Protein 8C54 (pdb70)

Structure (mmCIF, N/CA/C/O backbone):
data_8C54
#
_entry.id   8C54
#
_cell.length_a   1.00
_cell.length_b   1.00
_cell.length_c   1.00
_cell.angle_alpha   90.00
_cell.angle_beta   90.00
_cell.angle_gamma   90.00
#
_symmetry.space_group_name_H-M   'P 1'
#
loop_
_entity.id
_entity.type
_entity.pdbx_description
1 polymer 'Succinate semialdehyde dehydrogenase'
2 non-polymer '1,4-DIHYDRONICOTINAMIDE ADENINE DINUCLEOTIDE'
3 water water
#
loop_
_atom_site.group_PDB
_atom_site.id
_atom_site.type_symbol
_atom_site.label_atom_id
_atom_site.label_alt_id
_atom_site.label_comp_id
_atom_site.label_asym_id
_atom_site.label_entity_id
_atom_site.label_seq_id
_atom_site.pdbx_PDB_ins_code
_atom_site.Cartn_x
_atom_site.Cartn_y
_atom_site.Cartn_z
_atom_site.occupancy
_atom_site.B_iso_or_equiv
_atom_site.auth_seq_id
_atom_site.auth_comp_id
_atom_site.auth_asym_id
_atom_site.auth_atom_id
_atom_site.pdbx_PDB_model_num
ATOM 1 N N . ALA A 1 8 ? 170.87934 139.26693 107.00731 1.000 40.97789 8 ALA A N 1
ATOM 2 C CA . ALA A 1 8 ? 171.27346 139.62551 108.36440 1.000 42.56820 8 ALA A CA 1
ATOM 3 C C . ALA A 1 8 ? 170.36936 138.94374 109.38403 1.000 42.84882 8 ALA A C 1
ATOM 4 O O . ALA A 1 8 ? 169.73746 139.60415 110.20704 1.000 41.43496 8 ALA A O 1
ATOM 6 N N . LEU A 1 9 ? 170.31842 137.61647 109.32480 1.000 39.55549 9 LEU A N 1
ATOM 7 C CA . LEU A 1 9 ? 169.42096 136.81794 110.14726 1.000 38.71974 9 LEU A CA 1
ATOM 8 C C . LEU A 1 9 ? 170.21707 136.07139 111.20677 1.000 39.85294 9 LEU A C 1
ATOM 9 O O . LEU A 1 9 ? 171.22189 135.42523 110.89225 1.000 41.06828 9 LEU A O 1
ATOM 14 N N . LYS A 1 10 ? 169.76053 136.15492 112.45830 1.000 41.46890 10 LYS A N 1
ATOM 15 C CA . LYS A 1 10 ? 170.38047 135.37044 113.52026 1.000 42.49518 10 LYS A CA 1
ATOM 16 C C . LYS A 1 10 ? 170.24519 133.87912 113.24420 1.000 43.69096 10 LYS A C 1
ATOM 17 O O . LYS A 1 10 ? 171.17068 133.10410 113.50848 1.000 43.56140 10 LYS A O 1
ATOM 19 N N . ASP A 1 11 ? 169.09757 133.45995 112.71733 1.000 47.57176 11 ASP A N 1
ATOM 20 C CA . ASP A 1 11 ? 168.87427 132.07637 112.29856 1.000 46.85000 11 ASP A CA 1
ATOM 21 C C . ASP A 1 11 ? 168.61543 132.04778 110.80011 1.000 45.18942 11 ASP A C 1
ATOM 22 O O . ASP A 1 11 ? 167.49217 132.34375 110.35640 1.000 45.86012 11 ASP A O 1
ATOM 27 N N . PRO A 1 12 ? 169.61172 131.70384 109.97995 1.000 41.86430 12 PRO A N 1
ATOM 28 C CA . PRO A 1 12 ? 169.39270 131.69781 108.52547 1.000 39.61698 12 PRO A CA 1
ATOM 29 C C . PRO A 1 12 ? 168.46456 130.59379 108.05385 1.000 38.70612 12 PRO A C 1
ATOM 30 O O . PRO A 1 12 ? 167.98221 130.66059 106.91741 1.000 38.99000 12 PRO A O 1
ATOM 34 N N . ALA A 1 13 ? 168.19923 129.58047 108.87997 1.000 31.87320 13 ALA A N 1
ATOM 35 C CA . ALA A 1 13 ? 167.26870 128.53053 108.48605 1.000 30.04468 13 ALA A CA 1
ATOM 36 C C . ALA A 1 13 ? 165.83002 129.02571 108.42212 1.000 28.97500 13 ALA A C 1
ATOM 37 O O . ALA A 1 13 ? 164.97579 128.33131 107.86368 1.000 32.37482 13 ALA A O 1
ATOM 39 N N . LEU A 1 14 ? 165.54226 130.20636 108.97340 1.000 26.82319 14 LEU A N 1
ATOM 40 C CA . LEU A 1 14 ? 164.19605 130.75565 108.88272 1.000 25.56195 14 LEU A CA 1
ATOM 41 C C . LEU A 1 14 ? 163.88373 131.28623 107.49242 1.000 29.43018 14 LEU A C 1
ATOM 42 O O . LEU A 1 14 ? 162.70957 131.48745 107.16931 1.000 31.72340 14 LEU A O 1
ATOM 47 N N . LEU A 1 15 ? 164.90008 131.52572 106.67138 1.000 35.86258 15 LEU A N 1
ATOM 48 C CA . LEU A 1 15 ? 164.71460 131.85681 105.26683 1.000 35.00652 15 LEU A CA 1
ATOM 49 C C . LEU A 1 15 ? 164.93612 130.58949 104.45484 1.000 36.63956 15 LEU A C 1
ATOM 50 O O . LEU A 1 15 ? 166.03779 130.03107 104.45925 1.000 36.67428 15 LEU A O 1
ATOM 55 N N . THR A 1 16 ? 163.89383 130.13195 103.77117 1.000 40.80192 16 THR A N 1
ATOM 56 C CA . THR A 1 16 ? 163.95697 128.88852 103.02415 1.000 42.47445 16 THR A CA 1
ATOM 57 C C . THR A 1 16 ? 163.36097 129.09573 101.63945 1.000 42.65293 16 THR A C 1
ATOM 58 O O . THR A 1 16 ? 162.55861 130.00314 101.40969 1.000 42.83859 16 THR A O 1
ATOM 62 N N . ASP A 1 17 ? 163.78975 128.24636 100.70784 1.000 46.03522 17 ASP A N 1
ATOM 63 C CA . ASP A 1 17 ? 163.39441 128.34334 99.30879 1.000 46.74621 17 ASP A CA 1
ATOM 64 C C . ASP A 1 17 ? 162.55727 127.14933 98.87194 1.000 46.27463 17 ASP A C 1
ATOM 65 O O . ASP A 1 17 ? 162.42019 126.89694 97.67126 1.000 47.30339 17 ASP A O 1
ATOM 70 N N . LYS A 1 18 ? 162.00128 126.40557 99.82135 1.000 29.00196 18 LYS A N 1
ATOM 71 C CA . LYS A 1 18 ? 161.28589 125.17663 99.52877 1.000 27.70451 18 LYS A CA 1
ATOM 72 C C . LYS A 1 18 ? 159.92150 125.20065 100.19950 1.000 26.25140 18 LYS A C 1
ATOM 73 O O . LYS A 1 18 ? 159.71550 125.88711 101.20290 1.000 29.03308 18 LYS A O 1
ATOM 77 N N . ALA A 1 19 ? 158.99052 124.44809 99.62821 1.000 18.36135 19 ALA A N 1
ATOM 78 C CA . ALA A 1 19 ? 157.66453 124.29072 100.19985 1.000 14.79071 19 ALA A CA 1
ATOM 79 C C . ALA A 1 19 ? 157.64902 123.14716 101.20990 1.000 14.02702 19 ALA A C 1
ATOM 80 O O . ALA A 1 19 ? 158.49507 122.25002 101.19008 1.000 15.40835 19 ALA A O 1
ATOM 82 N N . PHE A 1 20 ? 156.66179 123.19129 102.09931 1.000 9.60666 20 PHE A N 1
ATOM 83 C CA . PHE A 1 20 ? 156.52233 122.22437 103.18181 1.000 12.20121 20 PHE A CA 1
ATOM 84 C C . PHE A 1 20 ? 155.36035 121.29022 102.85925 1.000 12.90642 20 PHE A C 1
ATOM 85 O O . PHE A 1 20 ? 154.19422 121.67850 102.97148 1.000 17.57116 20 PHE A O 1
ATOM 93 N N . VAL A 1 21 ? 155.67615 120.06231 102.45920 1.000 12.36049 21 VAL A N 1
ATOM 94 C CA . VAL A 1 21 ? 154.67748 119.08799 102.03586 1.000 15.02406 21 VAL A CA 1
ATOM 95 C C . VAL A 1 21 ? 154.96161 117.76741 102.73390 1.000 17.57047 21 VAL A C 1
ATOM 96 O O . VAL A 1 21 ? 156.09713 117.28144 102.70673 1.000 20.79435 21 VAL A O 1
ATOM 100 N N . ALA A 1 22 ? 153.93083 117.19331 103.36045 1.000 17.61771 22 ALA A N 1
ATOM 101 C CA . ALA A 1 22 ? 154.04228 115.93706 104.10519 1.000 17.12807 22 ALA A CA 1
ATOM 102 C C . ALA A 1 22 ? 155.12672 116.00701 105.17508 1.000 20.07662 22 ALA A C 1
ATOM 103 O O . ALA A 1 22 ? 155.78724 115.01026 105.47246 1.000 20.38177 22 ALA A O 1
ATOM 105 N N . GLY A 1 23 ? 155.32176 117.18637 105.75807 1.000 26.09312 23 GLY A N 1
ATOM 106 C CA . GLY A 1 23 ? 156.34410 117.35192 106.76706 1.000 28.58018 23 GLY A CA 1
ATOM 107 C C . GLY A 1 23 ? 157.75990 117.39198 106.24573 1.000 31.26712 23 GLY A C 1
ATOM 108 O O . GLY A 1 23 ? 158.69801 117.33310 107.04484 1.000 34.82546 23 GLY A O 1
ATOM 109 N N . ALA A 1 24 ? 157.94880 117.49568 104.93340 1.000 22.55683 24 ALA A N 1
ATOM 110 C CA . ALA A 1 24 ? 159.27231 117.52744 104.33359 1.000 19.60715 24 ALA A CA 1
ATOM 111 C C . ALA A 1 24 ? 159.40754 118.76755 103.46349 1.000 17.83894 24 ALA A C 1
ATOM 112 O O . ALA A 1 24 ? 158.42042 119.35692 103.02279 1.000 21.92902 24 ALA A O 1
ATOM 114 N N . TRP A 1 25 ? 160.64947 119.16539 103.22470 1.000 17.50417 25 TRP A N 1
ATOM 115 C CA . TRP A 1 25 ? 160.93520 120.32374 102.39224 1.000 16.45802 25 TRP A CA 1
ATOM 116 C C . TRP A 1 25 ? 161.19008 119.85869 100.96702 1.000 16.45615 25 TRP A C 1
ATOM 117 O O . TRP A 1 25 ? 162.13342 119.10390 100.71035 1.000 20.84451 25 TRP A O 1
ATOM 128 N N . ILE A 1 26 ? 160.33935 120.30390 100.04623 1.000 15.51020 26 ILE A N 1
ATOM 129 C CA . ILE A 1 26 ? 160.38052 119.86043 98.66278 1.000 16.08708 26 ILE A CA 1
ATOM 130 C C . ILE A 1 26 ? 160.38910 121.07650 97.75034 1.000 21.71985 26 ILE A C 1
ATOM 131 O O . ILE A 1 26 ? 159.96905 122.17305 98.12525 1.000 21.13804 26 ILE A O 1
ATOM 136 N N . GLY A 1 27 ? 160.88806 120.86355 96.53383 1.000 30.40966 27 GLY A N 1
ATOM 137 C CA . GLY A 1 27 ? 160.75989 121.81453 95.45698 1.000 32.14653 27 GLY A CA 1
ATOM 138 C C . GLY A 1 27 ? 159.82437 121.28824 94.38040 1.000 36.22261 27 GLY A C 1
ATOM 139 O O . GLY A 1 27 ? 159.34746 120.15742 94.42286 1.000 35.78659 27 GLY A O 1
ATOM 140 N N . ALA A 1 28 ? 159.56990 122.14390 93.40299 1.000 44.78068 28 ALA A N 1
ATOM 141 C CA . ALA A 1 28 ? 158.73226 121.74699 92.28017 1.000 43.84040 28 ALA A CA 1
ATOM 142 C C . ALA A 1 28 ? 159.44199 120.66990 91.46757 1.000 44.72934 28 ALA A C 1
ATOM 143 O O . ALA A 1 28 ? 160.62592 120.82289 91.14838 1.000 44.46303 28 ALA A O 1
ATOM 145 N N . PRO A 1 29 ? 158.76658 119.57056 91.12333 1.000 52.54886 29 PRO A N 1
ATOM 146 C CA . PRO A 1 29 ? 159.41340 118.50761 90.34440 1.000 52.90172 29 PRO A CA 1
ATOM 147 C C . PRO A 1 29 ? 159.67792 118.87173 88.89286 1.000 54.17215 29 PRO A C 1
ATOM 148 O O . PRO A 1 29 ? 160.33930 118.09869 88.19207 1.000 55.60610 29 PRO A O 1
ATOM 152 N N . ASP A 1 30 ? 159.17590 120.01154 88.42218 1.000 57.72965 30 ASP A N 1
ATOM 153 C CA . ASP A 1 30 ? 159.46118 120.49808 87.08224 1.000 57.87268 30 ASP A CA 1
ATOM 154 C C . ASP A 1 30 ? 160.43214 121.66858 87.08139 1.000 57.69117 30 ASP A C 1
ATOM 155 O O . ASP A 1 30 ? 160.65996 122.26647 86.02316 1.000 57.99081 30 ASP A O 1
ATOM 157 N N . GLY A 1 31 ? 160.99478 122.02322 88.23405 1.000 44.05585 31 GLY A N 1
ATOM 158 C CA . GLY A 1 31 ? 161.92949 123.12059 88.33019 1.000 42.01635 31 GLY A CA 1
ATOM 159 C C . GLY A 1 31 ? 161.31109 124.49757 88.26777 1.000 43.09887 31 GLY A C 1
ATOM 160 O O . GLY A 1 31 ? 162.03968 125.48903 88.39600 1.000 42.51924 31 GLY A O 1
ATOM 161 N N . LYS A 1 32 ? 159.99955 124.59598 88.07295 1.000 38.76532 32 LYS A N 1
ATOM 162 C CA . LYS A 1 32 ? 159.34679 125.89419 88.02598 1.000 38.03330 32 LYS A CA 1
ATOM 163 C C . LYS A 1 32 ? 159.39529 126.55724 89.39514 1.000 36.00941 32 LYS A C 1
ATOM 164 O O . LYS A 1 32 ? 159.42996 125.89152 90.43211 1.000 38.48757 32 LYS A O 1
ATOM 166 N N . SER A 1 33 ? 159.40573 127.88562 89.39296 1.000 37.20246 33 SER A N 1
ATOM 167 C CA . SER A 1 33 ? 159.50771 128.62512 90.63807 1.000 38.79583 33 SER A CA 1
ATOM 168 C C . SER A 1 33 ? 158.89471 130.00472 90.46545 1.000 38.76451 33 SER A C 1
ATOM 169 O O . SER A 1 33 ? 158.64953 130.46879 89.35031 1.000 41.07685 33 SER A O 1
ATOM 172 N N . ILE A 1 34 ? 158.64379 130.64559 91.60034 1.000 39.79095 34 ILE A N 1
ATOM 173 C CA . ILE A 1 34 ? 158.12219 132.00144 91.67273 1.000 40.83466 34 ILE A CA 1
ATOM 174 C C . ILE A 1 34 ? 159.12952 132.84035 92.44134 1.000 41.99447 34 ILE A C 1
ATOM 175 O O . ILE A 1 34 ? 159.54398 132.46345 93.54325 1.000 43.07937 34 ILE A O 1
ATOM 180 N N . ALA A 1 35 ? 159.53248 133.96150 91.85760 1.000 37.54909 35 ALA A N 1
ATOM 181 C CA . ALA A 1 35 ? 160.46831 134.85380 92.51793 1.000 35.13513 35 ALA A CA 1
ATOM 182 C C . ALA A 1 35 ? 159.75252 135.70315 93.55905 1.000 35.27553 35 ALA A C 1
ATOM 183 O O . ALA A 1 35 ? 158.57388 136.03544 93.41837 1.000 37.01213 35 ALA A O 1
ATOM 185 N N . VAL A 1 36 ? 160.47972 136.05179 94.61614 1.000 37.07875 36 VAL A N 1
ATOM 186 C CA . VAL A 1 36 ? 160.00177 136.97528 95.63572 1.000 37.06888 36 VAL A CA 1
ATOM 187 C C . VAL A 1 36 ? 160.91274 138.19167 95.61755 1.000 37.05075 36 VAL A C 1
ATOM 188 O O . VAL A 1 36 ? 162.13870 138.05325 95.68399 1.000 38.73842 36 VAL A O 1
ATOM 192 N N . THR A 1 37 ? 160.31844 139.37626 95.52545 1.000 36.58419 37 THR A N 1
ATOM 193 C CA . THR A 1 37 ? 161.06861 140.61083 95.37621 1.000 38.51536 37 THR A CA 1
ATOM 194 C C . THR A 1 37 ? 160.73378 141.57913 96.50288 1.000 38.33331 37 THR A C 1
ATOM 195 O O . THR A 1 37 ? 159.62558 141.57001 97.04693 1.000 37.55469 37 THR A O 1
ATOM 199 N N . ASP A 1 38 ? 161.70932 142.41296 96.84833 1.000 34.77586 38 ASP A N 1
ATOM 200 C CA . ASP A 1 38 ? 161.52023 143.41858 97.88408 1.000 35.49583 38 ASP A CA 1
ATOM 201 C C . ASP A 1 38 ? 160.75176 144.60402 97.31423 1.000 36.87805 38 ASP A C 1
ATOM 202 O O . ASP A 1 38 ? 161.19825 145.20016 96.32920 1.000 39.57749 38 ASP A O 1
ATOM 207 N N . PRO A 1 39 ? 159.61310 144.98309 97.89521 1.000 34.90696 39 PRO A N 1
ATOM 208 C CA . PRO A 1 39 ? 158.83245 146.09020 97.32141 1.000 35.58903 39 PRO A CA 1
ATOM 209 C C . PRO A 1 39 ? 159.54899 147.42869 97.33837 1.000 35.82923 39 PRO A C 1
ATOM 210 O O . PRO A 1 39 ? 159.17373 148.31779 96.56545 1.000 36.98934 39 PRO A O 1
ATOM 214 N N . PHE A 1 40 ? 160.55708 147.60996 98.19377 1.000 48.16554 40 PHE A N 1
ATOM 215 C CA . PHE A 1 40 ? 161.22153 148.90629 98.28253 1.000 49.11294 40 PHE A CA 1
ATOM 216 C C . PHE A 1 40 ? 161.98244 149.22965 97.00184 1.000 51.44828 40 PHE A C 1
ATOM 217 O O . PHE A 1 40 ? 161.87862 150.34167 96.47241 1.000 51.91304 40 PHE A O 1
ATOM 225 N N . ASP A 1 41 ? 162.75085 148.26943 96.48335 1.000 52.95518 41 ASP A N 1
ATOM 226 C CA . ASP A 1 41 ? 163.54282 148.52067 95.28616 1.000 52.76685 41 ASP A CA 1
ATOM 227 C C . ASP A 1 41 ? 163.51484 147.36912 94.28802 1.000 53.17345 41 ASP A C 1
ATOM 228 O O . ASP A 1 41 ? 164.35408 147.34353 93.37908 1.000 53.51121 41 ASP A O 1
ATOM 233 N N . GLY A 1 42 ? 162.59416 146.41674 94.42291 1.000 41.43193 42 GLY A N 1
ATOM 234 C CA . GLY A 1 42 ? 162.51857 145.31925 93.47962 1.000 38.27635 42 GLY A CA 1
ATOM 235 C C . GLY A 1 42 ? 163.60440 144.27772 93.60981 1.000 39.67708 42 GLY A C 1
ATOM 236 O O . GLY A 1 42 ? 163.73344 143.42742 92.72531 1.000 39.39605 42 GLY A O 1
ATOM 237 N N . ALA A 1 43 ? 164.38895 144.31322 94.68242 1.000 45.69294 43 ALA A N 1
ATOM 238 C CA . ALA A 1 43 ? 165.48731 143.37146 94.83821 1.000 45.79418 43 ALA A CA 1
ATOM 239 C C . ALA A 1 43 ? 164.96285 141.95454 95.03422 1.000 45.03907 43 ALA A C 1
ATOM 240 O O . ALA A 1 43 ? 163.99424 141.72798 95.76262 1.000 45.71959 43 ALA A O 1
ATOM 242 N N . LEU A 1 44 ? 165.61541 140.99679 94.38293 1.000 37.30864 44 LEU A N 1
ATOM 243 C CA . LEU A 1 44 ? 165.19812 139.60528 94.46207 1.000 36.40137 44 LEU A CA 1
ATOM 244 C C . LEU A 1 44 ? 165.63329 138.99229 95.78642 1.000 37.18974 44 LEU A C 1
ATOM 245 O O . LEU A 1 44 ? 166.74573 139.23382 96.26263 1.000 36.46830 44 LEU A O 1
ATOM 250 N N . ILE A 1 45 ? 164.74731 138.19308 96.38044 1.000 34.38501 45 ILE A N 1
ATOM 251 C CA . ILE A 1 45 ? 165.00216 137.54084 97.66281 1.000 31.10238 45 ILE A CA 1
ATOM 252 C C . ILE A 1 45 ? 165.25470 136.04492 97.48492 1.000 30.23748 45 ILE A C 1
ATOM 253 O O . ILE A 1 45 ? 166.32648 135.54462 97.82769 1.000 33.25166 45 ILE A O 1
ATOM 258 N N . ALA A 1 46 ? 164.27896 135.31435 96.95086 1.000 32.84940 46 ALA A N 1
ATOM 259 C CA . ALA A 1 46 ? 164.43503 133.87826 96.75837 1.000 33.32490 46 ALA A CA 1
ATOM 260 C C . ALA A 1 46 ? 163.38181 133.38033 95.77950 1.000 35.18533 46 ALA A C 1
ATOM 261 O O . ALA A 1 46 ? 162.39541 134.06062 95.49125 1.000 36.46932 46 ALA A O 1
ATOM 263 N N . ASN A 1 47 ? 163.59637 132.16425 95.28758 1.000 45.75801 47 ASN A N 1
ATOM 264 C CA . ASN A 1 47 ? 162.67940 131.50339 94.36442 1.000 46.59088 47 ASN A CA 1
ATOM 265 C C . ASN A 1 47 ? 161.98635 130.35956 95.09565 1.000 45.79046 47 ASN A C 1
ATOM 266 O O . ASN A 1 47 ? 162.61216 129.33558 95.38897 1.000 46.62630 47 ASN A O 1
ATOM 271 N N . VAL A 1 48 ? 160.69869 130.52781 95.38012 1.000 34.71141 48 VAL A N 1
ATOM 272 C CA . VAL A 1 48 ? 159.91761 129.48393 96.04314 1.000 36.41244 48 VAL A CA 1
ATOM 273 C C . VAL A 1 48 ? 159.35252 128.53961 94.98652 1.000 34.37339 48 VAL A C 1
ATOM 274 O O . VAL A 1 48 ? 159.20114 128.93702 93.82601 1.000 33.88715 48 VAL A O 1
ATOM 278 N N . PRO A 1 49 ? 159.05273 127.28695 95.32331 1.000 29.78641 49 PRO A N 1
ATOM 279 C CA . PRO A 1 49 ? 158.51007 126.36619 94.31849 1.000 30.30387 49 PRO A CA 1
ATOM 280 C C . PRO A 1 49 ? 157.14086 126.79663 93.81419 1.000 31.88802 49 PRO A C 1
ATOM 281 O O . PRO A 1 49 ? 156.34825 127.41289 94.52996 1.000 31.49832 49 PRO A O 1
ATOM 285 N N . ASP A 1 50 ? 156.87730 126.46827 92.55438 1.000 39.25603 50 ASP A N 1
ATOM 286 C CA . ASP A 1 50 ? 155.56794 126.63866 91.92928 1.000 39.44314 50 ASP A CA 1
ATOM 287 C C . ASP A 1 50 ? 154.97294 125.24207 91.78219 1.000 39.51446 50 ASP A C 1
ATOM 288 O O . ASP A 1 50 ? 155.32964 124.49962 90.86426 1.000 42.19313 50 ASP A O 1
ATOM 293 N N . LEU A 1 51 ? 154.06823 124.88804 92.68682 1.000 30.73005 51 LEU A N 1
ATOM 294 C CA . LEU A 1 51 ? 153.57293 123.52505 92.80169 1.000 31.97439 51 LEU A CA 1
ATOM 295 C C . LEU A 1 51 ? 152.28463 123.35057 92.01064 1.000 31.36863 51 LEU A C 1
ATOM 296 O O . LEU A 1 51 ? 151.39737 124.20690 92.04621 1.000 30.03447 51 LEU A O 1
ATOM 301 N N . GLY A 1 52 ? 152.19327 122.23481 91.29422 1.000 30.35272 52 GLY A N 1
ATOM 302 C CA . GLY A 1 52 ? 151.02638 121.92458 90.50120 1.000 30.30475 52 GLY A CA 1
ATOM 303 C C . GLY A 1 52 ? 149.93289 121.28500 91.33129 1.000 32.86430 52 GLY A C 1
ATOM 304 O O . GLY A 1 52 ? 149.99343 121.21320 92.55849 1.000 34.47992 52 GLY A O 1
ATOM 305 N N . GLN A 1 53 ? 148.90752 120.80254 90.63059 1.000 28.26296 53 GLN A N 1
ATOM 306 C CA A GLN A 1 53 ? 147.76380 120.20343 91.30714 0.539 28.65176 53 GLN A CA 1
ATOM 307 C CA B GLN A 1 53 ? 147.76655 120.20488 91.31268 0.461 28.66818 53 GLN A CA 1
ATOM 308 C C . GLN A 1 53 ? 148.06267 118.80066 91.82474 1.000 29.37079 53 GLN A C 1
ATOM 309 O O . GLN A 1 53 ? 147.45181 118.36817 92.80630 1.000 30.21814 53 GLN A O 1
ATOM 320 N N . ALA A 1 54 ? 148.99299 118.07971 91.19400 1.000 33.17033 54 ALA A N 1
ATOM 321 C CA . ALA A 1 54 ? 149.29330 116.71995 91.63845 1.000 35.52952 54 ALA A CA 1
ATOM 322 C C . ALA A 1 54 ? 150.05671 116.71872 92.95813 1.000 35.28120 54 ALA A C 1
ATOM 323 O O . ALA A 1 54 ? 149.76628 115.91407 93.85449 1.000 36.33975 54 ALA A O 1
ATOM 325 N N . VAL A 1 55 ? 151.03780 117.61158 93.09435 1.000 32.56810 55 VAL A N 1
ATOM 326 C CA . VAL A 1 55 ? 151.77182 117.72334 94.34944 1.000 31.60162 55 VAL A CA 1
ATOM 327 C C . VAL A 1 55 ? 150.84271 118.18496 95.46297 1.000 30.10473 55 VAL A C 1
ATOM 328 O O . VAL A 1 55 ? 150.92551 117.70551 96.59889 1.000 32.41329 55 VAL A O 1
ATOM 332 N N . VAL A 1 56 ? 149.93126 119.10779 95.15337 1.000 24.97035 56 VAL A N 1
ATOM 333 C CA . VAL A 1 56 ? 148.96161 119.54709 96.14982 1.000 22.67414 56 VAL A CA 1
ATOM 334 C C . VAL A 1 56 ? 148.03246 118.40148 96.53555 1.000 23.31826 56 VAL A C 1
ATOM 335 O O . VAL A 1 56 ? 147.64633 118.26934 97.70015 1.000 27.30939 56 VAL A O 1
ATOM 339 N N . ALA A 1 57 ? 147.66154 117.55303 95.57410 1.000 25.71772 57 ALA A N 1
ATOM 340 C CA . ALA A 1 57 ? 146.82938 116.39598 95.89418 1.000 23.44897 57 ALA A CA 1
ATOM 341 C C . ALA A 1 57 ? 147.55109 115.44033 96.83617 1.000 24.44463 57 ALA A C 1
ATOM 342 O O . ALA A 1 57 ? 146.95706 114.92610 97.79535 1.000 26.34086 57 ALA A O 1
ATOM 344 N N . GLN A 1 58 ? 148.83493 115.18747 96.57591 1.000 24.09332 58 GLN A N 1
ATOM 345 C CA . GLN A 1 58 ? 149.61268 114.34727 97.48309 1.000 26.77204 58 GLN A CA 1
ATOM 346 C C . GLN A 1 58 ? 149.72842 114.98853 98.86266 1.000 24.55111 58 GLN A C 1
ATOM 347 O O . GLN A 1 58 ? 149.67071 114.29786 99.88830 1.000 26.02583 58 GLN A O 1
ATOM 353 N N . ALA A 1 59 ? 149.89214 116.31082 98.90503 1.000 19.13728 59 ALA A N 1
ATOM 354 C CA . ALA A 1 59 ? 149.94132 117.01449 100.18150 1.000 16.28965 59 ALA A CA 1
ATOM 355 C C . ALA A 1 59 ? 148.63064 116.86885 100.94068 1.000 15.88009 59 ALA A C 1
ATOM 356 O O . ALA A 1 59 ? 148.62968 116.70911 102.16422 1.000 18.22854 59 ALA A O 1
ATOM 358 N N . ILE A 1 60 ? 147.50393 116.92634 100.22989 1.000 15.01880 60 ILE A N 1
ATOM 359 C CA . ILE A 1 60 ? 146.20327 116.78164 100.87429 1.000 14.31000 60 ILE A CA 1
ATOM 360 C C . ILE A 1 60 ? 146.03345 115.37002 101.42345 1.000 16.31698 60 ILE A C 1
ATOM 361 O O . ILE A 1 60 ? 145.49525 115.17794 102.51877 1.000 19.05314 60 ILE A O 1
ATOM 366 N N . ASP A 1 61 ? 146.49561 114.36222 100.68052 1.000 15.49145 61 ASP A N 1
ATOM 367 C CA . ASP A 1 61 ? 146.43461 112.99182 101.18689 1.000 18.34666 61 ASP A CA 1
ATOM 368 C C . ASP A 1 61 ? 147.27562 112.82682 102.44984 1.000 18.40874 61 ASP A C 1
ATOM 369 O O . ASP A 1 61 ? 146.84246 112.19151 103.42771 1.000 21.06647 61 ASP A O 1
ATOM 374 N N . ALA A 1 62 ? 148.48277 113.39791 102.44701 1.000 15.06188 62 ALA A N 1
ATOM 375 C CA . ALA A 1 62 ? 149.32560 113.34318 103.63534 1.000 13.20947 62 ALA A CA 1
ATOM 376 C C . ALA A 1 62 ? 148.66589 114.05712 104.80608 1.000 14.56014 62 ALA A C 1
ATOM 377 O O . ALA A 1 62 ? 148.71239 113.57379 105.94181 1.000 15.13507 62 ALA A O 1
ATOM 379 N N . ALA A 1 63 ? 148.04357 115.20826 104.54492 1.000 13.72982 63 ALA A N 1
ATOM 380 C CA . ALA A 1 63 ? 147.34612 115.93853 105.59620 1.000 8.70334 63 ALA A CA 1
ATOM 381 C C . ALA A 1 63 ? 146.17991 115.13207 106.14717 1.000 10.35139 63 ALA A C 1
ATOM 382 O O . ALA A 1 63 ? 145.88471 115.19909 107.34153 1.000 10.94504 63 ALA A O 1
ATOM 384 N N . ALA A 1 64 ? 145.50570 114.36214 105.29199 1.000 12.33614 64 ALA A N 1
ATOM 385 C CA . ALA A 1 64 ? 144.40627 113.52157 105.75733 1.000 10.01340 64 ALA A CA 1
ATOM 386 C C . ALA A 1 64 ? 144.90269 112.43682 106.70470 1.000 13.25327 64 ALA A C 1
ATOM 387 O O . ALA A 1 64 ? 144.33053 112.22486 107.78295 1.000 11.35351 64 ALA A O 1
ATOM 389 N N . GLU A 1 65 ? 145.97768 111.74132 106.32241 1.000 17.33288 65 GLU A N 1
ATOM 390 C CA . GLU A 1 65 ? 146.53155 110.72319 107.21696 1.000 13.32708 65 GLU A CA 1
ATOM 391 C C . GLU A 1 65 ? 147.02362 111.34274 108.52329 1.000 15.11704 65 GLU A C 1
ATOM 392 O O . GLU A 1 65 ? 146.78844 110.80103 109.61556 1.000 16.61791 65 GLU A O 1
ATOM 398 N N . ALA A 1 66 ? 147.69863 112.48839 108.43044 1.000 11.81293 66 ALA A N 1
ATOM 399 C CA . ALA A 1 66 ? 148.19471 113.15545 109.62540 1.000 8.57578 66 ALA A CA 1
ATOM 400 C C . ALA A 1 66 ? 147.05297 113.59067 110.53123 1.000 10.32808 66 ALA A C 1
ATOM 401 O O . ALA A 1 66 ? 147.16527 113.50847 111.75462 1.000 10.22364 66 ALA A O 1
ATOM 403 N N . GLN A 1 67 ? 145.95695 114.08313 109.95197 1.000 13.67357 67 GLN A N 1
ATOM 404 C CA . GLN A 1 67 ? 144.79935 114.45736 110.75314 1.000 9.12884 67 GLN A CA 1
ATOM 405 C C . GLN A 1 67 ? 144.20999 113.24128 111.44839 1.000 8.88076 67 GLN A C 1
ATOM 406 O O . GLN A 1 67 ? 143.78706 113.32321 112.60638 1.000 10.38756 67 GLN A O 1
ATOM 412 N N . LYS A 1 68 ? 144.16852 112.10328 110.75473 1.000 12.42665 68 LYS A N 1
ATOM 413 C CA . LYS A 1 68 ? 143.69114 110.88254 111.39476 1.000 12.61114 68 LYS A CA 1
ATOM 414 C C . LYS A 1 68 ? 144.54549 110.53121 112.60615 1.000 14.96273 68 LYS A C 1
ATOM 415 O O . LYS A 1 68 ? 144.02363 110.09651 113.63868 1.000 18.89411 68 LYS A O 1
ATOM 421 N N . LEU A 1 69 ? 145.86284 110.70999 112.49864 1.000 13.47971 69 LEU A N 1
ATOM 422 C CA . LEU A 1 69 ? 146.73592 110.42788 113.63751 1.000 13.82232 69 LEU A CA 1
ATOM 423 C C . LEU A 1 69 ? 146.72138 111.52170 114.70432 1.000 11.64641 69 LEU A C 1
ATOM 424 O O . LEU A 1 69 ? 147.04316 111.24321 115.86243 1.000 14.94992 69 LEU A O 1
ATOM 429 N N . TRP A 1 70 ? 146.34794 112.74562 114.34616 1.000 14.10219 70 TRP A N 1
ATOM 430 C CA . TRP A 1 70 ? 146.50241 113.92258 115.19269 1.000 12.16744 70 TRP A CA 1
ATOM 431 C C . TRP A 1 70 ? 145.28250 114.19634 116.05989 1.000 14.82054 70 TRP A C 1
ATOM 432 O O . TRP A 1 70 ? 145.41402 114.80745 117.12599 1.000 15.34961 70 TRP A O 1
ATOM 443 N N . GLU A 1 71 ? 144.09810 113.76644 115.62540 1.000 12.01958 71 GLU A N 1
ATOM 444 C CA . GLU A 1 71 ? 142.90474 113.89472 116.44830 1.000 11.08024 71 GLU A CA 1
ATOM 445 C C . GLU A 1 71 ? 142.87048 112.87687 117.57818 1.000 13.21415 71 GLU A C 1
ATOM 446 O O . GLU A 1 71 ? 142.10694 113.05494 118.53112 1.000 17.30789 71 GLU A O 1
ATOM 448 N N . ARG A 1 72 ? 143.67840 111.82002 117.49360 1.000 15.87015 72 ARG A N 1
ATOM 449 C CA . ARG A 1 72 ? 143.73167 110.81629 118.54631 1.000 14.08616 72 ARG A CA 1
ATOM 450 C C . ARG A 1 72 ? 144.63246 111.22105 119.70390 1.000 17.93793 72 ARG A C 1
ATOM 451 O O . ARG A 1 72 ? 144.56227 110.60132 120.76839 1.000 23.08470 72 ARG A O 1
ATOM 455 N N . ARG A 1 73 ? 145.47575 112.23010 119.52481 1.000 14.28994 73 ARG A N 1
ATOM 456 C CA . ARG A 1 73 ? 146.28022 112.72802 120.62732 1.000 12.98652 73 ARG A CA 1
ATOM 457 C C . ARG A 1 73 ? 145.40305 113.47488 121.62478 1.000 15.69901 73 ARG A C 1
ATOM 458 O O . ARG A 1 73 ? 144.34760 114.01175 121.27855 1.000 17.88443 73 ARG A O 1
ATOM 466 N N . THR A 1 74 ? 145.84521 113.49925 122.87744 1.000 13.12928 74 THR A N 1
ATOM 467 C CA . THR A 1 74 ? 145.09994 114.20385 123.90545 1.000 12.21072 74 THR A CA 1
ATOM 468 C C . THR A 1 74 ? 145.15425 115.70717 123.65892 1.000 11.07501 74 THR A C 1
ATOM 469 O O . THR A 1 74 ? 146.03647 116.21915 122.96753 1.000 11.31530 74 THR A O 1
ATOM 473 N N . ALA A 1 75 ? 144.18269 116.41783 124.23354 1.000 9.90770 75 ALA A N 1
ATOM 474 C CA . ALA A 1 75 ? 144.16485 117.87081 124.11123 1.000 13.09910 75 ALA A CA 1
ATOM 475 C C . ALA A 1 75 ? 145.38284 118.50143 124.77199 1.000 15.67389 75 ALA A C 1
ATOM 476 O O . ALA A 1 75 ? 145.84766 119.55999 124.33595 1.000 13.33839 75 ALA A O 1
ATOM 478 N N . LYS A 1 76 ? 145.91177 117.86533 125.81980 1.000 16.82963 76 LYS A N 1
ATOM 479 C CA . LYS A 1 76 ? 147.11353 118.37181 126.47315 1.000 12.89355 76 LYS A CA 1
ATOM 480 C C . LYS A 1 76 ? 148.31662 118.33006 125.54075 1.000 14.27983 76 LYS A C 1
ATOM 481 O O . LYS A 1 76 ? 149.10276 119.27952 125.49568 1.000 16.84048 76 LYS A O 1
ATOM 487 N N . GLU A 1 77 ? 148.47733 117.23772 124.78834 1.000 15.23134 77 GLU A N 1
ATOM 488 C CA . GLU A 1 77 ? 149.60926 117.12260 123.87189 1.000 15.98643 77 GLU A CA 1
ATOM 489 C C . GLU A 1 77 ? 149.53169 118.15542 122.75310 1.000 16.74361 77 GLU A C 1
ATOM 490 O O . GLU A 1 77 ? 150.53496 118.80100 122.42272 1.000 20.05055 77 GLU A O 1
ATOM 496 N N . ARG A 1 78 ? 148.34999 118.32742 122.16111 1.000 16.91231 78 ARG A N 1
ATOM 497 C CA . ARG A 1 78 ? 148.19126 119.31455 121.10001 1.000 17.08394 78 ARG A CA 1
ATOM 498 C C . ARG A 1 78 ? 148.39379 120.72790 121.62780 1.000 14.29397 78 ARG A C 1
ATOM 499 O O . ARG A 1 78 ? 149.00778 121.56560 120.95604 1.000 18.08452 78 ARG A O 1
ATOM 507 N N . ALA A 1 79 ? 147.89341 121.01045 122.83319 1.000 10.77752 79 ALA A N 1
ATOM 508 C CA . ALA A 1 79 ? 148.12311 122.31794 123.43782 1.000 9.58910 79 ALA A CA 1
ATOM 509 C C . ALA A 1 79 ? 149.60171 122.54634 123.71659 1.000 10.34201 79 ALA A C 1
ATOM 510 O O . ALA A 1 79 ? 150.10254 123.66113 123.55360 1.000 8.50045 79 ALA A O 1
ATOM 512 N N . GLN A 1 80 ? 150.31300 121.50678 124.15869 1.000 10.63620 80 GLN A N 1
ATOM 513 C CA . GLN A 1 80 ? 151.74346 121.64065 124.41000 1.000 7.24652 80 GLN A CA 1
ATOM 514 C C . GLN A 1 80 ? 152.50371 121.91829 123.12140 1.000 11.78401 80 GLN A C 1
ATOM 515 O O . GLN A 1 80 ? 153.42985 122.73675 123.10260 1.000 12.69999 80 GLN A O 1
ATOM 517 N N . VAL A 1 81 ? 152.12234 121.24903 122.03179 1.000 9.26693 81 VAL A N 1
ATOM 518 C CA . VAL A 1 81 ? 152.75294 121.51484 120.74064 1.000 8.96034 81 VAL A CA 1
ATOM 519 C C . VAL A 1 81 ? 152.49058 122.95145 120.30413 1.000 8.11080 81 VAL A C 1
ATOM 520 O O . VAL A 1 81 ? 153.39849 123.65083 119.83656 1.000 8.44781 81 VAL A O 1
ATOM 524 N N . LEU A 1 82 ? 151.24676 123.41490 120.44928 1.000 6.35890 82 LEU A N 1
ATOM 525 C CA . LEU A 1 82 ? 150.91511 124.77753 120.04328 1.000 6.44914 82 LEU A CA 1
ATOM 526 C C . LEU A 1 82 ? 151.64137 125.80896 120.90012 1.000 10.73664 82 LEU A C 1
ATOM 527 O O . LEU A 1 82 ? 152.07152 126.85297 120.39772 1.000 13.28287 82 LEU A O 1
ATOM 532 N N . LYS A 1 83 ? 151.77392 125.54135 122.19884 1.000 12.67910 83 LYS A N 1
ATOM 533 C CA . LYS A 1 83 ? 152.49991 126.44721 123.08100 1.000 9.96616 83 LYS A CA 1
ATOM 534 C C . LYS A 1 83 ? 153.98697 126.47643 122.74372 1.000 10.96203 83 LYS A C 1
ATOM 535 O O . LYS A 1 83 ? 154.61613 127.53874 122.79021 1.000 12.22407 83 LYS A O 1
ATOM 541 N N . ARG A 1 84 ? 154.56757 125.32109 122.40575 1.000 10.03322 84 ARG A N 1
ATOM 542 C CA . ARG A 1 84 ? 155.94992 125.29846 121.93641 1.000 12.08116 84 ARG A CA 1
ATOM 543 C C . ARG A 1 84 ? 156.10917 126.12162 120.66427 1.000 13.64653 84 ARG A C 1
ATOM 544 O O . ARG A 1 84 ? 157.08737 126.86307 120.51128 1.000 14.16967 84 ARG A O 1
ATOM 552 N N . TRP A 1 85 ? 155.15562 125.99833 119.73857 1.000 10.44425 85 TRP A N 1
ATOM 553 C CA . TRP A 1 85 ? 155.19468 126.79539 118.51686 1.000 8.35120 85 TRP A CA 1
ATOM 554 C C . TRP A 1 85 ? 155.13212 128.28531 118.82991 1.000 8.89133 85 TRP A C 1
ATOM 555 O O . TRP A 1 85 ? 155.88225 129.07995 118.25377 1.000 9.72081 85 TRP A O 1
ATOM 566 N N . TYR A 1 86 ? 154.25684 128.67766 119.75781 1.000 9.25232 86 TYR A N 1
ATOM 567 C CA . TYR A 1 86 ? 154.16906 130.08010 120.15882 1.000 12.84391 86 TYR A CA 1
ATOM 568 C C . TYR A 1 86 ? 155.47463 130.56763 120.77798 1.000 12.22104 86 TYR A C 1
ATOM 569 O O . TYR A 1 86 ? 155.92983 131.68248 120.49428 1.000 10.34016 86 TYR A O 1
ATOM 578 N N . ASP A 1 87 ? 156.07882 129.75001 121.64186 1.000 13.51756 87 ASP A N 1
ATOM 579 C CA . ASP A 1 87 ? 157.33186 130.13114 122.28400 1.000 11.05601 87 ASP A CA 1
ATOM 580 C C . ASP A 1 87 ? 158.44137 130.31233 121.25893 1.000 12.03830 87 ASP A C 1
ATOM 581 O O . ASP A 1 87 ? 159.22150 131.26769 121.33818 1.000 13.73741 87 ASP A O 1
ATOM 586 N N . LEU A 1 88 ? 158.52391 129.40325 120.28694 1.000 9.96098 88 LEU A N 1
ATOM 587 C CA . LEU A 1 88 ? 159.52564 129.52911 119.23474 1.000 9.41274 88 LEU A CA 1
ATOM 588 C C . LEU A 1 88 ? 159.27584 130.75772 118.37186 1.000 8.67889 88 LEU A C 1
ATOM 589 O O . LEU A 1 88 ? 160.22497 131.41382 117.93263 1.000 12.49660 88 LEU A O 1
ATOM 594 N N . ILE A 1 89 ? 158.00954 131.07786 118.10285 1.000 8.49054 89 ILE A N 1
ATOM 595 C CA . ILE A 1 89 ? 157.70729 132.25993 117.30259 1.000 8.92354 89 ILE A CA 1
ATOM 596 C C . ILE A 1 89 ? 158.12771 133.52710 118.03452 1.000 10.34253 89 ILE A C 1
ATOM 597 O O . ILE A 1 89 ? 158.71112 134.43760 117.43694 1.000 13.75819 89 ILE A O 1
ATOM 602 N N . VAL A 1 90 ? 157.83612 133.61322 119.33390 1.000 11.00314 90 VAL A N 1
ATOM 603 C CA . VAL A 1 90 ? 158.21237 134.80691 120.08803 1.000 8.54630 90 VAL A CA 1
ATOM 604 C C . VAL A 1 90 ? 159.72918 134.89861 120.23151 1.000 14.22050 90 VAL A C 1
ATOM 605 O O . VAL A 1 90 ? 160.30427 135.99205 120.18292 1.000 11.73575 90 VAL A O 1
ATOM 609 N N . GLU A 1 91 ? 160.40199 133.75593 120.40141 1.000 16.95770 91 GLU A N 1
ATOM 610 C CA . GLU A 1 91 ? 161.85559 133.76354 120.54202 1.000 13.72362 91 GLU A CA 1
ATOM 611 C C . GLU A 1 91 ? 162.54157 134.28047 119.28199 1.000 16.84852 91 GLU A C 1
ATOM 612 O O . GLU A 1 91 ? 163.53734 135.00723 119.36621 1.000 21.40397 91 GLU A O 1
ATOM 614 N N . ASN A 1 92 ? 162.03617 133.90956 118.10662 1.000 14.21199 92 ASN A N 1
ATOM 615 C CA . ASN A 1 92 ? 162.61744 134.32909 116.83165 1.000 15.10348 92 ASN A CA 1
ATOM 616 C C . ASN A 1 92 ? 161.85525 135.49013 116.21079 1.000 15.23569 92 ASN A C 1
ATOM 617 O O . ASN A 1 92 ? 161.74221 135.57463 114.98932 1.000 20.87709 92 ASN A O 1
ATOM 622 N N . ALA A 1 93 ? 161.32880 136.40656 117.02276 1.000 18.64722 93 ALA A N 1
ATOM 623 C CA . ALA A 1 93 ? 160.48613 137.46606 116.47948 1.000 19.37649 93 ALA A CA 1
ATOM 624 C C . ALA A 1 93 ? 161.27584 138.45601 115.63165 1.000 25.10648 93 ALA A C 1
ATOM 625 O O . ALA A 1 93 ? 160.72003 139.04128 114.69885 1.000 25.69522 93 ALA A O 1
ATOM 627 N N . ASP A 1 94 ? 162.56070 138.66116 115.93062 1.000 38.80412 94 ASP A N 1
ATOM 628 C CA . ASP A 1 94 ? 163.34034 139.63837 115.17413 1.000 39.02358 94 ASP A CA 1
ATOM 629 C C . ASP A 1 94 ? 163.64932 139.14322 113.76550 1.000 37.25860 94 ASP A C 1
ATOM 630 O O . ASP A 1 94 ? 163.52430 139.89892 112.79615 1.000 37.42015 94 ASP A O 1
ATOM 635 N N . ASP A 1 95 ? 164.04646 137.87791 113.62830 1.000 33.23681 95 ASP A N 1
ATOM 636 C CA . ASP A 1 95 ? 164.28303 137.32365 112.29959 1.000 33.81959 95 ASP A CA 1
ATOM 637 C C . ASP A 1 95 ? 162.99459 137.27339 111.48655 1.000 32.66064 95 ASP A C 1
ATOM 638 O O . ASP A 1 95 ? 162.99226 137.58096 110.28732 1.000 35.02754 95 ASP A O 1
ATOM 640 N N . LEU A 1 96 ? 161.88770 136.88562 112.12453 1.000 21.98693 96 LEU A N 1
ATOM 641 C CA . LEU A 1 96 ? 160.60286 136.86263 111.43603 1.000 21.38682 96 LEU A CA 1
ATOM 642 C C . LEU A 1 96 ? 160.19118 138.26072 110.99850 1.000 21.64762 96 LEU A C 1
ATOM 643 O O . LEU A 1 96 ? 159.67908 138.44704 109.88990 1.000 22.57999 96 LEU A O 1
ATOM 648 N N . ALA A 1 97 ? 160.41252 139.25799 111.85574 1.000 25.97481 97 ALA A N 1
ATOM 649 C CA . ALA A 1 97 ? 160.08769 140.63234 111.49693 1.000 26.37190 97 ALA A CA 1
ATOM 650 C C . ALA A 1 97 ? 160.94869 141.11728 110.34037 1.000 26.44356 97 ALA A C 1
ATOM 651 O O . ALA A 1 97 ? 160.46585 141.83453 109.45893 1.000 28.87575 97 ALA A O 1
ATOM 653 N N . LEU A 1 98 ? 162.23078 140.74684 110.33013 1.000 22.88261 98 LEU A N 1
ATOM 654 C CA . LEU A 1 98 ? 163.09651 141.14337 109.22400 1.000 23.09349 98 LEU A CA 1
ATOM 655 C C . LEU A 1 98 ? 162.64038 140.51373 107.91459 1.000 24.18394 98 LEU A C 1
ATOM 656 O O . LEU A 1 98 ? 162.58704 141.18839 106.87922 1.000 23.83238 98 LEU A O 1
ATOM 661 N N . ILE A 1 99 ? 162.29243 139.22436 107.94398 1.000 22.99359 99 ILE A N 1
ATOM 662 C CA . ILE A 1 99 ? 161.78257 138.56482 106.74284 1.000 21.90493 99 ILE A CA 1
ATOM 663 C C . ILE A 1 99 ? 160.49631 139.23274 106.27436 1.000 22.92368 99 ILE A C 1
ATOM 664 O O . ILE A 1 99 ? 160.29781 139.46856 105.07454 1.000 24.40284 99 ILE A O 1
ATOM 669 N N . LEU A 1 100 ? 159.60273 139.54549 107.21382 1.000 22.76590 100 LEU A N 1
ATOM 670 C CA . LEU A 1 100 ? 158.32890 140.15603 106.85948 1.000 24.86790 100 LEU A CA 1
ATOM 671 C C . LEU A 1 100 ? 158.52593 141.53421 106.24190 1.000 25.90276 100 LEU A C 1
ATOM 672 O O . LEU A 1 100 ? 157.86981 141.87605 105.25451 1.000 27.17137 100 LEU A O 1
ATOM 677 N N . THR A 1 101 ? 159.41472 142.34462 106.81824 1.000 25.31489 101 THR A N 1
ATOM 678 C CA . THR A 1 101 ? 159.68269 143.66887 106.26695 1.000 23.40368 101 THR A CA 1
ATOM 679 C C . THR A 1 101 ? 160.33574 143.57182 104.89354 1.000 24.17578 101 THR A C 1
ATOM 680 O O . THR A 1 101 ? 160.00930 144.34706 103.98827 1.000 26.92917 101 THR A O 1
ATOM 684 N N . THR A 1 102 ? 161.24278 142.61012 104.71236 1.000 26.40429 102 THR A N 1
ATOM 685 C CA . THR A 1 102 ? 161.87255 142.42179 103.41101 1.000 25.83314 102 THR A CA 1
ATOM 686 C C . THR A 1 102 ? 160.85248 142.03779 102.34461 1.000 29.26851 102 THR A C 1
ATOM 687 O O . THR A 1 102 ? 160.88734 142.56397 101.22713 1.000 29.01548 102 THR A O 1
ATOM 691 N N . GLU A 1 103 ? 159.92854 141.13039 102.66990 1.000 28.74263 103 GLU A N 1
ATOM 692 C CA . GLU A 1 103 ? 159.01186 140.63005 101.64810 1.000 24.10464 103 GLU A CA 1
ATOM 693 C C . GLU A 1 103 ? 157.84050 141.57690 101.40457 1.000 26.65494 103 GLU A C 1
ATOM 694 O O . GLU A 1 103 ? 157.42478 141.76520 100.25644 1.000 29.86191 103 GLU A O 1
ATOM 696 N N . GLN A 1 104 ? 157.29816 142.18301 102.45893 1.000 23.22276 104 GLN A N 1
ATOM 697 C CA . GLN A 1 104 ? 156.07795 142.97583 102.36788 1.000 22.34773 104 GLN A CA 1
ATOM 698 C C . GLN A 1 104 ? 156.33348 144.47634 102.33551 1.000 23.20740 104 GLN A C 1
ATOM 699 O O . GLN A 1 104 ? 155.61800 145.20198 101.64050 1.000 24.30464 104 GLN A O 1
ATOM 705 N N . GLY A 1 105 ? 157.32988 144.96387 103.07124 1.000 23.71517 105 GLY A N 1
ATOM 706 C CA . GLY A 1 105 ? 157.71247 146.35862 103.01982 1.000 22.30963 105 GLY A CA 1
ATOM 707 C C . GLY A 1 105 ? 157.30088 147.20791 104.20024 1.000 24.40738 105 GLY A C 1
ATOM 708 O O . GLY A 1 105 ? 157.69414 148.37838 104.25809 1.000 28.00945 105 GLY A O 1
ATOM 709 N N . LYS A 1 106 ? 156.53332 146.66692 105.14197 1.000 28.66287 106 LYS A N 1
ATOM 710 C CA . LYS A 1 106 ? 156.09561 147.45084 106.28395 1.000 29.55632 106 LYS A CA 1
ATOM 711 C C . LYS A 1 106 ? 157.27255 147.74654 107.21334 1.000 31.02906 106 LYS A C 1
ATOM 712 O O . LYS A 1 106 ? 158.26941 147.02111 107.21798 1.000 29.21090 106 LYS A O 1
ATOM 718 N N . PRO A 1 107 ? 157.18347 148.82253 107.99861 1.000 36.46614 107 PRO A N 1
ATOM 719 C CA . PRO A 1 107 ? 158.28081 149.16491 108.91128 1.000 34.70472 107 PRO A CA 1
ATOM 720 C C . PRO A 1 107 ? 158.56954 148.04089 109.89425 1.000 36.55098 107 PRO A C 1
ATOM 721 O O . PRO A 1 107 ? 157.67139 147.31514 110.32322 1.000 40.16038 107 PRO A O 1
ATOM 725 N N . LEU A 1 108 ? 159.85090 147.90991 110.24935 1.000 33.62045 108 LEU A N 1
ATOM 726 C CA . LEU A 1 108 ? 160.30302 146.77020 111.04388 1.000 30.26306 108 LEU A CA 1
ATOM 727 C C . LEU A 1 108 ? 159.59595 146.70597 112.39245 1.000 33.42026 108 LEU A C 1
ATOM 728 O O . LEU A 1 108 ? 159.31215 145.61441 112.90178 1.000 34.75566 108 LEU A O 1
ATOM 733 N N . ALA A 1 109 ? 159.30529 147.86404 112.98789 1.000 35.73865 109 ALA A N 1
ATOM 734 C CA . ALA A 1 109 ? 158.55415 147.88110 114.23815 1.000 35.71865 109 ALA A CA 1
ATOM 735 C C . ALA A 1 109 ? 157.15900 147.30102 114.04752 1.000 37.88391 109 ALA A C 1
ATOM 736 O O . ALA A 1 109 ? 156.67974 146.52554 114.88406 1.000 40.00974 109 ALA A O 1
ATOM 738 N N . GLU A 1 110 ? 156.49592 147.65908 112.94547 1.000 40.53197 110 GLU A N 1
ATOM 739 C CA . GLU A 1 110 ? 155.18448 147.09332 112.64945 1.000 38.94932 110 GLU A CA 1
ATOM 740 C C . GLU A 1 110 ? 155.27279 145.59491 112.40236 1.000 38.32543 110 GLU A C 1
ATOM 741 O O . GLU A 1 110 ? 154.38812 144.84027 112.81574 1.000 40.37344 110 GLU A O 1
ATOM 747 N N . ALA A 1 111 ? 156.32945 145.14401 111.72296 1.000 33.35452 111 ALA A N 1
ATOM 748 C CA . ALA A 1 111 ? 156.49446 143.71420 111.48329 1.000 34.23587 111 ALA A CA 1
ATOM 749 C C . ALA A 1 111 ? 156.66406 142.94769 112.79154 1.000 34.34307 111 ALA A C 1
ATOM 750 O O . ALA A 1 111 ? 156.06501 141.87938 112.97895 1.000 34.61828 111 ALA A O 1
ATOM 752 N N . ARG A 1 112 ? 157.46757 143.48021 113.71573 1.000 33.84610 112 ARG A N 1
ATOM 753 C CA . ARG A 1 112 ? 157.63729 142.81003 115.00209 1.000 33.84544 112 ARG A CA 1
ATOM 754 C C . ARG A 1 112 ? 156.34395 142.81766 115.80687 1.000 35.78169 112 ARG A C 1
ATOM 755 O O . ARG A 1 112 ? 155.98082 141.80397 116.42189 1.000 34.55496 112 ARG A O 1
ATOM 763 N N . GLY A 1 113 ? 155.64436 143.95512 115.82606 1.000 35.29238 113 GLY A N 1
ATOM 764 C CA . GLY A 1 113 ? 154.35699 144.00396 116.49439 1.000 32.80374 113 GLY A CA 1
ATOM 765 C C . GLY A 1 113 ? 153.38335 142.98863 115.93204 1.000 33.42048 113 GLY A C 1
ATOM 766 O O . GLY A 1 113 ? 152.65879 142.32958 116.67946 1.000 36.43352 113 GLY A O 1
ATOM 767 N N . GLU A 1 114 ? 153.36849 142.83616 114.60769 1.000 30.29400 114 GLU A N 1
ATOM 768 C CA . GLU A 1 114 ? 152.52147 141.83054 113.98114 1.000 30.48096 114 GLU A CA 1
ATOM 769 C C . GLU A 1 114 ? 152.89441 140.43401 114.45465 1.000 30.85154 114 GLU A C 1
ATOM 770 O O . GLU A 1 114 ? 152.02343 139.64424 114.83986 1.000 33.80805 114 GLU A O 1
ATOM 776 N N . VAL A 1 115 ? 154.19305 140.12304 114.46292 1.000 22.49742 115 VAL A N 1
ATOM 777 C CA . VAL A 1 115 ? 154.62485 138.77436 114.82321 1.000 21.52331 115 VAL A CA 1
ATOM 778 C C . VAL A 1 115 ? 154.19683 138.43900 116.24894 1.000 22.63835 115 VAL A C 1
ATOM 779 O O . VAL A 1 115 ? 153.61987 137.37588 116.50551 1.000 23.01341 115 VAL A O 1
ATOM 783 N N . VAL A 1 116 ? 154.42650 139.35854 117.18944 1.000 21.65167 116 VAL A N 1
ATOM 784 C CA . VAL A 1 116 ? 154.06871 139.08513 118.58411 1.000 20.44927 116 VAL A CA 1
ATOM 785 C C . VAL A 1 116 ? 152.55121 139.02489 118.76241 1.000 21.14521 116 VAL A C 1
ATOM 786 O O . VAL A 1 116 ? 152.00258 138.04518 119.30080 1.000 22.28923 116 VAL A O 1
ATOM 790 N N . SER A 1 117 ? 151.84893 140.07331 118.32521 1.000 20.31955 117 SER A N 1
ATOM 791 C CA . SER A 1 117 ? 150.41744 140.16735 118.55661 1.000 19.24855 117 SER A CA 1
ATOM 792 C C . SER A 1 117 ? 149.62914 139.12092 117.79043 1.000 20.42281 117 SER A C 1
ATOM 793 O O . SER A 1 117 ? 148.43776 138.95205 118.06691 1.000 24.74997 117 SER A O 1
ATOM 796 N N . ASN A 1 118 ? 150.24876 138.41356 116.84427 1.000 18.25302 118 ASN A N 1
ATOM 797 C CA . ASN A 1 118 ? 149.56448 137.31563 116.18921 1.000 15.01057 118 ASN A CA 1
ATOM 798 C C . ASN A 1 118 ? 150.05466 135.93984 116.61487 1.000 17.15888 118 ASN A C 1
ATOM 799 O O . ASN A 1 118 ? 149.33143 134.96229 116.40951 1.000 21.62668 118 ASN A O 1
ATOM 804 N N . ALA A 1 119 ? 151.23997 135.83045 117.22121 1.000 13.77991 119 ALA A N 1
ATOM 805 C CA . ALA A 1 119 ? 151.54682 134.61498 117.96585 1.000 12.59553 119 ALA A CA 1
ATOM 806 C C . ALA A 1 119 ? 150.65283 134.48505 119.18876 1.000 15.13144 119 ALA A C 1
ATOM 807 O O . ALA A 1 119 ? 150.42482 133.36545 119.67978 1.000 16.33051 119 ALA A O 1
ATOM 809 N N . ALA A 1 120 ? 150.14012 135.61665 119.67961 1.000 11.75024 120 ALA A N 1
ATOM 810 C CA . ALA A 1 120 ? 149.13166 135.56759 120.73269 1.000 9.74642 120 ALA A CA 1
ATOM 811 C C . ALA A 1 120 ? 147.95096 134.67417 120.35409 1.000 11.79429 120 ALA A C 1
ATOM 812 O O . ALA A 1 120 ? 147.36145 134.02807 121.22582 1.000 16.49426 120 ALA A O 1
ATOM 814 N N . TYR A 1 121 ? 147.59347 134.61936 119.06640 1.000 13.22216 121 TYR A N 1
ATOM 815 C CA . TYR A 1 121 ? 146.51140 133.73727 118.63024 1.000 11.55967 121 TYR A CA 1
ATOM 816 C C . TYR A 1 121 ? 146.85926 132.27542 118.86283 1.000 10.91453 121 TYR A C 1
ATOM 817 O O . TYR A 1 121 ? 146.01737 131.49079 119.31896 1.000 14.09410 121 TYR A O 1
ATOM 826 N N . LEU A 1 122 ? 148.09448 131.89063 118.54029 1.000 12.59972 122 LEU A N 1
ATOM 827 C CA . LEU A 1 122 ? 148.54091 130.52485 118.78329 1.000 8.84974 122 LEU A CA 1
ATOM 828 C C . LEU A 1 122 ? 148.47909 130.19018 120.26393 1.000 12.53185 122 LEU A C 1
ATOM 829 O O . LEU A 1 122 ? 148.04073 129.09992 120.64635 1.000 13.39769 122 LEU A O 1
ATOM 834 N N . GLU A 1 123 ? 148.90453 131.12646 121.11233 1.000 16.05709 123 GLU A N 1
ATOM 835 C CA . GLU A 1 123 ? 148.82486 130.90224 122.55590 1.000 10.77829 123 GLU A CA 1
ATOM 836 C C . GLU A 1 123 ? 147.37628 130.71315 123.01068 1.000 14.74245 123 GLU A C 1
ATOM 837 O O . GLU A 1 123 ? 147.05131 129.76961 123.75204 1.000 13.47055 123 GLU A O 1
ATOM 843 N N . TRP A 1 124 ? 146.48575 131.59539 122.54909 1.000 15.49040 124 TRP A N 1
ATOM 844 C CA . TRP A 1 124 ? 145.08684 131.53268 122.95315 1.000 13.08737 124 TRP A CA 1
ATOM 845 C C . TRP A 1 124 ? 144.44630 130.21864 122.53763 1.000 13.88146 124 TRP A C 1
ATOM 846 O O . TRP A 1 124 ? 143.69162 129.61322 123.30569 1.000 15.72056 124 TRP A O 1
ATOM 857 N N . PHE A 1 125 ? 144.72303 129.76058 121.32248 1.000 14.43204 125 PHE A N 1
ATOM 858 C CA . PHE A 1 125 ? 144.09448 128.52790 120.88037 1.000 14.47768 125 PHE A CA 1
ATOM 859 C C . PHE A 1 125 ? 144.76584 127.28999 121.45248 1.000 12.78735 125 PHE A C 1
ATOM 860 O O . PHE A 1 125 ? 144.11182 126.25027 121.56322 1.000 16.02976 125 PHE A O 1
ATOM 868 N N . ALA A 1 126 ? 146.03018 127.38441 121.86753 1.000 13.27716 126 ALA A N 1
ATOM 869 C CA . ALA A 1 126 ? 146.59543 126.32542 122.69426 1.000 11.15113 126 ALA A CA 1
ATOM 870 C C . ALA A 1 126 ? 145.81498 126.18920 123.99251 1.000 16.64352 126 ALA A C 1
ATOM 871 O O . ALA A 1 126 ? 145.55335 125.07470 124.45756 1.000 14.38417 126 ALA A O 1
ATOM 873 N N . GLU A 1 127 ? 145.43739 127.31776 124.59593 1.000 17.22230 127 GLU A N 1
ATOM 874 C CA . GLU A 1 127 ? 144.57973 127.24588 125.77845 1.000 9.09752 127 GLU A CA 1
ATOM 875 C C . GLU A 1 127 ? 143.19780 126.68805 125.43901 1.000 11.04750 127 GLU A C 1
ATOM 876 O O . GLU A 1 127 ? 142.63897 125.88809 126.19753 1.000 16.59151 127 GLU A O 1
ATOM 882 N N . GLU A 1 128 ? 142.63251 127.09856 124.30243 1.000 10.98237 128 GLU A N 1
ATOM 883 C CA . GLU A 1 128 ? 141.30724 126.63280 123.89762 1.000 9.81160 128 GLU A CA 1
ATOM 884 C C . GLU A 1 128 ? 141.27409 125.14640 123.55350 1.000 11.36547 128 GLU A C 1
ATOM 885 O O . GLU A 1 128 ? 140.19858 124.54332 123.59233 1.000 7.89845 128 GLU A O 1
ATOM 891 N N . ALA A 1 129 ? 142.41461 124.55307 123.19483 1.000 11.12251 129 ALA A N 1
ATOM 892 C CA . ALA A 1 129 ? 142.43557 123.14158 122.81793 1.000 8.62590 129 ALA A CA 1
ATOM 893 C C . ALA A 1 129 ? 141.95910 122.23982 123.94665 1.000 13.19142 129 ALA A C 1
ATOM 894 O O . ALA A 1 129 ? 141.39397 121.17140 123.69089 1.000 14.25882 129 ALA A O 1
ATOM 896 N N . LYS A 1 130 ? 142.18393 122.64163 125.19157 1.000 15.91533 130 LYS A N 1
ATOM 897 C CA A LYS A 1 130 ? 141.80322 121.85041 126.35183 0.158 12.96897 130 LYS A CA 1
ATOM 898 C CA B LYS A 1 130 ? 141.80184 121.84707 126.34875 0.842 12.12954 130 LYS A CA 1
ATOM 899 C C . LYS A 1 130 ? 140.40876 122.17747 126.86296 1.000 12.54625 130 LYS A C 1
ATOM 900 O O . LYS A 1 130 ? 139.98540 121.60512 127.87040 1.000 16.16656 130 LYS A O 1
ATOM 911 N N . ARG A 1 131 ? 139.68853 123.07614 126.19634 1.000 11.64336 131 ARG A N 1
ATOM 912 C CA . ARG A 1 131 ? 138.36327 123.49446 126.63027 1.000 10.50971 131 ARG A CA 1
ATOM 913 C C . ARG A 1 131 ? 137.28109 123.13673 125.61740 1.000 11.01503 131 ARG A C 1
ATOM 914 O O . ARG A 1 131 ? 136.20854 123.74472 125.62574 1.000 12.31083 131 ARG A O 1
ATOM 922 N N . ILE A 1 132 ? 137.53670 122.16533 124.74314 1.000 10.41258 132 ILE A N 1
ATOM 923 C CA . ILE A 1 132 ? 136.52838 121.69305 123.79518 1.000 10.17630 132 ILE A CA 1
ATOM 924 C C . ILE A 1 132 ? 135.62933 120.72030 124.55237 1.000 13.32755 132 ILE A C 1
ATOM 925 O O . ILE A 1 132 ? 135.90570 119.52258 124.62380 1.000 13.18055 132 ILE A O 1
ATOM 930 N N . ASP A 1 133 ? 134.54451 121.23519 125.11574 1.000 14.55600 133 ASP A N 1
ATOM 931 C CA . ASP A 1 133 ? 133.69346 120.47758 126.01734 1.000 13.71272 133 ASP A CA 1
ATOM 932 C C . ASP A 1 133 ? 132.40975 120.05696 125.31783 1.000 14.49596 133 ASP A C 1
ATOM 933 O O . ASP A 1 133 ? 131.79909 120.84406 124.58909 1.000 16.41822 133 ASP A O 1
ATOM 938 N N . GLY A 1 134 ? 132.01051 118.80997 125.53918 1.000 10.45383 134 GLY A N 1
ATOM 939 C CA . GLY A 1 134 ? 130.71315 118.33893 125.11441 1.000 5.84334 134 GLY A CA 1
ATOM 940 C C . GLY A 1 134 ? 129.63604 118.73719 126.10347 1.000 9.66077 134 GLY A C 1
ATOM 941 O O . GLY A 1 134 ? 129.86143 119.48295 127.05731 1.000 9.82212 134 GLY A O 1
ATOM 942 N N . ASP A 1 135 ? 128.43420 118.22760 125.86126 1.000 5.75512 135 ASP A N 1
ATOM 943 C CA . ASP A 1 135 ? 127.29571 118.52330 126.71486 1.000 7.31225 135 ASP A CA 1
ATOM 944 C C . ASP A 1 135 ? 126.58941 117.23452 127.09499 1.000 6.72154 135 ASP A C 1
ATOM 945 O O . ASP A 1 135 ? 126.60663 116.25742 126.34749 1.000 11.77981 135 ASP A O 1
ATOM 950 N N . ILE A 1 136 ? 125.96701 117.24270 128.26375 1.000 4.14590 136 ILE A N 1
ATOM 951 C CA . ILE A 1 136 ? 125.10167 116.15724 128.69919 1.000 5.92138 136 ILE A CA 1
ATOM 952 C C . ILE A 1 136 ? 123.71331 116.76435 128.84928 1.000 9.22923 136 ILE A C 1
ATOM 953 O O . ILE A 1 136 ? 123.42982 117.46539 129.82573 1.000 15.06633 136 ILE A O 1
ATOM 958 N N . ILE A 1 137 ? 122.85127 116.51648 127.87041 1.000 6.23045 137 ILE A N 1
ATOM 959 C CA . ILE A 1 137 ? 121.52571 117.12755 127.81849 1.000 6.00384 137 ILE A CA 1
ATOM 960 C C . ILE A 1 137 ? 120.54807 116.22924 128.56757 1.000 8.26823 137 ILE A C 1
ATOM 961 O O . ILE A 1 137 ? 120.68534 114.99852 128.51801 1.000 9.05595 137 ILE A O 1
ATOM 966 N N . PRO A 1 138 ? 119.57391 116.78482 129.28821 1.000 11.99600 138 PRO A N 1
ATOM 967 C CA . PRO A 1 138 ? 118.54886 115.93642 129.90759 1.000 12.51245 138 PRO A CA 1
ATOM 968 C C . PRO A 1 138 ? 117.81765 115.10894 128.86035 1.000 10.05101 138 PRO A C 1
ATOM 969 O O . PRO A 1 138 ? 117.52642 115.57934 127.76006 1.000 13.62740 138 PRO A O 1
ATOM 973 N N . GLY A 1 139 ? 117.52781 113.86947 129.21132 1.000 12.43132 139 GLY A N 1
ATOM 974 C CA . GLY A 1 139 ? 116.93026 112.94471 128.28004 1.000 11.42654 139 GLY A CA 1
ATOM 975 C C . GLY A 1 139 ? 115.44708 113.17314 128.11768 1.000 10.48367 139 GLY A C 1
ATOM 976 O O . GLY A 1 139 ? 114.79578 113.88872 128.88982 1.000 12.78959 139 GLY A O 1
ATOM 977 N N . PRO A 1 140 ? 114.88128 112.55490 127.07729 1.000 12.93913 140 PRO A N 1
ATOM 978 C CA . PRO A 1 140 ? 113.42458 112.61193 126.89801 1.000 12.10191 140 PRO A CA 1
ATOM 979 C C . PRO A 1 140 ? 112.66583 111.63908 127.78529 1.000 12.12790 140 PRO A C 1
ATOM 980 O O . PRO A 1 140 ? 111.46454 111.83703 128.00433 1.000 13.61628 140 PRO A O 1
ATOM 984 N N . ASN A 1 141 ? 113.32418 110.60710 128.30101 1.000 9.75681 141 ASN A N 1
ATOM 985 C CA . ASN A 1 141 ? 112.70441 109.66063 129.21673 1.000 11.21471 141 ASN A CA 1
ATOM 986 C C . ASN A 1 141 ? 113.81107 108.99988 130.02243 1.000 10.98443 141 ASN A C 1
ATOM 987 O O . ASN A 1 141 ? 114.99884 109.20435 129.76501 1.000 15.35676 141 ASN A O 1
ATOM 992 N N . ALA A 1 142 ? 113.40203 108.20068 131.00755 1.000 9.98572 142 ALA A N 1
ATOM 993 C CA . ALA A 1 142 ? 114.35695 107.58914 131.92307 1.000 11.87160 142 ALA A CA 1
ATOM 994 C C . ALA A 1 142 ? 115.28810 106.60543 131.23171 1.000 12.33286 142 ALA A C 1
ATOM 995 O O . ALA A 1 142 ? 116.38574 106.35090 131.73777 1.000 16.02629 142 ALA A O 1
ATOM 997 N N . GLY A 1 143 ? 114.88874 106.05636 130.09257 1.000 9.89126 143 GLY A N 1
ATOM 998 C CA . GLY A 1 143 ? 115.68226 105.06032 129.40945 1.000 8.95307 143 GLY A CA 1
ATOM 999 C C . GLY A 1 143 ? 116.72154 105.58880 128.44560 1.000 9.88929 143 GLY A C 1
ATOM 1000 O O . GLY A 1 143 ? 117.34410 104.79009 127.73963 1.000 10.01367 143 GLY A O 1
ATOM 1001 N N . GLN A 1 144 ? 116.94106 106.90040 128.39033 1.000 7.24560 144 GLN A N 1
ATOM 1002 C CA . GLN A 1 144 ? 117.83091 107.48149 127.39647 1.000 6.84708 144 GLN A CA 1
ATOM 1003 C C . GLN A 1 144 ? 118.58692 108.66812 127.97414 1.000 8.98268 144 GLN A C 1
ATOM 1004 O O . GLN A 1 144 ? 118.03888 109.44167 128.76209 1.000 13.42563 144 GLN A O 1
ATOM 1010 N N . ARG A 1 145 ? 119.84621 108.80761 127.56999 1.000 8.39817 145 ARG A N 1
ATOM 1011 C CA . ARG A 1 145 ? 120.64791 109.98774 127.85245 1.000 6.55952 145 ARG A CA 1
ATOM 1012 C C . ARG A 1 145 ? 121.09888 110.60774 126.53769 1.000 5.86656 145 ARG A C 1
ATOM 1013 O O . ARG A 1 145 ? 121.02553 109.98265 125.48026 1.000 15.49931 145 ARG A O 1
ATOM 1021 N N . ILE A 1 146 ? 121.56250 111.85089 126.60213 1.000 5.41750 146 ILE A N 1
ATOM 1022 C CA . ILE A 1 146 ? 121.96803 112.58991 125.41154 1.000 9.11277 146 ILE A CA 1
ATOM 1023 C C . ILE A 1 146 ? 123.34430 113.19107 125.64708 1.000 8.42829 146 ILE A C 1
ATOM 1024 O O . ILE A 1 146 ? 123.52527 113.99782 126.56706 1.000 10.86432 146 ILE A O 1
ATOM 1029 N N . MET A 1 147 ? 124.29964 112.82648 124.80111 1.000 6.80371 147 MET A N 1
ATOM 1030 C CA . MET A 1 147 ? 125.60802 113.45720 124.77101 1.000 7.16451 147 MET A CA 1
ATOM 1031 C C . MET A 1 147 ? 125.74004 114.28462 123.50210 1.000 5.60404 147 MET A C 1
ATOM 1032 O O . MET A 1 147 ? 125.20330 113.92087 122.45540 1.000 10.64506 147 MET A O 1
ATOM 1037 N N . VAL A 1 148 ? 126.43222 115.40980 123.60107 1.000 6.50348 148 VAL A N 1
ATOM 1038 C CA . VAL A 1 148 ? 126.79876 116.20434 122.43820 1.000 5.80762 148 VAL A CA 1
ATOM 1039 C C . VAL A 1 148 ? 128.31370 116.29996 122.43367 1.000 6.63681 148 VAL A C 1
ATOM 1040 O O . VAL A 1 148 ? 128.90164 117.00588 123.26113 1.000 11.69615 148 VAL A O 1
ATOM 1044 N N . LEU A 1 149 ? 128.94507 115.58277 121.51540 1.000 5.84282 149 LEU A N 1
ATOM 1045 C CA . LEU A 1 149 ? 130.38902 115.60327 121.36311 1.000 6.77705 149 LEU A CA 1
ATOM 1046 C C . LEU A 1 149 ? 130.78635 116.61600 120.29925 1.000 6.65137 149 LEU A C 1
ATOM 1047 O O . LEU A 1 149 ? 130.03300 116.88787 119.36603 1.000 7.18835 149 LEU A O 1
ATOM 1052 N N . LYS A 1 150 ? 131.96882 117.19462 120.46122 1.000 5.80643 150 LYS A N 1
ATOM 1053 C CA . LYS A 1 150 ? 132.54668 118.08933 119.46747 1.000 4.38360 150 LYS A CA 1
ATOM 1054 C C . LYS A 1 150 ? 133.77244 117.40839 118.87821 1.000 4.53154 150 LYS A C 1
ATOM 1055 O O . LYS A 1 150 ? 134.67607 117.00733 119.61789 1.000 11.12269 150 LYS A O 1
ATOM 1061 N N . GLN A 1 151 ? 133.80175 117.26812 117.55801 1.000 5.40178 151 GLN A N 1
ATOM 1062 C CA . GLN A 1 151 ? 134.87531 116.52243 116.92379 1.000 4.67866 151 GLN A CA 1
ATOM 1063 C C . GLN A 1 151 ? 135.49979 117.34178 115.80607 1.000 5.62194 151 GLN A C 1
ATOM 1064 O O . GLN A 1 151 ? 134.84235 118.20512 115.22483 1.000 8.06289 151 GLN A O 1
ATOM 1070 N N . PRO A 1 152 ? 136.77536 117.10937 115.50104 1.000 9.54864 152 PRO A N 1
ATOM 1071 C CA . PRO A 1 152 ? 137.42301 117.87864 114.43215 1.000 5.16681 152 PRO A CA 1
ATOM 1072 C C . PRO A 1 152 ? 136.76229 117.63094 113.08378 1.000 7.97227 152 PRO A C 1
ATOM 1073 O O . PRO A 1 152 ? 136.41427 116.50054 112.73773 1.000 10.43120 152 PRO A O 1
ATOM 1077 N N . VAL A 1 153 ? 136.61163 118.70603 112.31002 1.000 4.51377 153 VAL A N 1
ATOM 1078 C CA . VAL A 1 153 ? 135.91041 118.60072 111.03498 1.000 5.28868 153 VAL A CA 1
ATOM 1079 C C . VAL A 1 153 ? 136.72053 117.77795 110.03617 1.000 7.82232 153 VAL A C 1
ATOM 1080 O O . VAL A 1 153 ? 136.15802 117.00500 109.25333 1.000 9.55820 153 VAL A O 1
ATOM 1084 N N . GLY A 1 154 ? 138.04452 117.91071 110.05588 1.000 6.37475 154 GLY A N 1
ATOM 1085 C CA . GLY A 1 154 ? 138.89138 117.12498 109.18018 1.000 6.51914 154 GLY A CA 1
ATOM 1086 C C . GLY A 1 154 ? 140.11726 117.87028 108.69995 1.000 9.35826 154 GLY A C 1
ATOM 1087 O O . GLY A 1 154 ? 140.81035 118.50780 109.49415 1.000 12.59946 154 GLY A O 1
ATOM 1088 N N . VAL A 1 155 ? 140.39850 117.80330 107.40690 1.000 8.48647 155 VAL A N 1
ATOM 1089 C CA . VAL A 1 155 ? 141.50443 118.54690 106.81707 1.000 9.53436 155 VAL A CA 1
ATOM 1090 C C . VAL A 1 155 ? 141.00332 119.91537 106.38498 1.000 9.57708 155 VAL A C 1
ATOM 1091 O O . VAL A 1 155 ? 140.02382 120.02349 105.64163 1.000 9.29871 155 VAL A O 1
ATOM 1095 N N . CYS A 1 156 ? 141.68304 120.96047 106.83736 1.000 6.82147 156 CYS A N 1
ATOM 1096 C CA . CYS A 1 156 ? 141.32933 122.33010 106.50909 1.000 5.77882 156 CYS A CA 1
ATOM 1097 C C . CYS A 1 156 ? 142.36016 122.91130 105.55338 1.000 6.05806 156 CYS A C 1
ATOM 1098 O O . CYS A 1 156 ? 143.54845 122.59341 105.63712 1.000 10.86566 156 CYS A O 1
ATOM 1101 N N . ALA A 1 157 ? 141.89653 123.75012 104.63646 1.000 7.27270 157 ALA A N 1
ATOM 1102 C CA . ALA A 1 157 ? 142.75996 124.44690 103.69732 1.000 6.12736 157 ALA A CA 1
ATOM 1103 C C . ALA A 1 157 ? 142.65546 125.93997 103.95588 1.000 5.99851 157 ALA A C 1
ATOM 1104 O O . ALA A 1 157 ? 141.55086 126.48397 104.02492 1.000 14.31224 157 ALA A O 1
ATOM 1106 N N . ALA A 1 158 ? 143.79863 126.59485 104.11117 1.000 6.47548 158 ALA A N 1
ATOM 1107 C CA . ALA A 1 158 ? 143.84909 128.02239 104.37917 1.000 5.51158 158 ALA A CA 1
ATOM 1108 C C . ALA A 1 158 ? 144.46640 128.75452 103.19935 1.000 8.96918 158 ALA A C 1
ATOM 1109 O O . ALA A 1 158 ? 145.43715 128.28507 102.60023 1.000 15.02169 158 ALA A O 1
ATOM 1111 N N . ILE A 1 159 ? 143.88692 129.89987 102.86281 1.000 5.80467 159 ILE A N 1
ATOM 1112 C CA . ILE A 1 159 ? 144.41455 130.78798 101.83705 1.000 7.50246 159 ILE A CA 1
ATOM 1113 C C . ILE A 1 159 ? 144.58972 132.15810 102.47225 1.000 14.20785 159 ILE A C 1
ATOM 1114 O O . ILE A 1 159 ? 143.62153 132.74220 102.97339 1.000 12.29206 159 ILE A O 1
ATOM 1119 N N . THR A 1 160 ? 145.81771 132.66719 102.45900 1.000 14.66631 160 THR A N 1
ATOM 1120 C CA . THR A 1 160 ? 146.11349 133.92294 103.12633 1.000 12.50147 160 THR A CA 1
ATOM 1121 C C . THR A 1 160 ? 146.56907 134.97138 102.12069 1.000 16.00197 160 THR A C 1
ATOM 1122 O O . THR A 1 160 ? 147.09464 134.63135 101.05889 1.000 22.14230 160 THR A O 1
ATOM 1126 N N . PRO A 1 161 ? 146.36391 136.25257 102.41895 1.000 21.81736 161 PRO A N 1
ATOM 1127 C CA . PRO A 1 161 ? 146.79399 137.30225 101.49093 1.000 21.79659 161 PRO A CA 1
ATOM 1128 C C . PRO A 1 161 ? 148.19795 137.80994 101.77489 1.000 20.74837 161 PRO A C 1
ATOM 1129 O O . PRO A 1 161 ? 148.85118 137.36870 102.72411 1.000 23.02828 161 PRO A O 1
ATOM 1133 N N . TRP A 1 162 ? 148.66539 138.74057 100.94360 1.000 26.43079 162 TRP A N 1
ATOM 1134 C CA . TRP A 1 162 ? 149.90370 139.46708 101.18752 1.000 27.92087 162 TRP A CA 1
ATOM 1135 C C . TRP A 1 162 ? 149.75436 140.51987 102.27125 1.000 26.68045 162 TRP A C 1
ATOM 1136 O O . TRP A 1 162 ? 150.76394 141.05857 102.73293 1.000 26.31293 162 TRP A O 1
ATOM 1147 N N . ASN A 1 163 ? 148.52041 140.82658 102.66838 1.000 34.04983 163 ASN A N 1
ATOM 1148 C CA . ASN A 1 163 ? 148.27313 141.92856 103.58895 1.000 35.59076 163 ASN A CA 1
ATOM 1149 C C . ASN A 1 163 ? 149.01490 141.72890 104.90266 1.000 38.75609 163 ASN A C 1
ATOM 1150 O O . ASN A 1 163 ? 149.66981 142.64711 105.40956 1.000 39.05941 163 ASN A O 1
ATOM 1155 N N . PHE A 1 164 ? 148.92002 140.53111 105.46985 1.000 40.77578 164 PHE A N 1
ATOM 1156 C CA . PHE A 1 164 ? 149.61728 140.17858 106.70152 1.000 38.45455 164 PHE A CA 1
ATOM 1157 C C . PHE A 1 164 ? 150.30303 138.84850 106.43294 1.000 39.78849 164 PHE A C 1
ATOM 1158 O O . PHE A 1 164 ? 149.70151 137.78088 106.60731 1.000 40.18710 164 PHE A O 1
ATOM 1166 N N . PRO A 1 165 ? 151.55475 138.87617 105.97100 1.000 36.63904 165 PRO A N 1
ATOM 1167 C CA . PRO A 1 165 ? 152.23237 137.62168 105.61072 1.000 35.49902 165 PRO A CA 1
ATOM 1168 C C . PRO A 1 165 ? 152.33921 136.63384 106.75632 1.000 35.57753 165 PRO A C 1
ATOM 1169 O O . PRO A 1 165 ? 152.41644 135.42557 106.51132 1.000 35.59437 165 PRO A O 1
ATOM 1173 N N . ASN A 1 166 ? 152.35829 137.10696 107.99937 1.000 30.12626 166 ASN A N 1
ATOM 1174 C CA . ASN A 1 166 ? 152.42335 136.23497 109.16287 1.000 29.14082 166 ASN A CA 1
ATOM 1175 C C . ASN A 1 166 ? 151.16284 136.29270 110.01061 1.000 29.85022 166 ASN A C 1
ATOM 1176 O O . ASN A 1 166 ? 150.76670 135.27077 110.57346 1.000 28.52794 166 ASN A O 1
ATOM 1181 N N . GLY A 1 167 ? 150.50660 137.45264 110.07642 1.000 29.13375 167 GLY A N 1
ATOM 1182 C CA . GLY A 1 167 ? 149.41457 137.62904 111.01903 1.000 27.32998 167 GLY A CA 1
ATOM 1183 C C . GLY A 1 167 ? 148.23364 136.71112 110.76706 1.000 27.67977 167 GLY A C 1
ATOM 1184 O O . GLY A 1 167 ? 147.66314 136.15121 111.70428 1.000 26.95427 167 GLY A O 1
ATOM 1185 N N . MET A 1 168 ? 147.84254 136.55223 109.50463 1.000 29.70402 168 MET A N 1
ATOM 1186 C CA . MET A 1 168 ? 146.67216 135.75052 109.17448 1.000 26.32025 168 MET A CA 1
ATOM 1187 C C . MET A 1 168 ? 146.92060 134.25386 109.28564 1.000 24.68220 168 MET A C 1
ATOM 1188 O O . MET A 1 168 ? 145.95568 133.49108 109.38473 1.000 26.24231 168 MET A O 1
ATOM 1193 N N . ILE A 1 169 ? 148.17842 133.81819 109.27302 1.000 19.56678 169 ILE A N 1
ATOM 1194 C CA . ILE A 1 169 ? 148.47659 132.39093 109.29059 1.000 15.59326 169 ILE A CA 1
ATOM 1195 C C . ILE A 1 169 ? 148.25106 131.79929 110.67317 1.000 17.22487 169 ILE A C 1
ATOM 1196 O O . ILE A 1 169 ? 147.72162 130.69179 110.80396 1.000 17.18315 169 ILE A O 1
ATOM 1201 N N . THR A 1 170 ? 148.66580 132.51166 111.72079 1.000 18.57036 170 THR A N 1
ATOM 1202 C CA . THR A 1 170 ? 148.52414 131.98396 113.07308 1.000 15.13196 170 THR A CA 1
ATOM 1203 C C . THR A 1 170 ? 147.06025 131.86315 113.47216 1.000 15.85642 170 THR A C 1
ATOM 1204 O O . THR A 1 170 ? 146.65698 130.85791 114.06563 1.000 16.56181 170 THR A O 1
ATOM 1208 N N . ARG A 1 171 ? 146.24491 132.86457 113.13661 1.000 13.21866 171 ARG A N 1
ATOM 1209 C CA . ARG A 1 171 ? 144.83723 132.83482 113.50846 1.000 12.69320 171 ARG A CA 1
ATOM 1210 C C . ARG A 1 171 ? 144.03388 131.81469 112.71239 1.000 13.32791 171 ARG A C 1
ATOM 1211 O O . ARG A 1 171 ? 142.86491 131.58968 113.03713 1.000 16.02349 171 ARG A O 1
ATOM 1219 N N . LYS A 1 172 ? 144.61901 131.20301 111.68481 1.000 10.52506 172 LYS A N 1
ATOM 1220 C CA . LYS A 1 172 ? 143.99864 130.08166 110.99162 1.000 10.60017 172 LYS A CA 1
ATOM 1221 C C . LYS A 1 172 ? 144.56019 128.73864 111.43180 1.000 9.45195 172 LYS A C 1
ATOM 1222 O O . LYS A 1 172 ? 143.80971 127.76785 111.54641 1.000 12.31195 172 LYS A O 1
ATOM 1228 N N . ALA A 1 173 ? 145.86846 128.66279 111.67374 1.000 7.89330 173 ALA A N 1
ATOM 1229 C CA . ALA A 1 173 ? 146.50073 127.40786 112.05687 1.000 8.65123 173 ALA A CA 1
ATOM 1230 C C . ALA A 1 173 ? 146.23500 127.04248 113.50970 1.000 8.66077 173 ALA A C 1
ATOM 1231 O O . ALA A 1 173 ? 146.10395 125.85586 113.82572 1.000 12.27891 173 ALA A O 1
ATOM 1233 N N . GLY A 1 174 ? 146.15409 128.02939 114.39906 1.000 7.76012 174 GLY A N 1
ATOM 1234 C CA . GLY A 1 174 ? 145.90410 127.78964 115.79697 1.000 6.90914 174 GLY A CA 1
ATOM 1235 C C . GLY A 1 174 ? 144.60989 127.05639 116.07439 1.000 9.30231 174 GLY A C 1
ATOM 1236 O O . GLY A 1 174 ? 144.61629 125.97263 116.65844 1.000 9.14541 174 GLY A O 1
ATOM 1237 N N . PRO A 1 175 ? 143.46849 127.64315 115.69423 1.000 6.59196 175 PRO A N 1
ATOM 1238 C CA . PRO A 1 175 ? 142.19349 126.94931 115.94182 1.000 7.12655 175 PRO A CA 1
ATOM 1239 C C . PRO A 1 175 ? 142.09219 125.61089 115.23443 1.000 6.62126 175 PRO A C 1
ATOM 1240 O O . PRO A 1 175 ? 141.56054 124.65162 115.80529 1.000 9.01672 175 PRO A O 1
ATOM 1244 N N . ALA A 1 176 ? 142.62086 125.51122 114.01412 1.000 6.76218 176 ALA A N 1
ATOM 1245 C CA . ALA A 1 176 ? 142.56239 124.25134 113.28312 1.000 7.40352 176 ALA A CA 1
ATOM 1246 C C . ALA A 1 176 ? 143.33980 123.15935 114.00644 1.000 5.61019 176 ALA A C 1
ATOM 1247 O O . ALA A 1 176 ? 142.85105 122.03744 114.17009 1.000 12.50493 176 ALA A O 1
ATOM 1249 N N . LEU A 1 177 ? 144.54792 123.47583 114.46802 1.000 5.82048 177 LEU A N 1
ATOM 1250 C CA . LEU A 1 177 ? 145.35503 122.46986 115.14794 1.000 5.81695 177 LEU A CA 1
ATOM 1251 C C . LEU A 1 177 ? 144.79692 122.15769 116.52951 1.000 7.92691 177 LEU A C 1
ATOM 1252 O O . LEU A 1 177 ? 144.80014 120.99996 116.95890 1.000 10.34990 177 LEU A O 1
ATOM 1257 N N . ALA A 1 178 ? 144.31324 123.18051 117.23624 1.000 6.91580 178 ALA A N 1
ATOM 1258 C CA . ALA A 1 178 ? 143.73754 122.97838 118.55951 1.000 5.51345 178 ALA A CA 1
ATOM 1259 C C . ALA A 1 178 ? 142.52004 122.06849 118.50108 1.000 8.05421 178 ALA A C 1
ATOM 1260 O O . ALA A 1 178 ? 142.36923 121.16694 119.33340 1.000 11.54269 178 ALA A O 1
ATOM 1262 N N . ALA A 1 179 ? 141.64322 122.28419 117.51866 1.000 6.16586 179 ALA A N 1
ATOM 1263 C CA . ALA A 1 179 ? 140.48247 121.42072 117.35053 1.000 5.01587 179 ALA A CA 1
ATOM 1264 C C . ALA A 1 179 ? 140.86689 119.99071 117.00676 1.000 6.89523 179 ALA A C 1
ATOM 1265 O O . ALA A 1 179 ? 140.04814 119.08402 117.17976 1.000 15.06838 179 ALA A O 1
ATOM 1267 N N . GLY A 1 180 ? 142.08810 119.76556 116.53898 1.000 6.13398 180 GLY A N 1
ATOM 1268 C CA . GLY A 1 180 ? 142.49529 118.47207 116.04302 1.000 5.86598 180 GLY A CA 1
ATOM 1269 C C . GLY A 1 180 ? 142.46643 118.33651 114.54028 1.000 10.60682 180 GLY A C 1
ATOM 1270 O O . GLY A 1 180 ? 142.63887 117.22401 114.03416 1.000 11.56177 180 GLY A O 1
ATOM 1271 N N . CYS A 1 181 ? 142.24576 119.42782 113.81606 1.000 7.13997 181 CYS A N 1
ATOM 1272 C CA . CYS A 1 181 ? 142.24987 119.42868 112.36354 1.000 5.43712 181 CYS A CA 1
ATOM 1273 C C . CYS A 1 181 ? 143.65815 119.65561 111.83188 1.000 9.70109 181 CYS A C 1
ATOM 1274 O O . CYS A 1 181 ? 144.51268 120.23862 112.50393 1.000 13.00141 181 CYS A O 1
ATOM 1277 N N . SER A 1 182 ? 143.89404 119.18324 110.61465 1.000 11.59300 182 SER A N 1
ATOM 1278 C CA A SER A 1 182 ? 145.12974 119.45839 109.89819 0.766 13.97465 182 SER A CA 1
ATOM 1279 C CA B SER A 1 182 ? 145.13603 119.47637 109.92150 0.234 1.31745 182 SER A CA 1
ATOM 1280 C C . SER A 1 182 ? 144.93159 120.64028 108.96081 1.000 7.95526 182 SER A C 1
ATOM 1281 O O . SER A 1 182 ? 143.82495 120.89311 108.48088 1.000 10.22594 182 SER A O 1
ATOM 1286 N N . MET A 1 183 ? 146.01415 121.36190 108.70215 1.000 8.33147 183 MET A N 1
ATOM 1287 C CA . MET A 1 183 ? 145.98136 122.54355 107.85750 1.000 6.94331 183 MET A CA 1
ATOM 1288 C C . MET A 1 183 ? 146.95352 122.38839 106.69902 1.000 9.60380 183 MET A C 1
ATOM 1289 O O . MET A 1 183 ? 148.07690 121.91038 106.87673 1.000 15.93531 183 MET A O 1
ATOM 1294 N N . ILE A 1 184 ? 146.50535 122.77467 105.50999 1.000 5.36703 184 ILE A N 1
ATOM 1295 C CA . ILE A 1 184 ? 147.37294 122.96280 104.35633 1.000 6.85840 184 ILE A CA 1
ATOM 1296 C C . ILE A 1 184 ? 147.15391 124.38494 103.86933 1.000 7.17818 184 ILE A C 1
ATOM 1297 O O . ILE A 1 184 ? 146.04213 124.74819 103.46959 1.000 8.16948 184 ILE A O 1
ATOM 1302 N N . LEU A 1 185 ? 148.20381 125.19116 103.91890 1.000 6.78069 185 LEU A N 1
ATOM 1303 C CA . LEU A 1 185 ? 148.10300 126.61966 103.68078 1.000 6.58151 185 LEU A CA 1
ATOM 1304 C C . LEU A 1 185 ? 148.74832 126.98508 102.35306 1.000 6.16165 185 LEU A C 1
ATOM 1305 O O . LEU A 1 185 ? 149.83573 126.50361 102.02723 1.000 6.87262 185 LEU A O 1
ATOM 1310 N N . LYS A 1 186 ? 148.06298 127.82823 101.58528 1.000 7.68258 186 LYS A N 1
ATOM 1311 C CA . LYS A 1 186 ? 148.62789 128.42524 100.38136 1.000 7.85538 186 LYS A CA 1
ATOM 1312 C C . LYS A 1 186 ? 148.78249 129.91933 100.61192 1.000 10.19902 186 LYS A C 1
ATOM 1313 O O . LYS A 1 186 ? 147.80503 130.67046 100.48473 1.000 15.39229 186 LYS A O 1
ATOM 1319 N N . PRO A 1 187 ? 149.97114 130.40012 100.95950 1.000 13.72495 187 PRO A N 1
ATOM 1320 C CA . PRO A 1 187 ? 150.15388 131.83587 101.17954 1.000 11.17265 187 PRO A CA 1
ATOM 1321 C C . PRO A 1 187 ? 150.19223 132.59399 99.86193 1.000 14.99835 187 PRO A C 1
ATOM 1322 O O . PRO A 1 187 ? 150.32921 132.02387 98.77954 1.000 16.65521 187 PRO A O 1
ATOM 1326 N N . ALA A 1 188 ? 150.05975 133.91260 99.97117 1.000 21.51064 188 ALA A N 1
ATOM 1327 C CA . ALA A 1 188 ? 150.12039 134.76306 98.79204 1.000 24.00889 188 ALA A CA 1
ATOM 1328 C C . ALA A 1 188 ? 151.48705 134.65352 98.12982 1.000 24.63056 188 ALA A C 1
ATOM 1329 O O . ALA A 1 188 ? 152.51451 134.53619 98.80189 1.000 24.70564 188 ALA A O 1
ATOM 1331 N N . SER A 1 189 ? 151.49354 134.67827 96.79605 1.000 28.74624 189 SER A N 1
ATOM 1332 C CA . SER A 1 189 ? 152.74857 134.53460 96.06621 1.000 27.69776 189 SER A CA 1
ATOM 1333 C C . SER A 1 189 ? 153.66537 135.73012 96.27925 1.000 29.54514 189 SER A C 1
ATOM 1334 O O . SER A 1 189 ? 154.88855 135.59542 96.17711 1.000 32.49032 189 SER A O 1
ATOM 1337 N N . GLN A 1 190 ? 153.09920 136.90155 96.56646 1.000 32.89893 190 GLN A N 1
ATOM 1338 C CA . GLN A 1 190 ? 153.92450 138.07870 96.80725 1.000 33.35564 190 GLN A CA 1
ATOM 1339 C C . GLN A 1 190 ? 154.78060 137.91393 98.05676 1.000 33.76043 190 GLN A C 1
ATOM 1340 O O . GLN A 1 190 ? 155.95149 138.30910 98.06730 1.000 35.70888 190 GLN A O 1
ATOM 1346 N N . THR A 1 191 ? 154.21759 137.34272 99.12083 1.000 30.26920 191 THR A N 1
ATOM 1347 C CA . THR A 1 191 ? 154.89238 137.23051 100.41525 1.000 29.46179 191 THR A CA 1
ATOM 1348 C C . THR A 1 191 ? 154.75242 135.81818 100.97433 1.000 28.96351 191 THR A C 1
ATOM 1349 O O . THR A 1 191 ? 154.04100 135.59607 101.95934 1.000 29.44296 191 THR A O 1
ATOM 1353 N N . PRO A 1 192 ? 155.43595 134.83963 100.38194 1.000 25.44388 192 PRO A N 1
ATOM 1354 C CA . PRO A 1 192 ? 155.35604 133.45910 100.87736 1.000 22.40175 192 PRO A CA 1
ATOM 1355 C C . PRO A 1 192 ? 156.38230 133.08409 101.93701 1.000 23.54543 192 PRO A C 1
ATOM 1356 O O . PRO A 1 192 ? 156.31507 131.96631 102.45891 1.000 23.13050 192 PRO A O 1
ATOM 1360 N N . LEU A 1 193 ? 157.32231 133.97241 102.26624 1.000 20.12471 193 LEU A N 1
ATOM 1361 C CA . LEU A 1 193 ? 158.44934 133.59238 103.11057 1.000 18.03863 193 LEU A CA 1
ATOM 1362 C C . LEU A 1 193 ? 158.07757 133.49754 104.58536 1.000 17.19291 193 LEU A C 1
ATOM 1363 O O . LEU A 1 193 ? 158.63795 132.66281 105.30559 1.000 18.57156 193 LEU A O 1
ATOM 1368 N N . SER A 1 194 ? 157.15265 134.33918 105.05105 1.000 14.48059 194 SER A N 1
ATOM 1369 C CA . SER A 1 194 ? 156.71597 134.26622 106.44089 1.000 13.05328 194 SER A CA 1
ATOM 1370 C C . SER A 1 194 ? 156.05173 132.92954 106.73789 1.000 14.92503 194 SER A C 1
ATOM 1371 O O . SER A 1 194 ? 156.26878 132.34074 107.80417 1.000 14.03714 194 SER A O 1
ATOM 1374 N N . ALA A 1 195 ? 155.24009 132.43491 105.80124 1.000 13.45046 195 ALA A N 1
ATOM 1375 C CA . ALA A 1 195 ? 154.60861 131.13354 105.97299 1.000 10.75419 195 ALA A CA 1
ATOM 1376 C C . ALA A 1 195 ? 155.64551 130.02675 106.08301 1.000 11.24822 195 ALA A C 1
ATOM 1377 O O . ALA A 1 195 ? 155.52737 129.13558 106.92995 1.000 11.72232 195 ALA A O 1
ATOM 1379 N N . LEU A 1 196 ? 156.67350 130.06798 105.23727 1.000 11.48214 196 LEU A N 1
ATOM 1380 C CA . LEU A 1 196 ? 157.69387 129.02835 105.27110 1.000 8.20103 196 LEU A CA 1
ATOM 1381 C C . LEU A 1 196 ? 158.52457 129.10740 106.54656 1.000 10.36533 196 LEU A C 1
ATOM 1382 O O . LEU A 1 196 ? 158.92207 128.07546 107.09951 1.000 15.11887 196 LEU A O 1
ATOM 1387 N N . ALA A 1 197 ? 158.78469 130.32002 107.03871 1.000 8.79104 197 ALA A N 1
ATOM 1388 C CA . ALA A 1 197 ? 159.48877 130.46044 108.30930 1.000 9.23386 197 ALA A CA 1
ATOM 1389 C C . ALA A 1 197 ? 158.66492 129.89648 109.46319 1.000 12.10533 197 ALA A C 1
ATOM 1390 O O . ALA A 1 197 ? 159.19340 129.19186 110.33781 1.000 12.72839 197 ALA A O 1
ATOM 1392 N N . LEU A 1 198 ? 157.36388 130.19323 109.47968 1.000 8.62439 198 LEU A N 1
ATOM 1393 C CA . LEU A 1 198 ? 156.49412 129.60297 110.48769 1.000 8.08585 198 LEU A CA 1
ATOM 1394 C C . LEU A 1 198 ? 156.44577 128.08955 110.35525 1.000 10.30624 198 LEU A C 1
ATOM 1395 O O . LEU A 1 198 ? 156.31051 127.39089 111.35879 1.000 10.74834 198 LEU A O 1
ATOM 1400 N N . ALA A 1 199 ? 156.56139 127.56583 109.13239 1.000 7.33205 199 ALA A N 1
ATOM 1401 C CA . ALA A 1 199 ? 156.61536 126.11772 108.94733 1.000 8.95647 199 ALA A CA 1
ATOM 1402 C C . ALA A 1 199 ? 157.89537 125.52891 109.52533 1.000 10.57317 199 ALA A C 1
ATOM 1403 O O . ALA A 1 199 ? 157.87380 124.44120 110.11451 1.000 12.92581 199 ALA A O 1
ATOM 1405 N N . VAL A 1 200 ? 159.02110 126.22554 109.35233 1.000 10.29453 200 VAL A N 1
ATOM 1406 C CA . VAL A 1 200 ? 160.27178 125.78877 109.97264 1.000 11.06993 200 VAL A CA 1
ATOM 1407 C C . VAL A 1 200 ? 160.10431 125.72203 111.48430 1.000 13.22138 200 VAL A C 1
ATOM 1408 O O . VAL A 1 200 ? 160.49005 124.74136 112.13442 1.000 10.37569 200 VAL A O 1
ATOM 1412 N N . LEU A 1 201 ? 159.51850 126.77215 112.06299 1.000 13.45502 201 LEU A N 1
ATOM 1413 C CA . LEU A 1 201 ? 159.31090 126.79704 113.50817 1.000 10.17051 201 LEU A CA 1
ATOM 1414 C C . LEU A 1 201 ? 158.34063 125.70667 113.95541 1.000 8.07076 201 LEU A C 1
ATOM 1415 O O . LEU A 1 201 ? 158.53024 125.09447 115.01111 1.000 11.53063 201 LEU A O 1
ATOM 1420 N N . ALA A 1 202 ? 157.29421 125.45279 113.16666 1.000 9.69096 202 ALA A N 1
ATOM 1421 C CA . ALA A 1 202 ? 156.32308 124.41867 113.50856 1.000 9.97782 202 ALA A CA 1
ATOM 1422 C C . ALA A 1 202 ? 156.96014 123.03896 113.50738 1.000 11.40118 202 ALA A C 1
ATOM 1423 O O . ALA A 1 202 ? 156.70088 122.22585 114.40104 1.000 14.90723 202 ALA A O 1
ATOM 1425 N N . GLU A 1 203 ? 157.78975 122.75190 112.50416 1.000 11.31056 203 GLU A N 1
ATOM 1426 C CA . GLU A 1 203 ? 158.54117 121.50295 112.50885 1.000 12.33553 203 GLU A CA 1
ATOM 1427 C C . GLU A 1 203 ? 159.46858 121.43274 113.71340 1.000 16.40024 203 GLU A C 1
ATOM 1428 O O . GLU A 1 203 ? 159.60827 120.37684 114.34095 1.000 17.50184 203 GLU A O 1
ATOM 1434 N N . ARG A 1 204 ? 160.10980 122.55207 114.05345 1.000 13.65748 204 ARG A N 1
ATOM 1435 C CA . ARG A 1 204 ? 160.96466 122.58233 115.23383 1.000 11.09173 204 ARG A CA 1
ATOM 1436 C C . ARG A 1 204 ? 160.16355 122.42268 116.52062 1.000 12.16405 204 ARG A C 1
ATOM 1437 O O . ARG A 1 204 ? 160.69617 121.93607 117.52360 1.000 15.72530 204 ARG A O 1
ATOM 1445 N N . ALA A 1 205 ? 158.89262 122.81746 116.51216 1.000 10.86682 205 ALA A N 1
ATOM 1446 C CA . ALA A 1 205 ? 158.04846 122.76550 117.69741 1.000 8.58577 205 ALA A CA 1
ATOM 1447 C C . ALA A 1 205 ? 157.44343 121.39302 117.94324 1.000 8.35393 205 ALA A C 1
ATOM 1448 O O . ALA A 1 205 ? 156.77297 121.20405 118.96208 1.000 8.77806 205 ALA A O 1
ATOM 1450 N N . GLY A 1 206 ? 157.64682 120.44039 117.04438 1.000 8.54024 206 GLY A N 1
ATOM 1451 C CA . GLY A 1 206 ? 157.07082 119.12880 117.20740 1.000 7.01161 206 GLY A CA 1
ATOM 1452 C C . GLY A 1 206 ? 155.73106 118.91755 116.54438 1.000 6.21789 206 GLY A C 1
ATOM 1453 O O . GLY A 1 206 ? 155.04724 117.94280 116.87689 1.000 7.80707 206 GLY A O 1
ATOM 1454 N N . VAL A 1 207 ? 155.32383 119.79785 115.63611 1.000 5.07244 207 VAL A N 1
ATOM 1455 C CA . VAL A 1 207 ? 154.11642 119.51661 114.85352 1.000 6.88003 207 VAL A CA 1
ATOM 1456 C C . VAL A 1 207 ? 154.36135 118.27451 114.00648 1.000 7.11296 207 VAL A C 1
ATOM 1457 O O . VAL A 1 207 ? 155.36182 118.21823 113.26694 1.000 9.08407 207 VAL A O 1
ATOM 1461 N N . PRO A 1 208 ? 153.50928 117.25700 114.07681 1.000 8.91654 208 PRO A N 1
ATOM 1462 C CA . PRO A 1 208 ? 153.77313 116.01872 113.33919 1.000 7.47993 208 PRO A CA 1
ATOM 1463 C C . PRO A 1 208 ? 153.70140 116.22542 111.83572 1.000 9.37168 208 PRO A C 1
ATOM 1464 O O . PRO A 1 208 ? 153.07646 117.15936 111.33306 1.000 12.03445 208 PRO A O 1
ATOM 1468 N N . LYS A 1 209 ? 154.37176 115.32596 111.12070 1.000 18.92099 209 LYS A N 1
ATOM 1469 C CA . LYS A 1 209 ? 154.44573 115.40093 109.66776 1.000 17.91868 209 LYS A CA 1
ATOM 1470 C C . LYS A 1 209 ? 153.05437 115.35552 109.05341 1.000 17.00433 209 LYS A C 1
ATOM 1471 O O . LYS A 1 209 ? 152.28516 114.42541 109.30710 1.000 20.85046 209 LYS A O 1
ATOM 1477 N N . GLY A 1 210 ? 152.73824 116.36040 108.24074 1.000 12.67601 210 GLY A N 1
ATOM 1478 C CA . GLY A 1 210 ? 151.48120 116.44100 107.54011 1.000 10.63634 210 GLY A CA 1
ATOM 1479 C C . GLY A 1 210 ? 150.42955 117.29868 108.21366 1.000 10.94908 210 GLY A C 1
ATOM 1480 O O . GLY A 1 210 ? 149.49521 117.74400 107.54060 1.000 10.43171 210 GLY A O 1
ATOM 1481 N N . VAL A 1 211 ? 150.55747 117.54604 109.51814 1.000 8.90184 211 VAL A N 1
ATOM 1482 C CA . VAL A 1 211 ? 149.54785 118.32805 110.22443 1.000 6.89868 211 VAL A CA 1
ATOM 1483 C C . VAL A 1 211 ? 149.57821 119.77912 109.76394 1.000 7.63596 211 VAL A C 1
ATOM 1484 O O . VAL A 1 211 ? 148.53420 120.42807 109.63942 1.000 6.66461 211 VAL A O 1
ATOM 1488 N N . PHE A 1 212 ? 150.76559 120.30947 109.50079 1.000 7.47267 212 PHE A N 1
ATOM 1489 C CA . PHE A 1 212 ? 150.92626 121.64598 108.95350 1.000 5.96775 212 PHE A CA 1
ATOM 1490 C C . PHE A 1 212 ? 151.66442 121.54462 107.62861 1.000 8.37204 212 PHE A C 1
ATOM 1491 O O . PHE A 1 212 ? 152.69358 120.86842 107.53688 1.000 12.81835 212 PHE A O 1
ATOM 1499 N N . SER A 1 213 ? 151.12791 122.20059 106.60530 1.000 8.07878 213 SER A N 1
ATOM 1500 C CA . SER A 1 213 ? 151.70441 122.17649 105.27118 1.000 6.86334 213 SER A CA 1
ATOM 1501 C C . SER A 1 213 ? 151.58211 123.55531 104.64632 1.000 8.63347 213 SER A C 1
ATOM 1502 O O . SER A 1 213 ? 150.55594 124.22177 104.79380 1.000 11.01854 213 SER A O 1
ATOM 1505 N N . VAL A 1 214 ? 152.63542 123.98162 103.95881 1.000 7.02616 214 VAL A N 1
ATOM 1506 C CA . VAL A 1 214 ? 152.64893 125.24117 103.22689 1.000 5.39397 214 VAL A CA 1
ATOM 1507 C C . VAL A 1 214 ? 152.96456 124.91928 101.77555 1.000 8.59275 214 VAL A C 1
ATOM 1508 O O . VAL A 1 214 ? 153.99865 124.30853 101.48154 1.000 13.54883 214 VAL A O 1
ATOM 1512 N N . VAL A 1 215 ? 152.07566 125.31773 100.87185 1.000 7.66086 215 VAL A N 1
ATOM 1513 C CA . VAL A 1 215 ? 152.22850 125.05313 99.44711 1.000 10.17109 215 VAL A CA 1
ATOM 1514 C C . VAL A 1 215 ? 152.19482 126.38017 98.70614 1.000 12.28442 215 VAL A C 1
ATOM 1515 O O . VAL A 1 215 ? 151.35450 127.23897 98.99387 1.000 13.65022 215 VAL A O 1
ATOM 1519 N N . THR A 1 216 ? 153.11971 126.55319 97.77167 1.000 15.59526 216 THR A N 1
ATOM 1520 C CA . THR A 1 216 ? 153.19451 127.74933 96.95064 1.000 17.03871 216 THR A CA 1
ATOM 1521 C C . THR A 1 216 ? 152.96626 127.37486 95.49493 1.000 21.47325 216 THR A C 1
ATOM 1522 O O . THR A 1 216 ? 153.21304 126.23762 95.08588 1.000 25.21386 216 THR A O 1
ATOM 1526 N N . GLY A 1 217 ? 152.48589 128.32936 94.72144 1.000 19.47661 217 GLY A N 1
ATOM 1527 C CA . GLY A 1 217 ? 152.25035 128.10886 93.31276 1.000 21.59526 217 GLY A CA 1
ATOM 1528 C C . GLY A 1 217 ? 151.15771 129.02433 92.80406 1.000 21.29209 217 GLY A C 1
ATOM 1529 O O . GLY A 1 217 ? 150.73073 129.95025 93.48582 1.000 18.91646 217 GLY A O 1
ATOM 1530 N N . GLU A 1 218 ? 150.71881 128.73932 91.57930 1.000 23.94757 218 GLU A N 1
ATOM 1531 C CA . GLU A 1 218 ? 149.64617 129.51053 90.96688 1.000 24.73065 218 GLU A CA 1
ATOM 1532 C C . GLU A 1 218 ? 148.37590 129.39403 91.79917 1.000 23.26361 218 GLU A C 1
ATOM 1533 O O . GLU A 1 218 ? 147.97673 128.29574 92.19639 1.000 24.97056 218 GLU A O 1
ATOM 1535 N N . ALA A 1 219 ? 147.74034 130.53857 92.05749 1.000 22.02077 219 ALA A N 1
ATOM 1536 C CA . ALA A 1 219 ? 146.64522 130.58511 93.02030 1.000 21.63757 219 ALA A CA 1
ATOM 1537 C C . ALA A 1 219 ? 145.42815 129.80671 92.53385 1.000 23.20798 219 ALA A C 1
ATOM 1538 O O . ALA A 1 219 ? 144.84428 129.02252 93.28874 1.000 25.41452 219 ALA A O 1
ATOM 1540 N N . LYS A 1 220 ? 145.02761 130.01181 91.27961 1.000 23.99437 220 LYS A N 1
ATOM 1541 C CA . LYS A 1 220 ? 143.79236 129.40392 90.78540 1.000 22.52838 220 LYS A CA 1
ATOM 1542 C C . LYS A 1 220 ? 143.82550 127.87970 90.77161 1.000 19.06508 220 LYS A C 1
ATOM 1543 O O . LYS A 1 220 ? 142.84655 127.26606 91.22916 1.000 18.22480 220 LYS A O 1
ATOM 1545 N N . PRO A 1 221 ? 144.85982 127.20715 90.24548 1.000 19.30828 221 PRO A N 1
ATOM 1546 C CA . PRO A 1 221 ? 144.85560 125.73317 90.30481 1.000 19.94743 221 PRO A CA 1
ATOM 1547 C C . PRO A 1 221 ? 144.84011 125.17277 91.71717 1.000 19.81164 221 PRO A C 1
ATOM 1548 O O . PRO A 1 221 ? 144.16446 124.16857 91.97316 1.000 22.09798 221 PRO A O 1
ATOM 1552 N N . ILE A 1 222 ? 145.56086 125.79608 92.64957 1.000 16.81724 222 ILE A N 1
ATOM 1553 C CA . ILE A 1 222 ? 145.56195 125.30892 94.02557 1.000 17.95191 222 ILE A CA 1
ATOM 1554 C C . ILE A 1 222 ? 144.20197 125.53747 94.67598 1.000 20.51296 222 ILE A C 1
ATOM 1555 O O . ILE A 1 222 ? 143.70949 124.68969 95.42734 1.000 23.41554 222 ILE A O 1
ATOM 1560 N N . GLY A 1 223 ? 143.57500 126.68228 94.40249 1.000 19.98561 223 GLY A N 1
ATOM 1561 C CA . GLY A 1 223 ? 142.23048 126.91389 94.90343 1.000 18.94703 223 GLY A CA 1
ATOM 1562 C C . GLY A 1 223 ? 141.22725 125.92544 94.34374 1.000 21.38258 223 GLY A C 1
ATOM 1563 O O . GLY A 1 223 ? 140.33733 125.45602 95.05705 1.000 23.04516 223 GLY A O 1
ATOM 1564 N N . LEU A 1 224 ? 141.36566 125.58540 93.06056 1.000 22.08162 224 LEU A N 1
ATOM 1565 C CA . LEU A 1 224 ? 140.50846 124.56562 92.46727 1.000 21.32340 224 LEU A CA 1
ATOM 1566 C C . LEU A 1 224 ? 140.72241 123.21368 93.13246 1.000 21.78017 224 LEU A C 1
ATOM 1567 O O . LEU A 1 224 ? 139.75953 122.49011 93.40881 1.000 27.78643 224 LEU A O 1
ATOM 1572 N N . GLU A 1 225 ? 141.98060 122.85469 93.39145 1.000 23.39322 225 GLU A N 1
ATOM 1573 C CA . GLU A 1 225 ? 142.26790 121.59529 94.06924 1.000 25.27027 225 GLU A CA 1
ATOM 1574 C C . GLU A 1 225 ? 141.68551 121.58341 95.47674 1.000 24.39336 225 GLU A C 1
ATOM 1575 O O . GLU A 1 225 ? 141.17678 120.55682 95.93876 1.000 24.88871 225 GLU A O 1
ATOM 1581 N N . PHE A 1 226 ? 141.76318 122.71606 96.17560 1.000 17.68980 226 PHE A N 1
ATOM 1582 C CA . PHE A 1 226 ? 141.17210 122.81909 97.50389 1.000 15.99289 226 PHE A CA 1
ATOM 1583 C C . PHE A 1 226 ? 139.66142 122.64731 97.44585 1.000 18.13029 226 PHE A C 1
ATOM 1584 O O . PHE A 1 226 ? 139.07292 121.96267 98.28954 1.000 20.27977 226 PHE A O 1
ATOM 1592 N N . CYS A 1 227 ? 139.01782 123.26469 96.45445 1.000 18.86901 227 CYS A N 1
ATOM 1593 C CA . CYS A 1 227 ? 137.56336 123.24363 96.36794 1.000 19.18705 227 CYS A CA 1
ATOM 1594 C C . CYS A 1 227 ? 137.01930 121.90649 95.88248 1.000 23.48166 227 CYS A C 1
ATOM 1595 O O . CYS A 1 227 ? 135.89114 121.54477 96.23091 1.000 24.62619 227 CYS A O 1
ATOM 1598 N N . HIS A 1 228 ? 137.78531 121.16369 95.08687 1.000 23.42887 228 HIS A N 1
ATOM 1599 C CA . HIS A 1 228 ? 137.28426 119.94916 94.45876 1.000 21.56329 228 HIS A CA 1
ATOM 1600 C C . HIS A 1 228 ? 137.79864 118.66958 95.09928 1.000 24.47242 228 HIS A C 1
ATOM 1601 O O . HIS A 1 228 ? 137.37405 117.58363 94.69435 1.000 28.81151 228 HIS A O 1
ATOM 1608 N N . ASN A 1 229 ? 138.69747 118.75486 96.06842 1.000 20.77415 229 ASN A N 1
ATOM 1609 C CA . ASN A 1 229 ? 139.18266 117.55108 96.73090 1.000 20.32576 229 ASN A CA 1
ATOM 1610 C C . ASN A 1 229 ? 138.19437 117.13361 97.81226 1.000 24.24968 229 ASN A C 1
ATOM 1611 O O . ASN A 1 229 ? 137.91531 117.92581 98.71836 1.000 27.01241 229 ASN A O 1
ATOM 1616 N N . PRO A 1 230 ? 137.63966 115.92118 97.75494 1.000 26.90491 230 PRO A N 1
ATOM 1617 C CA . PRO A 1 230 ? 136.68406 115.50210 98.79257 1.000 27.07862 230 PRO A CA 1
ATOM 1618 C C . PRO A 1 230 ? 137.28736 115.41568 100.18260 1.000 26.51346 230 PRO A C 1
ATOM 1619 O O . PRO A 1 230 ? 136.54011 115.46179 101.16643 1.000 30.74844 230 PRO A O 1
ATOM 1623 N N . ARG A 1 231 ? 138.60868 115.29311 100.29905 1.000 23.27665 231 ARG A N 1
ATOM 1624 C CA . ARG A 1 231 ? 139.26430 115.18208 101.59514 1.000 22.03061 231 ARG A CA 1
ATOM 1625 C C . ARG A 1 231 ? 139.51187 116.53087 102.25545 1.000 17.22152 231 ARG A C 1
ATOM 1626 O O . ARG A 1 231 ? 140.04830 116.56616 103.36517 1.000 19.26157 231 ARG A O 1
ATOM 1634 N N . ILE A 1 232 ? 139.13923 117.63191 101.60960 1.000 14.47553 232 ILE A N 1
ATOM 1635 C CA . ILE A 1 232 ? 139.21056 118.95692 102.21417 1.000 13.93380 232 ILE A CA 1
ATOM 1636 C C . ILE A 1 232 ? 137.83750 119.24230 102.81495 1.000 12.72946 232 ILE A C 1
ATOM 1637 O O . ILE A 1 232 ? 136.87975 119.53538 102.10163 1.000 19.10184 232 ILE A O 1
ATOM 1642 N N . ALA A 1 233 ? 137.73524 119.12878 104.13799 1.000 10.83413 233 ALA A N 1
ATOM 1643 C CA . ALA A 1 233 ? 136.45838 119.34426 104.80429 1.000 9.34894 233 ALA A CA 1
ATOM 1644 C C . ALA A 1 233 ? 136.09878 120.82243 104.87691 1.000 8.07778 233 ALA A C 1
ATOM 1645 O O . ALA A 1 233 ? 134.94512 121.19612 104.64656 1.000 16.25698 233 ALA A O 1
ATOM 1647 N N . LYS A 1 234 ? 137.06728 121.67156 105.19114 1.000 7.32304 234 LYS A N 1
ATOM 1648 C CA . LYS A 1 234 ? 136.82193 123.07648 105.46232 1.000 7.98532 234 LYS A CA 1
ATOM 1649 C C . LYS A 1 234 ? 137.85735 123.91850 104.73157 1.000 8.99838 234 LYS A C 1
ATOM 1650 O O . LYS A 1 234 ? 138.99268 123.48763 104.52698 1.000 11.21582 234 LYS A O 1
ATOM 1656 N N . ILE A 1 235 ? 137.44860 125.11230 104.31082 1.000 9.28012 235 ILE A N 1
ATOM 1657 C CA . ILE A 1 235 ? 138.33677 126.06870 103.66153 1.000 5.51754 235 ILE A CA 1
ATOM 1658 C C . ILE A 1 235 ? 138.19143 127.40784 104.37064 1.000 6.98344 235 ILE A C 1
ATOM 1659 O O . ILE A 1 235 ? 137.08224 127.94234 104.46806 1.000 13.75311 235 ILE A O 1
ATOM 1664 N N . THR A 1 236 ? 139.30180 127.94210 104.86945 1.000 8.50942 236 THR A N 1
ATOM 1665 C CA . THR A 1 236 ? 139.35201 129.28026 105.44484 1.000 8.17065 236 THR A CA 1
ATOM 1666 C C . THR A 1 236 ? 140.05932 130.20308 104.46802 1.000 9.18029 236 THR A C 1
ATOM 1667 O O . THR A 1 236 ? 141.15991 129.89383 104.00523 1.000 13.70894 236 THR A O 1
ATOM 1671 N N . PHE A 1 237 ? 139.43234 131.32798 104.15637 1.000 12.28928 237 PHE A N 1
ATOM 1672 C CA . PHE A 1 237 ? 139.96704 132.24936 103.17050 1.000 10.01638 237 PHE A CA 1
ATOM 1673 C C . PHE A 1 237 ? 139.96307 133.66851 103.71270 1.000 13.58094 237 PHE A C 1
ATOM 1674 O O . PHE A 1 237 ? 138.99634 134.10565 104.34164 1.000 17.90347 237 PHE A O 1
ATOM 1682 N N . THR A 1 238 ? 141.05726 134.37685 103.46327 1.000 11.33824 238 THR A N 1
ATOM 1683 C CA . THR A 1 238 ? 141.17299 135.80224 103.72342 1.000 9.83736 238 THR A CA 1
ATOM 1684 C C . THR A 1 238 ? 141.68520 136.47043 102.45896 1.000 13.02469 238 THR A C 1
ATOM 1685 O O . THR A 1 238 ? 142.68252 136.02734 101.88359 1.000 18.47800 238 THR A O 1
ATOM 1689 N N . GLY A 1 239 ? 141.00060 137.51428 102.02117 1.000 13.70125 239 GLY A N 1
ATOM 1690 C CA . GLY A 1 239 ? 141.37616 138.16437 100.77807 1.000 17.67403 239 GLY A CA 1
ATOM 1691 C C . GLY A 1 239 ? 140.25932 139.06716 100.28521 1.000 22.85659 239 GLY A C 1
ATOM 1692 O O . GLY A 1 239 ? 139.44319 139.54928 101.06966 1.000 21.54987 239 GLY A O 1
ATOM 1693 N N . SER A 1 240 ? 140.25224 139.28151 98.97393 1.000 30.55985 240 SER A N 1
ATOM 1694 C CA . SER A 1 240 ? 139.28999 140.17178 98.34695 1.000 32.16185 240 SER A CA 1
ATOM 1695 C C . SER A 1 240 ? 137.92204 139.50544 98.22727 1.000 33.66983 240 SER A C 1
ATOM 1696 O O . SER A 1 240 ? 137.77952 138.28404 98.33219 1.000 33.55053 240 SER A O 1
ATOM 1699 N N . THR A 1 241 ? 136.90529 140.34010 98.00262 1.000 33.63101 241 THR A N 1
ATOM 1700 C CA . THR A 1 241 ? 135.54017 139.84311 97.86321 1.000 35.30418 241 THR A CA 1
ATOM 1701 C C . THR A 1 241 ? 135.38118 138.97123 96.62311 1.000 33.94589 241 THR A C 1
ATOM 1702 O O . THR A 1 241 ? 134.67323 137.95911 96.65918 1.000 36.34822 241 THR A O 1
ATOM 1706 N N . GLY A 1 242 ? 136.01777 139.35337 95.51539 1.000 26.12238 242 GLY A N 1
ATOM 1707 C CA . GLY A 1 242 ? 135.85136 138.60104 94.28254 1.000 22.92194 242 GLY A CA 1
ATOM 1708 C C . GLY A 1 242 ? 136.39053 137.18711 94.37173 1.000 22.68091 242 GLY A C 1
ATOM 1709 O O . GLY A 1 242 ? 135.73977 136.23544 93.93198 1.000 24.87242 242 GLY A O 1
ATOM 1710 N N . VAL A 1 243 ? 137.58874 137.02816 94.93687 1.000 24.79515 243 VAL A N 1
ATOM 1711 C CA . VAL A 1 243 ? 138.15133 135.69186 95.09264 1.000 23.86282 243 VAL A CA 1
ATOM 1712 C C . VAL A 1 243 ? 137.32460 134.87780 96.07896 1.000 25.92483 243 VAL A C 1
ATOM 1713 O O . VAL A 1 243 ? 137.16954 133.66382 95.91371 1.000 26.74273 243 VAL A O 1
ATOM 1717 N N . GLY A 1 244 ? 136.77327 135.52167 97.10902 1.000 24.46147 244 GLY A N 1
ATOM 1718 C CA . GLY A 1 244 ? 135.88524 134.81353 98.01585 1.000 23.20735 244 GLY A CA 1
ATOM 1719 C C . GLY A 1 244 ? 134.63458 134.30405 97.32630 1.000 26.93630 244 GLY A C 1
ATOM 1720 O O . GLY A 1 244 ? 134.20718 133.16969 97.55259 1.000 28.53364 244 GLY A O 1
ATOM 1721 N N . ARG A 1 245 ? 134.03477 135.13445 96.46945 1.000 27.21301 245 ARG A N 1
ATOM 1722 C CA . ARG A 1 245 ? 132.87187 134.69874 95.70288 1.000 25.34226 245 ARG A CA 1
ATOM 1723 C C . ARG A 1 245 ? 133.22920 133.55622 94.76233 1.000 24.70943 245 ARG A C 1
ATOM 1724 O O . ARG A 1 245 ? 132.46911 132.59022 94.62856 1.000 26.02675 245 ARG A O 1
ATOM 1732 N N . TRP A 1 246 ? 134.38703 133.64629 94.10716 1.000 25.29892 246 TRP A N 1
ATOM 1733 C CA . TRP A 1 246 ? 134.82705 132.56197 93.23639 1.000 24.41605 246 TRP A CA 1
ATOM 1734 C C . TRP A 1 246 ? 135.00727 131.26771 94.01678 1.000 28.05213 246 TRP A C 1
ATOM 1735 O O . TRP A 1 246 ? 134.60307 130.19302 93.55653 1.000 29.39377 246 TRP A O 1
ATOM 1746 N N . LEU A 1 247 ? 135.61815 131.34990 95.19922 1.000 26.44647 247 LEU A N 1
ATOM 1747 C CA . LEU A 1 247 ? 135.81524 130.15931 96.01728 1.000 28.70055 247 LEU A CA 1
ATOM 1748 C C . LEU A 1 247 ? 134.48692 129.56702 96.45357 1.000 30.18955 247 LEU A C 1
ATOM 1749 O O . LEU A 1 247 ? 134.30626 128.34473 96.43207 1.000 32.66064 247 LEU A O 1
ATOM 1754 N N . MET A 1 248 ? 133.54795 130.42005 96.86629 1.000 32.41906 248 MET A N 1
ATOM 1755 C CA . MET A 1 248 ? 132.26718 129.92215 97.35026 1.000 32.55298 248 MET A CA 1
ATOM 1756 C C . MET A 1 248 ? 131.46955 129.28834 96.21842 1.000 32.37679 248 MET A C 1
ATOM 1757 O O . MET A 1 248 ? 130.75039 128.30617 96.43199 1.000 33.81609 248 MET A O 1
ATOM 1762 N N . LYS A 1 249 ? 131.58924 129.83290 95.00567 1.000 29.73978 249 LYS A N 1
ATOM 1763 C CA . LYS A 1 249 ? 130.96138 129.20465 93.84861 1.000 29.87073 249 LYS A CA 1
ATOM 1764 C C . LYS A 1 249 ? 131.61553 127.86851 93.52129 1.000 30.12290 249 LYS A C 1
ATOM 1765 O O . LYS A 1 249 ? 130.92470 126.89942 93.19049 1.000 32.27222 249 LYS A O 1
ATOM 1769 N N . GLU A 1 250 ? 132.94539 127.79541 93.60807 1.000 32.54962 250 GLU A N 1
ATOM 1770 C CA . GLU A 1 250 ? 133.64935 126.56782 93.25290 1.000 31.55057 250 GLU A CA 1
ATOM 1771 C C . GLU A 1 250 ? 133.51570 125.48637 94.31621 1.000 30.03415 250 GLU A C 1
ATOM 1772 O O . GLU A 1 250 ? 133.59844 124.29756 93.99327 1.000 29.70572 250 GLU A O 1
ATOM 1778 N N . ALA A 1 251 ? 133.31748 125.86477 95.57398 1.000 28.78815 251 ALA A N 1
ATOM 1779 C CA . ALA A 1 251 ? 133.15471 124.89614 96.64874 1.000 27.71367 251 ALA A CA 1
ATOM 1780 C C . ALA A 1 251 ? 131.71967 124.40995 96.79714 1.000 30.19427 251 ALA A C 1
ATOM 1781 O O . ALA A 1 251 ? 131.45259 123.57132 97.66255 1.000 31.07089 251 ALA A O 1
ATOM 1783 N N . ALA A 1 252 ? 130.79679 124.91580 95.97655 1.000 35.48141 252 ALA A N 1
ATOM 1784 C CA . ALA A 1 252 ? 129.38831 124.56584 96.12326 1.000 34.20323 252 ALA A CA 1
ATOM 1785 C C . ALA A 1 252 ? 129.13890 123.09558 95.81656 1.000 33.85064 252 ALA A C 1
ATOM 1786 O O . ALA A 1 252 ? 128.34054 122.44347 96.49742 1.000 36.10656 252 ALA A O 1
ATOM 1788 N N . GLY A 1 253 ? 129.81526 122.55362 94.80440 1.000 30.39287 253 GLY A N 1
ATOM 1789 C CA . GLY A 1 253 ? 129.58047 121.17833 94.40835 1.000 33.01156 253 GLY A CA 1
ATOM 1790 C C . GLY A 1 253 ? 129.93776 120.15505 95.46491 1.000 34.55293 253 GLY A C 1
ATOM 1791 O O . GLY A 1 253 ? 129.50014 119.00423 95.37239 1.000 34.72467 253 GLY A O 1
ATOM 1792 N N . GLY A 1 254 ? 130.72481 120.54007 96.46405 1.000 33.49442 254 GLY A N 1
ATOM 1793 C CA . GLY A 1 254 ? 131.13857 119.60488 97.48995 1.000 31.62831 254 GLY A CA 1
ATOM 1794 C C . GLY A 1 254 ? 130.56977 119.90157 98.86050 1.000 32.01034 254 GLY A C 1
ATOM 1795 O O . GLY A 1 254 ? 130.85431 119.17521 99.81529 1.000 32.02678 254 GLY A O 1
ATOM 1796 N N . ILE A 1 255 ? 129.75636 120.95525 98.96365 1.000 26.70682 255 ILE A N 1
ATOM 1797 C CA . ILE A 1 255 ? 129.19353 121.41123 100.23191 1.000 26.54014 255 ILE A CA 1
ATOM 1798 C C . ILE A 1 255 ? 130.31036 121.49339 101.26398 1.000 27.82832 255 ILE A C 1
ATOM 1799 O O . ILE A 1 255 ? 130.33815 120.73027 102.23535 1.000 30.73850 255 ILE A O 1
ATOM 1804 N N . LYS A 1 256 ? 131.25452 122.39783 101.04106 1.000 26.15631 256 LYS A N 1
ATOM 1805 C CA . LYS A 1 256 ? 132.39763 122.56911 101.92104 1.000 22.60037 256 LYS A CA 1
ATOM 1806 C C . LYS A 1 256 ? 132.12887 123.71332 102.88384 1.000 22.20075 256 LYS A C 1
ATOM 1807 O O . LYS A 1 256 ? 131.56741 124.74115 102.49689 1.000 25.18395 256 LYS A O 1
ATOM 1813 N N . ARG A 1 257 ? 132.51676 123.52672 104.14095 1.000 21.90663 257 ARG A N 1
ATOM 1814 C CA . ARG A 1 257 ? 132.43906 124.61678 105.10108 1.000 21.05902 257 ARG A CA 1
ATOM 1815 C C . ARG A 1 257 ? 133.40203 125.72118 104.68998 1.000 19.91528 257 ARG A C 1
ATOM 1816 O O . ARG A 1 257 ? 134.58950 125.47304 104.46807 1.000 21.02688 257 ARG A O 1
ATOM 1824 N N . LEU A 1 258 ? 132.88734 126.94108 104.57644 1.000 16.64132 258 LEU A N 1
ATOM 1825 C CA . LEU A 1 258 ? 133.67063 128.07266 104.10176 1.000 17.01574 258 LEU A CA 1
ATOM 1826 C C . LEU A 1 258 ? 133.61683 129.18743 105.12931 1.000 19.94625 258 LEU A C 1
ATOM 1827 O O . LEU A 1 258 ? 132.53126 129.64893 105.49395 1.000 24.93602 258 LEU A O 1
ATOM 1832 N N . SER A 1 259 ? 134.78399 129.61543 105.58975 1.000 16.69384 259 SER A N 1
ATOM 1833 C CA . SER A 1 259 ? 134.92200 130.78889 106.43766 1.000 17.68406 259 SER A CA 1
ATOM 1834 C C . SER A 1 259 ? 135.66338 131.84681 105.63778 1.000 20.27548 259 SER A C 1
ATOM 1835 O O . SER A 1 259 ? 136.75930 131.58951 105.13308 1.000 23.33115 259 SER A O 1
ATOM 1838 N N . LEU A 1 260 ? 135.06541 133.02608 105.51742 1.000 18.83854 260 LEU A N 1
ATOM 1839 C CA . LEU A 1 260 ? 135.58247 134.07693 104.65587 1.000 16.95367 260 LEU A CA 1
ATOM 1840 C C . LEU A 1 260 ? 135.74360 135.36221 105.44898 1.000 17.58812 260 LEU A C 1
ATOM 1841 O O . LEU A 1 260 ? 134.83468 135.76132 106.18171 1.000 19.82791 260 LEU A O 1
ATOM 1846 N N . GLU A 1 261 ? 136.90238 135.99801 105.31177 1.000 15.79310 261 GLU A N 1
ATOM 1847 C CA . GLU A 1 261 ? 137.11230 137.36391 105.77532 1.000 15.04471 261 GLU A CA 1
ATOM 1848 C C . GLU A 1 261 ? 137.46422 138.18771 104.54605 1.000 16.27635 261 GLU A C 1
ATOM 1849 O O . GLU A 1 261 ? 138.55837 138.04708 103.99237 1.000 19.56130 261 GLU A O 1
ATOM 1855 N N . LEU A 1 262 ? 136.53534 139.02903 104.11549 1.000 19.57827 262 LEU A N 1
ATOM 1856 C CA . LEU A 1 262 ? 136.66470 139.81546 102.89996 1.000 20.50495 262 LEU A CA 1
ATOM 1857 C C . LEU A 1 262 ? 136.82652 141.28864 103.25496 1.000 22.88555 262 LEU A C 1
ATOM 1858 O O . LEU A 1 262 ? 136.92011 141.66520 104.42450 1.000 26.22891 262 LEU A O 1
ATOM 1863 N N . GLY A 1 263 ? 136.85896 142.12777 102.22651 1.000 23.82763 263 GLY A N 1
ATOM 1864 C CA . GLY A 1 263 ? 137.14945 143.52986 102.43312 1.000 25.96748 263 GLY A CA 1
ATOM 1865 C C . GLY A 1 263 ? 136.04212 144.26581 103.16226 1.000 26.78894 263 GLY A C 1
ATOM 1866 O O . GLY A 1 263 ? 134.89446 143.82936 103.23435 1.000 26.37384 263 GLY A O 1
ATOM 1867 N N . GLY A 1 264 ? 136.41130 145.42013 103.72173 1.000 24.06767 264 GLY A N 1
ATOM 1868 C CA . GLY A 1 264 ? 135.46801 146.26967 104.40954 1.000 18.16854 264 GLY A CA 1
ATOM 1869 C C . GLY A 1 264 ? 135.61670 147.71359 103.96536 1.000 19.69173 264 GLY A C 1
ATOM 1870 O O . GLY A 1 264 ? 136.58579 148.08756 103.30427 1.000 25.41910 264 GLY A O 1
ATOM 1871 N N . ASN A 1 265 ? 134.62825 148.52048 104.34223 1.000 20.82108 265 ASN A N 1
ATOM 1872 C CA . ASN A 1 265 ? 134.62538 149.95953 104.08004 1.000 20.93917 265 ASN A CA 1
ATOM 1873 C C . ASN A 1 265 ? 134.33069 150.63732 105.41528 1.000 21.08810 265 ASN A C 1
ATOM 1874 O O . ASN A 1 265 ? 133.18185 150.97938 105.70291 1.000 22.80911 265 ASN A O 1
ATOM 1879 N N . ALA A 1 266 ? 135.37328 150.85394 106.21115 1.000 14.46686 266 ALA A N 1
ATOM 1880 C CA . ALA A 1 266 ? 135.19568 151.19154 107.61995 1.000 13.84510 266 ALA A CA 1
ATOM 1881 C C . ALA A 1 266 ? 134.94658 152.68263 107.80429 1.000 14.34878 266 ALA A C 1
ATOM 1882 O O . ALA A 1 266 ? 135.80855 153.49131 107.44980 1.000 19.39189 266 ALA A O 1
ATOM 1884 N N . PRO A 1 267 ? 133.80689 153.08469 108.35603 1.000 9.90942 267 PRO A N 1
ATOM 1885 C CA . PRO A 1 267 ? 133.59660 154.49485 108.68840 1.000 10.18261 267 PRO A CA 1
ATOM 1886 C C . PRO A 1 267 ? 134.28236 154.88097 109.99310 1.000 11.07272 267 PRO A C 1
ATOM 1887 O O . PRO A 1 267 ? 134.56051 154.05021 110.85834 1.000 15.36151 267 PRO A O 1
ATOM 1891 N N . PHE A 1 268 ? 134.55511 156.17960 110.11429 1.000 11.59469 268 PHE A N 1
ATOM 1892 C CA . PHE A 1 268 ? 135.23007 156.75261 111.28017 1.000 7.05611 268 PHE A CA 1
ATOM 1893 C C . PHE A 1 268 ? 134.49142 158.04285 111.62559 1.000 12.88718 268 PHE A C 1
ATOM 1894 O O . PHE A 1 268 ? 134.66922 159.06382 110.95670 1.000 14.25738 268 PHE A O 1
ATOM 1902 N N . ILE A 1 269 ? 133.66581 157.99370 112.66641 1.000 10.12324 269 ILE A N 1
ATOM 1903 C CA . ILE A 1 269 ? 132.77655 159.09087 113.03364 1.000 7.73388 269 ILE A CA 1
ATOM 1904 C C . ILE A 1 269 ? 133.34272 159.83376 114.23457 1.000 11.05393 269 ILE A C 1
ATOM 1905 O O . ILE A 1 269 ? 133.79842 159.22043 115.20549 1.000 16.85225 269 ILE A O 1
ATOM 1910 N N . VAL A 1 270 ? 133.31522 161.16065 114.17001 1.000 8.81214 270 VAL A N 1
ATOM 1911 C CA . VAL A 1 270 ? 133.74844 162.01956 115.26417 1.000 9.00769 270 VAL A CA 1
ATOM 1912 C C . VAL A 1 270 ? 132.57656 162.92205 115.62170 1.000 13.47456 270 VAL A C 1
ATOM 1913 O O . VAL A 1 270 ? 132.21781 163.82008 114.84946 1.000 13.97465 270 VAL A O 1
ATOM 1917 N N . PHE A 1 271 ? 131.97830 162.68734 116.78475 1.000 13.87918 271 PHE A N 1
ATOM 1918 C CA . PHE A 1 271 ? 130.84851 163.47777 117.24794 1.000 15.62495 271 PHE A CA 1
ATOM 1919 C C . PHE A 1 271 ? 131.33281 164.72261 117.98769 1.000 18.50276 271 PHE A C 1
ATOM 1920 O O . PHE A 1 271 ? 132.49629 164.83622 118.37401 1.000 17.75493 271 PHE A O 1
ATOM 1928 N N . ASP A 1 272 ? 130.41418 165.66900 118.18885 1.000 24.36840 272 ASP A N 1
ATOM 1929 C CA . ASP A 1 272 ? 130.77272 166.91702 118.85129 1.000 28.13406 272 ASP A CA 1
ATOM 1930 C C . ASP A 1 272 ? 131.05004 166.74688 120.34112 1.000 29.23771 272 ASP A C 1
ATOM 1931 O O . ASP A 1 272 ? 131.58983 167.66967 120.95920 1.000 30.39222 272 ASP A O 1
ATOM 1936 N N . ASP A 1 273 ? 130.69815 165.60500 120.93186 1.000 29.63354 273 ASP A N 1
ATOM 1937 C CA . ASP A 1 273 ? 130.98108 165.33297 122.33451 1.000 29.89311 273 ASP A CA 1
ATOM 1938 C C . ASP A 1 273 ? 132.17437 164.39919 122.51242 1.000 29.52910 273 ASP A C 1
ATOM 1939 O O . ASP A 1 273 ? 132.28937 163.73346 123.54605 1.000 33.73686 273 ASP A O 1
ATOM 1944 N N . ALA A 1 274 ? 133.07283 164.35668 121.53640 1.000 24.13641 274 ALA A N 1
ATOM 1945 C CA . ALA A 1 274 ? 134.21259 163.45456 121.54457 1.000 25.30961 274 ALA A CA 1
ATOM 1946 C C . ALA A 1 274 ? 135.46673 164.15242 122.06096 1.000 31.05447 274 ALA A C 1
ATOM 1947 O O . ALA A 1 274 ? 135.54281 165.37880 122.15432 1.000 28.93352 274 ALA A O 1
ATOM 1949 N N . ASP A 1 275 ? 136.46357 163.33890 122.39654 1.000 46.00840 275 ASP A N 1
ATOM 1950 C CA . ASP A 1 275 ? 137.78859 163.82718 122.75685 1.000 47.11764 275 ASP A CA 1
ATOM 1951 C C . ASP A 1 275 ? 138.59628 163.99019 121.47379 1.000 47.65907 275 ASP A C 1
ATOM 1952 O O . ASP A 1 275 ? 139.01164 163.00008 120.86452 1.000 46.59387 275 ASP A O 1
ATOM 1957 N N . LEU A 1 276 ? 138.82020 165.24323 121.07003 1.000 39.28426 276 LEU A N 1
ATOM 1958 C CA . LEU A 1 276 ? 139.36947 165.52277 119.74591 1.000 37.71769 276 LEU A CA 1
ATOM 1959 C C . LEU A 1 276 ? 140.78490 164.98036 119.58430 1.000 35.95390 276 LEU A C 1
ATOM 1960 O O . LEU A 1 276 ? 141.12614 164.43259 118.53099 1.000 34.55029 276 LEU A O 1
ATOM 1965 N N . ASP A 1 277 ? 141.63152 165.14530 120.60240 1.000 33.57820 277 ASP A N 1
ATOM 1966 C CA . ASP A 1 277 ? 142.98408 164.60446 120.52149 1.000 32.77815 277 ASP A CA 1
ATOM 1967 C C . ASP A 1 277 ? 142.95807 163.08675 120.41890 1.000 30.17893 277 ASP A C 1
ATOM 1968 O O . ASP A 1 277 ? 143.70499 162.49320 119.62842 1.000 31.66218 277 ASP A O 1
ATOM 1970 N N . ALA A 1 278 ? 142.09439 162.44251 121.20593 1.000 24.63036 278 ALA A N 1
ATOM 1971 C CA . ALA A 1 278 ? 141.93798 160.99821 121.10256 1.000 23.76268 278 ALA A CA 1
ATOM 1972 C C . ALA A 1 278 ? 141.41898 160.60337 119.72867 1.000 21.09129 278 ALA A C 1
ATOM 1973 O O . ALA A 1 278 ? 141.85091 159.59498 119.16378 1.000 19.63756 278 ALA A O 1
ATOM 1975 N N . ALA A 1 279 ? 140.48838 161.38551 119.17703 1.000 18.82202 279 ALA A N 1
ATOM 1976 C CA . ALA A 1 279 ? 139.95585 161.08201 117.85286 1.000 17.19322 279 ALA A CA 1
ATOM 1977 C C . ALA A 1 279 ? 141.03870 161.17352 116.78527 1.000 21.65529 279 ALA A C 1
ATOM 1978 O O . ALA A 1 279 ? 141.10661 160.32784 115.88730 1.000 17.42177 279 ALA A O 1
ATOM 1980 N N . VAL A 1 280 ? 141.89959 162.18991 116.86932 1.000 22.09376 280 VAL A N 1
ATOM 1981 C CA . VAL A 1 280 ? 142.97041 162.33728 115.88844 1.000 21.68474 280 VAL A CA 1
ATOM 1982 C C . VAL A 1 280 ? 143.98840 161.21068 116.02390 1.000 21.94506 280 VAL A C 1
ATOM 1983 O O . VAL A 1 280 ? 144.45218 160.65661 115.02050 1.000 23.77438 280 VAL A O 1
ATOM 1987 N N . GLU A 1 281 ? 144.34820 160.84376 117.25744 1.000 23.28687 281 GLU A N 1
ATOM 1988 C CA . GLU A 1 281 ? 145.26353 159.71899 117.44325 1.000 22.71127 281 GLU A CA 1
ATOM 1989 C C . GLU A 1 281 ? 144.66012 158.42086 116.91587 1.000 24.23390 281 GLU A C 1
ATOM 1990 O O . GLU A 1 281 ? 145.35229 157.61443 116.27632 1.000 26.79038 281 GLU A O 1
ATOM 1992 N N . GLY A 1 282 ? 143.36800 158.20375 117.16944 1.000 21.18317 282 GLY A N 1
ATOM 1993 C CA . GLY A 1 282 ? 142.71206 157.01098 116.66540 1.000 20.60864 282 GLY A CA 1
ATOM 1994 C C . GLY A 1 282 ? 142.63891 156.97962 115.15314 1.000 22.62008 282 GLY A C 1
ATOM 1995 O O . GLY A 1 282 ? 142.81596 155.92714 114.54064 1.000 26.08901 282 GLY A O 1
ATOM 1996 N N . ALA A 1 283 ? 142.37462 158.12923 114.53048 1.000 24.19051 283 ALA A N 1
ATOM 1997 C CA . ALA A 1 283 ? 142.37250 158.19423 113.07374 1.000 21.76262 283 ALA A CA 1
ATOM 1998 C C . ALA A 1 283 ? 143.76146 157.92473 112.51482 1.000 25.89503 283 ALA A C 1
ATOM 1999 O O . ALA A 1 283 ? 143.90714 157.23916 111.49793 1.000 28.33530 283 ALA A O 1
ATOM 2001 N N . MET A 1 284 ? 144.79664 158.44718 113.17378 1.000 29.26959 284 MET A N 1
ATOM 2002 C CA . MET A 1 284 ? 146.15720 158.20566 112.71134 1.000 30.73320 284 MET A CA 1
ATOM 2003 C C . MET A 1 284 ? 146.51181 156.72550 112.77209 1.000 31.30607 284 MET A C 1
ATOM 2004 O O . MET A 1 284 ? 147.12207 156.19164 111.83960 1.000 32.13672 284 MET A O 1
ATOM 2009 N N . ILE A 1 285 ? 146.14471 156.04201 113.85797 1.000 32.11653 285 ILE A N 1
ATOM 2010 C CA . ILE A 1 285 ? 146.51137 154.62748 113.93336 1.000 33.63303 285 ILE A CA 1
ATOM 2011 C C . ILE A 1 285 ? 145.59903 153.76061 113.06261 1.000 34.50963 285 ILE A C 1
ATOM 2012 O O . ILE A 1 285 ? 146.04881 152.75421 112.50435 1.000 36.72332 285 ILE A O 1
ATOM 2017 N N . SER A 1 286 ? 144.32375 154.12423 112.91740 1.000 30.08597 286 SER A N 1
ATOM 2018 C CA A SER A 1 286 ? 143.38938 153.31025 112.14846 0.420 30.89807 286 SER A CA 1
ATOM 2019 C CA B SER A 1 286 ? 143.40137 153.29657 112.14899 0.580 30.87349 286 SER A CA 1
ATOM 2020 C C . SER A 1 286 ? 143.61294 153.45281 110.64847 1.000 33.40246 286 SER A C 1
ATOM 2021 O O . SER A 1 286 ? 143.53370 152.46800 109.90861 1.000 34.47687 286 SER A O 1
ATOM 2026 N N . LYS A 1 287 ? 143.88803 154.67001 110.18129 1.000 29.88638 287 LYS A N 1
ATOM 2027 C CA . LYS A 1 287 ? 144.00664 154.90042 108.74773 1.000 28.67782 287 LYS A CA 1
ATOM 2028 C C . LYS A 1 287 ? 145.39167 154.54347 108.22118 1.000 29.02469 287 LYS A C 1
ATOM 2029 O O . LYS A 1 287 ? 145.51710 153.78497 107.25553 1.000 30.90102 287 LYS A O 1
ATOM 2035 N N . PHE A 1 288 ? 146.44062 155.07285 108.83917 1.000 28.95653 288 PHE A N 1
ATOM 2036 C CA . PHE A 1 288 ? 147.76261 155.06434 108.22905 1.000 28.92851 288 PHE A CA 1
ATOM 2037 C C . PHE A 1 288 ? 148.62183 153.87378 108.63298 1.000 29.77505 288 PHE A C 1
ATOM 2038 O O . PHE A 1 288 ? 149.75444 153.76346 108.15645 1.000 31.92412 288 PHE A O 1
ATOM 2046 N N . ARG A 1 289 ? 148.12256 152.98084 109.47990 1.000 30.47320 289 ARG A N 1
ATOM 2047 C CA . ARG A 1 289 ? 148.85559 151.75674 109.76901 1.000 29.84103 289 ARG A CA 1
ATOM 2048 C C . ARG A 1 289 ? 148.95058 150.89242 108.51644 1.000 31.43714 289 ARG A C 1
ATOM 2049 O O . ARG A 1 289 ? 147.99053 150.77317 107.74835 1.000 29.97940 289 ARG A O 1
ATOM 2051 N N . ASN A 1 290 ? 150.12926 150.30305 108.30708 1.000 33.43434 290 ASN A N 1
ATOM 2052 C CA . ASN A 1 290 ? 150.42139 149.50133 107.11837 1.000 31.79736 290 ASN A CA 1
ATOM 2053 C C . ASN A 1 290 ? 150.23028 150.30800 105.83851 1.000 32.19549 290 ASN A C 1
ATOM 2054 O O . ASN A 1 290 ? 149.90570 149.75216 104.78697 1.000 32.54844 290 ASN A O 1
ATOM 2059 N N . ALA A 1 291 ? 150.43483 151.62326 105.92990 1.000 35.39613 291 ALA A N 1
ATOM 2060 C CA . ALA A 1 291 ? 150.20161 152.54695 104.82104 1.000 35.32586 291 ALA A CA 1
ATOM 2061 C C . ALA A 1 291 ? 148.77986 152.41435 104.28535 1.000 36.18302 291 ALA A C 1
ATOM 2062 O O . ALA A 1 291 ? 148.53596 152.49880 103.08110 1.000 38.10445 291 ALA A O 1
ATOM 2064 N N . GLY A 1 292 ? 147.82944 152.19614 105.19042 1.000 33.25431 292 GLY A N 1
ATOM 2065 C CA . GLY A 1 292 ? 146.44912 152.04253 104.78619 1.000 31.33319 292 GLY A CA 1
ATOM 2066 C C . GLY A 1 292 ? 146.09827 150.70209 104.18615 1.000 32.24834 292 GLY A C 1
ATOM 2067 O O . GLY A 1 292 ? 144.98035 150.53945 103.68750 1.000 34.10941 292 GLY A O 1
ATOM 2068 N N . GLN A 1 293 ? 147.01748 149.73871 104.20728 1.000 34.41197 293 GLN A N 1
ATOM 2069 C CA . GLN A 1 293 ? 146.77050 148.40604 103.66309 1.000 32.80960 293 GLN A CA 1
ATOM 2070 C C . GLN A 1 293 ? 146.43506 147.47573 104.82418 1.000 36.11523 293 GLN A C 1
ATOM 2071 O O . GLN A 1 293 ? 147.26521 146.71194 105.31139 1.000 38.06435 293 GLN A O 1
ATOM 2077 N N . THR A 1 294 ? 145.19382 147.57490 105.28884 1.000 43.70368 294 THR A N 1
ATOM 2078 C CA . THR A 1 294 ? 144.67577 146.71310 106.34061 1.000 43.20104 294 THR A CA 1
ATOM 2079 C C . THR A 1 294 ? 143.17988 146.57311 106.11657 1.000 44.20398 294 THR A C 1
ATOM 2080 O O . THR A 1 294 ? 142.51865 147.53358 105.71526 1.000 44.22260 294 THR A O 1
ATOM 2084 N N . CYS A 1 295 ? 142.65409 145.37124 106.35613 1.000 52.25179 295 CYS A N 1
ATOM 2085 C CA . CYS A 1 295 ? 141.22338 145.14814 106.18482 1.000 52.02360 295 CYS A CA 1
ATOM 2086 C C . CYS A 1 295 ? 140.39067 145.95186 107.17446 1.000 51.18869 295 CYS A C 1
ATOM 2087 O O . CYS A 1 295 ? 139.21739 146.22112 106.90118 1.000 50.74249 295 CYS A O 1
ATOM 2090 N N . VAL A 1 296 ? 140.97131 146.35017 108.30847 1.000 36.84769 296 VAL A N 1
ATOM 2091 C CA . VAL A 1 296 ? 140.26604 147.14632 109.30476 1.000 37.80084 296 VAL A CA 1
ATOM 2092 C C . VAL A 1 296 ? 140.58838 148.62549 109.20059 1.000 35.29029 296 VAL A C 1
ATOM 2093 O O . VAL A 1 296 ? 140.05567 149.42413 109.98387 1.000 32.67995 296 VAL A O 1
ATOM 2097 N N . CYS A 1 297 ? 141.44139 149.01562 108.25777 1.000 36.70553 297 CYS A N 1
ATOM 2098 C CA . CYS A 1 297 ? 141.80900 150.41570 108.11154 1.000 37.65250 297 CYS A CA 1
ATOM 2099 C C . CYS A 1 297 ? 140.57531 151.26810 107.85869 1.000 35.67262 297 CYS A C 1
ATOM 2100 O O . CYS A 1 297 ? 139.66144 150.86837 107.13380 1.000 36.43723 297 CYS A O 1
ATOM 2103 N N . ALA A 1 298 ? 140.54046 152.43829 108.48595 1.000 25.74058 298 ALA A N 1
ATOM 2104 C CA . ALA A 1 298 ? 139.47287 153.38437 108.20979 1.000 24.74477 298 ALA A CA 1
ATOM 2105 C C . ALA A 1 298 ? 139.51054 153.78156 106.74156 1.000 25.85456 298 ALA A C 1
ATOM 2106 O O . ALA A 1 298 ? 140.57970 153.89331 106.13923 1.000 29.03470 298 ALA A O 1
ATOM 2108 N N . ASN A 1 299 ? 138.33465 153.96739 106.15551 1.000 18.08248 299 ASN A N 1
ATOM 2109 C CA . ASN A 1 299 ? 138.23175 154.37634 104.76271 1.000 17.92280 299 ASN A CA 1
ATOM 2110 C C . ASN A 1 299 ? 137.42414 155.64339 104.55694 1.000 19.69491 299 ASN A C 1
ATOM 2111 O O . ASN A 1 299 ? 137.61654 156.31000 103.53550 1.000 25.53818 299 ASN A O 1
ATOM 2116 N N . ARG A 1 300 ? 136.52657 155.99269 105.47297 1.000 18.12645 300 ARG A N 1
ATOM 2117 C CA . ARG A 1 300 ? 135.76955 157.23537 105.42712 1.000 17.75708 300 ARG A CA 1
ATOM 2118 C C . ARG A 1 300 ? 135.79821 157.84738 106.81611 1.000 18.53601 300 ARG A C 1
ATOM 2119 O O . ARG A 1 300 ? 135.59157 157.13968 107.80486 1.000 24.16315 300 ARG A O 1
ATOM 2127 N N . ILE A 1 301 ? 136.05874 159.14627 106.89925 1.000 13.25185 301 ILE A N 1
ATOM 2128 C CA . ILE A 1 301 ? 136.15330 159.83333 108.18116 1.000 15.24146 301 ILE A CA 1
ATOM 2129 C C . ILE A 1 301 ? 135.03468 160.86268 108.24049 1.000 17.55783 301 ILE A C 1
ATOM 2130 O O . ILE A 1 301 ? 135.07539 161.87638 107.53684 1.000 21.19508 301 ILE A O 1
ATOM 2135 N N . TYR A 1 302 ? 134.03775 160.61217 109.08319 1.000 13.02719 302 TYR A N 1
ATOM 2136 C CA . TYR A 1 302 ? 132.904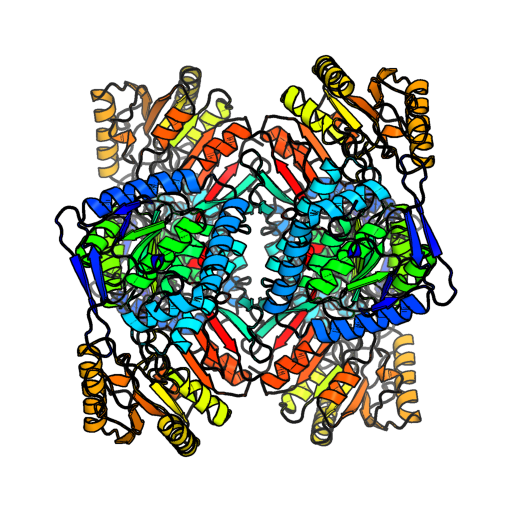77 161.51226 109.24783 1.000 11.58368 302 TYR A CA 1
ATOM 2137 C C . TYR A 1 302 ? 133.12003 162.37299 110.48185 1.000 14.38576 302 TYR A C 1
ATOM 2138 O O . TYR A 1 302 ? 133.50132 161.86511 111.53990 1.000 19.14949 302 TYR A O 1
ATOM 2147 N N . VAL A 1 303 ? 132.89381 163.67291 110.33864 1.000 13.39452 303 VAL A N 1
ATOM 2148 C CA . VAL A 1 303 ? 133.04574 164.61949 111.43495 1.000 16.18821 303 VAL A CA 1
ATOM 2149 C C . VAL A 1 303 ? 131.80483 165.49585 111.49953 1.000 19.21651 303 VAL A C 1
ATOM 2150 O O . VAL A 1 303 ? 131.28333 165.92770 110.46610 1.000 23.69751 303 VAL A O 1
ATOM 2154 N N . GLN A 1 304 ? 131.32024 165.74200 112.71294 1.000 23.20714 304 GLN A N 1
ATOM 2155 C CA . GLN A 1 304 ? 130.20051 166.65161 112.88459 1.000 28.44076 304 GLN A CA 1
ATOM 2156 C C . GLN A 1 304 ? 130.61554 168.06867 112.49543 1.000 30.53835 304 GLN A C 1
ATOM 2157 O O . GLN A 1 304 ? 131.79206 168.43551 112.54143 1.000 31.41415 304 GLN A O 1
ATOM 2163 N N . GLU A 1 305 ? 129.62130 168.86708 112.09887 1.000 35.64894 305 GLU A N 1
ATOM 2164 C CA . GLU A 1 305 ? 129.90068 170.16844 111.49954 1.000 34.92515 305 GLU A CA 1
ATOM 2165 C C . GLU A 1 305 ? 130.58529 171.11388 112.47974 1.000 37.24198 305 GLU A C 1
ATOM 2166 O O . GLU A 1 305 ? 131.36919 171.97837 112.07154 1.000 40.76274 305 GLU A O 1
ATOM 2168 N N . SER A 1 306 ? 130.30457 170.97236 113.77239 1.000 33.99933 306 SER A N 1
ATOM 2169 C CA . SER A 1 306 ? 130.81648 171.90731 114.76764 1.000 34.63416 306 SER A CA 1
ATOM 2170 C C . SER A 1 306 ? 132.22476 171.57507 115.24098 1.000 35.93848 306 SER A C 1
ATOM 2171 O O . SER A 1 306 ? 132.75793 172.29527 116.09020 1.000 35.53280 306 SER A O 1
ATOM 2174 N N . VAL A 1 307 ? 132.83725 170.51619 114.72001 1.000 36.05847 307 VAL A N 1
ATOM 2175 C CA . VAL A 1 307 ? 134.10722 170.02373 115.24059 1.000 34.56981 307 VAL A CA 1
ATOM 2176 C C . VAL A 1 307 ? 135.08030 169.79298 114.08600 1.000 32.21639 307 VAL A C 1
ATOM 2177 O O . VAL A 1 307 ? 136.29238 169.65888 114.29237 1.000 34.43628 307 VAL A O 1
ATOM 2181 N N . ALA A 1 308 ? 134.56299 169.84584 112.85579 1.000 32.98385 308 ALA A N 1
ATOM 2182 C CA . ALA A 1 308 ? 135.32651 169.40399 111.69039 1.000 34.34065 308 ALA A CA 1
ATOM 2183 C C . ALA A 1 308 ? 136.60986 170.20577 111.49954 1.000 34.79587 308 ALA A C 1
ATOM 2184 O O . ALA A 1 308 ? 137.65450 169.63832 111.16041 1.000 35.49887 308 ALA A O 1
ATOM 2186 N N . ALA A 1 309 ? 136.55432 171.52335 111.69886 1.000 37.30560 309 ALA A N 1
ATOM 2187 C CA . ALA A 1 309 ? 137.73220 172.35471 111.46364 1.000 36.85066 309 ALA A CA 1
ATOM 2188 C C . ALA A 1 309 ? 138.87120 171.98922 112.40847 1.000 37.43746 309 ALA A C 1
ATOM 2189 O O . ALA A 1 309 ? 140.01072 171.78221 111.97492 1.000 38.97474 309 ALA A O 1
ATOM 2191 N N . ALA A 1 310 ? 138.58231 171.91040 113.70887 1.000 33.91706 310 ALA A N 1
ATOM 2192 C CA . ALA A 1 310 ? 139.62393 171.58817 114.67815 1.000 33.54453 310 ALA A CA 1
ATOM 2193 C C . ALA A 1 310 ? 140.16034 170.18103 114.46112 1.000 32.64475 310 ALA A C 1
ATOM 2194 O O . ALA A 1 310 ? 141.37312 169.94326 114.56222 1.000 33.85311 310 ALA A O 1
ATOM 2196 N N . PHE A 1 311 ? 139.27031 169.23497 114.15316 1.000 32.01092 311 PHE A N 1
ATOM 2197 C CA . PHE A 1 311 ? 139.71530 167.87611 113.87923 1.000 31.96469 311 PHE A CA 1
ATOM 2198 C C . PHE A 1 311 ? 140.65415 167.83767 112.68521 1.000 31.15761 311 PHE A C 1
ATOM 2199 O O . PHE A 1 311 ? 141.69544 167.17719 112.73285 1.000 28.92836 311 PHE A O 1
ATOM 2207 N N . THR A 1 312 ? 140.30898 168.54166 111.60470 1.000 36.88743 312 THR A N 1
ATOM 2208 C CA . THR A 1 312 ? 141.16132 168.49942 110.42349 1.000 37.08992 312 THR A CA 1
ATOM 2209 C C . THR A 1 312 ? 142.47364 169.23603 110.65672 1.000 38.00794 312 THR A C 1
ATOM 2210 O O . THR A 1 312 ? 143.50633 168.82575 110.12207 1.000 36.86496 312 THR A O 1
ATOM 2214 N N . GLU A 1 313 ? 142.47001 170.28743 111.48220 1.000 34.62469 313 GLU A N 1
ATOM 2215 C CA . GLU A 1 313 ? 143.71867 170.97335 111.80082 1.000 33.65824 313 GLU A CA 1
ATOM 2216 C C . GLU A 1 313 ? 144.66489 170.05570 112.56617 1.000 35.49681 313 GLU A C 1
ATOM 2217 O O . GLU A 1 313 ? 145.84616 169.92451 112.21421 1.000 36.75085 313 GLU A O 1
ATOM 2219 N N . ARG A 1 314 ? 144.15642 169.39483 113.61160 1.000 34.73815 314 ARG A N 1
ATOM 2220 C CA . ARG A 1 314 ? 144.99716 168.46905 114.36725 1.000 35.12060 314 ARG A CA 1
ATOM 2221 C C . ARG A 1 314 ? 145.42921 167.28874 113.50464 1.000 35.87671 314 ARG A C 1
ATOM 2222 O O . ARG A 1 314 ? 146.56513 166.80788 113.61316 1.000 36.92746 314 ARG A O 1
ATOM 2230 N N . LEU A 1 315 ? 144.53409 166.81017 112.63763 1.000 33.84003 315 LEU A N 1
ATOM 2231 C CA . LEU A 1 315 ? 144.86553 165.70081 111.75414 1.000 33.06364 315 LEU A CA 1
ATOM 2232 C C . LEU A 1 315 ? 145.97557 166.07795 110.78368 1.000 34.95014 315 LEU A C 1
ATOM 2233 O O . LEU A 1 315 ? 146.87790 165.27789 110.52851 1.000 36.20238 315 LEU A O 1
ATOM 2238 N N . LEU A 1 316 ? 145.92351 167.29020 110.22693 1.000 36.21296 316 LEU A N 1
ATOM 2239 C CA . LEU A 1 316 ? 146.99416 167.74909 109.34784 1.000 36.15615 316 LEU A CA 1
ATOM 2240 C C . LEU A 1 316 ? 148.30641 167.88184 110.10588 1.000 36.71286 316 LEU A C 1
ATOM 2241 O O . LEU A 1 316 ? 149.37057 167.51733 109.58998 1.000 37.93138 316 LEU A O 1
ATOM 2246 N N . ALA A 1 317 ? 148.24958 168.40174 111.33494 1.000 35.15996 317 ALA A N 1
ATOM 2247 C CA . ALA A 1 317 ? 149.45977 168.50410 112.14401 1.000 34.08560 317 ALA A CA 1
ATOM 2248 C C . ALA A 1 317 ? 150.07490 167.13132 112.39494 1.000 36.69030 317 ALA A C 1
ATOM 2249 O O . ALA A 1 317 ? 151.30187 166.98412 112.40385 1.000 36.31061 317 ALA A O 1
ATOM 2251 N N . LYS A 1 318 ? 149.24070 166.11366 112.60223 1.000 44.30635 318 LYS A N 1
ATOM 2252 C CA . LYS A 1 318 ? 149.76825 164.77021 112.82570 1.000 43.95252 318 LYS A CA 1
ATOM 2253 C C . LYS A 1 318 ? 150.24092 164.10189 111.53792 1.000 43.01825 318 LYS A C 1
ATOM 2254 O O . LYS A 1 318 ? 151.20136 163.32592 111.56815 1.000 44.22199 318 LYS A O 1
ATOM 2260 N N . VAL A 1 319 ? 149.57932 164.37105 110.41005 1.000 44.85811 319 VAL A N 1
ATOM 2261 C CA . VAL A 1 319 ? 149.99047 163.77448 109.14122 1.000 45.44838 319 VAL A CA 1
ATOM 2262 C C . VAL A 1 319 ? 151.29998 164.38790 108.66228 1.000 46.62031 319 VAL A C 1
ATOM 2263 O O . VAL A 1 319 ? 152.09514 163.72371 107.98463 1.000 46.42676 319 VAL A O 1
ATOM 2267 N N . SER A 1 320 ? 151.55705 165.65095 109.01553 1.000 47.83575 320 SER A N 1
ATOM 2268 C CA . SER A 1 320 ? 152.82933 166.27279 108.66090 1.000 46.08185 320 SER A CA 1
ATOM 2269 C C . SER A 1 320 ? 154.01498 165.49856 109.22346 1.000 44.93983 320 SER A C 1
ATOM 2270 O O . SER A 1 320 ? 155.09911 165.51187 108.63212 1.000 47.29864 320 SER A O 1
ATOM 2273 N N . GLY A 1 321 ? 153.83172 164.81373 110.34789 1.000 40.18711 321 GLY A N 1
ATOM 2274 C CA . GLY A 1 321 ? 154.90113 164.06998 110.97787 1.000 39.04632 321 GLY A CA 1
ATOM 2275 C C . GLY A 1 321 ? 155.18976 162.70086 110.40913 1.000 40.87559 321 GLY A C 1
ATOM 2276 O O . GLY A 1 321 ? 156.12273 162.03983 110.87063 1.000 42.34260 321 GLY A O 1
ATOM 2277 N N . LEU A 1 322 ? 154.41976 162.24518 109.42567 1.000 44.32349 322 LEU A N 1
ATOM 2278 C CA . LEU A 1 322 ? 154.65875 160.93568 108.83521 1.000 44.78993 322 LEU A CA 1
ATOM 2279 C C . LEU A 1 322 ? 155.90617 160.96049 107.96039 1.000 46.42991 322 LEU A C 1
ATOM 2280 O O . LEU A 1 322 ? 156.16802 161.93479 107.25028 1.000 46.35825 322 LEU A O 1
ATOM 2285 N N . SER A 1 323 ? 156.68190 159.87898 108.01596 1.000 46.94227 323 SER A N 1
ATOM 2286 C CA . SER A 1 323 ? 157.94387 159.78777 107.29441 1.000 46.37391 323 SER A CA 1
ATOM 2287 C C . SER A 1 323 ? 157.97939 158.50700 106.47721 1.000 45.62703 323 SER A C 1
ATOM 2288 O O . SER A 1 323 ? 157.80715 157.41288 107.02269 1.000 46.38478 323 SER A O 1
ATOM 2291 N N . LEU A 1 324 ? 158.21601 158.64671 105.17801 1.000 39.40928 324 LEU A N 1
ATOM 2292 C CA . LEU A 1 324 ? 158.29192 157.52180 104.25936 1.000 37.31986 324 LEU A CA 1
ATOM 2293 C C . LEU A 1 324 ? 159.73711 157.06558 104.09823 1.000 38.34535 324 LEU A C 1
ATOM 2294 O O . LEU A 1 324 ? 160.68310 157.75866 104.47617 1.000 41.41940 324 LEU A O 1
ATOM 2299 N N . GLY A 1 325 ? 159.89937 155.88797 103.52224 1.000 36.70407 325 GLY A N 1
ATOM 2300 C CA . GLY A 1 325 ? 161.20757 155.34000 103.26001 1.000 36.23175 325 GLY A CA 1
ATOM 2301 C C . GLY A 1 325 ? 161.21409 153.84388 103.46370 1.000 36.80600 325 GLY A C 1
ATOM 2302 O O . GLY A 1 325 ? 160.17065 153.20495 103.57535 1.000 38.27046 325 GLY A O 1
ATOM 2303 N N . ARG A 1 326 ? 162.41887 153.28469 103.50270 1.000 44.28171 326 ARG A N 1
ATOM 2304 C CA . ARG A 1 326 ? 162.58825 151.85292 103.69726 1.000 44.72247 326 ARG A CA 1
ATOM 2305 C C . ARG A 1 326 ? 162.14770 151.44332 105.09929 1.000 45.24618 326 ARG A C 1
ATOM 2306 O O . ARG A 1 326 ? 162.31017 152.18694 106.06964 1.000 46.36644 326 ARG A O 1
ATOM 2314 N N . GLY A 1 327 ? 161.57936 150.23926 105.19446 1.000 41.15935 327 GLY A N 1
ATOM 2315 C CA . GLY A 1 327 ? 161.06614 149.76306 106.46721 1.000 41.21999 327 GLY A CA 1
ATOM 2316 C C . GLY A 1 327 ? 162.13404 149.59532 107.52799 1.000 42.12322 327 GLY A C 1
ATOM 2317 O O . GLY A 1 327 ? 161.87949 149.83210 108.71095 1.000 41.77140 327 GLY A O 1
ATOM 2318 N N . THR A 1 328 ? 163.33883 149.19087 107.12769 1.000 49.76996 328 THR A N 1
ATOM 2319 C CA . THR A 1 328 ? 164.44354 148.98912 108.05692 1.000 51.27725 328 THR A CA 1
ATOM 2320 C C . THR A 1 328 ? 165.15587 150.28797 108.42899 1.000 52.38957 328 THR A C 1
ATOM 2321 O O . THR A 1 328 ? 166.27606 150.23671 108.94909 1.000 51.48975 328 THR A O 1
ATOM 2325 N N . ASP A 1 329 ? 164.54077 151.43963 108.17817 1.000 48.38957 329 ASP A N 1
ATOM 2326 C CA . ASP A 1 329 ? 165.13337 152.73309 108.48600 1.000 47.73999 329 ASP A CA 1
ATOM 2327 C C . ASP A 1 329 ? 164.46793 153.31862 109.72309 1.000 49.77731 329 ASP A C 1
ATOM 2328 O O . ASP A 1 329 ? 163.23651 153.33065 109.82546 1.000 48.48961 329 ASP A O 1
ATOM 2330 N N . ALA A 1 330 ? 165.28509 153.79880 110.65730 1.000 51.16292 330 ALA A N 1
ATOM 2331 C CA . ALA A 1 330 ? 164.76064 154.38269 111.88288 1.000 50.25272 330 ALA A CA 1
ATOM 2332 C C . ALA A 1 330 ? 163.97064 155.64772 111.57665 1.000 51.88713 330 ALA A C 1
ATOM 2333 O O . ALA A 1 330 ? 164.38022 156.47450 110.75775 1.000 51.86699 330 ALA A O 1
ATOM 2335 N N . GLY A 1 331 ? 162.82703 155.79306 112.24169 1.000 52.33953 331 GLY A N 1
ATOM 2336 C CA . GLY A 1 331 ? 161.96137 156.93340 112.03653 1.000 50.98907 331 GLY A CA 1
ATOM 2337 C C . GLY A 1 331 ? 161.00207 156.81960 110.87360 1.000 51.03498 331 GLY A C 1
ATOM 2338 O O . GLY A 1 331 ? 160.24204 157.76460 110.62847 1.000 50.93078 331 GLY A O 1
ATOM 2339 N N . VAL A 1 332 ? 161.00659 155.70490 110.15090 1.000 49.41430 332 VAL A N 1
ATOM 2340 C CA . VAL A 1 332 ? 160.13122 155.52039 108.99971 1.000 49.61433 332 VAL A CA 1
ATOM 2341 C C . VAL A 1 332 ? 158.80455 154.95666 109.49049 1.000 49.08463 332 VAL A C 1
ATOM 2342 O O . VAL A 1 332 ? 158.76844 153.91786 110.15911 1.000 49.67200 332 VAL A O 1
ATOM 2346 N N . SER A 1 333 ? 157.71515 155.65185 109.17036 1.000 45.19616 333 SER A N 1
ATOM 2347 C CA . SER A 1 333 ? 156.37565 155.22454 109.54868 1.000 44.98049 333 SER A CA 1
ATOM 2348 C C . SER A 1 333 ? 155.59738 154.60053 108.40117 1.000 44.28693 333 SER A C 1
ATOM 2349 O O . SER A 1 333 ? 154.69253 153.79752 108.64724 1.000 45.34917 333 SER A O 1
ATOM 2352 N N . GLN A 1 334 ? 155.92637 154.94316 107.15916 1.000 39.12988 334 GLN A N 1
ATOM 2353 C CA . GLN A 1 334 ? 155.17203 154.50846 105.99332 1.000 36.35851 334 GLN A CA 1
ATOM 2354 C C . GLN A 1 334 ? 156.09131 153.80234 105.00958 1.000 37.73709 334 GLN A C 1
ATOM 2355 O O . GLN A 1 334 ? 157.13770 154.33945 104.63345 1.000 40.42283 334 GLN A O 1
ATOM 2361 N N . GLY A 1 335 ? 155.69167 152.60861 104.58892 1.000 32.45464 335 GLY A N 1
ATOM 2362 C CA . GLY A 1 335 ? 156.39770 151.88340 103.56377 1.000 27.46342 335 GLY A CA 1
ATOM 2363 C C . GLY A 1 335 ? 155.69753 152.00846 102.22870 1.000 28.42007 335 GLY A C 1
ATOM 2364 O O . GLY A 1 335 ? 154.65668 152.66018 102.10783 1.000 32.40864 335 GLY A O 1
ATOM 2365 N N . PRO A 1 336 ? 156.26070 151.39133 101.19559 1.000 33.86582 336 PRO A N 1
ATOM 2366 C CA . PRO A 1 336 ? 155.64276 151.46029 99.86917 1.000 33.72561 336 PRO A CA 1
ATOM 2367 C C . PRO A 1 336 ? 154.38584 150.60958 99.78810 1.000 35.47705 336 PRO A C 1
ATOM 2368 O O . PRO A 1 336 ? 154.20189 149.64161 100.52819 1.000 37.19096 336 PRO A O 1
ATOM 2372 N N . LEU A 1 337 ? 153.51218 150.98738 98.86008 1.000 35.38745 337 LEU A N 1
ATOM 2373 C CA . LEU A 1 337 ? 152.35506 150.16353 98.55502 1.000 32.42810 337 LEU A CA 1
ATOM 2374 C C . LEU A 1 337 ? 152.80588 148.84954 97.92240 1.000 32.73867 337 LEU A C 1
ATOM 2375 O O . LEU A 1 337 ? 153.94846 148.70207 97.48245 1.000 34.32976 337 LEU A O 1
ATOM 2380 N N . ILE A 1 338 ? 151.88926 147.88074 97.88792 1.000 35.53677 338 ILE A N 1
ATOM 2381 C CA . ILE A 1 338 ? 152.26683 146.52378 97.50219 1.000 35.53270 338 ILE A CA 1
ATOM 2382 C C . ILE A 1 338 ? 152.71825 146.47657 96.04616 1.000 37.94866 338 ILE A C 1
ATOM 2383 O O . ILE A 1 338 ? 153.63347 145.72316 95.69321 1.000 36.85912 338 ILE A O 1
ATOM 2388 N N . ASP A 1 339 ? 152.10196 147.28008 95.18434 1.000 42.53410 339 ASP A N 1
ATOM 2389 C CA . ASP A 1 339 ? 152.39920 147.24875 93.75911 1.000 42.11955 339 ASP A CA 1
ATOM 2390 C C . ASP A 1 339 ? 151.87917 148.53290 93.12679 1.000 44.60955 339 ASP A C 1
ATOM 2391 O O . ASP A 1 339 ? 151.39589 149.43756 93.81287 1.000 45.52624 339 ASP A O 1
ATOM 2393 N N . GLU A 1 340 ? 151.98672 148.60472 91.79869 1.000 45.64510 340 GLU A N 1
ATOM 2394 C CA . GLU A 1 340 ? 151.56493 149.79690 91.07485 1.000 43.33697 340 GLU A CA 1
ATOM 2395 C C . GLU A 1 340 ? 150.05009 149.91913 90.98588 1.000 43.50901 340 GLU A C 1
ATOM 2396 O O . GLU A 1 340 ? 149.54028 151.03393 90.82964 1.000 43.36008 340 GLU A O 1
ATOM 2398 N N . LYS A 1 341 ? 149.32379 148.80206 91.07413 1.000 40.91844 341 LYS A N 1
ATOM 2399 C CA . LYS A 1 341 ? 147.86616 148.85742 91.03131 1.000 39.25689 341 LYS A CA 1
ATOM 2400 C C . LYS A 1 341 ? 147.30768 149.63769 92.21555 1.000 40.10701 341 LYS A C 1
ATOM 2401 O O . LYS A 1 341 ? 146.32054 150.36887 92.07687 1.000 36.99472 341 LYS A O 1
ATOM 2403 N N . ALA A 1 342 ? 147.92218 149.48949 93.39157 1.000 42.83251 342 ALA A N 1
ATOM 2404 C CA . ALA A 1 342 ? 147.49854 150.26772 94.55129 1.000 43.28332 342 ALA A CA 1
ATOM 2405 C C . ALA A 1 342 ? 147.69183 151.75775 94.31304 1.000 41.25091 342 ALA A C 1
ATOM 2406 O O . ALA A 1 342 ? 146.82089 152.56943 94.65285 1.000 41.15615 342 ALA A O 1
ATOM 2408 N N . VAL A 1 343 ? 148.82846 152.13486 93.72422 1.000 42.30958 343 VAL A N 1
ATOM 2409 C CA . VAL A 1 343 ? 149.07312 153.53698 93.40650 1.000 43.24944 343 VAL A CA 1
ATOM 2410 C C . VAL A 1 343 ? 148.03724 154.04212 92.41399 1.000 42.66829 343 VAL A C 1
ATOM 2411 O O . VAL A 1 343 ? 147.51476 155.15343 92.55269 1.000 40.92859 343 VAL A O 1
ATOM 2415 N N . ALA A 1 344 ? 147.72938 153.23700 91.39448 1.000 42.83223 344 ALA A N 1
ATOM 2416 C CA . ALA A 1 344 ? 146.74776 153.64666 90.39597 1.000 42.39538 344 ALA A CA 1
ATOM 2417 C C . ALA A 1 344 ? 145.37196 153.83936 91.01840 1.000 43.54764 344 ALA A C 1
ATOM 2418 O O . ALA A 1 344 ? 144.67578 154.81417 90.71251 1.000 43.18439 344 ALA A O 1
ATOM 2420 N N . LYS A 1 345 ? 144.96350 152.92082 91.89708 1.000 42.91788 345 LYS A N 1
ATOM 2421 C CA . LYS A 1 345 ? 143.66732 153.04924 92.55595 1.000 42.19458 345 LYS A CA 1
ATOM 2422 C C . LYS A 1 345 ? 143.62083 154.28006 93.45381 1.000 43.25120 345 LYS A C 1
ATOM 2423 O O . LYS A 1 345 ? 142.61372 154.99815 93.48481 1.000 41.04868 345 LYS A O 1
ATOM 2425 N N . MET A 1 346 ? 144.69993 154.53774 94.19733 1.000 43.57729 346 MET A N 1
ATOM 2426 C CA . MET A 1 346 ? 144.73310 155.71205 95.06297 1.000 41.85130 346 MET A CA 1
ATOM 2427 C C . MET A 1 346 ? 144.66452 156.99551 94.24283 1.000 43.18649 346 MET A C 1
ATOM 2428 O O . MET A 1 346 ? 143.95239 157.94022 94.60706 1.000 44.26711 346 MET A O 1
ATOM 2433 N N . GLU A 1 347 ? 145.38398 157.03650 93.11764 1.000 51.51839 347 GLU A N 1
ATOM 2434 C CA . GLU A 1 347 ? 145.31387 158.18889 92.22541 1.000 51.37361 347 GLU A CA 1
ATOM 2435 C C . GLU A 1 347 ? 143.91445 158.36337 91.65562 1.000 52.00777 347 GLU A C 1
ATOM 2436 O O . GLU A 1 347 ? 143.43002 159.49035 91.52283 1.000 49.77780 347 GLU A O 1
ATOM 2442 N N . GLU A 1 348 ? 143.25721 157.25943 91.29510 1.000 54.21865 348 GLU A N 1
ATOM 2443 C CA . GLU A 1 348 ? 141.89610 157.34295 90.77604 1.000 53.12064 348 GLU A CA 1
ATOM 2444 C C . GLU A 1 348 ? 140.93996 157.89946 91.82117 1.000 52.84894 348 GLU A C 1
ATOM 2445 O O . GLU A 1 348 ? 140.08500 158.73736 91.50998 1.000 54.19865 348 GLU A O 1
ATOM 2451 N N . HIS A 1 349 ? 141.06885 157.44276 93.06775 1.000 50.75243 349 HIS A N 1
ATOM 2452 C CA . HIS A 1 349 ? 140.21952 157.96119 94.13461 1.000 51.71465 349 HIS A CA 1
ATOM 2453 C C . HIS A 1 349 ? 140.47019 159.44653 94.37046 1.000 50.47116 349 HIS A C 1
ATOM 2454 O O . HIS A 1 349 ? 139.52170 160.22381 94.53273 1.000 50.71974 349 HIS A O 1
ATOM 2461 N N . ILE A 1 350 ? 141.73951 159.86447 94.37544 1.000 45.89224 350 ILE A N 1
ATOM 2462 C CA . ILE A 1 350 ? 142.04941 161.28103 94.56935 1.000 45.99596 350 ILE A CA 1
ATOM 2463 C C . ILE A 1 350 ? 141.50536 162.11499 93.41327 1.000 46.49905 350 ILE A C 1
ATOM 2464 O O . ILE A 1 350 ? 140.97463 163.21444 93.61658 1.000 46.30280 350 ILE A O 1
ATOM 2469 N N . ALA A 1 351 ? 141.63452 161.61183 92.18264 1.000 46.00769 351 ALA A N 1
ATOM 2470 C CA . ALA A 1 351 ? 141.14045 162.34418 91.02095 1.000 45.89398 351 ALA A CA 1
ATOM 2471 C C . ALA A 1 351 ? 139.62545 162.48298 91.05760 1.000 46.00241 351 ALA A C 1
ATOM 2472 O O . ALA A 1 351 ? 139.08576 163.55433 90.75609 1.000 45.36625 351 ALA A O 1
ATOM 2474 N N . ASP A 1 352 ? 138.92147 161.40569 91.41778 1.000 44.47712 352 ASP A N 1
ATOM 2475 C CA . ASP A 1 352 ? 137.46976 161.47874 91.54094 1.000 42.68235 352 ASP A CA 1
ATOM 2476 C C . ASP A 1 352 ? 137.06143 162.44729 92.64264 1.000 41.92141 352 ASP A C 1
ATOM 2477 O O . ASP A 1 352 ? 136.09397 163.20173 92.48810 1.000 42.41238 352 ASP A O 1
ATOM 2479 N N . ALA A 1 353 ? 137.79043 162.44430 93.76257 1.000 36.51075 353 ALA A N 1
ATOM 2480 C CA . ALA A 1 353 ? 137.50254 163.39477 94.83113 1.000 36.85648 353 ALA A CA 1
ATOM 2481 C C . ALA A 1 353 ? 137.68018 164.82979 94.35687 1.000 39.51131 353 ALA A C 1
ATOM 2482 O O . ALA A 1 353 ? 136.84169 165.69419 94.63892 1.000 36.44782 353 ALA A O 1
ATOM 2484 N N . MET A 1 354 ? 138.76789 165.10096 93.63266 1.000 46.25266 354 MET A N 1
ATOM 2485 C CA . MET A 1 354 ? 139.01600 166.45314 93.14389 1.000 46.42803 354 MET A CA 1
ATOM 2486 C C . MET A 1 354 ? 137.95541 166.88398 92.13853 1.000 45.12819 354 MET A C 1
ATOM 2487 O O . MET A 1 354 ? 137.48067 168.02490 92.17944 1.000 43.58158 354 MET A O 1
ATOM 2489 N N . ALA A 1 355 ? 137.56926 165.98383 91.23159 1.000 46.54946 355 ALA A N 1
ATOM 2490 C CA . ALA A 1 355 ? 136.61008 166.34057 90.19167 1.000 46.62374 355 ALA A CA 1
ATOM 2491 C C . ALA A 1 355 ? 135.20645 166.51981 90.75679 1.000 48.81427 355 ALA A C 1
ATOM 2492 O O . ALA A 1 355 ? 134.45167 167.38247 90.29209 1.000 48.40458 355 ALA A O 1
ATOM 2494 N N . ASN A 1 356 ? 134.83734 165.72199 91.75896 1.000 42.95645 356 ASN A N 1
ATOM 2495 C CA . ASN A 1 356 ? 133.47940 165.74002 92.28772 1.000 39.69239 356 ASN A CA 1
ATOM 2496 C C . ASN A 1 356 ? 133.24148 166.84775 93.30463 1.000 40.39856 356 ASN A C 1
ATOM 2497 O O . ASN A 1 356 ? 132.11148 166.98712 93.78293 1.000 40.32175 356 ASN A O 1
ATOM 2499 N N . GLY A 1 357 ? 134.25988 167.62935 93.65189 1.000 40.99916 357 GLY A N 1
ATOM 2500 C CA . GLY A 1 357 ? 134.05200 168.77082 94.52065 1.000 39.53895 357 GLY A CA 1
ATOM 2501 C C . GLY A 1 357 ? 134.97309 168.84634 95.72103 1.000 41.00675 357 GLY A C 1
ATOM 2502 O O . GLY A 1 357 ? 135.04000 169.88293 96.38805 1.000 40.36422 357 GLY A O 1
ATOM 2503 N N . GLY A 1 358 ? 135.68888 167.75831 96.01021 1.000 42.85852 358 GLY A N 1
ATOM 2504 C CA . GLY A 1 358 ? 136.54922 167.73033 97.17116 1.000 39.86735 358 GLY A CA 1
ATOM 2505 C C . GLY A 1 358 ? 137.83738 168.50527 96.97319 1.000 42.47279 358 GLY A C 1
ATOM 2506 O O . GLY A 1 358 ? 138.23555 168.84001 95.85944 1.000 43.52065 358 GLY A O 1
ATOM 2507 N N . THR A 1 359 ? 138.50390 168.78371 98.09071 1.000 44.75110 359 THR A N 1
ATOM 2508 C CA . THR A 1 359 ? 139.73551 169.56198 98.10744 1.000 42.92440 359 THR A CA 1
ATOM 2509 C C . THR A 1 359 ? 140.82192 168.76055 98.80683 1.000 44.61031 359 THR A C 1
ATOM 2510 O O . THR A 1 359 ? 140.64066 168.33318 99.95117 1.000 44.29866 359 THR A O 1
ATOM 2514 N N . VAL A 1 360 ? 141.94939 168.57064 98.12753 1.000 41.43007 360 VAL A N 1
ATOM 2515 C CA . VAL A 1 360 ? 143.10462 167.90491 98.72106 1.000 40.30964 360 VAL A CA 1
ATOM 2516 C C . VAL A 1 360 ? 143.79388 168.90380 99.64538 1.000 40.75818 360 VAL A C 1
ATOM 2517 O O . VAL A 1 360 ? 144.32001 169.92134 99.19124 1.000 41.19782 360 VAL A O 1
ATOM 2521 N N . LEU A 1 361 ? 143.78365 168.62038 100.94783 1.000 45.86597 361 LEU A N 1
ATOM 2522 C CA . LEU A 1 361 ? 144.44326 169.48530 101.91875 1.000 45.07679 361 LEU A CA 1
ATOM 2523 C C . LEU A 1 361 ? 145.91546 169.15399 102.09213 1.000 46.05116 361 LEU A C 1
ATOM 2524 O O . LEU A 1 361 ? 146.72228 170.05765 102.33827 1.000 48.04677 361 LEU A O 1
ATOM 2529 N N . THR A 1 362 ? 146.28300 167.88094 101.98460 1.000 39.79139 362 THR A N 1
ATOM 2530 C CA . THR A 1 362 ? 147.68386 167.49984 102.09387 1.000 36.46326 362 THR A CA 1
ATOM 2531 C C . THR A 1 362 ? 147.94546 166.29544 101.20720 1.000 34.49956 362 THR A C 1
ATOM 2532 O O . THR A 1 362 ? 147.07965 165.43564 101.04442 1.000 38.71909 362 THR A O 1
ATOM 2534 N N . GLY A 1 363 ? 149.15461 166.23561 100.65180 1.000 31.01070 363 GLY A N 1
ATOM 2535 C CA . GLY A 1 363 ? 149.51802 165.11797 99.79562 1.000 31.52058 363 GLY A CA 1
ATOM 2536 C C . GLY A 1 363 ? 148.82891 165.19917 98.44678 1.000 33.97688 363 GLY A C 1
ATOM 2537 O O . GLY A 1 363 ? 148.66601 166.27722 97.86561 1.000 34.98957 363 GLY A O 1
ATOM 2538 N N . GLY A 1 364 ? 148.41836 164.04370 97.93767 1.000 35.15772 364 GLY A N 1
ATOM 2539 C CA . GLY A 1 364 ? 147.72352 163.96693 96.67205 1.000 32.38576 364 GLY A CA 1
ATOM 2540 C C . GLY A 1 364 ? 148.55797 163.53656 95.48884 1.000 35.17257 364 GLY A C 1
ATOM 2541 O O . GLY A 1 364 ? 148.07174 163.61346 94.35571 1.000 37.08346 364 GLY A O 1
ATOM 2542 N N . LYS A 1 365 ? 149.78979 163.08555 95.70971 1.000 37.88785 365 LYS A N 1
ATOM 2543 C CA . LYS A 1 365 ? 150.66657 162.68036 94.61982 1.000 39.04896 365 LYS A CA 1
ATOM 2544 C C . LYS A 1 365 ? 151.69717 161.70130 95.16154 1.000 38.65421 365 LYS A C 1
ATOM 2545 O O . LYS A 1 365 ? 151.87542 161.56421 96.37355 1.000 37.95175 365 LYS A O 1
ATOM 2547 N N . ARG A 1 366 ? 152.36985 161.01447 94.23956 1.000 37.80454 366 ARG A N 1
ATOM 2548 C CA . ARG A 1 366 ? 153.44695 160.10957 94.61524 1.000 38.59349 366 ARG A CA 1
ATOM 2549 C C . ARG A 1 366 ? 154.58770 160.88119 95.26443 1.000 40.84764 366 ARG A C 1
ATOM 2550 O O . ARG A 1 366 ? 154.88487 162.01740 94.88801 1.000 40.80056 366 ARG A O 1
ATOM 2558 N N . SER A 1 367 ? 155.23572 160.25266 96.23988 1.000 50.00311 367 SER A N 1
ATOM 2559 C CA . SER A 1 367 ? 156.34056 160.89687 96.92897 1.000 50.45309 367 SER A CA 1
ATOM 2560 C C . SER A 1 367 ? 157.58966 160.91197 96.05004 1.000 51.83454 367 SER A C 1
ATOM 2561 O O . SER A 1 367 ? 157.70000 160.18238 95.06039 1.000 50.90794 367 SER A O 1
ATOM 2564 N N . VAL A 1 368 ? 158.54418 161.76520 96.43208 1.000 57.78655 368 VAL A N 1
ATOM 2565 C CA . VAL A 1 368 ? 159.77263 161.91941 95.66192 1.000 57.31509 368 VAL A CA 1
ATOM 2566 C C . VAL A 1 368 ? 160.63402 160.66552 95.70423 1.000 56.33506 368 VAL A C 1
ATOM 2567 O O . VAL A 1 368 ? 161.55163 160.52267 94.88913 1.000 56.63996 368 VAL A O 1
ATOM 2569 N N . LEU A 1 369 ? 160.36317 159.75002 96.63687 1.000 49.09997 369 LEU A N 1
ATOM 2570 C CA . LEU A 1 369 ? 161.10174 158.49479 96.70200 1.000 48.09996 369 LEU A CA 1
ATOM 2571 C C . LEU A 1 369 ? 160.89724 157.63591 95.46272 1.000 47.53479 369 LEU A C 1
ATOM 2572 O O . LEU A 1 369 ? 161.72449 156.76167 95.18553 1.000 47.79681 369 LEU A O 1
ATOM 2577 N N . GLY A 1 370 ? 159.82012 157.85441 94.71990 1.000 42.44070 370 GLY A N 1
ATOM 2578 C CA . GLY A 1 370 ? 159.54836 157.05512 93.54959 1.000 42.34914 370 GLY A CA 1
ATOM 2579 C C . GLY A 1 370 ? 159.02432 155.67709 93.90418 1.000 43.94536 370 GLY A C 1
ATOM 2580 O O . GLY A 1 370 ? 158.67403 155.37425 95.04810 1.000 44.15028 370 GLY A O 1
ATOM 2581 N N . GLY A 1 371 ? 158.98690 154.82394 92.88758 1.000 50.99115 371 GLY A N 1
ATOM 2582 C CA . GLY A 1 371 ? 158.43302 153.49469 93.07448 1.000 49.89638 371 GLY A CA 1
ATOM 2583 C C . GLY A 1 371 ? 156.97252 153.56851 93.46971 1.000 50.01180 371 GLY A C 1
ATOM 2584 O O . GLY A 1 371 ? 156.19301 154.35123 92.91723 1.000 50.20949 371 GLY A O 1
ATOM 2585 N N . THR A 1 372 ? 156.59333 152.75474 94.45239 1.000 48.28566 372 THR A N 1
ATOM 2586 C CA . THR A 1 372 ? 155.20748 152.63928 94.88039 1.000 47.95465 372 THR A CA 1
ATOM 2587 C C . THR A 1 372 ? 154.89883 153.46110 96.12511 1.000 45.44387 372 THR A C 1
ATOM 2588 O O . THR A 1 372 ? 153.80760 153.32865 96.68410 1.000 47.54012 372 THR A O 1
ATOM 2592 N N . PHE A 1 373 ? 155.82645 154.30405 96.56803 1.000 36.54749 373 PHE A N 1
ATOM 2593 C CA . PHE A 1 373 ? 155.55543 155.19118 97.68812 1.000 36.70731 373 PHE A CA 1
ATOM 2594 C C . PHE A 1 373 ? 154.53720 156.25535 97.29230 1.000 38.70996 373 PHE A C 1
ATOM 2595 O O . PHE A 1 373 ? 154.48551 156.70199 96.14378 1.000 40.21771 373 PHE A O 1
ATOM 2603 N N . PHE A 1 374 ? 153.71841 156.66104 98.26023 1.000 37.84547 374 PHE A N 1
ATOM 2604 C CA . PHE A 1 374 ? 152.70338 157.67973 98.04014 1.000 37.63797 374 PHE A CA 1
ATOM 2605 C C . PHE A 1 374 ? 152.62874 158.59122 99.25469 1.000 40.03402 374 PHE A C 1
ATOM 2606 O O . PHE A 1 374 ? 152.70981 158.12602 100.39427 1.000 40.43036 374 PHE A O 1
ATOM 2614 N N . GLU A 1 375 ? 152.47792 159.88693 99.00413 1.000 45.13358 375 GLU A N 1
ATOM 2615 C CA . GLU A 1 375 ? 152.33439 160.83841 100.09442 1.000 45.92625 375 GLU A CA 1
ATOM 2616 C C . GLU A 1 375 ? 151.01465 160.60847 100.82710 1.000 45.62021 375 GLU A C 1
ATOM 2617 O O . GLU A 1 375 ? 149.97410 160.42166 100.18914 1.000 44.75620 375 GLU A O 1
ATOM 2623 N N . PRO A 1 376 ? 151.02551 160.60438 102.15961 1.000 40.43343 376 PRO A N 1
ATOM 2624 C CA . PRO A 1 376 ? 149.76307 160.53973 102.90845 1.000 37.58766 376 PRO A CA 1
ATOM 2625 C C . PRO A 1 376 ? 148.87715 161.72400 102.55979 1.000 37.76402 376 PRO A C 1
ATOM 2626 O O . PRO A 1 376 ? 149.26598 162.88343 102.71520 1.000 38.75850 376 PRO A O 1
ATOM 2630 N N . THR A 1 377 ? 147.67798 161.42203 102.07761 1.000 33.90066 377 THR A N 1
ATOM 2631 C CA . THR A 1 377 ? 146.77935 162.42192 101.52472 1.000 32.39127 377 THR A CA 1
ATOM 2632 C C . THR A 1 377 ? 145.59970 162.63847 102.45885 1.000 31.62330 377 THR A C 1
ATOM 2633 O O . THR A 1 377 ? 144.96137 161.67780 102.89786 1.000 36.30818 377 THR A O 1
ATOM 2637 N N . VAL A 1 378 ? 145.32203 163.90185 102.75545 1.000 30.54396 378 VAL A N 1
ATOM 2638 C CA . VAL A 1 378 ? 144.13688 164.31131 103.49612 1.000 32.21920 378 VAL A CA 1
ATOM 2639 C C . VAL A 1 378 ? 143.31447 165.19579 102.57294 1.000 34.03387 378 VAL A C 1
ATOM 2640 O O . VAL A 1 378 ? 143.80991 166.22564 102.09212 1.000 35.78191 378 VAL A O 1
ATOM 2644 N N . VAL A 1 379 ? 142.06890 164.78942 102.32502 1.000 29.60256 379 VAL A N 1
ATOM 2645 C CA . VAL A 1 379 ? 141.15261 165.47665 101.42287 1.000 29.70304 379 VAL A CA 1
ATOM 2646 C C . VAL A 1 379 ? 139.89431 165.84480 102.19506 1.000 28.48685 379 VAL A C 1
ATOM 2647 O O . VAL A 1 379 ? 139.28898 164.98787 102.84729 1.000 30.69755 379 VAL A O 1
ATOM 2651 N N . THR A 1 380 ? 139.50204 167.10980 102.11574 1.000 31.74712 380 THR A N 1
ATOM 2652 C CA . THR A 1 380 ? 138.25610 167.58552 102.69590 1.000 31.70027 380 THR A CA 1
ATOM 2653 C C . THR A 1 380 ? 137.21326 167.78738 101.60295 1.000 30.50966 380 THR A C 1
ATOM 2654 O O . THR A 1 380 ? 137.52659 167.87422 100.41501 1.000 33.86289 380 THR A O 1
ATOM 2656 N N . GLY A 1 381 ? 135.95507 167.87104 102.02446 1.000 30.75895 381 GLY A N 1
ATOM 2657 C CA . GLY A 1 381 ? 134.86109 168.07768 101.09884 1.000 29.06416 381 GLY A CA 1
ATOM 2658 C C . GLY A 1 381 ? 134.35407 166.83213 100.41230 1.000 29.46358 381 GLY A C 1
ATOM 2659 O O . GLY A 1 381 ? 133.59823 166.94513 99.44222 1.000 31.96637 381 GLY A O 1
ATOM 2660 N N . VAL A 1 382 ? 134.74655 165.64823 100.88073 1.000 27.05427 382 VAL A N 1
ATOM 2661 C CA . VAL A 1 382 ? 134.29288 164.40547 100.27299 1.000 27.19051 382 VAL A CA 1
ATOM 2662 C C . VAL A 1 382 ? 132.79367 164.23665 100.49115 1.000 28.37108 382 VAL A C 1
ATOM 2663 O O . VAL A 1 382 ? 132.23206 164.68427 101.49947 1.000 29.13539 382 VAL A O 1
ATOM 2667 N N . THR A 1 383 ? 132.13435 163.60037 99.52913 1.000 36.03896 383 THR A N 1
ATOM 2668 C CA . THR A 1 383 ? 130.70324 163.33555 99.57687 1.000 37.45408 383 THR A CA 1
ATOM 2669 C C . THR A 1 383 ? 130.45152 161.83650 99.44348 1.000 38.82487 383 THR A C 1
ATOM 2670 O O . THR A 1 383 ? 131.37711 161.03501 99.30409 1.000 38.60184 383 THR A O 1
ATOM 2674 N N . GLN A 1 384 ? 129.17257 161.46337 99.48646 1.000 45.34035 384 GLN A N 1
ATOM 2675 C CA . GLN A 1 384 ? 128.78158 160.06060 99.44554 1.000 45.29368 384 GLN A CA 1
ATOM 2676 C C . GLN A 1 384 ? 128.71674 159.49361 98.03421 1.000 45.41701 384 GLN A C 1
ATOM 2677 O O . GLN A 1 384 ? 128.64441 158.27010 97.88324 1.000 45.23737 384 GLN A O 1
ATOM 2683 N N . THR A 1 385 ? 128.73649 160.33993 97.00484 1.000 54.56469 385 THR A N 1
ATOM 2684 C CA . THR A 1 385 ? 128.76838 159.86269 95.62856 1.000 56.09275 385 THR A CA 1
ATOM 2685 C C . THR A 1 385 ? 130.17669 159.55108 95.14565 1.000 55.27102 385 THR A C 1
ATOM 2686 O O . THR A 1 385 ? 130.32976 158.94477 94.08022 1.000 56.71871 385 THR A O 1
ATOM 2690 N N . MET A 1 386 ? 131.19515 159.94665 95.90037 1.000 46.67615 386 MET A N 1
ATOM 2691 C CA . MET A 1 386 ? 132.57736 159.77493 95.49124 1.000 45.58914 386 MET A CA 1
ATOM 2692 C C . MET A 1 386 ? 132.94292 158.29431 95.46950 1.000 45.62763 386 MET A C 1
ATOM 2693 O O . MET A 1 386 ? 132.33474 157.46733 96.15218 1.000 46.48803 386 MET A O 1
ATOM 2698 N N . LYS A 1 387 ? 133.95270 157.96308 94.66290 1.000 44.62671 387 LYS A N 1
ATOM 2699 C CA . LYS A 1 387 ? 134.39286 156.57546 94.56553 1.000 42.85969 387 LYS A CA 1
ATOM 2700 C C . LYS A 1 387 ? 134.89887 156.06056 95.90703 1.000 44.58634 387 LYS A C 1
ATOM 2701 O O . LYS A 1 387 ? 134.60429 154.92466 96.29514 1.000 44.40364 387 LYS A O 1
ATOM 2703 N N . VAL A 1 388 ? 135.65600 156.88657 96.63406 1.000 45.45462 388 VAL A N 1
ATOM 2704 C CA . VAL A 1 388 ? 136.18438 156.47996 97.93038 1.000 44.50384 388 VAL A CA 1
ATOM 2705 C C . VAL A 1 388 ? 135.07429 156.24262 98.94881 1.000 45.12091 388 VAL A C 1
ATOM 2706 O O . VAL A 1 388 ? 135.26343 155.47306 99.89705 1.000 44.95610 388 VAL A O 1
ATOM 2710 N N . ALA A 1 389 ? 133.91258 156.87664 98.77648 1.000 41.81181 389 ALA A N 1
ATOM 2711 C CA . ALA A 1 389 ? 132.82084 156.70052 99.72493 1.000 40.06249 389 ALA A CA 1
ATOM 2712 C C . ALA A 1 389 ? 132.23332 155.29771 99.68402 1.000 41.72526 389 ALA A C 1
ATOM 2713 O O . ALA A 1 389 ? 131.63719 154.86219 100.67379 1.000 40.77096 389 ALA A O 1
ATOM 2715 N N . LYS A 1 390 ? 132.38004 154.58479 98.56819 1.000 43.18054 390 LYS A N 1
ATOM 2716 C CA . LYS A 1 390 ? 131.85034 153.23830 98.44098 1.000 42.84991 390 LYS A CA 1
ATOM 2717 C C . LYS A 1 390 ? 132.90544 152.18805 98.13412 1.000 43.49421 390 LYS A C 1
ATOM 2718 O O . LYS A 1 390 ? 132.58000 150.99634 98.13904 1.000 45.54311 390 LYS A O 1
ATOM 2720 N N . GLU A 1 391 ? 134.14813 152.58177 97.87664 1.000 40.58693 391 GLU A N 1
ATOM 2721 C CA . GLU A 1 391 ? 135.20821 151.64913 97.53088 1.000 41.76700 391 GLU A CA 1
ATOM 2722 C C . GLU A 1 391 ? 136.36822 151.79684 98.50424 1.000 40.37477 391 GLU A C 1
ATOM 2723 O O . GLU A 1 391 ? 136.62375 152.88310 99.03012 1.000 42.42429 391 GLU A O 1
ATOM 2725 N N . GLU A 1 392 ? 137.06773 150.69093 98.73989 1.000 32.77302 392 GLU A N 1
ATOM 2726 C CA . GLU A 1 392 ? 138.19657 150.66600 99.65986 1.000 33.59386 392 GLU A CA 1
ATOM 2727 C C . GLU A 1 392 ? 139.47397 151.00983 98.90310 1.000 35.06506 392 GLU A C 1
ATOM 2728 O O . GLU A 1 392 ? 139.80718 150.35742 97.90786 1.000 32.05239 392 GLU A O 1
ATOM 2730 N N . THR A 1 393 ? 140.18952 152.02970 99.38206 1.000 41.46747 393 THR A N 1
ATOM 2731 C CA . THR A 1 393 ? 141.41030 152.45933 98.70878 1.000 41.62651 393 THR A CA 1
ATOM 2732 C C . THR A 1 393 ? 142.55929 151.48475 98.94055 1.000 41.36064 393 THR A C 1
ATOM 2733 O O . THR A 1 393 ? 143.31006 151.17561 98.00819 1.000 42.21906 393 THR A O 1
ATOM 2737 N N . PHE A 1 394 ? 142.70493 150.98568 100.17040 1.000 35.17781 394 PHE A N 1
ATOM 2738 C CA . PHE A 1 394 ? 143.89665 150.24374 100.59260 1.000 35.93086 394 PHE A CA 1
ATOM 2739 C C . PHE A 1 394 ? 145.16123 151.07417 100.39453 1.000 37.33692 394 PHE A C 1
ATOM 2740 O O . PHE A 1 394 ? 146.19851 150.57209 99.95985 1.000 38.01508 394 PHE A O 1
ATOM 2748 N N . ALA A 1 395 ? 145.07523 152.35508 100.73268 1.000 36.19124 395 ALA A N 1
ATOM 2749 C CA . ALA A 1 395 ? 146.16249 153.29679 100.51869 1.000 35.14916 395 ALA A CA 1
ATOM 2750 C C . ALA A 1 395 ? 145.95609 154.47992 101.45486 1.000 34.82515 395 ALA A C 1
ATOM 2751 O O . ALA A 1 395 ? 144.82793 154.73952 101.88661 1.000 35.36993 395 ALA A O 1
ATOM 2753 N N . PRO A 1 396 ? 147.02379 155.22373 101.78436 1.000 36.30236 396 PRO A N 1
ATOM 2754 C CA . PRO A 1 396 ? 146.90771 156.25842 102.83716 1.000 35.12756 396 PRO A CA 1
ATOM 2755 C C . PRO A 1 396 ? 146.22238 157.55402 102.40690 1.000 36.52218 396 PRO A C 1
ATOM 2756 O O . PRO A 1 396 ? 146.83748 158.59647 102.19010 1.000 38.99235 396 PRO A O 1
ATOM 2760 N N . LEU A 1 397 ? 144.89602 157.49652 102.29605 1.000 32.73846 397 LEU A N 1
ATOM 2761 C CA . LEU A 1 397 ? 144.08029 158.66205 101.97774 1.000 31.38353 397 LEU A CA 1
ATOM 2762 C C . LEU A 1 397 ? 143.04183 158.85377 103.07212 1.000 31.19621 397 LEU A C 1
ATOM 2763 O O . LEU A 1 397 ? 142.37001 157.89736 103.46333 1.000 33.67869 397 LEU A O 1
ATOM 2768 N N . ALA A 1 398 ? 142.89748 160.09078 103.55058 1.000 28.54399 398 ALA A N 1
ATOM 2769 C CA . ALA A 1 398 ? 141.98117 160.41759 104.64010 1.000 27.24880 398 ALA A CA 1
ATOM 2770 C C . ALA A 1 398 ? 140.83940 161.28496 104.12583 1.000 28.42302 398 ALA A C 1
ATOM 2771 O O . ALA A 1 398 ? 140.89350 162.51897 104.23060 1.000 28.16170 398 ALA A O 1
ATOM 2773 N N . PRO A 1 399 ? 139.77892 160.69524 103.57153 1.000 27.39588 399 PRO A N 1
ATOM 2774 C CA . PRO A 1 399 ? 138.63635 161.49956 103.11981 1.000 25.60699 399 PRO A CA 1
ATOM 2775 C C . PRO A 1 399 ? 137.76185 161.92196 104.29306 1.000 24.40794 399 PRO A C 1
ATOM 2776 O O . PRO A 1 399 ? 137.37259 161.10073 105.12750 1.000 28.28167 399 PRO A O 1
ATOM 2780 N N . ILE A 1 400 ? 137.45115 163.21348 104.34399 1.000 24.80546 400 ILE A N 1
ATOM 2781 C CA . ILE A 1 400 ? 136.69552 163.81383 105.43516 1.000 22.38639 400 ILE A CA 1
ATOM 2782 C C . ILE A 1 400 ? 135.33486 164.23534 104.90238 1.000 24.16081 400 ILE A C 1
ATOM 2783 O O . ILE A 1 400 ? 135.23806 165.14228 104.06698 1.000 26.84810 400 ILE A O 1
ATOM 2788 N N . ILE A 1 401 ? 134.28883 163.58325 105.39833 1.000 20.85047 401 ILE A N 1
ATOM 2789 C CA . ILE A 1 401 ? 132.90333 163.92957 105.11576 1.000 20.29484 401 ILE A CA 1
ATOM 2790 C C . ILE A 1 401 ? 132.32886 164.57303 106.36812 1.000 20.31776 401 ILE A C 1
ATOM 2791 O O . ILE A 1 401 ? 132.57792 164.10060 107.48328 1.000 22.64687 401 ILE A O 1
ATOM 2796 N N . SER A 1 402 ? 131.58019 165.65276 106.18985 1.000 25.12008 402 SER A N 1
ATOM 2797 C CA . SER A 1 402 ? 130.96067 166.35928 107.29994 1.000 28.15256 402 SER A CA 1
ATOM 2798 C C . SER A 1 402 ? 129.48846 165.98455 107.40983 1.000 29.22664 402 SER A C 1
ATOM 2799 O O . SER A 1 402 ? 128.82080 165.74253 106.40073 1.000 30.41623 402 SER A O 1
ATOM 2802 N N . PHE A 1 403 ? 128.99057 165.92609 108.64369 1.000 27.01084 403 PHE A N 1
ATOM 2803 C CA . PHE A 1 403 ? 127.57399 165.69371 108.89355 1.000 25.02336 403 PHE A CA 1
ATOM 2804 C C . PHE A 1 403 ? 127.09557 166.66214 109.96441 1.000 27.89049 403 PHE A C 1
ATOM 2805 O O . PHE A 1 403 ? 127.86382 167.47393 110.48697 1.000 32.05875 403 PHE A O 1
ATOM 2813 N N . LYS A 1 404 ? 125.80763 166.57534 110.28995 1.000 41.54153 404 LYS A N 1
ATOM 2814 C CA . LYS A 1 404 ? 125.20656 167.50857 111.23202 1.000 44.39263 404 LYS A CA 1
ATOM 2815 C C . LYS A 1 404 ? 124.46527 166.79013 112.35450 1.000 45.59293 404 LYS A C 1
ATOM 2816 O O . LYS A 1 404 ? 124.37084 167.31404 113.46883 1.000 45.57102 404 LYS A O 1
ATOM 2820 N N . HIS A 1 405 ? 123.93832 165.59766 112.08135 1.000 47.66419 405 HIS A N 1
ATOM 2821 C CA . HIS A 1 405 ? 123.13045 164.86978 113.04897 1.000 45.01936 405 HIS A CA 1
ATOM 2822 C C . HIS A 1 405 ? 123.55253 163.40643 113.10874 1.000 46.64654 405 HIS A C 1
ATOM 2823 O O . HIS A 1 405 ? 124.09913 162.84975 112.15375 1.000 47.10387 405 HIS A O 1
ATOM 2830 N N . GLU A 1 406 ? 123.27622 162.78994 114.25984 1.000 36.34882 406 GLU A N 1
ATOM 2831 C CA . GLU A 1 406 ? 123.69683 161.41422 114.50252 1.000 35.35746 406 GLU A CA 1
ATOM 2832 C C . GLU A 1 406 ? 123.00912 160.43831 113.55307 1.000 37.57835 406 GLU A C 1
ATOM 2833 O O . GLU A 1 406 ? 123.63883 159.50096 113.04990 1.000 37.27180 406 GLU A O 1
ATOM 2839 N N . ASN A 1 407 ? 121.71769 160.63854 113.29218 1.000 40.07762 407 ASN A N 1
ATOM 2840 C CA . ASN A 1 407 ? 121.00865 159.71033 112.41915 1.000 40.37245 407 ASN A CA 1
ATOM 2841 C C . ASN A 1 407 ? 121.46200 159.83552 110.97090 1.000 40.54027 407 ASN A C 1
ATOM 2842 O O . ASN A 1 407 ? 121.47728 158.83813 110.24232 1.000 41.20613 407 ASN A O 1
ATOM 2847 N N . ASP A 1 408 ? 121.84621 161.03717 110.53947 1.000 41.08418 408 ASP A N 1
ATOM 2848 C CA . ASP A 1 408 ? 122.38472 161.19856 109.19294 1.000 40.99368 408 ASP A CA 1
ATOM 2849 C C . ASP A 1 408 ? 123.68162 160.41582 109.02487 1.000 38.35767 408 ASP A C 1
ATOM 2850 O O . ASP A 1 408 ? 123.87426 159.71549 108.02406 1.000 38.47741 408 ASP A O 1
ATOM 2855 N N . VAL A 1 409 ? 124.58390 160.51622 110.00325 1.000 26.13626 409 VAL A N 1
ATOM 2856 C CA . VAL A 1 409 ? 125.83646 159.77829 109.90167 1.000 24.97033 409 VAL A CA 1
ATOM 2857 C C . VAL A 1 409 ? 125.59524 158.28479 110.04322 1.000 22.69231 409 VAL A C 1
ATOM 2858 O O . VAL A 1 409 ? 126.34881 157.47981 109.49054 1.000 24.98733 409 VAL A O 1
ATOM 2862 N N . ILE A 1 410 ? 124.55794 157.87972 110.77631 1.000 22.98510 410 ILE A N 1
ATOM 2863 C CA . ILE A 1 410 ? 124.24268 156.45725 110.84846 1.000 21.00422 410 ILE A CA 1
ATOM 2864 C C . ILE A 1 410 ? 123.74869 155.95456 109.49779 1.000 20.65605 410 ILE A C 1
ATOM 2865 O O . ILE A 1 410 ? 124.11301 154.85873 109.05475 1.000 21.18302 410 ILE A O 1
ATOM 2870 N N . ALA A 1 411 ? 122.92095 156.75112 108.81988 1.000 22.44802 411 ALA A N 1
ATOM 2871 C CA . ALA A 1 411 ? 122.46679 156.39313 107.48062 1.000 17.52490 411 ALA A CA 1
ATOM 2872 C C . ALA A 1 411 ? 123.63055 156.32167 106.49883 1.000 20.42482 411 ALA A C 1
ATOM 2873 O O . ALA A 1 411 ? 123.68131 155.42581 105.64951 1.000 21.63969 411 ALA A O 1
ATOM 2875 N N . MET A 1 412 ? 124.57233 157.26275 106.59724 1.000 22.48171 412 MET A N 1
ATOM 2876 C CA . MET A 1 412 ? 125.69327 157.29445 105.66143 1.000 19.04790 412 MET A CA 1
ATOM 2877 C C . MET A 1 412 ? 126.68827 156.17103 105.92903 1.000 19.90770 412 MET A C 1
ATOM 2878 O O . MET A 1 412 ? 127.23030 155.58106 104.98865 1.000 22.37543 412 MET A O 1
ATOM 2883 N N . ALA A 1 413 ? 126.95124 155.86711 107.20143 1.000 20.04610 413 ALA A N 1
ATOM 2884 C CA . ALA A 1 413 ? 127.92636 154.83498 107.53743 1.000 14.14972 413 ALA A CA 1
ATOM 2885 C C . ALA A 1 413 ? 127.44229 153.44697 107.14827 1.000 16.18273 413 ALA A C 1
ATOM 2886 O O . ALA A 1 413 ? 128.25112 152.59955 106.75607 1.000 21.17419 413 ALA A O 1
ATOM 2888 N N . ASN A 1 414 ? 126.14166 153.19195 107.25060 1.000 15.04878 414 ASN A N 1
ATOM 2889 C CA . ASN A 1 414 ? 125.58351 151.90821 106.84907 1.000 16.10886 414 ASN A CA 1
ATOM 2890 C C . ASN A 1 414 ? 125.30552 151.82804 105.35530 1.000 23.50931 414 ASN A C 1
ATOM 2891 O O . ASN A 1 414 ? 124.84548 150.78367 104.88404 1.000 26.01728 414 ASN A O 1
ATOM 2896 N N . ASP A 1 415 ? 125.56260 152.90309 104.60777 1.000 32.67088 415 ASP A N 1
ATOM 2897 C CA . ASP A 1 415 ? 125.33512 152.94233 103.16311 1.000 32.14488 415 ASP A CA 1
ATOM 2898 C C . ASP A 1 415 ? 126.50302 152.25989 102.44857 1.000 34.51018 415 ASP A C 1
ATOM 2899 O O . ASP A 1 415 ? 127.31619 152.87940 101.76035 1.000 37.49357 415 ASP A O 1
ATOM 2904 N N . SER A 1 416 ? 126.56727 150.94347 102.62200 1.000 28.59993 416 SER A N 1
ATOM 2905 C CA . SER A 1 416 ? 127.64079 150.12722 102.07382 1.000 27.96263 416 SER A CA 1
ATOM 2906 C C . SER A 1 416 ? 127.27478 148.66569 102.26086 1.000 27.40362 416 SER A C 1
ATOM 2907 O O . SER A 1 416 ? 126.52910 148.31732 103.17866 1.000 31.04963 416 SER A O 1
ATOM 2910 N N . GLU A 1 417 ? 127.80338 147.82000 101.38201 1.000 19.65459 417 GLU A N 1
ATOM 2911 C CA . GLU A 1 417 ? 127.57154 146.38415 101.44292 1.000 20.70723 417 GLU A CA 1
ATOM 2912 C C . GLU A 1 417 ? 128.59404 145.65258 102.30245 1.000 21.97753 417 GLU A C 1
ATOM 2913 O O . GLU A 1 417 ? 128.49030 144.43370 102.45880 1.000 19.82992 417 GLU A O 1
ATOM 2915 N N . PHE A 1 418 ? 129.57074 146.35899 102.86114 1.000 22.96849 418 PHE A N 1
ATOM 2916 C CA . PHE A 1 418 ? 130.63266 145.75398 103.65167 1.000 20.16871 418 PHE A CA 1
ATOM 2917 C C . PHE A 1 418 ? 130.42569 146.08229 105.12195 1.000 19.31569 418 PHE A C 1
ATOM 2918 O O . PHE A 1 418 ? 130.13264 147.22946 105.47229 1.000 24.78173 418 PHE A O 1
ATOM 2926 N N . GLY A 1 419 ? 130.56579 145.07031 105.97069 1.000 14.61218 419 GLY A N 1
ATOM 2927 C CA . GLY A 1 419 ? 130.31096 145.20317 107.38966 1.000 8.82811 419 GLY A CA 1
ATOM 2928 C C . GLY A 1 419 ? 131.45543 144.76840 108.27855 1.000 7.03014 419 GLY A C 1
ATOM 2929 O O . GLY A 1 419 ? 131.23154 144.05538 109.25744 1.000 13.08509 419 GLY A O 1
ATOM 2930 N N . LEU A 1 420 ? 132.68824 145.13860 107.93927 1.000 6.10204 420 LEU A N 1
ATOM 2931 C CA . LEU A 1 420 ? 133.82166 144.63392 108.70501 1.000 8.17630 420 LEU A CA 1
ATOM 2932 C C . LEU A 1 420 ? 134.05581 145.43205 109.98491 1.000 7.95887 420 LEU A C 1
ATOM 2933 O O . LEU A 1 420 ? 133.85867 144.91850 111.08909 1.000 12.46154 420 LEU A O 1
ATOM 2938 N N . ALA A 1 421 ? 134.43653 146.70088 109.86028 1.000 10.46060 421 ALA A N 1
ATOM 2939 C CA . ALA A 1 421 ? 134.83179 147.48812 111.01770 1.000 7.58424 421 ALA A CA 1
ATOM 2940 C C . ALA A 1 421 ? 134.21107 148.87252 110.94392 1.000 10.48611 421 ALA A C 1
ATOM 2941 O O . ALA A 1 421 ? 133.80440 149.34220 109.88089 1.000 13.40208 421 ALA A O 1
ATOM 2943 N N . SER A 1 422 ? 134.12895 149.51204 112.10533 1.000 10.10408 422 SER A N 1
ATOM 2944 C CA . SER A 1 422 ? 133.66317 150.88484 112.21466 1.000 10.72278 422 SER A CA 1
ATOM 2945 C C . SER A 1 422 ? 134.25599 151.48177 113.47995 1.000 11.86095 422 SER A C 1
ATOM 2946 O O . SER A 1 422 ? 134.60299 150.76534 114.42013 1.000 17.36642 422 SER A O 1
ATOM 2949 N N . TYR A 1 423 ? 134.38338 152.80158 113.48810 1.000 12.17365 423 TYR A N 1
ATOM 2950 C CA . TYR A 1 423 ? 134.89182 153.50539 114.65200 1.000 12.23592 423 TYR A CA 1
ATOM 2951 C C . TYR A 1 423 ? 134.07292 154.76515 114.85216 1.000 13.17401 423 TYR A C 1
ATOM 2952 O O . TYR A 1 423 ? 133.66163 155.39909 113.88135 1.000 17.82898 423 TYR A O 1
ATOM 2961 N N . PHE A 1 424 ? 133.82555 155.12331 116.10774 1.000 14.26963 424 PHE A N 1
ATOM 2962 C CA . PHE A 1 424 ? 133.25729 156.42984 116.39410 1.000 14.24965 424 PHE A CA 1
ATOM 2963 C C . PHE A 1 424 ? 133.75743 156.90306 117.74799 1.000 16.82514 424 PHE A C 1
ATOM 2964 O O . PHE A 1 424 ? 134.17614 156.11164 118.59467 1.000 17.37699 424 PHE A O 1
ATOM 2972 N N . TYR A 1 425 ? 133.73709 158.21827 117.92201 1.000 14.05666 425 TYR A N 1
ATOM 2973 C CA . TYR A 1 425 ? 134.24566 158.86685 119.12160 1.000 9.47916 425 TYR A CA 1
ATOM 2974 C C . TYR A 1 425 ? 133.12565 159.67234 119.75946 1.000 13.47481 425 TYR A C 1
ATOM 2975 O O . TYR A 1 425 ? 132.59394 160.60008 119.14207 1.000 16.34052 425 TYR A O 1
ATOM 2984 N N . ALA A 1 426 ? 132.76594 159.30625 120.98665 1.000 13.90039 426 ALA A N 1
ATOM 2985 C CA . ALA A 1 426 ? 131.72548 159.98932 121.74038 1.000 12.27874 426 ALA A CA 1
ATOM 2986 C C . ALA A 1 426 ? 131.92345 159.67760 123.21445 1.000 13.98755 426 ALA A C 1
ATOM 2987 O O . ALA A 1 426 ? 132.59398 158.70901 123.57563 1.000 11.39259 426 ALA A O 1
ATOM 2989 N N . LYS A 1 427 ? 131.32939 160.50999 124.06503 1.000 17.12416 427 LYS A N 1
ATOM 2990 C CA . LYS A 1 427 ? 131.43837 160.32878 125.50584 1.000 14.54519 427 LYS A CA 1
ATOM 2991 C C . LYS A 1 427 ? 130.15510 159.85644 126.16648 1.000 16.46751 427 LYS A C 1
ATOM 2992 O O . LYS A 1 427 ? 130.22300 159.11124 127.14332 1.000 18.82594 427 LYS A O 1
ATOM 2998 N N . ASP A 1 428 ? 128.99576 160.25918 125.65494 1.000 16.56386 428 ASP A N 1
ATOM 2999 C CA . ASP A 1 428 ? 127.72993 159.91995 126.28983 1.000 12.04853 428 ASP A CA 1
ATOM 3000 C C . ASP A 1 428 ? 127.45293 158.42767 126.16394 1.000 11.46829 428 ASP A C 1
ATOM 3001 O O . ASP A 1 428 ? 127.57128 157.85238 125.07993 1.000 15.07034 428 ASP A O 1
ATOM 3006 N N . MET A 1 429 ? 127.07563 157.80481 127.28220 1.000 13.25183 429 MET A N 1
ATOM 3007 C CA . MET A 1 429 ? 126.83231 156.36553 127.29841 1.000 10.05620 429 MET A CA 1
ATOM 3008 C C . MET A 1 429 ? 125.65290 155.97935 126.41388 1.000 13.44494 429 MET A C 1
ATOM 3009 O O . MET A 1 429 ? 125.72042 154.98977 125.67340 1.000 13.28461 429 MET A O 1
ATOM 3014 N N . ALA A 1 430 ? 124.55800 156.73994 126.48474 1.000 15.24769 430 ALA A N 1
ATOM 3015 C CA . ALA A 1 430 ? 123.39861 156.43529 125.65352 1.000 10.15285 430 ALA A CA 1
ATOM 3016 C C . ALA A 1 430 ? 123.74584 156.53099 124.17549 1.000 9.34783 430 ALA A C 1
ATOM 3017 O O . ALA A 1 430 ? 123.39165 155.64601 123.38961 1.000 9.52561 430 ALA A O 1
ATOM 3019 N N . ARG A 1 431 ? 124.46386 157.58702 123.78492 1.000 11.90086 431 ARG A N 1
ATOM 3020 C CA . ARG A 1 431 ? 124.87944 157.72591 122.39483 1.000 9.89549 431 ARG A CA 1
ATOM 3021 C C . ARG A 1 431 ? 125.80866 156.59586 121.97937 1.000 11.80930 431 ARG A C 1
ATOM 3022 O O . ARG A 1 431 ? 125.69796 156.07326 120.86635 1.000 15.03330 431 ARG A O 1
ATOM 3030 N N . ILE A 1 432 ? 126.73375 156.20736 122.85851 1.000 8.21892 432 ILE A N 1
ATOM 3031 C CA . ILE A 1 432 ? 127.68088 155.14881 122.52150 1.000 9.31087 432 ILE A CA 1
ATOM 3032 C C . ILE A 1 432 ? 126.94602 153.84019 122.27568 1.000 9.95509 432 ILE A C 1
ATOM 3033 O O . ILE A 1 432 ? 127.15806 153.17273 121.25814 1.000 13.34881 432 ILE A O 1
ATOM 3038 N N . TRP A 1 433 ? 126.05688 153.46346 123.19477 1.000 13.28525 433 TRP A N 1
ATOM 3039 C CA . TRP A 1 433 ? 125.29931 152.22784 123.02636 1.000 9.80476 433 TRP A CA 1
ATOM 3040 C C . TRP A 1 433 ? 124.44470 152.27881 121.76810 1.000 11.99518 433 TRP A C 1
ATOM 3041 O O . TRP A 1 433 ? 124.42002 151.32751 120.97921 1.000 11.66616 433 TRP A O 1
ATOM 3052 N N . ARG A 1 434 ? 123.75691 153.40181 121.55307 1.000 11.56394 434 ARG A N 1
ATOM 3053 C CA . ARG A 1 434 ? 122.84628 153.52902 120.42332 1.000 8.54285 434 ARG A CA 1
ATOM 3054 C C . ARG A 1 434 ? 123.58706 153.42208 119.09553 1.000 8.63170 434 ARG A C 1
ATOM 3055 O O . ARG A 1 434 ? 123.19016 152.65752 118.20963 1.000 10.51971 434 ARG A O 1
ATOM 3063 N N . VAL A 1 435 ? 124.68181 154.16847 118.94704 1.000 8.11770 435 VAL A N 1
ATOM 3064 C CA . VAL A 1 435 ? 125.42573 154.15657 117.69398 1.000 8.01214 435 VAL A CA 1
ATOM 3065 C C . VAL A 1 435 ? 126.11778 152.81417 117.49033 1.000 8.38808 435 VAL A C 1
ATOM 3066 O O . VAL A 1 435 ? 126.14536 152.28559 116.37441 1.000 9.78229 435 VAL A O 1
ATOM 3070 N N . ALA A 1 436 ? 126.66730 152.22648 118.55820 1.000 8.16092 436 ALA A N 1
ATOM 3071 C CA . ALA A 1 436 ? 127.35988 150.95078 118.41787 1.000 7.72096 436 ALA A CA 1
ATOM 3072 C C . ALA A 1 436 ? 126.39723 149.83607 118.03421 1.000 12.89186 436 ALA A C 1
ATOM 3073 O O . ALA A 1 436 ? 126.76452 148.91941 117.29120 1.000 15.89285 436 ALA A O 1
ATOM 3075 N N . GLU A 1 437 ? 125.16181 149.88949 118.53319 1.000 9.46415 437 GLU A N 1
ATOM 3076 C CA . GLU A 1 437 ? 124.17004 148.90476 118.12409 1.000 10.55600 437 GLU A CA 1
ATOM 3077 C C . GLU A 1 437 ? 123.62357 149.18575 116.72875 1.000 11.06527 437 GLU A C 1
ATOM 3078 O O . GLU A 1 437 ? 123.27355 148.24702 116.00871 1.000 13.96954 437 GLU A O 1
ATOM 3084 N N . ALA A 1 438 ? 123.54794 150.45576 116.32719 1.000 9.87786 438 ALA A N 1
ATOM 3085 C CA . ALA A 1 438 ? 122.99915 150.78860 115.01702 1.000 7.07416 438 ALA A CA 1
ATOM 3086 C C . ALA A 1 438 ? 123.98333 150.52489 113.88315 1.000 9.36152 438 ALA A C 1
ATOM 3087 O O . ALA A 1 438 ? 123.56032 150.18115 112.77453 1.000 12.93591 438 ALA A O 1
ATOM 3089 N N . LEU A 1 439 ? 125.28111 150.68560 114.13029 1.000 5.68394 439 LEU A N 1
ATOM 3090 C CA . LEU A 1 439 ? 126.27491 150.48228 113.08492 1.000 7.60400 439 LEU A CA 1
ATOM 3091 C C . LEU A 1 439 ? 126.28465 149.02903 112.63113 1.000 5.87665 439 LEU A C 1
ATOM 3092 O O . LEU A 1 439 ? 126.28451 148.11094 113.45203 1.000 10.92752 439 LEU A O 1
ATOM 3097 N N . GLU A 1 440 ? 126.29280 148.82375 111.31798 1.000 4.44134 440 GLU A N 1
ATOM 3098 C CA . GLU A 1 440 ? 126.20768 147.48975 110.72767 1.000 7.24165 440 GLU A CA 1
ATOM 3099 C C . GLU A 1 440 ? 127.62348 147.02914 110.40549 1.000 6.07385 440 GLU A C 1
ATOM 3100 O O . GLU A 1 440 ? 128.11242 147.19166 109.28888 1.000 13.06769 440 GLU A O 1
ATOM 3102 N N . ALA A 1 441 ? 128.28648 146.45173 111.40154 1.000 6.73180 441 ALA A N 1
ATOM 3103 C CA . ALA A 1 441 ? 129.65108 145.98671 111.23539 1.000 4.66006 441 ALA A CA 1
ATOM 3104 C C . ALA A 1 441 ? 129.89433 144.80983 112.16454 1.000 5.15286 441 ALA A C 1
ATOM 3105 O O . ALA A 1 441 ? 129.21672 144.65325 113.18205 1.000 6.72392 441 ALA A O 1
ATOM 3107 N N . GLY A 1 442 ? 130.86209 143.97344 111.79209 1.000 5.87406 442 GLY A N 1
ATOM 3108 C CA . GLY A 1 442 ? 131.26924 142.89306 112.67245 1.000 3.85009 442 GLY A CA 1
ATOM 3109 C C . GLY A 1 442 ? 131.97219 143.38712 113.92233 1.000 8.10191 442 GLY A C 1
ATOM 3110 O O . GLY A 1 442 ? 131.83075 142.79836 114.99590 1.000 11.33643 442 GLY A O 1
ATOM 3111 N N . MET A 1 443 ? 132.74735 144.46521 113.79873 1.000 9.59654 443 MET A N 1
ATOM 3112 C CA . MET A 1 443 ? 133.55908 144.99729 114.88423 1.000 7.67459 443 MET A CA 1
ATOM 3113 C C . MET A 1 443 ? 133.39918 146.50711 114.95576 1.000 9.85670 443 MET A C 1
ATOM 3114 O O . MET A 1 443 ? 133.43567 147.19017 113.93106 1.000 15.79854 443 MET A O 1
ATOM 3119 N N . VAL A 1 444 ? 133.21744 147.02508 116.16777 1.000 11.65273 444 VAL A N 1
ATOM 3120 C CA . VAL A 1 444 ? 133.04438 148.45427 116.39707 1.000 12.35136 444 VAL A CA 1
ATOM 3121 C C . VAL A 1 444 ? 134.05730 148.90693 117.43595 1.000 12.10956 444 VAL A C 1
ATOM 3122 O O . VAL A 1 444 ? 134.09044 148.37518 118.54920 1.000 15.05947 444 VAL A O 1
ATOM 3126 N N . GLY A 1 445 ? 134.87053 149.89325 117.07815 1.000 7.70644 445 GLY A N 1
ATOM 3127 C CA . GLY A 1 445 ? 135.83270 150.45078 118.00463 1.000 8.53849 445 GLY A CA 1
ATOM 3128 C C . GLY A 1 445 ? 135.39997 151.80211 118.52256 1.000 9.44524 445 GLY A C 1
ATOM 3129 O O . GLY A 1 445 ? 135.41658 152.78589 117.78133 1.000 13.86713 445 GLY A O 1
ATOM 3130 N N . VAL A 1 446 ? 135.00520 151.86649 119.78909 1.000 12.01370 446 VAL A N 1
ATOM 3131 C CA . VAL A 1 446 ? 134.48469 153.08742 120.39159 1.000 8.91871 446 VAL A CA 1
ATOM 3132 C C . VAL A 1 446 ? 135.62050 153.78358 121.12444 1.000 9.06139 446 VAL A C 1
ATOM 3133 O O . VAL A 1 446 ? 136.23455 153.20549 122.02753 1.000 12.46619 446 VAL A O 1
ATOM 3137 N N . ASN A 1 447 ? 135.90566 155.02175 120.72419 1.000 10.32837 447 ASN A N 1
ATOM 3138 C CA . ASN A 1 447 ? 136.96060 155.84841 121.30650 1.000 8.06639 447 ASN A CA 1
ATOM 3139 C C . ASN A 1 447 ? 138.33739 155.20848 121.19260 1.000 12.84675 447 ASN A C 1
ATOM 3140 O O . ASN A 1 447 ? 139.24135 155.54161 121.96048 1.000 13.60607 447 ASN A O 1
ATOM 3145 N N . THR A 1 448 ? 138.51964 154.29578 120.24341 1.000 13.95389 448 THR A N 1
ATOM 3146 C CA . THR A 1 448 ? 139.81876 153.68805 120.00858 1.000 11.21250 448 THR A CA 1
ATOM 3147 C C . THR A 1 448 ? 139.90604 153.24063 118.55814 1.000 16.07551 448 THR A C 1
ATOM 3148 O O . THR A 1 448 ? 138.93796 152.71860 118.00123 1.000 17.96693 448 THR A O 1
ATOM 3152 N N . GLY A 1 449 ? 141.06687 153.46444 117.95173 1.000 25.69607 449 GLY A N 1
ATOM 3153 C CA . GLY A 1 449 ? 141.36264 153.01883 116.60989 1.000 19.99837 449 GLY A CA 1
ATOM 3154 C C . GLY A 1 449 ? 142.04132 151.67934 116.52852 1.000 21.14897 449 GLY A C 1
ATOM 3155 O O . GLY A 1 449 ? 142.30093 151.18999 115.42684 1.000 26.24652 449 GLY A O 1
ATOM 3156 N N . MET A 1 450 ? 142.34493 151.07212 117.67007 1.000 36.20000 450 MET A N 1
ATOM 3157 C CA . MET A 1 450 ? 142.97104 149.75898 117.74670 1.000 37.76177 450 MET A CA 1
ATOM 3158 C C . MET A 1 450 ? 141.95288 148.76146 118.27994 1.000 39.23250 450 MET A C 1
ATOM 3159 O O . MET A 1 450 ? 141.40199 148.95852 119.36737 1.000 40.89693 450 MET A O 1
ATOM 3164 N N . ILE A 1 451 ? 141.70399 147.69358 117.51856 1.000 26.02009 451 ILE A N 1
ATOM 3165 C CA . ILE A 1 451 ? 140.75014 146.66528 117.91416 1.000 20.96897 451 ILE A CA 1
ATOM 3166 C C . ILE A 1 451 ? 141.30949 145.25785 117.79560 1.000 19.74174 451 ILE A C 1
ATOM 3167 O O . ILE A 1 451 ? 140.63000 144.30507 118.17704 1.000 20.65045 451 ILE A O 1
ATOM 3172 N N . ALA A 1 452 ? 142.52265 145.08720 117.27732 1.000 23.28381 452 ALA A N 1
ATOM 3173 C CA . ALA A 1 452 ? 143.07768 143.74884 117.12372 1.000 18.99899 452 ALA A CA 1
ATOM 3174 C C . ALA A 1 452 ? 143.23271 143.08139 118.48304 1.000 17.32143 452 ALA A C 1
ATOM 3175 O O . ALA A 1 452 ? 143.80021 143.65991 119.41347 1.000 21.16194 452 ALA A O 1
ATOM 3177 N N . ASN A 1 453 ? 142.71866 141.85930 118.59419 1.000 14.84043 453 ASN A N 1
ATOM 3178 C CA . ASN A 1 453 ? 142.69416 141.14853 119.86448 1.000 11.59791 453 ASN A CA 1
ATOM 3179 C C . ASN A 1 453 ? 142.40370 139.68195 119.59631 1.000 12.86199 453 ASN A C 1
ATOM 3180 O O . ASN A 1 453 ? 141.39933 139.35914 118.95821 1.000 15.32142 453 ASN A O 1
ATOM 3185 N N . GLU A 1 454 ? 143.27312 138.79953 120.09033 1.000 10.14520 454 GLU A N 1
ATOM 3186 C CA . GLU A 1 454 ? 143.04740 137.36849 119.93965 1.000 10.06105 454 GLU A CA 1
ATOM 3187 C C . GLU A 1 454 ? 141.94187 136.84932 120.84797 1.000 13.57305 454 GLU A C 1
ATOM 3188 O O . GLU A 1 454 ? 141.48488 135.71982 120.65157 1.000 13.95698 454 GLU A O 1
ATOM 3194 N N . MET A 1 455 ? 141.51025 137.63657 121.82938 1.000 12.97016 455 MET A N 1
ATOM 3195 C CA . MET A 1 455 ? 140.42804 137.26352 122.72830 1.000 9.85810 455 MET A CA 1
ATOM 3196 C C . MET A 1 455 ? 139.06676 137.76590 122.26621 1.000 11.64632 455 MET A C 1
ATOM 3197 O O . MET A 1 455 ? 138.05954 137.44237 122.90078 1.000 14.18499 455 MET A O 1
ATOM 3202 N N . ALA A 1 456 ? 139.01084 138.54913 121.18626 1.000 11.48727 456 ALA A N 1
ATOM 3203 C CA . ALA A 1 456 ? 137.77416 139.10404 120.66595 1.000 9.03566 456 ALA A CA 1
ATOM 3204 C C . ALA A 1 456 ? 137.38689 138.43248 119.34884 1.000 10.58630 456 ALA A C 1
ATOM 3205 O O . ALA A 1 456 ? 138.25346 137.96690 118.60364 1.000 10.30396 456 ALA A O 1
ATOM 3207 N N . PRO A 1 457 ? 136.08468 138.35596 119.03885 1.000 13.47892 457 PRO A N 1
ATOM 3208 C CA . PRO A 1 457 ? 135.64927 137.70676 117.79301 1.000 8.42829 457 PRO A CA 1
ATOM 3209 C C . PRO A 1 457 ? 135.86864 138.57406 116.56269 1.000 8.79738 457 PRO A C 1
ATOM 3210 O O . PRO A 1 457 ? 134.98672 139.33964 116.16782 1.000 11.93660 457 PRO A O 1
ATOM 3214 N N . PHE A 1 458 ? 137.05794 138.49004 115.97745 1.000 11.21616 458 PHE A N 1
ATOM 3215 C CA . PHE A 1 458 ? 137.36409 139.24436 114.77019 1.000 13.19886 458 PHE A CA 1
ATOM 3216 C C . PHE A 1 458 ? 136.60494 138.66708 113.58065 1.000 13.01611 458 PHE A C 1
ATOM 3217 O O . PHE A 1 458 ? 136.63300 137.45811 113.33914 1.000 14.62883 458 PHE A O 1
ATOM 3225 N N . GLY A 1 459 ? 135.93716 139.53316 112.83549 1.000 8.29694 459 GLY A N 1
ATOM 3226 C CA . GLY A 1 459 ? 135.17325 139.10999 111.67989 1.000 2.99873 459 GLY A CA 1
ATOM 3227 C C . GLY A 1 459 ? 134.13302 140.14148 111.32040 1.000 8.57696 459 GLY A C 1
ATOM 3228 O O . GLY A 1 459 ? 133.85017 141.06786 112.07573 1.000 10.71698 459 GLY A O 1
ATOM 3229 N N . GLY A 1 460 ? 133.54651 139.95484 110.13548 1.000 7.81837 460 GLY A N 1
ATOM 3230 C CA . GLY A 1 460 ? 132.61331 140.90538 109.57799 1.000 6.46155 460 GLY A CA 1
ATOM 3231 C C . GLY A 1 460 ? 131.25098 140.29347 109.28841 1.000 12.47716 460 GLY A C 1
ATOM 3232 O O . GLY A 1 460 ? 131.03075 139.08699 109.43445 1.000 11.74089 460 GLY A O 1
ATOM 3233 N N . ILE A 1 461 ? 130.32955 141.16268 108.87748 1.000 11.66654 461 ILE A N 1
ATOM 3234 C CA . ILE A 1 461 ? 128.97868 140.77584 108.50200 1.000 9.81739 461 ILE A CA 1
ATOM 3235 C C . ILE A 1 461 ? 128.71894 141.25311 107.07700 1.000 10.30472 461 ILE A C 1
ATOM 3236 O O . ILE A 1 461 ? 129.53328 141.95118 106.47536 1.000 11.71159 461 ILE A O 1
ATOM 3241 N N . LYS A 1 462 ? 127.57036 140.84609 106.54011 1.000 10.98711 462 LYS A N 1
ATOM 3242 C CA . LYS A 1 462 ? 127.11618 141.20765 105.18762 1.000 10.75719 462 LYS A CA 1
ATOM 3243 C C . LYS A 1 462 ? 128.10376 140.60296 104.19165 1.000 13.58045 462 LYS A C 1
ATOM 3244 O O . LYS A 1 462 ? 128.44019 139.41479 104.31594 1.000 15.42452 462 LYS A O 1
ATOM 3250 N N . GLN A 1 463 ? 128.59158 141.35786 103.20992 1.000 14.86809 463 GLN A N 1
ATOM 3251 C CA . GLN A 1 463 ? 129.52790 140.83102 102.22683 1.000 18.63385 463 GLN A CA 1
ATOM 3252 C C . GLN A 1 463 ? 130.93982 140.68057 102.76599 1.000 19.06778 463 GLN A C 1
ATOM 3253 O O . GLN A 1 463 ? 131.77473 140.06994 102.09406 1.000 24.32688 463 GLN A O 1
ATOM 3259 N N . SER A 1 464 ? 131.22761 141.21870 103.95007 1.000 15.11756 464 SER A N 1
ATOM 3260 C CA . SER A 1 464 ? 132.57394 141.16331 104.49873 1.000 13.47662 464 SER A CA 1
ATOM 3261 C C . SER A 1 464 ? 132.98192 139.75996 104.91987 1.000 14.24189 464 SER A C 1
ATOM 3262 O O . SER A 1 464 ? 134.15106 139.55175 105.25045 1.000 18.82742 464 SER A O 1
ATOM 3265 N N . GLY A 1 465 ? 132.05891 138.80741 104.93811 1.000 15.58955 465 GLY A N 1
ATOM 3266 C CA . GLY A 1 465 ? 132.40249 137.41790 105.11272 1.000 16.16644 465 GLY A CA 1
ATOM 3267 C C . GLY A 1 465 ? 131.59491 136.76929 106.20841 1.000 18.65762 465 GLY A C 1
ATOM 3268 O O . GLY A 1 465 ? 130.66234 137.35567 106.76521 1.000 21.81188 465 GLY A O 1
ATOM 3269 N N . THR A 1 466 ? 131.96217 135.52726 106.51569 1.000 21.70711 466 THR A N 1
ATOM 3270 C CA . THR A 1 466 ? 131.30967 134.71907 107.53302 1.000 23.48256 466 THR A CA 1
ATOM 3271 C C . THR A 1 466 ? 132.36135 134.12026 108.45489 1.000 25.36717 466 THR A C 1
ATOM 3272 O O . THR A 1 466 ? 133.50407 133.89263 108.05301 1.000 24.87391 466 THR A O 1
ATOM 3276 N N . GLY A 1 467 ? 131.96210 133.85372 109.69236 1.000 27.68483 467 GLY A N 1
ATOM 3277 C CA . GLY A 1 467 ? 132.84839 133.26290 110.66999 1.000 23.64524 467 GLY A CA 1
ATOM 3278 C C . GLY A 1 467 ? 133.60559 134.29999 111.47787 1.000 20.81370 467 GLY A C 1
ATOM 3279 O O . GLY A 1 467 ? 133.59861 135.49830 111.19216 1.000 25.49447 467 GLY A O 1
ATOM 3280 N N . ARG A 1 468 ? 134.28262 133.81530 112.51247 1.000 10.73161 468 ARG A N 1
ATOM 3281 C CA . ARG A 1 468 ? 135.01535 134.67512 113.42598 1.000 12.61476 468 ARG A CA 1
ATOM 3282 C C . ARG A 1 468 ? 136.39167 134.09058 113.69731 1.000 15.45115 468 ARG A C 1
ATOM 3283 O O . ARG A 1 468 ? 136.61194 132.88379 113.56784 1.000 15.10513 468 ARG A O 1
ATOM 3291 N N . GLU A 1 469 ? 137.31629 134.96889 114.06985 1.000 13.45135 469 GLU A N 1
ATOM 3292 C CA . GLU A 1 469 ? 138.68595 134.59927 114.39072 1.000 9.50027 469 GLU A CA 1
ATOM 3293 C C . GLU A 1 469 ? 139.00207 135.05161 115.80776 1.000 12.97091 469 GLU A C 1
ATOM 3294 O O . GLU A 1 469 ? 138.70210 136.18911 116.18027 1.000 13.46909 469 GLU A O 1
ATOM 3296 N N . GLY A 1 470 ? 139.60355 134.16339 116.59101 1.000 11.99147 470 GLY A N 1
ATOM 3297 C CA . GLY A 1 470 ? 139.90563 134.46295 117.97147 1.000 9.73844 470 GLY A CA 1
ATOM 3298 C C . GLY A 1 470 ? 138.71992 134.24050 118.89206 1.000 11.40113 470 GLY A C 1
ATOM 3299 O O . GLY A 1 470 ? 137.66002 133.75197 118.49560 1.000 12.38314 470 GLY A O 1
ATOM 3300 N N . SER A 1 471 ? 138.92452 134.60828 120.15908 1.000 11.02585 471 SER A N 1
ATOM 3301 C CA . SER A 1 471 ? 137.90587 134.50950 121.20007 1.000 12.47818 471 SER A CA 1
ATOM 3302 C C . SER A 1 471 ? 137.45688 133.06977 121.41110 1.000 12.74731 471 SER A C 1
ATOM 3303 O O . SER A 1 471 ? 138.08114 132.13363 120.90230 1.000 13.40485 471 SER A O 1
ATOM 3306 N N . LYS A 1 472 ? 136.37533 132.88367 122.16528 1.000 12.16609 472 LYS A N 1
ATOM 3307 C CA . LYS A 1 472 ? 135.81983 131.55542 122.37978 1.000 13.69024 472 LYS A CA 1
ATOM 3308 C C . LYS A 1 472 ? 134.98907 131.06552 121.20232 1.000 15.34986 472 LYS A C 1
ATOM 3309 O O . LYS A 1 472 ? 134.60283 129.89344 121.18503 1.000 17.03897 472 LYS A O 1
ATOM 3315 N N . TYR A 1 473 ? 134.70634 131.92623 120.22594 1.000 11.24839 473 TYR A N 1
ATOM 3316 C CA . TYR A 1 473 ? 133.95505 131.54392 119.03990 1.000 9.77867 473 TYR A CA 1
ATOM 3317 C C . TYR A 1 473 ? 134.83851 131.17261 117.85834 1.000 11.22313 473 TYR A C 1
ATOM 3318 O O . TYR A 1 473 ? 134.32126 130.67367 116.85526 1.000 14.00956 473 TYR A O 1
ATOM 3327 N N . GLY A 1 474 ? 136.15157 131.38595 117.95497 1.000 11.90436 474 GLY A N 1
ATOM 3328 C CA . GLY A 1 474 ? 137.03464 131.12874 116.83253 1.000 9.50008 474 GLY A CA 1
ATOM 3329 C C . GLY A 1 474 ? 137.24589 129.66394 116.52209 1.000 9.59333 474 GLY A C 1
ATOM 3330 O O . GLY A 1 474 ? 137.61654 129.33143 115.39346 1.000 11.62803 474 GLY A O 1
ATOM 3331 N N . ILE A 1 475 ? 137.01469 128.77770 117.49236 1.000 6.67784 475 ILE A N 1
ATOM 3332 C CA . ILE A 1 475 ? 137.20629 127.34982 117.25983 1.000 8.72743 475 ILE A CA 1
ATOM 3333 C C . ILE A 1 475 ? 135.92251 126.64170 116.84748 1.000 9.34492 475 ILE A C 1
ATOM 3334 O O . ILE A 1 475 ? 135.96410 125.44521 116.52162 1.000 8.75676 475 ILE A O 1
ATOM 3339 N N . GLU A 1 476 ? 134.78591 127.34059 116.83759 1.000 9.52711 476 GLU A N 1
ATOM 3340 C CA . GLU A 1 476 ? 133.51551 126.69350 116.52209 1.000 9.67530 476 GLU A CA 1
ATOM 3341 C C . GLU A 1 476 ? 133.47756 126.20156 115.08083 1.000 10.14348 476 GLU A C 1
ATOM 3342 O O . GLU A 1 476 ? 132.93615 125.12616 114.80166 1.000 10.50647 476 GLU A O 1
ATOM 3344 N N . GLY A 1 477 ? 134.03524 126.97928 114.15106 1.000 10.02773 477 GLY A N 1
ATOM 3345 C CA . GLY A 1 477 ? 133.98830 126.61360 112.74833 1.000 6.97065 477 GLY A CA 1
ATOM 3346 C C . GLY A 1 477 ? 134.79383 125.38271 112.39992 1.000 7.58654 477 GLY A C 1
ATOM 3347 O O . GLY A 1 477 ? 134.52414 124.74987 111.37579 1.000 8.97016 477 GLY A O 1
ATOM 3348 N N . PHE A 1 478 ? 135.76937 125.02559 113.22629 1.000 7.54455 478 PHE A N 1
ATOM 3349 C CA . PHE A 1 478 ? 136.61701 123.87021 112.97592 1.000 4.99375 478 PHE A CA 1
ATOM 3350 C C . PHE A 1 478 ? 136.11148 122.60526 113.64860 1.000 6.88466 478 PHE A C 1
ATOM 3351 O O . PHE A 1 478 ? 136.73931 121.55326 113.50816 1.000 9.13069 478 PHE A O 1
ATOM 3359 N N . LEU A 1 479 ? 135.00038 122.67587 114.37076 1.000 5.25487 479 LEU A N 1
ATOM 3360 C CA . LEU A 1 479 ? 134.43642 121.51762 115.03887 1.000 5.07183 479 LEU A CA 1
ATOM 3361 C C . LEU A 1 479 ? 133.05601 121.21787 114.47790 1.000 7.39212 479 LEU A C 1
ATOM 3362 O O . LEU A 1 479 ? 132.34688 122.11150 114.00951 1.000 15.42257 479 LEU A O 1
ATOM 3367 N N . GLU A 1 480 ? 132.69504 119.94462 114.51325 1.000 3.87950 480 GLU A N 1
ATOM 3368 C CA . GLU A 1 480 ? 131.37562 119.47631 114.13121 1.000 5.26930 480 GLU A CA 1
ATOM 3369 C C . GLU A 1 480 ? 130.72519 118.81277 115.33597 1.000 6.57741 480 GLU A C 1
ATOM 3370 O O . GLU A 1 480 ? 131.39086 118.12228 116.11639 1.000 9.14421 480 GLU A O 1
ATOM 3376 N N . LEU A 1 481 ? 129.43417 119.06426 115.50609 1.000 7.61185 481 LEU A N 1
ATOM 3377 C CA . LEU A 1 481 ? 128.69013 118.46766 116.59941 1.000 7.99219 481 LEU A CA 1
ATOM 3378 C C . LEU A 1 481 ? 128.29833 117.03590 116.26617 1.000 8.58324 481 LEU A C 1
ATOM 3379 O O . LEU A 1 481 ? 128.12296 116.66642 115.10268 1.000 12.32520 481 LEU A O 1
ATOM 3384 N N . LYS A 1 482 ? 128.17404 116.22540 117.30877 1.000 10.94257 482 LYS A N 1
ATOM 3385 C CA . LYS A 1 482 ? 127.70086 114.85432 117.18329 1.000 11.49753 482 LYS A CA 1
ATOM 3386 C C . LYS A 1 482 ? 126.72944 114.59947 118.32311 1.000 12.64305 482 LYS A C 1
ATOM 3387 O O . LYS A 1 482 ? 127.13679 114.53975 119.48622 1.000 16.33801 482 LYS A O 1
ATOM 3393 N N . TYR A 1 483 ? 125.45404 114.46250 117.98777 1.000 14.55924 483 TYR A N 1
ATOM 3394 C CA . TYR A 1 483 ? 124.41108 114.18967 118.96513 1.000 15.00720 483 TYR A CA 1
ATOM 3395 C C . TYR A 1 483 ? 124.28939 112.67643 119.09623 1.000 12.03534 483 TYR A C 1
ATOM 3396 O O . TYR A 1 483 ? 123.91299 111.99102 118.14344 1.000 14.90020 483 TYR A O 1
ATOM 3405 N N . VAL A 1 484 ? 124.62279 112.15912 120.27347 1.000 9.04859 484 VAL A N 1
ATOM 3406 C CA . VAL A 1 484 ? 124.55826 110.73735 120.57815 1.000 14.43488 484 VAL A CA 1
ATOM 3407 C C . VAL A 1 484 ? 123.40843 110.52850 121.55000 1.000 13.63184 484 VAL A C 1
ATOM 3408 O O . VAL A 1 484 ? 123.35946 111.16259 122.61065 1.000 13.66622 484 VAL A O 1
ATOM 3412 N N . ALA A 1 485 ? 122.48281 109.64907 121.18939 1.000 15.10981 485 ALA A N 1
ATOM 3413 C CA . ALA A 1 485 ? 121.35420 109.29402 122.04045 1.000 11.98162 485 ALA A CA 1
ATOM 3414 C C . ALA A 1 485 ? 121.58894 107.87947 122.55041 1.000 9.45546 485 ALA A C 1
ATOM 3415 O O . ALA A 1 485 ? 121.54945 106.92194 121.77353 1.000 14.71199 485 ALA A O 1
ATOM 3417 N N . LEU A 1 486 ? 121.84373 107.75348 123.84986 1.000 7.45399 486 LEU A N 1
ATOM 3418 C CA . LEU A 1 486 ? 122.18269 106.47849 124.47667 1.000 7.68264 486 LEU A CA 1
ATOM 3419 C C . LEU A 1 486 ? 120.91927 105.89533 125.09349 1.000 9.09713 486 LEU A C 1
ATOM 3420 O O . LEU A 1 486 ? 120.47251 106.33842 126.15327 1.000 13.19033 486 LEU A O 1
ATOM 3425 N N . GLY A 1 487 ? 120.34520 104.89633 124.42629 1.000 7.20697 487 GLY A N 1
ATOM 3426 C CA . GLY A 1 487 ? 119.17068 104.21331 124.91465 1.000 4.75178 487 GLY A CA 1
ATOM 3427 C C . GLY A 1 487 ? 119.51308 102.92652 125.64239 1.000 9.37213 487 GLY A C 1
ATOM 3428 O O . GLY A 1 487 ? 120.67557 102.58406 125.86320 1.000 15.36873 487 GLY A O 1
ATOM 3429 N N . GLY A 1 488 ? 118.46515 102.20167 126.01477 1.000 10.35799 488 GLY A N 1
ATOM 3430 C CA . GLY A 1 488 ? 118.62652 100.95328 126.73626 1.000 4.18240 488 GLY A CA 1
ATOM 3431 C C . GLY A 1 488 ? 119.18781 101.10306 128.13299 1.000 8.77342 488 GLY A C 1
ATOM 3432 O O . GLY A 1 488 ? 120.02625 100.29455 128.54814 1.000 14.93908 488 GLY A O 1
ATOM 3433 N N . MET A 1 489 ? 118.73842 102.10988 128.87318 1.000 8.33582 489 MET A N 1
ATOM 3434 C CA . MET A 1 489 ? 119.22759 102.34832 130.22388 1.000 7.51990 489 MET A CA 1
ATOM 3435 C C . MET A 1 489 ? 118.53088 101.45437 131.24338 1.000 9.75277 489 MET A C 1
ATOM 3436 O O . MET A 1 489 ? 117.30617 101.45455 131.35001 1.000 13.11573 489 MET A O 1
ATOM 3441 N N . ALA B 1 8 ? 86.27336 139.26684 150.14459 1.000 40.31287 8 ALA B N 1
ATOM 3442 C CA . ALA B 1 8 ? 85.87920 139.62547 148.78760 1.000 41.82466 8 ALA B CA 1
ATOM 3443 C C . ALA B 1 8 ? 86.78318 138.94366 147.76784 1.000 42.50079 8 ALA B C 1
ATOM 3444 O O . ALA B 1 8 ? 87.41480 139.60407 146.94467 1.000 40.99317 8 ALA B O 1
ATOM 3446 N N . LEU B 1 9 ? 86.83434 137.61644 147.82725 1.000 39.46884 9 LEU B N 1
ATOM 3447 C CA . LEU B 1 9 ? 87.73169 136.81803 147.00445 1.000 38.62114 9 LEU B CA 1
ATOM 3448 C C . LEU B 1 9 ? 86.93521 136.07130 145.94519 1.000 39.80325 9 LEU B C 1
ATOM 3449 O O . LEU B 1 9 ? 85.93060 135.42508 146.25999 1.000 40.80706 9 LEU B O 1
ATOM 3454 N N . LYS B 1 10 ? 87.39152 136.15505 144.69352 1.000 41.87399 10 LYS B N 1
ATOM 3455 C CA . LYS B 1 10 ? 86.77169 135.37032 143.63161 1.000 42.85803 10 LYS B CA 1
ATOM 3456 C C . LYS B 1 10 ? 86.90732 133.87904 143.90761 1.000 44.08089 10 LYS B C 1
ATOM 3457 O O . LYS B 1 10 ? 85.98177 133.10388 143.64374 1.000 43.81911 10 LYS B O 1
ATOM 3459 N N . ASP B 1 11 ? 88.05524 133.45987 144.43366 1.000 47.37857 11 ASP B N 1
ATOM 3460 C CA . ASP B 1 11 ? 88.27852 132.07630 144.85249 1.000 46.52096 11 ASP B CA 1
ATOM 3461 C C . ASP B 1 11 ? 88.53663 132.04785 146.35106 1.000 44.96943 11 ASP B C 1
ATOM 3462 O O . ASP B 1 11 ? 89.65943 132.34462 146.79545 1.000 45.48219 11 ASP B O 1
ATOM 3467 N N . PRO B 1 12 ? 87.54006 131.70339 147.17062 1.000 41.24182 12 PRO B N 1
ATOM 3468 C CA . PRO B 1 12 ? 87.75830 131.69742 148.62519 1.000 38.99508 12 PRO B CA 1
ATOM 3469 C C . PRO B 1 12 ? 88.68669 130.59391 149.09731 1.000 37.75091 12 PRO B C 1
ATOM 3470 O O . PRO B 1 12 ? 89.16886 130.66128 150.23376 1.000 37.91996 12 PRO B O 1
ATOM 3474 N N . ALA B 1 13 ? 88.95259 129.58043 148.27141 1.000 31.10307 13 ALA B N 1
ATOM 3475 C CA . ALA B 1 13 ? 89.88327 128.53082 148.66604 1.000 29.23250 13 ALA B CA 1
ATOM 3476 C C . ALA B 1 13 ? 91.32193 129.02619 148.73017 1.000 27.98293 13 ALA B C 1
ATOM 3477 O O . ALA B 1 13 ? 92.17622 128.33194 149.28880 1.000 31.49743 13 ALA B O 1
ATOM 3479 N N . LEU B 1 14 ? 91.60964 130.20676 148.17877 1.000 25.95903 14 LEU B N 1
ATOM 3480 C CA . LEU B 1 14 ? 92.95579 130.75611 148.26944 1.000 24.86870 14 LEU B CA 1
ATOM 3481 C C . LEU B 1 14 ? 93.26806 131.28675 149.65968 1.000 28.79196 14 LEU B C 1
ATOM 3482 O O . LEU B 1 14 ? 94.44222 131.48784 149.98283 1.000 31.24078 14 LEU B O 1
ATOM 3487 N N . LEU B 1 15 ? 92.25170 131.52632 150.48071 1.000 36.22832 15 LEU B N 1
ATOM 3488 C CA . LEU B 1 15 ? 92.43731 131.85735 151.88527 1.000 35.68610 15 LEU B CA 1
ATOM 3489 C C . LEU B 1 15 ? 92.21624 130.58988 152.69719 1.000 37.23615 15 LEU B C 1
ATOM 3490 O O . LEU B 1 15 ? 91.11473 130.03116 152.69285 1.000 37.24868 15 LEU B O 1
ATOM 3495 N N . THR B 1 16 ? 93.25877 130.13245 153.38061 1.000 40.24381 16 THR B N 1
ATOM 3496 C CA . THR B 1 16 ? 93.19613 128.88881 154.12737 1.000 41.74853 16 THR B CA 1
ATOM 3497 C C . THR B 1 16 ? 93.79224 129.09569 155.51206 1.000 41.97800 16 THR B C 1
ATOM 3498 O O . THR B 1 16 ? 94.59461 130.00300 155.74199 1.000 42.03336 16 THR B O 1
ATOM 3502 N N . ASP B 1 17 ? 93.36349 128.24610 156.44345 1.000 46.46685 17 ASP B N 1
ATOM 3503 C CA . ASP B 1 17 ? 93.75880 128.34253 157.84254 1.000 47.11816 17 ASP B CA 1
ATOM 3504 C C . ASP B 1 17 ? 94.59586 127.14838 158.27894 1.000 46.76115 17 ASP B C 1
ATOM 3505 O O . ASP B 1 17 ? 94.73365 126.89605 159.47955 1.000 47.52390 17 ASP B O 1
ATOM 3510 N N . LYS B 1 18 ? 95.15056 126.40413 157.32920 1.000 29.63880 18 LYS B N 1
ATOM 3511 C CA . LYS B 1 18 ? 95.86478 125.17432 157.62132 1.000 28.26382 18 LYS B CA 1
ATOM 3512 C C . LYS B 1 18 ? 97.22949 125.19728 156.95113 1.000 26.68418 18 LYS B C 1
ATOM 3513 O O . LYS B 1 18 ? 97.43650 125.88365 155.94793 1.000 29.60872 18 LYS B O 1
ATOM 3517 N N . ALA B 1 19 ? 98.15941 124.44361 157.52275 1.000 18.55740 19 ALA B N 1
ATOM 3518 C CA . ALA B 1 19 ? 99.48692 124.28634 156.95452 1.000 14.84662 19 ALA B CA 1
ATOM 3519 C C . ALA B 1 19 ? 99.50599 123.14209 155.94527 1.000 14.57662 19 ALA B C 1
ATOM 3520 O O . ALA B 1 19 ? 98.67129 122.23460 155.97436 1.000 15.75309 19 ALA B O 1
ATOM 3522 N N . PHE B 1 20 ? 100.48157 123.19917 155.04384 1.000 9.86940 20 PHE B N 1
ATOM 3523 C CA . PHE B 1 20 ? 100.62455 122.23008 153.96371 1.000 12.33618 20 PHE B CA 1
ATOM 3524 C C . PHE B 1 20 ? 101.78695 121.29765 154.29059 1.000 12.93814 20 PHE B C 1
ATOM 3525 O O . PHE B 1 20 ? 102.95289 121.68685 154.17913 1.000 17.49788 20 PHE B O 1
ATOM 3533 N N . VAL B 1 21 ? 101.47195 120.07006 154.69289 1.000 12.73620 21 VAL B N 1
ATOM 3534 C CA . VAL B 1 21 ? 102.47155 119.09689 155.11664 1.000 15.19624 21 VAL B CA 1
ATOM 3535 C C . VAL B 1 21 ? 102.18927 117.77571 154.41877 1.000 17.81877 21 VAL B C 1
ATOM 3536 O O . VAL B 1 21 ? 101.05438 117.28834 154.44552 1.000 20.88709 21 VAL B O 1
ATOM 3540 N N . ALA B 1 22 ? 103.22108 117.20253 153.79299 1.000 18.30508 22 ALA B N 1
ATOM 3541 C CA . ALA B 1 22 ? 103.11208 115.94557 153.04903 1.000 18.01597 22 ALA B CA 1
ATOM 3542 C C . ALA B 1 22 ? 102.02874 116.01296 151.97795 1.000 20.54870 22 ALA B C 1
ATOM 3543 O O . ALA B 1 22 ? 101.37114 115.01455 151.67955 1.000 20.73281 22 ALA B O 1
ATOM 3545 N N . GLY B 1 23 ? 101.83133 117.19173 151.39461 1.000 26.19610 23 GLY B N 1
ATOM 3546 C CA . GLY B 1 23 ? 100.80910 117.35427 150.38513 1.000 28.43343 23 GLY B CA 1
ATOM 3547 C C . GLY B 1 23 ? 99.39294 117.39176 150.90576 1.000 31.26021 23 GLY B C 1
ATOM 3548 O O . GLY B 1 23 ? 98.45539 117.33084 150.10625 1.000 34.94576 23 GLY B O 1
ATOM 3549 N N . ALA B 1 24 ? 99.20316 117.49543 152.21789 1.000 22.76018 24 ALA B N 1
ATOM 3550 C CA . ALA B 1 24 ? 97.87941 117.52653 152.81722 1.000 19.34385 24 ALA B CA 1
ATOM 3551 C C . ALA B 1 24 ? 97.74385 118.76567 153.68836 1.000 17.61657 24 ALA B C 1
ATOM 3552 O O . ALA B 1 24 ? 98.73081 119.35405 154.13105 1.000 21.77611 24 ALA B O 1
ATOM 3554 N N . TRP B 1 25 ? 96.50200 119.16424 153.92647 1.000 17.08218 25 TRP B N 1
ATOM 3555 C CA . TRP B 1 25 ? 96.21713 120.32160 154.76044 1.000 16.27311 25 TRP B CA 1
ATOM 3556 C C . TRP B 1 25 ? 95.96034 119.85354 156.18428 1.000 15.99775 25 TRP B C 1
ATOM 3557 O O . TRP B 1 25 ? 95.02852 119.08258 156.43481 1.000 20.26615 25 TRP B O 1
ATOM 3568 N N . ILE B 1 26 ? 96.79631 120.31434 157.11097 1.000 15.16458 26 ILE B N 1
ATOM 3569 C CA . ILE B 1 26 ? 96.75480 119.86827 158.49358 1.000 16.11807 26 ILE B CA 1
ATOM 3570 C C . ILE B 1 26 ? 96.74755 121.08248 159.40837 1.000 21.68966 26 ILE B C 1
ATOM 3571 O O . ILE B 1 26 ? 97.15688 122.18239 159.03148 1.000 21.08812 26 ILE B O 1
ATOM 3576 N N . GLY B 1 27 ? 96.26397 120.86339 160.62998 1.000 29.74743 27 GLY B N 1
ATOM 3577 C CA . GLY B 1 27 ? 96.39522 121.81389 161.70685 1.000 31.63967 27 GLY B CA 1
ATOM 3578 C C . GLY B 1 27 ? 97.33798 121.28944 162.77776 1.000 35.74666 27 GLY B C 1
ATOM 3579 O O . GLY B 1 27 ? 97.82182 120.16181 162.72909 1.000 35.28046 27 GLY B O 1
ATOM 3580 N N . ALA B 1 28 ? 97.59150 122.14330 163.75697 1.000 43.53388 28 ALA B N 1
ATOM 3581 C CA . ALA B 1 28 ? 98.42841 121.74418 164.87910 1.000 42.62165 28 ALA B CA 1
ATOM 3582 C C . ALA B 1 28 ? 97.71612 120.66808 165.69073 1.000 43.67848 28 ALA B C 1
ATOM 3583 O O . ALA B 1 28 ? 96.53428 120.82630 166.01509 1.000 43.61061 28 ALA B O 1
ATOM 3585 N N . PRO B 1 29 ? 98.38696 119.56386 166.02823 1.000 51.80213 29 PRO B N 1
ATOM 3586 C CA . PRO B 1 29 ? 97.73860 118.50226 166.80781 1.000 52.10279 29 PRO B CA 1
ATOM 3587 C C . PRO B 1 29 ? 97.46674 118.87053 168.25691 1.000 53.36628 29 PRO B C 1
ATOM 3588 O O . PRO B 1 29 ? 96.79861 118.10130 168.95547 1.000 54.67145 29 PRO B O 1
ATOM 3592 N N . ASP B 1 30 ? 97.97001 120.00959 168.72802 1.000 57.42691 30 ASP B N 1
ATOM 3593 C CA . ASP B 1 30 ? 97.68339 120.49706 170.06729 1.000 57.73118 30 ASP B CA 1
ATOM 3594 C C . ASP B 1 30 ? 96.71499 121.66969 170.06679 1.000 57.68043 30 ASP B C 1
ATOM 3595 O O . ASP B 1 30 ? 96.48720 122.26804 171.12475 1.000 57.78878 30 ASP B O 1
ATOM 3597 N N . GLY B 1 31 ? 96.15489 122.02607 168.91342 1.000 44.58976 31 GLY B N 1
ATOM 3598 C CA . GLY B 1 31 ? 95.22306 123.12593 168.81708 1.000 42.67083 31 GLY B CA 1
ATOM 3599 C C . GLY B 1 31 ? 95.84498 124.50118 168.88307 1.000 43.79941 31 GLY B C 1
ATOM 3600 O O . GLY B 1 31 ? 95.11921 125.49485 168.75613 1.000 43.31214 31 GLY B O 1
ATOM 3601 N N . LYS B 1 32 ? 97.15646 124.59561 169.07974 1.000 38.80452 32 LYS B N 1
ATOM 3602 C CA . LYS B 1 32 ? 97.81371 125.89153 169.12731 1.000 37.84965 32 LYS B CA 1
ATOM 3603 C C . LYS B 1 32 ? 97.76859 126.55460 167.75807 1.000 35.96122 32 LYS B C 1
ATOM 3604 O O . LYS B 1 32 ? 97.74644 125.88893 166.72076 1.000 38.62277 32 LYS B O 1
ATOM 3606 N N . SER B 1 33 ? 97.74582 127.88278 167.76045 1.000 36.60585 33 SER B N 1
ATOM 3607 C CA . SER B 1 33 ? 97.64600 128.62140 166.51465 1.000 38.01005 33 SER B CA 1
ATOM 3608 C C . SER B 1 33 ? 98.25393 130.00294 166.68928 1.000 37.88865 33 SER B C 1
ATOM 3609 O O . SER B 1 33 ? 98.49276 130.46821 167.80530 1.000 40.35840 33 SER B O 1
ATOM 3612 N N . ILE B 1 34 ? 98.50778 130.64421 165.55528 1.000 39.25477 34 ILE B N 1
ATOM 3613 C CA . ILE B 1 34 ? 99.02753 132.00083 165.48512 1.000 40.17211 34 ILE B CA 1
ATOM 3614 C C . ILE B 1 34 ? 98.01962 132.83924 164.71670 1.000 41.22784 34 ILE B C 1
ATOM 3615 O O . ILE B 1 34 ? 97.60026 132.45902 163.61781 1.000 42.50603 34 ILE B O 1
ATOM 3620 N N . ALA B 1 35 ? 97.62285 133.96457 165.29661 1.000 37.89486 35 ALA B N 1
ATOM 3621 C CA . ALA B 1 35 ? 96.68657 134.85642 164.63644 1.000 35.57146 35 ALA B CA 1
ATOM 3622 C C . ALA B 1 35 ? 97.40180 135.70468 163.59396 1.000 35.67691 35 ALA B C 1
ATOM 3623 O O . ALA B 1 35 ? 98.58043 136.03702 163.73373 1.000 37.55210 35 ALA B O 1
ATOM 3625 N N . VAL B 1 36 ? 96.67417 136.05249 162.53714 1.000 37.48052 36 VAL B N 1
ATOM 3626 C CA . VAL B 1 36 ? 97.15137 136.97552 161.51669 1.000 37.55121 36 VAL B CA 1
ATOM 3627 C C . VAL B 1 36 ? 96.24012 138.19177 161.53484 1.000 37.62910 36 VAL B C 1
ATOM 3628 O O . VAL B 1 36 ? 95.01413 138.05314 161.46921 1.000 39.12000 36 VAL B O 1
ATOM 3632 N N . THR B 1 37 ? 96.83423 139.37648 161.62615 1.000 37.28580 37 THR B N 1
ATOM 3633 C CA . THR B 1 37 ? 96.08397 140.61104 161.77525 1.000 39.23356 37 THR B CA 1
ATOM 3634 C C . THR B 1 37 ? 96.41864 141.57924 160.64842 1.000 39.08472 37 THR B C 1
ATOM 3635 O O . THR B 1 37 ? 97.52682 141.57012 160.10430 1.000 37.89448 37 THR B O 1
ATOM 3639 N N . ASP B 1 38 ? 95.44303 142.41291 160.30287 1.000 35.11329 38 ASP B N 1
ATOM 3640 C CA . ASP B 1 38 ? 95.63221 143.41878 159.26732 1.000 35.73902 38 ASP B CA 1
ATOM 3641 C C . ASP B 1 38 ? 96.40062 144.60409 159.83754 1.000 37.04303 38 ASP B C 1
ATOM 3642 O O . ASP B 1 38 ? 95.95379 145.20025 160.82238 1.000 39.48545 38 ASP B O 1
ATOM 3647 N N . PRO B 1 39 ? 97.53962 144.98299 159.25709 1.000 35.50172 39 PRO B N 1
ATOM 3648 C CA . PRO B 1 39 ? 98.32040 146.08970 159.83153 1.000 36.10360 39 PRO B CA 1
ATOM 3649 C C . PRO B 1 39 ? 97.60420 147.42834 159.81474 1.000 36.28438 39 PRO B C 1
ATOM 3650 O O . PRO B 1 39 ? 97.97910 148.31701 160.58836 1.000 37.38125 39 PRO B O 1
ATOM 3654 N N . PHE B 1 40 ? 96.59677 147.61020 158.95872 1.000 48.77578 40 PHE B N 1
ATOM 3655 C CA . PHE B 1 40 ? 95.93291 148.90680 158.86986 1.000 49.67389 40 PHE B CA 1
ATOM 3656 C C . PHE B 1 40 ? 95.17123 149.22998 160.15015 1.000 51.97791 40 PHE B C 1
ATOM 3657 O O . PHE B 1 40 ? 95.27393 150.34227 160.67921 1.000 52.46057 40 PHE B O 1
ATOM 3665 N N . ASP B 1 41 ? 94.40336 148.26931 160.66868 1.000 53.13637 41 ASP B N 1
ATOM 3666 C CA . ASP B 1 41 ? 93.61140 148.52011 161.86598 1.000 52.89735 41 ASP B CA 1
ATOM 3667 C C . ASP B 1 41 ? 93.63894 147.36817 162.86369 1.000 53.28116 41 ASP B C 1
ATOM 3668 O O . ASP B 1 41 ? 92.79904 147.34202 163.77202 1.000 53.68940 41 ASP B O 1
ATOM 3673 N N . GLY B 1 42 ? 94.55989 146.41602 162.72899 1.000 41.54475 42 GLY B N 1
ATOM 3674 C CA . GLY B 1 42 ? 94.63532 145.31845 163.67240 1.000 38.65181 42 GLY B CA 1
ATOM 3675 C C . GLY B 1 42 ? 93.54925 144.27714 163.54194 1.000 39.91401 42 GLY B C 1
ATOM 3676 O O . GLY B 1 42 ? 93.41852 143.42813 164.42740 1.000 39.68095 42 GLY B O 1
ATOM 3677 N N . ALA B 1 43 ? 92.76652 144.31146 162.46796 1.000 45.37696 43 ALA B N 1
ATOM 3678 C CA . ALA B 1 43 ? 91.66564 143.37246 162.31304 1.000 45.27016 43 ALA B CA 1
ATOM 3679 C C . ALA B 1 43 ? 92.18560 141.95309 162.12246 1.000 44.53993 43 ALA B C 1
ATOM 3680 O O . ALA B 1 43 ? 93.15559 141.72106 161.39767 1.000 45.17391 43 ALA B O 1
ATOM 3682 N N . LEU B 1 44 ? 91.52740 140.99946 162.77430 1.000 37.09164 44 LEU B N 1
ATOM 3683 C CA . LEU B 1 44 ? 91.94985 139.60924 162.69182 1.000 36.16344 44 LEU B CA 1
ATOM 3684 C C . LEU B 1 44 ? 91.51723 138.99674 161.36571 1.000 36.87516 44 LEU B C 1
ATOM 3685 O O . LEU B 1 44 ? 90.40607 139.23639 160.88605 1.000 36.39490 44 LEU B O 1
ATOM 3690 N N . ILE B 1 45 ? 92.40460 138.19885 160.77197 1.000 34.97679 45 ILE B N 1
ATOM 3691 C CA . ILE B 1 45 ? 92.15089 137.54583 159.48970 1.000 31.92108 45 ILE B CA 1
ATOM 3692 C C . ILE B 1 45 ? 91.89740 136.05016 159.66835 1.000 31.12296 45 ILE B C 1
ATOM 3693 O O . ILE B 1 45 ? 90.82504 135.55051 159.32653 1.000 33.96849 45 ILE B O 1
ATOM 3698 N N . ALA B 1 46 ? 92.87289 135.31910 160.20227 1.000 33.40667 46 ALA B N 1
ATOM 3699 C CA . ALA B 1 46 ? 92.71604 133.88298 160.39411 1.000 33.55244 46 ALA B CA 1
ATOM 3700 C C . ALA B 1 46 ? 93.76932 133.38368 161.37223 1.000 35.31802 46 ALA B C 1
ATOM 3701 O O . ALA B 1 46 ? 94.75583 134.06347 161.66130 1.000 36.58846 46 ALA B O 1
ATOM 3703 N N . ASN B 1 47 ? 93.55447 132.16705 161.86264 1.000 44.83947 47 ASN B N 1
ATOM 3704 C CA . ASN B 1 47 ? 94.47140 131.50403 162.78427 1.000 45.55302 47 ASN B CA 1
ATOM 3705 C C . ASN B 1 47 ? 95.16295 130.36078 162.05078 1.000 44.90698 47 ASN B C 1
ATOM 3706 O O . ASN B 1 47 ? 94.53309 129.34269 161.74584 1.000 45.94882 47 ASN B O 1
ATOM 3711 N N . VAL B 1 48 ? 96.45389 130.52269 161.77782 1.000 34.03471 48 VAL B N 1
ATOM 3712 C CA . VAL B 1 48 ? 97.23309 129.47919 161.11212 1.000 35.57672 48 VAL B CA 1
ATOM 3713 C C . VAL B 1 48 ? 97.80378 128.53686 162.16745 1.000 33.84711 48 VAL B C 1
ATOM 3714 O O . VAL B 1 48 ? 97.96103 128.93624 163.32649 1.000 33.06948 48 VAL B O 1
ATOM 3718 N N . PRO B 1 49 ? 98.10199 127.28369 161.83128 1.000 29.74360 49 PRO B N 1
ATOM 3719 C CA . PRO B 1 49 ? 98.64580 126.36355 162.83600 1.000 30.36414 49 PRO B CA 1
ATOM 3720 C C . PRO B 1 49 ? 100.01503 126.79468 163.33955 1.000 31.80411 49 PRO B C 1
ATOM 3721 O O . PRO B 1 49 ? 100.80769 127.40976 162.62282 1.000 31.43897 49 PRO B O 1
ATOM 3725 N N . ASP B 1 50 ? 100.27843 126.46826 164.59988 1.000 38.66105 50 ASP B N 1
ATOM 3726 C CA . ASP B 1 50 ? 101.58779 126.63907 165.22460 1.000 38.74840 50 ASP B CA 1
ATOM 3727 C C . ASP B 1 50 ? 102.18258 125.24247 165.37143 1.000 39.14547 50 ASP B C 1
ATOM 3728 O O . ASP B 1 50 ? 101.82675 124.50026 166.28991 1.000 41.96509 50 ASP B O 1
ATOM 3733 N N . LEU B 1 51 ? 103.08611 124.88820 164.46585 1.000 30.56310 51 LEU B N 1
ATOM 3734 C CA . LEU B 1 51 ? 103.58069 123.52508 164.35047 1.000 31.56481 51 LEU B CA 1
ATOM 3735 C C . LEU B 1 51 ? 104.86882 123.35002 165.14171 1.000 30.98041 51 LEU B C 1
ATOM 3736 O O . LEU B 1 51 ? 105.75662 124.20577 165.10589 1.000 29.62746 51 LEU B O 1
ATOM 3741 N N . GLY B 1 52 ? 104.95951 122.23442 165.85843 1.000 31.07161 52 GLY B N 1
ATOM 3742 C CA . GLY B 1 52 ? 106.12627 121.92381 166.65151 1.000 30.97058 52 GLY B CA 1
ATOM 3743 C C . GLY B 1 52 ? 107.21983 121.28494 165.82105 1.000 33.32012 52 GLY B C 1
ATOM 3744 O O . GLY B 1 52 ? 107.15979 121.21488 164.59372 1.000 34.56447 52 GLY B O 1
ATOM 3745 N N . GLN B 1 53 ? 108.24501 120.80175 166.52147 1.000 28.51848 53 GLN B N 1
ATOM 3746 C CA A GLN B 1 53 ? 109.38851 120.20274 165.84447 0.544 28.64936 53 GLN B CA 1
ATOM 3747 C CA B GLN B 1 53 ? 109.38573 120.20417 165.83899 0.456 28.67857 53 GLN B CA 1
ATOM 3748 C C . GLN B 1 53 ? 109.08963 118.79979 165.32740 1.000 29.31072 53 GLN B C 1
ATOM 3749 O O . GLN B 1 53 ? 109.70031 118.36706 164.34587 1.000 30.25210 53 GLN B O 1
ATOM 3760 N N . ALA B 1 54 ? 108.15964 118.07884 165.95863 1.000 32.62408 54 ALA B N 1
ATOM 3761 C CA . ALA B 1 54 ? 107.85920 116.71913 165.51414 1.000 35.31090 54 ALA B CA 1
ATOM 3762 C C . ALA B 1 54 ? 107.09579 116.71808 164.19446 1.000 34.93429 54 ALA B C 1
ATOM 3763 O O . ALA B 1 54 ? 107.38609 115.91344 163.29804 1.000 35.98611 54 ALA B O 1
ATOM 3765 N N . VAL B 1 55 ? 106.11489 117.61115 164.05829 1.000 32.28260 55 VAL B N 1
ATOM 3766 C CA . VAL B 1 55 ? 105.38066 117.72278 162.80332 1.000 31.29965 55 VAL B CA 1
ATOM 3767 C C . VAL B 1 55 ? 106.30954 118.18427 161.68954 1.000 29.97978 55 VAL B C 1
ATOM 3768 O O . VAL B 1 55 ? 106.22679 117.70433 160.55383 1.000 32.43209 55 VAL B O 1
ATOM 3772 N N . VAL B 1 56 ? 107.22068 119.10756 161.99868 1.000 24.81362 56 VAL B N 1
ATOM 3773 C CA . VAL B 1 56 ? 108.19007 119.54673 161.00192 1.000 22.38759 56 VAL B CA 1
ATOM 3774 C C . VAL B 1 56 ? 109.11935 118.40121 160.61634 1.000 23.04862 56 VAL B C 1
ATOM 3775 O O . VAL B 1 56 ? 109.50550 118.26905 159.45177 1.000 27.30783 56 VAL B O 1
ATOM 3779 N N . ALA B 1 57 ? 109.49052 117.55305 161.57789 1.000 25.57858 57 ALA B N 1
ATOM 3780 C CA . ALA B 1 57 ? 110.32296 116.39615 161.25792 1.000 23.21599 57 ALA B CA 1
ATOM 3781 C C . ALA B 1 57 ? 109.60144 115.44016 160.31612 1.000 24.44479 57 ALA B C 1
ATOM 3782 O O . ALA B 1 57 ? 110.19556 114.92612 159.35692 1.000 26.21922 57 ALA B O 1
ATOM 3784 N N . GLN B 1 58 ? 108.31776 115.18672 160.57665 1.000 23.96704 58 GLN B N 1
ATOM 3785 C CA . GLN B 1 58 ? 107.54040 114.34569 159.67000 1.000 26.59844 58 GLN B CA 1
ATOM 3786 C C . GLN B 1 58 ? 107.42382 114.98672 158.29039 1.000 24.42649 58 GLN B C 1
ATOM 3787 O O . GLN B 1 58 ? 107.48155 114.29598 157.26479 1.000 25.81000 58 GLN B O 1
ATOM 3793 N N . ALA B 1 59 ? 107.25988 116.30902 158.24797 1.000 18.85144 59 ALA B N 1
ATOM 3794 C CA . ALA B 1 59 ? 107.21032 117.01279 156.97159 1.000 16.13801 59 ALA B CA 1
ATOM 3795 C C . ALA B 1 59 ? 108.52084 116.86761 156.21210 1.000 15.37835 59 ALA B C 1
ATOM 3796 O O . ALA B 1 59 ? 108.52150 116.70785 154.98858 1.000 17.65574 59 ALA B O 1
ATOM 3798 N N . ILE B 1 60 ? 109.64774 116.92573 156.92257 1.000 14.53217 60 ILE B N 1
ATOM 3799 C CA . ILE B 1 60 ? 110.94831 116.78153 156.27793 1.000 13.73665 60 ILE B CA 1
ATOM 3800 C C . ILE B 1 60 ? 111.11848 115.37000 155.72873 1.000 16.09680 60 ILE B C 1
ATOM 3801 O O . ILE B 1 60 ? 111.65660 115.17809 154.63333 1.000 18.59875 60 ILE B O 1
ATOM 3806 N N . ASP B 1 61 ? 110.65662 114.36212 156.47170 1.000 15.75785 61 ASP B N 1
ATOM 3807 C CA . ASP B 1 61 ? 110.71786 112.99173 155.96536 1.000 19.07112 61 ASP B CA 1
ATOM 3808 C C . ASP B 1 61 ? 109.87689 112.82670 154.70239 1.000 18.99538 61 ASP B C 1
ATOM 3809 O O . ASP B 1 61 ? 110.31019 112.19171 153.72441 1.000 21.72074 61 ASP B O 1
ATOM 3814 N N . ALA B 1 62 ? 108.66961 113.39749 154.70532 1.000 15.14380 62 ALA B N 1
ATOM 3815 C CA . ALA B 1 62 ? 107.82665 113.34256 153.51704 1.000 13.03231 62 ALA B CA 1
ATOM 3816 C C . ALA B 1 62 ? 108.48596 114.05678 152.34623 1.000 14.35169 62 ALA B C 1
ATOM 3817 O O . ALA B 1 62 ? 108.43966 113.57340 151.21049 1.000 15.26166 62 ALA B O 1
ATOM 3819 N N . ALA B 1 63 ? 109.10810 115.20805 152.60739 1.000 13.85745 63 ALA B N 1
ATOM 3820 C CA . ALA B 1 63 ? 109.80498 115.93872 151.55601 1.000 8.53554 63 ALA B CA 1
ATOM 3821 C C . ALA B 1 63 ? 110.97143 115.13286 151.00469 1.000 10.02903 63 ALA B C 1
ATOM 3822 O O . ALA B 1 63 ? 111.26617 115.19990 149.81019 1.000 10.89726 63 ALA B O 1
ATOM 3824 N N . ALA B 1 64 ? 111.64636 114.36342 151.85972 1.000 12.59483 64 ALA B N 1
ATOM 3825 C CA . ALA B 1 64 ? 112.74606 113.52338 151.39407 1.000 10.04419 64 ALA B CA 1
ATOM 3826 C C . ALA B 1 64 ? 112.24983 112.43809 150.44714 1.000 13.38612 64 ALA B C 1
ATOM 3827 O O . ALA B 1 64 ? 112.82203 112.22580 149.36897 1.000 11.76171 64 ALA B O 1
ATOM 3829 N N . GLU B 1 65 ? 111.17505 111.74238 150.82974 1.000 17.09772 65 GLU B N 1
ATOM 3830 C CA . GLU B 1 65 ? 110.62126 110.72396 149.93536 1.000 13.35464 65 GLU B CA 1
ATOM 3831 C C . GLU B 1 65 ? 110.12887 111.34325 148.62896 1.000 14.92678 65 GLU B C 1
ATOM 3832 O O . GLU B 1 65 ? 110.36400 110.80138 147.53675 1.000 17.18746 65 GLU B O 1
ATOM 3838 N N . ALA B 1 66 ? 109.45346 112.48860 148.72170 1.000 11.70204 66 ALA B N 1
ATOM 3839 C CA . ALA B 1 66 ? 108.95718 113.15539 147.52666 1.000 8.58392 66 ALA B CA 1
ATOM 3840 C C . ALA B 1 66 ? 110.09875 113.59067 146.62064 1.000 10.91649 66 ALA B C 1
ATOM 3841 O O . ALA B 1 66 ? 109.98632 113.50840 145.39730 1.000 10.27353 66 ALA B O 1
ATOM 3843 N N . GLN B 1 67 ? 111.19490 114.08302 147.19976 1.000 14.21768 67 GLN B N 1
ATOM 3844 C CA . GLN B 1 67 ? 112.35260 114.45701 146.39863 1.000 9.44824 67 GLN B CA 1
ATOM 3845 C C . GLN B 1 67 ? 112.94169 113.24087 145.70336 1.000 9.01499 67 GLN B C 1
ATOM 3846 O O . GLN B 1 67 ? 113.36445 113.32270 144.54530 1.000 10.70150 67 GLN B O 1
ATOM 3852 N N . LYS B 1 68 ? 112.98342 112.10297 146.39717 1.000 12.79682 68 LYS B N 1
ATOM 3853 C CA . LYS B 1 68 ? 113.46075 110.88220 145.75718 1.000 13.45865 68 LYS B CA 1
ATOM 3854 C C . LYS B 1 68 ? 112.60635 110.53088 144.54586 1.000 15.73848 68 LYS B C 1
ATOM 3855 O O . LYS B 1 68 ? 113.12817 110.09614 143.51333 1.000 19.65500 68 LYS B O 1
ATOM 3861 N N . LEU B 1 69 ? 111.28902 110.70972 144.65341 1.000 13.56342 69 LEU B N 1
ATOM 3862 C CA . LEU B 1 69 ? 110.41593 110.42768 143.51453 1.000 13.88595 69 LEU B CA 1
ATOM 3863 C C . LEU B 1 69 ? 110.43050 111.52157 142.44779 1.000 11.48707 69 LEU B C 1
ATOM 3864 O O . LEU B 1 69 ? 110.10844 111.24322 141.28973 1.000 14.65882 69 LEU B O 1
ATOM 3869 N N . TRP B 1 70 ? 110.80421 112.74542 142.80604 1.000 14.34836 70 TRP B N 1
ATOM 3870 C CA . TRP B 1 70 ? 110.64972 113.92255 141.95974 1.000 11.91417 70 TRP B CA 1
ATOM 3871 C C . TRP B 1 70 ? 111.86961 114.19619 141.09238 1.000 14.54522 70 TRP B C 1
ATOM 3872 O O . TRP B 1 70 ? 111.73787 114.80680 140.02604 1.000 15.33764 70 TRP B O 1
ATOM 3883 N N . GLU B 1 71 ? 113.05415 113.76660 141.52691 1.000 11.74822 71 GLU B N 1
ATOM 3884 C CA . GLU B 1 71 ? 114.24757 113.89472 140.70396 1.000 11.15263 71 GLU B CA 1
ATOM 3885 C C . GLU B 1 71 ? 114.28168 112.87699 139.57391 1.000 13.36717 71 GLU B C 1
ATOM 3886 O O . GLU B 1 71 ? 115.04509 113.05510 138.62084 1.000 17.17572 71 GLU B O 1
ATOM 3888 N N . ARG B 1 72 ? 113.47375 111.82015 139.65857 1.000 16.19350 72 ARG B N 1
ATOM 3889 C CA . ARG B 1 72 ? 113.42061 110.81624 138.60607 1.000 13.84188 72 ARG B CA 1
ATOM 3890 C C . ARG B 1 72 ? 112.51972 111.22071 137.44843 1.000 17.59995 72 ARG B C 1
ATOM 3891 O O . ARG B 1 72 ? 112.59000 110.60091 136.38400 1.000 23.05690 72 ARG B O 1
ATOM 3895 N N . ARG B 1 73 ? 111.67618 112.22959 137.62741 1.000 13.77877 73 ARG B N 1
ATOM 3896 C CA . ARG B 1 73 ? 110.87170 112.72734 136.52483 1.000 12.74787 73 ARG B CA 1
ATOM 3897 C C . ARG B 1 73 ? 111.74883 113.47426 135.52740 1.000 15.14127 73 ARG B C 1
ATOM 3898 O O . ARG B 1 73 ? 112.80414 114.01143 135.87364 1.000 17.12719 73 ARG B O 1
ATOM 3906 N N . THR B 1 74 ? 111.30669 113.49843 134.27472 1.000 12.40707 74 THR B N 1
ATOM 3907 C CA . THR B 1 74 ? 112.05201 114.20300 133.24677 1.000 11.60630 74 THR B CA 1
ATOM 3908 C C . THR B 1 74 ? 111.99772 115.70632 133.49360 1.000 10.32845 74 THR B C 1
ATOM 3909 O O . THR B 1 74 ? 111.11500 116.21819 134.18438 1.000 10.86924 74 THR B O 1
ATOM 3913 N N . ALA B 1 75 ? 112.96972 116.41698 132.91976 1.000 9.45814 75 ALA B N 1
ATOM 3914 C CA . ALA B 1 75 ? 112.98808 117.86990 133.04297 1.000 12.45370 75 ALA B CA 1
ATOM 3915 C C . ALA B 1 75 ? 111.77059 118.50139 132.38221 1.000 15.37955 75 ALA B C 1
ATOM 3916 O O . ALA B 1 75 ? 111.30596 119.55982 132.81877 1.000 12.98869 75 ALA B O 1
ATOM 3918 N N . LYS B 1 76 ? 111.24188 117.86624 131.33375 1.000 16.62800 76 LYS B N 1
ATOM 3919 C CA . LYS B 1 76 ? 110.04111 118.37427 130.67989 1.000 12.47281 76 LYS B CA 1
ATOM 3920 C C . LYS B 1 76 ? 108.83686 118.33142 131.61086 1.000 13.56649 76 LYS B C 1
ATOM 3921 O O . LYS B 1 76 ? 108.05031 119.28057 131.65557 1.000 16.65812 76 LYS B O 1
ATOM 3927 N N . GLU B 1 77 ? 108.67563 117.23850 132.36236 1.000 13.99588 77 GLU B N 1
ATOM 3928 C CA . GLU B 1 77 ? 107.54332 117.12318 133.27837 1.000 15.04085 77 GLU B CA 1
ATOM 3929 C C . GLU B 1 77 ? 107.62052 118.15573 134.39754 1.000 15.13434 77 GLU B C 1
ATOM 3930 O O . GLU B 1 77 ? 106.61710 118.80107 134.72784 1.000 18.38020 77 GLU B O 1
ATOM 3936 N N . ARG B 1 78 ? 108.80202 118.32757 134.98998 1.000 12.62554 78 ARG B N 1
ATOM 3937 C CA . ARG B 1 78 ? 108.96045 119.31436 136.05145 1.000 12.43821 78 ARG B CA 1
ATOM 3938 C C . ARG B 1 78 ? 108.75806 120.72790 135.52402 1.000 10.44412 78 ARG B C 1
ATOM 3939 O O . ARG B 1 78 ? 108.14401 121.56542 136.19599 1.000 14.24656 78 ARG B O 1
ATOM 3947 N N . ALA B 1 79 ? 109.25853 121.01072 134.31877 1.000 9.61566 79 ALA B N 1
ATOM 3948 C CA . ALA B 1 79 ? 109.02898 122.31836 133.71455 1.000 8.85285 79 ALA B CA 1
ATOM 3949 C C . ALA B 1 79 ? 107.55045 122.54665 133.43533 1.000 9.89892 79 ALA B C 1
ATOM 3950 O O . ALA B 1 79 ? 107.04952 123.66131 133.59864 1.000 8.23956 79 ALA B O 1
ATOM 3952 N N . GLN B 1 80 ? 106.83931 121.50723 132.99306 1.000 9.90168 80 GLN B N 1
ATOM 3953 C CA . GLN B 1 80 ? 105.40876 121.64096 132.74183 1.000 7.24335 80 GLN B CA 1
ATOM 3954 C C . GLN B 1 80 ? 104.64847 121.91838 134.03040 1.000 11.96086 80 GLN B C 1
ATOM 3955 O O . GLN B 1 80 ? 103.72236 122.73685 134.04923 1.000 12.87734 80 GLN B O 1
ATOM 3957 N N . VAL B 1 81 ? 105.02987 121.24908 135.11998 1.000 8.86829 81 VAL B N 1
ATOM 3958 C CA . VAL B 1 81 ? 104.39924 121.51474 136.41113 1.000 9.08241 81 VAL B CA 1
ATOM 3959 C C . VAL B 1 81 ? 104.66143 122.95129 136.84772 1.000 8.19289 81 VAL B C 1
ATOM 3960 O O . VAL B 1 81 ? 103.75344 123.65059 137.31540 1.000 9.20325 81 VAL B O 1
ATOM 3964 N N . LEU B 1 82 ? 105.90520 123.41479 136.70274 1.000 6.44946 82 LEU B N 1
ATOM 3965 C CA . LEU B 1 82 ? 106.23683 124.77736 137.10891 1.000 6.13374 82 LEU B CA 1
ATOM 3966 C C . LEU B 1 82 ? 105.51072 125.80890 136.25211 1.000 11.12288 82 LEU B C 1
ATOM 3967 O O . LEU B 1 82 ? 105.08064 126.85296 136.75438 1.000 13.82398 82 LEU B O 1
ATOM 3972 N N . LYS B 1 83 ? 105.37822 125.54130 134.95331 1.000 12.85201 83 LYS B N 1
ATOM 3973 C CA . LYS B 1 83 ? 104.65216 126.44717 134.07113 1.000 10.26250 83 LYS B CA 1
ATOM 3974 C C . LYS B 1 83 ? 103.16513 126.47634 134.40843 1.000 11.29696 83 LYS B C 1
ATOM 3975 O O . LYS B 1 83 ? 102.53592 127.53862 134.36183 1.000 12.35527 83 LYS B O 1
ATOM 3981 N N . ARG B 1 84 ? 102.58458 125.32100 134.74644 1.000 11.10152 84 ARG B N 1
ATOM 3982 C CA . ARG B 1 84 ? 101.20220 125.29836 135.21576 1.000 13.32740 84 ARG B CA 1
ATOM 3983 C C . ARG B 1 84 ? 101.04295 126.12155 136.48789 1.000 14.94749 84 ARG B C 1
ATOM 3984 O O . ARG B 1 84 ? 100.06477 126.86302 136.64085 1.000 15.23686 84 ARG B O 1
ATOM 3992 N N . TRP B 1 85 ? 101.99654 125.99828 137.41355 1.000 12.06500 85 TRP B N 1
ATOM 3993 C CA . TRP B 1 85 ? 101.95759 126.79547 138.63514 1.000 10.32630 85 TRP B CA 1
ATOM 3994 C C . TRP B 1 85 ? 102.02005 128.28537 138.32195 1.000 10.67762 85 TRP B C 1
ATOM 3995 O O . TRP B 1 85 ? 101.26983 129.08000 138.89805 1.000 11.33915 85 TRP B O 1
ATOM 4006 N N . TYR B 1 86 ? 102.89521 128.67767 137.39400 1.000 10.44131 86 TYR B N 1
ATOM 4007 C CA . TYR B 1 86 ? 102.98300 130.08011 136.99293 1.000 13.60511 86 TYR B CA 1
ATOM 4008 C C . TYR B 1 86 ? 101.67740 130.56765 136.37379 1.000 12.74053 86 TYR B C 1
ATOM 4009 O O . TYR B 1 86 ? 101.22215 131.68248 136.65752 1.000 10.79411 86 TYR B O 1
ATOM 4018 N N . ASP B 1 87 ? 101.07321 129.75003 135.50987 1.000 13.99866 87 ASP B N 1
ATOM 4019 C CA . ASP B 1 87 ? 99.82012 130.13111 134.86779 1.000 11.53492 87 ASP B CA 1
ATOM 4020 C C . ASP B 1 87 ? 98.71063 130.31223 135.89293 1.000 12.31693 87 ASP B C 1
ATOM 4021 O O . ASP B 1 87 ? 97.93045 131.26753 135.81373 1.000 14.27626 87 ASP B O 1
ATOM 4026 N N . LEU B 1 88 ? 98.62816 129.40317 136.86497 1.000 10.58265 88 LEU B N 1
ATOM 4027 C CA . LEU B 1 88 ? 97.62644 129.52900 137.91717 1.000 9.51026 88 LEU B CA 1
ATOM 4028 C C . LEU B 1 88 ? 97.87626 130.75753 138.78007 1.000 9.00391 88 LEU B C 1
ATOM 4029 O O . LEU B 1 88 ? 96.92716 131.41359 139.21929 1.000 12.52131 88 LEU B O 1
ATOM 4034 N N . ILE B 1 89 ? 99.14258 131.07765 139.04906 1.000 9.20252 89 ILE B N 1
ATOM 4035 C CA . ILE B 1 89 ? 99.44483 132.25971 139.84935 1.000 9.12283 89 ILE B CA 1
ATOM 4036 C C . ILE B 1 89 ? 99.02427 133.52696 139.11752 1.000 10.62140 89 ILE B C 1
ATOM 4037 O O . ILE B 1 89 ? 98.44093 134.43751 139.71515 1.000 13.95091 89 ILE B O 1
ATOM 4042 N N . VAL B 1 90 ? 99.31593 133.61309 137.81817 1.000 11.35289 90 VAL B N 1
ATOM 4043 C CA . VAL B 1 90 ? 98.93959 134.80679 137.06405 1.000 8.80607 90 VAL B CA 1
ATOM 4044 C C . VAL B 1 90 ? 97.42281 134.89845 136.92056 1.000 14.17418 90 VAL B C 1
ATOM 4045 O O . VAL B 1 90 ? 96.84769 135.99187 136.96901 1.000 11.36063 90 VAL B O 1
ATOM 4049 N N . GLU B 1 91 ? 96.75004 133.75571 136.75079 1.000 16.57530 91 GLU B N 1
ATOM 4050 C CA . GLU B 1 91 ? 95.29640 133.76333 136.61014 1.000 13.74370 91 GLU B CA 1
ATOM 4051 C C . GLU B 1 91 ? 94.61035 134.28038 137.87009 1.000 16.74276 91 GLU B C 1
ATOM 4052 O O . GLU B 1 91 ? 93.61467 135.00729 137.78576 1.000 21.39859 91 GLU B O 1
ATOM 4054 N N . ASN B 1 92 ? 95.11560 133.90945 139.04550 1.000 14.09049 92 ASN B N 1
ATOM 4055 C CA . ASN B 1 92 ? 94.53429 134.32912 140.32041 1.000 14.44188 92 ASN B CA 1
ATOM 4056 C C . ASN B 1 92 ? 95.29658 135.49006 140.94134 1.000 14.44580 92 ASN B C 1
ATOM 4057 O O . ASN B 1 92 ? 95.40963 135.57452 142.16283 1.000 20.30075 92 ASN B O 1
ATOM 4062 N N . ALA B 1 93 ? 95.82310 136.40646 140.12939 1.000 17.91691 93 ALA B N 1
ATOM 4063 C CA . ALA B 1 93 ? 96.66587 137.46589 140.67266 1.000 18.64538 93 ALA B CA 1
ATOM 4064 C C . ALA B 1 93 ? 95.87620 138.45599 141.52031 1.000 24.47883 93 ALA B C 1
ATOM 4065 O O . ALA B 1 93 ? 96.43194 139.04147 142.45299 1.000 25.12392 93 ALA B O 1
ATOM 4067 N N . ASP B 1 94 ? 94.59133 138.66102 141.22134 1.000 38.31783 94 ASP B N 1
ATOM 4068 C CA . ASP B 1 94 ? 93.81154 139.63832 141.97757 1.000 38.47280 94 ASP B CA 1
ATOM 4069 C C . ASP B 1 94 ? 93.50255 139.14341 143.38625 1.000 36.63416 94 ASP B C 1
ATOM 4070 O O . ASP B 1 94 ? 93.62749 139.89923 144.35550 1.000 36.85867 94 ASP B O 1
ATOM 4075 N N . ASP B 1 95 ? 93.10526 137.87814 143.52354 1.000 32.01057 95 ASP B N 1
ATOM 4076 C CA . ASP B 1 95 ? 92.86851 137.32398 144.85228 1.000 32.77531 95 ASP B CA 1
ATOM 4077 C C . ASP B 1 95 ? 94.15685 137.27352 145.66547 1.000 31.63763 95 ASP B C 1
ATOM 4078 O O . ASP B 1 95 ? 94.15914 137.58109 146.86471 1.000 34.07822 95 ASP B O 1
ATOM 4080 N N . LEU B 1 96 ? 95.26372 136.88559 145.02756 1.000 21.13933 96 LEU B N 1
ATOM 4081 C CA . LEU B 1 96 ? 96.54856 136.86246 145.71606 1.000 20.53395 96 LEU B CA 1
ATOM 4082 C C . LEU B 1 96 ? 96.96043 138.26053 146.15351 1.000 20.98236 96 LEU B C 1
ATOM 4083 O O . LEU B 1 96 ? 97.47274 138.44685 147.26203 1.000 22.47248 96 LEU B O 1
ATOM 4088 N N . ALA B 1 97 ? 96.73908 139.25778 145.29624 1.000 24.94486 97 ALA B N 1
ATOM 4089 C CA . ALA B 1 97 ? 97.06404 140.63215 145.65494 1.000 25.88296 97 ALA B CA 1
ATOM 4090 C C . ALA B 1 97 ? 96.20307 141.11728 146.81147 1.000 26.30176 97 ALA B C 1
ATOM 4091 O O . ALA B 1 97 ? 96.68600 141.83442 147.69297 1.000 28.65540 97 ALA B O 1
ATOM 4093 N N . LEU B 1 98 ? 94.92093 140.74700 146.82167 1.000 22.74980 98 LEU B N 1
ATOM 4094 C CA . LEU B 1 98 ? 94.05525 141.14355 147.92783 1.000 22.86049 98 LEU B CA 1
ATOM 4095 C C . LEU B 1 98 ? 94.51134 140.51383 149.23723 1.000 23.97593 98 LEU B C 1
ATOM 4096 O O . LEU B 1 98 ? 94.56454 141.18843 150.27265 1.000 23.70979 98 LEU B O 1
ATOM 4101 N N . ILE B 1 99 ? 94.85936 139.22448 149.20779 1.000 22.59079 99 ILE B N 1
ATOM 4102 C CA . ILE B 1 99 ? 95.36918 138.56488 150.40892 1.000 21.64985 99 ILE B CA 1
ATOM 4103 C C . ILE B 1 99 ? 96.65547 139.23273 150.87746 1.000 22.65193 99 ILE B C 1
ATOM 4104 O O . ILE B 1 99 ? 96.85393 139.46854 152.07730 1.000 23.91241 99 ILE B O 1
ATOM 4109 N N . LEU B 1 100 ? 97.54909 139.54551 149.93805 1.000 22.25502 100 LEU B N 1
ATOM 4110 C CA . LEU B 1 100 ? 98.82299 140.15587 150.29247 1.000 24.61673 100 LEU B CA 1
ATOM 4111 C C . LEU B 1 100 ? 98.62609 141.53409 150.91001 1.000 25.81712 100 LEU B C 1
ATOM 4112 O O . LEU B 1 100 ? 99.28215 141.87589 151.89747 1.000 27.21857 100 LEU B O 1
ATOM 4117 N N . THR B 1 101 ? 97.73745 142.34455 150.33361 1.000 25.06348 101 THR B N 1
ATOM 4118 C CA . THR B 1 101 ? 97.46921 143.66869 150.88499 1.000 23.48784 101 THR B CA 1
ATOM 4119 C C . THR B 1 101 ? 96.81620 143.57153 152.25842 1.000 24.45758 101 THR B C 1
ATOM 4120 O O . THR B 1 101 ? 97.14277 144.34662 153.16378 1.000 27.32472 101 THR B O 1
ATOM 4124 N N . THR B 1 102 ? 95.90911 142.60989 152.43952 1.000 27.06630 102 THR B N 1
ATOM 4125 C CA . THR B 1 102 ? 95.27944 142.42152 153.74089 1.000 26.61970 102 THR B CA 1
ATOM 4126 C C . THR B 1 102 ? 96.29954 142.03781 154.80731 1.000 30.10989 102 THR B C 1
ATOM 4127 O O . THR B 1 102 ? 96.26477 142.56446 155.92456 1.000 30.40775 102 THR B O 1
ATOM 4131 N N . GLU B 1 103 ? 97.22355 141.13034 154.48222 1.000 29.16014 103 GLU B N 1
ATOM 4132 C CA . GLU B 1 103 ? 98.14014 140.63008 155.50403 1.000 24.69557 103 GLU B CA 1
ATOM 4133 C C . GLU B 1 103 ? 99.31159 141.57671 155.74745 1.000 27.48012 103 GLU B C 1
ATOM 4134 O O . GLU B 1 103 ? 99.72746 141.76480 156.89552 1.000 30.57086 103 GLU B O 1
ATOM 4136 N N . GLN B 1 104 ? 99.85395 142.18293 154.69312 1.000 23.84469 104 GLN B N 1
ATOM 4137 C CA . GLN B 1 104 ? 101.07417 142.97576 154.78422 1.000 22.61371 104 GLN B CA 1
ATOM 4138 C C . GLN B 1 104 ? 100.81855 144.47626 154.81674 1.000 23.49955 104 GLN B C 1
ATOM 4139 O O . GLN B 1 104 ? 101.53386 145.20190 155.51190 1.000 24.39432 104 GLN B O 1
ATOM 4145 N N . GLY B 1 105 ? 99.82218 144.96391 154.08103 1.000 24.20416 105 GLY B N 1
ATOM 4146 C CA . GLY B 1 105 ? 99.43978 146.35872 154.13264 1.000 22.35499 105 GLY B CA 1
ATOM 4147 C C . GLY B 1 105 ? 99.85084 147.20779 152.95188 1.000 24.65020 105 GLY B C 1
ATOM 4148 O O . GLY B 1 105 ? 99.45742 148.37815 152.89390 1.000 27.97290 105 GLY B O 1
ATOM 4149 N N . LYS B 1 106 ? 100.61800 146.66662 152.00992 1.000 29.12781 106 LYS B N 1
ATOM 4150 C CA . LYS B 1 106 ? 101.05572 147.45032 150.86779 1.000 30.00328 106 LYS B CA 1
ATOM 4151 C C . LYS B 1 106 ? 99.87899 147.74565 149.93816 1.000 31.45957 106 LYS B C 1
ATOM 4152 O O . LYS B 1 106 ? 98.88240 147.01988 149.93313 1.000 29.69224 106 LYS B O 1
ATOM 4158 N N . PRO B 1 107 ? 99.96794 148.82172 149.15293 1.000 36.51296 107 PRO B N 1
ATOM 4159 C CA . PRO B 1 107 ? 98.87050 149.16412 148.24041 1.000 34.67017 107 PRO B CA 1
ATOM 4160 C C . PRO B 1 107 ? 98.58192 148.04022 147.25731 1.000 36.77993 107 PRO B C 1
ATOM 4161 O O . PRO B 1 107 ? 99.48021 147.31499 146.82783 1.000 40.38155 107 PRO B O 1
ATOM 4165 N N . LEU B 1 108 ? 97.30053 147.90885 146.90256 1.000 34.00867 108 LEU B N 1
ATOM 4166 C CA . LEU B 1 108 ? 96.84871 146.76945 146.10746 1.000 30.50847 108 LEU B CA 1
ATOM 4167 C C . LEU B 1 108 ? 97.55602 146.70570 144.75897 1.000 33.57383 108 LEU B C 1
ATOM 4168 O O . LEU B 1 108 ? 97.83973 145.61430 144.24920 1.000 34.84254 108 LEU B O 1
ATOM 4173 N N . ALA B 1 109 ? 97.84686 147.86397 144.16402 1.000 35.58023 109 ALA B N 1
ATOM 4174 C CA . ALA B 1 109 ? 98.59846 147.88141 142.91404 1.000 35.46424 109 ALA B CA 1
ATOM 4175 C C . ALA B 1 109 ? 99.99347 147.30111 143.10501 1.000 37.50444 109 ALA B C 1
ATOM 4176 O O . ALA B 1 109 ? 100.47283 146.52553 142.26859 1.000 39.44872 109 ALA B O 1
ATOM 4178 N N . GLU B 1 110 ? 100.65629 147.65901 144.20726 1.000 39.93978 110 GLU B N 1
ATOM 4179 C CA . GLU B 1 110 ? 101.96775 147.09337 144.50343 1.000 38.47421 110 GLU B CA 1
ATOM 4180 C C . GLU B 1 110 ? 101.87953 145.59496 144.75092 1.000 37.80294 110 GLU B C 1
ATOM 4181 O O . GLU B 1 110 ? 102.76465 144.84034 144.33839 1.000 39.76390 110 GLU B O 1
ATOM 4187 N N . ALA B 1 111 ? 100.82240 145.14399 145.42960 1.000 32.64457 111 ALA B N 1
ATOM 4188 C CA . ALA B 1 111 ? 100.65738 143.71414 145.66912 1.000 33.64266 111 ALA B CA 1
ATOM 4189 C C . ALA B 1 111 ? 100.48856 142.94765 144.36076 1.000 33.86878 111 ALA B C 1
ATOM 4190 O O . ALA B 1 111 ? 101.08819 141.87963 144.17349 1.000 34.03276 111 ALA B O 1
ATOM 4192 N N . ARG B 1 112 ? 99.68502 143.47984 143.43639 1.000 34.44556 112 ARG B N 1
ATOM 4193 C CA . ARG B 1 112 ? 99.51546 142.80943 142.15011 1.000 34.28537 112 ARG B CA 1
ATOM 4194 C C . ARG B 1 112 ? 100.80903 142.81717 141.34568 1.000 36.43909 112 ARG B C 1
ATOM 4195 O O . ARG B 1 112 ? 101.17202 141.80387 140.72984 1.000 35.42967 112 ARG B O 1
ATOM 4203 N N . GLY B 1 113 ? 101.50913 143.95436 141.32795 1.000 35.38348 113 GLY B N 1
ATOM 4204 C CA . GLY B 1 113 ? 102.79702 144.00323 140.66059 1.000 32.76908 113 GLY B CA 1
ATOM 4205 C C . GLY B 1 113 ? 103.77028 142.98760 141.22301 1.000 33.27672 113 GLY B C 1
ATOM 4206 O O . GLY B 1 113 ? 104.49512 142.32870 140.47571 1.000 36.43169 113 GLY B O 1
ATOM 4207 N N . GLU B 1 114 ? 103.78502 142.83511 142.54727 1.000 30.41930 114 GLU B N 1
ATOM 4208 C CA . GLU B 1 114 ? 104.63363 141.83078 143.17354 1.000 30.42685 114 GLU B CA 1
ATOM 4209 C C . GLU B 1 114 ? 104.26106 140.43372 142.70127 1.000 30.71687 114 GLU B C 1
ATOM 4210 O O . GLU B 1 114 ? 105.13208 139.64392 142.31630 1.000 33.53578 114 GLU B O 1
ATOM 4216 N N . VAL B 1 115 ? 102.96250 140.12270 142.69314 1.000 22.79494 115 VAL B N 1
ATOM 4217 C CA . VAL B 1 115 ? 102.53072 138.77405 142.33306 1.000 21.60269 115 VAL B CA 1
ATOM 4218 C C . VAL B 1 115 ? 102.95837 138.43899 140.90711 1.000 22.49674 115 VAL B C 1
ATOM 4219 O O . VAL B 1 115 ? 103.53518 137.37590 140.64974 1.000 22.93992 115 VAL B O 1
ATOM 4223 N N . VAL B 1 116 ? 102.72905 139.35921 139.96725 1.000 21.56278 116 VAL B N 1
ATOM 4224 C CA . VAL B 1 116 ? 103.08427 139.08552 138.57212 1.000 20.38685 116 VAL B CA 1
ATOM 4225 C C . VAL B 1 116 ? 104.60154 139.02524 138.39150 1.000 20.85614 116 VAL B C 1
ATOM 4226 O O . VAL B 1 116 ? 105.14947 138.04553 137.85233 1.000 21.81203 116 VAL B O 1
ATOM 4230 N N . SER B 1 117 ? 105.30443 140.07362 138.82787 1.000 20.76527 117 SER B N 1
ATOM 4231 C CA . SER B 1 117 ? 106.73590 140.16721 138.59612 1.000 19.80337 117 SER B CA 1
ATOM 4232 C C . SER B 1 117 ? 107.52422 139.12101 139.36269 1.000 20.95608 117 SER B C 1
ATOM 4233 O O . SER B 1 117 ? 108.71551 138.95186 139.08586 1.000 25.10508 117 SER B O 1
ATOM 4236 N N . ASN B 1 118 ? 106.90492 138.41412 140.30943 1.000 18.37377 118 ASN B N 1
ATOM 4237 C CA . ASN B 1 118 ? 107.58915 137.31566 140.96366 1.000 15.03284 118 ASN B CA 1
ATOM 4238 C C . ASN B 1 118 ? 107.10012 135.94029 140.53555 1.000 17.11890 118 ASN B C 1
ATOM 4239 O O . ASN B 1 118 ? 107.82553 134.96342 140.73618 1.000 21.72652 118 ASN B O 1
ATOM 4244 N N . ALA B 1 119 ? 105.91379 135.83054 139.93119 1.000 13.68963 119 ALA B N 1
ATOM 4245 C CA . ALA B 1 119 ? 105.60651 134.61520 139.18648 1.000 12.44407 119 ALA B CA 1
ATOM 4246 C C . ALA B 1 119 ? 106.49977 134.48553 137.96303 1.000 14.57496 119 ALA B C 1
ATOM 4247 O O . ALA B 1 119 ? 106.72756 133.36600 137.47183 1.000 15.82758 119 ALA B O 1
ATOM 4249 N N . ALA B 1 120 ? 107.01225 135.61712 137.47194 1.000 11.23366 120 ALA B N 1
ATOM 4250 C CA . ALA B 1 120 ? 108.02060 135.56764 136.41874 1.000 9.72559 120 ALA B CA 1
ATOM 4251 C C . ALA B 1 120 ? 109.20130 134.67431 136.79761 1.000 12.05094 120 ALA B C 1
ATOM 4252 O O . ALA B 1 120 ? 109.79092 134.02809 135.92601 1.000 17.04328 120 ALA B O 1
ATOM 4254 N N . TYR B 1 121 ? 109.55874 134.61975 138.08533 1.000 13.19659 121 TYR B N 1
ATOM 4255 C CA . TYR B 1 121 ? 110.64071 133.73766 138.52170 1.000 11.40424 121 TYR B CA 1
ATOM 4256 C C . TYR B 1 121 ? 110.29274 132.27583 138.28936 1.000 10.72341 121 TYR B C 1
ATOM 4257 O O . TYR B 1 121 ? 111.13449 131.49110 137.83315 1.000 14.34420 121 TYR B O 1
ATOM 4266 N N . LEU B 1 122 ? 109.05758 131.89113 138.61215 1.000 12.50639 122 LEU B N 1
ATOM 4267 C CA . LEU B 1 122 ? 108.61115 130.52540 138.36911 1.000 9.01877 122 LEU B CA 1
ATOM 4268 C C . LEU B 1 122 ? 108.67303 130.19085 136.88842 1.000 12.62701 122 LEU B C 1
ATOM 4269 O O . LEU B 1 122 ? 109.11078 129.10039 136.50597 1.000 13.31190 122 LEU B O 1
ATOM 4274 N N . GLU B 1 123 ? 108.24847 131.12745 136.03998 1.000 16.41651 123 GLU B N 1
ATOM 4275 C CA . GLU B 1 123 ? 108.32799 130.90299 134.59650 1.000 11.31476 123 GLU B CA 1
ATOM 4276 C C . GLU B 1 123 ? 109.77649 130.71315 134.14142 1.000 15.14739 123 GLU B C 1
ATOM 4277 O O . GLU B 1 123 ? 110.10076 129.76947 133.40029 1.000 14.14541 123 GLU B O 1
ATOM 4283 N N . TRP B 1 124 ? 110.66744 131.59509 134.60302 1.000 16.64838 124 TRP B N 1
ATOM 4284 C CA . TRP B 1 124 ? 112.06639 131.53161 134.19866 1.000 14.42610 124 TRP B CA 1
ATOM 4285 C C . TRP B 1 124 ? 112.70662 130.21756 134.61531 1.000 14.94907 124 TRP B C 1
ATOM 4286 O O . TRP B 1 124 ? 113.46156 129.61138 133.84781 1.000 16.84217 124 TRP B O 1
ATOM 4297 N N . PHE B 1 125 ? 112.42946 129.76038 135.83063 1.000 14.95885 125 PHE B N 1
ATOM 4298 C CA . PHE B 1 125 ? 113.05778 128.52786 136.27356 1.000 14.60414 125 PHE B CA 1
ATOM 4299 C C . PHE B 1 125 ? 112.38624 127.28977 135.70215 1.000 13.03139 125 PHE B C 1
ATOM 4300 O O . PHE B 1 125 ? 113.04027 126.25011 135.59146 1.000 16.01152 125 PHE B O 1
ATOM 4308 N N . ALA B 1 126 ? 111.12172 127.38402 135.28753 1.000 13.10278 126 ALA B N 1
ATOM 4309 C CA . ALA B 1 126 ? 110.55618 126.32518 134.46087 1.000 10.83288 126 ALA B CA 1
ATOM 4310 C C . ALA B 1 126 ? 111.33630 126.18901 133.16249 1.000 16.56942 126 ALA B C 1
ATOM 4311 O O . ALA B 1 126 ? 111.59791 125.07455 132.69727 1.000 14.35099 126 ALA B O 1
ATOM 4313 N N . GLU B 1 127 ? 111.71309 127.31750 132.55895 1.000 17.33593 127 GLU B N 1
ATOM 4314 C CA . GLU B 1 127 ? 112.57009 127.24354 131.37605 1.000 9.45800 127 GLU B CA 1
ATOM 4315 C C . GLU B 1 127 ? 113.95212 126.68512 131.71400 1.000 10.95177 127 GLU B C 1
ATOM 4316 O O . GLU B 1 127 ? 114.50738 125.88466 130.95357 1.000 16.38188 127 GLU B O 1
ATOM 4322 N N . GLU B 1 128 ? 114.52114 127.09475 132.84874 1.000 11.12351 128 GLU B N 1
ATOM 4323 C CA . GLU B 1 128 ? 115.84717 126.62588 133.24731 1.000 10.12701 128 GLU B CA 1
ATOM 4324 C C . GLU B 1 128 ? 115.87791 125.14116 133.59820 1.000 11.49673 128 GLU B C 1
ATOM 4325 O O . GLU B 1 128 ? 116.95208 124.53560 133.55890 1.000 8.09048 128 GLU B O 1
ATOM 4331 N N . ALA B 1 129 ? 114.73707 124.55160 133.96243 1.000 10.96442 129 ALA B N 1
ATOM 4332 C CA . ALA B 1 129 ? 114.71256 123.13979 134.33733 1.000 8.59962 129 ALA B CA 1
ATOM 4333 C C . ALA B 1 129 ? 115.19058 122.23846 133.20873 1.000 13.43729 129 ALA B C 1
ATOM 4334 O O . ALA B 1 129 ? 115.75576 121.17009 133.46463 1.000 14.44226 129 ALA B O 1
ATOM 4336 N N . LYS B 1 130 ? 114.96738 122.64086 131.96358 1.000 16.00048 130 LYS B N 1
ATOM 4337 C CA A LYS B 1 130 ? 115.34849 121.84974 130.80336 0.171 13.16523 130 LYS B CA 1
ATOM 4338 C CA B LYS B 1 130 ? 115.34992 121.84655 130.80635 0.829 11.83729 130 LYS B CA 1
ATOM 4339 C C . LYS B 1 130 ? 116.74315 122.17684 130.29251 1.000 12.29839 130 LYS B C 1
ATOM 4340 O O . LYS B 1 130 ? 117.16663 121.60460 129.28499 1.000 15.71991 130 LYS B O 1
ATOM 4351 N N . ARG B 1 131 ? 117.46339 123.07546 130.95919 1.000 11.62092 131 ARG B N 1
ATOM 4352 C CA . ARG B 1 131 ? 118.78825 123.49408 130.52426 1.000 10.19184 131 ARG B CA 1
ATOM 4353 C C . ARG B 1 131 ? 119.87116 123.13649 131.53629 1.000 10.47131 131 ARG B C 1
ATOM 4354 O O . ARG B 1 131 ? 120.94371 123.74449 131.52714 1.000 11.94049 131 ARG B O 1
ATOM 4362 N N . ILE B 1 132 ? 119.61609 122.16507 132.41065 1.000 10.16115 132 ILE B N 1
ATOM 4363 C CA . ILE B 1 132 ? 120.62471 121.69277 133.35819 1.000 9.97911 132 ILE B CA 1
ATOM 4364 C C . ILE B 1 132 ? 121.52343 120.71998 132.60062 1.000 12.87789 132 ILE B C 1
ATOM 4365 O O . ILE B 1 132 ? 121.24705 119.52224 132.52950 1.000 13.29608 132 ILE B O 1
ATOM 4370 N N . ASP B 1 133 ? 122.60794 121.23480 132.03657 1.000 13.87922 133 ASP B N 1
ATOM 4371 C CA . ASP B 1 133 ? 123.45874 120.47685 131.13502 1.000 12.83418 133 ASP B CA 1
ATOM 4372 C C . ASP B 1 133 ? 124.74255 120.05634 131.83443 1.000 13.93739 133 ASP B C 1
ATOM 4373 O O . ASP B 1 133 ? 125.35364 120.84375 132.56248 1.000 15.81827 133 ASP B O 1
ATOM 4378 N N . GLY B 1 134 ? 125.14141 118.80911 131.61376 1.000 10.48286 134 GLY B N 1
ATOM 4379 C CA . GLY B 1 134 ? 126.43879 118.33806 132.03843 1.000 5.93013 134 GLY B CA 1
ATOM 4380 C C . GLY B 1 134 ? 127.51575 118.73606 131.04911 1.000 9.57664 134 GLY B C 1
ATOM 4381 O O . GLY B 1 134 ? 127.29028 119.48187 130.09533 1.000 9.77271 134 GLY B O 1
ATOM 4382 N N . ASP B 1 135 ? 128.71756 118.22636 131.29110 1.000 5.79080 135 ASP B N 1
ATOM 4383 C CA . ASP B 1 135 ? 129.85583 118.52204 130.43718 1.000 7.38810 135 ASP B CA 1
ATOM 4384 C C . ASP B 1 135 ? 130.56219 117.23332 130.05702 1.000 6.60633 135 ASP B C 1
ATOM 4385 O O . ASP B 1 135 ? 130.54507 116.25621 130.80451 1.000 12.01368 135 ASP B O 1
ATOM 4390 N N . ILE B 1 136 ? 131.18455 117.24167 128.88824 1.000 4.06555 136 ILE B N 1
ATOM 4391 C CA . ILE B 1 136 ? 132.04994 116.15641 128.45247 1.000 5.83701 136 ILE B CA 1
ATOM 4392 C C . ILE B 1 136 ? 133.43824 116.76369 128.30267 1.000 9.32050 136 ILE B C 1
ATOM 4393 O O . ILE B 1 136 ? 133.72178 117.46475 127.32627 1.000 15.25573 136 ILE B O 1
ATOM 4398 N N . ILE B 1 137 ? 134.30029 116.51594 129.28158 1.000 6.14777 137 ILE B N 1
ATOM 4399 C CA . ILE B 1 137 ? 135.62562 117.12760 129.33366 1.000 5.89662 137 ILE B CA 1
ATOM 4400 C C . ILE B 1 137 ? 136.60385 116.23023 128.58420 1.000 8.37247 137 ILE B C 1
ATOM 4401 O O . ILE B 1 137 ? 136.46734 114.99938 128.63313 1.000 9.29532 137 ILE B O 1
ATOM 4406 N N . PRO B 1 138 ? 137.57770 116.78675 127.86387 1.000 12.16902 138 PRO B N 1
ATOM 4407 C CA . PRO B 1 138 ? 138.60306 115.93924 127.24393 1.000 12.10011 138 PRO B CA 1
ATOM 4408 C C . PRO B 1 138 ? 139.33460 115.11150 128.29054 1.000 10.43191 138 PRO B C 1
ATOM 4409 O O . PRO B 1 138 ? 139.62546 115.58127 129.39111 1.000 14.22889 138 PRO B O 1
ATOM 4413 N N . GLY B 1 139 ? 139.62467 113.87249 127.93890 1.000 13.21919 139 GLY B N 1
ATOM 4414 C CA . GLY B 1 139 ? 140.22068 112.94706 128.87042 1.000 12.02037 139 GLY B CA 1
ATOM 4415 C C . GLY B 1 139 ? 141.70369 113.17501 129.03572 1.000 10.77778 139 GLY B C 1
ATOM 4416 O O . GLY B 1 139 ? 142.35674 113.89106 128.26541 1.000 13.03986 139 GLY B O 1
ATOM 4417 N N . PRO B 1 140 ? 142.26730 112.55558 130.07657 1.000 13.49187 140 PRO B N 1
ATOM 4418 C CA . PRO B 1 140 ? 143.72379 112.61104 130.25831 1.000 12.57819 140 PRO B CA 1
ATOM 4419 C C . PRO B 1 140 ? 144.48326 111.64224 129.36724 1.000 12.72324 140 PRO B C 1
ATOM 4420 O O . PRO B 1 140 ? 145.68209 111.84712 129.14124 1.000 14.07203 140 PRO B O 1
ATOM 4424 N N . ASN B 1 141 ? 143.82838 110.60547 128.85681 1.000 10.41646 141 ASN B N 1
ATOM 4425 C CA . ASN B 1 141 ? 144.44889 109.66159 127.93899 1.000 11.77774 141 ASN B CA 1
ATOM 4426 C C . ASN B 1 141 ? 143.34262 109.00105 127.13262 1.000 11.49110 141 ASN B C 1
ATOM 4427 O O . ASN B 1 141 ? 142.15474 109.20453 127.39030 1.000 15.85358 141 ASN B O 1
ATOM 4432 N N . ALA B 1 142 ? 143.75213 108.20336 126.14648 1.000 10.57530 142 ALA B N 1
ATOM 4433 C CA . ALA B 1 142 ? 142.79764 107.59251 125.23005 1.000 12.84235 142 ALA B CA 1
ATOM 4434 C C . ALA B 1 142 ? 141.86647 106.60801 125.92015 1.000 12.76976 142 ALA B C 1
ATOM 4435 O O . ALA B 1 142 ? 140.76918 106.35347 125.41335 1.000 16.35634 142 ALA B O 1
ATOM 4437 N N . GLY B 1 143 ? 142.26547 106.05825 127.05905 1.000 10.28844 143 GLY B N 1
ATOM 4438 C CA . GLY B 1 143 ? 141.47141 105.06197 127.74112 1.000 9.15943 143 GLY B CA 1
ATOM 4439 C C . GLY B 1 143 ? 140.43136 105.58992 128.70440 1.000 10.05512 143 GLY B C 1
ATOM 4440 O O . GLY B 1 143 ? 139.80725 104.79068 129.40839 1.000 10.09536 143 GLY B O 1
ATOM 4441 N N . GLN B 1 144 ? 140.21254 106.90154 128.76117 1.000 7.76346 144 GLN B N 1
ATOM 4442 C CA . GLN B 1 144 ? 139.32242 107.48156 129.75549 1.000 7.42657 144 GLN B CA 1
ATOM 4443 C C . GLN B 1 144 ? 138.56653 108.66879 129.17921 1.000 9.34075 144 GLN B C 1
ATOM 4444 O O . GLN B 1 144 ? 139.11477 109.44391 128.39313 1.000 14.10534 144 GLN B O 1
ATOM 4450 N N . ARG B 1 145 ? 137.30703 108.80710 129.58249 1.000 8.28341 145 ARG B N 1
ATOM 4451 C CA . ARG B 1 145 ? 136.50384 109.98602 129.29992 1.000 7.07801 145 ARG B CA 1
ATOM 4452 C C . ARG B 1 145 ? 136.05371 110.60678 130.61443 1.000 6.39931 145 ARG B C 1
ATOM 4453 O O . ARG B 1 145 ? 136.12803 109.98218 131.67186 1.000 16.17387 145 ARG B O 1
ATOM 4461 N N . ILE B 1 146 ? 135.58970 111.84974 130.54977 1.000 5.69267 146 ILE B N 1
ATOM 4462 C CA . ILE B 1 146 ? 135.18429 112.58879 131.74030 1.000 9.44823 146 ILE B CA 1
ATOM 4463 C C . ILE B 1 146 ? 133.80792 113.18974 131.50496 1.000 8.70939 146 ILE B C 1
ATOM 4464 O O . ILE B 1 146 ? 133.62686 113.99660 130.58493 1.000 11.28618 146 ILE B O 1
ATOM 4469 N N . MET B 1 147 ? 132.85261 112.82513 132.35103 1.000 6.93797 147 MET B N 1
ATOM 4470 C CA . MET B 1 147 ? 131.54432 113.45599 132.38053 1.000 7.50792 147 MET B CA 1
ATOM 4471 C C . MET B 1 147 ? 131.41268 114.28372 133.64931 1.000 5.81782 147 MET B C 1
ATOM 4472 O O . MET B 1 147 ? 131.95087 113.92096 134.69555 1.000 10.42578 147 MET B O 1
ATOM 4477 N N . VAL B 1 148 ? 130.71943 115.40822 133.55078 1.000 6.90985 148 VAL B N 1
ATOM 4478 C CA . VAL B 1 148 ? 130.35339 116.20272 134.71394 1.000 6.33546 148 VAL B CA 1
ATOM 4479 C C . VAL B 1 148 ? 128.83848 116.29882 134.71903 1.000 6.85104 148 VAL B C 1
ATOM 4480 O O . VAL B 1 148 ? 128.25054 117.00528 133.89201 1.000 11.67501 148 VAL B O 1
ATOM 4484 N N . LEU B 1 149 ? 128.20707 115.58156 135.63733 1.000 5.87078 149 LEU B N 1
ATOM 4485 C CA . LEU B 1 149 ? 126.76310 115.60265 135.78958 1.000 7.15303 149 LEU B CA 1
ATOM 4486 C C . LEU B 1 149 ? 126.36596 116.61556 136.85333 1.000 6.72717 149 LEU B C 1
ATOM 4487 O O . LEU B 1 149 ? 127.11940 116.88748 137.78647 1.000 7.22535 149 LEU B O 1
ATOM 4492 N N . LYS B 1 150 ? 125.18355 117.19433 136.69128 1.000 5.81774 150 LYS B N 1
ATOM 4493 C CA . LYS B 1 150 ? 124.60569 118.08909 137.68497 1.000 4.32718 150 LYS B CA 1
ATOM 4494 C C . LYS B 1 150 ? 123.37980 117.40831 138.27415 1.000 4.70023 150 LYS B C 1
ATOM 4495 O O . LYS B 1 150 ? 122.47610 117.00757 137.53440 1.000 10.73460 150 LYS B O 1
ATOM 4501 N N . GLN B 1 151 ? 123.35043 117.26781 139.59435 1.000 5.63519 151 GLN B N 1
ATOM 4502 C CA . GLN B 1 151 ? 122.27651 116.52243 140.22832 1.000 4.99654 151 GLN B CA 1
ATOM 4503 C C . GLN B 1 151 ? 121.65214 117.34191 141.34591 1.000 5.85933 151 GLN B C 1
ATOM 4504 O O . GLN B 1 151 ? 122.30983 118.20482 141.92751 1.000 8.15397 151 GLN B O 1
ATOM 4510 N N . PRO B 1 152 ? 120.37631 117.11037 141.65024 1.000 9.57462 152 PRO B N 1
ATOM 4511 C CA . PRO B 1 152 ? 119.72894 117.87987 142.71911 1.000 5.68176 152 PRO B CA 1
ATOM 4512 C C . PRO B 1 152 ? 120.38949 117.63135 144.06738 1.000 8.41298 152 PRO B C 1
ATOM 4513 O O . PRO B 1 152 ? 120.73703 116.50061 144.41275 1.000 11.25188 152 PRO B O 1
ATOM 4517 N N . VAL B 1 153 ? 120.54023 118.70592 144.84192 1.000 4.63120 153 VAL B N 1
ATOM 4518 C CA . VAL B 1 153 ? 121.24336 118.59969 146.11583 1.000 5.36780 153 VAL B CA 1
ATOM 4519 C C . VAL B 1 153 ? 120.43525 117.77540 147.11478 1.000 8.11979 153 VAL B C 1
ATOM 4520 O O . VAL B 1 153 ? 120.99926 116.99862 147.89275 1.000 9.71455 153 VAL B O 1
ATOM 4524 N N . GLY B 1 154 ? 119.11183 117.91146 147.10086 1.000 6.13670 154 GLY B N 1
ATOM 4525 C CA . GLY B 1 154 ? 118.26782 117.11910 147.97279 1.000 6.55583 154 GLY B CA 1
ATOM 4526 C C . GLY B 1 154 ? 117.03201 117.85178 148.44688 1.000 8.98674 154 GLY B C 1
ATOM 4527 O O . GLY B 1 154 ? 116.31654 118.45333 147.64442 1.000 12.29878 154 GLY B O 1
ATOM 4528 N N . VAL B 1 155 ? 116.76747 117.81328 149.74472 1.000 8.08053 155 VAL B N 1
ATOM 4529 C CA . VAL B 1 155 ? 115.65567 118.55180 150.32986 1.000 8.97452 155 VAL B CA 1
ATOM 4530 C C . VAL B 1 155 ? 116.15042 119.92049 150.76888 1.000 9.47280 155 VAL B C 1
ATOM 4531 O O . VAL B 1 155 ? 117.12511 120.02906 151.51846 1.000 9.40773 155 VAL B O 1
ATOM 4535 N N . CYS B 1 156 ? 115.47078 120.96520 150.31530 1.000 6.92623 156 CYS B N 1
ATOM 4536 C CA . CYS B 1 156 ? 115.82339 122.33510 150.64391 1.000 5.71378 156 CYS B CA 1
ATOM 4537 C C . CYS B 1 156 ? 114.79311 122.91519 151.60086 1.000 5.80040 156 CYS B C 1
ATOM 4538 O O . CYS B 1 156 ? 113.60508 122.59602 151.51851 1.000 10.50651 156 CYS B O 1
ATOM 4541 N N . ALA B 1 157 ? 115.25690 123.75443 152.51739 1.000 6.64546 157 ALA B N 1
ATOM 4542 C CA . ALA B 1 157 ? 114.39358 124.45073 153.45698 1.000 5.69695 157 ALA B CA 1
ATOM 4543 C C . ALA B 1 157 ? 114.49769 125.94402 153.19935 1.000 5.49360 157 ALA B C 1
ATOM 4544 O O . ALA B 1 157 ? 115.60176 126.48997 153.13920 1.000 13.65685 157 ALA B O 1
ATOM 4546 N N . ALA B 1 158 ? 113.35457 126.59729 153.03720 1.000 5.99764 158 ALA B N 1
ATOM 4547 C CA . ALA B 1 158 ? 113.30334 128.02434 152.76663 1.000 5.49728 158 ALA B CA 1
ATOM 4548 C C . ALA B 1 158 ? 112.68573 128.75769 153.94550 1.000 8.90818 158 ALA B C 1
ATOM 4549 O O . ALA B 1 158 ? 111.71438 128.28927 154.54430 1.000 14.78769 158 ALA B O 1
ATOM 4551 N N . ILE B 1 159 ? 113.26590 129.90342 154.28183 1.000 5.87443 159 ILE B N 1
ATOM 4552 C CA . ILE B 1 159 ? 112.73746 130.78861 155.30936 1.000 7.36820 159 ILE B CA 1
ATOM 4553 C C . ILE B 1 159 ? 112.56251 132.16100 154.67893 1.000 13.88868 159 ILE B C 1
ATOM 4554 O O . ILE B 1 159 ? 113.53185 132.74497 154.18130 1.000 12.01519 159 ILE B O 1
ATOM 4559 N N . THR B 1 160 ? 111.33515 132.67194 154.69165 1.000 13.82182 160 THR B N 1
ATOM 4560 C CA . THR B 1 160 ? 111.03968 133.92835 154.02523 1.000 12.08155 160 THR B CA 1
ATOM 4561 C C . THR B 1 160 ? 110.58241 134.97596 155.03103 1.000 15.78894 160 THR B C 1
ATOM 4562 O O . THR B 1 160 ? 110.05703 134.63498 156.09261 1.000 22.30117 160 THR B O 1
ATOM 4566 N N . PRO B 1 161 ? 110.78601 136.25762 154.73308 1.000 21.34076 161 PRO B N 1
ATOM 4567 C CA . PRO B 1 161 ? 110.35477 137.30675 155.66127 1.000 21.28081 161 PRO B CA 1
ATOM 4568 C C . PRO B 1 161 ? 108.95165 137.81629 155.37602 1.000 20.23585 161 PRO B C 1
ATOM 4569 O O . PRO B 1 161 ? 108.29730 137.37412 154.42799 1.000 22.39003 161 PRO B O 1
ATOM 4573 N N . TRP B 1 162 ? 108.48605 138.75037 156.20660 1.000 26.77439 162 TRP B N 1
ATOM 4574 C CA . TRP B 1 162 ? 107.24575 139.47372 155.95880 1.000 28.42559 162 TRP B CA 1
ATOM 4575 C C . TRP B 1 162 ? 107.39749 140.52397 154.87296 1.000 27.11240 162 TRP B C 1
ATOM 4576 O O . TRP B 1 162 ? 106.38834 141.06143 154.40891 1.000 26.71643 162 TRP B O 1
ATOM 4587 N N . ASN B 1 163 ? 108.63173 140.83047 154.47629 1.000 33.84736 163 ASN B N 1
ATOM 4588 C CA . ASN B 1 163 ? 108.87953 141.93149 153.55466 1.000 35.47493 163 ASN B CA 1
ATOM 4589 C C . ASN B 1 163 ? 108.13731 141.73103 152.24136 1.000 38.47059 163 ASN B C 1
ATOM 4590 O O . ASN B 1 163 ? 107.48171 142.64870 151.73466 1.000 38.82613 163 ASN B O 1
ATOM 4595 N N . PHE B 1 164 ? 108.23286 140.53325 151.67433 1.000 39.94153 164 PHE B N 1
ATOM 4596 C CA . PHE B 1 164 ? 107.52918 140.17522 150.44758 1.000 37.74333 164 PHE B CA 1
ATOM 4597 C C . PHE B 1 164 ? 106.84775 138.84425 150.72217 1.000 39.17196 164 PHE B C 1
ATOM 4598 O O . PHE B 1 164 ? 107.45280 137.77764 150.55408 1.000 39.76353 164 PHE B O 1
ATOM 4606 N N . PRO B 1 165 ? 105.59487 138.87055 151.18039 1.000 36.90357 165 PRO B N 1
ATOM 4607 C CA . PRO B 1 165 ? 104.91739 137.61608 151.54054 1.000 35.71891 165 PRO B CA 1
ATOM 4608 C C . PRO B 1 165 ? 104.81096 136.62855 150.39485 1.000 35.91674 165 PRO B C 1
ATOM 4609 O O . PRO B 1 165 ? 104.73483 135.42013 150.63933 1.000 36.12835 165 PRO B O 1
ATOM 4613 N N . ASN B 1 166 ? 104.79033 137.10247 149.15220 1.000 30.22078 166 ASN B N 1
ATOM 4614 C CA . ASN B 1 166 ? 104.72623 136.23174 147.98786 1.000 29.38154 166 ASN B CA 1
ATOM 4615 C C . ASN B 1 166 ? 105.98780 136.29061 147.14190 1.000 30.21779 166 ASN B C 1
ATOM 4616 O O . ASN B 1 166 ? 106.38397 135.26983 146.57710 1.000 28.81354 166 ASN B O 1
ATOM 4621 N N . GLY B 1 167 ? 106.64469 137.45029 147.07900 1.000 29.75825 167 GLY B N 1
ATOM 4622 C CA . GLY B 1 167 ? 107.74282 137.62472 146.14336 1.000 27.94361 167 GLY B CA 1
ATOM 4623 C C . GLY B 1 167 ? 108.92143 136.70682 146.40543 1.000 28.50778 167 GLY B C 1
ATOM 4624 O O . GLY B 1 167 ? 109.49054 136.13604 145.47426 1.000 27.82951 167 GLY B O 1
ATOM 4625 N N . MET B 1 168 ? 109.30915 136.55683 147.67028 1.000 30.31451 168 MET B N 1
ATOM 4626 C CA . MET B 1 168 ? 110.48140 135.76177 148.01033 1.000 27.12742 168 MET B CA 1
ATOM 4627 C C . MET B 1 168 ? 110.23793 134.26317 147.91642 1.000 25.46047 168 MET B C 1
ATOM 4628 O O . MET B 1 168 ? 111.20570 133.49807 147.90316 1.000 26.77667 168 MET B O 1
ATOM 4633 N N . ILE B 1 169 ? 108.98225 133.82716 147.84661 1.000 19.77981 169 ILE B N 1
ATOM 4634 C CA . ILE B 1 169 ? 108.68931 132.39885 147.84464 1.000 15.63267 169 ILE B CA 1
ATOM 4635 C C . ILE B 1 169 ? 108.89962 131.79913 146.46342 1.000 16.96449 169 ILE B C 1
ATOM 4636 O O . ILE B 1 169 ? 109.41980 130.68704 146.33339 1.000 17.04191 169 ILE B O 1
ATOM 4641 N N . THR B 1 170 ? 108.48598 132.51132 145.41569 1.000 18.37897 170 THR B N 1
ATOM 4642 C CA . THR B 1 170 ? 108.62791 131.98213 144.06437 1.000 15.09384 170 THR B CA 1
ATOM 4643 C C . THR B 1 170 ? 110.09231 131.85977 143.66834 1.000 15.86722 170 THR B C 1
ATOM 4644 O O . THR B 1 170 ? 110.49502 130.85527 143.07347 1.000 16.24724 170 THR B O 1
ATOM 4648 N N . ARG B 1 171 ? 110.90888 132.85795 144.01113 1.000 12.86132 171 ARG B N 1
ATOM 4649 C CA . ARG B 1 171 ? 112.31765 132.82924 143.64344 1.000 12.52243 171 ARG B CA 1
ATOM 4650 C C . ARG B 1 171 ? 113.11996 131.81235 144.44440 1.000 13.18442 171 ARG B C 1
ATOM 4651 O O . ARG B 1 171 ? 114.29085 131.58963 144.12484 1.000 15.88944 171 ARG B O 1
ATOM 4659 N N . LYS B 1 172 ? 112.53206 131.20031 145.47008 1.000 10.38801 172 LYS B N 1
ATOM 4660 C CA . LYS B 1 172 ? 113.15270 130.07996 146.16453 1.000 10.74818 172 LYS B CA 1
ATOM 4661 C C . LYS B 1 172 ? 112.59092 128.73628 145.72596 1.000 9.31125 172 LYS B C 1
ATOM 4662 O O . LYS B 1 172 ? 113.34104 127.76477 145.61538 1.000 12.15483 172 LYS B O 1
ATOM 4668 N N . ALA B 1 173 ? 111.28322 128.66039 145.48002 1.000 7.80124 173 ALA B N 1
ATOM 4669 C CA . ALA B 1 173 ? 110.65206 127.40528 145.09523 1.000 8.61805 173 ALA B CA 1
ATOM 4670 C C . ALA B 1 173 ? 110.91963 127.04008 143.64257 1.000 8.53012 173 ALA B C 1
ATOM 4671 O O . ALA B 1 173 ? 111.05253 125.85355 143.32701 1.000 12.50815 173 ALA B O 1
ATOM 4673 N N . GLY B 1 174 ? 110.99965 128.02669 142.75264 1.000 7.34333 174 GLY B N 1
ATOM 4674 C CA . GLY B 1 174 ? 111.24878 127.78645 141.35468 1.000 6.87187 174 GLY B CA 1
ATOM 4675 C C . GLY B 1 174 ? 112.54350 127.05452 141.07657 1.000 8.99666 174 GLY B C 1
ATOM 4676 O O . GLY B 1 174 ? 112.53798 125.97136 140.49148 1.000 9.10554 174 GLY B O 1
ATOM 4677 N N . PRO B 1 175 ? 113.68442 127.64188 141.45715 1.000 6.37530 175 PRO B N 1
ATOM 4678 C CA . PRO B 1 175 ? 114.95976 126.94845 141.21042 1.000 7.10162 175 PRO B CA 1
ATOM 4679 C C . PRO B 1 175 ? 115.06097 125.61017 141.91811 1.000 6.55623 175 PRO B C 1
ATOM 4680 O O . PRO B 1 175 ? 115.59269 124.65076 141.34755 1.000 8.80808 175 PRO B O 1
ATOM 4684 N N . ALA B 1 176 ? 114.53183 125.51074 143.13824 1.000 6.57766 176 ALA B N 1
ATOM 4685 C CA . ALA B 1 176 ? 114.59003 124.25107 143.86963 1.000 7.05812 176 ALA B CA 1
ATOM 4686 C C . ALA B 1 176 ? 113.81283 123.15888 143.14637 1.000 5.59283 176 ALA B C 1
ATOM 4687 O O . ALA B 1 176 ? 114.30128 122.03665 142.98393 1.000 12.40315 176 ALA B O 1
ATOM 4689 N N . LEU B 1 177 ? 112.60518 123.47546 142.68366 1.000 6.02944 177 LEU B N 1
ATOM 4690 C CA . LEU B 1 177 ? 111.79801 122.46919 142.00425 1.000 5.72682 177 LEU B CA 1
ATOM 4691 C C . LEU B 1 177 ? 112.35598 122.15637 140.62276 1.000 7.77675 177 LEU B C 1
ATOM 4692 O O . LEU B 1 177 ? 112.35319 120.99837 140.19411 1.000 10.23842 177 LEU B O 1
ATOM 4697 N N . ALA B 1 178 ? 112.83891 123.17900 139.91524 1.000 7.02961 178 ALA B N 1
ATOM 4698 C CA . ALA B 1 178 ? 113.41446 122.97651 138.59196 1.000 5.37754 178 ALA B CA 1
ATOM 4699 C C . ALA B 1 178 ? 114.63250 122.06737 138.65065 1.000 8.05700 178 ALA B C 1
ATOM 4700 O O . ALA B 1 178 ? 114.78375 121.16555 137.81869 1.000 11.36825 178 ALA B O 1
ATOM 4702 N N . ALA B 1 179 ? 115.50929 122.28403 139.63292 1.000 6.47498 179 ALA B N 1
ATOM 4703 C CA . ALA B 1 179 ? 116.67022 121.42096 139.80179 1.000 5.07345 179 ALA B CA 1
ATOM 4704 C C . ALA B 1 179 ? 116.28595 119.99097 140.14588 1.000 6.75500 179 ALA B C 1
ATOM 4705 O O . ALA B 1 179 ? 117.10469 119.08426 139.97281 1.000 14.37232 179 ALA B O 1
ATOM 4707 N N . GLY B 1 180 ? 115.06471 119.76590 140.61355 1.000 6.04318 180 GLY B N 1
ATOM 4708 C CA . GLY B 1 180 ? 114.65729 118.47240 141.10922 1.000 5.64493 180 GLY B CA 1
ATOM 4709 C C . GLY B 1 180 ? 114.68584 118.33623 142.61185 1.000 10.62670 180 GLY B C 1
ATOM 4710 O O . GLY B 1 180 ? 114.51319 117.22367 143.11749 1.000 11.58906 180 GLY B O 1
ATOM 4711 N N . CYS B 1 181 ? 114.90666 119.42682 143.33661 1.000 7.32649 181 CYS B N 1
ATOM 4712 C CA . CYS B 1 181 ? 114.90331 119.42607 144.78895 1.000 5.08155 181 CYS B CA 1
ATOM 4713 C C . CYS B 1 181 ? 113.49527 119.65238 145.32048 1.000 9.54694 181 CYS B C 1
ATOM 4714 O O . CYS B 1 181 ? 112.64090 120.23541 144.64821 1.000 13.11395 181 CYS B O 1
ATOM 4717 N N . SER B 1 182 ? 113.25881 119.17931 146.53724 1.000 11.34640 182 SER B N 1
ATOM 4718 C CA A SER B 1 182 ? 112.02355 119.45593 147.25370 0.735 12.44493 182 SER B CA 1
ATOM 4719 C CA B SER B 1 182 ? 112.01733 119.47378 147.23060 0.265 2.47563 182 SER B CA 1
ATOM 4720 C C . SER B 1 182 ? 112.22395 120.63683 148.19175 1.000 7.64698 182 SER B C 1
ATOM 4721 O O . SER B 1 182 ? 113.33079 120.88668 148.67260 1.000 9.72456 182 SER B O 1
ATOM 4726 N N . MET B 1 183 ? 111.14322 121.36140 148.44975 1.000 8.24557 183 MET B N 1
ATOM 4727 C CA . MET B 1 183 ? 111.18099 122.54198 149.29545 1.000 6.76683 183 MET B CA 1
ATOM 4728 C C . MET B 1 183 ? 110.20548 122.39001 150.45158 1.000 9.37478 183 MET B C 1
ATOM 4729 O O . MET B 1 183 ? 109.08107 121.91544 150.27107 1.000 15.98525 183 MET B O 1
ATOM 4734 N N . ILE B 1 184 ? 110.65158 122.77535 151.64168 1.000 5.02695 184 ILE B N 1
ATOM 4735 C CA . ILE B 1 184 ? 109.78166 122.96325 152.79372 1.000 6.99239 184 ILE B CA 1
ATOM 4736 C C . ILE B 1 184 ? 109.99980 124.38508 153.28191 1.000 7.09432 184 ILE B C 1
ATOM 4737 O O . ILE B 1 184 ? 111.11075 124.74782 153.68450 1.000 8.12963 184 ILE B O 1
ATOM 4742 N N . LEU B 1 185 ? 108.95015 125.19148 153.23076 1.000 6.54867 185 LEU B N 1
ATOM 4743 C CA . LEU B 1 185 ? 109.05132 126.61970 153.47024 1.000 6.16278 185 LEU B CA 1
ATOM 4744 C C . LEU B 1 185 ? 108.40416 126.98420 154.79730 1.000 5.83964 185 LEU B C 1
ATOM 4745 O O . LEU B 1 185 ? 107.31559 126.50372 155.12068 1.000 7.02760 185 LEU B O 1
ATOM 4750 N N . LYS B 1 186 ? 109.08937 127.82539 155.56729 1.000 7.16794 186 LYS B N 1
ATOM 4751 C CA . LYS B 1 186 ? 108.52330 128.42247 156.77059 1.000 7.87126 186 LYS B CA 1
ATOM 4752 C C . LYS B 1 186 ? 108.37053 129.91657 156.53983 1.000 9.79221 186 LYS B C 1
ATOM 4753 O O . LYS B 1 186 ? 109.34860 130.66668 156.66870 1.000 15.28424 186 LYS B O 1
ATOM 4759 N N . PRO B 1 187 ? 107.18280 130.39893 156.19143 1.000 13.46177 187 PRO B N 1
ATOM 4760 C CA . PRO B 1 187 ? 107.00336 131.83473 155.96986 1.000 11.36400 187 PRO B CA 1
ATOM 4761 C C . PRO B 1 187 ? 106.96516 132.59403 157.28685 1.000 15.05412 187 PRO B C 1
ATOM 4762 O O . PRO B 1 187 ? 106.83784 132.02406 158.37058 1.000 17.07128 187 PRO B O 1
ATOM 4766 N N . ALA B 1 188 ? 107.08544 133.91347 157.17524 1.000 22.50176 188 ALA B N 1
ATOM 4767 C CA . ALA B 1 188 ? 107.02474 134.76508 158.35352 1.000 24.99746 188 ALA B CA 1
ATOM 4768 C C . ALA B 1 188 ? 105.66050 134.65055 159.01980 1.000 25.72368 188 ALA B C 1
ATOM 4769 O O . ALA B 1 188 ? 104.63180 134.52652 158.35084 1.000 25.70162 188 ALA B O 1
ATOM 4771 N N . SER B 1 189 ? 105.65749 134.67834 160.35351 1.000 29.01431 189 SER B N 1
ATOM 4772 C CA . SER B 1 189 ? 104.40424 134.53538 161.08647 1.000 27.98822 189 SER B CA 1
ATOM 4773 C C . SER B 1 189 ? 103.48687 135.73047 160.87355 1.000 29.98875 189 SER B C 1
ATOM 4774 O O . SER B 1 189 ? 102.26381 135.59543 160.97646 1.000 33.31163 189 SER B O 1
ATOM 4777 N N . GLN B 1 190 ? 104.05256 136.90187 160.58533 1.000 32.25897 190 GLN B N 1
ATOM 4778 C CA . GLN B 1 190 ? 103.22692 138.07875 160.34438 1.000 32.94397 190 GLN B CA 1
ATOM 4779 C C . GLN B 1 190 ? 102.37095 137.91359 159.09486 1.000 33.47623 190 GLN B C 1
ATOM 4780 O O . GLN B 1 190 ? 101.19994 138.30834 159.08421 1.000 35.28802 190 GLN B O 1
ATOM 4786 N N . THR B 1 191 ? 102.93425 137.34256 158.03085 1.000 30.36661 191 THR B N 1
ATOM 4787 C CA . THR B 1 191 ? 102.25960 137.23042 156.73640 1.000 29.47966 191 THR B CA 1
ATOM 4788 C C . THR B 1 191 ? 102.39966 135.81811 156.17741 1.000 28.92456 191 THR B C 1
ATOM 4789 O O . THR B 1 191 ? 103.11106 135.59616 155.19240 1.000 29.37916 191 THR B O 1
ATOM 4793 N N . PRO B 1 192 ? 101.71650 134.83940 156.76993 1.000 25.47693 192 PRO B N 1
ATOM 4794 C CA . PRO B 1 192 ? 101.79649 133.45895 156.27448 1.000 22.39445 192 PRO B CA 1
ATOM 4795 C C . PRO B 1 192 ? 100.77026 133.08386 155.21486 1.000 23.42868 192 PRO B C 1
ATOM 4796 O O . PRO B 1 192 ? 100.83760 131.96610 154.69305 1.000 23.15776 192 PRO B O 1
ATOM 4800 N N . LEU B 1 193 ? 99.83040 133.97214 154.88560 1.000 19.35373 193 LEU B N 1
ATOM 4801 C CA . LEU B 1 193 ? 98.70337 133.59213 154.04130 1.000 17.41594 193 LEU B CA 1
ATOM 4802 C C . LEU B 1 193 ? 99.07508 133.49784 152.56638 1.000 16.64528 193 LEU B C 1
ATOM 4803 O O . LEU B 1 193 ? 98.51501 132.66314 151.84591 1.000 17.84197 193 LEU B O 1
ATOM 4808 N N . SER B 1 194 ? 99.99973 134.33986 152.10081 1.000 14.10273 194 SER B N 1
ATOM 4809 C CA . SER B 1 194 ? 100.43521 134.26829 150.71048 1.000 12.83316 194 SER B CA 1
ATOM 4810 C C . SER B 1 194 ? 101.09983 132.93224 150.41143 1.000 14.51586 194 SER B C 1
ATOM 4811 O O . SER B 1 194 ? 100.88116 132.34397 149.34521 1.000 13.42622 194 SER B O 1
ATOM 4814 N N . ALA B 1 195 ? 101.91377 132.43767 151.34610 1.000 12.78546 195 ALA B N 1
ATOM 4815 C CA . ALA B 1 195 ? 102.54629 131.13708 151.17214 1.000 10.26355 195 ALA B CA 1
ATOM 4816 C C . ALA B 1 195 ? 101.51030 130.02892 151.06498 1.000 10.68534 195 ALA B C 1
ATOM 4817 O O . ALA B 1 195 ? 101.62808 129.13704 150.21874 1.000 11.20147 195 ALA B O 1
ATOM 4819 N N . LEU B 1 196 ? 100.48360 130.06955 151.91249 1.000 11.04509 196 LEU B N 1
ATOM 4820 C CA . LEU B 1 196 ? 99.46317 129.02971 151.87967 1.000 7.82840 196 LEU B CA 1
ATOM 4821 C C . LEU B 1 196 ? 98.63136 129.10814 150.60486 1.000 9.87580 196 LEU B C 1
ATOM 4822 O O . LEU B 1 196 ? 98.23379 128.07590 150.05247 1.000 14.79756 196 LEU B O 1
ATOM 4827 N N . ALA B 1 197 ? 98.36986 130.32052 150.11292 1.000 8.48462 197 ALA B N 1
ATOM 4828 C CA . ALA B 1 197 ? 97.66484 130.46031 148.84279 1.000 8.82542 197 ALA B CA 1
ATOM 4829 C C . ALA B 1 197 ? 98.48832 129.89656 147.68856 1.000 11.84634 197 ALA B C 1
ATOM 4830 O O . ALA B 1 197 ? 97.95963 129.19200 146.81403 1.000 12.74087 197 ALA B O 1
ATOM 4832 N N . LEU B 1 198 ? 99.78934 130.19343 147.67178 1.000 8.62752 198 LEU B N 1
ATOM 4833 C CA . LEU B 1 198 ? 100.65922 129.60291 146.66401 1.000 8.31609 198 LEU B CA 1
ATOM 4834 C C . LEU B 1 198 ? 100.70683 128.08946 146.79631 1.000 10.49429 198 LEU B C 1
ATOM 4835 O O . LEU B 1 198 ? 100.84152 127.39079 145.79274 1.000 11.07460 198 LEU B O 1
ATOM 4840 N N . ALA B 1 199 ? 100.59147 127.56580 148.01920 1.000 7.01777 199 ALA B N 1
ATOM 4841 C CA . ALA B 1 199 ? 100.53740 126.11771 148.20446 1.000 8.70381 199 ALA B CA 1
ATOM 4842 C C . ALA B 1 199 ? 99.25731 125.52896 147.62664 1.000 10.60304 199 ALA B C 1
ATOM 4843 O O . ALA B 1 199 ? 99.27872 124.44119 147.03754 1.000 13.20044 199 ALA B O 1
ATOM 4845 N N . VAL B 1 200 ? 98.13169 126.22573 147.79973 1.000 10.02425 200 VAL B N 1
ATOM 4846 C CA . VAL B 1 200 ? 96.88085 125.78901 147.17968 1.000 10.90448 200 VAL B CA 1
ATOM 4847 C C . VAL B 1 200 ? 97.04809 125.72207 145.66800 1.000 13.20028 200 VAL B C 1
ATOM 4848 O O . VAL B 1 200 ? 96.66255 124.74118 145.01809 1.000 9.92651 200 VAL B O 1
ATOM 4852 N N . LEU B 1 201 ? 97.63370 126.77218 145.08908 1.000 13.58409 201 LEU B N 1
ATOM 4853 C CA . LEU B 1 201 ? 97.84094 126.79693 143.64384 1.000 10.63369 201 LEU B CA 1
ATOM 4854 C C . LEU B 1 201 ? 98.81123 125.70661 143.19661 1.000 8.71794 201 LEU B C 1
ATOM 4855 O O . LEU B 1 201 ? 98.62155 125.09433 142.14096 1.000 11.84890 201 LEU B O 1
ATOM 4860 N N . ALA B 1 202 ? 99.85772 125.45282 143.98530 1.000 10.02441 202 ALA B N 1
ATOM 4861 C CA . ALA B 1 202 ? 100.82880 124.41853 143.64337 1.000 10.84629 202 ALA B CA 1
ATOM 4862 C C . ALA B 1 202 ? 100.19179 123.03885 143.64469 1.000 12.23816 202 ALA B C 1
ATOM 4863 O O . ALA B 1 202 ? 100.45068 122.22592 142.75071 1.000 15.66729 202 ALA B O 1
ATOM 4865 N N . GLU B 1 203 ? 99.36239 122.75178 144.64802 1.000 12.69809 203 GLU B N 1
ATOM 4866 C CA . GLU B 1 203 ? 98.61126 121.50281 144.64332 1.000 13.76519 203 GLU B CA 1
ATOM 4867 C C . GLU B 1 203 ? 97.68370 121.43264 143.43892 1.000 17.35688 203 GLU B C 1
ATOM 4868 O O . GLU B 1 203 ? 97.54393 120.37670 142.81142 1.000 18.56125 203 GLU B O 1
ATOM 4874 N N . ARG B 1 204 ? 97.04247 122.55204 143.09886 1.000 14.66352 204 ARG B N 1
ATOM 4875 C CA . ARG B 1 204 ? 96.18741 122.58231 141.91858 1.000 11.96907 204 ARG B CA 1
ATOM 4876 C C . ARG B 1 204 ? 96.98849 122.42287 140.63171 1.000 13.11088 204 ARG B C 1
ATOM 4877 O O . ARG B 1 204 ? 96.45583 121.93648 139.62862 1.000 16.67674 204 ARG B O 1
ATOM 4885 N N . ALA B 1 205 ? 98.25942 122.81753 140.64018 1.000 11.47887 205 ALA B N 1
ATOM 4886 C CA . ALA B 1 205 ? 99.10335 122.76566 139.45477 1.000 9.33558 205 ALA B CA 1
ATOM 4887 C C . ALA B 1 205 ? 99.70842 121.39323 139.20882 1.000 9.03044 205 ALA B C 1
ATOM 4888 O O . ALA B 1 205 ? 100.37877 121.20431 138.18989 1.000 9.45950 205 ALA B O 1
ATOM 4890 N N . GLY B 1 206 ? 99.50505 120.44054 140.10760 1.000 9.39108 206 GLY B N 1
ATOM 4891 C CA . GLY B 1 206 ? 100.08107 119.12898 139.94449 1.000 7.40500 206 GLY B CA 1
ATOM 4892 C C . GLY B 1 206 ? 101.42084 118.91770 140.60748 1.000 6.49248 206 GLY B C 1
ATOM 4893 O O . GLY B 1 206 ? 102.10462 117.94292 140.27496 1.000 8.44353 206 GLY B O 1
ATOM 4894 N N . VAL B 1 207 ? 101.82810 119.79796 141.51579 1.000 5.43700 207 VAL B N 1
ATOM 4895 C CA . VAL B 1 207 ? 103.03559 119.51670 142.29825 1.000 7.50175 207 VAL B CA 1
ATOM 4896 C C . VAL B 1 207 ? 102.79078 118.27452 143.14523 1.000 7.92981 207 VAL B C 1
ATOM 4897 O O . VAL B 1 207 ? 101.79028 118.21807 143.88469 1.000 9.21275 207 VAL B O 1
ATOM 4901 N N . PRO B 1 208 ? 103.64298 117.25711 143.07487 1.000 9.64861 208 PRO B N 1
ATOM 4902 C CA . PRO B 1 208 ? 103.37926 116.01875 143.81238 1.000 7.89546 208 PRO B CA 1
ATOM 4903 C C . PRO B 1 208 ? 103.45066 116.22542 145.31586 1.000 9.41219 208 PRO B C 1
ATOM 4904 O O . PRO B 1 208 ? 104.07550 117.15929 145.81875 1.000 12.16315 208 PRO B O 1
ATOM 4908 N N . LYS B 1 209 ? 102.78007 115.32596 146.03061 1.000 19.23165 209 LYS B N 1
ATOM 4909 C CA . LYS B 1 209 ? 102.70569 115.40075 147.48352 1.000 18.59389 209 LYS B CA 1
ATOM 4910 C C . LYS B 1 209 ? 104.09696 115.35512 148.09826 1.000 17.48280 209 LYS B C 1
ATOM 4911 O O . LYS B 1 209 ? 104.86626 114.42493 147.84473 1.000 21.30243 209 LYS B O 1
ATOM 4917 N N . GLY B 1 210 ? 104.41311 116.36003 148.91095 1.000 12.67997 210 GLY B N 1
ATOM 4918 C CA . GLY B 1 210 ? 105.67008 116.44068 149.61171 1.000 10.79531 210 GLY B CA 1
ATOM 4919 C C . GLY B 1 210 ? 106.72181 117.29829 148.93822 1.000 10.79260 210 GLY B C 1
ATOM 4920 O O . GLY B 1 210 ? 107.65611 117.74351 149.61134 1.000 10.39189 210 GLY B O 1
ATOM 4921 N N . VAL B 1 211 ? 106.59393 117.54571 147.63374 1.000 8.38174 211 VAL B N 1
ATOM 4922 C CA . VAL B 1 211 ? 107.60361 118.32768 146.92756 1.000 6.83419 211 VAL B CA 1
ATOM 4923 C C . VAL B 1 211 ? 107.57340 119.77877 147.38809 1.000 7.55342 211 VAL B C 1
ATOM 4924 O O . VAL B 1 211 ? 108.61738 120.42765 147.51251 1.000 6.48713 211 VAL B O 1
ATOM 4928 N N . PHE B 1 212 ? 106.38605 120.30920 147.65125 1.000 7.25083 212 PHE B N 1
ATOM 4929 C CA . PHE B 1 212 ? 106.22551 121.64575 148.19850 1.000 5.71268 212 PHE B CA 1
ATOM 4930 C C . PHE B 1 212 ? 105.48719 121.54437 149.52329 1.000 8.23461 212 PHE B C 1
ATOM 4931 O O . PHE B 1 212 ? 104.45800 120.86875 149.61508 1.000 12.53028 212 PHE B O 1
ATOM 4939 N N . SER B 1 213 ? 106.02392 122.20059 150.54664 1.000 8.31608 213 SER B N 1
ATOM 4940 C CA . SER B 1 213 ? 105.44744 122.17658 151.88078 1.000 6.88118 213 SER B CA 1
ATOM 4941 C C . SER B 1 213 ? 105.56979 123.55544 152.50549 1.000 8.11396 213 SER B C 1
ATOM 4942 O O . SER B 1 213 ? 106.59593 124.22190 152.35779 1.000 10.91279 213 SER B O 1
ATOM 4945 N N . VAL B 1 214 ? 104.51655 123.98187 153.19303 1.000 6.52627 214 VAL B N 1
ATOM 4946 C CA . VAL B 1 214 ? 104.50322 125.24143 153.92492 1.000 5.52444 214 VAL B CA 1
ATOM 4947 C C . VAL B 1 214 ? 104.18756 124.91959 155.37629 1.000 8.62269 214 VAL B C 1
ATOM 4948 O O . VAL B 1 214 ? 103.15332 124.30905 155.67029 1.000 13.30310 214 VAL B O 1
ATOM 4952 N N . VAL B 1 215 ? 105.07648 125.31795 156.28000 1.000 7.34315 215 VAL B N 1
ATOM 4953 C CA . VAL B 1 215 ? 104.92362 125.05344 157.70477 1.000 9.92272 215 VAL B CA 1
ATOM 4954 C C . VAL B 1 215 ? 104.95701 126.38054 158.44568 1.000 11.95875 215 VAL B C 1
ATOM 4955 O O . VAL B 1 215 ? 105.79698 127.23961 158.15778 1.000 13.38031 215 VAL B O 1
ATOM 4959 N N . THR B 1 216 ? 104.03222 126.55331 159.38029 1.000 15.19841 216 THR B N 1
ATOM 4960 C CA . THR B 1 216 ? 103.95715 127.74959 160.20110 1.000 16.69114 216 THR B CA 1
ATOM 4961 C C . THR B 1 216 ? 104.18520 127.37545 161.65692 1.000 21.37576 216 THR B C 1
ATOM 4962 O O . THR B 1 216 ? 103.93833 126.23830 162.06621 1.000 25.42686 216 THR B O 1
ATOM 4966 N N . GLY B 1 217 ? 104.66566 128.33011 162.43019 1.000 19.32152 217 GLY B N 1
ATOM 4967 C CA . GLY B 1 217 ? 104.90076 128.11014 163.83903 1.000 21.02678 217 GLY B CA 1
ATOM 4968 C C . GLY B 1 217 ? 105.99389 129.02519 164.34747 1.000 20.77307 217 GLY B C 1
ATOM 4969 O O . GLY B 1 217 ? 106.42128 129.95075 163.66547 1.000 18.08199 217 GLY B O 1
ATOM 4970 N N . GLU B 1 218 ? 106.43269 128.74023 165.57230 1.000 24.29746 218 GLU B N 1
ATOM 4971 C CA . GLU B 1 218 ? 107.50553 129.51123 166.18467 1.000 24.96644 218 GLU B CA 1
ATOM 4972 C C . GLU B 1 218 ? 108.77579 129.39440 165.35241 1.000 23.33258 218 GLU B C 1
ATOM 4973 O O . GLU B 1 218 ? 109.17467 128.29606 164.95519 1.000 24.94572 218 GLU B O 1
ATOM 4975 N N . ALA B 1 219 ? 109.41169 130.53879 165.09421 1.000 21.29304 219 ALA B N 1
ATOM 4976 C CA . ALA B 1 219 ? 110.50683 130.58502 164.13136 1.000 21.48000 219 ALA B CA 1
ATOM 4977 C C . ALA B 1 219 ? 111.72373 129.80653 164.61796 1.000 23.16080 219 ALA B C 1
ATOM 4978 O O . ALA B 1 219 ? 112.30747 129.02213 163.86317 1.000 25.03317 219 ALA B O 1
ATOM 4980 N N . LYS B 1 220 ? 112.12428 130.01168 165.87217 1.000 24.54613 220 LYS B N 1
ATOM 4981 C CA . LYS B 1 220 ? 113.35955 129.40390 166.36658 1.000 22.84648 220 LYS B CA 1
ATOM 4982 C C . LYS B 1 220 ? 113.32639 127.87967 166.38041 1.000 19.60633 220 LYS B C 1
ATOM 4983 O O . LYS B 1 220 ? 114.30544 127.26602 165.92304 1.000 19.02297 220 LYS B O 1
ATOM 4985 N N . PRO B 1 221 ? 112.29205 127.20717 166.90652 1.000 19.48908 221 PRO B N 1
ATOM 4986 C CA . PRO B 1 221 ? 112.29637 125.73318 166.84747 1.000 20.04737 221 PRO B CA 1
ATOM 4987 C C . PRO B 1 221 ? 112.31206 125.17248 165.43521 1.000 20.18017 221 PRO B C 1
ATOM 4988 O O . PRO B 1 221 ? 112.98797 124.16840 165.17953 1.000 22.40443 221 PRO B O 1
ATOM 4992 N N . ILE B 1 222 ? 111.59123 125.79540 164.50258 1.000 16.86592 222 ILE B N 1
ATOM 4993 C CA . ILE B 1 222 ? 111.59034 125.30787 163.12674 1.000 18.26777 222 ILE B CA 1
ATOM 4994 C C . ILE B 1 222 ? 112.95007 125.53701 162.47630 1.000 20.84208 222 ILE B C 1
ATOM 4995 O O . ILE B 1 222 ? 113.44279 124.68933 161.72492 1.000 23.37266 222 ILE B O 1
ATOM 5000 N N . GLY B 1 223 ? 113.57690 126.68191 162.75010 1.000 20.29340 223 GLY B N 1
ATOM 5001 C CA . GLY B 1 223 ? 114.92127 126.91368 162.24902 1.000 19.07822 223 GLY B CA 1
ATOM 5002 C C . GLY B 1 223 ? 115.92477 125.92529 162.80855 1.000 21.63826 223 GLY B C 1
ATOM 5003 O O . GLY B 1 223 ? 116.81462 125.45591 162.09509 1.000 23.61113 223 GLY B O 1
ATOM 5004 N N . LEU B 1 224 ? 115.78667 125.58524 164.09177 1.000 22.02070 224 LEU B N 1
ATOM 5005 C CA . LEU B 1 224 ? 116.64393 124.56542 164.68485 1.000 21.87778 224 LEU B CA 1
ATOM 5006 C C . LEU B 1 224 ? 116.42981 123.21354 164.01966 1.000 21.84862 224 LEU B C 1
ATOM 5007 O O . LEU B 1 224 ? 117.39269 122.48992 163.74330 1.000 27.57296 224 LEU B O 1
ATOM 5012 N N . GLU B 1 225 ? 115.17149 122.85465 163.76066 1.000 23.81080 225 GLU B N 1
ATOM 5013 C CA . GLU B 1 225 ? 114.88409 121.59534 163.08274 1.000 26.06246 225 GLU B CA 1
ATOM 5014 C C . GLU B 1 225 ? 115.46674 121.58349 161.67532 1.000 25.40659 225 GLU B C 1
ATOM 5015 O O . GLU B 1 225 ? 115.97557 120.55694 161.21336 1.000 25.73074 225 GLU B O 1
ATOM 5021 N N . PHE B 1 226 ? 115.38910 122.71609 160.97644 1.000 18.01259 226 PHE B N 1
ATOM 5022 C CA . PHE B 1 226 ? 115.98043 122.81914 159.64824 1.000 15.74846 226 PHE B CA 1
ATOM 5023 C C . PHE B 1 226 ? 117.49115 122.64735 159.70650 1.000 17.95248 226 PHE B C 1
ATOM 5024 O O . PHE B 1 226 ? 118.07978 121.96293 158.86276 1.000 20.42982 226 PHE B O 1
ATOM 5032 N N . CYS B 1 227 ? 118.13463 123.26464 160.69799 1.000 18.84635 227 CYS B N 1
ATOM 5033 C CA . CYS B 1 227 ? 119.58907 123.24364 160.78462 1.000 19.23951 227 CYS B CA 1
ATOM 5034 C C . CYS B 1 227 ? 120.13309 121.90633 161.26983 1.000 23.91506 227 CYS B C 1
ATOM 5035 O O . CYS B 1 227 ? 121.26118 121.54445 160.92123 1.000 24.82732 227 CYS B O 1
ATOM 5038 N N . HIS B 1 228 ? 119.36714 121.16351 162.06555 1.000 23.89326 228 HIS B N 1
ATOM 5039 C CA . HIS B 1 228 ? 119.86824 119.94880 162.69351 1.000 21.64218 228 HIS B CA 1
ATOM 5040 C C . HIS B 1 228 ? 119.35355 118.66942 162.05301 1.000 24.85584 228 HIS B C 1
ATOM 5041 O O . HIS B 1 228 ? 119.77777 117.58346 162.45810 1.000 29.21945 228 HIS B O 1
ATOM 5048 N N . ASN B 1 229 ? 118.45484 118.75493 161.08372 1.000 20.88577 229 ASN B N 1
ATOM 5049 C CA . ASN B 1 229 ? 117.96921 117.55120 160.42142 1.000 20.84209 229 ASN B CA 1
ATOM 5050 C C . ASN B 1 229 ? 118.95732 117.13340 159.34003 1.000 24.66563 229 ASN B C 1
ATOM 5051 O O . ASN B 1 229 ? 119.23636 117.92538 158.43374 1.000 27.36392 229 ASN B O 1
ATOM 5056 N N . PRO B 1 230 ? 119.51181 115.92089 159.39749 1.000 27.87762 230 PRO B N 1
ATOM 5057 C CA . PRO B 1 230 ? 120.46755 115.50157 158.36010 1.000 28.39735 230 PRO B CA 1
ATOM 5058 C C . PRO B 1 230 ? 119.86455 115.41524 156.96994 1.000 27.77870 230 PRO B C 1
ATOM 5059 O O . PRO B 1 230 ? 120.61202 115.46128 155.98625 1.000 31.93108 230 PRO B O 1
ATOM 5063 N N . ARG B 1 231 ? 118.54325 115.29270 156.85321 1.000 23.66780 231 ARG B N 1
ATOM 5064 C CA . ARG B 1 231 ? 117.88770 115.18204 155.55709 1.000 22.29552 231 ARG B CA 1
ATOM 5065 C C . ARG B 1 231 ? 117.64017 116.53093 154.89708 1.000 17.40438 231 ARG B C 1
ATOM 5066 O O . ARG B 1 231 ? 117.10358 116.56651 153.78745 1.000 19.57416 231 ARG B O 1
ATOM 5074 N N . ILE B 1 232 ? 118.01299 117.63178 155.54311 1.000 14.39898 232 ILE B N 1
ATOM 5075 C CA . ILE B 1 232 ? 117.94161 118.95695 154.93884 1.000 13.81663 232 ILE B CA 1
ATOM 5076 C C . ILE B 1 232 ? 119.31463 119.24249 154.33800 1.000 13.02789 232 ILE B C 1
ATOM 5077 O O . ILE B 1 232 ? 120.27252 119.53571 155.05115 1.000 19.37397 232 ILE B O 1
ATOM 5082 N N . ALA B 1 233 ? 119.41645 119.12949 153.01481 1.000 10.91693 233 ALA B N 1
ATOM 5083 C CA . ALA B 1 233 ? 120.69315 119.34488 152.34812 1.000 9.40762 233 ALA B CA 1
ATOM 5084 C C . ALA B 1 233 ? 121.05298 120.82297 152.27562 1.000 7.90973 233 ALA B C 1
ATOM 5085 O O . ALA B 1 233 ? 122.20673 121.19648 152.50593 1.000 16.13354 233 ALA B O 1
ATOM 5087 N N . LYS B 1 234 ? 120.08461 121.67217 151.96149 1.000 7.39563 234 LYS B N 1
ATOM 5088 C CA . LYS B 1 234 ? 120.32999 123.07700 151.69001 1.000 7.97391 234 LYS B CA 1
ATOM 5089 C C . LYS B 1 234 ? 119.29420 123.91881 152.42060 1.000 8.60764 234 LYS B C 1
ATOM 5090 O O . LYS B 1 234 ? 118.15911 123.48734 152.62553 1.000 10.87887 234 LYS B O 1
ATOM 5096 N N . ILE B 1 235 ? 119.70243 125.11285 152.84108 1.000 9.25112 235 ILE B N 1
ATOM 5097 C CA . ILE B 1 235 ? 118.81374 126.06871 153.49046 1.000 5.43927 235 ILE B CA 1
ATOM 5098 C C . ILE B 1 235 ? 118.95789 127.40790 152.78138 1.000 6.64744 235 ILE B C 1
ATOM 5099 O O . ILE B 1 235 ? 120.06662 127.94331 152.68398 1.000 13.39968 235 ILE B O 1
ATOM 5104 N N . THR B 1 236 ? 117.84707 127.94132 152.28239 1.000 8.36556 236 THR B N 1
ATOM 5105 C CA . THR B 1 236 ? 117.79608 129.27948 151.70742 1.000 7.82625 236 THR B CA 1
ATOM 5106 C C . THR B 1 236 ? 117.08796 130.20185 152.68401 1.000 8.93916 236 THR B C 1
ATOM 5107 O O . THR B 1 236 ? 115.98659 129.89277 153.14511 1.000 13.52050 236 THR B O 1
ATOM 5111 N N . PHE B 1 237 ? 117.71481 131.32663 152.99642 1.000 11.98817 237 PHE B N 1
ATOM 5112 C CA . PHE B 1 237 ? 117.18021 132.24878 153.98167 1.000 9.79697 237 PHE B CA 1
ATOM 5113 C C . PHE B 1 237 ? 117.18591 133.66783 153.43913 1.000 13.07110 237 PHE B C 1
ATOM 5114 O O . PHE B 1 237 ? 118.15288 134.10311 152.80922 1.000 17.24718 237 PHE B O 1
ATOM 5122 N N . THR B 1 238 ? 116.09341 134.37864 153.68888 1.000 10.79412 238 THR B N 1
ATOM 5123 C CA . THR B 1 238 ? 115.98320 135.80434 153.42832 1.000 9.31983 238 THR B CA 1
ATOM 5124 C C . THR B 1 238 ? 115.47260 136.47318 154.69287 1.000 12.68980 238 THR B C 1
ATOM 5125 O O . THR B 1 238 ? 114.47356 136.03267 155.26758 1.000 18.17885 238 THR B O 1
ATOM 5129 N N . GLY B 1 239 ? 116.15868 137.51554 155.13183 1.000 13.64284 239 GLY B N 1
ATOM 5130 C CA . GLY B 1 239 ? 115.77820 138.16588 156.37331 1.000 17.91132 239 GLY B CA 1
ATOM 5131 C C . GLY B 1 239 ? 116.89214 139.06987 156.87002 1.000 22.93652 239 GLY B C 1
ATOM 5132 O O . GLY B 1 239 ? 117.70950 139.55431 156.08828 1.000 21.46656 239 GLY B O 1
ATOM 5133 N N . SER B 1 240 ? 116.89486 139.28318 158.18134 1.000 30.61079 240 SER B N 1
ATOM 5134 C CA . SER B 1 240 ? 117.85557 140.17267 158.81142 1.000 32.22279 240 SER B CA 1
ATOM 5135 C C . SER B 1 240 ? 119.22338 139.50606 158.93200 1.000 33.62673 240 SER B C 1
ATOM 5136 O O . SER B 1 240 ? 119.36539 138.28445 158.82863 1.000 33.38134 240 SER B O 1
ATOM 5139 N N . THR B 1 241 ? 120.24063 140.34056 159.15528 1.000 32.65501 241 THR B N 1
ATOM 5140 C CA . THR B 1 241 ? 121.60583 139.84316 159.29328 1.000 34.18282 241 THR B CA 1
ATOM 5141 C C . THR B 1 241 ? 121.76587 138.97164 160.53362 1.000 32.92532 241 THR B C 1
ATOM 5142 O O . THR B 1 241 ? 122.47532 137.96046 160.49792 1.000 35.34162 241 THR B O 1
ATOM 5146 N N . GLY B 1 242 ? 121.12810 139.35306 161.64089 1.000 26.05005 242 GLY B N 1
ATOM 5147 C CA . GLY B 1 242 ? 121.29885 138.60338 162.87545 1.000 23.05016 242 GLY B CA 1
ATOM 5148 C C . GLY B 1 242 ? 120.76357 137.18829 162.78393 1.000 22.79699 242 GLY B C 1
ATOM 5149 O O . GLY B 1 242 ? 121.41242 136.23478 163.22236 1.000 24.96973 242 GLY B O 1
ATOM 5150 N N . VAL B 1 243 ? 119.56596 137.03190 162.21669 1.000 24.62594 243 VAL B N 1
ATOM 5151 C CA . VAL B 1 243 ? 119.00148 135.69642 162.05989 1.000 23.86254 243 VAL B CA 1
ATOM 5152 C C . VAL B 1 243 ? 119.82837 134.88132 161.07435 1.000 25.83800 243 VAL B C 1
ATOM 5153 O O . VAL B 1 243 ? 119.98269 133.66728 161.24018 1.000 27.03344 243 VAL B O 1
ATOM 5157 N N . GLY B 1 244 ? 120.38080 135.52443 160.04441 1.000 24.50838 244 GLY B N 1
ATOM 5158 C CA . GLY B 1 244 ? 121.26850 134.81528 159.13799 1.000 23.19119 244 GLY B CA 1
ATOM 5159 C C . GLY B 1 244 ? 122.51897 134.30551 159.82765 1.000 26.58554 244 GLY B C 1
ATOM 5160 O O . GLY B 1 244 ? 122.94644 133.17124 159.60089 1.000 28.25712 244 GLY B O 1
ATOM 5161 N N . ARG B 1 245 ? 123.11881 135.13561 160.68478 1.000 27.01305 245 ARG B N 1
ATOM 5162 C CA . ARG B 1 245 ? 124.28160 134.69932 161.45113 1.000 25.37328 245 ARG B CA 1
ATOM 5163 C C . ARG B 1 245 ? 123.92388 133.55649 162.39124 1.000 25.04192 245 ARG B C 1
ATOM 5164 O O . ARG B 1 245 ? 124.68316 132.58967 162.52400 1.000 26.24475 245 ARG B O 1
ATOM 5172 N N . TRP B 1 246 ? 122.76624 133.64701 163.04674 1.000 25.49202 246 TRP B N 1
ATOM 5173 C CA . TRP B 1 246 ? 122.32532 132.56246 163.91665 1.000 25.02523 246 TRP B CA 1
ATOM 5174 C C . TRP B 1 246 ? 122.14478 131.26884 163.13521 1.000 28.65545 246 TRP B C 1
ATOM 5175 O O . TRP B 1 246 ? 122.54923 130.19373 163.59437 1.000 29.88539 246 TRP B O 1
ATOM 5186 N N . LEU B 1 247 ? 121.53363 131.35212 161.95307 1.000 27.43553 247 LEU B N 1
ATOM 5187 C CA . LEU B 1 247 ? 121.33504 130.16216 161.13438 1.000 29.45018 247 LEU B CA 1
ATOM 5188 C C . LEU B 1 247 ? 122.66288 129.56838 160.69827 1.000 30.51278 247 LEU B C 1
ATOM 5189 O O . LEU B 1 247 ? 122.84222 128.34592 160.71938 1.000 33.06402 247 LEU B O 1
ATOM 5194 N N . MET B 1 248 ? 123.60306 130.42053 160.28665 1.000 32.39017 248 MET B N 1
ATOM 5195 C CA . MET B 1 248 ? 124.88387 129.92220 159.80310 1.000 32.67348 248 MET B CA 1
ATOM 5196 C C . MET B 1 248 ? 125.68103 129.28685 160.93442 1.000 32.36000 248 MET B C 1
ATOM 5197 O O . MET B 1 248 ? 126.39908 128.30394 160.72005 1.000 33.65679 248 MET B O 1
ATOM 5202 N N . LYS B 1 249 ? 125.56255 129.83140 162.14740 1.000 29.82839 249 LYS B N 1
ATOM 5203 C CA . LYS B 1 249 ? 126.19202 129.20395 163.30392 1.000 30.03486 249 LYS B CA 1
ATOM 5204 C C . LYS B 1 249 ? 125.53534 127.87036 163.63676 1.000 29.98661 249 LYS B C 1
ATOM 5205 O O . LYS B 1 249 ? 126.22322 126.90533 163.98540 1.000 32.30906 249 LYS B O 1
ATOM 5209 N N . GLU B 1 250 ? 124.20678 127.79495 163.53598 1.000 32.63483 250 GLU B N 1
ATOM 5210 C CA . GLU B 1 250 ? 123.50216 126.56824 163.89262 1.000 31.71733 250 GLU B CA 1
ATOM 5211 C C . GLU B 1 250 ? 123.63574 125.48614 162.83014 1.000 30.34119 250 GLU B C 1
ATOM 5212 O O . GLU B 1 250 ? 123.55374 124.29748 163.15367 1.000 29.74267 250 GLU B O 1
ATOM 5218 N N . ALA B 1 251 ? 123.83423 125.86411 161.57245 1.000 29.60607 251 ALA B N 1
ATOM 5219 C CA . ALA B 1 251 ? 123.99808 124.89559 160.49785 1.000 28.41679 251 ALA B CA 1
ATOM 5220 C C . ALA B 1 251 ? 125.43320 124.40909 160.35128 1.000 30.89816 251 ALA B C 1
ATOM 5221 O O . ALA B 1 251 ? 125.70100 123.56962 159.48694 1.000 31.40328 251 ALA B O 1
ATOM 5223 N N . ALA B 1 252 ? 126.35532 124.91538 161.17250 1.000 36.43693 252 ALA B N 1
ATOM 5224 C CA . ALA B 1 252 ? 127.76400 124.56554 161.02724 1.000 35.11672 252 ALA B CA 1
ATOM 5225 C C . ALA B 1 252 ? 128.01345 123.09553 161.33522 1.000 34.61159 252 ALA B C 1
ATOM 5226 O O . ALA B 1 252 ? 128.81199 122.44294 160.65506 1.000 36.91370 252 ALA B O 1
ATOM 5228 N N . GLY B 1 253 ? 127.33688 122.55432 162.34760 1.000 30.26478 253 GLY B N 1
ATOM 5229 C CA . GLY B 1 253 ? 127.57153 121.17931 162.74459 1.000 32.95857 253 GLY B CA 1
ATOM 5230 C C . GLY B 1 253 ? 127.21459 120.15532 161.68873 1.000 34.44020 253 GLY B C 1
ATOM 5231 O O . GLY B 1 253 ? 127.65240 119.00469 161.78187 1.000 34.73006 253 GLY B O 1
ATOM 5232 N N . GLY B 1 254 ? 126.42740 120.53972 160.68938 1.000 32.91482 254 GLY B N 1
ATOM 5233 C CA . GLY B 1 254 ? 126.01404 119.60396 159.66387 1.000 30.68835 254 GLY B CA 1
ATOM 5234 C C . GLY B 1 254 ? 126.58282 119.90046 158.29325 1.000 30.90906 254 GLY B C 1
ATOM 5235 O O . GLY B 1 254 ? 126.29818 119.17403 157.33851 1.000 30.67415 254 GLY B O 1
ATOM 5236 N N . ILE B 1 255 ? 127.39639 120.95403 158.19000 1.000 25.72101 255 ILE B N 1
ATOM 5237 C CA . ILE B 1 255 ? 127.95926 121.40991 156.92171 1.000 25.56784 255 ILE B CA 1
ATOM 5238 C C . ILE B 1 255 ? 126.84259 121.49177 155.88945 1.000 26.50837 255 ILE B C 1
ATOM 5239 O O . ILE B 1 255 ? 126.81538 120.72886 154.91789 1.000 29.62574 255 ILE B O 1
ATOM 5244 N N . LYS B 1 256 ? 125.89791 122.39569 156.11243 1.000 25.34965 256 LYS B N 1
ATOM 5245 C CA . LYS B 1 256 ? 124.75469 122.56650 155.23248 1.000 21.71571 256 LYS B CA 1
ATOM 5246 C C . LYS B 1 256 ? 125.02322 123.71053 154.26935 1.000 20.89268 256 LYS B C 1
ATOM 5247 O O . LYS B 1 256 ? 125.58394 124.73882 154.65619 1.000 24.10167 256 LYS B O 1
ATOM 5253 N N . ARG B 1 257 ? 124.63602 123.52321 153.01210 1.000 21.03532 257 ARG B N 1
ATOM 5254 C CA . ARG B 1 257 ? 124.71427 124.61252 152.05118 1.000 20.50685 257 ARG B CA 1
ATOM 5255 C C . ARG B 1 257 ? 123.75092 125.71715 152.46091 1.000 19.26213 257 ARG B C 1
ATOM 5256 O O . ARG B 1 257 ? 122.56376 125.46862 152.68389 1.000 20.71457 257 ARG B O 1
ATOM 5264 N N . LEU B 1 258 ? 124.26472 126.93763 152.57222 1.000 16.26179 258 LEU B N 1
ATOM 5265 C CA . LEU B 1 258 ? 123.47912 128.06952 153.04236 1.000 16.64814 258 LEU B CA 1
ATOM 5266 C C . LEU B 1 258 ? 123.53345 129.18194 152.01224 1.000 19.62125 258 LEU B C 1
ATOM 5267 O O . LEU B 1 258 ? 124.61965 129.63356 151.63717 1.000 24.86944 258 LEU B O 1
ATOM 5272 N N . SER B 1 259 ? 122.36588 129.61873 151.56113 1.000 16.40834 259 SER B N 1
ATOM 5273 C CA . SER B 1 259 ? 122.22887 130.79367 150.71516 1.000 17.48706 259 SER B CA 1
ATOM 5274 C C . SER B 1 259 ? 121.48758 131.84995 151.51710 1.000 19.72210 259 SER B C 1
ATOM 5275 O O . SER B 1 259 ? 120.39368 131.58981 152.02484 1.000 22.97828 259 SER B O 1
ATOM 5278 N N . LEU B 1 260 ? 122.08270 133.03103 151.63558 1.000 18.66771 260 LEU B N 1
ATOM 5279 C CA . LEU B 1 260 ? 121.56637 134.07787 152.50243 1.000 16.59164 260 LEU B CA 1
ATOM 5280 C C . LEU B 1 260 ? 121.39277 135.36470 151.71441 1.000 17.49730 260 LEU B C 1
ATOM 5281 O O . LEU B 1 260 ? 122.29854 135.77735 150.98544 1.000 19.36914 260 LEU B O 1
ATOM 5286 N N . GLU B 1 261 ? 120.22699 135.98692 151.85287 1.000 15.28973 261 GLU B N 1
ATOM 5287 C CA . GLU B 1 261 ? 120.00139 137.35283 151.39691 1.000 13.76406 261 GLU B CA 1
ATOM 5288 C C . GLU B 1 261 ? 119.67240 138.17559 152.63292 1.000 15.61873 261 GLU B C 1
ATOM 5289 O O . GLU B 1 261 ? 118.58797 138.03554 153.20553 1.000 19.21515 261 GLU B O 1
ATOM 5295 N N . LEU B 1 262 ? 120.60859 139.01633 153.04759 1.000 18.77051 262 LEU B N 1
ATOM 5296 C CA . LEU B 1 262 ? 120.49312 139.80728 154.26151 1.000 19.64925 262 LEU B CA 1
ATOM 5297 C C . LEU B 1 262 ? 120.32967 141.27949 153.90287 1.000 22.16354 262 LEU B C 1
ATOM 5298 O O . LEU B 1 262 ? 120.22897 141.65277 152.73274 1.000 25.63335 262 LEU B O 1
ATOM 5303 N N . GLY B 1 263 ? 120.30222 142.12126 154.92928 1.000 22.83045 263 GLY B N 1
ATOM 5304 C CA . GLY B 1 263 ? 120.00850 143.52245 154.72108 1.000 24.64782 263 GLY B CA 1
ATOM 5305 C C . GLY B 1 263 ? 121.11392 144.26051 153.99121 1.000 25.42189 263 GLY B C 1
ATOM 5306 O O . GLY B 1 263 ? 122.26248 143.82645 153.91874 1.000 25.29781 263 GLY B O 1
ATOM 5307 N N . GLY B 1 264 ? 120.74231 145.41460 153.43267 1.000 23.60913 264 GLY B N 1
ATOM 5308 C CA . GLY B 1 264 ? 121.68330 146.26537 152.74314 1.000 18.10169 264 GLY B CA 1
ATOM 5309 C C . GLY B 1 264 ? 121.53371 147.70939 153.18683 1.000 19.70002 264 GLY B C 1
ATOM 5310 O O . GLY B 1 264 ? 120.56352 148.08337 153.84624 1.000 25.43001 264 GLY B O 1
ATOM 5311 N N . ASN B 1 265 ? 122.52243 148.51652 152.81085 1.000 20.81785 265 ASN B N 1
ATOM 5312 C CA . ASN B 1 265 ? 122.52543 149.95576 153.07290 1.000 20.88993 265 ASN B CA 1
ATOM 5313 C C . ASN B 1 265 ? 122.82006 150.63350 151.73759 1.000 21.29670 265 ASN B C 1
ATOM 5314 O O . ASN B 1 265 ? 123.96905 150.97440 151.44944 1.000 23.16970 265 ASN B O 1
ATOM 5319 N N . ALA B 1 266 ? 121.77744 150.85154 150.94218 1.000 14.90651 266 ALA B N 1
ATOM 5320 C CA . ALA B 1 266 ? 121.95512 151.18933 149.53339 1.000 14.29862 266 ALA B CA 1
ATOM 5321 C C . ALA B 1 266 ? 122.20613 152.68012 149.34939 1.000 14.78681 266 ALA B C 1
ATOM 5322 O O . ALA B 1 266 ? 121.34473 153.48985 149.70324 1.000 19.58733 266 ALA B O 1
ATOM 5324 N N . PRO B 1 267 ? 123.34651 153.08081 148.79789 1.000 10.28661 267 PRO B N 1
ATOM 5325 C CA . PRO B 1 267 ? 123.55833 154.49064 148.46549 1.000 10.53942 267 PRO B CA 1
ATOM 5326 C C . PRO B 1 267 ? 122.87185 154.87775 147.16149 1.000 11.18125 267 PRO B C 1
ATOM 5327 O O . PRO B 1 267 ? 122.59447 154.04795 146.29514 1.000 15.58782 267 PRO B O 1
ATOM 5331 N N . PHE B 1 268 ? 122.59776 156.17617 147.04227 1.000 11.80294 268 PHE B N 1
ATOM 5332 C CA . PHE B 1 268 ? 121.92496 156.75092 145.87615 1.000 7.16341 268 PHE B CA 1
ATOM 5333 C C . PHE B 1 268 ? 122.66648 158.04039 145.53427 1.000 12.91313 268 PHE B C 1
ATOM 5334 O O . PHE B 1 268 ? 122.50740 159.05387 146.21906 1.000 14.33425 268 PHE B O 1
ATOM 5342 N N . ILE B 1 269 ? 123.47322 157.99943 144.47856 1.000 9.98204 269 ILE B N 1
ATOM 5343 C CA . ILE B 1 269 ? 124.36628 159.09434 144.11405 1.000 7.79253 269 ILE B CA 1
ATOM 5344 C C . ILE B 1 269 ? 123.80447 159.83866 142.91209 1.000 10.75895 269 ILE B C 1
ATOM 5345 O O . ILE B 1 269 ? 123.34935 159.22653 141.94019 1.000 16.35936 269 ILE B O 1
ATOM 5350 N N . VAL B 1 270 ? 123.83469 161.16538 142.97708 1.000 8.56262 270 VAL B N 1
ATOM 5351 C CA . VAL B 1 270 ? 123.40299 162.02541 141.88336 1.000 8.85298 270 VAL B CA 1
ATOM 5352 C C . VAL B 1 270 ? 124.57642 162.92615 141.52678 1.000 13.15837 270 VAL B C 1
ATOM 5353 O O . VAL B 1 270 ? 124.93582 163.82372 142.29926 1.000 13.78831 270 VAL B O 1
ATOM 5357 N N . PHE B 1 271 ? 125.17533 162.69037 140.36437 1.000 12.81334 271 PHE B N 1
ATOM 5358 C CA . PHE B 1 271 ? 126.30553 163.48022 139.90141 1.000 14.67824 271 PHE B CA 1
ATOM 5359 C C . PHE B 1 271 ? 125.82146 164.72474 139.16100 1.000 17.28873 271 PHE B C 1
ATOM 5360 O O . PHE B 1 271 ? 124.65813 164.83804 138.77423 1.000 16.69934 271 PHE B O 1
ATOM 5368 N N . ASP B 1 272 ? 126.73984 165.67136 138.96006 1.000 24.11818 272 ASP B N 1
ATOM 5369 C CA . ASP B 1 272 ? 126.38086 166.91850 138.29635 1.000 28.18626 272 ASP B CA 1
ATOM 5370 C C . ASP B 1 272 ? 126.10493 166.74688 136.80648 1.000 29.30361 272 ASP B C 1
ATOM 5371 O O . ASP B 1 272 ? 125.56243 167.66768 136.18783 1.000 30.74897 272 ASP B O 1
ATOM 5376 N N . ASP B 1 273 ? 126.46286 165.60670 136.21580 1.000 29.44723 273 ASP B N 1
ATOM 5377 C CA . ASP B 1 273 ? 126.17897 165.33159 134.81392 1.000 29.71263 273 ASP B CA 1
ATOM 5378 C C . ASP B 1 273 ? 124.98319 164.40049 134.63787 1.000 29.63451 273 ASP B C 1
ATOM 5379 O O . ASP B 1 273 ? 124.86644 163.73347 133.60515 1.000 33.99718 273 ASP B O 1
ATOM 5384 N N . ALA B 1 274 ? 124.08460 164.36119 135.61391 1.000 24.11134 274 ALA B N 1
ATOM 5385 C CA . ALA B 1 274 ? 122.94457 163.45924 135.60750 1.000 25.34785 274 ALA B CA 1
ATOM 5386 C C . ALA B 1 274 ? 121.68988 164.15636 135.09120 1.000 30.91882 274 ALA B C 1
ATOM 5387 O O . ALA B 1 274 ? 121.61329 165.38262 134.99690 1.000 28.81134 274 ALA B O 1
ATOM 5389 N N . ASP B 1 275 ? 120.69319 163.34211 134.75677 1.000 44.68171 275 ASP B N 1
ATOM 5390 C CA . ASP B 1 275 ? 119.36787 163.82930 134.39591 1.000 45.77153 275 ASP B CA 1
ATOM 5391 C C . ASP B 1 275 ? 118.55939 163.99149 135.67860 1.000 46.58927 275 ASP B C 1
ATOM 5392 O O . ASP B 1 275 ? 118.14464 163.00092 136.28762 1.000 45.59958 275 ASP B O 1
ATOM 5397 N N . LEU B 1 276 ? 118.33417 165.24425 136.08241 1.000 39.56949 276 LEU B N 1
ATOM 5398 C CA . LEU B 1 276 ? 117.78449 165.52330 137.40644 1.000 38.20944 276 LEU B CA 1
ATOM 5399 C C . LEU B 1 276 ? 116.36923 164.98041 137.56770 1.000 36.49128 276 LEU B C 1
ATOM 5400 O O . LEU B 1 276 ? 116.02801 164.43238 138.62101 1.000 35.05230 276 LEU B O 1
ATOM 5405 N N . ASP B 1 277 ? 115.52260 165.14534 136.54962 1.000 33.30625 277 ASP B N 1
ATOM 5406 C CA . ASP B 1 277 ? 114.16980 164.60502 136.63064 1.000 32.45744 277 ASP B CA 1
ATOM 5407 C C . ASP B 1 277 ? 114.19515 163.08730 136.73312 1.000 29.97564 277 ASP B C 1
ATOM 5408 O O . ASP B 1 277 ? 113.44798 162.49399 137.52360 1.000 31.27528 277 ASP B O 1
ATOM 5410 N N . ALA B 1 278 ? 115.05844 162.44275 135.94594 1.000 24.52474 278 ALA B N 1
ATOM 5411 C CA . ALA B 1 278 ? 115.21439 160.99840 136.04928 1.000 23.59113 278 ALA B CA 1
ATOM 5412 C C . ALA B 1 278 ? 115.73329 160.60341 137.42314 1.000 21.02039 278 ALA B C 1
ATOM 5413 O O . ALA B 1 278 ? 115.30132 159.59503 137.98800 1.000 19.39074 278 ALA B O 1
ATOM 5415 N N . ALA B 1 279 ? 116.66393 161.38541 137.97480 1.000 19.10809 279 ALA B N 1
ATOM 5416 C CA . ALA B 1 279 ? 117.19633 161.08196 139.29909 1.000 17.44057 279 ALA B CA 1
ATOM 5417 C C . ALA B 1 279 ? 116.11336 161.17356 140.36657 1.000 21.74164 279 ALA B C 1
ATOM 5418 O O . ALA B 1 279 ? 116.04523 160.32784 141.26447 1.000 17.52011 279 ALA B O 1
ATOM 5420 N N . VAL B 1 280 ? 115.25256 162.19004 140.28243 1.000 22.07478 280 VAL B N 1
ATOM 5421 C CA . VAL B 1 280 ? 114.18176 162.33751 141.26332 1.000 21.54078 280 VAL B CA 1
ATOM 5422 C C . VAL B 1 280 ? 113.16373 161.21094 141.12788 1.000 21.76635 280 VAL B C 1
ATOM 5423 O O . VAL B 1 280 ? 112.69998 160.65687 142.13128 1.000 23.37608 280 VAL B O 1
ATOM 5427 N N . GLU B 1 281 ? 112.80386 160.84402 139.89436 1.000 23.61402 281 GLU B N 1
ATOM 5428 C CA . GLU B 1 281 ? 111.88830 159.71939 139.70864 1.000 22.80605 281 GLU B CA 1
ATOM 5429 C C . GLU B 1 281 ? 112.49171 158.42112 140.23577 1.000 24.37383 281 GLU B C 1
ATOM 5430 O O . GLU B 1 281 ? 111.79977 157.61472 140.87563 1.000 26.94159 281 GLU B O 1
ATOM 5432 N N . GLY B 1 282 ? 113.78373 158.20385 139.98186 1.000 21.72119 282 GLY B N 1
ATOM 5433 C CA . GLY B 1 282 ? 114.43956 157.01096 140.48578 1.000 20.97459 282 GLY B CA 1
ATOM 5434 C C . GLY B 1 282 ? 114.51260 156.97944 141.99813 1.000 22.89410 282 GLY B C 1
ATOM 5435 O O . GLY B 1 282 ? 114.33581 155.92711 142.61082 1.000 26.30369 282 GLY B O 1
ATOM 5436 N N . ALA B 1 283 ? 114.77775 158.12901 142.62081 1.000 24.13257 283 ALA B N 1
ATOM 5437 C CA . ALA B 1 283 ? 114.77985 158.19392 144.07763 1.000 21.44289 283 ALA B CA 1
ATOM 5438 C C . ALA B 1 283 ? 113.39084 157.92455 144.63671 1.000 25.73844 283 ALA B C 1
ATOM 5439 O O . ALA B 1 283 ? 113.24506 157.23899 145.65364 1.000 28.50253 283 ALA B O 1
ATOM 5441 N N . MET B 1 284 ? 112.35569 158.44712 143.97783 1.000 29.12866 284 MET B N 1
ATOM 5442 C CA . MET B 1 284 ? 110.99521 158.20557 144.44043 1.000 30.37267 284 MET B CA 1
ATOM 5443 C C . MET B 1 284 ? 110.64061 156.72545 144.37977 1.000 31.02363 284 MET B C 1
ATOM 5444 O O . MET B 1 284 ? 110.03013 156.19169 145.31217 1.000 31.77486 284 MET B O 1
ATOM 5449 N N . ILE B 1 285 ? 111.00765 156.04198 143.29389 1.000 31.92454 285 ILE B N 1
ATOM 5450 C CA . ILE B 1 285 ? 110.64092 154.62754 143.21859 1.000 33.65090 285 ILE B CA 1
ATOM 5451 C C . ILE B 1 285 ? 111.55331 153.76074 144.08939 1.000 34.42411 285 ILE B C 1
ATOM 5452 O O . ILE B 1 285 ? 111.10348 152.75453 144.64791 1.000 36.37971 285 ILE B O 1
ATOM 5457 N N . SER B 1 286 ? 112.82863 154.12433 144.23447 1.000 30.15721 286 SER B N 1
ATOM 5458 C CA A SER B 1 286 ? 113.76300 153.31042 145.00346 0.407 30.98612 286 SER B CA 1
ATOM 5459 C CA B SER B 1 286 ? 113.75096 153.29667 145.00288 0.593 30.92738 286 SER B CA 1
ATOM 5460 C C . SER B 1 286 ? 113.53929 153.45288 146.50343 1.000 33.54895 286 SER B C 1
ATOM 5461 O O . SER B 1 286 ? 113.61842 152.46800 147.24323 1.000 34.47415 286 SER B O 1
ATOM 5466 N N . LYS B 1 287 ? 113.26429 154.67014 146.97068 1.000 30.15454 287 LYS B N 1
ATOM 5467 C CA . LYS B 1 287 ? 113.14580 154.90053 148.40426 1.000 28.66233 287 LYS B CA 1
ATOM 5468 C C . LYS B 1 287 ? 111.76075 154.54361 148.93073 1.000 28.98018 287 LYS B C 1
ATOM 5469 O O . LYS B 1 287 ? 111.63531 153.78480 149.89612 1.000 30.84473 287 LYS B O 1
ATOM 5475 N N . PHE B 1 288 ? 110.71179 155.07339 148.31296 1.000 29.03319 288 PHE B N 1
ATOM 5476 C CA . PHE B 1 288 ? 109.38979 155.06471 148.92305 1.000 28.80600 288 PHE B CA 1
ATOM 5477 C C . PHE B 1 288 ? 108.53065 153.87414 148.51888 1.000 29.56062 288 PHE B C 1
ATOM 5478 O O . PHE B 1 288 ? 107.39790 153.76369 148.99512 1.000 31.82488 288 PHE B O 1
ATOM 5486 N N . ARG B 1 289 ? 109.03013 152.98138 147.67194 1.000 30.28367 289 ARG B N 1
ATOM 5487 C CA . ARG B 1 289 ? 108.29744 151.75707 147.38299 1.000 29.29918 289 ARG B CA 1
ATOM 5488 C C . ARG B 1 289 ? 108.20270 150.89313 148.63581 1.000 30.98372 289 ARG B C 1
ATOM 5489 O O . ARG B 1 289 ? 109.16280 150.77436 149.40391 1.000 29.49800 289 ARG B O 1
ATOM 5491 N N . ASN B 1 290 ? 107.02404 150.30391 148.84555 1.000 33.88943 290 ASN B N 1
ATOM 5492 C CA . ASN B 1 290 ? 106.73203 149.50275 150.03462 1.000 32.55355 290 ASN B CA 1
ATOM 5493 C C . ASN B 1 290 ? 106.92406 150.31001 151.31402 1.000 32.81225 290 ASN B C 1
ATOM 5494 O O . ASN B 1 290 ? 107.24762 149.75446 152.36601 1.000 32.82682 290 ASN B O 1
ATOM 5499 N N . ALA B 1 291 ? 106.72124 151.62552 151.22162 1.000 35.64173 291 ALA B N 1
ATOM 5500 C CA . ALA B 1 291 ? 106.95494 152.54997 152.32978 1.000 35.48226 291 ALA B CA 1
ATOM 5501 C C . ALA B 1 291 ? 108.37641 152.41683 152.86619 1.000 36.51245 291 ALA B C 1
ATOM 5502 O O . ALA B 1 291 ? 108.61980 152.50204 154.07049 1.000 38.73617 291 ALA B O 1
ATOM 5504 N N . GLY B 1 292 ? 109.32723 152.19739 151.96179 1.000 33.29964 292 GLY B N 1
ATOM 5505 C CA . GLY B 1 292 ? 110.70730 152.04273 152.36707 1.000 31.29245 292 GLY B CA 1
ATOM 5506 C C . GLY B 1 292 ? 111.05636 150.70209 152.96769 1.000 32.61045 292 GLY B C 1
ATOM 5507 O O . GLY B 1 292 ? 112.17406 150.53794 153.46656 1.000 34.52146 292 GLY B O 1
ATOM 5508 N N . GLN B 1 293 ? 110.13568 149.74035 152.94663 1.000 34.75989 293 GLN B N 1
ATOM 5509 C CA . GLN B 1 293 ? 110.37981 148.40681 153.48988 1.000 33.07025 293 GLN B CA 1
ATOM 5510 C C . GLN B 1 293 ? 110.71520 147.47648 152.32866 1.000 36.40643 293 GLN B C 1
ATOM 5511 O O . GLN B 1 293 ? 109.88606 146.70999 151.84397 1.000 38.41885 293 GLN B O 1
ATOM 5517 N N . THR B 1 294 ? 111.95402 147.58100 151.85850 1.000 43.56211 294 THR B N 1
ATOM 5518 C CA . THR B 1 294 ? 112.47234 146.71644 150.80902 1.000 42.92806 294 THR B CA 1
ATOM 5519 C C . THR B 1 294 ? 113.96780 146.57449 151.03598 1.000 43.92475 294 THR B C 1
ATOM 5520 O O . THR B 1 294 ? 114.62703 147.52964 151.45300 1.000 44.01218 294 THR B O 1
ATOM 5524 N N . CYS B 1 295 ? 114.49580 145.37695 150.77972 1.000 51.16794 295 CYS B N 1
ATOM 5525 C CA . CYS B 1 295 ? 115.92554 145.15311 150.95905 1.000 51.03310 295 CYS B CA 1
ATOM 5526 C C . CYS B 1 295 ? 116.76058 145.95430 149.97000 1.000 49.76415 295 CYS B C 1
ATOM 5527 O O . CYS B 1 295 ? 117.93502 146.22144 150.24166 1.000 49.35355 295 CYS B O 1
ATOM 5530 N N . VAL B 1 296 ? 116.18019 146.35320 148.83613 1.000 36.33001 296 VAL B N 1
ATOM 5531 C CA . VAL B 1 296 ? 116.88573 147.14955 147.84028 1.000 37.76467 296 VAL B CA 1
ATOM 5532 C C . VAL B 1 296 ? 116.56544 148.62892 147.94684 1.000 35.27608 296 VAL B C 1
ATOM 5533 O O . VAL B 1 296 ? 117.09782 149.42793 147.16375 1.000 32.42724 296 VAL B O 1
ATOM 5537 N N . CYS B 1 297 ? 115.71411 149.01866 148.89126 1.000 36.53908 297 CYS B N 1
ATOM 5538 C CA . CYS B 1 297 ? 115.34689 150.41859 149.03924 1.000 37.66473 297 CYS B CA 1
ATOM 5539 C C . CYS B 1 297 ? 116.58090 151.27061 149.29230 1.000 35.53136 297 CYS B C 1
ATOM 5540 O O . CYS B 1 297 ? 117.49501 150.87015 150.01674 1.000 36.11006 297 CYS B O 1
ATOM 5543 N N . ALA B 1 298 ? 116.61538 152.44146 148.66611 1.000 25.39152 298 ALA B N 1
ATOM 5544 C CA . ALA B 1 298 ? 117.68166 153.38835 148.94421 1.000 24.64493 298 ALA B CA 1
ATOM 5545 C C . ALA B 1 298 ? 117.64029 153.78486 150.41247 1.000 25.62013 298 ALA B C 1
ATOM 5546 O O . ALA B 1 298 ? 116.56974 153.89223 151.01310 1.000 28.99315 298 ALA B O 1
ATOM 5548 N N . ASN B 1 299 ? 118.81601 153.97455 151.00158 1.000 18.17569 299 ASN B N 1
ATOM 5549 C CA . ASN B 1 299 ? 118.91659 154.37716 152.39362 1.000 18.21784 299 ASN B CA 1
ATOM 5550 C C . ASN B 1 299 ? 119.72281 155.64518 152.60195 1.000 20.25874 299 ASN B C 1
ATOM 5551 O O . ASN B 1 299 ? 119.53546 156.30937 153.62422 1.000 26.21559 299 ASN B O 1
ATOM 5556 N N . ARG B 1 300 ? 120.61520 155.99153 151.67951 1.000 18.77639 300 ARG B N 1
ATOM 5557 C CA . ARG B 1 300 ? 121.37567 157.23226 151.72200 1.000 18.48792 300 ARG B CA 1
ATOM 5558 C C . ARG B 1 300 ? 121.34485 157.84441 150.33321 1.000 19.36699 300 ARG B C 1
ATOM 5559 O O . ARG B 1 300 ? 121.54775 157.13654 149.34381 1.000 24.57133 300 ARG B O 1
ATOM 5567 N N . ILE B 1 301 ? 121.08680 159.14387 150.25120 1.000 13.94660 301 ILE B N 1
ATOM 5568 C CA . ILE B 1 301 ? 120.99359 159.83225 148.97000 1.000 15.78231 301 ILE B CA 1
ATOM 5569 C C . ILE B 1 301 ? 122.11324 160.86056 148.91249 1.000 18.00683 301 ILE B C 1
ATOM 5570 O O . ILE B 1 301 ? 122.07240 161.87426 149.61614 1.000 21.41425 301 ILE B O 1
ATOM 5575 N N . TYR B 1 302 ? 123.11124 160.60904 148.07144 1.000 13.20770 302 TYR B N 1
ATOM 5576 C CA . TYR B 1 302 ? 124.24406 161.50924 147.90665 1.000 12.20717 302 TYR B CA 1
ATOM 5577 C C . TYR B 1 302 ? 124.02821 162.36924 146.67229 1.000 14.49040 302 TYR B C 1
ATOM 5578 O O . TYR B 1 302 ? 123.64608 161.86075 145.61486 1.000 19.17450 302 TYR B O 1
ATOM 5587 N N . VAL B 1 303 ? 124.25463 163.66921 146.81447 1.000 13.64324 303 VAL B N 1
ATOM 5588 C CA . VAL B 1 303 ? 124.10448 164.61435 145.71675 1.000 16.58294 303 VAL B CA 1
ATOM 5589 C C . VAL B 1 303 ? 125.34648 165.48907 145.65245 1.000 19.12662 303 VAL B C 1
ATOM 5590 O O . VAL B 1 303 ? 125.87317 165.91343 146.68632 1.000 23.48232 303 VAL B O 1
ATOM 5594 N N . GLN B 1 304 ? 125.82448 165.74456 144.43845 1.000 23.10887 304 GLN B N 1
ATOM 5595 C CA . GLN B 1 304 ? 126.94598 166.65235 144.26893 1.000 28.37395 304 GLN B CA 1
ATOM 5596 C C . GLN B 1 304 ? 126.53246 168.06989 144.65794 1.000 30.63973 304 GLN B C 1
ATOM 5597 O O . GLN B 1 304 ? 125.35619 168.43760 144.61311 1.000 31.23511 304 GLN B O 1
ATOM 5603 N N . GLU B 1 305 ? 127.52769 168.86763 145.05342 1.000 35.97115 305 GLU B N 1
ATOM 5604 C CA . GLU B 1 305 ? 127.25004 170.16961 145.65257 1.000 35.46987 305 GLU B CA 1
ATOM 5605 C C . GLU B 1 305 ? 126.56681 171.11585 144.67206 1.000 37.66600 305 GLU B C 1
ATOM 5606 O O . GLU B 1 305 ? 125.78411 171.98140 145.08014 1.000 40.98104 305 GLU B O 1
ATOM 5608 N N . SER B 1 306 ? 126.84715 170.97347 143.37954 1.000 34.13284 306 SER B N 1
ATOM 5609 C CA . SER B 1 306 ? 126.33493 171.90792 142.38396 1.000 34.87057 306 SER B CA 1
ATOM 5610 C C . SER B 1 306 ? 124.92689 171.57505 141.91049 1.000 36.21365 306 SER B C 1
ATOM 5611 O O . SER B 1 306 ? 124.39329 172.29477 141.06125 1.000 35.73389 306 SER B O 1
ATOM 5614 N N . VAL B 1 307 ? 124.31486 170.51620 142.43151 1.000 36.58932 307 VAL B N 1
ATOM 5615 C CA . VAL B 1 307 ? 123.04499 170.02330 141.91118 1.000 35.13090 307 VAL B CA 1
ATOM 5616 C C . VAL B 1 307 ? 122.07179 169.79159 143.06556 1.000 32.77925 307 VAL B C 1
ATOM 5617 O O . VAL B 1 307 ? 120.85974 169.65721 142.85905 1.000 35.09513 307 VAL B O 1
ATOM 5621 N N . ALA B 1 308 ? 122.58894 169.84366 144.29590 1.000 33.39081 308 ALA B N 1
ATOM 5622 C CA . ALA B 1 308 ? 121.82537 169.40142 145.46111 1.000 34.72031 308 ALA B CA 1
ATOM 5623 C C . ALA B 1 308 ? 120.54232 170.20349 145.65255 1.000 35.23865 308 ALA B C 1
ATOM 5624 O O . ALA B 1 308 ? 119.49768 169.63622 145.99164 1.000 35.88850 308 ALA B O 1
ATOM 5626 N N . ALA B 1 309 ? 120.59822 171.52122 145.45366 1.000 37.81661 309 ALA B N 1
ATOM 5627 C CA . ALA B 1 309 ? 119.42059 172.35290 145.68924 1.000 37.31699 309 ALA B CA 1
ATOM 5628 C C . ALA B 1 309 ? 118.28132 171.98817 144.74439 1.000 37.45268 309 ALA B C 1
ATOM 5629 O O . ALA B 1 309 ? 117.14182 171.78131 145.17802 1.000 39.12287 309 ALA B O 1
ATOM 5631 N N . ALA B 1 310 ? 118.56998 171.90989 143.44389 1.000 33.66012 310 ALA B N 1
ATOM 5632 C CA . ALA B 1 310 ? 117.52809 171.58814 142.47472 1.000 33.51054 310 ALA B CA 1
ATOM 5633 C C . ALA B 1 310 ? 116.99164 170.18094 142.69129 1.000 32.77758 310 ALA B C 1
ATOM 5634 O O . ALA B 1 310 ? 115.77888 169.94319 142.58991 1.000 33.75144 310 ALA B O 1
ATOM 5636 N N . PHE B 1 311 ? 117.88163 169.23481 142.99911 1.000 32.42323 311 PHE B N 1
ATOM 5637 C CA . PHE B 1 311 ? 117.43660 167.87594 143.27294 1.000 32.27045 311 PHE B CA 1
ATOM 5638 C C . PHE B 1 311 ? 116.49759 167.83744 144.46683 1.000 31.60117 311 PHE B C 1
ATOM 5639 O O . PHE B 1 311 ? 115.45629 167.17700 144.41901 1.000 29.58692 311 PHE B O 1
ATOM 5647 N N . THR B 1 312 ? 116.84266 168.54133 145.54744 1.000 37.49514 312 THR B N 1
ATOM 5648 C CA . THR B 1 312 ? 115.99024 168.49900 146.72860 1.000 37.60814 312 THR B CA 1
ATOM 5649 C C . THR B 1 312 ? 114.67801 169.23576 146.49538 1.000 38.49940 312 THR B C 1
ATOM 5650 O O . THR B 1 312 ? 113.64526 168.82559 147.03000 1.000 37.84530 312 THR B O 1
ATOM 5654 N N . GLU B 1 313 ? 114.68181 170.28720 145.66996 1.000 34.82551 313 GLU B N 1
ATOM 5655 C CA . GLU B 1 313 ? 113.43321 170.97317 145.35122 1.000 33.92875 313 GLU B CA 1
ATOM 5656 C C . GLU B 1 313 ? 112.48698 170.05554 144.58586 1.000 35.89904 313 GLU B C 1
ATOM 5657 O O . GLU B 1 313 ? 111.30572 169.92436 144.93783 1.000 36.84523 313 GLU B O 1
ATOM 5659 N N . ARG B 1 314 ? 112.99545 169.39464 143.54044 1.000 35.59237 314 ARG B N 1
ATOM 5660 C CA . ARG B 1 314 ? 112.15466 168.46895 142.78474 1.000 35.82945 314 ARG B CA 1
ATOM 5661 C C . ARG B 1 314 ? 111.72252 167.28866 143.64731 1.000 36.61198 314 ARG B C 1
ATOM 5662 O O . ARG B 1 314 ? 110.58665 166.80779 143.53866 1.000 37.53169 314 ARG B O 1
ATOM 5670 N N . LEU B 1 315 ? 112.61761 166.80998 144.51431 1.000 34.68864 315 LEU B N 1
ATOM 5671 C CA . LEU B 1 315 ? 112.28608 165.70054 145.39770 1.000 34.09569 315 LEU B CA 1
ATOM 5672 C C . LEU B 1 315 ? 111.17608 166.07762 146.36827 1.000 35.92108 315 LEU B C 1
ATOM 5673 O O . LEU B 1 315 ? 110.27374 165.27758 146.62347 1.000 37.10992 315 LEU B O 1
ATOM 5678 N N . LEU B 1 316 ? 111.22816 167.28984 146.92504 1.000 36.97892 316 LEU B N 1
ATOM 5679 C CA . LEU B 1 316 ? 110.15747 167.74865 147.80413 1.000 37.01548 316 LEU B CA 1
ATOM 5680 C C . LEU B 1 316 ? 108.84526 167.88161 147.04601 1.000 37.16668 316 LEU B C 1
ATOM 5681 O O . LEU B 1 316 ? 107.78103 167.51724 147.56188 1.000 38.27398 316 LEU B O 1
ATOM 5686 N N . ALA B 1 317 ? 108.90221 168.40140 145.81690 1.000 35.89957 317 ALA B N 1
ATOM 5687 C CA . ALA B 1 317 ? 107.69209 168.50382 145.00774 1.000 34.98513 317 ALA B CA 1
ATOM 5688 C C . ALA B 1 317 ? 107.07695 167.13105 144.75670 1.000 37.21572 317 ALA B C 1
ATOM 5689 O O . ALA B 1 317 ? 105.84999 166.98381 144.74799 1.000 36.89259 317 ALA B O 1
ATOM 5691 N N . LYS B 1 318 ? 107.91108 166.11338 144.54938 1.000 43.97885 318 LYS B N 1
ATOM 5692 C CA . LYS B 1 318 ? 107.38331 164.76999 144.32613 1.000 43.47869 318 LYS B CA 1
ATOM 5693 C C . LYS B 1 318 ? 106.91090 164.10168 145.61402 1.000 42.29579 318 LYS B C 1
ATOM 5694 O O . LYS B 1 318 ? 105.95034 163.32587 145.58396 1.000 43.57041 318 LYS B O 1
ATOM 5700 N N . VAL B 1 319 ? 107.57255 164.37094 146.74185 1.000 43.36304 319 VAL B N 1
ATOM 5701 C CA . VAL B 1 319 ? 107.16145 163.77440 148.01072 1.000 44.04121 319 VAL B CA 1
ATOM 5702 C C . VAL B 1 319 ? 105.85188 164.38766 148.48972 1.000 45.43840 319 VAL B C 1
ATOM 5703 O O . VAL B 1 319 ? 105.05677 163.72334 149.16729 1.000 45.13887 319 VAL B O 1
ATOM 5707 N N . SER B 1 320 ? 105.59473 165.65071 148.13659 1.000 46.55200 320 SER B N 1
ATOM 5708 C CA . SER B 1 320 ? 104.32242 166.27244 148.49130 1.000 44.68294 320 SER B CA 1
ATOM 5709 C C . SER B 1 320 ? 103.13680 165.49823 147.92860 1.000 43.68006 320 SER B C 1
ATOM 5710 O O . SER B 1 320 ? 102.05263 165.51138 148.51992 1.000 46.10016 320 SER B O 1
ATOM 5713 N N . GLY B 1 321 ? 103.32014 164.81351 146.80412 1.000 39.30278 321 GLY B N 1
ATOM 5714 C CA . GLY B 1 321 ? 102.25077 164.06978 146.17408 1.000 38.18932 321 GLY B CA 1
ATOM 5715 C C . GLY B 1 321 ? 101.96215 162.70064 146.74283 1.000 39.97975 321 GLY B C 1
ATOM 5716 O O . GLY B 1 321 ? 101.02920 162.03961 146.28129 1.000 41.05585 321 GLY B O 1
ATOM 5717 N N . LEU B 1 322 ? 102.73213 162.24493 147.72632 1.000 44.29512 322 LEU B N 1
ATOM 5718 C CA . LEU B 1 322 ? 102.49307 160.93545 148.31682 1.000 44.92055 322 LEU B CA 1
ATOM 5719 C C . LEU B 1 322 ? 101.24556 160.96032 149.19151 1.000 46.52905 322 LEU B C 1
ATOM 5720 O O . LEU B 1 322 ? 100.98362 161.93464 149.90155 1.000 46.52207 322 LEU B O 1
ATOM 5725 N N . SER B 1 323 ? 100.46987 159.87880 149.13596 1.000 46.38406 323 SER B N 1
ATOM 5726 C CA . SER B 1 323 ? 99.20787 159.78754 149.85753 1.000 45.69496 323 SER B CA 1
ATOM 5727 C C . SER B 1 323 ? 99.17234 158.50680 150.67477 1.000 45.02884 323 SER B C 1
ATOM 5728 O O . SER B 1 323 ? 99.34466 157.41269 150.12936 1.000 45.95094 323 SER B O 1
ATOM 5731 N N . LEU B 1 324 ? 98.93589 158.64651 151.97399 1.000 39.28463 324 LEU B N 1
ATOM 5732 C CA . LEU B 1 324 ? 98.86003 157.52156 152.89263 1.000 37.15952 324 LEU B CA 1
ATOM 5733 C C . LEU B 1 324 ? 97.41477 157.06548 153.05388 1.000 38.36143 324 LEU B C 1
ATOM 5734 O O . LEU B 1 324 ? 96.46881 157.75852 152.67583 1.000 41.29188 324 LEU B O 1
ATOM 5739 N N . GLY B 1 325 ? 97.25247 155.88789 153.62995 1.000 37.36925 325 GLY B N 1
ATOM 5740 C CA . GLY B 1 325 ? 95.94436 155.33969 153.89224 1.000 36.98139 325 GLY B CA 1
ATOM 5741 C C . GLY B 1 325 ? 95.93803 153.84370 153.68863 1.000 37.57266 325 GLY B C 1
ATOM 5742 O O . GLY B 1 325 ? 96.98150 153.20481 153.57664 1.000 38.95355 325 GLY B O 1
ATOM 5743 N N . ARG B 1 326 ? 94.73324 153.28442 153.64963 1.000 45.45275 326 ARG B N 1
ATOM 5744 C CA . ARG B 1 326 ? 94.56381 151.85272 153.45488 1.000 45.79308 326 ARG B CA 1
ATOM 5745 C C . ARG B 1 326 ? 95.00427 151.44326 152.05276 1.000 46.23439 326 ARG B C 1
ATOM 5746 O O . ARG B 1 326 ? 94.84187 152.18696 151.08248 1.000 47.31503 326 ARG B O 1
ATOM 5754 N N . GLY B 1 327 ? 95.57247 150.23910 151.95745 1.000 40.89440 327 GLY B N 1
ATOM 5755 C CA . GLY B 1 327 ? 96.08575 149.76302 150.68467 1.000 41.10536 327 GLY B CA 1
ATOM 5756 C C . GLY B 1 327 ? 95.01787 149.59521 149.62390 1.000 42.14127 327 GLY B C 1
ATOM 5757 O O . GLY B 1 327 ? 95.27240 149.83193 148.44090 1.000 41.54962 327 GLY B O 1
ATOM 5758 N N . THR B 1 328 ? 93.81312 149.19078 150.02421 1.000 50.67848 328 THR B N 1
ATOM 5759 C CA . THR B 1 328 ? 92.70843 148.98905 149.09499 1.000 52.14813 328 THR B CA 1
ATOM 5760 C C . THR B 1 328 ? 91.99607 150.28788 148.72293 1.000 53.09166 328 THR B C 1
ATOM 5761 O O . THR B 1 328 ? 90.87597 150.23658 148.20272 1.000 52.00666 328 THR B O 1
ATOM 5765 N N . ASP B 1 329 ? 92.61110 151.43952 148.97377 1.000 48.82836 329 ASP B N 1
ATOM 5766 C CA . ASP B 1 329 ? 92.01840 152.73291 148.66599 1.000 48.08757 329 ASP B CA 1
ATOM 5767 C C . ASP B 1 329 ? 92.68372 153.31855 147.42887 1.000 49.88388 329 ASP B C 1
ATOM 5768 O O . ASP B 1 329 ? 93.91513 153.33054 147.32640 1.000 48.69718 329 ASP B O 1
ATOM 5770 N N . ALA B 1 330 ? 91.86644 153.79872 146.49475 1.000 50.75643 330 ALA B N 1
ATOM 5771 C CA . ALA B 1 330 ? 92.39077 154.38268 145.26916 1.000 49.80562 330 ALA B CA 1
ATOM 5772 C C . ALA B 1 330 ? 93.18095 155.64751 145.57550 1.000 51.42119 330 ALA B C 1
ATOM 5773 O O . ALA B 1 330 ? 92.77135 156.47435 146.39429 1.000 51.47452 330 ALA B O 1
ATOM 5775 N N . GLY B 1 331 ? 94.32448 155.79278 144.91038 1.000 53.11836 331 GLY B N 1
ATOM 5776 C CA . GLY B 1 331 ? 95.19005 156.93323 145.11528 1.000 51.93265 331 GLY B CA 1
ATOM 5777 C C . GLY B 1 331 ? 96.14932 156.81988 146.27829 1.000 51.82063 331 GLY B C 1
ATOM 5778 O O . GLY B 1 331 ? 96.90936 157.76501 146.52304 1.000 51.91128 331 GLY B O 1
ATOM 5779 N N . VAL B 1 332 ? 96.14473 155.70548 147.00141 1.000 48.76863 332 VAL B N 1
ATOM 5780 C CA . VAL B 1 332 ? 97.02030 155.52129 148.15252 1.000 48.88191 332 VAL B CA 1
ATOM 5781 C C . VAL B 1 332 ? 98.34672 154.95716 147.66157 1.000 48.50453 332 VAL B C 1
ATOM 5782 O O . VAL B 1 332 ? 98.38259 153.91731 146.99453 1.000 49.00485 332 VAL B O 1
ATOM 5786 N N . SER B 1 333 ? 99.43623 155.65314 147.97961 1.000 45.47541 333 SER B N 1
ATOM 5787 C CA . SER B 1 333 ? 100.77553 155.22565 147.60080 1.000 45.49080 333 SER B CA 1
ATOM 5788 C C . SER B 1 333 ? 101.55406 154.60202 148.74828 1.000 44.76212 333 SER B C 1
ATOM 5789 O O . SER B 1 333 ? 102.45992 153.80011 148.50236 1.000 45.91584 333 SER B O 1
ATOM 5792 N N . GLN B 1 334 ? 101.22404 154.94393 149.99013 1.000 38.35908 334 GLN B N 1
ATOM 5793 C CA . GLN B 1 334 ? 101.97738 154.50901 151.15654 1.000 35.61324 334 GLN B CA 1
ATOM 5794 C C . GLN B 1 334 ? 101.05671 153.80348 152.13931 1.000 37.15149 334 GLN B C 1
ATOM 5795 O O . GLN B 1 334 ? 100.00446 154.33617 152.50518 1.000 39.69665 334 GLN B O 1
ATOM 5801 N N . GLY B 1 335 ? 101.46195 152.61571 152.57117 1.000 32.30050 335 GLY B N 1
ATOM 5802 C CA . GLY B 1 335 ? 100.75200 151.89138 153.59417 1.000 27.27363 335 GLY B CA 1
ATOM 5803 C C . GLY B 1 335 ? 101.45435 152.00875 154.92882 1.000 28.11809 335 GLY B C 1
ATOM 5804 O O . GLY B 1 335 ? 102.49870 152.65433 155.05022 1.000 32.04939 335 GLY B O 1
ATOM 5805 N N . PRO B 1 336 ? 100.88947 151.39126 155.96072 1.000 34.08512 336 PRO B N 1
ATOM 5806 C CA . PRO B 1 336 ? 101.50708 151.45729 157.28741 1.000 34.14509 336 PRO B CA 1
ATOM 5807 C C . PRO B 1 336 ? 102.76462 150.60735 157.36688 1.000 35.82115 336 PRO B C 1
ATOM 5808 O O . PRO B 1 336 ? 102.94841 149.63977 156.62629 1.000 37.53519 336 PRO B O 1
ATOM 5812 N N . LEU B 1 337 ? 103.63897 150.98542 158.29420 1.000 35.36357 337 LEU B N 1
ATOM 5813 C CA . LEU B 1 337 ? 104.79654 150.16194 158.59833 1.000 32.34170 337 LEU B CA 1
ATOM 5814 C C . LEU B 1 337 ? 104.34635 148.84776 159.23095 1.000 32.85743 337 LEU B C 1
ATOM 5815 O O . LEU B 1 337 ? 103.20394 148.69993 159.67126 1.000 34.49514 337 LEU B O 1
ATOM 5820 N N . ILE B 1 338 ? 105.26326 147.87923 159.26508 1.000 35.69139 338 ILE B N 1
ATOM 5821 C CA . ILE B 1 338 ? 104.88593 146.52207 159.65020 1.000 35.20915 338 ILE B CA 1
ATOM 5822 C C . ILE B 1 338 ? 104.43431 146.47430 161.10613 1.000 37.43621 338 ILE B C 1
ATOM 5823 O O . ILE B 1 338 ? 103.51925 145.72055 161.45877 1.000 36.39983 338 ILE B O 1
ATOM 5828 N N . ASP B 1 339 ? 105.05021 147.27779 161.96823 1.000 41.91893 339 ASP B N 1
ATOM 5829 C CA . ASP B 1 339 ? 104.75227 147.24659 163.39329 1.000 41.56861 339 ASP B CA 1
ATOM 5830 C C . ASP B 1 339 ? 105.27223 148.53071 164.02561 1.000 43.87809 339 ASP B C 1
ATOM 5831 O O . ASP B 1 339 ? 105.75637 149.43499 163.33962 1.000 44.72676 339 ASP B O 1
ATOM 5833 N N . GLU B 1 340 ? 105.16381 148.60293 165.35357 1.000 45.44872 340 GLU B N 1
ATOM 5834 C CA . GLU B 1 340 ? 105.58645 149.79488 166.07718 1.000 43.36097 340 GLU B CA 1
ATOM 5835 C C . GLU B 1 340 ? 107.10135 149.91603 166.16583 1.000 43.53029 340 GLU B C 1
ATOM 5836 O O . GLU B 1 340 ? 107.61178 151.03022 166.32379 1.000 43.56999 340 GLU B O 1
ATOM 5838 N N . LYS B 1 341 ? 107.82703 148.79871 166.07559 1.000 40.87902 341 LYS B N 1
ATOM 5839 C CA . LYS B 1 341 ? 109.28471 148.85323 166.11811 1.000 39.05289 341 LYS B CA 1
ATOM 5840 C C . LYS B 1 341 ? 109.84326 149.63469 164.93473 1.000 40.05606 341 LYS B C 1
ATOM 5841 O O . LYS B 1 341 ? 110.83001 150.36625 165.07435 1.000 37.30278 341 LYS B O 1
ATOM 5843 N N . ALA B 1 342 ? 109.22916 149.48724 163.75842 1.000 42.78908 342 ALA B N 1
ATOM 5844 C CA . ALA B 1 342 ? 109.65287 150.26675 162.59966 1.000 43.25342 342 ALA B CA 1
ATOM 5845 C C . ALA B 1 342 ? 109.45966 151.75641 162.83966 1.000 41.20596 342 ALA B C 1
ATOM 5846 O O . ALA B 1 342 ? 110.33060 152.56833 162.50059 1.000 41.08076 342 ALA B O 1
ATOM 5848 N N . VAL B 1 343 ? 108.32280 152.13307 163.42836 1.000 42.42282 343 VAL B N 1
ATOM 5849 C CA . VAL B 1 343 ? 108.07873 153.53505 163.74691 1.000 43.52858 343 VAL B CA 1
ATOM 5850 C C . VAL B 1 343 ? 109.11439 154.03880 164.74009 1.000 42.93864 343 VAL B C 1
ATOM 5851 O O . VAL B 1 343 ? 109.63920 155.14866 164.60092 1.000 41.31443 343 VAL B O 1
ATOM 5855 N N . ALA B 1 344 ? 109.42008 153.23386 165.76027 1.000 43.67115 344 ALA B N 1
ATOM 5856 C CA . ALA B 1 344 ? 110.39981 153.64376 166.76049 1.000 43.41513 344 ALA B CA 1
ATOM 5857 C C . ALA B 1 344 ? 111.77676 153.83633 166.14033 1.000 44.54520 344 ALA B C 1
ATOM 5858 O O . ALA B 1 344 ? 112.47283 154.81064 166.44788 1.000 44.28596 344 ALA B O 1
ATOM 5860 N N . LYS B 1 345 ? 112.18603 152.91863 165.26112 1.000 43.82421 345 LYS B N 1
ATOM 5861 C CA . LYS B 1 345 ? 113.48422 153.04553 164.60550 1.000 43.08218 345 LYS B CA 1
ATOM 5862 C C . LYS B 1 345 ? 113.53449 154.27381 163.70363 1.000 44.29164 345 LYS B C 1
ATOM 5863 O O . LYS B 1 345 ? 114.54035 154.99390 163.67807 1.000 42.21153 345 LYS B O 1
ATOM 5865 N N . MET B 1 346 ? 112.46125 154.52604 162.94921 1.000 44.65851 346 MET B N 1
ATOM 5866 C CA . MET B 1 346 ? 112.42881 155.70135 162.08424 1.000 43.00702 346 MET B CA 1
ATOM 5867 C C . MET B 1 346 ? 112.49283 156.98444 162.90528 1.000 44.39876 346 MET B C 1
ATOM 5868 O O . MET B 1 346 ? 113.20606 157.92948 162.54428 1.000 45.44904 346 MET B O 1
ATOM 5873 N N . GLU B 1 347 ? 111.76811 157.02560 164.02729 1.000 52.48690 347 GLU B N 1
ATOM 5874 C CA . GLU B 1 347 ? 111.83522 158.17879 164.91883 1.000 52.35555 347 GLU B CA 1
ATOM 5875 C C . GLU B 1 347 ? 113.23332 158.35594 165.49011 1.000 52.85561 347 GLU B C 1
ATOM 5876 O O . GLU B 1 347 ? 113.71603 159.48373 165.62207 1.000 50.52199 347 GLU B O 1
ATOM 5882 N N . GLU B 1 348 ? 113.89076 157.25343 165.85381 1.000 53.88214 348 GLU B N 1
ATOM 5883 C CA . GLU B 1 348 ? 115.25084 157.33871 166.37468 1.000 52.59889 348 GLU B CA 1
ATOM 5884 C C . GLU B 1 348 ? 116.20652 157.89893 165.33132 1.000 52.39373 348 GLU B C 1
ATOM 5885 O O . GLU B 1 348 ? 117.06073 158.73676 165.64450 1.000 53.69527 348 GLU B O 1
ATOM 5891 N N . HIS B 1 349 ? 116.07633 157.44672 164.08358 1.000 49.62450 349 HIS B N 1
ATOM 5892 C CA . HIS B 1 349 ? 116.92837 157.96366 163.01831 1.000 50.40212 349 HIS B CA 1
ATOM 5893 C C . HIS B 1 349 ? 116.67706 159.44838 162.78019 1.000 49.20856 349 HIS B C 1
ATOM 5894 O O . HIS B 1 349 ? 117.62447 160.22588 162.61285 1.000 49.39800 349 HIS B O 1
ATOM 5901 N N . ILE B 1 350 ? 115.40772 159.86501 162.77782 1.000 45.36274 350 ILE B N 1
ATOM 5902 C CA . ILE B 1 350 ? 115.09491 161.28092 162.58506 1.000 45.43611 350 ILE B CA 1
ATOM 5903 C C . ILE B 1 350 ? 115.63581 162.11552 163.74237 1.000 46.04945 350 ILE B C 1
ATOM 5904 O O . ILE B 1 350 ? 116.16236 163.21763 163.54081 1.000 45.91797 350 ILE B O 1
ATOM 5909 N N . ALA B 1 351 ? 115.51117 161.60844 164.97180 1.000 45.51249 351 ALA B N 1
ATOM 5910 C CA . ALA B 1 351 ? 116.00984 162.33571 166.13467 1.000 45.24228 351 ALA B CA 1
ATOM 5911 C C . ALA B 1 351 ? 117.52445 162.47768 166.09154 1.000 45.19581 351 ALA B C 1
ATOM 5912 O O . ALA B 1 351 ? 118.06325 163.54950 166.39273 1.000 44.55068 351 ALA B O 1
ATOM 5914 N N . ASP B 1 352 ? 118.22886 161.40218 165.72715 1.000 44.04314 352 ASP B N 1
ATOM 5915 C CA . ASP B 1 352 ? 119.68060 161.47581 165.60432 1.000 42.24381 352 ASP B CA 1
ATOM 5916 C C . ASP B 1 352 ? 120.08896 162.44513 164.50335 1.000 41.48275 352 ASP B C 1
ATOM 5917 O O . ASP B 1 352 ? 121.05619 163.19959 164.65854 1.000 42.02891 352 ASP B O 1
ATOM 5919 N N . ALA B 1 353 ? 119.36042 162.44262 163.38321 1.000 36.20069 353 ALA B N 1
ATOM 5920 C CA . ALA B 1 353 ? 119.64709 163.39557 162.31665 1.000 36.57988 353 ALA B CA 1
ATOM 5921 C C . ALA B 1 353 ? 119.46910 164.82931 162.79472 1.000 39.18276 353 ALA B C 1
ATOM 5922 O O . ALA B 1 353 ? 120.30756 165.69437 162.51472 1.000 36.33061 353 ALA B O 1
ATOM 5924 N N . MET B 1 354 ? 118.38157 165.09906 163.52036 1.000 46.07839 354 MET B N 1
ATOM 5925 C CA . MET B 1 354 ? 118.13490 166.45146 164.00978 1.000 46.16379 354 MET B CA 1
ATOM 5926 C C . MET B 1 354 ? 119.19381 166.88007 165.01799 1.000 44.75072 354 MET B C 1
ATOM 5927 O O . MET B 1 354 ? 119.66415 168.02303 164.98409 1.000 43.13914 354 MET B O 1
ATOM 5929 N N . ALA B 1 355 ? 119.58342 165.97619 165.91967 1.000 46.51640 355 ALA B N 1
ATOM 5930 C CA . ALA B 1 355 ? 120.54414 166.33035 166.95903 1.000 46.64483 355 ALA B CA 1
ATOM 5931 C C . ALA B 1 355 ? 121.94635 166.51215 166.39134 1.000 48.90004 355 ALA B C 1
ATOM 5932 O O . ALA B 1 355 ? 122.70261 167.37219 166.85845 1.000 48.60593 355 ALA B O 1
ATOM 5934 N N . ASN B 1 356 ? 122.31273 165.71808 165.38339 1.000 43.54816 356 ASN B N 1
ATOM 5935 C CA . ASN B 1 356 ? 123.67033 165.74259 164.85504 1.000 40.43708 356 ASN B CA 1
ATOM 5936 C C . ASN B 1 356 ? 123.90174 166.84799 163.83400 1.000 41.05786 356 ASN B C 1
ATOM 5937 O O . ASN B 1 356 ? 125.02676 166.98173 163.34249 1.000 40.99277 356 ASN B O 1
ATOM 5939 N N . GLY B 1 357 ? 122.88254 167.63341 163.49793 1.000 40.93549 357 GLY B N 1
ATOM 5940 C CA . GLY B 1 357 ? 123.08584 168.77237 162.62488 1.000 39.49496 357 GLY B CA 1
ATOM 5941 C C . GLY B 1 357 ? 122.15948 168.84266 161.42828 1.000 40.88481 357 GLY B C 1
ATOM 5942 O O . GLY B 1 357 ? 122.08686 169.87757 160.75934 1.000 40.45255 357 GLY B O 1
ATOM 5943 N N . GLY B 1 358 ? 121.44601 167.75182 161.14412 1.000 42.57819 358 GLY B N 1
ATOM 5944 C CA . GLY B 1 358 ? 120.58502 167.71695 159.98382 1.000 39.68993 358 GLY B CA 1
ATOM 5945 C C . GLY B 1 358 ? 119.29210 168.48465 160.17984 1.000 42.40927 358 GLY B C 1
ATOM 5946 O O . GLY B 1 358 ? 118.87338 168.78904 161.29492 1.000 43.33302 358 GLY B O 1
ATOM 5947 N N . THR B 1 359 ? 118.64518 168.79068 159.05846 1.000 44.73759 359 THR B N 1
ATOM 5948 C CA . THR B 1 359 ? 117.40894 169.55869 159.03949 1.000 42.66465 359 THR B CA 1
ATOM 5949 C C . THR B 1 359 ? 116.32419 168.76001 158.33446 1.000 44.17809 359 THR B C 1
ATOM 5950 O O . THR B 1 359 ? 116.50951 168.33145 157.19151 1.000 43.97083 359 THR B O 1
ATOM 5954 N N . VAL B 1 360 ? 115.19345 168.57316 159.00925 1.000 40.50782 360 VAL B N 1
ATOM 5955 C CA . VAL B 1 360 ? 114.04166 167.90282 158.41394 1.000 39.49736 360 VAL B CA 1
ATOM 5956 C C . VAL B 1 360 ? 113.35653 168.89467 157.47887 1.000 39.99298 360 VAL B C 1
ATOM 5957 O O . VAL B 1 360 ? 112.82578 169.91420 157.92304 1.000 40.26023 360 VAL B O 1
ATOM 5961 N N . LEU B 1 361 ? 113.37630 168.60270 156.17654 1.000 45.11488 361 LEU B N 1
ATOM 5962 C CA . LEU B 1 361 ? 112.72722 169.48194 155.20912 1.000 44.08938 361 LEU B CA 1
ATOM 5963 C C . LEU B 1 361 ? 111.24524 169.16542 155.07182 1.000 45.15293 361 LEU B C 1
ATOM 5964 O O . LEU B 1 361 ? 110.43065 170.07085 154.86283 1.000 47.15696 361 LEU B O 1
ATOM 5969 N N . THR B 1 362 ? 110.87875 167.89117 155.16981 1.000 40.12781 362 THR B N 1
ATOM 5970 C CA . THR B 1 362 ? 109.47586 167.51390 155.07241 1.000 37.12789 362 THR B CA 1
ATOM 5971 C C . THR B 1 362 ? 109.21721 166.30479 155.95357 1.000 35.18425 362 THR B C 1
ATOM 5972 O O . THR B 1 362 ? 110.08462 165.44556 156.11242 1.000 39.19988 362 THR B O 1
ATOM 5974 N N . GLY B 1 363 ? 108.00769 166.24042 156.50781 1.000 31.29697 363 GLY B N 1
ATOM 5975 C CA . GLY B 1 363 ? 107.64434 165.11942 157.35931 1.000 31.61767 363 GLY B CA 1
ATOM 5976 C C . GLY B 1 363 ? 108.32806 165.19930 158.71081 1.000 34.02871 363 GLY B C 1
ATOM 5977 O O . GLY B 1 363 ? 108.48591 166.27641 159.29503 1.000 35.11618 363 GLY B O 1
ATOM 5978 N N . GLY B 1 364 ? 108.73921 164.04360 159.21874 1.000 35.23023 364 GLY B N 1
ATOM 5979 C CA . GLY B 1 364 ? 109.43182 163.96578 160.48541 1.000 32.86673 364 GLY B CA 1
ATOM 5980 C C . GLY B 1 364 ? 108.59539 163.53521 161.66722 1.000 35.53591 364 GLY B C 1
ATOM 5981 O O . GLY B 1 364 ? 109.08018 163.61122 162.80106 1.000 37.38962 364 GLY B O 1
ATOM 5982 N N . LYS B 1 365 ? 107.36358 163.08493 161.44462 1.000 38.23414 365 LYS B N 1
ATOM 5983 C CA . LYS B 1 365 ? 106.48545 162.68040 162.53375 1.000 39.54655 365 LYS B CA 1
ATOM 5984 C C . LYS B 1 365 ? 105.45483 161.70145 161.99176 1.000 39.10711 365 LYS B C 1
ATOM 5985 O O . LYS B 1 365 ? 105.27716 161.56400 160.77971 1.000 38.42873 365 LYS B O 1
ATOM 5987 N N . ARG B 1 366 ? 104.78145 161.01511 162.91367 1.000 38.71673 366 ARG B N 1
ATOM 5988 C CA . ARG B 1 366 ? 103.70409 160.11047 162.53790 1.000 39.69626 366 ARG B CA 1
ATOM 5989 C C . ARG B 1 366 ? 102.56307 160.88231 161.88945 1.000 41.60844 366 ARG B C 1
ATOM 5990 O O . ARG B 1 366 ? 102.26733 162.01914 162.26499 1.000 41.45961 366 ARG B O 1
ATOM 5998 N N . SER B 1 367 ? 101.91337 160.25321 160.91548 1.000 50.16837 367 SER B N 1
ATOM 5999 C CA . SER B 1 367 ? 100.80913 160.89768 160.22561 1.000 50.70444 367 SER B CA 1
ATOM 6000 C C . SER B 1 367 ? 99.55965 160.91502 161.10413 1.000 52.16708 367 SER B C 1
ATOM 6001 O O . SER B 1 367 ? 99.44865 160.18772 162.09531 1.000 51.43009 367 SER B O 1
ATOM 6004 N N . VAL B 1 368 ? 98.60562 161.76769 160.71951 1.000 57.74531 368 VAL B N 1
ATOM 6005 C CA . VAL B 1 368 ? 97.37475 161.92263 161.48580 1.000 57.27301 368 VAL B CA 1
ATOM 6006 C C . VAL B 1 368 ? 96.51836 160.66520 161.44998 1.000 56.48716 368 VAL B C 1
ATOM 6007 O O . VAL B 1 368 ? 95.61040 160.51627 162.27497 1.000 56.74385 368 VAL B O 1
ATOM 6009 N N . LEU B 1 369 ? 96.78261 159.75387 160.51135 1.000 50.01168 369 LEU B N 1
ATOM 6010 C CA . LEU B 1 369 ? 96.04951 158.49530 160.44973 1.000 49.02526 369 LEU B CA 1
ATOM 6011 C C . LEU B 1 369 ? 96.25854 157.64015 161.69080 1.000 48.47097 369 LEU B C 1
ATOM 6012 O O . LEU B 1 369 ? 95.42725 156.77354 161.97917 1.000 48.75945 369 LEU B O 1
ATOM 6017 N N . GLY B 1 370 ? 97.34444 157.85293 162.42218 1.000 43.08903 370 GLY B N 1
ATOM 6018 C CA . GLY B 1 370 ? 97.61994 157.05815 163.59463 1.000 42.84829 370 GLY B CA 1
ATOM 6019 C C . GLY B 1 370 ? 98.13170 155.67491 163.24288 1.000 44.32534 370 GLY B C 1
ATOM 6020 O O . GLY B 1 370 ? 98.46656 155.36268 162.09689 1.000 44.66570 370 GLY B O 1
ATOM 6021 N N . GLY B 1 371 ? 98.17766 154.82846 164.26450 1.000 50.75383 371 GLY B N 1
ATOM 6022 C CA . GLY B 1 371 ? 98.72401 153.49627 164.07791 1.000 49.64471 371 GLY B CA 1
ATOM 6023 C C . GLY B 1 371 ? 100.18499 153.56493 163.68397 1.000 49.81093 371 GLY B C 1
ATOM 6024 O O . GLY B 1 371 ? 100.96690 154.34437 164.23769 1.000 50.21021 371 GLY B O 1
ATOM 6025 N N . THR B 1 372 ? 100.56212 152.75079 162.70086 1.000 48.31093 372 THR B N 1
ATOM 6026 C CA . THR B 1 372 ? 101.94723 152.63516 162.27058 1.000 47.95283 372 THR B CA 1
ATOM 6027 C C . THR B 1 372 ? 102.25375 153.45762 161.02583 1.000 45.46987 372 THR B C 1
ATOM 6028 O O . THR B 1 372 ? 103.34362 153.32485 160.46423 1.000 47.33342 372 THR B O 1
ATOM 6032 N N . PHE B 1 373 ? 101.32534 154.30091 160.58534 1.000 36.99518 373 PHE B N 1
ATOM 6033 C CA . PHE B 1 373 ? 101.59455 155.19012 159.46647 1.000 36.97962 373 PHE B CA 1
ATOM 6034 C C . PHE B 1 373 ? 102.61259 156.25447 159.86237 1.000 39.16837 373 PHE B C 1
ATOM 6035 O O . PHE B 1 373 ? 102.66404 156.70128 161.01088 1.000 40.83167 373 PHE B O 1
ATOM 6043 N N . PHE B 1 374 ? 103.43165 156.66012 158.89443 1.000 38.72387 374 PHE B N 1
ATOM 6044 C CA . PHE B 1 374 ? 104.44711 157.67834 159.11517 1.000 38.46177 374 PHE B CA 1
ATOM 6045 C C . PHE B 1 374 ? 104.52579 158.58917 157.90032 1.000 40.70568 374 PHE B C 1
ATOM 6046 O O . PHE B 1 374 ? 104.45318 158.12262 156.76073 1.000 41.12496 374 PHE B O 1
ATOM 6054 N N . GLU B 1 375 ? 104.67572 159.88519 158.15036 1.000 45.74277 375 GLU B N 1
ATOM 6055 C CA . GLU B 1 375 ? 104.81943 160.83664 157.05978 1.000 46.51522 375 GLU B CA 1
ATOM 6056 C C . GLU B 1 375 ? 106.13977 160.60789 156.32749 1.000 46.35088 375 GLU B C 1
ATOM 6057 O O . GLU B 1 375 ? 107.18072 160.42468 156.96587 1.000 45.53888 375 GLU B O 1
ATOM 6063 N N . PRO B 1 376 ? 106.12923 160.60212 154.99481 1.000 40.69301 376 PRO B N 1
ATOM 6064 C CA . PRO B 1 376 ? 107.39187 160.53726 154.24608 1.000 37.67083 376 PRO B CA 1
ATOM 6065 C C . PRO B 1 376 ? 108.27806 161.72168 154.59340 1.000 37.91996 376 PRO B C 1
ATOM 6066 O O . PRO B 1 376 ? 107.88889 162.88118 154.43917 1.000 38.68549 376 PRO B O 1
ATOM 6070 N N . THR B 1 377 ? 109.47786 161.41924 155.07330 1.000 33.87369 377 THR B N 1
ATOM 6071 C CA . THR B 1 377 ? 110.37731 162.41741 155.62776 1.000 32.31443 377 THR B CA 1
ATOM 6072 C C . THR B 1 377 ? 111.55596 162.63632 154.69305 1.000 31.42103 377 THR B C 1
ATOM 6073 O O . THR B 1 377 ? 112.19197 161.67655 154.24872 1.000 36.01420 377 THR B O 1
ATOM 6077 N N . VAL B 1 378 ? 111.83312 163.90033 154.39839 1.000 30.11268 378 VAL B N 1
ATOM 6078 C CA . VAL B 1 378 ? 113.01758 164.31065 153.65689 1.000 31.95195 378 VAL B CA 1
ATOM 6079 C C . VAL B 1 378 ? 113.83972 165.19606 154.57923 1.000 33.60146 378 VAL B C 1
ATOM 6080 O O . VAL B 1 378 ? 113.34406 166.22582 155.06000 1.000 35.56059 378 VAL B O 1
ATOM 6084 N N . VAL B 1 379 ? 115.08508 164.78992 154.82729 1.000 29.18273 379 VAL B N 1
ATOM 6085 C CA . VAL B 1 379 ? 116.00081 165.47730 155.72956 1.000 29.02255 379 VAL B CA 1
ATOM 6086 C C . VAL B 1 379 ? 117.25853 165.84576 154.95677 1.000 27.79243 379 VAL B C 1
ATOM 6087 O O . VAL B 1 379 ? 117.86274 164.98942 154.30277 1.000 30.25624 379 VAL B O 1
ATOM 6091 N N . THR B 1 380 ? 117.65034 167.11064 155.03573 1.000 31.74611 380 THR B N 1
ATOM 6092 C CA . THR B 1 380 ? 118.89555 167.58780 154.45545 1.000 32.08172 380 THR B CA 1
ATOM 6093 C C . THR B 1 380 ? 119.93771 167.79066 155.54763 1.000 30.89508 380 THR B C 1
ATOM 6094 O O . THR B 1 380 ? 119.61959 167.87763 156.73485 1.000 34.05615 380 THR B O 1
ATOM 6096 N N . GLY B 1 381 ? 121.19611 167.87438 155.12661 1.000 30.59914 381 GLY B N 1
ATOM 6097 C CA . GLY B 1 381 ? 122.29006 168.08094 156.05231 1.000 28.85407 381 GLY B CA 1
ATOM 6098 C C . GLY B 1 381 ? 122.79799 166.83528 156.73811 1.000 29.61478 381 GLY B C 1
ATOM 6099 O O . GLY B 1 381 ? 123.55324 166.94825 157.70860 1.000 32.40189 381 GLY B O 1
ATOM 6100 N N . VAL B 1 382 ? 122.40703 165.65133 156.26862 1.000 27.38932 382 VAL B N 1
ATOM 6101 C CA . VAL B 1 382 ? 122.85828 164.40816 156.87758 1.000 27.85865 382 VAL B CA 1
ATOM 6102 C C . VAL B 1 382 ? 124.35742 164.23639 156.66042 1.000 28.88794 382 VAL B C 1
ATOM 6103 O O . VAL B 1 382 ? 124.92058 164.68381 155.65290 1.000 29.35351 382 VAL B O 1
ATOM 6107 N N . THR B 1 383 ? 125.01520 163.59813 157.62238 1.000 36.42674 383 THR B N 1
ATOM 6108 C CA . THR B 1 383 ? 126.44660 163.33337 157.57513 1.000 37.80904 383 THR B CA 1
ATOM 6109 C C . THR B 1 383 ? 126.69978 161.83443 157.70900 1.000 39.07518 383 THR B C 1
ATOM 6110 O O . THR B 1 383 ? 125.77535 161.03230 157.85196 1.000 38.84262 383 THR B O 1
ATOM 6114 N N . GLN B 1 384 ? 127.97890 161.46228 157.66297 1.000 46.00204 384 GLN B N 1
ATOM 6115 C CA . GLN B 1 384 ? 128.37108 160.05994 157.70578 1.000 45.98485 384 GLN B CA 1
ATOM 6116 C C . GLN B 1 384 ? 128.43836 159.49459 159.11748 1.000 45.95146 384 GLN B C 1
ATOM 6117 O O . GLN B 1 384 ? 128.50690 158.27096 159.26929 1.000 45.71983 384 GLN B O 1
ATOM 6123 N N . THR B 1 385 ? 128.42287 160.34219 160.14614 1.000 52.98868 385 THR B N 1
ATOM 6124 C CA . THR B 1 385 ? 128.38674 159.86758 161.52337 1.000 54.33022 385 THR B CA 1
ATOM 6125 C C . THR B 1 385 ? 126.97846 159.54323 161.99767 1.000 53.60498 385 THR B C 1
ATOM 6126 O O . THR B 1 385 ? 126.82471 158.92345 163.05527 1.000 54.81656 385 THR B O 1
ATOM 6130 N N . MET B 1 386 ? 125.96103 159.94258 161.24379 1.000 46.10900 386 MET B N 1
ATOM 6131 C CA . MET B 1 386 ? 124.57798 159.77148 161.64997 1.000 45.09158 386 MET B CA 1
ATOM 6132 C C . MET B 1 386 ? 124.21249 158.29097 161.67664 1.000 45.27188 386 MET B C 1
ATOM 6133 O O . MET B 1 386 ? 124.82199 157.46144 160.99836 1.000 46.20380 386 MET B O 1
ATOM 6138 N N . LYS B 1 387 ? 123.20300 157.96227 162.48460 1.000 44.11722 387 LYS B N 1
ATOM 6139 C CA . LYS B 1 387 ? 122.76223 156.57507 162.58424 1.000 42.30283 387 LYS B CA 1
ATOM 6140 C C . LYS B 1 387 ? 122.25494 156.05934 161.24360 1.000 44.16089 387 LYS B C 1
ATOM 6141 O O . LYS B 1 387 ? 122.54841 154.92301 160.85603 1.000 44.09173 387 LYS B O 1
ATOM 6143 N N . VAL B 1 388 ? 121.49839 156.88560 160.51640 1.000 44.56773 388 VAL B N 1
ATOM 6144 C CA . VAL B 1 388 ? 120.96944 156.47923 159.22036 1.000 43.66677 388 VAL B CA 1
ATOM 6145 C C . VAL B 1 388 ? 122.07906 156.24165 158.20133 1.000 44.49456 388 VAL B C 1
ATOM 6146 O O . VAL B 1 388 ? 121.88975 155.47110 157.25395 1.000 44.24700 388 VAL B O 1
ATOM 6150 N N . ALA B 1 389 ? 123.24050 156.87661 158.37200 1.000 41.47995 389 ALA B N 1
ATOM 6151 C CA . ALA B 1 389 ? 124.33148 156.69944 157.42284 1.000 39.85380 389 ALA B CA 1
ATOM 6152 C C . ALA B 1 389 ? 124.91929 155.29687 157.46532 1.000 41.61300 389 ALA B C 1
ATOM 6153 O O . ALA B 1 389 ? 125.51615 154.86053 156.47631 1.000 40.71843 389 ALA B O 1
ATOM 6155 N N . LYS B 1 390 ? 124.77204 154.58518 158.58181 1.000 43.11083 390 LYS B N 1
ATOM 6156 C CA . LYS B 1 390 ? 125.30239 153.23921 158.71096 1.000 42.93973 390 LYS B CA 1
ATOM 6157 C C . LYS B 1 390 ? 124.24781 152.18842 159.01810 1.000 43.50642 390 LYS B C 1
ATOM 6158 O O . LYS B 1 390 ? 124.57412 150.99695 159.01406 1.000 45.41691 390 LYS B O 1
ATOM 6160 N N . GLU B 1 391 ? 123.00467 152.58131 159.27484 1.000 39.94191 391 GLU B N 1
ATOM 6161 C CA . GLU B 1 391 ? 121.94533 151.64800 159.62120 1.000 41.14466 391 GLU B CA 1
ATOM 6162 C C . GLU B 1 391 ? 120.78465 151.79489 158.64847 1.000 40.09062 391 GLU B C 1
ATOM 6163 O O . GLU B 1 391 ? 120.52799 152.88097 158.12281 1.000 42.06598 391 GLU B O 1
ATOM 6165 N N . GLU B 1 392 ? 120.08592 150.68851 158.41293 1.000 33.16626 392 GLU B N 1
ATOM 6166 C CA . GLU B 1 392 ? 118.95741 150.66266 157.49266 1.000 33.78467 392 GLU B CA 1
ATOM 6167 C C . GLU B 1 392 ? 117.67980 151.00613 158.24926 1.000 35.28731 392 GLU B C 1
ATOM 6168 O O . GLU B 1 392 ? 117.34585 150.35255 159.24343 1.000 32.46450 392 GLU B O 1
ATOM 6170 N N . THR B 1 393 ? 116.96497 152.02714 157.77167 1.000 42.39563 393 THR B N 1
ATOM 6171 C CA . THR B 1 393 ? 115.74313 152.45500 158.44430 1.000 42.71858 393 THR B CA 1
ATOM 6172 C C . THR B 1 393 ? 114.59553 151.47913 158.21181 1.000 42.53001 393 THR B C 1
ATOM 6173 O O . THR B 1 393 ? 113.84406 151.16988 159.14357 1.000 43.45836 393 THR B O 1
ATOM 6177 N N . PHE B 1 394 ? 114.45209 150.97889 156.98239 1.000 36.10769 394 PHE B N 1
ATOM 6178 C CA . PHE B 1 394 ? 113.26081 150.23733 156.55885 1.000 36.93436 394 PHE B CA 1
ATOM 6179 C C . PHE B 1 394 ? 111.99569 151.06758 156.75619 1.000 38.21752 394 PHE B C 1
ATOM 6180 O O . PHE B 1 394 ? 110.95874 150.56496 157.19105 1.000 38.90486 394 PHE B O 1
ATOM 6188 N N . ALA B 1 395 ? 112.08046 152.34878 156.41791 1.000 36.74025 395 ALA B N 1
ATOM 6189 C CA . ALA B 1 395 ? 110.99105 153.28871 156.63027 1.000 35.53469 395 ALA B CA 1
ATOM 6190 C C . ALA B 1 395 ? 111.19921 154.47529 155.69839 1.000 35.44288 395 ALA B C 1
ATOM 6191 O O . ALA B 1 395 ? 112.32932 154.74044 155.27521 1.000 35.99055 395 ALA B O 1
ATOM 6193 N N . PRO B 1 396 ? 110.13043 155.21848 155.36600 1.000 36.90193 396 PRO B N 1
ATOM 6194 C CA . PRO B 1 396 ? 110.24510 156.25486 154.31428 1.000 35.61712 396 PRO B CA 1
ATOM 6195 C C . PRO B 1 396 ? 110.92650 157.55303 154.74322 1.000 37.08143 396 PRO B C 1
ATOM 6196 O O . PRO B 1 396 ? 110.30873 158.59566 154.95194 1.000 39.57998 396 PRO B O 1
ATOM 6200 N N . LEU B 1 397 ? 112.25176 157.49915 154.85945 1.000 32.92985 397 LEU B N 1
ATOM 6201 C CA . LEU B 1 397 ? 113.06716 158.66398 155.17996 1.000 31.42087 397 LEU B CA 1
ATOM 6202 C C . LEU B 1 397 ? 114.10559 158.86305 154.08596 1.000 31.17942 397 LEU B C 1
ATOM 6203 O O . LEU B 1 397 ? 114.77959 157.91050 153.68848 1.000 33.79518 397 LEU B O 1
ATOM 6208 N N . ALA B 1 398 ? 114.24596 160.10052 153.61617 1.000 28.27269 398 ALA B N 1
ATOM 6209 C CA . ALA B 1 398 ? 115.17614 160.40671 152.53692 1.000 26.68116 398 ALA B CA 1
ATOM 6210 C C . ALA B 1 398 ? 116.32237 161.28225 153.02905 1.000 28.06970 398 ALA B C 1
ATOM 6211 O O . ALA B 1 398 ? 116.26787 162.51075 152.89202 1.000 27.62960 398 ALA B O 1
ATOM 6213 N N . PRO B 1 399 ? 117.37698 160.69486 153.59661 1.000 27.03898 399 PRO B N 1
ATOM 6214 C CA . PRO B 1 399 ? 118.52381 161.49881 154.03826 1.000 25.20306 399 PRO B CA 1
ATOM 6215 C C . PRO B 1 399 ? 119.38901 161.92193 152.85846 1.000 24.35520 399 PRO B C 1
ATOM 6216 O O . PRO B 1 399 ? 119.77066 161.10156 152.01952 1.000 28.27987 399 PRO B O 1
ATOM 6220 N N . ILE B 1 400 ? 119.70073 163.21317 152.80723 1.000 24.77593 400 ILE B N 1
ATOM 6221 C CA . ILE B 1 400 ? 120.45500 163.81337 151.71511 1.000 21.83392 400 ILE B CA 1
ATOM 6222 C C . ILE B 1 400 ? 121.81573 164.23579 152.24712 1.000 23.64476 400 ILE B C 1
ATOM 6223 O O . ILE B 1 400 ? 121.91251 165.14355 153.08162 1.000 26.11391 400 ILE B O 1
ATOM 6228 N N . ILE B 1 401 ? 122.86185 163.58344 151.75171 1.000 21.03894 401 ILE B N 1
ATOM 6229 C CA . ILE B 1 401 ? 124.24729 163.92904 152.03550 1.000 20.77519 401 ILE B CA 1
ATOM 6230 C C . ILE B 1 401 ? 124.82315 164.57293 150.78404 1.000 20.87240 401 ILE B C 1
ATOM 6231 O O . ILE B 1 401 ? 124.57506 164.10126 149.66837 1.000 23.32069 401 ILE B O 1
ATOM 6236 N N . SER B 1 402 ? 125.57213 165.65196 150.96363 1.000 24.52874 402 SER B N 1
ATOM 6237 C CA . SER B 1 402 ? 126.19332 166.35817 149.85443 1.000 27.99379 402 SER B CA 1
ATOM 6238 C C . SER B 1 402 ? 127.66499 165.98175 149.74544 1.000 29.28713 402 SER B C 1
ATOM 6239 O O . SER B 1 402 ? 128.33242 165.74198 150.75512 1.000 30.63337 402 SER B O 1
ATOM 6242 N N . PHE B 1 403 ? 128.16305 165.92163 148.51182 1.000 27.32976 403 PHE B N 1
ATOM 6243 C CA . PHE B 1 403 ? 129.57939 165.68895 148.26144 1.000 25.14559 403 PHE B CA 1
ATOM 6244 C C . PHE B 1 403 ? 130.05711 166.65823 147.19108 1.000 28.27386 403 PHE B C 1
ATOM 6245 O O . PHE B 1 403 ? 129.28836 167.47047 146.66988 1.000 32.27087 403 PHE B O 1
ATOM 6253 N N . LYS B 1 404 ? 131.34471 166.57204 146.86433 1.000 41.84749 404 LYS B N 1
ATOM 6254 C CA . LYS B 1 404 ? 131.94338 167.50565 145.92126 1.000 44.65423 404 LYS B CA 1
ATOM 6255 C C . LYS B 1 404 ? 132.68291 166.78719 144.79769 1.000 45.97020 404 LYS B C 1
ATOM 6256 O O . LYS B 1 404 ? 132.76710 167.30643 143.68040 1.000 46.05246 404 LYS B O 1
ATOM 6260 N N . HIS B 1 405 ? 133.21969 165.59975 145.07350 1.000 48.55427 405 HIS B N 1
ATOM 6261 C CA . HIS B 1 405 ? 134.02505 164.87165 144.10402 1.000 46.18302 405 HIS B CA 1
ATOM 6262 C C . HIS B 1 405 ? 133.60153 163.40871 144.04426 1.000 47.73305 405 HIS B C 1
ATOM 6263 O O . HIS B 1 405 ? 133.05511 162.85241 144.99957 1.000 48.10987 405 HIS B O 1
ATOM 6270 N N . GLU B 1 406 ? 133.87614 162.79223 142.89274 1.000 36.09284 406 GLU B N 1
ATOM 6271 C CA . GLU B 1 406 ? 133.45472 161.41673 142.65028 1.000 34.81020 406 GLU B CA 1
ATOM 6272 C C . GLU B 1 406 ? 134.14230 160.44037 143.59940 1.000 37.20480 406 GLU B C 1
ATOM 6273 O O . GLU B 1 406 ? 133.51233 159.50322 144.10259 1.000 36.99026 406 GLU B O 1
ATOM 6279 N N . ASN B 1 407 ? 135.43390 160.63996 143.85995 1.000 39.22472 407 ASN B N 1
ATOM 6280 C CA . ASN B 1 407 ? 136.14280 159.71129 144.73267 1.000 39.54029 407 ASN B CA 1
ATOM 6281 C C . ASN B 1 407 ? 135.68979 159.83629 146.18101 1.000 39.44017 407 ASN B C 1
ATOM 6282 O O . ASN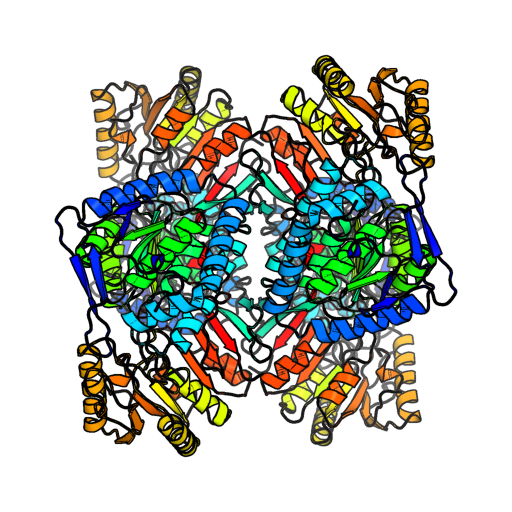 B 1 407 ? 135.67472 158.83886 146.90950 1.000 40.04983 407 ASN B O 1
ATOM 6287 N N . ASP B 1 408 ? 135.30580 161.03787 146.61272 1.000 40.50201 408 ASP B N 1
ATOM 6288 C CA . ASP B 1 408 ? 134.76738 161.19892 147.95942 1.000 40.56124 408 ASP B CA 1
ATOM 6289 C C . ASP B 1 408 ? 133.47037 160.41624 148.12750 1.000 38.01004 408 ASP B C 1
ATOM 6290 O O . ASP B 1 408 ? 133.27788 159.71555 149.12824 1.000 38.10941 408 ASP B O 1
ATOM 6295 N N . VAL B 1 409 ? 132.56787 160.51676 147.14939 1.000 25.77450 409 VAL B N 1
ATOM 6296 C CA . VAL B 1 409 ? 131.31530 159.77876 147.25092 1.000 24.71480 409 VAL B CA 1
ATOM 6297 C C . VAL B 1 409 ? 131.55670 158.28527 147.10902 1.000 22.48110 409 VAL B C 1
ATOM 6298 O O . VAL B 1 409 ? 130.80325 157.48022 147.66166 1.000 25.01781 409 VAL B O 1
ATOM 6302 N N . ILE B 1 410 ? 132.59399 157.88045 146.37566 1.000 22.83272 410 ILE B N 1
ATOM 6303 C CA . ILE B 1 410 ? 132.90936 156.45806 146.30296 1.000 20.78764 410 ILE B CA 1
ATOM 6304 C C . ILE B 1 410 ? 133.40337 155.95499 147.65343 1.000 20.38763 410 ILE B C 1
ATOM 6305 O O . ILE B 1 410 ? 133.03898 154.85913 148.09612 1.000 21.10725 410 ILE B O 1
ATOM 6310 N N . ALA B 1 411 ? 134.23135 156.75125 148.33152 1.000 22.77699 411 ALA B N 1
ATOM 6311 C CA . ALA B 1 411 ? 134.68538 156.39297 149.67080 1.000 17.88570 411 ALA B CA 1
ATOM 6312 C C . ALA B 1 411 ? 133.52154 156.32128 150.65255 1.000 20.63557 411 ALA B C 1
ATOM 6313 O O . ALA B 1 411 ? 133.47068 155.42506 151.50158 1.000 21.57841 411 ALA B O 1
ATOM 6315 N N . MET B 1 412 ? 132.57989 157.26258 150.55460 1.000 22.59281 412 MET B N 1
ATOM 6316 C CA . MET B 1 412 ? 131.45939 157.29426 151.49083 1.000 19.03642 412 MET B CA 1
ATOM 6317 C C . MET B 1 412 ? 130.46383 156.17140 151.22325 1.000 19.97408 412 MET B C 1
ATOM 6318 O O . MET B 1 412 ? 129.92229 155.58084 152.16346 1.000 22.14521 412 MET B O 1
ATOM 6323 N N . ALA B 1 413 ? 130.19983 155.86844 149.95073 1.000 20.14512 413 ALA B N 1
ATOM 6324 C CA . ALA B 1 413 ? 129.22457 154.83648 149.61468 1.000 14.50291 413 ALA B CA 1
ATOM 6325 C C . ALA B 1 413 ? 129.70889 153.44829 150.00278 1.000 16.73473 413 ALA B C 1
ATOM 6326 O O . ALA B 1 413 ? 128.90024 152.60068 150.39498 1.000 21.80643 413 ALA B O 1
ATOM 6328 N N . ASN B 1 414 ? 131.00948 153.19331 149.89963 1.000 14.90454 414 ASN B N 1
ATOM 6329 C CA . ASN B 1 414 ? 131.56762 151.90948 150.30090 1.000 15.79431 414 ASN B CA 1
ATOM 6330 C C . ASN B 1 414 ? 131.84532 151.82893 151.79472 1.000 23.37670 414 ASN B C 1
ATOM 6331 O O . ASN B 1 414 ? 132.30421 150.78399 152.26589 1.000 25.74795 414 ASN B O 1
ATOM 6336 N N . ASP B 1 415 ? 131.58948 152.90410 152.54257 1.000 33.04145 415 ASP B N 1
ATOM 6337 C CA . ASP B 1 415 ? 131.81567 152.94088 153.98749 1.000 32.51155 415 ASP B CA 1
ATOM 6338 C C . ASP B 1 415 ? 130.64483 152.26101 154.69944 1.000 34.91879 415 ASP B C 1
ATOM 6339 O O . ASP B 1 415 ? 129.82628 152.88364 155.37854 1.000 37.97633 415 ASP B O 1
ATOM 6344 N N . SER B 1 416 ? 130.58499 150.94317 154.53546 1.000 29.80839 416 SER B N 1
ATOM 6345 C CA . SER B 1 416 ? 129.51047 150.12658 155.08091 1.000 29.30856 416 SER B CA 1
ATOM 6346 C C . SER B 1 416 ? 129.87808 148.66529 154.89476 1.000 28.31321 416 SER B C 1
ATOM 6347 O O . SER B 1 416 ? 130.62557 148.31758 153.97816 1.000 32.04852 416 SER B O 1
ATOM 6350 N N . GLU B 1 417 ? 129.34872 147.81916 155.77259 1.000 19.77773 417 GLU B N 1
ATOM 6351 C CA . GLU B 1 417 ? 129.58043 146.38345 155.71044 1.000 20.67345 417 GLU B CA 1
ATOM 6352 C C . GLU B 1 417 ? 128.55804 145.65262 154.85015 1.000 21.73705 417 GLU B C 1
ATOM 6353 O O . GLU B 1 417 ? 128.66173 144.43350 154.69274 1.000 19.68442 417 GLU B O 1
ATOM 6355 N N . PHE B 1 418 ? 127.58152 146.35959 154.29160 1.000 22.54590 418 PHE B N 1
ATOM 6356 C CA . PHE B 1 418 ? 126.51899 145.75520 153.50098 1.000 19.74091 418 PHE B CA 1
ATOM 6357 C C . PHE B 1 418 ? 126.72530 146.08289 152.03032 1.000 19.03662 418 PHE B C 1
ATOM 6358 O O . PHE B 1 418 ? 127.01974 147.22953 151.67934 1.000 24.54639 418 PHE B O 1
ATOM 6366 N N . GLY B 1 419 ? 126.58305 145.07087 151.18202 1.000 14.17630 419 GLY B N 1
ATOM 6367 C CA . GLY B 1 419 ? 126.83628 145.20354 149.76275 1.000 8.79046 419 GLY B CA 1
ATOM 6368 C C . GLY B 1 419 ? 125.69127 144.76901 148.87437 1.000 7.34046 419 GLY B C 1
ATOM 6369 O O . GLY B 1 419 ? 125.91488 144.05627 147.89523 1.000 13.49855 419 GLY B O 1
ATOM 6370 N N . LEU B 1 420 ? 124.45845 145.13880 149.21411 1.000 6.24734 420 LEU B N 1
ATOM 6371 C CA . LEU B 1 420 ? 123.32519 144.63343 148.44862 1.000 8.04049 420 LEU B CA 1
ATOM 6372 C C . LEU B 1 420 ? 123.09088 145.43169 147.16870 1.000 7.88944 420 LEU B C 1
ATOM 6373 O O . LEU B 1 420 ? 123.28715 144.91784 146.06453 1.000 12.12525 420 LEU B O 1
ATOM 6378 N N . ALA B 1 421 ? 122.71131 146.70098 147.29316 1.000 10.35603 421 ALA B N 1
ATOM 6379 C CA . ALA B 1 421 ? 122.31832 147.48874 146.13518 1.000 7.69638 421 ALA B CA 1
ATOM 6380 C C . ALA B 1 421 ? 122.94019 148.87271 146.20901 1.000 10.61112 421 ALA B C 1
ATOM 6381 O O . ALA B 1 421 ? 123.34742 149.34205 147.27201 1.000 13.58754 421 ALA B O 1
ATOM 6383 N N . SER B 1 422 ? 123.02267 149.51218 145.04750 1.000 10.20084 422 SER B N 1
ATOM 6384 C CA . SER B 1 422 ? 123.48862 150.88502 144.93772 1.000 10.91705 422 SER B CA 1
ATOM 6385 C C . SER B 1 422 ? 122.89601 151.48213 143.67243 1.000 12.00376 422 SER B C 1
ATOM 6386 O O . SER B 1 422 ? 122.54928 150.76572 142.73222 1.000 17.44481 422 SER B O 1
ATOM 6389 N N . TYR B 1 423 ? 122.76903 152.80209 143.66393 1.000 11.95695 423 TYR B N 1
ATOM 6390 C CA . TYR B 1 423 ? 122.26070 153.50574 142.49984 1.000 12.44652 423 TYR B CA 1
ATOM 6391 C C . TYR B 1 423 ? 123.07856 154.76620 142.29949 1.000 13.29103 423 TYR B C 1
ATOM 6392 O O . TYR B 1 423 ? 123.48832 155.40134 143.27020 1.000 17.65056 423 TYR B O 1
ATOM 6401 N N . PHE B 1 424 ? 123.32601 155.12390 141.04371 1.000 14.42361 424 PHE B N 1
ATOM 6402 C CA . PHE B 1 424 ? 123.89361 156.43058 140.75653 1.000 14.44599 424 PHE B CA 1
ATOM 6403 C C . PHE B 1 424 ? 123.39373 156.90290 139.40221 1.000 16.74634 424 PHE B C 1
ATOM 6404 O O . PHE B 1 424 ? 122.97502 156.11098 138.55610 1.000 17.60783 424 PHE B O 1
ATOM 6412 N N . TYR B 1 425 ? 123.41448 158.21791 139.22715 1.000 14.71408 425 TYR B N 1
ATOM 6413 C CA . TYR B 1 425 ? 122.90640 158.86621 138.02715 1.000 10.49263 425 TYR B CA 1
ATOM 6414 C C . TYR B 1 425 ? 124.02684 159.67087 137.38902 1.000 14.33811 425 TYR B C 1
ATOM 6415 O O . TYR B 1 425 ? 124.55809 160.59944 138.00554 1.000 17.05626 425 TYR B O 1
ATOM 6424 N N . ALA B 1 426 ? 124.38720 159.30349 136.16241 1.000 14.36622 426 ALA B N 1
ATOM 6425 C CA . ALA B 1 426 ? 125.42789 159.98601 135.40852 1.000 12.18536 426 ALA B CA 1
ATOM 6426 C C . ALA B 1 426 ? 125.22968 159.67403 133.93453 1.000 13.85961 426 ALA B C 1
ATOM 6427 O O . ALA B 1 426 ? 124.55794 158.70608 133.57363 1.000 12.01091 426 ALA B O 1
ATOM 6429 N N . LYS B 1 427 ? 125.82482 160.50547 133.08370 1.000 17.04314 427 LYS B N 1
ATOM 6430 C CA . LYS B 1 427 ? 125.71387 160.32501 131.64300 1.000 14.36728 427 LYS B CA 1
ATOM 6431 C C . LYS B 1 427 ? 126.99567 159.85160 130.98035 1.000 16.50385 427 LYS B C 1
ATOM 6432 O O . LYS B 1 427 ? 126.92559 159.10237 130.00675 1.000 18.84981 427 LYS B O 1
ATOM 6438 N N . ASP B 1 428 ? 128.15615 160.25758 131.48673 1.000 16.37783 428 ASP B N 1
ATOM 6439 C CA . ASP B 1 428 ? 129.42032 159.91760 130.84899 1.000 12.01023 428 ASP B CA 1
ATOM 6440 C C . ASP B 1 428 ? 129.69900 158.42584 130.97855 1.000 11.15828 428 ASP B C 1
ATOM 6441 O O . ASP B 1 428 ? 129.58041 157.85296 132.06387 1.000 14.73181 428 ASP B O 1
ATOM 6446 N N . MET B 1 429 ? 130.07743 157.80059 129.86208 1.000 12.98781 429 MET B N 1
ATOM 6447 C CA . MET B 1 429 ? 130.32278 156.36153 129.85020 1.000 9.65487 429 MET B CA 1
ATOM 6448 C C . MET B 1 429 ? 131.49951 155.97933 130.73967 1.000 12.91631 429 MET B C 1
ATOM 6449 O O . MET B 1 429 ? 131.43111 154.99103 131.48158 1.000 12.80198 429 MET B O 1
ATOM 6454 N N . ALA B 1 430 ? 132.59397 156.74058 130.66947 1.000 15.60444 430 ALA B N 1
ATOM 6455 C CA . ALA B 1 430 ? 133.75327 156.43672 131.50112 1.000 10.09208 430 ALA B CA 1
ATOM 6456 C C . ALA B 1 430 ? 133.40562 156.53230 132.97902 1.000 9.02771 430 ALA B C 1
ATOM 6457 O O . ALA B 1 430 ? 133.76055 155.64771 133.76497 1.000 9.34959 430 ALA B O 1
ATOM 6459 N N . ARG B 1 431 ? 132.68671 157.58782 133.36959 1.000 11.38311 431 ARG B N 1
ATOM 6460 C CA . ARG B 1 431 ? 132.27088 157.72618 134.75969 1.000 9.29533 431 ARG B CA 1
ATOM 6461 C C . ARG B 1 431 ? 131.34192 156.59566 135.17458 1.000 11.44980 431 ARG B C 1
ATOM 6462 O O . ARG B 1 431 ? 131.45327 156.07196 136.28704 1.000 14.68392 431 ARG B O 1
ATOM 6470 N N . ILE B 1 432 ? 130.41686 156.20746 134.29522 1.000 8.14658 432 ILE B N 1
ATOM 6471 C CA . ILE B 1 432 ? 129.47100 155.14734 134.63091 1.000 9.26006 432 ILE B CA 1
ATOM 6472 C C . ILE B 1 432 ? 130.20772 153.83986 134.87695 1.000 9.75484 432 ILE B C 1
ATOM 6473 O O . ILE B 1 432 ? 129.99596 153.17163 135.89407 1.000 13.04217 432 ILE B O 1
ATOM 6478 N N . TRP B 1 433 ? 131.09760 153.46474 133.95803 1.000 12.88154 433 TRP B N 1
ATOM 6479 C CA . TRP B 1 433 ? 131.85480 152.22869 134.12411 1.000 9.90404 433 TRP B CA 1
ATOM 6480 C C . TRP B 1 433 ? 132.70914 152.27796 135.38266 1.000 11.76384 433 TRP B C 1
ATOM 6481 O O . TRP B 1 433 ? 132.73220 151.32647 136.17142 1.000 11.61568 433 TRP B O 1
ATOM 6492 N N . ARG B 1 434 ? 133.39718 153.40071 135.59873 1.000 11.18755 434 ARG B N 1
ATOM 6493 C CA . ARG B 1 434 ? 134.30791 153.52739 136.72852 1.000 8.66231 434 ARG B CA 1
ATOM 6494 C C . ARG B 1 434 ? 133.56725 153.42034 138.05628 1.000 8.82282 434 ARG B C 1
ATOM 6495 O O . ARG B 1 434 ? 133.96429 152.65586 138.94216 1.000 10.45451 434 ARG B O 1
ATOM 6503 N N . VAL B 1 435 ? 132.47269 154.16705 138.20506 1.000 8.21181 435 VAL B N 1
ATOM 6504 C CA . VAL B 1 435 ? 131.72757 154.15385 139.45741 1.000 7.92512 435 VAL B CA 1
ATOM 6505 C C . VAL B 1 435 ? 131.03982 152.80936 139.66177 1.000 8.24370 435 VAL B C 1
ATOM 6506 O O . VAL B 1 435 ? 131.02658 152.27436 140.77497 1.000 9.62674 435 VAL B O 1
ATOM 6510 N N . ALA B 1 436 ? 130.47508 152.22882 138.59770 1.000 7.61539 436 ALA B N 1
ATOM 6511 C CA . ALA B 1 436 ? 129.78761 150.95016 138.73699 1.000 7.69320 436 ALA B CA 1
ATOM 6512 C C . ALA B 1 436 ? 130.75344 149.83718 139.11906 1.000 12.93444 436 ALA B C 1
ATOM 6513 O O . ALA B 1 436 ? 130.38668 148.92099 139.86272 1.000 15.61639 436 ALA B O 1
ATOM 6515 N N . GLU B 1 437 ? 131.98866 149.89057 138.61941 1.000 9.77107 437 GLU B N 1
ATOM 6516 C CA . GLU B 1 437 ? 132.98033 148.90558 139.02835 1.000 10.41353 437 GLU B CA 1
ATOM 6517 C C . GLU B 1 437 ? 133.52708 149.18602 140.42370 1.000 10.92371 437 GLU B C 1
ATOM 6518 O O . GLU B 1 437 ? 133.87609 148.24688 141.14373 1.000 14.06312 437 GLU B O 1
ATOM 6524 N N . ALA B 1 438 ? 133.60379 150.45591 140.82536 1.000 9.91583 438 ALA B N 1
ATOM 6525 C CA . ALA B 1 438 ? 134.15296 150.78845 142.13544 1.000 7.32798 438 ALA B CA 1
ATOM 6526 C C . ALA B 1 438 ? 133.16873 150.52477 143.26938 1.000 9.46906 438 ALA B C 1
ATOM 6527 O O . ALA B 1 438 ? 133.59162 150.18150 144.37819 1.000 13.01190 438 ALA B O 1
ATOM 6529 N N . LEU B 1 439 ? 131.87093 150.68482 143.02180 1.000 5.86573 439 LEU B N 1
ATOM 6530 C CA . LEU B 1 439 ? 130.87676 150.48187 144.06692 1.000 7.73751 439 LEU B CA 1
ATOM 6531 C C . LEU B 1 439 ? 130.86672 149.02878 144.52097 1.000 5.87736 439 LEU B C 1
ATOM 6532 O O . LEU B 1 439 ? 130.86708 148.11048 143.70026 1.000 11.48608 439 LEU B O 1
ATOM 6537 N N . GLU B 1 440 ? 130.85831 148.82368 145.83420 1.000 4.55557 440 GLU B N 1
ATOM 6538 C CA . GLU B 1 440 ? 130.94392 147.48983 146.42481 1.000 7.54452 440 GLU B CA 1
ATOM 6539 C C . GLU B 1 440 ? 129.52833 147.02893 146.74742 1.000 6.40160 440 GLU B C 1
ATOM 6540 O O . GLU B 1 440 ? 129.03985 147.19108 147.86428 1.000 13.57875 440 GLU B O 1
ATOM 6542 N N . ALA B 1 441 ? 128.86500 146.45170 145.75153 1.000 6.52749 441 ALA B N 1
ATOM 6543 C CA . ALA B 1 441 ? 127.50059 145.98633 145.91819 1.000 4.68449 441 ALA B CA 1
ATOM 6544 C C . ALA B 1 441 ? 127.25705 144.81020 144.98815 1.000 5.10947 441 ALA B C 1
ATOM 6545 O O . ALA B 1 441 ? 127.93425 144.65455 143.97021 1.000 6.78048 441 ALA B O 1
ATOM 6547 N N . GLY B 1 442 ? 126.28960 143.97334 145.36032 1.000 5.79060 442 GLY B N 1
ATOM 6548 C CA . GLY B 1 442 ? 125.88282 142.89311 144.47960 1.000 4.10070 442 GLY B CA 1
ATOM 6549 C C . GLY B 1 442 ? 125.17982 143.38727 143.22981 1.000 8.06211 442 GLY B C 1
ATOM 6550 O O . GLY B 1 442 ? 125.32135 142.79865 142.15622 1.000 10.85761 442 GLY B O 1
ATOM 6551 N N . MET B 1 443 ? 124.40445 144.46522 143.35349 1.000 9.20388 443 MET B N 1
ATOM 6552 C CA . MET B 1 443 ? 123.59294 144.99731 142.26781 1.000 7.62158 443 MET B CA 1
ATOM 6553 C C . MET B 1 443 ? 123.75270 146.50714 142.19631 1.000 9.57686 443 MET B C 1
ATOM 6554 O O . MET B 1 443 ? 123.71584 147.19034 143.22087 1.000 15.18366 443 MET B O 1
ATOM 6559 N N . VAL B 1 444 ? 123.93449 147.02505 140.98442 1.000 11.61668 444 VAL B N 1
ATOM 6560 C CA . VAL B 1 444 ? 124.10770 148.45423 140.75498 1.000 12.46292 444 VAL B CA 1
ATOM 6561 C C . VAL B 1 444 ? 123.09485 148.90704 139.71605 1.000 12.26219 444 VAL B C 1
ATOM 6562 O O . VAL B 1 444 ? 123.06179 148.37540 138.60275 1.000 15.12012 444 VAL B O 1
ATOM 6566 N N . GLY B 1 445 ? 122.28154 149.89333 140.07390 1.000 8.29449 445 GLY B N 1
ATOM 6567 C CA . GLY B 1 445 ? 121.31925 150.45091 139.14754 1.000 9.57352 445 GLY B CA 1
ATOM 6568 C C . GLY B 1 445 ? 121.75204 151.80221 138.62959 1.000 9.71840 445 GLY B C 1
ATOM 6569 O O . GLY B 1 445 ? 121.73554 152.78603 139.37079 1.000 14.50392 445 GLY B O 1
ATOM 6570 N N . VAL B 1 446 ? 122.14680 151.86648 137.36307 1.000 12.25881 446 VAL B N 1
ATOM 6571 C CA . VAL B 1 446 ? 122.66735 153.08734 136.76049 1.000 9.20420 446 VAL B CA 1
ATOM 6572 C C . VAL B 1 446 ? 121.53157 153.78344 136.02754 1.000 9.04967 446 VAL B C 1
ATOM 6573 O O . VAL B 1 446 ? 120.91752 153.20529 135.12448 1.000 12.30616 446 VAL B O 1
ATOM 6577 N N . ASN B 1 447 ? 121.24643 155.02164 136.42767 1.000 10.03719 447 ASN B N 1
ATOM 6578 C CA . ASN B 1 447 ? 120.19150 155.84832 135.84532 1.000 8.19372 447 ASN B CA 1
ATOM 6579 C C . ASN B 1 447 ? 118.81468 155.20848 135.95923 1.000 13.19596 447 ASN B C 1
ATOM 6580 O O . ASN B 1 447 ? 117.91076 155.54159 135.19132 1.000 13.57233 447 ASN B O 1
ATOM 6585 N N . THR B 1 448 ? 118.63239 154.29580 136.90845 1.000 14.51648 448 THR B N 1
ATOM 6586 C CA . THR B 1 448 ? 117.33329 153.68800 137.14319 1.000 11.56419 448 THR B CA 1
ATOM 6587 C C . THR B 1 448 ? 117.24598 153.24058 138.59370 1.000 16.68929 448 THR B C 1
ATOM 6588 O O . THR B 1 448 ? 118.21408 152.71867 139.15069 1.000 18.60045 448 THR B O 1
ATOM 6592 N N . GLY B 1 449 ? 116.08524 153.46448 139.20012 1.000 26.63816 449 GLY B N 1
ATOM 6593 C CA . GLY B 1 449 ? 115.78960 153.01912 140.54208 1.000 20.64695 449 GLY B CA 1
ATOM 6594 C C . GLY B 1 449 ? 115.11047 151.67949 140.62338 1.000 22.06748 449 GLY B C 1
ATOM 6595 O O . GLY B 1 449 ? 114.85130 151.19019 141.72515 1.000 26.80792 449 GLY B O 1
ATOM 6596 N N . MET B 1 450 ? 114.80723 151.07207 139.48191 1.000 37.41042 450 MET B N 1
ATOM 6597 C CA . MET B 1 450 ? 114.18106 149.75899 139.40537 1.000 38.74137 450 MET B CA 1
ATOM 6598 C C . MET B 1 450 ? 115.19907 148.76137 138.87203 1.000 39.96893 450 MET B C 1
ATOM 6599 O O . MET B 1 450 ? 115.74999 148.95856 137.78466 1.000 41.51904 450 MET B O 1
ATOM 6604 N N . ILE B 1 451 ? 115.44799 147.69344 139.63336 1.000 26.36820 451 ILE B N 1
ATOM 6605 C CA . ILE B 1 451 ? 116.40186 146.66518 139.23774 1.000 20.99242 451 ILE B CA 1
ATOM 6606 C C . ILE B 1 451 ? 115.84242 145.25776 139.35635 1.000 19.64875 451 ILE B C 1
ATOM 6607 O O . ILE B 1 451 ? 116.52184 144.30495 138.97504 1.000 20.56149 451 ILE B O 1
ATOM 6612 N N . ALA B 1 452 ? 114.62925 145.08712 139.87436 1.000 23.37647 452 ALA B N 1
ATOM 6613 C CA . ALA B 1 452 ? 114.07431 143.74871 140.02795 1.000 18.52172 452 ALA B CA 1
ATOM 6614 C C . ALA B 1 452 ? 113.91919 143.08124 138.66864 1.000 16.57965 452 ALA B C 1
ATOM 6615 O O . ALA B 1 452 ? 113.35169 143.65978 137.73823 1.000 20.70788 452 ALA B O 1
ATOM 6617 N N . ASN B 1 453 ? 114.43321 141.85915 138.55750 1.000 14.11869 453 ASN B N 1
ATOM 6618 C CA . ASN B 1 453 ? 114.45771 141.14844 137.28718 1.000 11.13430 453 ASN B CA 1
ATOM 6619 C C . ASN B 1 453 ? 114.74829 139.68190 137.55544 1.000 12.20624 453 ASN B C 1
ATOM 6620 O O . ASN B 1 453 ? 115.75251 139.35925 138.19385 1.000 14.68532 453 ASN B O 1
ATOM 6625 N N . GLU B 1 454 ? 113.87911 138.79937 137.06129 1.000 9.39634 454 GLU B N 1
ATOM 6626 C CA . GLU B 1 454 ? 114.10486 137.36843 137.21232 1.000 9.49614 454 GLU B CA 1
ATOM 6627 C C . GLU B 1 454 ? 115.21033 136.84901 136.30402 1.000 13.26435 454 GLU B C 1
ATOM 6628 O O . GLU B 1 454 ? 115.66749 135.71961 136.50074 1.000 13.96550 454 GLU B O 1
ATOM 6634 N N . MET B 1 455 ? 115.64190 137.63602 135.32241 1.000 12.61650 455 MET B N 1
ATOM 6635 C CA . MET B 1 455 ? 116.72436 137.26296 134.42370 1.000 9.64664 455 MET B CA 1
ATOM 6636 C C . MET B 1 455 ? 118.08545 137.76574 134.88586 1.000 11.59393 455 MET B C 1
ATOM 6637 O O . MET B 1 455 ? 119.09292 137.44239 134.25148 1.000 14.19243 455 MET B O 1
ATOM 6642 N N . ALA B 1 456 ? 118.14107 138.54905 135.96575 1.000 11.72816 456 ALA B N 1
ATOM 6643 C CA . ALA B 1 456 ? 119.37757 139.10399 136.48634 1.000 9.36314 456 ALA B CA 1
ATOM 6644 C C . ALA B 1 456 ? 119.76489 138.43227 137.80340 1.000 10.61777 456 ALA B C 1
ATOM 6645 O O . ALA B 1 456 ? 118.89840 137.96644 138.54857 1.000 10.22496 456 ALA B O 1
ATOM 6647 N N . PRO B 1 457 ? 121.06718 138.35581 138.11336 1.000 13.67183 457 PRO B N 1
ATOM 6648 C CA . PRO B 1 457 ? 121.50257 137.70665 139.35925 1.000 8.77664 457 PRO B CA 1
ATOM 6649 C C . PRO B 1 457 ? 121.28330 138.57409 140.58958 1.000 9.02327 457 PRO B C 1
ATOM 6650 O O . PRO B 1 457 ? 122.16551 139.33930 140.98459 1.000 12.45196 457 PRO B O 1
ATOM 6654 N N . PHE B 1 458 ? 120.09386 138.49055 141.17466 1.000 11.63591 458 PHE B N 1
ATOM 6655 C CA . PHE B 1 458 ? 119.78780 139.24484 142.38193 1.000 13.64053 458 PHE B CA 1
ATOM 6656 C C . PHE B 1 458 ? 120.54712 138.66751 143.57130 1.000 13.28025 458 PHE B C 1
ATOM 6657 O O . PHE B 1 458 ? 120.51902 137.45853 143.81273 1.000 15.58420 458 PHE B O 1
ATOM 6665 N N . GLY B 1 459 ? 121.21494 139.53355 144.31649 1.000 8.28146 459 GLY B N 1
ATOM 6666 C CA . GLY B 1 459 ? 121.97889 139.11033 145.47204 1.000 2.87024 459 GLY B CA 1
ATOM 6667 C C . GLY B 1 459 ? 123.01905 140.14185 145.83166 1.000 8.74923 459 GLY B C 1
ATOM 6668 O O . GLY B 1 459 ? 123.30201 141.06822 145.07636 1.000 10.67822 459 GLY B O 1
ATOM 6669 N N . GLY B 1 460 ? 123.60537 139.95526 147.01666 1.000 7.53003 460 GLY B N 1
ATOM 6670 C CA . GLY B 1 460 ? 124.53856 140.90577 147.57417 1.000 6.57968 460 GLY B CA 1
ATOM 6671 C C . GLY B 1 460 ? 125.90086 140.29380 147.86374 1.000 12.53888 460 GLY B C 1
ATOM 6672 O O . GLY B 1 460 ? 126.12108 139.08733 147.71766 1.000 11.47474 460 GLY B O 1
ATOM 6673 N N . ILE B 1 461 ? 126.82227 141.16296 148.27470 1.000 11.57686 461 ILE B N 1
ATOM 6674 C CA . ILE B 1 461 ? 128.17312 140.77603 148.65008 1.000 10.37763 461 ILE B CA 1
ATOM 6675 C C . ILE B 1 461 ? 128.43297 141.25336 150.07503 1.000 10.69027 461 ILE B C 1
ATOM 6676 O O . ILE B 1 461 ? 127.61849 141.95111 150.67683 1.000 11.44855 461 ILE B O 1
ATOM 6681 N N . LYS B 1 462 ? 129.58186 140.84680 150.61164 1.000 10.94508 462 LYS B N 1
ATOM 6682 C CA . LYS B 1 462 ? 130.03647 141.20877 151.96388 1.000 10.79877 462 LYS B CA 1
ATOM 6683 C C . LYS B 1 462 ? 129.04949 140.60388 152.96030 1.000 13.33241 462 LYS B C 1
ATOM 6684 O O . LYS B 1 462 ? 128.71359 139.41552 152.83648 1.000 15.13618 462 LYS B O 1
ATOM 6690 N N . GLN B 1 463 ? 128.56169 141.35880 153.94198 1.000 14.28032 463 GLN B N 1
ATOM 6691 C CA . GLN B 1 463 ? 127.62576 140.83172 154.92528 1.000 18.03401 463 GLN B CA 1
ATOM 6692 C C . GLN B 1 463 ? 126.21383 140.68103 154.38660 1.000 18.20153 463 GLN B C 1
ATOM 6693 O O . GLN B 1 463 ? 125.37879 140.07154 155.05938 1.000 23.42134 463 GLN B O 1
ATOM 6699 N N . SER B 1 464 ? 125.92579 141.21865 153.20235 1.000 14.81772 464 SER B N 1
ATOM 6700 C CA . SER B 1 464 ? 124.57888 141.16384 152.65489 1.000 13.14395 464 SER B CA 1
ATOM 6701 C C . SER B 1 464 ? 124.17054 139.76115 152.23193 1.000 13.70438 464 SER B C 1
ATOM 6702 O O . SER B 1 464 ? 123.00156 139.55417 151.89977 1.000 18.15614 464 SER B O 1
ATOM 6705 N N . GLY B 1 465 ? 125.09283 138.80789 152.21363 1.000 15.36607 465 GLY B N 1
ATOM 6706 C CA . GLY B 1 465 ? 124.74579 137.41995 152.03398 1.000 15.54367 465 GLY B CA 1
ATOM 6707 C C . GLY B 1 465 ? 125.55275 136.77245 150.93719 1.000 18.25741 465 GLY B C 1
ATOM 6708 O O . GLY B 1 465 ? 126.47814 137.36315 150.37296 1.000 21.41739 465 GLY B O 1
ATOM 6709 N N . THR B 1 466 ? 125.19331 135.52636 150.63779 1.000 21.52972 466 THR B N 1
ATOM 6710 C CA . THR B 1 466 ? 125.84507 134.71925 149.61927 1.000 23.32303 466 THR B CA 1
ATOM 6711 C C . THR B 1 466 ? 124.79280 134.11888 148.69919 1.000 25.20673 466 THR B C 1
ATOM 6712 O O . THR B 1 466 ? 123.65130 133.88874 149.10314 1.000 24.50605 466 THR B O 1
ATOM 6716 N N . GLY B 1 467 ? 125.19035 133.85387 147.46079 1.000 27.94819 467 GLY B N 1
ATOM 6717 C CA . GLY B 1 467 ? 124.30334 133.26314 146.48384 1.000 24.01735 467 GLY B CA 1
ATOM 6718 C C . GLY B 1 467 ? 123.54631 134.30024 145.67563 1.000 21.21132 467 GLY B C 1
ATOM 6719 O O . GLY B 1 467 ? 123.55348 135.49856 145.96107 1.000 25.94965 467 GLY B O 1
ATOM 6720 N N . ARG B 1 468 ? 122.86951 133.81551 144.64117 1.000 10.67905 468 ARG B N 1
ATOM 6721 C CA . ARG B 1 468 ? 122.13711 134.67503 143.72710 1.000 12.80195 468 ARG B CA 1
ATOM 6722 C C . ARG B 1 468 ? 120.76076 134.09069 143.45602 1.000 16.04310 468 ARG B C 1
ATOM 6723 O O . ARG B 1 468 ? 120.53992 132.88406 143.58625 1.000 15.34969 468 ARG B O 1
ATOM 6731 N N . GLU B 1 469 ? 119.83635 134.96897 143.08283 1.000 14.24552 469 GLU B N 1
ATOM 6732 C CA . GLU B 1 469 ? 118.46666 134.59955 142.76189 1.000 10.26557 469 GLU B CA 1
ATOM 6733 C C . GLU B 1 469 ? 118.15076 135.05193 141.34479 1.000 13.49783 469 GLU B C 1
ATOM 6734 O O . GLU B 1 469 ? 118.45082 136.18943 140.97233 1.000 13.93128 469 GLU B O 1
ATOM 6736 N N . GLY B 1 470 ? 117.54952 134.16368 140.56134 1.000 12.14847 470 GLY B N 1
ATOM 6737 C CA . GLY B 1 470 ? 117.24742 134.46337 139.18090 1.000 9.62279 470 GLY B CA 1
ATOM 6738 C C . GLY B 1 470 ? 118.43289 134.24062 138.26009 1.000 11.28765 470 GLY B C 1
ATOM 6739 O O . GLY B 1 470 ? 119.49278 133.75189 138.65633 1.000 12.29342 470 GLY B O 1
ATOM 6740 N N . SER B 1 471 ? 118.22802 134.60824 136.99308 1.000 11.21034 471 SER B N 1
ATOM 6741 C CA . SER B 1 471 ? 119.24644 134.50930 135.95188 1.000 12.62247 471 SER B CA 1
ATOM 6742 C C . SER B 1 471 ? 119.69538 133.06955 135.74078 1.000 13.09347 471 SER B C 1
ATOM 6743 O O . SER B 1 471 ? 119.07107 132.13341 136.24958 1.000 13.59222 471 SER B O 1
ATOM 6746 N N . LYS B 1 472 ? 120.77701 132.88339 134.98666 1.000 12.52932 472 LYS B N 1
ATOM 6747 C CA . LYS B 1 472 ? 121.33251 131.55510 134.77234 1.000 13.64411 472 LYS B CA 1
ATOM 6748 C C . LYS B 1 472 ? 122.16302 131.06525 135.94997 1.000 15.36808 472 LYS B C 1
ATOM 6749 O O . LYS B 1 472 ? 122.54923 129.89321 135.96725 1.000 17.34109 472 LYS B O 1
ATOM 6755 N N . TYR B 1 473 ? 122.44559 131.92593 136.92639 1.000 11.23089 473 TYR B N 1
ATOM 6756 C CA . TYR B 1 473 ? 123.19727 131.54377 138.11215 1.000 9.45783 473 TYR B CA 1
ATOM 6757 C C . TYR B 1 473 ? 122.31395 131.17234 139.29381 1.000 10.91133 473 TYR B C 1
ATOM 6758 O O . TYR B 1 473 ? 122.83127 130.67342 140.29688 1.000 13.80947 473 TYR B O 1
ATOM 6767 N N . GLY B 1 474 ? 121.00086 131.38560 139.19727 1.000 12.07538 474 GLY B N 1
ATOM 6768 C CA . GLY B 1 474 ? 120.11779 131.12824 140.31973 1.000 9.68051 474 GLY B CA 1
ATOM 6769 C C . GLY B 1 474 ? 119.90611 129.66345 140.62986 1.000 9.59894 474 GLY B C 1
ATOM 6770 O O . GLY B 1 474 ? 119.53545 129.33085 141.75869 1.000 11.36040 474 GLY B O 1
ATOM 6771 N N . ILE B 1 475 ? 120.13699 128.77732 139.65953 1.000 6.88055 475 ILE B N 1
ATOM 6772 C CA . ILE B 1 475 ? 119.94535 127.34940 139.89183 1.000 8.71492 475 ILE B CA 1
ATOM 6773 C C . ILE B 1 475 ? 121.22907 126.64120 140.30426 1.000 9.42302 475 ILE B C 1
ATOM 6774 O O . ILE B 1 475 ? 121.18745 125.44462 140.63032 1.000 8.42865 475 ILE B O 1
ATOM 6779 N N . GLU B 1 476 ? 122.36565 127.34009 140.31432 1.000 9.84088 476 GLU B N 1
ATOM 6780 C CA . GLU B 1 476 ? 123.63598 126.69293 140.63004 1.000 9.83413 476 GLU B CA 1
ATOM 6781 C C . GLU B 1 476 ? 123.67381 126.20110 142.07120 1.000 10.27787 476 GLU B C 1
ATOM 6782 O O . GLU B 1 476 ? 124.21534 125.12578 142.35050 1.000 10.82704 476 GLU B O 1
ATOM 6784 N N . GLY B 1 477 ? 123.11576 126.97868 143.00085 1.000 9.80853 477 GLY B N 1
ATOM 6785 C CA . GLY B 1 477 ? 123.16285 126.61318 144.40375 1.000 6.95438 477 GLY B CA 1
ATOM 6786 C C . GLY B 1 477 ? 122.35794 125.38200 144.75234 1.000 7.67728 477 GLY B C 1
ATOM 6787 O O . GLY B 1 477 ? 122.62819 124.74924 145.77638 1.000 9.27561 477 GLY B O 1
ATOM 6788 N N . PHE B 1 478 ? 121.38224 125.02459 143.92625 1.000 7.60801 478 PHE B N 1
ATOM 6789 C CA . PHE B 1 478 ? 120.53515 123.86873 144.17658 1.000 5.08720 478 PHE B CA 1
ATOM 6790 C C . PHE B 1 478 ? 121.04114 122.60416 143.50334 1.000 7.04616 478 PHE B C 1
ATOM 6791 O O . PHE B 1 478 ? 120.41377 121.55189 143.64347 1.000 9.17381 478 PHE B O 1
ATOM 6799 N N . LEU B 1 479 ? 122.15192 122.67537 142.78106 1.000 5.62029 479 LEU B N 1
ATOM 6800 C CA . LEU B 1 479 ? 122.71639 121.51756 142.11245 1.000 5.28038 479 LEU B CA 1
ATOM 6801 C C . LEU B 1 479 ? 124.09668 121.21767 142.67382 1.000 7.67628 479 LEU B C 1
ATOM 6802 O O . LEU B 1 479 ? 124.80563 122.11118 143.14281 1.000 16.14418 479 LEU B O 1
ATOM 6807 N N . GLU B 1 480 ? 124.45763 119.94443 142.63807 1.000 3.88835 480 GLU B N 1
ATOM 6808 C CA . GLU B 1 480 ? 125.77682 119.47584 143.02033 1.000 5.78929 480 GLU B CA 1
ATOM 6809 C C . GLU B 1 480 ? 126.42744 118.81205 141.81581 1.000 7.25752 480 GLU B C 1
ATOM 6810 O O . GLU B 1 480 ? 125.76184 118.12185 141.03518 1.000 9.98356 480 GLU B O 1
ATOM 6816 N N . LEU B 1 481 ? 127.71870 119.06297 141.64622 1.000 8.24323 481 LEU B N 1
ATOM 6817 C CA . LEU B 1 481 ? 128.46297 118.46670 140.55287 1.000 8.71936 481 LEU B CA 1
ATOM 6818 C C . LEU B 1 481 ? 128.85467 117.03473 140.88553 1.000 8.88042 481 LEU B C 1
ATOM 6819 O O . LEU B 1 481 ? 129.02911 116.66450 142.04885 1.000 12.30617 481 LEU B O 1
ATOM 6824 N N . LYS B 1 482 ? 128.97991 116.22492 139.84235 1.000 11.08876 482 LYS B N 1
ATOM 6825 C CA . LYS B 1 482 ? 129.45108 114.85306 139.96747 1.000 11.58114 482 LYS B CA 1
ATOM 6826 C C . LYS B 1 482 ? 130.42222 114.59700 138.82760 1.000 12.69659 482 LYS B C 1
ATOM 6827 O O . LYS B 1 482 ? 130.01378 114.53053 137.66514 1.000 16.43144 482 LYS B O 1
ATOM 6833 N N . TYR B 1 483 ? 131.69880 114.46878 139.16191 1.000 14.48270 483 TYR B N 1
ATOM 6834 C CA . TYR B 1 483 ? 132.74173 114.19410 138.18509 1.000 15.20603 483 TYR B CA 1
ATOM 6835 C C . TYR B 1 483 ? 132.86294 112.68057 138.05613 1.000 12.35899 483 TYR B C 1
ATOM 6836 O O . TYR B 1 483 ? 133.23934 111.99636 139.00980 1.000 14.70396 483 TYR B O 1
ATOM 6845 N N . VAL B 1 484 ? 132.52919 112.16180 136.87964 1.000 9.24609 484 VAL B N 1
ATOM 6846 C CA . VAL B 1 484 ? 132.59376 110.73975 136.57633 1.000 14.54690 484 VAL B CA 1
ATOM 6847 C C . VAL B 1 484 ? 133.74346 110.53009 135.60449 1.000 13.53084 484 VAL B C 1
ATOM 6848 O O . VAL B 1 484 ? 133.79221 111.16342 134.54339 1.000 13.80561 484 VAL B O 1
ATOM 6852 N N . ALA B 1 485 ? 134.66890 109.65057 135.96529 1.000 14.97607 485 ALA B N 1
ATOM 6853 C CA . ALA B 1 485 ? 135.79709 109.29487 135.11397 1.000 11.67582 485 ALA B CA 1
ATOM 6854 C C . ALA B 1 485 ? 135.56060 107.88099 134.60301 1.000 9.39915 485 ALA B C 1
ATOM 6855 O O . ALA B 1 485 ? 135.60034 106.92268 135.37894 1.000 14.44652 485 ALA B O 1
ATOM 6857 N N . LEU B 1 486 ? 135.30417 107.75647 133.30377 1.000 7.74938 486 LEU B N 1
ATOM 6858 C CA . LEU B 1 486 ? 134.96418 106.48230 132.67597 1.000 7.49967 486 LEU B CA 1
ATOM 6859 C C . LEU B 1 486 ? 136.22799 105.89822 132.06092 1.000 8.69377 486 LEU B C 1
ATOM 6860 O O . LEU B 1 486 ? 136.67552 106.33964 131.00075 1.000 12.51523 486 LEU B O 1
ATOM 6865 N N . GLY B 1 487 ? 136.80164 104.90043 132.73023 1.000 6.93404 487 GLY B N 1
ATOM 6866 C CA . GLY B 1 487 ? 137.97749 104.21777 132.24467 1.000 4.64092 487 GLY B CA 1
ATOM 6867 C C . GLY B 1 487 ? 137.63727 102.93032 131.51716 1.000 9.02419 487 GLY B C 1
ATOM 6868 O O . GLY B 1 487 ? 136.47545 102.58711 131.29402 1.000 14.86980 487 GLY B O 1
ATOM 6869 N N . GLY B 1 488 ? 138.68637 102.20590 131.14738 1.000 10.06470 488 GLY B N 1
ATOM 6870 C CA . GLY B 1 488 ? 138.52714 100.95815 130.42441 1.000 4.31568 488 GLY B CA 1
ATOM 6871 C C . GLY B 1 488 ? 137.96952 101.11060 129.02651 1.000 8.72672 488 GLY B C 1
ATOM 6872 O O . GLY B 1 488 ? 137.13656 100.29948 128.60531 1.000 15.45865 488 GLY B O 1
ATOM 6873 N N . MET B 1 489 ? 138.41614 102.12266 128.29198 1.000 8.22945 489 MET B N 1
ATOM 6874 C CA . MET B 1 489 ? 137.93285 102.36199 126.93978 1.000 7.28317 489 MET B CA 1
ATOM 6875 C C . MET B 1 489 ? 138.62106 101.45496 125.92618 1.000 9.50444 489 MET B C 1
ATOM 6876 O O . MET B 1 489 ? 139.84493 101.45423 125.80701 1.000 13.00615 489 MET B O 1
ATOM 6881 N N . ALA C 1 8 ? 86.27247 117.88483 107.00734 1.000 41.55605 8 ALA C N 1
ATOM 6882 C CA . ALA C 1 8 ? 85.87825 117.52664 108.36443 1.000 43.00093 8 ALA C CA 1
ATOM 6883 C C . ALA C 1 8 ? 86.78236 118.20830 109.38401 1.000 43.42701 8 ALA C C 1
ATOM 6884 O O . ALA C 1 8 ? 87.41421 117.54795 110.20700 1.000 41.92269 8 ALA C O 1
ATOM 6886 N N . LEU C 1 9 ? 86.83342 119.53556 109.32463 1.000 39.19094 9 LEU C N 1
ATOM 6887 C CA . LEU C 1 9 ? 87.73108 120.33403 110.14698 1.000 38.38855 9 LEU C CA 1
ATOM 6888 C C . LEU C 1 9 ? 86.93494 121.08080 111.20646 1.000 39.44344 9 LEU C C 1
ATOM 6889 O O . LEU C 1 9 ? 85.93030 121.72702 110.89196 1.000 40.66186 9 LEU C O 1
ATOM 6894 N N . LYS C 1 10 ? 87.39154 120.99708 112.45798 1.000 41.07658 10 LYS C N 1
ATOM 6895 C CA . LYS C 1 10 ? 86.77176 121.78151 113.52013 1.000 42.17131 10 LYS C CA 1
ATOM 6896 C C . LYS C 1 10 ? 86.90739 123.27288 113.24440 1.000 43.09598 10 LYS C C 1
ATOM 6897 O O . LYS C 1 10 ? 85.98191 124.04800 113.50844 1.000 42.75217 10 LYS C O 1
ATOM 6899 N N . ASP C 1 11 ? 88.05535 123.69214 112.71844 1.000 46.68390 11 ASP C N 1
ATOM 6900 C CA . ASP C 1 11 ? 88.27868 125.07576 112.29976 1.000 45.93037 11 ASP C CA 1
ATOM 6901 C C . ASP C 1 11 ? 88.53662 125.10420 110.80116 1.000 44.26383 11 ASP C C 1
ATOM 6902 O O . ASP C 1 11 ? 89.65941 124.80755 110.35674 1.000 44.96011 11 ASP C O 1
ATOM 6907 N N . PRO C 1 12 ? 87.54003 125.44868 109.98163 1.000 40.46536 12 PRO C N 1
ATOM 6908 C CA . PRO C 1 12 ? 87.75817 125.45456 108.52704 1.000 38.09024 12 PRO C CA 1
ATOM 6909 C C . PRO C 1 12 ? 88.68661 126.55802 108.05482 1.000 36.90931 12 PRO C C 1
ATOM 6910 O O . PRO C 1 12 ? 89.16870 126.49055 106.91824 1.000 37.16661 12 PRO C O 1
ATOM 6914 N N . ALA C 1 13 ? 88.95257 127.57152 108.88076 1.000 30.69663 13 ALA C N 1
ATOM 6915 C CA . ALA C 1 13 ? 89.88319 128.62105 108.48598 1.000 28.64951 13 ALA C CA 1
ATOM 6916 C C . ALA C 1 13 ? 91.32186 128.12575 108.42193 1.000 27.44120 13 ALA C C 1
ATOM 6917 O O . ALA C 1 13 ? 92.17610 128.82007 107.86307 1.000 30.88647 13 ALA C O 1
ATOM 6919 N N . LEU C 1 14 ? 91.60966 126.94527 108.97337 1.000 25.62205 14 LEU C N 1
ATOM 6920 C CA . LEU C 1 14 ? 92.95580 126.39598 108.88269 1.000 24.37808 14 LEU C CA 1
ATOM 6921 C C . LEU C 1 14 ? 93.26808 125.86543 107.49242 1.000 28.39916 14 LEU C C 1
ATOM 6922 O O . LEU C 1 14 ? 94.44224 125.66427 107.16936 1.000 30.77756 14 LEU C O 1
ATOM 6927 N N . LEU C 1 15 ? 92.25174 125.62594 106.67136 1.000 35.92638 15 LEU C N 1
ATOM 6928 C CA . LEU C 1 15 ? 92.43727 125.29486 105.26679 1.000 35.13085 15 LEU C CA 1
ATOM 6929 C C . LEU C 1 15 ? 92.21614 126.56230 104.45485 1.000 36.73372 15 LEU C C 1
ATOM 6930 O O . LEU C 1 15 ? 91.11464 127.12105 104.45930 1.000 36.90289 15 LEU C O 1
ATOM 6935 N N . THR C 1 16 ? 93.25862 127.01969 103.77135 1.000 40.71553 16 THR C N 1
ATOM 6936 C CA . THR C 1 16 ? 93.19594 128.26336 103.02464 1.000 42.35727 16 THR C CA 1
ATOM 6937 C C . THR C 1 16 ? 93.79139 128.05621 101.63967 1.000 42.64041 16 THR C C 1
ATOM 6938 O O . THR C 1 16 ? 94.59366 127.14880 101.40961 1.000 42.73371 16 THR C O 1
ATOM 6942 N N . ASP C 1 17 ? 93.36227 128.90555 100.70821 1.000 45.78538 17 ASP C N 1
ATOM 6943 C CA . ASP C 1 17 ? 93.75731 128.80869 99.30909 1.000 46.41468 17 ASP C CA 1
ATOM 6944 C C . ASP C 1 17 ? 94.59468 130.00258 98.87245 1.000 46.04786 17 ASP C C 1
ATOM 6945 O O . ASP C 1 17 ? 94.73233 130.25484 97.67181 1.000 47.06438 17 ASP C O 1
ATOM 6950 N N . LYS C 1 18 ? 95.15013 130.74658 99.82199 1.000 28.73090 18 LYS C N 1
ATOM 6951 C CA . LYS C 1 18 ? 95.86529 131.97568 99.52954 1.000 27.47588 18 LYS C CA 1
ATOM 6952 C C . LYS C 1 18 ? 97.22995 131.95151 100.19975 1.000 25.93443 18 LYS C C 1
ATOM 6953 O O . LYS C 1 18 ? 97.43653 131.26467 101.20278 1.000 28.83669 18 LYS C O 1
ATOM 6957 N N . ALA C 1 19 ? 98.16056 132.70448 99.62847 1.000 18.40739 19 ALA C N 1
ATOM 6958 C CA . ALA C 1 19 ? 99.48635 132.86198 100.20048 1.000 14.82074 19 ALA C CA 1
ATOM 6959 C C . ALA C 1 19 ? 99.50106 134.00496 101.21117 1.000 14.20077 19 ALA C C 1
ATOM 6960 O O . ALA C 1 19 ? 98.65370 134.90090 101.19266 1.000 15.78295 19 ALA C O 1
ATOM 6962 N N . PHE C 1 20 ? 100.48863 133.96138 102.10015 1.000 9.85788 20 PHE C N 1
ATOM 6963 C CA . PHE C 1 20 ? 100.62830 134.92894 103.18211 1.000 12.46778 20 PHE C CA 1
ATOM 6964 C C . PHE C 1 20 ? 101.79075 135.86243 102.85921 1.000 13.14594 20 PHE C C 1
ATOM 6965 O O . PHE C 1 20 ? 102.95661 135.47305 102.97072 1.000 17.68996 20 PHE C O 1
ATOM 6973 N N . VAL C 1 21 ? 101.47594 137.09076 102.45917 1.000 12.61840 21 VAL C N 1
ATOM 6974 C CA . VAL C 1 21 ? 102.47543 138.06399 102.03595 1.000 14.98097 21 VAL C CA 1
ATOM 6975 C C . VAL C 1 21 ? 102.19166 139.38465 102.73384 1.000 17.66447 21 VAL C C 1
ATOM 6976 O O . VAL C 1 21 ? 101.05523 139.86875 102.71035 1.000 20.62952 21 VAL C O 1
ATOM 6980 N N . ALA C 1 22 ? 103.22342 139.96014 103.35740 1.000 17.98825 22 ALA C N 1
ATOM 6981 C CA . ALA C 1 22 ? 103.11269 141.21686 104.10123 1.000 17.42212 22 ALA C CA 1
ATOM 6982 C C . ALA C 1 22 ? 102.03126 141.14674 105.17414 1.000 20.11402 22 ALA C C 1
ATOM 6983 O O . ALA C 1 22 ? 101.37043 142.14304 105.47257 1.000 20.62489 22 ALA C O 1
ATOM 6985 N N . GLY C 1 23 ? 101.83894 139.96786 105.75904 1.000 25.84348 23 GLY C N 1
ATOM 6986 C CA . GLY C 1 23 ? 100.81942 139.80416 106.77105 1.000 28.49005 23 GLY C CA 1
ATOM 6987 C C . GLY C 1 23 ? 99.40214 139.76545 106.25375 1.000 31.61674 23 GLY C C 1
ATOM 6988 O O . GLY C 1 23 ? 98.46645 139.83470 107.05482 1.000 35.10703 23 GLY C O 1
ATOM 6989 N N . ALA C 1 24 ? 99.20930 139.65175 104.94279 1.000 23.09566 24 ALA C N 1
ATOM 6990 C CA . ALA C 1 24 ? 97.88402 139.62470 104.34679 1.000 19.86438 24 ALA C CA 1
ATOM 6991 C C . ALA C 1 24 ? 97.74754 138.39425 103.46358 1.000 18.20224 24 ALA C C 1
ATOM 6992 O O . ALA C 1 24 ? 98.73296 137.82646 102.99158 1.000 22.22112 24 ALA C O 1
ATOM 6994 N N . TRP C 1 25 ? 96.50652 137.98061 103.24762 1.000 18.14912 25 TRP C N 1
ATOM 6995 C CA . TRP C 1 25 ? 96.21928 136.82797 102.40765 1.000 16.93108 25 TRP C CA 1
ATOM 6996 C C . TRP C 1 25 ? 95.96484 137.30158 100.98505 1.000 16.85112 25 TRP C C 1
ATOM 6997 O O . TRP C 1 25 ? 95.02853 138.06700 100.73446 1.000 21.00618 25 TRP C O 1
ATOM 7008 N N . ILE C 1 26 ? 96.80762 136.85080 100.05956 1.000 15.95282 26 ILE C N 1
ATOM 7009 C CA . ILE C 1 26 ? 96.76397 137.29613 98.67670 1.000 16.86631 26 ILE C CA 1
ATOM 7010 C C . ILE C 1 26 ? 96.75150 136.08093 97.76322 1.000 22.01707 26 ILE C C 1
ATOM 7011 O O . ILE C 1 26 ? 97.14926 134.97808 98.14375 1.000 21.69244 26 ILE C O 1
ATOM 7016 N N . GLY C 1 27 ? 96.27735 136.30265 96.53839 1.000 30.48777 27 GLY C N 1
ATOM 7017 C CA . GLY C 1 27 ? 96.40348 135.34796 95.46457 1.000 32.40612 27 GLY C CA 1
ATOM 7018 C C . GLY C 1 27 ? 97.33640 135.87035 94.38396 1.000 36.64331 27 GLY C C 1
ATOM 7019 O O . GLY C 1 27 ? 97.81594 137.00032 94.42300 1.000 35.94773 27 GLY C O 1
ATOM 7020 N N . ALA C 1 28 ? 97.58658 135.01211 93.40767 1.000 45.03413 28 ALA C N 1
ATOM 7021 C CA . ALA C 1 28 ? 98.41984 135.40587 92.28069 1.000 44.12170 28 ALA C CA 1
ATOM 7022 C C . ALA C 1 28 ? 97.70718 136.48142 91.46868 1.000 45.09061 28 ALA C C 1
ATOM 7023 O O . ALA C 1 28 ? 96.52299 136.32644 91.15151 1.000 44.91019 28 ALA C O 1
ATOM 7025 N N . PRO C 1 29 ? 98.38036 137.58155 91.12267 1.000 52.48035 29 PRO C N 1
ATOM 7026 C CA . PRO C 1 29 ? 97.73019 138.64372 90.34549 1.000 52.81314 29 PRO C CA 1
ATOM 7027 C C . PRO C 1 29 ? 97.46502 138.28105 88.89370 1.000 53.98769 29 PRO C C 1
ATOM 7028 O O . PRO C 1 29 ? 96.80418 139.05548 88.19389 1.000 55.43081 29 PRO C O 1
ATOM 7032 N N . ASP C 1 30 ? 97.96610 137.14135 88.42152 1.000 56.89776 30 ASP C N 1
ATOM 7033 C CA . ASP C 1 30 ? 97.68715 136.66126 87.07786 1.000 57.15694 30 ASP C CA 1
ATOM 7034 C C . ASP C 1 30 ? 96.71996 135.48756 87.06536 1.000 57.04488 30 ASP C C 1
ATOM 7035 O O . ASP C 1 30 ? 96.49283 134.90083 86.00075 1.000 57.10043 30 ASP C O 1
ATOM 7037 N N . GLY C 1 31 ? 96.15861 135.11869 88.21416 1.000 44.72785 31 GLY C N 1
ATOM 7038 C CA . GLY C 1 31 ? 95.22473 134.01932 88.29537 1.000 42.97851 31 GLY C CA 1
ATOM 7039 C C . GLY C 1 31 ? 95.84758 132.64361 88.25113 1.000 43.99172 31 GLY C C 1
ATOM 7040 O O . GLY C 1 31 ? 95.12274 131.65169 88.39600 1.000 43.47532 31 GLY C O 1
ATOM 7041 N N . LYS C 1 32 ? 97.15871 132.54704 88.05284 1.000 39.18153 32 LYS C N 1
ATOM 7042 C CA . LYS C 1 32 ? 97.81629 131.25089 88.01347 1.000 38.37023 32 LYS C CA 1
ATOM 7043 C C . LYS C 1 32 ? 97.76824 130.59318 89.38530 1.000 36.30255 32 LYS C C 1
ATOM 7044 O O . LYS C 1 32 ? 97.74366 131.26275 90.42004 1.000 38.84561 32 LYS C O 1
ATOM 7046 N N . SER C 1 33 ? 97.74588 129.26491 89.38770 1.000 36.77057 33 SER C N 1
ATOM 7047 C CA . SER C 1 33 ? 97.64607 128.52942 90.63542 1.000 37.91236 33 SER C CA 1
ATOM 7048 C C . SER C 1 33 ? 98.25412 127.14740 90.46400 1.000 37.91157 33 SER C C 1
ATOM 7049 O O . SER C 1 33 ? 98.49344 126.67986 89.34904 1.000 40.49933 33 SER C O 1
ATOM 7052 N N . ILE C 1 34 ? 98.50748 126.50817 91.59936 1.000 39.04321 34 ILE C N 1
ATOM 7053 C CA . ILE C 1 34 ? 99.02907 125.15227 91.67231 1.000 39.86526 34 ILE C CA 1
ATOM 7054 C C . ILE C 1 34 ? 98.02202 124.31322 92.44115 1.000 41.16608 34 ILE C C 1
ATOM 7055 O O . ILE C 1 34 ? 97.60783 124.68992 93.54321 1.000 42.52169 34 ILE C O 1
ATOM 7060 N N . ALA C 1 35 ? 97.61933 123.19184 91.85757 1.000 37.65680 35 ALA C N 1
ATOM 7061 C CA . ALA C 1 35 ? 96.68390 122.29917 92.51800 1.000 35.16031 35 ALA C CA 1
ATOM 7062 C C . ALA C 1 35 ? 97.40000 121.44977 93.55900 1.000 35.39562 35 ALA C C 1
ATOM 7063 O O . ALA C 1 35 ? 98.57881 121.11812 93.41836 1.000 37.10753 35 ALA C O 1
ATOM 7065 N N . VAL C 1 36 ? 96.67284 121.10058 94.61588 1.000 37.47096 36 VAL C N 1
ATOM 7066 C CA . VAL C 1 36 ? 97.15081 120.17699 95.63547 1.000 37.58712 36 VAL C CA 1
ATOM 7067 C C . VAL C 1 36 ? 96.23996 118.96051 95.61703 1.000 37.37201 36 VAL C C 1
ATOM 7068 O O . VAL C 1 36 ? 95.01400 119.09880 95.68332 1.000 38.96526 36 VAL C O 1
ATOM 7072 N N . THR C 1 37 ? 96.83437 117.77598 95.52477 1.000 36.80335 37 THR C N 1
ATOM 7073 C CA . THR C 1 37 ? 96.08420 116.54136 95.37568 1.000 38.74059 37 THR C CA 1
ATOM 7074 C C . THR C 1 37 ? 96.41863 115.57341 96.50279 1.000 38.18593 37 THR C C 1
ATOM 7075 O O . THR C 1 37 ? 97.52698 115.58206 97.04657 1.000 37.21837 37 THR C O 1
ATOM 7079 N N . ASP C 1 38 ? 95.44264 114.74043 96.84891 1.000 33.54519 38 ASP C N 1
ATOM 7080 C CA . ASP C 1 38 ? 95.63165 113.73481 97.88466 1.000 34.35068 38 ASP C CA 1
ATOM 7081 C C . ASP C 1 38 ? 96.39996 112.54937 97.31463 1.000 35.49998 38 ASP C C 1
ATOM 7082 O O . ASP C 1 38 ? 95.95345 111.95355 96.32945 1.000 38.02171 38 ASP C O 1
ATOM 7087 N N . PRO C 1 39 ? 97.53852 112.16998 97.89556 1.000 34.23937 39 PRO C N 1
ATOM 7088 C CA . PRO C 1 39 ? 98.31903 111.06300 97.32135 1.000 35.20576 39 PRO C CA 1
ATOM 7089 C C . PRO C 1 39 ? 97.60207 109.72470 97.33759 1.000 35.31781 39 PRO C C 1
ATOM 7090 O O . PRO C 1 39 ? 97.97747 108.83564 96.56468 1.000 36.40189 39 PRO C O 1
ATOM 7094 N N . PHE C 1 40 ? 96.59339 109.54358 98.19233 1.000 47.50324 40 PHE C N 1
ATOM 7095 C CA . PHE C 1 40 ? 95.92895 108.24725 98.28077 1.000 48.38484 40 PHE C CA 1
ATOM 7096 C C . PHE C 1 40 ? 95.16850 107.92399 96.99974 1.000 50.72606 40 PHE C C 1
ATOM 7097 O O . PHE C 1 40 ? 95.27177 106.81168 96.47083 1.000 51.23893 40 PHE C O 1
ATOM 7105 N N . ASP C 1 41 ? 94.40095 108.88459 96.48042 1.000 51.43007 41 ASP C N 1
ATOM 7106 C CA . ASP C 1 41 ? 93.61135 108.63405 95.28149 1.000 51.19379 41 ASP C CA 1
ATOM 7107 C C . ASP C 1 41 ? 93.64165 109.78631 94.28435 1.000 51.63942 41 ASP C C 1
ATOM 7108 O O . ASP C 1 41 ? 92.80552 109.81164 93.37236 1.000 51.93302 41 ASP C O 1
ATOM 7113 N N . GLY C 1 42 ? 94.56107 110.73943 94.42297 1.000 40.69914 42 GLY C N 1
ATOM 7114 C CA . GLY C 1 42 ? 94.63710 111.83791 93.48058 1.000 37.76849 42 GLY C CA 1
ATOM 7115 C C . GLY C 1 42 ? 93.54976 112.87806 93.61014 1.000 39.12496 42 GLY C C 1
ATOM 7116 O O . GLY C 1 42 ? 93.41853 113.72644 92.72420 1.000 39.02489 42 GLY C O 1
ATOM 7117 N N . ALA C 1 43 ? 92.76617 112.84285 94.68351 1.000 45.12453 43 ALA C N 1
ATOM 7118 C CA . ALA C 1 43 ? 91.66519 113.78170 94.83839 1.000 45.36283 43 ALA C CA 1
ATOM 7119 C C . ALA C 1 43 ? 92.18508 115.20105 95.02932 1.000 44.60379 43 ALA C C 1
ATOM 7120 O O . ALA C 1 43 ? 93.15474 115.43306 95.75459 1.000 45.15219 43 ALA C O 1
ATOM 7122 N N . LEU C 1 44 ? 91.52720 116.15466 94.37722 1.000 37.41910 44 LEU C N 1
ATOM 7123 C CA . LEU C 1 44 ? 91.94973 117.54488 94.45967 1.000 36.42100 44 LEU C CA 1
ATOM 7124 C C . LEU C 1 44 ? 91.51656 118.15789 95.78548 1.000 37.41604 44 LEU C C 1
ATOM 7125 O O . LEU C 1 44 ? 90.40525 117.91830 96.26487 1.000 36.70137 44 LEU C O 1
ATOM 7130 N N . ILE C 1 45 ? 92.40368 118.95618 96.37917 1.000 34.93709 45 ILE C N 1
ATOM 7131 C CA . ILE C 1 45 ? 92.14993 119.60893 97.66154 1.000 31.54207 45 ILE C CA 1
ATOM 7132 C C . ILE C 1 45 ? 91.89673 121.10468 97.48325 1.000 30.76820 45 ILE C C 1
ATOM 7133 O O . ILE C 1 45 ? 90.82450 121.60446 97.82530 1.000 33.71237 45 ILE C O 1
ATOM 7138 N N . ALA C 1 46 ? 92.87241 121.83569 96.94966 1.000 32.65164 46 ALA C N 1
ATOM 7139 C CA . ALA C 1 46 ? 92.71609 123.27186 96.75772 1.000 32.94084 46 ALA C CA 1
ATOM 7140 C C . ALA C 1 46 ? 93.76981 123.77053 95.77972 1.000 34.93945 46 ALA C C 1
ATOM 7141 O O . ALA C 1 46 ? 94.75637 123.09048 95.49156 1.000 36.07978 46 ALA C O 1
ATOM 7143 N N . ASN C 1 47 ? 93.55546 124.98696 95.28841 1.000 43.84709 47 ASN C N 1
ATOM 7144 C CA . ASN C 1 47 ? 94.47246 125.64821 94.36551 1.000 44.69286 47 ASN C CA 1
ATOM 7145 C C . ASN C 1 47 ? 95.16533 126.79202 95.09697 1.000 44.01482 47 ASN C C 1
ATOM 7146 O O . ASN C 1 47 ? 94.53923 127.81566 95.39085 1.000 44.86330 47 ASN C O 1
ATOM 7151 N N . VAL C 1 48 ? 96.45317 126.62414 95.38091 1.000 33.69686 48 VAL C N 1
ATOM 7152 C CA . VAL C 1 48 ? 97.23437 127.66808 96.04364 1.000 35.41602 48 VAL C CA 1
ATOM 7153 C C . VAL C 1 48 ? 97.79948 128.61233 94.98695 1.000 33.50882 48 VAL C C 1
ATOM 7154 O O . VAL C 1 48 ? 97.95069 128.21496 93.82643 1.000 32.86145 48 VAL C O 1
ATOM 7158 N N . PRO C 1 49 ? 98.09946 129.86492 95.32367 1.000 29.44739 49 PRO C N 1
ATOM 7159 C CA . PRO C 1 49 ? 98.64223 130.78552 94.31876 1.000 30.21536 49 PRO C CA 1
ATOM 7160 C C . PRO C 1 49 ? 100.01130 130.35509 93.81403 1.000 31.48860 49 PRO C C 1
ATOM 7161 O O . PRO C 1 49 ? 100.80413 129.73875 94.52949 1.000 31.17668 49 PRO C O 1
ATOM 7165 N N . ASP C 1 50 ? 100.27448 130.68364 92.55414 1.000 38.19232 50 ASP C N 1
ATOM 7166 C CA . ASP C 1 50 ? 101.58372 130.51356 91.92873 1.000 38.27160 50 ASP C CA 1
ATOM 7167 C C . ASP C 1 50 ? 102.17855 131.91025 91.78209 1.000 38.53819 50 ASP C C 1
ATOM 7168 O O . ASP C 1 50 ? 101.82138 132.65317 90.86468 1.000 41.18956 50 ASP C O 1
ATOM 7173 N N . LEU C 1 51 ? 103.08341 132.26393 92.68668 1.000 30.78972 51 LEU C N 1
ATOM 7174 C CA . LEU C 1 51 ? 103.57867 133.62686 92.80196 1.000 31.97572 51 LEU C CA 1
ATOM 7175 C C . LEU C 1 51 ? 104.86703 133.80149 92.01097 1.000 31.37293 51 LEU C C 1
ATOM 7176 O O . LEU C 1 51 ? 105.75443 132.94526 92.04654 1.000 30.06019 51 LEU C O 1
ATOM 7181 N N . GLY C 1 52 ? 104.95830 134.91721 91.29452 1.000 31.50472 52 GLY C N 1
ATOM 7182 C CA . GLY C 1 52 ? 106.12524 135.22752 90.50161 1.000 31.42782 52 GLY C CA 1
ATOM 7183 C C . GLY C 1 52 ? 107.21867 135.86713 91.33177 1.000 33.71698 52 GLY C C 1
ATOM 7184 O O . GLY C 1 52 ? 107.15787 135.93927 92.55894 1.000 35.14773 52 GLY C O 1
ATOM 7185 N N . GLN C 1 53 ? 108.24428 136.34927 90.63119 1.000 28.88358 53 GLN C N 1
ATOM 7186 C CA A GLN C 1 53 ? 109.38791 136.94814 91.30807 0.544 29.10331 53 GLN C CA 1
ATOM 7187 C CA B GLN C 1 53 ? 109.38524 136.94679 91.31346 0.456 29.08367 53 GLN C CA 1
ATOM 7188 C C . GLN C 1 53 ? 109.08930 138.35114 91.82521 1.000 29.64082 53 GLN C C 1
ATOM 7189 O O . GLN C 1 53 ? 109.70030 138.78383 92.80660 1.000 30.88094 53 GLN C O 1
ATOM 7200 N N . ALA C 1 54 ? 108.15913 139.07209 91.19425 1.000 33.35078 54 ALA C N 1
ATOM 7201 C CA . ALA C 1 54 ? 107.85881 140.43190 91.63854 1.000 35.91418 54 ALA C CA 1
ATOM 7202 C C . ALA C 1 54 ? 107.09534 140.43325 92.95818 1.000 35.50989 54 ALA C C 1
ATOM 7203 O O . ALA C 1 54 ? 107.38577 141.23796 93.85450 1.000 36.49394 54 ALA C O 1
ATOM 7205 N N . VAL C 1 55 ? 106.11421 139.54044 93.09441 1.000 32.29041 55 VAL C N 1
ATOM 7206 C CA . VAL C 1 55 ? 105.38020 139.42875 94.34950 1.000 31.23925 55 VAL C CA 1
ATOM 7207 C C . VAL C 1 55 ? 106.30931 138.96716 95.46305 1.000 29.91480 55 VAL C C 1
ATOM 7208 O O . VAL C 1 55 ? 106.22647 139.44661 96.59897 1.000 32.03734 55 VAL C O 1
ATOM 7212 N N . VAL C 1 56 ? 107.22076 138.04434 95.15344 1.000 25.38815 56 VAL C N 1
ATOM 7213 C CA . VAL C 1 56 ? 108.19043 137.60508 96.14988 1.000 23.00021 56 VAL C CA 1
ATOM 7214 C C . VAL C 1 56 ? 109.11953 138.75074 96.53565 1.000 23.37813 56 VAL C C 1
ATOM 7215 O O . VAL C 1 56 ? 109.50565 138.88282 97.70024 1.000 27.56982 56 VAL C O 1
ATOM 7219 N N . ALA C 1 57 ? 109.49052 139.59920 95.57423 1.000 25.73466 57 ALA C N 1
ATOM 7220 C CA . ALA C 1 57 ? 110.32262 140.75624 95.89435 1.000 23.58580 57 ALA C CA 1
ATOM 7221 C C . ALA C 1 57 ? 109.60087 141.71192 96.83631 1.000 24.58078 57 ALA C C 1
ATOM 7222 O O . ALA C 1 57 ? 110.19491 142.22618 97.79547 1.000 26.43117 57 ALA C O 1
ATOM 7224 N N . GLN C 1 58 ? 108.31704 141.96480 96.57598 1.000 23.99456 58 GLN C N 1
ATOM 7225 C CA . GLN C 1 58 ? 107.53925 142.80493 97.48320 1.000 26.73906 58 GLN C CA 1
ATOM 7226 C C . GLN C 1 58 ? 107.42361 142.16358 98.86273 1.000 24.43164 58 GLN C C 1
ATOM 7227 O O . GLN C 1 58 ? 107.48135 142.85424 99.88836 1.000 25.91964 58 GLN C O 1
ATOM 7233 N N . ALA C 1 59 ? 107.25991 140.84131 98.90509 1.000 18.91979 59 ALA C N 1
ATOM 7234 C CA . ALA C 1 59 ? 107.21077 140.13758 100.18154 1.000 16.34590 59 ALA C CA 1
ATOM 7235 C C . ALA C 1 59 ? 108.52140 140.28326 100.94073 1.000 16.02352 59 ALA C C 1
ATOM 7236 O O . ALA C 1 59 ? 108.52231 140.44302 102.16428 1.000 18.49605 59 ALA C O 1
ATOM 7238 N N . ILE C 1 60 ? 109.64814 140.22584 100.22993 1.000 15.02584 60 ILE C N 1
ATOM 7239 C CA . ILE C 1 60 ? 110.94881 140.37051 100.87437 1.000 14.21890 60 ILE C CA 1
ATOM 7240 C C . ILE C 1 60 ? 111.11867 141.78213 101.42350 1.000 16.41462 60 ILE C C 1
ATOM 7241 O O . ILE C 1 60 ? 111.65684 141.97422 102.51883 1.000 19.19258 60 ILE C O 1
ATOM 7246 N N . ASP C 1 61 ? 110.65642 142.78994 100.68059 1.000 15.86419 61 ASP C N 1
ATOM 7247 C CA . ASP C 1 61 ? 110.71746 144.16037 101.18699 1.000 18.85654 61 ASP C CA 1
ATOM 7248 C C . ASP C 1 61 ? 109.87645 144.32531 102.44995 1.000 18.89446 61 ASP C C 1
ATOM 7249 O O . ASP C 1 61 ? 110.30959 144.96062 103.42780 1.000 21.58808 61 ASP C O 1
ATOM 7254 N N . ALA C 1 62 ? 108.66926 143.75425 102.44708 1.000 15.52097 62 ALA C N 1
ATOM 7255 C CA . ALA C 1 62 ? 107.82642 143.80898 103.63539 1.000 13.21792 62 ALA C CA 1
ATOM 7256 C C . ALA C 1 62 ? 108.48594 143.09517 104.80609 1.000 14.66552 62 ALA C C 1
ATOM 7257 O O . ALA C 1 62 ? 108.43963 143.57845 105.94185 1.000 15.46074 62 ALA C O 1
ATOM 7259 N N . ALA C 1 63 ? 109.10835 141.94392 104.54495 1.000 13.82521 63 ALA C N 1
ATOM 7260 C CA . ALA C 1 63 ? 109.80575 141.21363 105.59623 1.000 8.99781 63 ALA C CA 1
ATOM 7261 C C . ALA C 1 63 ? 110.97199 142.02001 106.14723 1.000 10.66086 63 ALA C C 1
ATOM 7262 O O . ALA C 1 63 ? 111.26721 141.95293 107.34160 1.000 11.53277 63 ALA C O 1
ATOM 7264 N N . ALA C 1 64 ? 111.64621 142.78993 105.29209 1.000 12.82186 64 ALA C N 1
ATOM 7265 C CA . ALA C 1 64 ? 112.74565 143.63044 105.75747 1.000 10.51504 64 ALA C CA 1
ATOM 7266 C C . ALA C 1 64 ? 112.24928 144.71523 106.70483 1.000 13.92168 64 ALA C C 1
ATOM 7267 O O . ALA C 1 64 ? 112.82144 144.92714 107.78309 1.000 12.11168 64 ALA C O 1
ATOM 7269 N N . GLU C 1 65 ? 111.17435 145.41084 106.32251 1.000 17.83951 65 GLU C N 1
ATOM 7270 C CA . GLU C 1 65 ? 110.62047 146.42897 107.21709 1.000 13.86890 65 GLU C CA 1
ATOM 7271 C C . GLU C 1 65 ? 110.12835 145.80933 108.52339 1.000 15.72388 65 GLU C C 1
ATOM 7272 O O . GLU C 1 65 ? 110.36348 146.35099 109.61571 1.000 17.74816 65 GLU C O 1
ATOM 7278 N N . ALA C 1 66 ? 109.45342 144.66367 108.43045 1.000 12.29456 66 ALA C N 1
ATOM 7279 C CA . ALA C 1 66 ? 108.95717 143.99652 109.62530 1.000 9.06889 66 ALA C CA 1
ATOM 7280 C C . ALA C 1 66 ? 110.09876 143.56133 110.53129 1.000 11.68878 66 ALA C C 1
ATOM 7281 O O . ALA C 1 66 ? 109.98627 143.64365 111.75473 1.000 11.58745 66 ALA C O 1
ATOM 7283 N N . GLN C 1 67 ? 111.19491 143.06886 109.95206 1.000 14.84228 67 GLN C N 1
ATOM 7284 C CA . GLN C 1 67 ? 112.35257 142.69467 110.75320 1.000 10.15709 67 GLN C CA 1
ATOM 7285 C C . GLN C 1 67 ? 112.94164 143.91083 111.44869 1.000 9.89085 67 GLN C C 1
ATOM 7286 O O . GLN C 1 67 ? 113.36464 143.82892 112.60672 1.000 11.68623 67 GLN C O 1
ATOM 7292 N N . LYS C 1 68 ? 112.98346 145.04867 110.75489 1.000 13.45653 68 LYS C N 1
ATOM 7293 C CA . LYS C 1 68 ? 113.46088 146.26939 111.39491 1.000 13.66612 68 LYS C CA 1
ATOM 7294 C C . LYS C 1 68 ? 112.60652 146.62075 112.60628 1.000 16.47700 68 LYS C C 1
ATOM 7295 O O . LYS C 1 68 ? 113.12840 147.05545 113.63880 1.000 20.52201 68 LYS C O 1
ATOM 7301 N N . LEU C 1 69 ? 111.28916 146.44219 112.49874 1.000 14.88623 69 LEU C N 1
ATOM 7302 C CA . LEU C 1 69 ? 110.41612 146.72444 113.63763 1.000 15.48474 69 LEU C CA 1
ATOM 7303 C C . LEU C 1 69 ? 110.43048 145.63056 114.70436 1.000 13.39656 69 LEU C C 1
ATOM 7304 O O . LEU C 1 69 ? 110.10841 145.90899 115.86244 1.000 16.61656 69 LEU C O 1
ATOM 7309 N N . TRP C 1 70 ? 110.80400 144.40663 114.34608 1.000 18.67306 70 TRP C N 1
ATOM 7310 C CA . TRP C 1 70 ? 110.64954 143.22945 115.19231 1.000 17.97774 70 TRP C CA 1
ATOM 7311 C C . TRP C 1 70 ? 111.86955 142.95589 116.05959 1.000 19.91468 70 TRP C C 1
ATOM 7312 O O . TRP C 1 70 ? 111.73805 142.34501 117.12581 1.000 19.81051 70 TRP C O 1
ATOM 7323 N N . GLU C 1 71 ? 113.05409 143.38588 115.62522 1.000 14.80642 71 GLU C N 1
ATOM 7324 C CA . GLU C 1 71 ? 114.24763 143.25787 116.44825 1.000 13.41597 71 GLU C CA 1
ATOM 7325 C C . GLU C 1 71 ? 114.28181 144.27555 117.57847 1.000 15.16076 71 GLU C C 1
ATOM 7326 O O . GLU C 1 71 ? 115.04477 144.09714 118.53188 1.000 18.64784 71 GLU C O 1
ATOM 7328 N N . ARG C 1 72 ? 113.47413 145.33251 117.49377 1.000 17.61671 72 ARG C N 1
ATOM 7329 C CA . ARG C 1 72 ? 113.42057 146.33606 118.54655 1.000 15.42438 72 ARG C CA 1
ATOM 7330 C C . ARG C 1 72 ? 112.51967 145.93094 119.70397 1.000 19.69073 72 ARG C C 1
ATOM 7331 O O . ARG C 1 72 ? 112.58948 146.55053 120.76858 1.000 24.29376 72 ARG C O 1
ATOM 7335 N N . ARG C 1 73 ? 111.67648 144.92185 119.52454 1.000 16.39804 73 ARG C N 1
ATOM 7336 C CA . ARG C 1 73 ? 110.87178 144.42369 120.62681 1.000 14.97275 73 ARG C CA 1
ATOM 7337 C C . ARG C 1 73 ? 111.74888 143.67677 121.62431 1.000 17.28985 73 ARG C C 1
ATOM 7338 O O . ARG C 1 73 ? 112.80441 143.13990 121.27821 1.000 18.98456 73 ARG C O 1
ATOM 7346 N N . THR C 1 74 ? 111.30664 143.65250 122.87694 1.000 14.32941 74 THR C N 1
ATOM 7347 C CA . THR C 1 74 ? 112.05199 142.94810 123.90499 1.000 13.12278 74 THR C CA 1
ATOM 7348 C C . THR C 1 74 ? 111.99752 141.44470 123.65858 1.000 11.55390 74 THR C C 1
ATOM 7349 O O . THR C 1 74 ? 111.11510 140.93269 122.96739 1.000 11.71061 74 THR C O 1
ATOM 7353 N N . ALA C 1 75 ? 112.96909 140.73402 124.23315 1.000 10.27091 75 ALA C N 1
ATOM 7354 C CA . ALA C 1 75 ? 112.98682 139.28102 124.11095 1.000 13.26422 75 ALA C CA 1
ATOM 7355 C C . ALA C 1 75 ? 111.76879 138.65056 124.77174 1.000 16.10503 75 ALA C C 1
ATOM 7356 O O . ALA C 1 75 ? 111.30393 137.59202 124.33576 1.000 13.66402 75 ALA C O 1
ATOM 7358 N N . LYS C 1 76 ? 111.23995 139.28674 125.81951 1.000 17.65264 76 LYS C N 1
ATOM 7359 C CA . LYS C 1 76 ? 110.03815 138.78031 126.47284 1.000 13.76596 76 LYS C CA 1
ATOM 7360 C C . LYS C 1 76 ? 108.83507 138.82201 125.54040 1.000 15.10406 76 LYS C C 1
ATOM 7361 O O . LYS C 1 76 ? 108.04899 137.87249 125.49520 1.000 17.81920 76 LYS C O 1
ATOM 7367 N N . GLU C 1 77 ? 108.67426 139.91449 124.78821 1.000 16.88246 77 GLU C N 1
ATOM 7368 C CA . GLU C 1 77 ? 107.54257 140.02965 123.87147 1.000 17.93588 77 GLU C CA 1
ATOM 7369 C C . GLU C 1 77 ? 107.62028 138.99677 122.75268 1.000 17.82198 77 GLU C C 1
ATOM 7370 O O . GLU C 1 77 ? 106.61710 138.35117 122.42218 1.000 20.83660 77 GLU C O 1
ATOM 7376 N N . ARG C 1 78 ? 108.80202 138.82477 122.16076 1.000 13.73608 78 ARG C N 1
ATOM 7377 C CA . ARG C 1 78 ? 108.96075 137.83750 121.09981 1.000 12.97024 78 ARG C CA 1
ATOM 7378 C C . ARG C 1 78 ? 108.75816 136.42410 121.62766 1.000 11.03835 78 ARG C C 1
ATOM 7379 O O . ARG C 1 78 ? 108.14382 135.58660 120.95595 1.000 13.94523 78 ARG C O 1
ATOM 7387 N N . ALA C 1 79 ? 109.25849 136.14142 122.83298 1.000 10.40936 79 ALA C N 1
ATOM 7388 C CA . ALA C 1 79 ? 109.02885 134.83383 123.43724 1.000 9.57014 79 ALA C CA 1
ATOM 7389 C C . ALA C 1 79 ? 107.55039 134.60546 123.71651 1.000 10.63578 79 ALA C C 1
ATOM 7390 O O . ALA C 1 79 ? 107.04950 133.49078 123.55345 1.000 8.99459 79 ALA C O 1
ATOM 7392 N N . GLN C 1 80 ? 106.83914 135.64500 124.15854 1.000 10.57373 80 GLN C N 1
ATOM 7393 C CA . GLN C 1 80 ? 105.40864 135.51121 124.40985 1.000 7.66711 80 GLN C CA 1
ATOM 7394 C C . GLN C 1 80 ? 104.64828 135.23369 123.12135 1.000 12.50265 80 GLN C C 1
ATOM 7395 O O . GLN C 1 80 ? 103.72232 134.41505 123.10257 1.000 13.15939 80 GLN C O 1
ATOM 7397 N N . VAL C 1 81 ? 105.02974 135.90282 122.03169 1.000 9.76607 81 VAL C N 1
ATOM 7398 C CA . VAL C 1 81 ? 104.39886 135.63719 120.74070 1.000 9.68424 81 VAL C CA 1
ATOM 7399 C C . VAL C 1 81 ? 104.66115 134.20057 120.30408 1.000 8.34833 81 VAL C C 1
ATOM 7400 O O . VAL C 1 81 ? 103.75330 133.50116 119.83638 1.000 8.94886 81 VAL C O 1
ATOM 7404 N N . LEU C 1 82 ? 105.90500 133.73712 120.44920 1.000 6.97814 82 LEU C N 1
ATOM 7405 C CA . LEU C 1 82 ? 106.23677 132.37464 120.04305 1.000 6.47839 82 LEU C CA 1
ATOM 7406 C C . LEU C 1 82 ? 105.51079 131.34286 120.89994 1.000 11.23960 82 LEU C C 1
ATOM 7407 O O . LEU C 1 82 ? 105.08070 130.29873 120.39765 1.000 13.47992 82 LEU C O 1
ATOM 7412 N N . LYS C 1 83 ? 105.37839 131.61044 122.19869 1.000 13.40771 83 LYS C N 1
ATOM 7413 C CA . LYS C 1 83 ? 104.65242 130.70458 123.08095 1.000 10.42964 83 LYS C CA 1
ATOM 7414 C C . LYS C 1 83 ? 103.16537 130.67535 122.74371 1.000 11.17612 83 LYS C C 1
ATOM 7415 O O . LYS C 1 83 ? 102.53615 129.61304 122.79032 1.000 12.16038 83 LYS C O 1
ATOM 7421 N N . ARG C 1 84 ? 102.58474 131.83067 122.40572 1.000 10.67421 84 ARG C N 1
ATOM 7422 C CA . ARG C 1 84 ? 101.20235 131.85330 121.93648 1.000 12.71367 84 ARG C CA 1
ATOM 7423 C C . ARG C 1 84 ? 101.04301 131.03022 120.66429 1.000 14.07688 84 ARG C C 1
ATOM 7424 O O . ARG C 1 84 ? 100.06479 130.28880 120.51136 1.000 14.78219 84 ARG C O 1
ATOM 7432 N N . TRP C 1 85 ? 101.99650 131.15360 119.73849 1.000 10.45298 85 TRP C N 1
ATOM 7433 C CA . TRP C 1 85 ? 101.95751 130.35647 118.51683 1.000 7.80452 85 TRP C CA 1
ATOM 7434 C C . TRP C 1 85 ? 102.02005 128.86656 118.83002 1.000 8.65188 85 TRP C C 1
ATOM 7435 O O . TRP C 1 85 ? 101.27003 128.07185 118.25384 1.000 8.99394 85 TRP C O 1
ATOM 7446 N N . TYR C 1 86 ? 102.89527 128.47427 119.75803 1.000 9.01054 86 TYR C N 1
ATOM 7447 C CA . TYR C 1 86 ? 102.98303 127.07188 120.15905 1.000 12.52263 86 TYR C CA 1
ATOM 7448 C C . TYR C 1 86 ? 101.67744 126.58440 120.77815 1.000 12.16627 86 TYR C C 1
ATOM 7449 O O . TYR C 1 86 ? 101.22224 125.46955 120.49447 1.000 10.51210 86 TYR C O 1
ATOM 7458 N N . ASP C 1 87 ? 101.07319 127.40208 121.64194 1.000 13.63432 87 ASP C N 1
ATOM 7459 C CA . ASP C 1 87 ? 99.82010 127.02106 122.28405 1.000 11.58661 87 ASP C CA 1
ATOM 7460 C C . ASP C 1 87 ? 98.71062 126.83983 121.25896 1.000 12.06468 87 ASP C C 1
ATOM 7461 O O . ASP C 1 87 ? 97.93045 125.88452 121.33827 1.000 13.81900 87 ASP C O 1
ATOM 7466 N N . LEU C 1 88 ? 98.62812 127.74886 120.28691 1.000 9.86451 88 LEU C N 1
ATOM 7467 C CA . LEU C 1 88 ? 97.62642 127.62298 119.23468 1.000 9.26910 88 LEU C CA 1
ATOM 7468 C C . LEU C 1 88 ? 97.87625 126.39432 118.37188 1.000 8.77455 88 LEU C C 1
ATOM 7469 O O . LEU C 1 88 ? 96.92717 125.73824 117.93261 1.000 12.33363 88 LEU C O 1
ATOM 7474 N N . ILE C 1 89 ? 99.14253 126.07415 118.10288 1.000 8.58650 89 ILE C N 1
ATOM 7475 C CA . ILE C 1 89 ? 99.44473 124.89205 117.30263 1.000 8.65617 89 ILE C CA 1
ATOM 7476 C C . ILE C 1 89 ? 99.02436 123.62489 118.03456 1.000 10.37820 89 ILE C C 1
ATOM 7477 O O . ILE C 1 89 ? 98.44076 122.71436 117.43702 1.000 13.94368 89 ILE C O 1
ATOM 7482 N N . VAL C 1 90 ? 99.31598 123.53882 119.33395 1.000 11.14503 90 VAL C N 1
ATOM 7483 C CA . VAL C 1 90 ? 98.93966 122.34517 120.08808 1.000 8.43828 90 VAL C CA 1
ATOM 7484 C C . VAL C 1 90 ? 97.42285 122.25351 120.23157 1.000 14.11961 90 VAL C C 1
ATOM 7485 O O . VAL C 1 90 ? 96.84773 121.16009 120.18299 1.000 11.72304 90 VAL C O 1
ATOM 7489 N N . GLU C 1 91 ? 96.75007 123.39620 120.40144 1.000 17.03449 91 GLU C N 1
ATOM 7490 C CA . GLU C 1 91 ? 95.29648 123.38855 120.54221 1.000 13.93157 91 GLU C CA 1
ATOM 7491 C C . GLU C 1 91 ? 94.61035 122.87156 119.28227 1.000 16.64229 91 GLU C C 1
ATOM 7492 O O . GLU C 1 91 ? 93.61462 122.14471 119.36665 1.000 21.35025 91 GLU C O 1
ATOM 7494 N N . ASN C 1 92 ? 95.11558 123.24249 118.10681 1.000 13.92705 92 ASN C N 1
ATOM 7495 C CA . ASN C 1 92 ? 94.53420 122.82282 116.83193 1.000 14.62792 92 ASN C CA 1
ATOM 7496 C C . ASN C 1 92 ? 95.29647 121.66185 116.21099 1.000 14.56664 92 ASN C C 1
ATOM 7497 O O . ASN C 1 92 ? 95.40950 121.57739 114.98953 1.000 20.43810 92 ASN C O 1
ATOM 7502 N N . ALA C 1 93 ? 95.82311 120.74547 117.02291 1.000 17.57961 93 ALA C N 1
ATOM 7503 C CA . ALA C 1 93 ? 96.66580 119.68607 116.47950 1.000 18.32330 93 ALA C CA 1
ATOM 7504 C C . ALA C 1 93 ? 95.87625 118.69608 115.63170 1.000 24.09298 93 ALA C C 1
ATOM 7505 O O . ALA C 1 93 ? 96.43204 118.11065 114.69905 1.000 24.78693 93 ALA C O 1
ATOM 7507 N N . ASP C 1 94 ? 94.59122 118.49107 115.93065 1.000 37.43159 94 ASP C N 1
ATOM 7508 C CA . ASP C 1 94 ? 93.81154 117.51378 115.17438 1.000 37.51738 94 ASP C CA 1
ATOM 7509 C C . ASP C 1 94 ? 93.50258 118.00872 113.76567 1.000 35.48013 94 ASP C C 1
ATOM 7510 O O . ASP C 1 94 ? 93.62761 117.25292 112.79640 1.000 35.81163 94 ASP C O 1
ATOM 7515 N N . ASP C 1 95 ? 93.10535 119.27400 113.62836 1.000 31.68256 95 ASP C N 1
ATOM 7516 C CA . ASP C 1 95 ? 92.86861 119.82813 112.29961 1.000 32.64246 95 ASP C CA 1
ATOM 7517 C C . ASP C 1 95 ? 94.15695 119.87845 111.48640 1.000 31.64717 95 ASP C C 1
ATOM 7518 O O . ASP C 1 95 ? 94.15920 119.57079 110.28718 1.000 34.04325 95 ASP C O 1
ATOM 7520 N N . LEU C 1 96 ? 95.26385 120.26636 112.12426 1.000 21.32563 96 LEU C N 1
ATOM 7521 C CA . LEU C 1 96 ? 96.54867 120.28952 111.43572 1.000 20.72900 96 LEU C CA 1
ATOM 7522 C C . LEU C 1 96 ? 96.96068 118.89142 110.99846 1.000 20.77759 96 LEU C C 1
ATOM 7523 O O . LEU C 1 96 ? 97.47311 118.70502 109.89003 1.000 21.99206 96 LEU C O 1
ATOM 7528 N N . ALA C 1 97 ? 96.73935 117.89422 111.85580 1.000 24.69411 97 ALA C N 1
ATOM 7529 C CA . ALA C 1 97 ? 97.06423 116.51985 111.49710 1.000 25.26302 97 ALA C CA 1
ATOM 7530 C C . ALA C 1 97 ? 96.20327 116.03479 110.34054 1.000 25.58988 97 ALA C C 1
ATOM 7531 O O . ALA C 1 97 ? 96.68617 115.31761 109.45908 1.000 28.29517 97 ALA C O 1
ATOM 7533 N N . LEU C 1 98 ? 94.92113 116.40509 110.33035 1.000 22.25674 98 LEU C N 1
ATOM 7534 C CA . LEU C 1 98 ? 94.05540 116.00867 109.22418 1.000 22.33489 98 LEU C CA 1
ATOM 7535 C C . LEU C 1 98 ? 94.51162 116.63826 107.91478 1.000 23.31198 98 LEU C C 1
ATOM 7536 O O . LEU C 1 98 ? 94.56482 115.96361 106.87939 1.000 23.03990 98 LEU C O 1
ATOM 7541 N N . ILE C 1 99 ? 94.85978 117.92757 107.94418 1.000 22.31398 99 ILE C N 1
ATOM 7542 C CA . ILE C 1 99 ? 95.36971 118.58711 106.74308 1.000 21.05391 99 ILE C CA 1
ATOM 7543 C C . ILE C 1 99 ? 96.65599 117.91917 106.27466 1.000 22.08103 99 ILE C C 1
ATOM 7544 O O . ILE C 1 99 ? 96.85454 117.68341 105.07483 1.000 23.20960 99 ILE C O 1
ATOM 7549 N N . LEU C 1 100 ? 97.54949 117.60626 107.21415 1.000 21.93568 100 LEU C N 1
ATOM 7550 C CA . LEU C 1 100 ? 98.82325 116.99556 106.85980 1.000 24.38607 100 LEU C CA 1
ATOM 7551 C C . LEU C 1 100 ? 98.62603 115.61753 106.24196 1.000 25.37748 100 LEU C C 1
ATOM 7552 O O . LEU C 1 100 ? 99.28196 115.27583 105.25440 1.000 26.66900 100 LEU C O 1
ATOM 7557 N N . THR C 1 101 ? 97.73736 114.80708 106.81832 1.000 24.60810 101 THR C N 1
ATOM 7558 C CA . THR C 1 101 ? 97.46914 113.48295 106.26689 1.000 23.04039 101 THR C CA 1
ATOM 7559 C C . THR C 1 101 ? 96.81607 113.58017 104.89349 1.000 24.03650 101 THR C C 1
ATOM 7560 O O . THR C 1 101 ? 97.14238 112.80491 103.98817 1.000 26.64566 101 THR C O 1
ATOM 7564 N N . THR C 1 102 ? 95.90912 114.54200 104.71243 1.000 26.34485 102 THR C N 1
ATOM 7565 C CA . THR C 1 102 ? 95.27942 114.73054 103.41111 1.000 25.53862 102 THR C CA 1
ATOM 7566 C C . THR C 1 102 ? 96.29949 115.11435 102.34472 1.000 29.11836 102 THR C C 1
ATOM 7567 O O . THR C 1 102 ? 96.26484 114.58778 101.22751 1.000 29.03743 102 THR C O 1
ATOM 7571 N N . GLU C 1 103 ? 97.22346 116.02173 102.66985 1.000 28.62119 103 GLU C N 1
ATOM 7572 C CA . GLU C 1 103 ? 98.14013 116.52195 101.64811 1.000 23.92262 103 GLU C CA 1
ATOM 7573 C C . GLU C 1 103 ? 99.31137 115.57509 101.40459 1.000 26.88980 103 GLU C C 1
ATOM 7574 O O . GLU C 1 103 ? 99.72718 115.38690 100.25649 1.000 30.11540 103 GLU C O 1
ATOM 7576 N N . GLN C 1 104 ? 99.85372 114.96892 102.45886 1.000 23.07520 104 GLN C N 1
ATOM 7577 C CA . GLN C 1 104 ? 101.07396 114.17614 102.36781 1.000 21.96021 104 GLN C CA 1
ATOM 7578 C C . GLN C 1 104 ? 100.81845 112.67563 102.33551 1.000 22.97183 104 GLN C C 1
ATOM 7579 O O . GLN C 1 104 ? 101.53378 111.94995 101.64039 1.000 24.06573 104 GLN C O 1
ATOM 7585 N N . GLY C 1 105 ? 99.82217 112.18810 103.07136 1.000 22.80866 105 GLY C N 1
ATOM 7586 C CA . GLY C 1 105 ? 99.43955 110.79333 103.01990 1.000 21.31190 105 GLY C CA 1
ATOM 7587 C C . GLY C 1 105 ? 99.85112 109.94401 104.20033 1.000 23.65139 105 GLY C C 1
ATOM 7588 O O . GLY C 1 105 ? 99.45765 108.77362 104.25830 1.000 27.05335 105 GLY C O 1
ATOM 7589 N N . LYS C 1 106 ? 100.61876 110.48498 105.14200 1.000 28.65080 106 LYS C N 1
ATOM 7590 C CA . LYS C 1 106 ? 101.05660 109.70110 106.28393 1.000 29.57261 106 LYS C CA 1
ATOM 7591 C C . LYS C 1 106 ? 99.87977 109.40555 107.21343 1.000 31.10259 106 LYS C C 1
ATOM 7592 O O . LYS C 1 106 ? 98.88308 110.13120 107.21834 1.000 29.20888 106 LYS C O 1
ATOM 7598 N N . PRO C 1 107 ? 99.96877 108.32950 107.99865 1.000 36.33572 107 PRO C N 1
ATOM 7599 C CA . PRO C 1 107 ? 98.87149 107.98720 108.91142 1.000 34.17098 107 PRO C CA 1
ATOM 7600 C C . PRO C 1 107 ? 98.58289 109.11118 109.89445 1.000 36.09797 107 PRO C C 1
ATOM 7601 O O . PRO C 1 107 ? 99.48112 109.83672 110.32358 1.000 39.68978 107 PRO C O 1
ATOM 7605 N N . LEU C 1 108 ? 97.30151 109.24228 110.24949 1.000 33.71862 108 LEU C N 1
ATOM 7606 C CA . LEU C 1 108 ? 96.84944 110.38204 111.04397 1.000 30.16274 108 LEU C CA 1
ATOM 7607 C C . LEU C 1 108 ? 97.55651 110.44632 112.39255 1.000 33.45963 108 LEU C C 1
ATOM 7608 O O . LEU C 1 108 ? 97.84049 111.53790 112.90176 1.000 34.81088 108 LEU C O 1
ATOM 7613 N N . ALA C 1 109 ? 97.84713 109.28826 112.98800 1.000 35.40623 109 ALA C N 1
ATOM 7614 C CA . ALA C 1 109 ? 98.59835 109.27121 114.23821 1.000 35.35050 109 ALA C CA 1
ATOM 7615 C C . ALA C 1 109 ? 99.99346 109.85138 114.04753 1.000 37.47897 109 ALA C C 1
ATOM 7616 O O . ALA C 1 109 ? 100.47256 110.62712 114.88392 1.000 39.30170 109 ALA C O 1
ATOM 7618 N N . GLU C 1 110 ? 100.65660 109.49333 112.94551 1.000 40.48726 110 GLU C N 1
ATOM 7619 C CA . GLU C 1 110 ? 101.96799 110.05926 112.64952 1.000 39.00839 110 GLU C CA 1
ATOM 7620 C C . GLU C 1 110 ? 101.87954 111.55756 112.40167 1.000 38.52101 110 GLU C C 1
ATOM 7621 O O . GLU C 1 110 ? 102.76472 112.31234 112.81374 1.000 40.53406 110 GLU C O 1
ATOM 7627 N N . ALA C 1 111 ? 100.82252 112.00818 111.72267 1.000 32.95938 111 ALA C N 1
ATOM 7628 C CA . ALA C 1 111 ? 100.65739 113.43795 111.48282 1.000 33.75336 111 ALA C CA 1
ATOM 7629 C C . ALA C 1 111 ? 100.48861 114.20468 112.79105 1.000 34.16698 111 ALA C C 1
ATOM 7630 O O . ALA C 1 111 ? 101.08816 115.27279 112.97809 1.000 34.23386 111 ALA C O 1
ATOM 7632 N N . ARG C 1 112 ? 99.68530 113.67248 113.71562 1.000 34.28823 112 ARG C N 1
ATOM 7633 C CA . ARG C 1 112 ? 99.51605 114.34270 115.00204 1.000 34.08227 112 ARG C CA 1
ATOM 7634 C C . ARG C 1 112 ? 100.80983 114.33487 115.80620 1.000 36.36119 112 ARG C C 1
ATOM 7635 O O . ARG C 1 112 ? 101.17270 115.34794 116.42247 1.000 35.35330 112 ARG C O 1
ATOM 7643 N N . GLY C 1 113 ? 101.51022 113.19786 115.82329 1.000 35.81543 113 GLY C N 1
ATOM 7644 C CA . GLY C 1 113 ? 102.79826 113.14899 116.49037 1.000 32.98481 113 GLY C CA 1
ATOM 7645 C C . GLY C 1 113 ? 103.77130 114.16492 115.92800 1.000 33.49154 113 GLY C C 1
ATOM 7646 O O . GLY C 1 113 ? 104.49592 114.82397 116.67536 1.000 36.79983 113 GLY C O 1
ATOM 7647 N N . GLU C 1 114 ? 103.78598 114.31759 114.60370 1.000 30.60326 114 GLU C N 1
ATOM 7648 C CA . GLU C 1 114 ? 104.63429 115.32222 113.97754 1.000 30.90524 114 GLU C CA 1
ATOM 7649 C C . GLU C 1 114 ? 104.26133 116.71913 114.45025 1.000 31.19893 114 GLU C C 1
ATOM 7650 O O . GLU C 1 114 ? 105.13215 117.50889 114.83569 1.000 34.10454 114 GLU C O 1
ATOM 7656 N N . VAL C 1 115 ? 102.96268 117.03000 114.45839 1.000 22.87549 115 VAL C N 1
ATOM 7657 C CA . VAL C 1 115 ? 102.53067 118.37840 114.81920 1.000 21.74670 115 VAL C CA 1
ATOM 7658 C C . VAL C 1 115 ? 102.95844 118.71304 116.24526 1.000 22.73976 115 VAL C C 1
ATOM 7659 O O . VAL C 1 115 ? 103.53511 119.77610 116.50277 1.000 23.38449 115 VAL C O 1
ATOM 7663 N N . VAL C 1 116 ? 102.72931 117.79265 117.18495 1.000 21.94326 116 VAL C N 1
ATOM 7664 C CA . VAL C 1 116 ? 103.08441 118.06635 118.58004 1.000 20.85487 116 VAL C CA 1
ATOM 7665 C C . VAL C 1 116 ? 104.60170 118.12668 118.76074 1.000 21.40622 116 VAL C C 1
ATOM 7666 O O . VAL C 1 116 ? 105.14958 119.10640 119.29998 1.000 22.44413 116 VAL C O 1
ATOM 7670 N N . SER C 1 117 ? 105.30467 117.07836 118.32432 1.000 20.41349 117 SER C N 1
ATOM 7671 C CA . SER C 1 117 ? 106.73613 116.98479 118.55604 1.000 19.40720 117 SER C CA 1
ATOM 7672 C C . SER C 1 117 ? 107.52440 118.03107 117.78952 1.000 20.70255 117 SER C C 1
ATOM 7673 O O . SER C 1 117 ? 108.71569 118.20023 118.06636 1.000 24.79675 117 SER C O 1
ATOM 7676 N N . ASN C 1 118 ? 106.90502 118.73803 116.84285 1.000 18.32249 118 ASN C N 1
ATOM 7677 C CA . ASN C 1 118 ? 107.58919 119.83653 116.18858 1.000 14.94889 118 ASN C CA 1
ATOM 7678 C C . ASN C 1 118 ? 107.10006 121.21191 116.61661 1.000 17.03218 118 ASN C C 1
ATOM 7679 O O . ASN C 1 118 ? 107.82543 122.18880 116.41593 1.000 21.18055 118 ASN C O 1
ATOM 7684 N N . ALA C 1 119 ? 105.91371 121.32160 117.22091 1.000 13.70428 119 ALA C N 1
ATOM 7685 C CA . ALA C 1 119 ? 105.60641 122.53689 117.96571 1.000 12.53780 119 ALA C CA 1
ATOM 7686 C C . ALA C 1 119 ? 106.49972 122.66654 119.18913 1.000 14.80067 119 ALA C C 1
ATOM 7687 O O . ALA C 1 119 ? 106.72753 123.78603 119.68035 1.000 15.95753 119 ALA C O 1
ATOM 7689 N N . ALA C 1 120 ? 107.01222 121.53493 119.68018 1.000 11.63080 120 ALA C N 1
ATOM 7690 C CA . ALA C 1 120 ? 108.02061 121.58443 120.73334 1.000 9.64476 120 ALA C CA 1
ATOM 7691 C C . ALA C 1 120 ? 109.20130 122.47775 120.35445 1.000 11.91358 120 ALA C C 1
ATOM 7692 O O . ALA C 1 120 ? 109.79102 123.12389 121.22603 1.000 16.84572 120 ALA C O 1
ATOM 7694 N N . TYR C 1 121 ? 109.55867 122.53233 119.06671 1.000 13.30464 121 TYR C N 1
ATOM 7695 C CA . TYR C 1 121 ? 110.64065 123.41438 118.63031 1.000 11.39603 121 TYR C CA 1
ATOM 7696 C C . TYR C 1 121 ? 110.29271 124.87622 118.86269 1.000 10.73667 121 TYR C C 1
ATOM 7697 O O . TYR C 1 121 ? 111.13451 125.66092 119.31887 1.000 14.18028 121 TYR C O 1
ATOM 7706 N N . LEU C 1 122 ? 109.05753 125.26096 118.54000 1.000 12.47445 122 LEU C N 1
ATOM 7707 C CA . LEU C 1 122 ? 108.61112 126.62669 118.78314 1.000 8.58763 122 LEU C CA 1
ATOM 7708 C C . LEU C 1 122 ? 108.67304 126.96113 120.26382 1.000 12.31763 122 LEU C C 1
ATOM 7709 O O . LEU C 1 122 ? 109.11075 128.05159 120.64634 1.000 13.53587 122 LEU C O 1
ATOM 7714 N N . GLU C 1 123 ? 108.24848 126.02445 121.11220 1.000 15.98775 123 GLU C N 1
ATOM 7715 C CA . GLU C 1 123 ? 108.32813 126.24876 122.55574 1.000 10.99332 123 GLU C CA 1
ATOM 7716 C C . GLU C 1 123 ? 109.77662 126.43860 123.01058 1.000 15.08201 123 GLU C C 1
ATOM 7717 O O . GLU C 1 123 ? 110.10099 127.38232 123.75184 1.000 13.56276 123 GLU C O 1
ATOM 7723 N N . TRP C 1 124 ? 110.66769 125.55686 122.54902 1.000 16.49724 124 TRP C N 1
ATOM 7724 C CA . TRP C 1 124 ? 112.06665 125.62039 122.95313 1.000 13.99701 124 TRP C CA 1
ATOM 7725 C C . TRP C 1 124 ? 112.70678 126.93452 122.53662 1.000 14.68456 124 TRP C C 1
ATOM 7726 O O . TRP C 1 124 ? 113.46164 127.54073 123.30413 1.000 16.57780 124 TRP C O 1
ATOM 7737 N N . PHE C 1 125 ? 112.42941 127.39176 121.32129 1.000 14.87577 125 PHE C N 1
ATOM 7738 C CA . PHE C 1 125 ? 113.05770 128.62424 120.87827 1.000 14.71840 125 PHE C CA 1
ATOM 7739 C C . PHE C 1 125 ? 112.38619 129.86237 121.44969 1.000 13.05005 125 PHE C C 1
ATOM 7740 O O . PHE C 1 125 ? 113.04023 130.90202 121.56036 1.000 16.09430 125 PHE C O 1
ATOM 7748 N N . ALA C 1 126 ? 111.12173 129.76815 121.86433 1.000 13.60384 126 ALA C N 1
ATOM 7749 C CA . ALA C 1 126 ? 110.55625 130.82696 122.69111 1.000 11.56247 126 ALA C CA 1
ATOM 7750 C C . ALA C 1 126 ? 111.33633 130.96297 123.98952 1.000 17.03614 126 ALA C C 1
ATOM 7751 O O . ALA C 1 126 ? 111.59788 132.07737 124.45488 1.000 14.82905 126 ALA C O 1
ATOM 7753 N N . GLU C 1 127 ? 111.71317 129.83442 124.59290 1.000 17.82459 127 GLU C N 1
ATOM 7754 C CA . GLU C 1 127 ? 112.57008 129.90827 125.77587 1.000 9.46268 127 GLU C CA 1
ATOM 7755 C C . GLU C 1 127 ? 113.95214 130.46683 125.43810 1.000 11.14939 127 GLU C C 1
ATOM 7756 O O . GLU C 1 127 ? 114.50735 131.26703 126.19881 1.000 16.39347 127 GLU C O 1
ATOM 7762 N N . GLU C 1 128 ? 114.52119 130.05756 124.30311 1.000 11.11942 128 GLU C N 1
ATOM 7763 C CA . GLU C 1 128 ? 115.84717 130.52628 123.90420 1.000 9.98872 128 GLU C CA 1
ATOM 7764 C C . GLU C 1 128 ? 115.87771 132.01106 123.55366 1.000 11.26488 128 GLU C C 1
ATOM 7765 O O . GLU C 1 128 ? 116.95178 132.61669 123.59274 1.000 8.25564 128 GLU C O 1
ATOM 7771 N N . ALA C 1 129 ? 114.73686 132.60050 123.18918 1.000 11.19503 129 ALA C N 1
ATOM 7772 C CA . ALA C 1 129 ? 114.71220 134.01246 122.81451 1.000 8.82057 129 ALA C CA 1
ATOM 7773 C C . ALA C 1 129 ? 115.19028 134.91376 123.94316 1.000 13.38299 129 ALA C C 1
ATOM 7774 O O . ALA C 1 129 ? 115.75526 135.98220 123.68721 1.000 14.31742 129 ALA C O 1
ATOM 7776 N N . LYS C 1 130 ? 114.96722 134.51132 125.18837 1.000 15.88315 130 LYS C N 1
ATOM 7777 C CA A LYS C 1 130 ? 115.34837 135.30244 126.34861 0.171 13.12940 130 LYS C CA 1
ATOM 7778 C CA B LYS C 1 130 ? 115.34980 135.30568 126.34557 0.829 12.30106 130 LYS C CA 1
ATOM 7779 C C . LYS C 1 130 ? 116.74306 134.97543 126.85938 1.000 12.75209 130 LYS C C 1
ATOM 7780 O O . LYS C 1 130 ? 117.16651 135.54757 127.86694 1.000 15.95771 130 LYS C O 1
ATOM 7791 N N . ARG C 1 131 ? 117.46336 134.07692 126.19261 1.000 12.04610 131 ARG C N 1
ATOM 7792 C CA . ARG C 1 131 ? 118.78818 133.65823 126.62759 1.000 10.18186 131 ARG C CA 1
ATOM 7793 C C . ARG C 1 131 ? 119.87112 134.01577 125.61556 1.000 10.62226 131 ARG C C 1
ATOM 7794 O O . ARG C 1 131 ? 120.94344 133.40736 125.62436 1.000 12.00434 131 ARG C O 1
ATOM 7802 N N . ILE C 1 132 ? 119.61625 134.98749 124.74146 1.000 10.17195 132 ILE C N 1
ATOM 7803 C CA . ILE C 1 132 ? 120.62496 135.45971 123.79397 1.000 10.19209 132 ILE C CA 1
ATOM 7804 C C . ILE C 1 132 ? 121.52373 136.43239 124.55153 1.000 13.29232 132 ILE C C 1
ATOM 7805 O O . ILE C 1 132 ? 121.24735 137.63011 124.62300 1.000 13.53739 132 ILE C O 1
ATOM 7810 N N . ASP C 1 133 ? 122.60834 135.91743 125.11516 1.000 14.56167 133 ASP C N 1
ATOM 7811 C CA . ASP C 1 133 ? 123.45890 136.67484 126.01734 1.000 13.19798 133 ASP C CA 1
ATOM 7812 C C . ASP C 1 133 ? 124.74307 137.09534 125.31867 1.000 14.20523 133 ASP C C 1
ATOM 7813 O O . ASP C 1 133 ? 125.35333 136.30865 124.58917 1.000 16.07178 133 ASP C O 1
ATOM 7818 N N . GLY C 1 134 ? 125.14311 138.34178 125.54138 1.000 10.40058 134 GLY C N 1
ATOM 7819 C CA . GLY C 1 134 ? 126.44082 138.81205 125.11710 1.000 5.75207 134 GLY C CA 1
ATOM 7820 C C . GLY C 1 134 ? 127.51754 138.41059 126.10519 1.000 9.55890 134 GLY C C 1
ATOM 7821 O O . GLY C 1 134 ? 127.29087 137.66541 127.05917 1.000 9.39453 134 GLY C O 1
ATOM 7822 N N . ASP C 1 135 ? 128.72045 138.91685 125.86192 1.000 5.53535 135 ASP C N 1
ATOM 7823 C CA . ASP C 1 135 ? 129.85904 138.61897 126.71468 1.000 7.52281 135 ASP C CA 1
ATOM 7824 C C . ASP C 1 135 ? 130.56529 139.90816 127.09451 1.000 6.56338 135 ASP C C 1
ATOM 7825 O O . ASP C 1 135 ? 130.55125 140.88336 126.34450 1.000 12.00481 135 ASP C O 1
ATOM 7830 N N . ILE C 1 136 ? 131.18382 139.90362 128.26545 1.000 3.93952 136 ILE C N 1
ATOM 7831 C CA . ILE C 1 136 ? 132.04853 140.99061 128.69936 1.000 5.88323 136 ILE C CA 1
ATOM 7832 C C . ILE C 1 136 ? 133.43742 140.38486 128.84856 1.000 9.42312 136 ILE C C 1
ATOM 7833 O O . ILE C 1 136 ? 133.72089 139.68109 129.82309 1.000 15.32629 136 ILE C O 1
ATOM 7838 N N . ILE C 1 137 ? 134.29977 140.63617 127.87089 1.000 6.11437 137 ILE C N 1
ATOM 7839 C CA . ILE C 1 137 ? 135.62522 140.02499 127.81788 1.000 5.81959 137 ILE C CA 1
ATOM 7840 C C . ILE C 1 137 ? 136.60335 140.92249 128.56730 1.000 8.35927 137 ILE C C 1
ATOM 7841 O O . ILE C 1 137 ? 136.46708 142.15331 128.51833 1.000 9.35368 137 ILE C O 1
ATOM 7846 N N . PRO C 1 138 ? 137.57693 140.36590 129.28776 1.000 11.87356 138 PRO C N 1
ATOM 7847 C CA . PRO C 1 138 ? 138.60254 141.21320 129.90781 1.000 12.08685 138 PRO C CA 1
ATOM 7848 C C . PRO C 1 138 ? 139.33438 142.04082 128.86118 1.000 10.37013 138 PRO C C 1
ATOM 7849 O O . PRO C 1 138 ? 139.62552 141.57081 127.76071 1.000 13.99030 138 PRO C O 1
ATOM 7853 N N . GLY C 1 139 ? 139.62478 143.27991 129.21268 1.000 12.86820 139 GLY C N 1
ATOM 7854 C CA . GLY C 1 139 ? 140.22084 144.20514 128.28109 1.000 12.04783 139 GLY C CA 1
ATOM 7855 C C . GLY C 1 139 ? 141.70378 143.97691 128.11618 1.000 10.83859 139 GLY C C 1
ATOM 7856 O O . GLY C 1 139 ? 142.35639 143.26061 128.88655 1.000 12.90994 139 GLY C O 1
ATOM 7857 N N . PRO C 1 140 ? 142.26764 144.59609 127.07532 1.000 13.37787 140 PRO C N 1
ATOM 7858 C CA . PRO C 1 140 ? 143.72414 144.54072 126.89362 1.000 12.47884 140 PRO C CA 1
ATOM 7859 C C . PRO C 1 140 ? 144.48363 145.50983 127.78436 1.000 12.54422 140 PRO C C 1
ATOM 7860 O O . PRO C 1 140 ? 145.68237 145.30479 128.01068 1.000 14.05982 140 PRO C O 1
ATOM 7864 N N . ASN C 1 141 ? 143.82886 146.54694 128.29426 1.000 10.19172 141 ASN C N 1
ATOM 7865 C CA . ASN C 1 141 ? 144.44948 147.49125 129.21157 1.000 11.78165 141 ASN C CA 1
ATOM 7866 C C . ASN C 1 141 ? 143.34337 148.15207 130.01793 1.000 11.30709 141 ASN C C 1
ATOM 7867 O O . ASN C 1 141 ? 142.15544 147.94786 129.76107 1.000 15.77859 141 ASN C O 1
ATOM 7872 N N . ALA C 1 142 ? 143.75307 148.95081 131.00313 1.000 10.69091 142 ALA C N 1
ATOM 7873 C CA . ALA C 1 142 ? 142.79893 149.56079 131.92049 1.000 12.78404 142 ALA C CA 1
ATOM 7874 C C . ALA C 1 142 ? 141.86564 150.54402 131.23137 1.000 13.01472 142 ALA C C 1
ATOM 7875 O O . ALA C 1 142 ? 140.76750 150.79501 131.73810 1.000 16.56598 142 ALA C O 1
ATOM 7877 N N . GLY C 1 143 ? 142.26372 151.09683 130.09358 1.000 10.14666 143 GLY C N 1
ATOM 7878 C CA . GLY C 1 143 ? 141.46618 152.09219 129.41422 1.000 8.97015 143 GLY C CA 1
ATOM 7879 C C . GLY C 1 143 ? 140.42717 151.56323 128.45035 1.000 10.01080 143 GLY C C 1
ATOM 7880 O O . GLY C 1 143 ? 139.79671 152.36242 127.75202 1.000 10.13475 143 GLY C O 1
ATOM 7881 N N . GLN C 1 144 ? 140.21666 150.25066 128.38663 1.000 7.64409 144 GLN C N 1
ATOM 7882 C CA . GLN C 1 144 ? 139.32501 149.67046 127.39383 1.000 7.15216 144 GLN C CA 1
ATOM 7883 C C . GLN C 1 144 ? 138.56703 148.48565 127.97274 1.000 9.12609 144 GLN C C 1
ATOM 7884 O O . GLN C 1 144 ? 139.11385 147.71197 128.76125 1.000 13.78910 144 GLN C O 1
ATOM 7890 N N . ARG C 1 145 ? 137.30756 148.34756 127.56902 1.000 8.20588 145 ARG C N 1
ATOM 7891 C CA . ARG C 1 145 ? 136.50410 147.16870 127.85185 1.000 6.76793 145 ARG C CA 1
ATOM 7892 C C . ARG C 1 145 ? 136.05363 146.54769 126.53747 1.000 6.07832 145 ARG C C 1
ATOM 7893 O O . ARG C 1 145 ? 136.12834 147.17184 125.47979 1.000 15.67571 145 ARG C O 1
ATOM 7901 N N . ILE C 1 146 ? 135.58889 145.30493 126.60249 1.000 5.65045 146 ILE C N 1
ATOM 7902 C CA . ILE C 1 146 ? 135.18385 144.56551 125.41195 1.000 9.04909 146 ILE C CA 1
ATOM 7903 C C . ILE C 1 146 ? 133.80792 143.96353 125.64712 1.000 8.52255 146 ILE C C 1
ATOM 7904 O O . ILE C 1 146 ? 133.62740 143.15650 126.56703 1.000 11.15821 146 ILE C O 1
ATOM 7909 N N . MET C 1 147 ? 132.85251 144.32713 124.80074 1.000 6.97831 147 MET C N 1
ATOM 7910 C CA . MET C 1 147 ? 131.54514 143.69434 124.77089 1.000 6.96547 147 MET C CA 1
ATOM 7911 C C . MET C 1 147 ? 131.41532 142.86563 123.50259 1.000 5.23771 147 MET C C 1
ATOM 7912 O O . MET C 1 147 ? 131.95416 143.22814 122.45652 1.000 10.13627 147 MET C O 1
ATOM 7917 N N . VAL C 1 148 ? 130.72217 141.74106 123.60112 1.000 6.01690 148 VAL C N 1
ATOM 7918 C CA . VAL C 1 148 ? 130.35516 140.94739 122.43781 1.000 5.36546 148 VAL C CA 1
ATOM 7919 C C . VAL C 1 148 ? 128.84020 140.85180 122.43420 1.000 6.16712 148 VAL C C 1
ATOM 7920 O O . VAL C 1 148 ? 128.25281 140.14682 123.26297 1.000 11.56285 148 VAL C O 1
ATOM 7924 N N . LEU C 1 149 ? 128.20821 141.56842 121.51562 1.000 5.11188 149 LEU C N 1
ATOM 7925 C CA . LEU C 1 149 ? 126.76415 141.54786 121.36365 1.000 6.49852 149 LEU C CA 1
ATOM 7926 C C . LEU C 1 149 ? 126.36647 140.53575 120.29930 1.000 6.36039 149 LEU C C 1
ATOM 7927 O O . LEU C 1 149 ? 127.11954 140.26443 119.36570 1.000 6.60517 149 LEU C O 1
ATOM 7932 N N . LYS C 1 150 ? 125.18383 139.95732 120.46106 1.000 5.92378 150 LYS C N 1
ATOM 7933 C CA . LYS C 1 150 ? 124.60573 139.06289 119.46716 1.000 4.37095 150 LYS C CA 1
ATOM 7934 C C . LYS C 1 150 ? 123.37993 139.74387 118.87790 1.000 4.67496 150 LYS C C 1
ATOM 7935 O O . LYS C 1 150 ? 122.47639 140.14496 119.61762 1.000 10.98939 150 LYS C O 1
ATOM 7941 N N . GLN C 1 151 ? 123.35048 139.88424 117.55774 1.000 5.54539 151 GLN C N 1
ATOM 7942 C CA . GLN C 1 151 ? 122.27654 140.62957 116.92375 1.000 4.87563 151 GLN C CA 1
ATOM 7943 C C . GLN C 1 151 ? 121.65218 139.81029 115.80592 1.000 5.86179 151 GLN C C 1
ATOM 7944 O O . GLN C 1 151 ? 122.30985 138.94745 115.22429 1.000 8.08920 151 GLN C O 1
ATOM 7950 N N . PRO C 1 152 ? 120.37654 140.04247 115.50097 1.000 9.71215 152 PRO C N 1
ATOM 7951 C CA . PRO C 1 152 ? 119.72916 139.27324 114.43195 1.000 5.44795 152 PRO C CA 1
ATOM 7952 C C . PRO C 1 152 ? 120.38998 139.52100 113.08364 1.000 8.08664 152 PRO C C 1
ATOM 7953 O O . PRO C 1 152 ? 120.73746 140.65146 112.73741 1.000 10.74968 152 PRO C O 1
ATOM 7957 N N . VAL C 1 153 ? 120.54072 138.44596 112.30995 1.000 4.51769 153 VAL C N 1
ATOM 7958 C CA . VAL C 1 153 ? 121.24175 138.55107 111.03475 1.000 5.14949 153 VAL C CA 1
ATOM 7959 C C . VAL C 1 153 ? 120.43120 139.37375 110.03591 1.000 7.64168 153 VAL C C 1
ATOM 7960 O O . VAL C 1 153 ? 120.99369 140.14664 109.25288 1.000 9.77709 153 VAL C O 1
ATOM 7964 N N . GLY C 1 154 ? 119.10725 139.24096 110.05577 1.000 6.21445 154 GLY C N 1
ATOM 7965 C CA . GLY C 1 154 ? 118.26066 140.02643 109.17935 1.000 6.79783 154 GLY C CA 1
ATOM 7966 C C . GLY C 1 154 ? 117.03453 139.28147 108.69905 1.000 9.35237 154 GLY C C 1
ATOM 7967 O O . GLY C 1 154 ? 116.34038 138.64548 109.49353 1.000 12.54000 154 GLY C O 1
ATOM 7968 N N . VAL C 1 155 ? 116.75386 139.34733 107.40578 1.000 8.53199 155 VAL C N 1
ATOM 7969 C CA . VAL C 1 155 ? 115.64784 138.60357 106.81633 1.000 9.54979 155 VAL C CA 1
ATOM 7970 C C . VAL C 1 155 ? 116.14879 137.23500 106.38405 1.000 9.53667 155 VAL C C 1
ATOM 7971 O O . VAL C 1 155 ? 117.12866 137.12681 105.64121 1.000 9.42457 155 VAL C O 1
ATOM 7975 N N . CYS C 1 156 ? 115.46855 136.18993 106.83590 1.000 6.80915 156 CYS C N 1
ATOM 7976 C CA . CYS C 1 156 ? 115.82224 134.82009 106.50830 1.000 5.89168 156 CYS C CA 1
ATOM 7977 C C . CYS C 1 156 ? 114.79181 134.23869 105.55221 1.000 6.01365 156 CYS C C 1
ATOM 7978 O O . CYS C 1 156 ? 113.60385 134.55837 105.63397 1.000 10.72547 156 CYS C O 1
ATOM 7981 N N . ALA C 1 157 ? 115.25536 133.39799 104.63686 1.000 7.32737 157 ALA C N 1
ATOM 7982 C CA . ALA C 1 157 ? 114.39191 132.70148 103.69746 1.000 5.93444 157 ALA C CA 1
ATOM 7983 C C . ALA C 1 157 ? 114.49654 131.20814 103.95478 1.000 5.87962 157 ALA C C 1
ATOM 7984 O O . ALA C 1 157 ? 115.60101 130.66340 104.01918 1.000 13.85953 157 ALA C O 1
ATOM 7986 N N . ALA C 1 158 ? 113.35322 130.55351 104.11273 1.000 6.10794 158 ALA C N 1
ATOM 7987 C CA . ALA C 1 158 ? 113.30302 129.12650 104.38436 1.000 5.49881 158 ALA C CA 1
ATOM 7988 C C . ALA C 1 158 ? 112.68659 128.39584 103.20421 1.000 8.81299 158 ALA C C 1
ATOM 7989 O O . ALA C 1 158 ? 111.71745 128.86674 102.60399 1.000 14.76117 158 ALA C O 1
ATOM 7991 N N . ILE C 1 159 ? 113.26516 127.24960 102.86876 1.000 6.01087 159 ILE C N 1
ATOM 7992 C CA . ILE C 1 159 ? 112.73802 126.36205 101.84220 1.000 7.42633 159 ILE C CA 1
ATOM 7993 C C . ILE C 1 159 ? 112.56397 124.99095 102.47587 1.000 14.03222 159 ILE C C 1
ATOM 7994 O O . ILE C 1 159 ? 113.53246 124.40757 102.97738 1.000 12.13381 159 ILE C O 1
ATOM 7999 N N . THR C 1 160 ? 111.33645 124.48031 102.46108 1.000 14.37133 160 THR C N 1
ATOM 8000 C CA . THR C 1 160 ? 111.03997 123.22411 103.12748 1.000 12.42438 160 THR C CA 1
ATOM 8001 C C . THR C 1 160 ? 110.58283 122.17656 102.12149 1.000 15.96523 160 THR C C 1
ATOM 8002 O O . THR C 1 160 ? 110.05816 122.51766 101.05957 1.000 22.13367 160 THR C O 1
ATOM 8006 N N . PRO C 1 161 ? 110.78585 120.89467 102.41970 1.000 21.57888 161 PRO C N 1
ATOM 8007 C CA . PRO C 1 161 ? 110.35477 119.84548 101.49145 1.000 21.48109 161 PRO C CA 1
ATOM 8008 C C . PRO C 1 161 ? 108.95154 119.33593 101.77641 1.000 20.57306 161 PRO C C 1
ATOM 8009 O O . PRO C 1 161 ? 108.29704 119.77791 102.72439 1.000 22.77017 161 PRO C O 1
ATOM 8013 N N . TRP C 1 162 ? 108.48597 118.40190 100.94578 1.000 26.86593 162 TRP C N 1
ATOM 8014 C CA . TRP C 1 162 ? 107.24502 117.67931 101.19261 1.000 28.10993 162 TRP C CA 1
ATOM 8015 C C . TRP C 1 162 ? 107.39502 116.62984 102.27922 1.000 26.85973 162 TRP C C 1
ATOM 8016 O O . TRP C 1 162 ? 106.38531 116.09247 102.74184 1.000 26.68953 162 TRP C O 1
ATOM 8027 N N . ASN C 1 163 ? 108.62858 116.32439 102.67845 1.000 34.82187 163 ASN C N 1
ATOM 8028 C CA . ASN C 1 163 ? 108.87585 115.22267 103.59923 1.000 36.63745 163 ASN C CA 1
ATOM 8029 C C . ASN C 1 163 ? 108.13388 115.42244 104.91285 1.000 39.61425 163 ASN C C 1
ATOM 8030 O O . ASN C 1 163 ? 107.48180 114.50328 105.42134 1.000 39.96228 163 ASN C O 1
ATOM 8035 N N . PHE C 1 164 ? 108.22710 116.62088 105.47884 1.000 40.62199 164 PHE C N 1
ATOM 8036 C CA . PHE C 1 164 ? 107.52663 116.97764 106.70786 1.000 38.51108 164 PHE C CA 1
ATOM 8037 C C . PHE C 1 164 ? 106.84503 118.30933 106.43666 1.000 39.69566 164 PHE C C 1
ATOM 8038 O O . PHE C 1 164 ? 107.44865 119.37555 106.61227 1.000 40.13359 164 PHE C O 1
ATOM 8046 N N . PRO C 1 165 ? 105.59425 118.28441 105.97195 1.000 36.98587 165 PRO C N 1
ATOM 8047 C CA . PRO C 1 165 ? 104.91858 119.54031 105.61253 1.000 35.89758 165 PRO C CA 1
ATOM 8048 C C . PRO C 1 165 ? 104.80826 120.52517 106.76033 1.000 35.93729 165 PRO C C 1
ATOM 8049 O O . PRO C 1 165 ? 104.72897 121.73396 106.51838 1.000 36.04122 165 PRO C O 1
ATOM 8053 N N . ASN C 1 166 ? 104.78726 120.04850 108.00198 1.000 30.45414 166 ASN C N 1
ATOM 8054 C CA . ASN C 1 166 ? 104.72364 120.91666 109.16833 1.000 29.52236 166 ASN C CA 1
ATOM 8055 C C . ASN C 1 166 ? 105.98675 120.85931 110.01203 1.000 30.38841 166 ASN C C 1
ATOM 8056 O O . ASN C 1 166 ? 106.38231 121.88052 110.57656 1.000 29.16997 166 ASN C O 1
ATOM 8061 N N . GLY C 1 167 ? 106.64528 119.70050 110.07365 1.000 29.10578 167 GLY C N 1
ATOM 8062 C CA . GLY C 1 167 ? 107.74400 119.52694 111.00883 1.000 27.43241 167 GLY C CA 1
ATOM 8063 C C . GLY C 1 167 ? 108.92173 120.44590 110.74638 1.000 27.66913 167 GLY C C 1
ATOM 8064 O O . GLY C 1 167 ? 109.49054 121.01763 111.67736 1.000 26.91766 167 GLY C O 1
ATOM 8065 N N . MET C 1 168 ? 109.30921 120.59594 109.48130 1.000 29.46632 168 MET C N 1
ATOM 8066 C CA . MET C 1 168 ? 110.48077 121.39194 109.14053 1.000 26.26974 168 MET C CA 1
ATOM 8067 C C . MET C 1 168 ? 110.23676 122.89049 109.23519 1.000 24.49785 168 MET C C 1
ATOM 8068 O O . MET C 1 168 ? 111.20428 123.65591 109.24839 1.000 26.22867 168 MET C O 1
ATOM 8073 N N . ILE C 1 169 ? 108.98101 123.32626 109.30565 1.000 19.31005 169 ILE C N 1
ATOM 8074 C CA . ILE C 1 169 ? 108.68814 124.75458 109.30791 1.000 15.28200 169 ILE C CA 1
ATOM 8075 C C . ILE C 1 169 ? 108.89887 125.35411 110.68919 1.000 16.68194 169 ILE C C 1
ATOM 8076 O O . ILE C 1 169 ? 109.41914 126.46613 110.81935 1.000 16.85833 169 ILE C O 1
ATOM 8081 N N . THR C 1 170 ? 108.48596 124.64155 111.73687 1.000 18.15212 170 THR C N 1
ATOM 8082 C CA . THR C 1 170 ? 108.62787 125.17065 113.08826 1.000 15.02468 170 THR C CA 1
ATOM 8083 C C . THR C 1 170 ? 110.09237 125.29282 113.48409 1.000 15.67083 170 THR C C 1
ATOM 8084 O O . THR C 1 170 ? 110.49544 126.29727 114.07877 1.000 16.66877 170 THR C O 1
ATOM 8088 N N . ARG C 1 171 ? 110.90847 124.29452 113.14101 1.000 12.64073 171 ARG C N 1
ATOM 8089 C CA . ARG C 1 171 ? 112.31727 124.32296 113.50855 1.000 12.64638 171 ARG C CA 1
ATOM 8090 C C . ARG C 1 171 ? 113.11978 125.33983 112.70761 1.000 13.29629 171 ARG C C 1
ATOM 8091 O O . ARG C 1 171 ? 114.29064 125.56245 113.02700 1.000 15.74122 171 ARG C O 1
ATOM 8099 N N . LYS C 1 172 ? 112.53189 125.95197 111.68194 1.000 10.56439 172 LYS C N 1
ATOM 8100 C CA . LYS C 1 172 ? 113.15268 127.07234 110.98760 1.000 10.55532 172 LYS C CA 1
ATOM 8101 C C . LYS C 1 172 ? 112.59119 128.41607 111.42636 1.000 9.43110 172 LYS C C 1
ATOM 8102 O O . LYS C 1 172 ? 113.34157 129.38733 111.53746 1.000 11.98835 172 LYS C O 1
ATOM 8108 N N . ALA C 1 173 ? 111.28343 128.49239 111.67185 1.000 7.79656 173 ALA C N 1
ATOM 8109 C CA . ALA C 1 173 ? 110.65265 129.74777 112.05636 1.000 8.59584 173 ALA C CA 1
ATOM 8110 C C . ALA C 1 173 ? 110.91988 130.11286 113.50912 1.000 8.28778 173 ALA C C 1
ATOM 8111 O O . ALA C 1 173 ? 111.05273 131.29937 113.82479 1.000 12.08085 173 ALA C O 1
ATOM 8113 N N . GLY C 1 174 ? 110.99952 129.12619 114.39904 1.000 7.35908 174 GLY C N 1
ATOM 8114 C CA . GLY C 1 174 ? 111.24842 129.36637 115.79706 1.000 6.97832 174 GLY C CA 1
ATOM 8115 C C . GLY C 1 174 ? 112.54322 130.09809 116.07537 1.000 9.30271 174 GLY C C 1
ATOM 8116 O O . GLY C 1 174 ? 112.53777 131.18122 116.66052 1.000 9.31927 174 GLY C O 1
ATOM 8117 N N . PRO C 1 175 ? 113.68412 129.51060 115.69491 1.000 6.34946 175 PRO C N 1
ATOM 8118 C CA . PRO C 1 175 ? 114.95950 130.20390 115.94180 1.000 7.10697 175 PRO C CA 1
ATOM 8119 C C . PRO C 1 175 ? 115.06087 131.54225 115.23425 1.000 6.53152 175 PRO C C 1
ATOM 8120 O O . PRO C 1 175 ? 115.59253 132.50158 115.80499 1.000 9.32859 175 PRO C O 1
ATOM 8124 N N . ALA C 1 176 ? 114.53187 131.64184 114.01407 1.000 6.55186 176 ALA C N 1
ATOM 8125 C CA . ALA C 1 176 ? 114.59021 132.90160 113.28286 1.000 7.10307 176 ALA C CA 1
ATOM 8126 C C . ALA C 1 176 ? 113.81275 133.99368 114.00602 1.000 5.58111 176 ALA C C 1
ATOM 8127 O O . ALA C 1 176 ? 114.30107 135.11592 114.16866 1.000 12.60287 176 ALA C O 1
ATOM 8129 N N . LEU C 1 177 ? 112.60499 133.67698 114.46839 1.000 6.08082 177 LEU C N 1
ATOM 8130 C CA . LEU C 1 177 ? 111.79763 134.68312 115.14779 1.000 5.84970 177 LEU C CA 1
ATOM 8131 C C . LEU C 1 177 ? 112.35550 134.99607 116.52929 1.000 7.86634 177 LEU C C 1
ATOM 8132 O O . LEU C 1 177 ? 112.35236 136.15407 116.95797 1.000 10.61796 177 LEU C O 1
ATOM 8137 N N . ALA C 1 178 ? 112.83873 133.97360 117.23681 1.000 7.00485 178 ALA C N 1
ATOM 8138 C CA . ALA C 1 178 ? 113.41452 134.17637 118.55993 1.000 5.45909 178 ALA C CA 1
ATOM 8139 C C . ALA C 1 178 ? 114.63235 135.08577 118.50086 1.000 8.22019 178 ALA C C 1
ATOM 8140 O O . ALA C 1 178 ? 114.78384 135.98740 119.33295 1.000 11.17664 178 ALA C O 1
ATOM 8142 N N . ALA C 1 179 ? 115.50879 134.86941 117.51824 1.000 6.32261 179 ALA C N 1
ATOM 8143 C CA . ALA C 1 179 ? 116.66956 135.73269 117.34933 1.000 4.97941 179 ALA C CA 1
ATOM 8144 C C . ALA C 1 179 ? 116.28519 137.16258 117.00493 1.000 6.96186 179 ALA C C 1
ATOM 8145 O O . ALA C 1 179 ? 117.10370 138.06942 117.17842 1.000 14.28394 179 ALA C O 1
ATOM 8147 N N . GLY C 1 180 ? 115.06415 137.38749 116.53660 1.000 6.32463 180 GLY C N 1
ATOM 8148 C CA . GLY C 1 180 ? 114.65698 138.68101 116.04048 1.000 6.28315 180 GLY C CA 1
ATOM 8149 C C . GLY C 1 180 ? 114.68622 138.81706 114.53786 1.000 10.97399 180 GLY C C 1
ATOM 8150 O O . GLY C 1 180 ? 114.51333 139.92972 114.03200 1.000 12.30257 180 GLY C O 1
ATOM 8151 N N . CYS C 1 181 ? 114.90660 137.72617 113.81335 1.000 7.15747 181 CYS C N 1
ATOM 8152 C CA . CYS C 1 181 ? 114.90234 137.72511 112.36104 1.000 5.69091 181 CYS C CA 1
ATOM 8153 C C . CYS C 1 181 ? 113.49405 137.49984 111.82952 1.000 9.99490 181 CYS C C 1
ATOM 8154 O O . CYS C 1 181 ? 112.63763 136.92235 112.50397 1.000 13.27068 181 CYS C O 1
ATOM 8157 N N . SER C 1 182 ? 113.26022 137.96566 110.60948 1.000 11.73940 182 SER C N 1
ATOM 8158 C CA A SER C 1 182 ? 112.02267 137.69125 109.89591 0.780 16.45468 182 SER C CA 1
ATOM 8159 C CA B SER C 1 182 ? 112.01703 137.67425 109.91773 0.220 0.00000 182 SER C CA 1
ATOM 8160 C C . SER C 1 182 ? 112.21982 136.51246 108.95427 1.000 7.95914 182 SER C C 1
ATOM 8161 O O . SER C 1 182 ? 113.32467 136.26371 108.46832 1.000 10.54389 182 SER C O 1
ATOM 8166 N N . MET C 1 183 ? 111.13783 135.78832 108.69960 1.000 8.38991 183 MET C N 1
ATOM 8167 C CA . MET C 1 183 ? 111.17024 134.60653 107.85526 1.000 7.00660 183 MET C CA 1
ATOM 8168 C C . MET C 1 183 ? 110.19748 134.76189 106.69728 1.000 9.32788 183 MET C C 1
ATOM 8169 O O . MET C 1 183 ? 109.07377 135.23890 106.87569 1.000 15.65829 183 MET C O 1
ATOM 8174 N N . ILE C 1 184 ? 110.64558 134.37700 105.50789 1.000 5.11934 184 ILE C N 1
ATOM 8175 C CA . ILE C 1 184 ? 109.77763 134.18956 104.35448 1.000 7.04753 184 ILE C CA 1
ATOM 8176 C C . ILE C 1 184 ? 109.99659 132.76774 103.86680 1.000 7.30729 184 ILE C C 1
ATOM 8177 O O . ILE C 1 184 ? 111.10748 132.40574 103.46360 1.000 8.51417 184 ILE C O 1
ATOM 8182 N N . LEU C 1 185 ? 108.94765 131.96048 103.91932 1.000 6.69475 185 LEU C N 1
ATOM 8183 C CA . LEU C 1 185 ? 109.04970 130.53224 103.68055 1.000 6.33739 185 LEU C CA 1
ATOM 8184 C C . LEU C 1 185 ? 108.40268 130.16698 102.35364 1.000 6.03359 185 LEU C C 1
ATOM 8185 O O . LEU C 1 185 ? 107.31352 130.64628 102.03044 1.000 6.88502 185 LEU C O 1
ATOM 8190 N N . LYS C 1 186 ? 109.08855 129.32635 101.58370 1.000 7.46785 186 LYS C N 1
ATOM 8191 C CA . LYS C 1 186 ? 108.52275 128.72916 100.38034 1.000 8.04287 186 LYS C CA 1
ATOM 8192 C C . LYS C 1 186 ? 108.37025 127.23509 100.61152 1.000 10.52335 186 LYS C C 1
ATOM 8193 O O . LYS C 1 186 ? 109.34844 126.48506 100.48272 1.000 15.74047 186 LYS C O 1
ATOM 8199 N N . PRO C 1 187 ? 107.18265 126.75281 100.96029 1.000 13.77727 187 PRO C N 1
ATOM 8200 C CA . PRO C 1 187 ? 107.00322 125.31703 101.18202 1.000 11.43067 187 PRO C CA 1
ATOM 8201 C C . PRO C 1 187 ? 106.96494 124.55809 99.86503 1.000 15.11453 187 PRO C C 1
ATOM 8202 O O . PRO C 1 187 ? 106.83755 125.12769 98.78122 1.000 17.22013 187 PRO C O 1
ATOM 8206 N N . ALA C 1 188 ? 107.08537 123.23839 99.97664 1.000 21.88008 188 ALA C N 1
ATOM 8207 C CA . ALA C 1 188 ? 107.02474 122.38687 98.79830 1.000 24.39289 188 ALA C CA 1
ATOM 8208 C C . ALA C 1 188 ? 105.66055 122.50150 98.13192 1.000 25.20816 188 ALA C C 1
ATOM 8209 O O . ALA C 1 188 ? 104.63176 122.62534 98.80082 1.000 25.02320 188 ALA C O 1
ATOM 8211 N N . SER C 1 189 ? 105.65765 122.47394 96.79821 1.000 29.20579 189 SER C N 1
ATOM 8212 C CA . SER C 1 189 ? 104.40444 122.61719 96.06520 1.000 28.13477 189 SER C CA 1
ATOM 8213 C C . SER C 1 189 ? 103.48704 121.42198 96.27766 1.000 29.89260 189 SER C C 1
ATOM 8214 O O . SER C 1 189 ? 102.26395 121.55702 96.17495 1.000 33.36178 189 SER C O 1
ATOM 8217 N N . GLN C 1 190 ? 104.05277 120.25042 96.56526 1.000 32.87803 190 GLN C N 1
ATOM 8218 C CA . GLN C 1 190 ? 103.22709 119.07357 96.80625 1.000 33.43199 190 GLN C CA 1
ATOM 8219 C C . GLN C 1 190 ? 102.37098 119.23887 98.05567 1.000 33.76638 190 GLN C C 1
ATOM 8220 O O . GLN C 1 190 ? 101.19968 118.84501 98.06591 1.000 35.49325 190 GLN C O 1
ATOM 8226 N N . THR C 1 191 ? 102.93446 119.80922 99.11996 1.000 30.65722 191 THR C N 1
ATOM 8227 C CA . THR C 1 191 ? 102.25970 119.92127 100.41434 1.000 29.79860 191 THR C CA 1
ATOM 8228 C C . THR C 1 191 ? 102.40019 121.33341 100.97360 1.000 29.35928 191 THR C C 1
ATOM 8229 O O . THR C 1 191 ? 103.11261 121.55524 101.95794 1.000 29.89998 191 THR C O 1
ATOM 8233 N N . PRO C 1 192 ? 101.71639 122.31221 100.38195 1.000 25.54444 192 PRO C N 1
ATOM 8234 C CA . PRO C 1 192 ? 101.79638 123.69259 100.87757 1.000 22.64472 192 PRO C CA 1
ATOM 8235 C C . PRO C 1 192 ? 100.77003 124.06773 101.93710 1.000 23.73239 192 PRO C C 1
ATOM 8236 O O . PRO C 1 192 ? 100.83718 125.18554 102.45899 1.000 23.01763 192 PRO C O 1
ATOM 8240 N N . LEU C 1 193 ? 99.82999 123.17949 102.26630 1.000 19.99716 193 LEU C N 1
ATOM 8241 C CA . LEU C 1 193 ? 98.70304 123.55949 103.11075 1.000 17.55005 193 LEU C CA 1
ATOM 8242 C C . LEU C 1 193 ? 99.07487 123.65386 104.58560 1.000 16.82712 193 LEU C C 1
ATOM 8243 O O . LEU C 1 193 ? 98.51473 124.48854 105.30602 1.000 18.10430 193 LEU C O 1
ATOM 8248 N N . SER C 1 194 ? 99.99954 122.81187 105.05124 1.000 14.41723 194 SER C N 1
ATOM 8249 C CA . SER C 1 194 ? 100.43490 122.88345 106.44160 1.000 12.95616 194 SER C CA 1
ATOM 8250 C C . SER C 1 194 ? 101.09965 124.21950 106.74059 1.000 14.64087 194 SER C C 1
ATOM 8251 O O . SER C 1 194 ? 100.88118 124.80784 107.80682 1.000 13.76410 194 SER C O 1
ATOM 8254 N N . ALA C 1 195 ? 101.91350 124.71401 105.80582 1.000 13.11680 195 ALA C N 1
ATOM 8255 C CA . ALA C 1 195 ? 102.54613 126.01454 105.97982 1.000 10.13780 195 ALA C CA 1
ATOM 8256 C C . ALA C 1 195 ? 101.51020 127.12274 106.08696 1.000 10.56081 195 ALA C C 1
ATOM 8257 O O . ALA C 1 195 ? 101.62793 128.01451 106.93330 1.000 11.19729 195 ALA C O 1
ATOM 8259 N N . LEU C 1 196 ? 100.48356 127.08225 105.23934 1.000 10.91965 196 LEU C N 1
ATOM 8260 C CA . LEU C 1 196 ? 99.46315 128.12208 105.27222 1.000 7.69053 196 LEU C CA 1
ATOM 8261 C C . LEU C 1 196 ? 98.63130 128.04357 106.54701 1.000 9.85815 196 LEU C C 1
ATOM 8262 O O . LEU C 1 196 ? 98.23351 129.07578 107.09926 1.000 14.26076 196 LEU C O 1
ATOM 8267 N N . ALA C 1 197 ? 98.36990 126.83121 107.03899 1.000 8.34805 197 ALA C N 1
ATOM 8268 C CA . ALA C 1 197 ? 97.66491 126.69144 108.30916 1.000 8.61692 197 ALA C CA 1
ATOM 8269 C C . ALA C 1 197 ? 98.48844 127.25508 109.46345 1.000 11.38971 197 ALA C C 1
ATOM 8270 O O . ALA C 1 197 ? 97.95978 127.95951 110.33813 1.000 11.87522 197 ALA C O 1
ATOM 8272 N N . LEU C 1 198 ? 99.78943 126.95823 109.48017 1.000 8.00414 198 LEU C N 1
ATOM 8273 C CA . LEU C 1 198 ? 100.65929 127.54880 110.48791 1.000 7.33738 198 LEU C CA 1
ATOM 8274 C C . LEU C 1 198 ? 100.70669 129.06226 110.35561 1.000 9.95099 198 LEU C C 1
ATOM 8275 O O . LEU C 1 198 ? 100.84176 129.76092 111.35915 1.000 10.55849 198 LEU C O 1
ATOM 8280 N N . ALA C 1 199 ? 100.59079 129.58593 109.13276 1.000 6.66468 199 ALA C N 1
ATOM 8281 C CA . ALA C 1 199 ? 100.53635 131.03403 108.94758 1.000 8.12498 199 ALA C CA 1
ATOM 8282 C C . ALA C 1 199 ? 99.25605 131.62242 109.52537 1.000 10.60485 199 ALA C C 1
ATOM 8283 O O . ALA C 1 199 ? 99.27722 132.71008 110.11470 1.000 12.83769 199 ALA C O 1
ATOM 8285 N N . VAL C 1 200 ? 98.13057 130.92536 109.35211 1.000 10.00788 200 VAL C N 1
ATOM 8286 C CA . VAL C 1 200 ? 96.87968 131.36122 109.97265 1.000 10.49959 200 VAL C CA 1
ATOM 8287 C C . VAL C 1 200 ? 97.04782 131.42908 111.48419 1.000 12.62724 200 VAL C C 1
ATOM 8288 O O . VAL C 1 200 ? 96.66266 132.41034 112.13378 1.000 9.65390 200 VAL C O 1
ATOM 8292 N N . LEU C 1 201 ? 97.63395 130.37936 112.06326 1.000 13.11024 201 LEU C N 1
ATOM 8293 C CA . LEU C 1 201 ? 97.84146 130.35485 113.50845 1.000 9.97764 201 LEU C CA 1
ATOM 8294 C C . LEU C 1 201 ? 98.81172 131.44526 113.95548 1.000 8.13180 201 LEU C C 1
ATOM 8295 O O . LEU C 1 201 ? 98.62206 132.05752 115.01108 1.000 11.22374 201 LEU C O 1
ATOM 8300 N N . ALA C 1 202 ? 99.85823 131.69897 113.16682 1.000 9.47856 202 ALA C N 1
ATOM 8301 C CA . ALA C 1 202 ? 100.82924 132.73333 113.50866 1.000 10.07346 202 ALA C CA 1
ATOM 8302 C C . ALA C 1 202 ? 100.19191 134.11295 113.50723 1.000 11.74245 202 ALA C C 1
ATOM 8303 O O . ALA C 1 202 ? 100.45006 134.92593 114.40137 1.000 15.17476 202 ALA C O 1
ATOM 8305 N N . GLU C 1 203 ? 99.36248 134.39984 112.50403 1.000 12.18885 203 GLU C N 1
ATOM 8306 C CA . GLU C 1 203 ? 98.61146 135.64891 112.50878 1.000 13.45012 203 GLU C CA 1
ATOM 8307 C C . GLU C 1 203 ? 97.68381 135.71900 113.71315 1.000 17.28293 203 GLU C C 1
ATOM 8308 O O . GLU C 1 203 ? 97.54394 136.77488 114.34067 1.000 18.52789 203 GLU C O 1
ATOM 8314 N N . ARG C 1 204 ? 97.04264 134.59962 114.05313 1.000 14.20012 204 ARG C N 1
ATOM 8315 C CA . ARG C 1 204 ? 96.18764 134.56947 115.23345 1.000 11.55829 204 ARG C CA 1
ATOM 8316 C C . ARG C 1 204 ? 96.98870 134.72911 116.52032 1.000 12.62229 204 ARG C C 1
ATOM 8317 O O . ARG C 1 204 ? 96.45611 135.21596 117.52321 1.000 16.08587 204 ARG C O 1
ATOM 8325 N N . ALA C 1 205 ? 98.25960 134.33430 116.51200 1.000 11.25132 205 ALA C N 1
ATOM 8326 C CA . ALA C 1 205 ? 99.10349 134.38639 117.69741 1.000 8.88187 205 ALA C CA 1
ATOM 8327 C C . ALA C 1 205 ? 99.70843 135.75889 117.94323 1.000 8.61707 205 ALA C C 1
ATOM 8328 O O . ALA C 1 205 ? 100.37876 135.94789 118.96212 1.000 9.14158 205 ALA C O 1
ATOM 8330 N N . GLY C 1 206 ? 99.50509 136.71151 117.04437 1.000 8.67232 206 GLY C N 1
ATOM 8331 C CA . GLY C 1 206 ? 100.08124 138.02302 117.20749 1.000 7.37368 206 GLY C CA 1
ATOM 8332 C C . GLY C 1 206 ? 101.42101 138.23421 116.54447 1.000 6.60407 206 GLY C C 1
ATOM 8333 O O . GLY C 1 206 ? 102.10484 139.20898 116.87693 1.000 7.72487 206 GLY C O 1
ATOM 8334 N N . VAL C 1 207 ? 101.82821 137.35392 115.63617 1.000 5.64458 207 VAL C N 1
ATOM 8335 C CA . VAL C 1 207 ? 103.03572 137.63515 114.85374 1.000 7.13743 207 VAL C CA 1
ATOM 8336 C C . VAL C 1 207 ? 102.79096 138.87736 114.00677 1.000 7.14154 207 VAL C C 1
ATOM 8337 O O . VAL C 1 207 ? 101.79046 138.93388 113.26733 1.000 8.88598 207 VAL C O 1
ATOM 8341 N N . PRO C 1 208 ? 103.64319 139.89473 114.07717 1.000 9.30464 208 PRO C N 1
ATOM 8342 C CA . PRO C 1 208 ? 103.37947 141.13318 113.33978 1.000 7.61536 208 PRO C CA 1
ATOM 8343 C C . PRO C 1 208 ? 103.45090 140.92663 111.83628 1.000 9.02873 208 PRO C C 1
ATOM 8344 O O . PRO C 1 208 ? 104.07566 139.99274 111.33339 1.000 12.01574 208 PRO C O 1
ATOM 8348 N N . LYS C 1 209 ? 102.78049 141.82625 111.12153 1.000 18.90066 209 LYS C N 1
ATOM 8349 C CA . LYS C 1 209 ? 102.70612 141.75151 109.66857 1.000 17.72641 209 LYS C CA 1
ATOM 8350 C C . LYS C 1 209 ? 104.09743 141.79670 109.05393 1.000 16.72310 209 LYS C C 1
ATOM 8351 O O . LYS C 1 209 ? 104.86707 142.72650 109.30772 1.000 20.68533 209 LYS C O 1
ATOM 8357 N N . GLY C 1 210 ? 104.41324 140.79175 108.24107 1.000 12.52202 210 GLY C N 1
ATOM 8358 C CA . GLY C 1 210 ? 105.67013 140.71083 107.54017 1.000 10.93679 210 GLY C CA 1
ATOM 8359 C C . GLY C 1 210 ? 106.72191 139.85335 108.21378 1.000 11.33551 210 GLY C C 1
ATOM 8360 O O . GLY C 1 210 ? 107.65639 139.40824 107.54080 1.000 10.69888 210 GLY C O 1
ATOM 8361 N N . VAL C 1 211 ? 106.59395 139.60605 109.51825 1.000 8.60515 211 VAL C N 1
ATOM 8362 C CA . VAL C 1 211 ? 107.60356 138.82414 110.22456 1.000 7.06735 211 VAL C CA 1
ATOM 8363 C C . VAL C 1 211 ? 107.57346 137.37308 109.76402 1.000 7.61593 211 VAL C C 1
ATOM 8364 O O . VAL C 1 211 ? 108.61747 136.72420 109.63970 1.000 6.54913 211 VAL C O 1
ATOM 8368 N N . PHE C 1 212 ? 106.38613 136.84268 109.50079 1.000 7.31908 212 PHE C N 1
ATOM 8369 C CA . PHE C 1 212 ? 106.22563 135.50617 108.95344 1.000 5.72122 212 PHE C CA 1
ATOM 8370 C C . PHE C 1 212 ? 105.48736 135.60762 107.62854 1.000 8.07256 212 PHE C C 1
ATOM 8371 O O . PHE C 1 212 ? 104.45824 136.28349 107.53676 1.000 12.69590 212 PHE C O 1
ATOM 8379 N N . SER C 1 213 ? 106.02398 134.95135 106.60521 1.000 7.86479 213 SER C N 1
ATOM 8380 C CA . SER C 1 213 ? 105.44739 134.97542 105.27111 1.000 6.67061 213 SER C CA 1
ATOM 8381 C C . SER C 1 213 ? 105.56977 133.59649 104.64645 1.000 8.30063 213 SER C C 1
ATOM 8382 O O . SER C 1 213 ? 106.59591 132.93006 104.79403 1.000 10.87645 213 SER C O 1
ATOM 8385 N N . VAL C 1 214 ? 104.51646 133.17012 103.95890 1.000 6.74359 214 VAL C N 1
ATOM 8386 C CA . VAL C 1 214 ? 104.50310 131.91051 103.22706 1.000 5.48224 214 VAL C CA 1
ATOM 8387 C C . VAL C 1 214 ? 104.18751 132.23230 101.77566 1.000 8.76874 214 VAL C C 1
ATOM 8388 O O . VAL C 1 214 ? 103.15337 132.84295 101.48159 1.000 13.23054 214 VAL C O 1
ATOM 8392 N N . VAL C 1 215 ? 105.07644 131.83382 100.87198 1.000 7.57214 215 VAL C N 1
ATOM 8393 C CA . VAL C 1 215 ? 104.92364 132.09835 99.44721 1.000 9.91211 215 VAL C CA 1
ATOM 8394 C C . VAL C 1 215 ? 104.95705 130.77127 98.70627 1.000 12.16746 215 VAL C C 1
ATOM 8395 O O . VAL C 1 215 ? 105.79708 129.91223 98.99410 1.000 14.13497 215 VAL C O 1
ATOM 8399 N N . THR C 1 216 ? 104.03221 130.59850 97.77171 1.000 15.01098 216 THR C N 1
ATOM 8400 C CA . THR C 1 216 ? 103.95734 129.40242 96.95061 1.000 16.42633 216 THR C CA 1
ATOM 8401 C C . THR C 1 216 ? 104.18533 129.77694 95.49486 1.000 21.19225 216 THR C C 1
ATOM 8402 O O . THR C 1 216 ? 103.93819 130.91412 95.08583 1.000 25.43824 216 THR C O 1
ATOM 8406 N N . GLY C 1 217 ? 104.66601 128.82260 94.72132 1.000 19.21557 217 GLY C N 1
ATOM 8407 C CA . GLY C 1 217 ? 104.90147 129.04312 93.31261 1.000 21.34638 217 GLY C CA 1
ATOM 8408 C C . GLY C 1 217 ? 105.99417 128.12767 92.80402 1.000 21.11728 217 GLY C C 1
ATOM 8409 O O . GLY C 1 217 ? 106.42113 127.20181 93.48589 1.000 18.27361 217 GLY C O 1
ATOM 8410 N N . GLU C 1 218 ? 106.43313 128.41259 91.57925 1.000 24.58349 218 GLU C N 1
ATOM 8411 C CA . GLU C 1 218 ? 107.50582 127.64128 90.96701 1.000 25.42968 218 GLU C CA 1
ATOM 8412 C C . GLU C 1 218 ? 108.77603 127.75788 91.79937 1.000 23.95528 218 GLU C C 1
ATOM 8413 O O . GLU C 1 218 ? 109.17516 128.85604 92.19657 1.000 25.37894 218 GLU C O 1
ATOM 8415 N N . ALA C 1 219 ? 109.41160 126.61338 92.05767 1.000 21.93161 219 ALA C N 1
ATOM 8416 C CA . ALA C 1 219 ? 110.50672 126.56707 93.02051 1.000 21.90234 219 ALA C CA 1
ATOM 8417 C C . ALA C 1 219 ? 111.72364 127.34559 92.53401 1.000 23.25475 219 ALA C C 1
ATOM 8418 O O . ALA C 1 219 ? 112.30765 128.12983 93.28891 1.000 25.39694 219 ALA C O 1
ATOM 8420 N N . LYS C 1 220 ? 112.12442 127.14030 91.27981 1.000 24.60241 220 LYS C N 1
ATOM 8421 C CA . LYS C 1 220 ? 113.35966 127.74819 90.78544 1.000 23.15553 220 LYS C CA 1
ATOM 8422 C C . LYS C 1 220 ? 113.32636 129.27242 90.77166 1.000 19.75275 220 LYS C C 1
ATOM 8423 O O . LYS C 1 220 ? 114.30540 129.88615 91.22896 1.000 19.06125 220 LYS C O 1
ATOM 8425 N N . PRO C 1 221 ? 112.29199 129.94491 90.24551 1.000 19.86652 221 PRO C N 1
ATOM 8426 C CA . PRO C 1 221 ? 112.29620 131.41891 90.30469 1.000 20.16190 221 PRO C CA 1
ATOM 8427 C C . PRO C 1 221 ? 112.31203 131.97954 91.71698 1.000 20.05006 221 PRO C C 1
ATOM 8428 O O . PRO C 1 221 ? 112.98800 132.98360 91.97269 1.000 22.29517 221 PRO C O 1
ATOM 8432 N N . ILE C 1 222 ? 111.59122 131.35656 92.64958 1.000 16.55792 222 ILE C N 1
ATOM 8433 C CA . ILE C 1 222 ? 111.59037 131.84396 94.02543 1.000 17.74606 222 ILE C CA 1
ATOM 8434 C C . ILE C 1 222 ? 112.95013 131.61484 94.67568 1.000 20.73678 222 ILE C C 1
ATOM 8435 O O . ILE C 1 222 ? 113.44307 132.46282 95.42665 1.000 23.31982 222 ILE C O 1
ATOM 8440 N N . GLY C 1 223 ? 113.57700 130.46994 94.40205 1.000 20.24039 223 GLY C N 1
ATOM 8441 C CA . GLY C 1 223 ? 114.92143 130.23827 94.90306 1.000 18.79354 223 GLY C CA 1
ATOM 8442 C C . GLY C 1 223 ? 115.92490 131.22667 94.34351 1.000 21.26724 223 GLY C C 1
ATOM 8443 O O . GLY C 1 223 ? 116.81469 131.69620 95.05700 1.000 23.34640 223 GLY C O 1
ATOM 8444 N N . LEU C 1 224 ? 115.78676 131.56670 93.06030 1.000 22.31027 224 LEU C N 1
ATOM 8445 C CA . LEU C 1 224 ? 116.64398 132.58651 92.46718 1.000 22.11710 224 LEU C CA 1
ATOM 8446 C C . LEU C 1 224 ? 116.42990 133.93838 93.13239 1.000 22.32334 224 LEU C C 1
ATOM 8447 O O . LEU C 1 224 ? 117.39280 134.66195 93.40880 1.000 27.88437 224 LEU C O 1
ATOM 8452 N N . GLU C 1 225 ? 115.17161 134.29730 93.39138 1.000 24.13228 225 GLU C N 1
ATOM 8453 C CA . GLU C 1 225 ? 114.88435 135.55680 94.06898 1.000 26.33245 225 GLU C CA 1
ATOM 8454 C C . GLU C 1 225 ? 115.46678 135.56882 95.47650 1.000 25.35965 225 GLU C C 1
ATOM 8455 O O . GLU C 1 225 ? 115.97565 136.59537 95.93847 1.000 25.74971 225 GLU C O 1
ATOM 8461 N N . PHE C 1 226 ? 115.38892 134.43627 96.17552 1.000 17.99260 226 PHE C N 1
ATOM 8462 C CA . PHE C 1 226 ? 115.98016 134.33326 97.50379 1.000 15.86176 226 PHE C CA 1
ATOM 8463 C C . PHE C 1 226 ? 117.49088 134.50506 97.44568 1.000 17.92146 226 PHE C C 1
ATOM 8464 O O . PHE C 1 226 ? 118.07947 135.18969 98.28932 1.000 20.01135 226 PHE C O 1
ATOM 8472 N N . CYS C 1 227 ? 118.13439 133.88762 96.45436 1.000 18.70156 227 CYS C N 1
ATOM 8473 C CA . CYS C 1 227 ? 119.58891 133.90850 96.36797 1.000 19.04617 227 CYS C CA 1
ATOM 8474 C C . CYS C 1 227 ? 120.13300 135.24562 95.88228 1.000 23.80418 227 CYS C C 1
ATOM 8475 O O . CYS C 1 227 ? 121.26125 135.60752 96.23061 1.000 24.74476 227 CYS C O 1
ATOM 8478 N N . HIS C 1 228 ? 119.36705 135.98838 95.08655 1.000 24.11848 228 HIS C N 1
ATOM 8479 C CA . HIS C 1 228 ? 119.86810 137.20302 94.45861 1.000 22.05830 228 HIS C CA 1
ATOM 8480 C C . HIS C 1 228 ? 119.35350 138.48249 95.09913 1.000 24.97066 228 HIS C C 1
ATOM 8481 O O . HIS C 1 228 ? 119.77786 139.56845 94.69418 1.000 29.48333 228 HIS C O 1
ATOM 8488 N N . ASN C 1 229 ? 118.45480 138.39696 96.06839 1.000 20.80397 229 ASN C N 1
ATOM 8489 C CA . ASN C 1 229 ? 117.96911 139.60070 96.73061 1.000 20.58715 229 ASN C CA 1
ATOM 8490 C C . ASN C 1 229 ? 118.95717 140.01864 97.81201 1.000 24.37765 229 ASN C C 1
ATOM 8491 O O . ASN C 1 229 ? 119.23623 139.22672 98.71836 1.000 27.10756 229 ASN C O 1
ATOM 8496 N N . PRO C 1 230 ? 119.51171 141.23115 97.75448 1.000 27.03100 230 PRO C N 1
ATOM 8497 C CA . PRO C 1 230 ? 120.46749 141.65035 98.79190 1.000 27.25851 230 PRO C CA 1
ATOM 8498 C C . PRO C 1 230 ? 119.86450 141.73666 100.18209 1.000 26.75141 230 PRO C C 1
ATOM 8499 O O . PRO C 1 230 ? 120.61198 141.69069 101.16576 1.000 31.14087 230 PRO C O 1
ATOM 8503 N N . ARG C 1 231 ? 118.54321 141.85906 100.29882 1.000 23.62070 231 ARG C N 1
ATOM 8504 C CA . ARG C 1 231 ? 117.88773 141.96997 101.59496 1.000 22.38979 231 ARG C CA 1
ATOM 8505 C C . ARG C 1 231 ? 117.64036 140.62123 102.25532 1.000 18.02375 231 ARG C C 1
ATOM 8506 O O . ARG C 1 231 ? 117.10392 140.58595 103.36504 1.000 19.98884 231 ARG C O 1
ATOM 8514 N N . ILE C 1 232 ? 118.01312 139.52022 101.60950 1.000 14.72925 232 ILE C N 1
ATOM 8515 C CA . ILE C 1 232 ? 117.94166 138.19519 102.21401 1.000 14.16715 232 ILE C CA 1
ATOM 8516 C C . ILE C 1 232 ? 119.31463 137.90953 102.81480 1.000 13.19115 232 ILE C C 1
ATOM 8517 O O . ILE C 1 232 ? 120.27241 137.61633 102.10150 1.000 19.74794 232 ILE C O 1
ATOM 8522 N N . ALA C 1 233 ? 119.41683 138.02285 104.13793 1.000 11.06655 233 ALA C N 1
ATOM 8523 C CA . ALA C 1 233 ? 120.69364 137.80720 104.80431 1.000 9.56976 233 ALA C CA 1
ATOM 8524 C C . ALA C 1 233 ? 121.05321 136.32905 104.87671 1.000 8.14454 233 ALA C C 1
ATOM 8525 O O . ALA C 1 233 ? 122.20688 135.95533 104.64613 1.000 16.17623 233 ALA C O 1
ATOM 8527 N N . LYS C 1 234 ? 120.08478 135.47991 105.19099 1.000 7.48788 234 LYS C N 1
ATOM 8528 C CA . LYS C 1 234 ? 120.33009 134.07509 105.46222 1.000 7.95693 234 LYS C CA 1
ATOM 8529 C C . LYS C 1 234 ? 119.29442 133.23339 104.73155 1.000 9.03162 234 LYS C C 1
ATOM 8530 O O . LYS C 1 234 ? 118.15914 133.66476 104.52714 1.000 10.99073 234 LYS C O 1
ATOM 8536 N N . ILE C 1 235 ? 119.70259 132.03946 104.31068 1.000 9.66002 235 ILE C N 1
ATOM 8537 C CA . ILE C 1 235 ? 118.81389 131.08354 103.66142 1.000 5.44317 235 ILE C CA 1
ATOM 8538 C C . ILE C 1 235 ? 118.95830 129.74451 104.37080 1.000 7.03717 235 ILE C C 1
ATOM 8539 O O . ILE C 1 235 ? 120.06713 129.20924 104.46802 1.000 13.56878 235 ILE C O 1
ATOM 8544 N N . THR C 1 236 ? 117.84759 129.21107 104.87000 1.000 8.70026 236 THR C N 1
ATOM 8545 C CA . THR C 1 236 ? 117.79688 127.87268 105.44476 1.000 8.10900 236 THR C CA 1
ATOM 8546 C C . THR C 1 236 ? 117.08870 126.95040 104.46791 1.000 9.08380 236 THR C C 1
ATOM 8547 O O . THR C 1 236 ? 115.98718 127.25930 104.00722 1.000 13.01524 236 THR C O 1
ATOM 8551 N N . PHE C 1 237 ? 117.71572 125.82595 104.15502 1.000 12.53085 237 PHE C N 1
ATOM 8552 C CA . PHE C 1 237 ? 117.18069 124.90378 103.17000 1.000 9.92978 237 PHE C CA 1
ATOM 8553 C C . PHE C 1 237 ? 117.18729 123.48459 103.71227 1.000 13.40634 237 PHE C C 1
ATOM 8554 O O . PHE C 1 237 ? 118.15490 123.04936 104.34114 1.000 17.75062 237 PHE C O 1
ATOM 8562 N N . THR C 1 238 ? 116.09480 122.77364 103.46336 1.000 11.18965 238 THR C N 1
ATOM 8563 C CA . THR C 1 238 ? 115.98512 121.34785 103.72312 1.000 9.65551 238 THR C CA 1
ATOM 8564 C C . THR C 1 238 ? 115.47260 120.67914 102.45903 1.000 12.96075 238 THR C C 1
ATOM 8565 O O . THR C 1 238 ? 114.47307 121.11997 101.88559 1.000 18.46221 238 THR C O 1
ATOM 8569 N N . GLY C 1 239 ? 116.15818 119.63690 102.01935 1.000 13.85848 239 GLY C N 1
ATOM 8570 C CA . GLY C 1 239 ? 115.77697 118.98646 100.77819 1.000 18.16213 239 GLY C CA 1
ATOM 8571 C C . GLY C 1 239 ? 116.89060 118.08224 100.28116 1.000 23.30631 239 GLY C C 1
ATOM 8572 O O . GLY C 1 239 ? 117.70778 117.59722 101.06276 1.000 21.65247 239 GLY C O 1
ATOM 8573 N N . SER C 1 240 ? 116.89316 117.86925 98.96978 1.000 30.67304 240 SER C N 1
ATOM 8574 C CA . SER C 1 240 ? 117.85385 116.97985 98.33955 1.000 32.34343 240 SER C CA 1
ATOM 8575 C C . SER C 1 240 ? 119.22181 117.64626 98.21954 1.000 33.91609 240 SER C C 1
ATOM 8576 O O . SER C 1 240 ? 119.36405 118.86782 98.32312 1.000 33.70070 240 SER C O 1
ATOM 8579 N N . THR C 1 241 ? 120.23895 116.81164 97.99651 1.000 33.00698 241 THR C N 1
ATOM 8580 C CA . THR C 1 241 ? 121.60423 117.30891 97.85903 1.000 34.39417 241 THR C CA 1
ATOM 8581 C C . THR C 1 241 ? 121.76473 118.18056 96.61887 1.000 33.05862 241 THR C C 1
ATOM 8582 O O . THR C 1 241 ? 122.47433 119.19164 96.65485 1.000 35.44125 241 THR C O 1
ATOM 8586 N N . GLY C 1 242 ? 121.12701 117.79949 95.51145 1.000 26.15815 242 GLY C N 1
ATOM 8587 C CA . GLY C 1 242 ? 121.29796 118.54951 94.27712 1.000 22.92624 242 GLY C CA 1
ATOM 8588 C C . GLY C 1 242 ? 120.76286 119.96466 94.36891 1.000 22.79964 242 GLY C C 1
ATOM 8589 O O . GLY C 1 242 ? 121.41185 120.91816 93.93069 1.000 24.92403 242 GLY C O 1
ATOM 8590 N N . VAL C 1 243 ? 119.56531 120.12118 94.93626 1.000 24.40692 243 VAL C N 1
ATOM 8591 C CA . VAL C 1 243 ? 119.00094 121.45675 95.09276 1.000 23.36776 243 VAL C CA 1
ATOM 8592 C C . VAL C 1 243 ? 119.82773 122.27198 96.07830 1.000 25.34635 243 VAL C C 1
ATOM 8593 O O . VAL C 1 243 ? 119.98230 123.48598 95.91220 1.000 26.48694 243 VAL C O 1
ATOM 8597 N N . GLY C 1 244 ? 120.37960 121.62908 97.10866 1.000 24.29450 244 GLY C N 1
ATOM 8598 C CA . GLY C 1 244 ? 121.26718 122.33832 98.01508 1.000 22.85612 244 GLY C CA 1
ATOM 8599 C C . GLY C 1 244 ? 122.51792 122.84754 97.32550 1.000 26.35155 244 GLY C C 1
ATOM 8600 O O . GLY C 1 244 ? 122.94570 123.98169 97.55208 1.000 28.24497 244 GLY C O 1
ATOM 8601 N N . ARG C 1 245 ? 123.11757 122.01710 96.46854 1.000 26.56260 245 ARG C N 1
ATOM 8602 C CA . ARG C 1 245 ? 124.28052 122.45297 95.70219 1.000 24.93444 245 ARG C CA 1
ATOM 8603 C C . ARG C 1 245 ? 123.92307 123.59588 94.76204 1.000 24.46417 245 ARG C C 1
ATOM 8604 O O . ARG C 1 245 ? 124.68276 124.56234 94.62896 1.000 25.83906 245 ARG C O 1
ATOM 8612 N N . TRP C 1 246 ? 122.76532 123.50577 94.10678 1.000 25.29256 246 TRP C N 1
ATOM 8613 C CA . TRP C 1 246 ? 122.32481 124.59022 93.23650 1.000 24.61659 246 TRP C CA 1
ATOM 8614 C C . TRP C 1 246 ? 122.14453 125.88417 94.01751 1.000 28.36192 246 TRP C C 1
ATOM 8615 O O . TRP C 1 246 ? 122.54911 126.95901 93.55795 1.000 29.69758 246 TRP C O 1
ATOM 8626 N N . LEU C 1 247 ? 121.53342 125.80161 95.19971 1.000 26.71046 247 LEU C N 1
ATOM 8627 C CA . LEU C 1 247 ? 121.33625 126.99217 96.01797 1.000 28.79621 247 LEU C CA 1
ATOM 8628 C C . LEU C 1 247 ? 122.66476 127.58476 96.45401 1.000 30.05649 247 LEU C C 1
ATOM 8629 O O . LEU C 1 247 ? 122.84524 128.80705 96.43256 1.000 32.47603 247 LEU C O 1
ATOM 8634 N N . MET C 1 248 ? 123.60418 126.73191 96.86608 1.000 31.90974 248 MET C N 1
ATOM 8635 C CA . MET C 1 248 ? 124.88548 127.22947 97.34918 1.000 31.97313 248 MET C CA 1
ATOM 8636 C C . MET C 1 248 ? 125.68245 127.86456 96.21747 1.000 31.49972 248 MET C C 1
ATOM 8637 O O . MET C 1 248 ? 126.40145 128.84681 96.43160 1.000 33.14583 248 MET C O 1
ATOM 8642 N N . LYS C 1 249 ? 125.56263 127.32058 95.00449 1.000 28.59605 249 LYS C N 1
ATOM 8643 C CA . LYS C 1 249 ? 126.19188 127.94792 93.84791 1.000 29.07520 249 LYS C CA 1
ATOM 8644 C C . LYS C 1 249 ? 125.53565 129.28179 93.51542 1.000 29.37446 249 LYS C C 1
ATOM 8645 O O . LYS C 1 249 ? 126.22386 130.24667 93.16676 1.000 31.66013 249 LYS C O 1
ATOM 8649 N N . GLU C 1 250 ? 124.20720 129.35761 93.61634 1.000 32.43645 250 GLU C N 1
ATOM 8650 C CA . GLU C 1 250 ? 123.50246 130.58431 93.25975 1.000 31.48239 250 GLU C CA 1
ATOM 8651 C C . GLU C 1 250 ? 123.63606 131.66642 94.32223 1.000 30.23910 250 GLU C C 1
ATOM 8652 O O . GLU C 1 250 ? 123.55412 132.85509 93.99865 1.000 29.62813 250 GLU C O 1
ATOM 8658 N N . ALA C 1 251 ? 123.83478 131.28845 95.57986 1.000 28.99495 251 ALA C N 1
ATOM 8659 C CA . ALA C 1 251 ? 123.99844 132.25685 96.65460 1.000 27.81043 251 ALA C CA 1
ATOM 8660 C C . ALA C 1 251 ? 125.43357 132.74320 96.80187 1.000 30.46899 251 ALA C C 1
ATOM 8661 O O . ALA C 1 251 ? 125.70085 133.58346 97.66563 1.000 31.33371 251 ALA C O 1
ATOM 8663 N N . ALA C 1 252 ? 126.35628 132.23615 95.98181 1.000 35.80436 252 ALA C N 1
ATOM 8664 C CA . ALA C 1 252 ? 127.76486 132.58597 96.12814 1.000 34.55608 252 ALA C CA 1
ATOM 8665 C C . ALA C 1 252 ? 128.01460 134.05597 95.81987 1.000 33.91464 252 ALA C C 1
ATOM 8666 O O . ALA C 1 252 ? 128.81388 134.70828 96.49943 1.000 36.38209 252 ALA C O 1
ATOM 8668 N N . GLY C 1 253 ? 127.33745 134.59747 94.80794 1.000 29.69875 253 GLY C N 1
ATOM 8669 C CA . GLY C 1 253 ? 127.57151 135.97275 94.41101 1.000 32.79611 253 GLY C CA 1
ATOM 8670 C C . GLY C 1 253 ? 127.21428 136.99676 95.46697 1.000 34.26923 253 GLY C C 1
ATOM 8671 O O . GLY C 1 253 ? 127.65166 138.14773 95.37343 1.000 34.35082 253 GLY C O 1
ATOM 8672 N N . GLY C 1 254 ? 126.42711 136.61213 96.46649 1.000 33.14452 254 GLY C N 1
ATOM 8673 C CA . GLY C 1 254 ? 126.01464 137.54657 97.49365 1.000 31.21364 254 GLY C CA 1
ATOM 8674 C C . GLY C 1 254 ? 126.58449 137.24801 98.86347 1.000 31.58010 254 GLY C C 1
ATOM 8675 O O . GLY C 1 254 ? 126.30103 137.97368 99.81909 1.000 31.57431 254 GLY C O 1
ATOM 8676 N N . ILE C 1 255 ? 127.39792 136.19411 98.96535 1.000 26.19487 255 ILE C N 1
ATOM 8677 C CA . ILE C 1 255 ? 127.96198 135.73787 100.23309 1.000 26.11575 255 ILE C CA 1
ATOM 8678 C C . ILE C 1 255 ? 126.84630 135.65521 101.26647 1.000 27.18400 255 ILE C C 1
ATOM 8679 O O . ILE C 1 255 ? 126.82409 136.41234 102.24268 1.000 30.35384 255 ILE C O 1
ATOM 8684 N N . LYS C 1 256 ? 125.89691 134.75719 101.03933 1.000 25.68644 256 LYS C N 1
ATOM 8685 C CA . LYS C 1 256 ? 124.75402 134.58635 101.91975 1.000 22.41782 256 LYS C CA 1
ATOM 8686 C C . LYS C 1 256 ? 125.02241 133.44165 102.88214 1.000 21.62067 256 LYS C C 1
ATOM 8687 O O . LYS C 1 256 ? 125.58265 132.41337 102.49460 1.000 24.72326 256 LYS C O 1
ATOM 8693 N N . ARG C 1 257 ? 124.63570 133.62854 104.13961 1.000 21.38355 257 ARG C N 1
ATOM 8694 C CA . ARG C 1 257 ? 124.71440 132.53909 105.10036 1.000 20.71927 257 ARG C CA 1
ATOM 8695 C C . ARG C 1 257 ? 123.75105 131.43437 104.69100 1.000 19.49266 257 ARG C C 1
ATOM 8696 O O . ARG C 1 257 ? 122.56383 131.68283 104.46792 1.000 20.55807 257 ARG C O 1
ATOM 8704 N N . LEU C 1 258 ? 124.26478 130.21383 104.58004 1.000 16.29703 258 LEU C N 1
ATOM 8705 C CA . LEU C 1 258 ? 123.47922 129.08198 104.10976 1.000 16.76603 258 LEU C CA 1
ATOM 8706 C C . LEU C 1 258 ? 123.53308 127.96957 105.13995 1.000 20.01670 258 LEU C C 1
ATOM 8707 O O . LEU C 1 258 ? 124.61906 127.51802 105.51563 1.000 25.02101 258 LEU C O 1
ATOM 8712 N N . SER C 1 259 ? 122.36530 127.53264 105.59037 1.000 16.48299 259 SER C N 1
ATOM 8713 C CA . SER C 1 259 ? 122.22795 126.35773 106.43634 1.000 17.39198 259 SER C CA 1
ATOM 8714 C C . SER C 1 259 ? 121.48640 125.30156 105.63445 1.000 19.92511 259 SER C C 1
ATOM 8715 O O . SER C 1 259 ? 120.39272 125.56191 105.12656 1.000 23.09178 259 SER C O 1
ATOM 8718 N N . LEU C 1 260 ? 122.08101 124.12022 105.51642 1.000 18.87587 260 LEU C N 1
ATOM 8719 C CA . LEU C 1 260 ? 121.56458 123.07312 104.64995 1.000 17.05609 260 LEU C CA 1
ATOM 8720 C C . LEU C 1 260 ? 121.39185 121.78628 105.43809 1.000 18.00929 260 LEU C C 1
ATOM 8721 O O . LEU C 1 260 ? 122.29790 121.37445 106.16720 1.000 19.73249 260 LEU C O 1
ATOM 8726 N N . GLU C 1 261 ? 120.22664 121.16302 105.29963 1.000 16.21518 261 GLU C N 1
ATOM 8727 C CA . GLU C 1 261 ? 120.00274 119.79661 105.75501 1.000 15.05148 261 GLU C CA 1
ATOM 8728 C C . GLU C 1 261 ? 119.67333 118.97420 104.51887 1.000 16.38291 261 GLU C C 1
ATOM 8729 O O . GLU C 1 261 ? 118.58860 119.11419 103.94683 1.000 19.83674 261 GLU C O 1
ATOM 8735 N N . LEU C 1 262 ? 120.60949 118.13377 104.10356 1.000 19.19311 262 LEU C N 1
ATOM 8736 C CA . LEU C 1 262 ? 120.49364 117.34282 102.88968 1.000 20.15815 262 LEU C CA 1
ATOM 8737 C C . LEU C 1 262 ? 120.33102 115.87056 103.24846 1.000 22.43850 262 LEU C C 1
ATOM 8738 O O . LEU C 1 262 ? 120.23073 115.49737 104.41863 1.000 25.99518 262 LEU C O 1
ATOM 8743 N N . GLY C 1 263 ? 120.30393 115.02861 102.22218 1.000 23.30339 263 GLY C N 1
ATOM 8744 C CA . GLY C 1 263 ? 120.01016 113.62742 102.43054 1.000 25.25164 263 GLY C CA 1
ATOM 8745 C C . GLY C 1 263 ? 121.11517 112.88950 103.16117 1.000 26.02992 263 GLY C C 1
ATOM 8746 O O . GLY C 1 263 ? 122.26366 113.32363 103.23432 1.000 25.30396 263 GLY C O 1
ATOM 8747 N N . GLY C 1 264 ? 120.74324 111.73544 103.71960 1.000 23.80055 264 GLY C N 1
ATOM 8748 C CA . GLY C 1 264 ? 121.68382 110.88479 104.40985 1.000 18.06047 264 GLY C CA 1
ATOM 8749 C C . GLY C 1 264 ? 121.53439 109.44064 103.96652 1.000 19.82769 264 GLY C C 1
ATOM 8750 O O . GLY C 1 264 ? 120.56443 109.06649 103.30688 1.000 25.54351 264 GLY C O 1
ATOM 8751 N N . ASN C 1 265 ? 122.52300 108.63359 104.34308 1.000 20.74910 265 ASN C N 1
ATOM 8752 C CA . ASN C 1 265 ? 122.52635 107.19433 104.08111 1.000 21.26275 265 ASN C CA 1
ATOM 8753 C C . ASN C 1 265 ? 122.82092 106.51639 105.41637 1.000 21.48939 265 ASN C C 1
ATOM 8754 O O . ASN C 1 265 ? 123.96993 106.17517 105.70434 1.000 23.23166 265 ASN C O 1
ATOM 8759 N N . ALA C 1 266 ? 121.77822 106.29840 106.21183 1.000 14.67884 266 ALA C N 1
ATOM 8760 C CA . ALA C 1 266 ? 121.95577 105.96009 107.62057 1.000 14.01526 266 ALA C CA 1
ATOM 8761 C C . ALA C 1 266 ? 122.20530 104.46894 107.80448 1.000 14.33407 266 ALA C C 1
ATOM 8762 O O . ALA C 1 266 ? 121.34326 103.66007 107.45032 1.000 19.47751 266 ALA C O 1
ATOM 8764 N N . PRO C 1 267 ? 123.34521 104.06704 108.35604 1.000 9.97677 267 PRO C N 1
ATOM 8765 C CA . PRO C 1 267 ? 123.55564 102.65696 108.68853 1.000 10.29489 267 PRO C CA 1
ATOM 8766 C C . PRO C 1 267 ? 122.86997 102.27084 109.99329 1.000 10.91013 267 PRO C C 1
ATOM 8767 O O . PRO C 1 267 ? 122.59181 103.10167 110.85846 1.000 15.21048 267 PRO C O 1
ATOM 8771 N N . PHE C 1 268 ? 122.59735 100.97221 110.11459 1.000 11.28916 268 PHE C N 1
ATOM 8772 C CA . PHE C 1 268 ? 121.92226 100.39916 111.28046 1.000 7.00335 268 PHE C CA 1
ATOM 8773 C C . PHE C 1 268 ? 122.66085 99.10891 111.62594 1.000 12.99233 268 PHE C C 1
ATOM 8774 O O . PHE C 1 268 ? 122.48359 98.08808 110.95666 1.000 14.11848 268 PHE C O 1
ATOM 8782 N N . ILE C 1 269 ? 123.48591 99.15790 112.66724 1.000 10.05000 269 ILE C N 1
ATOM 8783 C CA . ILE C 1 269 ? 124.37536 98.06085 113.03437 1.000 7.66238 269 ILE C CA 1
ATOM 8784 C C . ILE C 1 269 ? 123.80937 97.31781 114.23534 1.000 11.03353 269 ILE C C 1
ATOM 8785 O O . ILE C 1 269 ? 123.35338 97.93103 115.20620 1.000 16.66819 269 ILE C O 1
ATOM 8790 N N . VAL C 1 270 ? 123.83715 95.99093 114.17073 1.000 8.83268 270 VAL C N 1
ATOM 8791 C CA . VAL C 1 270 ? 123.40349 95.13182 115.26458 1.000 8.82648 270 VAL C CA 1
ATOM 8792 C C . VAL C 1 270 ? 124.57511 94.22903 115.62224 1.000 13.36718 270 VAL C C 1
ATOM 8793 O O . VAL C 1 270 ? 124.93456 93.33175 114.84945 1.000 14.25817 270 VAL C O 1
ATOM 8797 N N . PHE C 1 271 ? 125.17239 94.46266 116.78600 1.000 13.25689 271 PHE C N 1
ATOM 8798 C CA . PHE C 1 271 ? 126.30168 93.67174 117.24959 1.000 14.97270 271 PHE C CA 1
ATOM 8799 C C . PHE C 1 271 ? 125.81665 92.42742 117.98982 1.000 17.71091 271 PHE C C 1
ATOM 8800 O O . PHE C 1 271 ? 124.65320 92.31480 118.37645 1.000 17.29917 271 PHE C O 1
ATOM 8808 N N . ASP C 1 272 ? 126.73469 91.48045 118.19120 1.000 24.37826 272 ASP C N 1
ATOM 8809 C CA . ASP C 1 272 ? 126.37640 90.23320 118.85528 1.000 28.40615 272 ASP C CA 1
ATOM 8810 C C . ASP C 1 272 ? 126.10067 90.40510 120.34516 1.000 29.94686 272 ASP C C 1
ATOM 8811 O O . ASP C 1 272 ? 125.56247 89.48282 120.96526 1.000 31.38034 272 ASP C O 1
ATOM 8816 N N . ASP C 1 273 ? 126.45244 91.54821 120.93360 1.000 30.34291 273 ASP C N 1
ATOM 8817 C CA . ASP C 1 273 ? 126.17238 91.82348 122.33623 1.000 30.45379 273 ASP C CA 1
ATOM 8818 C C . ASP C 1 273 ? 124.97781 92.75566 122.51458 1.000 30.07006 273 ASP C C 1
ATOM 8819 O O . ASP C 1 273 ? 124.86015 93.41849 123.54993 1.000 34.35397 273 ASP C O 1
ATOM 8824 N N . ALA C 1 274 ? 124.08255 92.80198 121.53583 1.000 24.24672 274 ALA C N 1
ATOM 8825 C CA . ALA C 1 274 ? 122.94146 93.70242 121.54452 1.000 25.58768 274 ALA C CA 1
ATOM 8826 C C . ALA C 1 274 ? 121.68831 93.00300 122.06130 1.000 31.15978 274 ALA C C 1
ATOM 8827 O O . ALA C 1 274 ? 121.61401 91.77655 122.15545 1.000 29.21420 274 ALA C O 1
ATOM 8829 N N . ASP C 1 275 ? 120.69037 93.81536 122.39661 1.000 44.66762 275 ASP C N 1
ATOM 8830 C CA . ASP C 1 275 ? 119.36583 93.32577 122.75718 1.000 45.72238 275 ASP C CA 1
ATOM 8831 C C . ASP C 1 275 ? 118.55777 93.16268 121.47437 1.000 46.45135 275 ASP C C 1
ATOM 8832 O O . ASP C 1 275 ? 118.14176 94.15280 120.86543 1.000 45.62054 275 ASP C O 1
ATOM 8837 N N . LEU C 1 276 ? 118.33417 91.90967 121.07041 1.000 39.48202 276 LEU C N 1
ATOM 8838 C CA . LEU C 1 276 ? 117.78507 91.63008 119.74620 1.000 38.04748 276 LEU C CA 1
ATOM 8839 C C . LEU C 1 276 ? 116.36962 92.17230 119.58441 1.000 36.29852 276 LEU C C 1
ATOM 8840 O O . LEU C 1 276 ? 116.02856 92.72019 118.53100 1.000 35.02385 276 LEU C O 1
ATOM 8845 N N . ASP C 1 277 ? 115.52266 92.00701 120.60217 1.000 33.11750 277 ASP C N 1
ATOM 8846 C CA . ASP C 1 277 ? 114.16985 92.54721 120.52082 1.000 32.39634 277 ASP C CA 1
ATOM 8847 C C . ASP C 1 277 ? 114.19510 94.06495 120.41863 1.000 29.91785 277 ASP C C 1
ATOM 8848 O O . ASP C 1 277 ? 113.44798 94.65836 119.62818 1.000 31.26304 277 ASP C O 1
ATOM 8850 N N . ALA C 1 278 ? 115.05829 94.70939 121.20599 1.000 24.73790 278 ALA C N 1
ATOM 8851 C CA . ALA C 1 278 ? 115.21424 96.15375 121.10274 1.000 24.04256 278 ALA C CA 1
ATOM 8852 C C . ALA C 1 278 ? 115.73314 96.54888 119.72897 1.000 21.36306 278 ALA C C 1
ATOM 8853 O O . ALA C 1 278 ? 115.30105 97.55718 119.16413 1.000 19.64187 278 ALA C O 1
ATOM 8855 N N . ALA C 1 279 ? 116.66372 95.76702 119.17732 1.000 19.32319 279 ALA C N 1
ATOM 8856 C CA . ALA C 1 279 ? 117.19620 96.07062 117.85310 1.000 17.47792 279 ALA C CA 1
ATOM 8857 C C . ALA C 1 279 ? 116.11329 95.97891 116.78547 1.000 21.39850 279 ALA C C 1
ATOM 8858 O O . ALA C 1 279 ? 116.04500 96.82476 115.88769 1.000 17.03245 279 ALA C O 1
ATOM 8860 N N . VAL C 1 280 ? 115.25265 94.96223 116.86939 1.000 21.93385 280 VAL C N 1
ATOM 8861 C CA . VAL C 1 280 ? 114.18194 94.81460 115.88840 1.000 21.56455 280 VAL C CA 1
ATOM 8862 C C . VAL C 1 280 ? 113.16379 95.94107 116.02367 1.000 21.67065 280 VAL C C 1
ATOM 8863 O O . VAL C 1 280 ? 112.70023 96.49513 115.02020 1.000 23.46894 280 VAL C O 1
ATOM 8867 N N . GLU C 1 281 ? 112.80373 96.30800 117.25711 1.000 23.55670 281 GLU C N 1
ATOM 8868 C CA . GLU C 1 281 ? 111.88856 97.43296 117.44266 1.000 22.60072 281 GLU C CA 1
ATOM 8869 C C . GLU C 1 281 ? 112.49236 98.73094 116.91528 1.000 24.30304 281 GLU C C 1
ATOM 8870 O O . GLU C 1 281 ? 111.80042 99.53776 116.27596 1.000 26.90226 281 GLU C O 1
ATOM 8872 N N . GLY C 1 282 ? 113.78488 98.94749 117.16869 1.000 21.43095 282 GLY C N 1
ATOM 8873 C CA . GLY C 1 282 ? 114.44074 100.14087 116.66581 1.000 20.78685 282 GLY C CA 1
ATOM 8874 C C . GLY C 1 282 ? 114.51281 100.17374 115.15365 1.000 22.62962 282 GLY C C 1
ATOM 8875 O O . GLY C 1 282 ? 114.33641 101.22515 114.54083 1.000 26.00093 282 GLY C O 1
ATOM 8876 N N . ALA C 1 283 ? 114.77706 99.02366 114.53165 1.000 23.97946 283 ALA C N 1
ATOM 8877 C CA . ALA C 1 283 ? 114.77932 98.95809 113.07497 1.000 21.24750 283 ALA C CA 1
ATOM 8878 C C . ALA C 1 283 ? 113.39057 99.22776 112.51577 1.000 25.62154 283 ALA C C 1
ATOM 8879 O O . ALA C 1 283 ? 113.24521 99.91330 111.49882 1.000 28.10948 283 ALA C O 1
ATOM 8881 N N . MET C 1 284 ? 112.35516 98.70558 113.17458 1.000 29.69120 284 MET C N 1
ATOM 8882 C CA . MET C 1 284 ? 110.99475 98.94745 112.71186 1.000 30.90144 284 MET C CA 1
ATOM 8883 C C . MET C 1 284 ? 110.64055 100.42773 112.77238 1.000 31.63024 284 MET C C 1
ATOM 8884 O O . MET C 1 284 ? 110.02982 100.96161 111.84020 1.000 32.52218 284 MET C O 1
ATOM 8889 N N . ILE C 1 285 ? 111.00796 101.11114 113.85819 1.000 32.44124 285 ILE C N 1
ATOM 8890 C CA . ILE C 1 285 ? 110.64187 102.52576 113.93360 1.000 33.99151 285 ILE C CA 1
ATOM 8891 C C . ILE C 1 285 ? 111.55453 103.39248 113.06296 1.000 34.73731 285 ILE C C 1
ATOM 8892 O O . ILE C 1 285 ? 111.10494 104.39878 112.50431 1.000 36.79983 285 ILE C O 1
ATOM 8897 N N . SER C 1 286 ? 112.82978 103.02868 112.91800 1.000 30.43615 286 SER C N 1
ATOM 8898 C CA A SER C 1 286 ? 113.76426 103.84218 112.14877 0.376 31.02260 286 SER C CA 1
ATOM 8899 C CA B SER C 1 286 ? 113.75221 103.85606 112.14925 0.624 30.97714 286 SER C CA 1
ATOM 8900 C C . SER C 1 286 ? 113.54006 103.69956 110.64883 1.000 33.52710 286 SER C C 1
ATOM 8901 O O . SER C 1 286 ? 113.61918 104.68429 109.90876 1.000 34.58308 286 SER C O 1
ATOM 8906 N N . LYS C 1 287 ? 113.26435 102.48233 110.18207 1.000 29.99369 287 LYS C N 1
ATOM 8907 C CA . LYS C 1 287 ? 113.14311 102.25097 108.74890 1.000 28.69555 287 LYS C CA 1
ATOM 8908 C C . LYS C 1 287 ? 111.75791 102.61068 108.22472 1.000 29.09692 287 LYS C C 1
ATOM 8909 O O . LYS C 1 287 ? 111.63185 103.37866 107.26667 1.000 30.94661 287 LYS C O 1
ATOM 8915 N N . PHE C 1 288 ? 110.70956 102.07258 108.83626 1.000 29.45568 288 PHE C N 1
ATOM 8916 C CA . PHE C 1 288 ? 109.38782 102.08256 108.22565 1.000 29.20785 288 PHE C CA 1
ATOM 8917 C C . PHE C 1 288 ? 108.52902 103.27302 108.63104 1.000 29.98131 288 PHE C C 1
ATOM 8918 O O . PHE C 1 288 ? 107.39573 103.38339 108.15612 1.000 31.98305 288 PHE C O 1
ATOM 8926 N N . ARG C 1 289 ? 109.02944 104.16586 109.47741 1.000 30.89171 289 ARG C N 1
ATOM 8927 C CA . ARG C 1 289 ? 108.29739 105.39047 109.76714 1.000 29.90281 289 ARG C CA 1
ATOM 8928 C C . ARG C 1 289 ? 108.20315 106.25612 108.51533 1.000 31.54762 289 ARG C C 1
ATOM 8929 O O . ARG C 1 289 ? 109.16288 106.37445 107.74672 1.000 30.00222 289 ARG C O 1
ATOM 8931 N N . ASN C 1 290 ? 107.02615 106.84975 108.30857 1.000 34.08613 290 ASN C N 1
ATOM 8932 C CA . ASN C 1 290 ? 106.73234 107.64865 107.11828 1.000 32.63531 290 ASN C CA 1
ATOM 8933 C C . ASN C 1 290 ? 106.92732 106.84102 105.83947 1.000 32.65913 290 ASN C C 1
ATOM 8934 O O . ASN C 1 290 ? 107.25248 107.39644 104.78789 1.000 32.81602 290 ASN C O 1
ATOM 8939 N N . ALA C 1 291 ? 106.72481 105.52546 105.93170 1.000 35.53549 291 ALA C N 1
ATOM 8940 C CA . ALA C 1 291 ? 106.95753 104.60136 104.82303 1.000 35.40410 291 ALA C CA 1
ATOM 8941 C C . ALA C 1 291 ? 108.37856 104.73427 104.28542 1.000 36.47458 291 ALA C C 1
ATOM 8942 O O . ALA C 1 291 ? 108.62083 104.64950 103.08087 1.000 38.34669 291 ALA C O 1
ATOM 8944 N N . GLY C 1 292 ? 109.33025 104.95307 105.18903 1.000 33.74573 292 GLY C N 1
ATOM 8945 C CA . GLY C 1 292 ? 110.70992 105.10844 104.78270 1.000 31.83335 292 GLY C CA 1
ATOM 8946 C C . GLY C 1 292 ? 111.05797 106.44977 104.18299 1.000 32.91601 292 GLY C C 1
ATOM 8947 O O . GLY C 1 292 ? 112.17559 106.61518 103.68444 1.000 34.59398 292 GLY C O 1
ATOM 8948 N N . GLN C 1 293 ? 110.13658 107.41089 104.20472 1.000 35.32207 293 GLN C N 1
ATOM 8949 C CA . GLN C 1 293 ? 110.37941 108.74466 103.66152 1.000 33.47525 293 GLN C CA 1
ATOM 8950 C C . GLN C 1 293 ? 110.71452 109.67540 104.82248 1.000 36.84164 293 GLN C C 1
ATOM 8951 O O . GLN C 1 293 ? 109.88524 110.44209 105.30669 1.000 38.72204 293 GLN C O 1
ATOM 8957 N N . THR C 1 294 ? 111.95337 109.57141 105.29260 1.000 44.67057 294 THR C N 1
ATOM 8958 C CA . THR C 1 294 ? 112.47144 110.43635 106.34185 1.000 44.23518 294 THR C CA 1
ATOM 8959 C C . THR C 1 294 ? 113.96683 110.57869 106.11465 1.000 45.33013 294 THR C C 1
ATOM 8960 O O . THR C 1 294 ? 114.62634 109.62332 105.69863 1.000 45.33001 294 THR C O 1
ATOM 8964 N N . CYS C 1 295 ? 114.49444 111.77656 106.36961 1.000 52.65652 295 CYS C N 1
ATOM 8965 C CA . CYS C 1 295 ? 115.92445 112.00063 106.19417 1.000 52.34167 295 CYS C CA 1
ATOM 8966 C C . CYS C 1 295 ? 116.75954 111.20016 107.18414 1.000 51.25373 295 CYS C C 1
ATOM 8967 O O . CYS C 1 295 ? 117.93368 110.93441 106.91123 1.000 50.89716 295 CYS C O 1
ATOM 8970 N N . VAL C 1 296 ? 116.17976 110.80075 108.31814 1.000 37.38220 296 VAL C N 1
ATOM 8971 C CA . VAL C 1 296 ? 116.88534 110.00349 109.31316 1.000 38.41059 296 VAL C CA 1
ATOM 8972 C C . VAL C 1 296 ? 116.56447 108.52437 109.20559 1.000 36.05025 296 VAL C C 1
ATOM 8973 O O . VAL C 1 296 ? 117.09699 107.72453 109.98771 1.000 33.31022 296 VAL C O 1
ATOM 8977 N N . CYS C 1 297 ? 115.71249 108.13581 108.26125 1.000 37.64094 297 CYS C N 1
ATOM 8978 C CA . CYS C 1 297 ? 115.34403 106.73617 108.11286 1.000 38.52887 297 CYS C CA 1
ATOM 8979 C C . CYS C 1 297 ? 116.57741 105.88324 107.85981 1.000 36.43920 297 CYS C C 1
ATOM 8980 O O . CYS C 1 297 ? 117.49182 106.28300 107.13539 1.000 37.14371 297 CYS C O 1
ATOM 8983 N N . ALA C 1 298 ? 116.61116 104.71250 108.48593 1.000 26.48217 298 ALA C N 1
ATOM 8984 C CA . ALA C 1 298 ? 117.67871 103.76629 108.21051 1.000 25.60759 298 ALA C CA 1
ATOM 8985 C C . ALA C 1 298 ? 117.64180 103.36932 106.74215 1.000 26.55262 298 ALA C C 1
ATOM 8986 O O . ALA C 1 298 ? 116.57299 103.25838 106.13919 1.000 29.98630 298 ALA C O 1
ATOM 8988 N N . ASN C 1 299 ? 118.81795 103.18271 106.15694 1.000 18.11821 299 ASN C N 1
ATOM 8989 C CA . ASN C 1 299 ? 118.92104 102.77389 104.76422 1.000 18.18024 299 ASN C CA 1
ATOM 8990 C C . ASN C 1 299 ? 119.72911 101.50735 104.55777 1.000 20.11074 299 ASN C C 1
ATOM 8991 O O . ASN C 1 299 ? 119.53556 100.84018 103.53692 1.000 25.99381 299 ASN C O 1
ATOM 8996 N N . ARG C 1 300 ? 120.62823 101.15863 105.47266 1.000 18.40093 300 ARG C N 1
ATOM 8997 C CA . ARG C 1 300 ? 121.38566 99.91645 105.42484 1.000 17.95916 300 ARG C CA 1
ATOM 8998 C C . ARG C 1 300 ? 121.36090 99.30393 106.81365 1.000 18.99395 300 ARG C C 1
ATOM 8999 O O . ARG C 1 300 ? 121.58839 100.00747 107.80076 1.000 24.68325 300 ARG C O 1
ATOM 9007 N N . ILE C 1 301 ? 121.08223 98.00896 106.89843 1.000 14.11413 301 ILE C N 1
ATOM 9008 C CA . ILE C 1 301 ? 120.99141 97.32212 108.18074 1.000 15.72565 301 ILE C CA 1
ATOM 9009 C C . ILE C 1 301 ? 122.11156 96.29423 108.23786 1.000 17.85711 301 ILE C C 1
ATOM 9010 O O . ILE C 1 301 ? 122.07146 95.28125 107.53314 1.000 21.43520 301 ILE C O 1
ATOM 9015 N N . TYR C 1 302 ? 123.10909 96.54524 109.07966 1.000 12.97061 302 TYR C N 1
ATOM 9016 C CA . TYR C 1 302 ? 124.24177 95.64483 109.24488 1.000 11.60328 302 TYR C CA 1
ATOM 9017 C C . TYR C 1 302 ? 124.02582 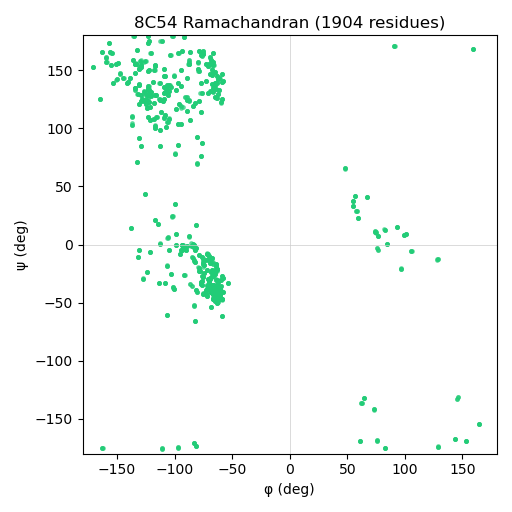94.78471 110.47922 1.000 14.24716 302 TYR C C 1
ATOM 9018 O O . TYR C 1 302 ? 123.64253 95.29301 111.53634 1.000 19.02062 302 TYR C O 1
ATOM 9027 N N . VAL C 1 303 ? 124.25326 93.48481 110.33734 1.000 13.62524 303 VAL C N 1
ATOM 9028 C CA . VAL C 1 303 ? 124.10330 92.53961 111.43511 1.000 16.59572 303 VAL C CA 1
ATOM 9029 C C . VAL C 1 303 ? 125.34544 91.66495 111.49950 1.000 19.17760 303 VAL C C 1
ATOM 9030 O O . VAL C 1 303 ? 125.87231 91.24085 110.46556 1.000 23.80439 303 VAL C O 1
ATOM 9034 N N . GLN C 1 304 ? 125.82326 91.40902 112.71350 1.000 22.35818 304 GLN C N 1
ATOM 9035 C CA . GLN C 1 304 ? 126.94481 90.50113 112.88288 1.000 27.62801 304 GLN C CA 1
ATOM 9036 C C . GLN C 1 304 ? 126.53146 89.08366 112.49342 1.000 30.07525 304 GLN C C 1
ATOM 9037 O O . GLN C 1 304 ? 125.35514 88.71603 112.53739 1.000 31.10089 304 GLN C O 1
ATOM 9043 N N . GLU C 1 305 ? 127.52692 88.28579 112.09865 1.000 35.66490 305 GLU C N 1
ATOM 9044 C CA . GLU C 1 305 ? 127.24958 86.98372 111.49946 1.000 35.01026 305 GLU C CA 1
ATOM 9045 C C . GLU C 1 305 ? 126.56675 86.03716 112.48003 1.000 37.32129 305 GLU C C 1
ATOM 9046 O O . GLU C 1 305 ? 125.78424 85.17147 112.07194 1.000 40.77805 305 GLU C O 1
ATOM 9048 N N . SER C 1 306 ? 126.84735 86.17936 113.77245 1.000 34.70547 306 SER C N 1
ATOM 9049 C CA . SER C 1 306 ? 126.33523 85.24480 114.76797 1.000 35.59478 306 SER C CA 1
ATOM 9050 C C . SER C 1 306 ? 124.92727 85.57772 115.24173 1.000 36.75999 306 SER C C 1
ATOM 9051 O O . SER C 1 306 ? 124.39425 84.85873 116.09201 1.000 36.44664 306 SER C O 1
ATOM 9054 N N . VAL C 1 307 ? 124.31472 86.63585 114.71988 1.000 36.45650 307 VAL C N 1
ATOM 9055 C CA . VAL C 1 307 ? 123.04484 87.12868 115.24012 1.000 34.89224 307 VAL C CA 1
ATOM 9056 C C . VAL C 1 307 ? 122.07148 87.36065 114.08601 1.000 32.45444 307 VAL C C 1
ATOM 9057 O O . VAL C 1 307 ? 120.85947 87.49486 114.29291 1.000 34.96245 307 VAL C O 1
ATOM 9061 N N . ALA C 1 308 ? 122.58836 87.30877 112.85552 1.000 33.02385 308 ALA C N 1
ATOM 9062 C CA . ALA C 1 308 ? 121.82446 87.75088 111.69047 1.000 34.34835 308 ALA C CA 1
ATOM 9063 C C . ALA C 1 308 ? 120.54157 86.94843 111.49927 1.000 34.71998 308 ALA C C 1
ATOM 9064 O O . ALA C 1 308 ? 119.49670 87.51543 111.16042 1.000 35.61229 308 ALA C O 1
ATOM 9066 N N . ALA C 1 309 ? 120.59771 85.63083 111.69872 1.000 37.42549 309 ALA C N 1
ATOM 9067 C CA . ALA C 1 309 ? 119.42020 84.79881 111.46369 1.000 37.08973 309 ALA C CA 1
ATOM 9068 C C . ALA C 1 309 ? 118.28093 85.16381 112.40844 1.000 37.66230 309 ALA C C 1
ATOM 9069 O O . ALA C 1 309 ? 117.14140 85.37052 111.97474 1.000 39.31154 309 ALA C O 1
ATOM 9071 N N . ALA C 1 310 ? 118.56955 85.24254 113.70892 1.000 34.48564 310 ALA C N 1
ATOM 9072 C CA . ALA C 1 310 ? 117.52766 85.56477 114.67792 1.000 34.27056 310 ALA C CA 1
ATOM 9073 C C . ALA C 1 310 ? 116.99136 86.97194 114.46082 1.000 33.34925 310 ALA C C 1
ATOM 9074 O O . ALA C 1 310 ? 115.77863 87.20986 114.56218 1.000 34.31008 310 ALA C O 1
ATOM 9076 N N . PHE C 1 311 ? 117.88143 87.91792 114.15272 1.000 32.46116 311 PHE C N 1
ATOM 9077 C CA . PHE C 1 311 ? 117.43641 89.27675 113.87860 1.000 32.45775 311 PHE C CA 1
ATOM 9078 C C . PHE C 1 311 ? 116.49742 89.31503 112.68471 1.000 31.87128 311 PHE C C 1
ATOM 9079 O O . PHE C 1 311 ? 115.45619 89.97559 112.73236 1.000 29.79581 311 PHE C O 1
ATOM 9087 N N . THR C 1 312 ? 116.84244 88.61084 111.60431 1.000 37.52488 312 THR C N 1
ATOM 9088 C CA . THR C 1 312 ? 115.99014 88.65291 110.42308 1.000 37.55285 312 THR C CA 1
ATOM 9089 C C . THR C 1 312 ? 114.67787 87.91631 110.65645 1.000 38.34560 312 THR C C 1
ATOM 9090 O O . THR C 1 312 ? 113.64513 88.32654 110.12187 1.000 37.42651 312 THR C O 1
ATOM 9094 N N . GLU C 1 313 ? 114.68160 86.86502 111.48207 1.000 34.78290 313 GLU C N 1
ATOM 9095 C CA . GLU C 1 313 ? 113.43296 86.17916 111.80090 1.000 33.89315 313 GLU C CA 1
ATOM 9096 C C . GLU C 1 313 ? 112.48678 87.09691 112.56620 1.000 35.76394 313 GLU C C 1
ATOM 9097 O O . GLU C 1 313 ? 111.30551 87.22810 112.21423 1.000 36.84157 313 GLU C O 1
ATOM 9099 N N . ARG C 1 314 ? 112.99524 87.75784 113.61161 1.000 35.18406 314 ARG C N 1
ATOM 9100 C CA . ARG C 1 314 ? 112.15444 88.68355 114.36726 1.000 35.46621 314 ARG C CA 1
ATOM 9101 C C . ARG C 1 314 ? 111.72236 89.86387 113.50468 1.000 36.12440 314 ARG C C 1
ATOM 9102 O O . ARG C 1 314 ? 110.58651 90.34482 113.61337 1.000 36.86362 314 ARG C O 1
ATOM 9110 N N . LEU C 1 315 ? 112.61746 90.34251 112.63767 1.000 34.31365 315 LEU C N 1
ATOM 9111 C CA . LEU C 1 315 ? 112.28585 91.45177 111.75408 1.000 33.53711 315 LEU C CA 1
ATOM 9112 C C . LEU C 1 315 ? 111.17587 91.07442 110.78360 1.000 35.35304 315 LEU C C 1
ATOM 9113 O O . LEU C 1 315 ? 110.27353 91.87440 110.52816 1.000 36.61111 315 LEU C O 1
ATOM 9118 N N . LEU C 1 316 ? 111.22797 89.86205 110.22718 1.000 36.68003 316 LEU C N 1
ATOM 9119 C CA . LEU C 1 316 ? 110.15733 89.40298 109.34820 1.000 36.78593 316 LEU C CA 1
ATOM 9120 C C . LEU C 1 316 ? 108.84505 89.27054 110.10627 1.000 36.97009 316 LEU C C 1
ATOM 9121 O O . LEU C 1 316 ? 107.78093 89.63502 109.59026 1.000 38.08660 316 LEU C O 1
ATOM 9126 N N . ALA C 1 317 ? 108.90183 88.75109 111.33553 1.000 35.04757 317 ALA C N 1
ATOM 9127 C CA . ALA C 1 317 ? 107.69163 88.64899 112.14460 1.000 33.76533 317 ALA C CA 1
ATOM 9128 C C . ALA C 1 317 ? 107.07663 90.02186 112.39539 1.000 36.37415 317 ALA C C 1
ATOM 9129 O O . ALA C 1 317 ? 105.84966 90.16919 112.40417 1.000 35.95452 317 ALA C O 1
ATOM 9131 N N . LYS C 1 318 ? 107.91092 91.03947 112.60265 1.000 43.93552 318 LYS C N 1
ATOM 9132 C CA . LYS C 1 318 ? 107.38318 92.38291 112.82574 1.000 43.59154 318 LYS C CA 1
ATOM 9133 C C . LYS C 1 318 ? 106.91069 93.05097 111.53779 1.000 42.49738 318 LYS C C 1
ATOM 9134 O O . LYS C 1 318 ? 105.95023 93.82692 111.56779 1.000 43.62690 318 LYS C O 1
ATOM 9140 N N . VAL C 1 319 ? 107.57233 92.78156 110.41006 1.000 44.07099 319 VAL C N 1
ATOM 9141 C CA . VAL C 1 319 ? 107.16131 93.37798 109.14112 1.000 44.82440 319 VAL C CA 1
ATOM 9142 C C . VAL C 1 319 ? 105.85181 92.76460 108.66215 1.000 46.24753 319 VAL C C 1
ATOM 9143 O O . VAL C 1 319 ? 105.05668 93.42880 107.98450 1.000 45.98777 319 VAL C O 1
ATOM 9147 N N . SER C 1 320 ? 105.59463 91.50163 109.01557 1.000 47.27671 320 SER C N 1
ATOM 9148 C CA . SER C 1 320 ? 104.32233 90.87981 108.66096 1.000 45.51405 320 SER C CA 1
ATOM 9149 C C . SER C 1 320 ? 103.13670 91.65411 109.22349 1.000 44.44487 320 SER C C 1
ATOM 9150 O O . SER C 1 320 ? 102.05255 91.64087 108.63213 1.000 46.65961 320 SER C O 1
ATOM 9153 N N . GLY C 1 321 ? 103.31999 92.33896 110.34790 1.000 39.33612 321 GLY C N 1
ATOM 9154 C CA . GLY C 1 321 ? 102.25062 93.08272 110.97789 1.000 38.10986 321 GLY C CA 1
ATOM 9155 C C . GLY C 1 321 ? 101.96199 94.45181 110.40910 1.000 39.83611 321 GLY C C 1
ATOM 9156 O O . GLY C 1 321 ? 101.02895 95.11281 110.87052 1.000 41.17074 321 GLY C O 1
ATOM 9157 N N . LEU C 1 322 ? 102.73201 94.90751 109.42566 1.000 44.28249 322 LEU C N 1
ATOM 9158 C CA . LEU C 1 322 ? 102.49295 96.21697 108.83517 1.000 44.79356 322 LEU C CA 1
ATOM 9159 C C . LEU C 1 322 ? 101.24551 96.19211 107.96040 1.000 46.28616 322 LEU C C 1
ATOM 9160 O O . LEU C 1 322 ? 100.98365 95.21784 107.25025 1.000 46.34482 322 LEU C O 1
ATOM 9165 N N . SER C 1 323 ? 100.46975 97.27355 108.01602 1.000 46.75012 323 SER C N 1
ATOM 9166 C CA . SER C 1 323 ? 99.20778 97.36485 107.29443 1.000 46.20111 323 SER C CA 1
ATOM 9167 C C . SER C 1 323 ? 99.17220 98.64564 106.47730 1.000 45.38439 323 SER C C 1
ATOM 9168 O O . SER C 1 323 ? 99.34443 99.73969 107.02286 1.000 46.17778 323 SER C O 1
ATOM 9171 N N . LEU C 1 324 ? 98.93578 98.50600 105.17807 1.000 39.42241 324 LEU C N 1
ATOM 9172 C CA . LEU C 1 324 ? 98.85980 99.63092 104.25942 1.000 37.14257 324 LEU C CA 1
ATOM 9173 C C . LEU C 1 324 ? 97.41453 100.08695 104.09827 1.000 38.22365 324 LEU C C 1
ATOM 9174 O O . LEU C 1 324 ? 96.46865 99.39396 104.47644 1.000 41.26431 324 LEU C O 1
ATOM 9179 N N . GLY C 1 325 ? 97.25217 101.26444 103.52197 1.000 36.52871 325 GLY C N 1
ATOM 9180 C CA . GLY C 1 325 ? 95.94394 101.81252 103.26002 1.000 36.14170 325 GLY C CA 1
ATOM 9181 C C . GLY C 1 325 ? 95.93761 103.30865 103.46344 1.000 36.67741 325 GLY C C 1
ATOM 9182 O O . GLY C 1 325 ? 96.98117 103.94750 103.57527 1.000 38.08108 325 GLY C O 1
ATOM 9183 N N . ARG C 1 326 ? 94.73291 103.86791 103.50233 1.000 43.93099 326 ARG C N 1
ATOM 9184 C CA . ARG C 1 326 ? 94.56356 105.29960 103.69711 1.000 44.36444 326 ARG C CA 1
ATOM 9185 C C . ARG C 1 326 ? 95.00407 105.70903 105.09913 1.000 44.93981 326 ARG C C 1
ATOM 9186 O O . ARG C 1 326 ? 94.84161 104.96531 106.06941 1.000 46.08935 326 ARG C O 1
ATOM 9194 N N . GLY C 1 327 ? 95.57230 106.91311 105.19444 1.000 40.64753 327 GLY C N 1
ATOM 9195 C CA . GLY C 1 327 ? 96.08568 107.38911 106.46720 1.000 40.83945 327 GLY C CA 1
ATOM 9196 C C . GLY C 1 327 ? 95.01792 107.55685 107.52810 1.000 41.75659 327 GLY C C 1
ATOM 9197 O O . GLY C 1 327 ? 95.27256 107.31994 108.71102 1.000 41.11004 327 GLY C O 1
ATOM 9198 N N . THR C 1 328 ? 93.81314 107.96141 107.12793 1.000 49.44969 328 THR C N 1
ATOM 9199 C CA . THR C 1 328 ? 92.70847 108.16308 108.05719 1.000 50.99271 328 THR C CA 1
ATOM 9200 C C . THR C 1 328 ? 91.99613 106.86425 108.42913 1.000 52.12940 328 THR C C 1
ATOM 9201 O O . THR C 1 328 ? 90.87597 106.91564 108.94924 1.000 50.99602 328 THR C O 1
ATOM 9205 N N . ASP C 1 329 ? 92.61122 105.71258 108.17824 1.000 48.27752 329 ASP C N 1
ATOM 9206 C CA . ASP C 1 329 ? 92.01855 104.41917 108.48604 1.000 47.67379 329 ASP C CA 1
ATOM 9207 C C . ASP C 1 329 ? 92.68402 103.83356 109.72308 1.000 49.62881 329 ASP C C 1
ATOM 9208 O O . ASP C 1 329 ? 93.91546 103.82160 109.82544 1.000 48.50633 329 ASP C O 1
ATOM 9210 N N . ALA C 1 330 ? 91.86677 103.35342 110.65729 1.000 50.59817 330 ALA C N 1
ATOM 9211 C CA . ALA C 1 330 ? 92.39129 102.76942 111.88282 1.000 49.82967 330 ALA C CA 1
ATOM 9212 C C . ALA C 1 330 ? 93.18135 101.50443 111.57647 1.000 51.53142 330 ALA C C 1
ATOM 9213 O O . ALA C 1 330 ? 92.77176 100.67767 110.75754 1.000 51.60575 330 ALA C O 1
ATOM 9215 N N . GLY C 1 331 ? 94.32495 101.35908 112.24149 1.000 52.38569 331 GLY C N 1
ATOM 9216 C CA . GLY C 1 331 ? 95.19057 100.21871 112.03634 1.000 50.97247 331 GLY C CA 1
ATOM 9217 C C . GLY C 1 331 ? 96.14992 100.33247 110.87349 1.000 50.96591 331 GLY C C 1
ATOM 9218 O O . GLY C 1 331 ? 96.90993 99.38742 110.62843 1.000 51.10014 331 GLY C O 1
ATOM 9219 N N . VAL C 1 332 ? 96.14547 101.44717 110.15083 1.000 48.84302 332 VAL C N 1
ATOM 9220 C CA . VAL C 1 332 ? 97.02086 101.63173 108.99963 1.000 48.98237 332 VAL C CA 1
ATOM 9221 C C . VAL C 1 332 ? 98.34751 102.19543 109.49050 1.000 48.44365 332 VAL C C 1
ATOM 9222 O O . VAL C 1 332 ? 98.38362 103.23421 110.15911 1.000 49.23184 332 VAL C O 1
ATOM 9226 N N . SER C 1 333 ? 99.43693 101.50020 109.17044 1.000 44.71976 333 SER C N 1
ATOM 9227 C CA . SER C 1 333 ? 100.77646 101.92745 109.54872 1.000 44.69569 333 SER C CA 1
ATOM 9228 C C . SER C 1 333 ? 101.55472 102.55131 108.40114 1.000 43.92591 333 SER C C 1
ATOM 9229 O O . SER C 1 333 ? 102.45973 103.35419 108.64707 1.000 44.97129 333 SER C O 1
ATOM 9232 N N . GLN C 1 334 ? 101.22555 102.20867 107.15921 1.000 38.26820 334 GLN C N 1
ATOM 9233 C CA . GLN C 1 334 ? 101.97967 102.64347 105.99331 1.000 35.53216 334 GLN C CA 1
ATOM 9234 C C . GLN C 1 334 ? 101.06039 103.35007 105.00989 1.000 36.84343 334 GLN C C 1
ATOM 9235 O O . GLN C 1 334 ? 100.01391 102.81316 104.63377 1.000 39.79104 334 GLN C O 1
ATOM 9241 N N . GLY C 1 335 ? 101.46025 104.54380 104.58936 1.000 32.23298 335 GLY C N 1
ATOM 9242 C CA . GLY C 1 335 ? 100.75434 105.26920 103.56423 1.000 27.39411 335 GLY C CA 1
ATOM 9243 C C . GLY C 1 335 ? 101.45436 105.14372 102.22907 1.000 28.15085 335 GLY C C 1
ATOM 9244 O O . GLY C 1 335 ? 102.49523 104.49220 102.10835 1.000 32.05054 335 GLY C O 1
ATOM 9245 N N . PRO C 1 336 ? 100.89131 105.76088 101.19595 1.000 34.16523 336 PRO C N 1
ATOM 9246 C CA . PRO C 1 336 ? 101.50930 105.69177 99.86958 1.000 34.08477 336 PRO C CA 1
ATOM 9247 C C . PRO C 1 336 ? 102.76614 106.54256 99.78844 1.000 35.91060 336 PRO C C 1
ATOM 9248 O O . PRO C 1 336 ? 102.95003 107.51054 100.52850 1.000 37.70337 336 PRO C O 1
ATOM 9252 N N . LEU C 1 337 ? 103.63980 106.16479 98.86040 1.000 35.32143 337 LEU C N 1
ATOM 9253 C CA . LEU C 1 337 ? 104.79686 106.98871 98.55537 1.000 32.36759 337 LEU C CA 1
ATOM 9254 C C . LEU C 1 337 ? 104.34591 108.30269 97.92284 1.000 32.62259 337 LEU C C 1
ATOM 9255 O O . LEU C 1 337 ? 103.20334 108.45005 97.48281 1.000 34.28513 337 LEU C O 1
ATOM 9260 N N . ILE C 1 338 ? 105.26239 109.27163 97.88853 1.000 35.59989 338 ILE C N 1
ATOM 9261 C CA . ILE C 1 338 ? 104.88459 110.62860 97.50307 1.000 35.40287 338 ILE C CA 1
ATOM 9262 C C . ILE C 1 338 ? 104.43298 110.67599 96.04720 1.000 37.55846 338 ILE C C 1
ATOM 9263 O O . ILE C 1 338 ? 103.51760 111.42930 95.69443 1.000 36.53278 338 ILE C O 1
ATOM 9268 N N . ASP C 1 339 ? 105.04934 109.87275 95.18513 1.000 41.41232 339 ASP C N 1
ATOM 9269 C CA . ASP C 1 339 ? 104.75172 109.90407 93.76004 1.000 41.16939 339 ASP C CA 1
ATOM 9270 C C . ASP C 1 339 ? 105.27223 108.62024 93.12755 1.000 43.62222 339 ASP C C 1
ATOM 9271 O O . ASP C 1 339 ? 105.75653 107.71595 93.81342 1.000 44.55536 339 ASP C O 1
ATOM 9273 N N . GLU C 1 340 ? 105.16397 108.54826 91.79956 1.000 45.48467 340 GLU C N 1
ATOM 9274 C CA . GLU C 1 340 ? 105.58674 107.35646 91.07573 1.000 43.41558 340 GLU C CA 1
ATOM 9275 C C . GLU C 1 340 ? 107.10166 107.23545 90.98690 1.000 43.61849 340 GLU C C 1
ATOM 9276 O O . GLU C 1 340 ? 107.61218 106.12133 90.82877 1.000 43.66122 340 GLU C O 1
ATOM 9278 N N . LYS C 1 341 ? 107.82727 108.35282 91.07715 1.000 40.47542 341 LYS C N 1
ATOM 9279 C CA . LYS C 1 341 ? 109.28496 108.29836 91.03450 1.000 38.62318 341 LYS C CA 1
ATOM 9280 C C . LYS C 1 341 ? 109.84363 107.51685 92.21779 1.000 39.68106 341 LYS C C 1
ATOM 9281 O O . LYS C 1 341 ? 110.83038 106.78531 92.07805 1.000 36.52108 341 LYS C O 1
ATOM 9283 N N . ALA C 1 342 ? 109.22959 107.66420 93.39414 1.000 42.91621 342 ALA C N 1
ATOM 9284 C CA . ALA C 1 342 ? 109.65334 106.88457 94.55280 1.000 43.29890 342 ALA C CA 1
ATOM 9285 C C . ALA C 1 342 ? 109.46020 105.39494 94.31260 1.000 41.23045 342 ALA C C 1
ATOM 9286 O O . ALA C 1 342 ? 110.33115 104.58301 94.65161 1.000 41.14979 342 ALA C O 1
ATOM 9288 N N . VAL C 1 343 ? 108.32337 105.01830 93.72384 1.000 42.32564 343 VAL C N 1
ATOM 9289 C CA . VAL C 1 343 ? 108.07935 103.61633 93.40519 1.000 43.37746 343 VAL C CA 1
ATOM 9290 C C . VAL C 1 343 ? 109.11494 103.11266 92.41195 1.000 42.90989 343 VAL C C 1
ATOM 9291 O O . VAL C 1 343 ? 109.63976 102.00278 92.55102 1.000 41.21236 343 VAL C O 1
ATOM 9295 N N . ALA C 1 344 ? 109.42069 103.91770 91.39185 1.000 43.18434 344 ALA C N 1
ATOM 9296 C CA . ALA C 1 344 ? 110.40040 103.50788 90.39161 1.000 42.80673 344 ALA C CA 1
ATOM 9297 C C . ALA C 1 344 ? 111.77735 103.31528 91.01175 1.000 44.18616 344 ALA C C 1
ATOM 9298 O O . ALA C 1 344 ? 112.47342 102.34098 90.70418 1.000 43.98451 344 ALA C O 1
ATOM 9300 N N . LYS C 1 345 ? 112.18662 104.23298 91.89097 1.000 43.80381 345 LYS C N 1
ATOM 9301 C CA . LYS C 1 345 ? 113.48477 104.10603 92.54663 1.000 43.14391 345 LYS C CA 1
ATOM 9302 C C . LYS C 1 345 ? 113.53499 102.87771 93.44844 1.000 44.29997 345 LYS C C 1
ATOM 9303 O O . LYS C 1 345 ? 114.54085 102.15760 93.47398 1.000 42.19676 345 LYS C O 1
ATOM 9305 N N . MET C 1 346 ? 112.46173 102.62545 94.20284 1.000 44.79330 346 MET C N 1
ATOM 9306 C CA . MET C 1 346 ? 112.42925 101.45013 95.06779 1.000 43.21656 346 MET C CA 1
ATOM 9307 C C . MET C 1 346 ? 112.49333 100.16705 94.24674 1.000 44.70749 346 MET C C 1
ATOM 9308 O O . MET C 1 346 ? 113.20651 99.22199 94.60780 1.000 45.83009 346 MET C O 1
ATOM 9313 N N . GLU C 1 347 ? 111.76869 100.12589 93.12467 1.000 52.77839 347 GLU C N 1
ATOM 9314 C CA . GLU C 1 347 ? 111.83579 98.97270 92.23313 1.000 52.58198 347 GLU C CA 1
ATOM 9315 C C . GLU C 1 347 ? 113.23389 98.79556 91.66183 1.000 53.26295 347 GLU C C 1
ATOM 9316 O O . GLU C 1 347 ? 113.71660 97.66776 91.52982 1.000 50.95115 347 GLU C O 1
ATOM 9322 N N . GLU C 1 348 ? 113.89140 99.89810 91.29826 1.000 54.92210 348 GLU C N 1
ATOM 9323 C CA . GLU C 1 348 ? 115.25158 99.81279 90.77768 1.000 53.81531 348 GLU C CA 1
ATOM 9324 C C . GLU C 1 348 ? 116.20698 99.25235 91.82117 1.000 53.42079 348 GLU C C 1
ATOM 9325 O O . GLU C 1 348 ? 117.06104 98.41430 91.50812 1.000 54.69340 348 GLU C O 1
ATOM 9331 N N . HIS C 1 349 ? 116.07671 99.70457 93.06889 1.000 50.50683 349 HIS C N 1
ATOM 9332 C CA . HIS C 1 349 ? 116.92864 99.18760 94.13422 1.000 51.35865 349 HIS C CA 1
ATOM 9333 C C . HIS C 1 349 ? 116.67726 97.70291 94.37231 1.000 50.21138 349 HIS C C 1
ATOM 9334 O O . HIS C 1 349 ? 117.62459 96.92537 94.53999 1.000 50.52416 349 HIS C O 1
ATOM 9341 N N . ILE C 1 350 ? 115.40794 97.28632 94.37437 1.000 45.71809 350 ILE C N 1
ATOM 9342 C CA . ILE C 1 350 ? 115.09503 95.87043 94.56711 1.000 45.78825 350 ILE C CA 1
ATOM 9343 C C . ILE C 1 350 ? 115.63604 95.03572 93.40987 1.000 46.32741 350 ILE C C 1
ATOM 9344 O O . ILE C 1 350 ? 116.16260 93.93365 93.61152 1.000 46.15964 350 ILE C O 1
ATOM 9349 N N . ALA C 1 351 ? 115.51129 95.54266 92.18044 1.000 45.48874 351 ALA C N 1
ATOM 9350 C CA . ALA C 1 351 ? 116.01004 94.81522 91.01764 1.000 45.27172 351 ALA C CA 1
ATOM 9351 C C . ALA C 1 351 ? 117.52465 94.67324 91.06095 1.000 45.30902 351 ALA C C 1
ATOM 9352 O O . ALA C 1 351 ? 118.06350 93.60135 90.75994 1.000 44.66212 351 ALA C O 1
ATOM 9354 N N . ASP C 1 352 ? 118.22900 95.74879 91.42522 1.000 44.28982 352 ASP C N 1
ATOM 9355 C CA . ASP C 1 352 ? 119.68073 95.67545 91.54811 1.000 42.40809 352 ASP C CA 1
ATOM 9356 C C . ASP C 1 352 ? 120.08933 94.70662 92.64943 1.000 41.82171 352 ASP C C 1
ATOM 9357 O O . ASP C 1 352 ? 121.05719 93.95289 92.49481 1.000 42.21770 352 ASP C O 1
ATOM 9359 N N . ALA C 1 353 ? 119.36049 94.70897 93.76938 1.000 36.91673 353 ALA C N 1
ATOM 9360 C CA . ALA C 1 353 ? 119.64725 93.75615 94.83600 1.000 37.01580 353 ALA C CA 1
ATOM 9361 C C . ALA C 1 353 ? 119.46957 92.32240 94.35794 1.000 39.57152 353 ALA C C 1
ATOM 9362 O O . ALA C 1 353 ? 120.30800 91.45743 94.63829 1.000 36.62917 353 ALA C O 1
ATOM 9364 N N . MET C 1 354 ? 118.38231 92.05252 93.63193 1.000 46.36494 354 MET C N 1
ATOM 9365 C CA . MET C 1 354 ? 118.13604 90.70010 93.14239 1.000 46.57056 354 MET C CA 1
ATOM 9366 C C . MET C 1 354 ? 119.19556 90.27158 92.13478 1.000 45.33966 354 MET C C 1
ATOM 9367 O O . MET C 1 354 ? 119.66672 89.12898 92.16957 1.000 43.73254 354 MET C O 1
ATOM 9369 N N . ALA C 1 355 ? 119.58487 91.17517 91.23270 1.000 46.85249 355 ALA C N 1
ATOM 9370 C CA . ALA C 1 355 ? 120.54543 90.82066 90.19330 1.000 46.94562 355 ALA C CA 1
ATOM 9371 C C . ALA C 1 355 ? 121.94806 90.64042 90.76049 1.000 49.30824 355 ALA C C 1
ATOM 9372 O O . ALA C 1 355 ? 122.70467 89.78043 90.29389 1.000 48.93401 355 ALA C O 1
ATOM 9374 N N . ASN C 1 356 ? 122.31436 91.43539 91.76773 1.000 43.61383 356 ASN C N 1
ATOM 9375 C CA . ASN C 1 356 ? 123.67285 91.41343 92.29398 1.000 40.51585 356 ASN C CA 1
ATOM 9376 C C . ASN C 1 356 ? 123.90860 90.30750 93.31290 1.000 40.92616 356 ASN C C 1
ATOM 9377 O O . ASN C 1 356 ? 125.03492 90.17525 93.80184 1.000 40.97796 356 ASN C O 1
ATOM 9379 N N . GLY C 1 357 ? 122.89158 89.52002 93.64979 1.000 40.67145 357 GLY C N 1
ATOM 9380 C CA . GLY C 1 357 ? 123.09812 88.38117 94.52201 1.000 39.30055 357 GLY C CA 1
ATOM 9381 C C . GLY C 1 357 ? 122.17295 88.30956 95.71936 1.000 40.69068 357 GLY C C 1
ATOM 9382 O O . GLY C 1 357 ? 122.09820 87.27273 96.38506 1.000 39.98390 357 GLY C O 1
ATOM 9383 N N . GLY C 1 358 ? 121.46292 89.40160 96.00773 1.000 42.91904 358 GLY C N 1
ATOM 9384 C CA . GLY C 1 358 ? 120.59807 89.43313 97.16528 1.000 40.21817 358 GLY C CA 1
ATOM 9385 C C . GLY C 1 358 ? 119.31600 88.64732 96.96983 1.000 42.59998 358 GLY C C 1
ATOM 9386 O O . GLY C 1 358 ? 118.92181 88.30366 95.85733 1.000 43.57570 358 GLY C O 1
ATOM 9387 N N . THR C 1 359 ? 118.65023 88.36977 98.08817 1.000 44.40790 359 THR C N 1
ATOM 9388 C CA . THR C 1 359 ? 117.41889 87.59095 98.10688 1.000 42.58473 359 THR C CA 1
ATOM 9389 C C . THR C 1 359 ? 116.33263 88.39217 98.80657 1.000 44.29315 359 THR C C 1
ATOM 9390 O O . THR C 1 359 ? 116.51404 88.81961 99.95089 1.000 44.01334 359 THR C O 1
ATOM 9394 N N . VAL C 1 360 ? 115.20470 88.58099 98.12786 1.000 40.54272 360 VAL C N 1
ATOM 9395 C CA . VAL C 1 360 ? 114.04960 89.24668 98.72144 1.000 39.25386 360 VAL C CA 1
ATOM 9396 C C . VAL C 1 360 ? 113.35999 88.24750 99.64525 1.000 39.70689 360 VAL C C 1
ATOM 9397 O O . VAL C 1 360 ? 112.83502 87.22948 99.19079 1.000 40.14525 360 VAL C O 1
ATOM 9401 N N . LEU C 1 361 ? 113.36894 88.53104 100.94770 1.000 44.92509 361 LEU C N 1
ATOM 9402 C CA . LEU C 1 361 ? 112.70963 87.66562 101.91839 1.000 44.25019 361 LEU C CA 1
ATOM 9403 C C . LEU C 1 361 ? 111.23722 87.99607 102.09147 1.000 45.05039 361 LEU C C 1
ATOM 9404 O O . LEU C 1 361 ? 110.43073 87.09190 102.33683 1.000 46.83246 361 LEU C O 1
ATOM 9409 N N . THR C 1 362 ? 110.86923 89.26907 101.98460 1.000 39.34060 362 THR C N 1
ATOM 9410 C CA . THR C 1 362 ? 109.46804 89.64930 102.09231 1.000 36.12736 362 THR C CA 1
ATOM 9411 C C . THR C 1 362 ? 109.20638 90.85392 101.20598 1.000 34.03507 362 THR C C 1
ATOM 9412 O O . THR C 1 362 ? 110.07217 91.71402 101.04304 1.000 38.30212 362 THR C O 1
ATOM 9414 N N . GLY C 1 363 ? 107.99684 90.91352 100.65141 1.000 29.77928 363 GLY C N 1
ATOM 9415 C CA . GLY C 1 363 ? 107.63209 92.03070 99.79551 1.000 30.04903 363 GLY C CA 1
ATOM 9416 C C . GLY C 1 363 ? 108.32166 91.95026 98.44701 1.000 32.32837 363 GLY C C 1
ATOM 9417 O O . GLY C 1 363 ? 108.48597 90.87241 97.86591 1.000 33.28218 363 GLY C O 1
ATOM 9418 N N . GLY C 1 364 ? 108.73121 93.10622 97.93842 1.000 33.90465 364 GLY C N 1
ATOM 9419 C CA . GLY C 1 364 ? 109.42672 93.18393 96.67332 1.000 31.39960 364 GLY C CA 1
ATOM 9420 C C . GLY C 1 364 ? 108.59289 93.61511 95.48992 1.000 34.12464 364 GLY C C 1
ATOM 9421 O O . GLY C 1 364 ? 109.07979 93.53894 94.35701 1.000 35.83867 364 GLY C O 1
ATOM 9422 N N . LYS C 1 365 ? 107.36094 94.06604 95.71028 1.000 37.42890 365 LYS C N 1
ATOM 9423 C CA . LYS C 1 365 ? 106.48492 94.47158 94.61986 1.000 38.64617 365 LYS C CA 1
ATOM 9424 C C . LYS C 1 365 ? 105.45367 95.45031 95.16104 1.000 38.29419 365 LYS C C 1
ATOM 9425 O O . LYS C 1 365 ? 105.27479 95.58742 96.37295 1.000 37.66056 365 LYS C O 1
ATOM 9427 N N . ARG C 1 366 ? 104.78127 96.13697 94.23867 1.000 37.51906 366 ARG C N 1
ATOM 9428 C CA . ARG C 1 366 ? 103.70374 97.04169 94.61372 1.000 38.48344 366 ARG C CA 1
ATOM 9429 C C . ARG C 1 366 ? 102.56242 96.26995 95.26185 1.000 40.71250 366 ARG C C 1
ATOM 9430 O O . ARG C 1 366 ? 102.26613 95.13345 94.88566 1.000 40.42683 366 ARG C O 1
ATOM 9438 N N . SER C 1 367 ? 101.91296 96.89880 96.23613 1.000 50.29648 367 SER C N 1
ATOM 9439 C CA . SER C 1 367 ? 100.80881 96.25419 96.92602 1.000 50.71487 367 SER C CA 1
ATOM 9440 C C . SER C 1 367 ? 99.55917 96.23706 96.04770 1.000 52.17659 367 SER C C 1
ATOM 9441 O O . SER C 1 367 ? 99.44792 96.96471 95.05683 1.000 51.25055 367 SER C O 1
ATOM 9444 N N . VAL C 1 368 ? 98.60523 95.38423 96.43219 1.000 57.79215 368 VAL C N 1
ATOM 9445 C CA . VAL C 1 368 ? 97.37435 95.22930 95.66592 1.000 57.24841 368 VAL C CA 1
ATOM 9446 C C . VAL C 1 368 ? 96.51800 96.48673 95.70199 1.000 56.45456 368 VAL C C 1
ATOM 9447 O O . VAL C 1 368 ? 95.60980 96.63573 94.87722 1.000 56.76076 368 VAL C O 1
ATOM 9449 N N . LEU C 1 369 ? 96.78249 97.39808 96.64055 1.000 49.32363 369 LEU C N 1
ATOM 9450 C CA . LEU C 1 369 ? 96.04921 98.65674 96.70215 1.000 48.40907 369 LEU C CA 1
ATOM 9451 C C . LEU C 1 369 ? 96.25858 99.51183 95.46115 1.000 47.76320 369 LEU C C 1
ATOM 9452 O O . LEU C 1 369 ? 95.42739 100.37876 95.17288 1.000 48.06846 369 LEU C O 1
ATOM 9457 N N . GLY C 1 370 ? 97.34452 99.29889 94.72980 1.000 42.99074 370 GLY C N 1
ATOM 9458 C CA . GLY C 1 370 ? 97.61998 100.09373 93.55742 1.000 42.85358 370 GLY C CA 1
ATOM 9459 C C . GLY C 1 370 ? 98.13147 101.47712 93.90921 1.000 44.45903 370 GLY C C 1
ATOM 9460 O O . GLY C 1 370 ? 98.46604 101.78943 95.05526 1.000 44.70910 370 GLY C O 1
ATOM 9461 N N . GLY C 1 371 ? 98.17746 102.32364 92.88761 1.000 50.97530 371 GLY C N 1
ATOM 9462 C CA . GLY C 1 371 ? 98.72356 103.65592 93.07449 1.000 49.88609 371 GLY C CA 1
ATOM 9463 C C . GLY C 1 371 ? 100.18454 103.58731 93.46843 1.000 49.97437 371 GLY C C 1
ATOM 9464 O O . GLY C 1 371 ? 100.96645 102.80793 92.91463 1.000 50.31632 371 GLY C O 1
ATOM 9465 N N . THR C 1 372 ? 100.56164 104.40132 94.45167 1.000 48.32805 372 THR C N 1
ATOM 9466 C CA . THR C 1 372 ? 101.94679 104.51708 94.88186 1.000 47.89491 372 THR C CA 1
ATOM 9467 C C . THR C 1 372 ? 102.25355 103.69431 96.12633 1.000 45.37600 372 THR C C 1
ATOM 9468 O O . THR C 1 372 ? 103.34353 103.82692 96.68775 1.000 47.44229 372 THR C O 1
ATOM 9472 N N . PHE C 1 373 ? 101.32519 102.85095 96.56677 1.000 36.73064 373 PHE C N 1
ATOM 9473 C CA . PHE C 1 373 ? 101.59436 101.96166 97.68558 1.000 36.87618 373 PHE C CA 1
ATOM 9474 C C . PHE C 1 373 ? 102.61225 100.89722 97.28957 1.000 39.00653 373 PHE C C 1
ATOM 9475 O O . PHE C 1 373 ? 102.66364 100.45052 96.14101 1.000 40.46211 373 PHE C O 1
ATOM 9483 N N . PHE C 1 374 ? 103.43128 100.49140 98.25744 1.000 38.60750 374 PHE C N 1
ATOM 9484 C CA . PHE C 1 374 ? 104.44674 99.47317 98.03671 1.000 38.11588 374 PHE C CA 1
ATOM 9485 C C . PHE C 1 374 ? 104.52532 98.56254 99.25165 1.000 40.51982 374 PHE C C 1
ATOM 9486 O O . PHE C 1 374 ? 104.45275 99.02928 100.39115 1.000 40.88999 374 PHE C O 1
ATOM 9494 N N . GLU C 1 375 ? 104.67497 97.26651 99.00182 1.000 44.84634 375 GLU C N 1
ATOM 9495 C CA . GLU C 1 375 ? 104.81858 96.31539 100.09261 1.000 45.59682 375 GLU C CA 1
ATOM 9496 C C . GLU C 1 375 ? 106.13872 96.54462 100.82511 1.000 45.34738 375 GLU C C 1
ATOM 9497 O O . GLU C 1 375 ? 107.17978 96.72789 100.18693 1.000 44.46738 375 GLU C O 1
ATOM 9503 N N . PRO C 1 376 ? 106.12784 96.55072 102.15777 1.000 40.10289 376 PRO C N 1
ATOM 9504 C CA . PRO C 1 376 ? 107.39025 96.61545 102.90689 1.000 37.10929 376 PRO C CA 1
ATOM 9505 C C . PRO C 1 376 ? 108.27665 95.43130 102.55933 1.000 37.30087 376 PRO C C 1
ATOM 9506 O O . PRO C 1 376 ? 107.88799 94.27170 102.71406 1.000 38.03193 376 PRO C O 1
ATOM 9510 N N . THR C 1 377 ? 109.47616 95.73398 102.07889 1.000 33.09172 377 THR C N 1
ATOM 9511 C CA . THR C 1 377 ? 110.37540 94.73564 101.52441 1.000 31.49556 377 THR C CA 1
ATOM 9512 C C . THR C 1 377 ? 111.55403 94.51639 102.45902 1.000 30.61306 377 THR C C 1
ATOM 9513 O O . THR C 1 377 ? 112.19062 95.47586 102.90314 1.000 35.73495 377 THR C O 1
ATOM 9517 N N . VAL C 1 378 ? 111.83062 93.25228 102.75375 1.000 29.39654 378 VAL C N 1
ATOM 9518 C CA . VAL C 1 378 ? 113.01490 92.84149 103.49526 1.000 31.30045 378 VAL C CA 1
ATOM 9519 C C . VAL C 1 378 ? 113.83691 91.95610 102.57282 1.000 33.28239 378 VAL C C 1
ATOM 9520 O O . VAL C 1 378 ? 113.34066 90.92711 102.09103 1.000 35.05997 378 VAL C O 1
ATOM 9524 N N . VAL C 1 379 ? 115.08270 92.36165 102.32567 1.000 29.52879 379 VAL C N 1
ATOM 9525 C CA . VAL C 1 379 ? 115.99873 91.67475 101.42331 1.000 29.60460 379 VAL C CA 1
ATOM 9526 C C . VAL C 1 379 ? 117.25658 91.30668 102.19606 1.000 28.34434 379 VAL C C 1
ATOM 9527 O O . VAL C 1 379 ? 117.86029 92.16314 102.85035 1.000 30.33320 379 VAL C O 1
ATOM 9531 N N . THR C 1 380 ? 117.64925 90.04211 102.11655 1.000 31.49696 380 THR C N 1
ATOM 9532 C CA . THR C 1 380 ? 118.89485 89.56578 102.69672 1.000 31.38808 380 THR C CA 1
ATOM 9533 C C . THR C 1 380 ? 119.93683 89.36273 101.60441 1.000 30.26026 380 THR C C 1
ATOM 9534 O O . THR C 1 380 ? 119.61857 89.27551 100.41725 1.000 33.40480 380 THR C O 1
ATOM 9536 N N . GLY C 1 381 ? 121.19526 89.27902 102.02529 1.000 30.45679 381 GLY C N 1
ATOM 9537 C CA . GLY C 1 381 ? 122.28910 89.07186 101.09961 1.000 28.68022 381 GLY C CA 1
ATOM 9538 C C . GLY C 1 381 ? 122.79758 90.31731 100.41390 1.000 29.21846 381 GLY C C 1
ATOM 9539 O O . GLY C 1 381 ? 123.55312 90.20411 99.44369 1.000 31.80534 381 GLY C O 1
ATOM 9540 N N . VAL C 1 382 ? 122.40665 91.50138 100.88308 1.000 26.99953 382 VAL C N 1
ATOM 9541 C CA . VAL C 1 382 ? 122.85824 92.74441 100.27408 1.000 27.37261 382 VAL C CA 1
ATOM 9542 C C . VAL C 1 382 ? 124.35739 92.91597 100.49137 1.000 28.61975 382 VAL C C 1
ATOM 9543 O O . VAL C 1 382 ? 124.92043 92.46858 101.49897 1.000 29.22568 382 VAL C O 1
ATOM 9547 N N . THR C 1 383 ? 125.01535 93.55408 99.52942 1.000 36.44465 383 THR C N 1
ATOM 9548 C CA . THR C 1 383 ? 126.44678 93.81869 99.57680 1.000 37.86358 383 THR C CA 1
ATOM 9549 C C . THR C 1 383 ? 126.70011 95.31761 99.44295 1.000 39.13012 383 THR C C 1
ATOM 9550 O O . THR C 1 383 ? 125.77573 96.11983 99.29991 1.000 38.86764 383 THR C O 1
ATOM 9554 N N . GLN C 1 384 ? 127.97929 95.68970 99.48900 1.000 45.54806 384 GLN C N 1
ATOM 9555 C CA . GLN C 1 384 ? 128.37149 97.09204 99.44617 1.000 45.29857 384 GLN C CA 1
ATOM 9556 C C . GLN C 1 384 ? 128.43850 97.65749 98.03453 1.000 45.46254 384 GLN C C 1
ATOM 9557 O O . GLN C 1 384 ? 128.50703 98.88113 97.88281 1.000 45.28209 384 GLN C O 1
ATOM 9563 N N . THR C 1 385 ? 128.42281 96.80999 97.00582 1.000 53.58766 385 THR C N 1
ATOM 9564 C CA . THR C 1 385 ? 128.38654 97.28465 95.62863 1.000 54.98652 385 THR C CA 1
ATOM 9565 C C . THR C 1 385 ? 126.97824 97.60901 95.15449 1.000 54.26710 385 THR C C 1
ATOM 9566 O O . THR C 1 385 ? 126.82441 98.22857 94.09677 1.000 55.78434 385 THR C O 1
ATOM 9570 N N . MET C 1 386 ? 125.96089 97.20979 95.90855 1.000 46.22986 386 MET C N 1
ATOM 9571 C CA . MET C 1 386 ? 124.57782 97.38073 95.50236 1.000 45.32691 386 MET C CA 1
ATOM 9572 C C . MET C 1 386 ? 124.21223 98.86121 95.47550 1.000 45.52926 386 MET C C 1
ATOM 9573 O O . MET C 1 386 ? 124.82155 99.69082 96.15385 1.000 46.25276 386 MET C O 1
ATOM 9578 N N . LYS C 1 387 ? 123.20283 99.18980 94.66734 1.000 44.46127 387 LYS C N 1
ATOM 9579 C CA . LYS C 1 387 ? 122.76185 100.57692 94.56760 1.000 42.62710 387 LYS C CA 1
ATOM 9580 C C . LYS C 1 387 ? 122.25459 101.09265 95.90821 1.000 44.41360 387 LYS C C 1
ATOM 9581 O O . LYS C 1 387 ? 122.54813 102.22901 96.29572 1.000 44.14300 387 LYS C O 1
ATOM 9583 N N . VAL C 1 388 ? 121.49819 100.26627 96.63552 1.000 45.38246 388 VAL C N 1
ATOM 9584 C CA . VAL C 1 388 ? 120.96931 100.67253 97.93159 1.000 44.54971 388 VAL C CA 1
ATOM 9585 C C . VAL C 1 388 ? 122.07906 100.91021 98.95055 1.000 45.16656 388 VAL C C 1
ATOM 9586 O O . VAL C 1 388 ? 121.88964 101.68054 99.89811 1.000 44.95180 388 VAL C O 1
ATOM 9590 N N . ALA C 1 389 ? 123.24065 100.27556 98.77962 1.000 41.27885 389 ALA C N 1
ATOM 9591 C CA . ALA C 1 389 ? 124.33169 100.45260 99.72875 1.000 39.69835 389 ALA C CA 1
ATOM 9592 C C . ALA C 1 389 ? 124.91954 101.85516 99.68636 1.000 41.37966 389 ALA C C 1
ATOM 9593 O O . ALA C 1 389 ? 125.51696 102.29123 100.67517 1.000 40.21397 389 ALA C O 1
ATOM 9595 N N . LYS C 1 390 ? 124.77186 102.56710 98.57008 1.000 43.21567 390 LYS C N 1
ATOM 9596 C CA . LYS C 1 390 ? 125.30222 103.91307 98.44098 1.000 42.97684 390 LYS C CA 1
ATOM 9597 C C . LYS C 1 390 ? 124.24773 104.96390 98.13380 1.000 43.65308 390 LYS C C 1
ATOM 9598 O O . LYS C 1 390 ? 124.57409 106.15535 98.13812 1.000 45.59638 390 LYS C O 1
ATOM 9600 N N . GLU C 1 391 ? 123.00455 104.57110 97.87688 1.000 40.27692 391 GLU C N 1
ATOM 9601 C CA . GLU C 1 391 ? 121.94529 105.50438 97.53013 1.000 41.46178 391 GLU C CA 1
ATOM 9602 C C . GLU C 1 391 ? 120.78433 105.35742 98.50251 1.000 40.37183 391 GLU C C 1
ATOM 9603 O O . GLU C 1 391 ? 120.52819 104.27152 99.02882 1.000 42.48543 391 GLU C O 1
ATOM 9605 N N . GLU C 1 392 ? 120.08495 106.46358 98.73722 1.000 33.27328 392 GLU C N 1
ATOM 9606 C CA . GLU C 1 392 ? 118.95668 106.48962 99.65778 1.000 34.14263 392 GLU C CA 1
ATOM 9607 C C . GLU C 1 392 ? 117.67903 106.14603 98.90131 1.000 35.53565 392 GLU C C 1
ATOM 9608 O O . GLU C 1 392 ? 117.34497 106.79968 97.90721 1.000 32.44352 392 GLU C O 1
ATOM 9610 N N . THR C 1 393 ? 116.96449 105.12455 99.37848 1.000 42.54096 393 THR C N 1
ATOM 9611 C CA . THR C 1 393 ? 115.74235 104.69731 98.70590 1.000 42.89990 393 THR C CA 1
ATOM 9612 C C . THR C 1 393 ? 114.59509 105.67352 98.93872 1.000 42.62692 393 THR C C 1
ATOM 9613 O O . THR C 1 393 ? 113.84403 105.98383 98.00694 1.000 43.69888 393 THR C O 1
ATOM 9617 N N . PHE C 1 394 ? 114.45163 106.17290 100.16852 1.000 35.90031 394 PHE C N 1
ATOM 9618 C CA . PHE C 1 394 ? 113.26061 106.91444 100.59284 1.000 36.82370 394 PHE C CA 1
ATOM 9619 C C . PHE C 1 394 ? 111.99543 106.08411 100.39608 1.000 37.85481 394 PHE C C 1
ATOM 9620 O O . PHE C 1 394 ? 110.95826 106.58654 99.96147 1.000 38.56243 394 PHE C O 1
ATOM 9628 N N . ALA C 1 395 ? 112.08040 104.80302 100.73468 1.000 36.24035 395 ALA C N 1
ATOM 9629 C CA . ALA C 1 395 ? 110.99121 103.86294 100.52195 1.000 35.16618 395 ALA C CA 1
ATOM 9630 C C . ALA C 1 395 ? 111.19924 102.67628 101.45375 1.000 34.85672 395 ALA C C 1
ATOM 9631 O O . ALA C 1 395 ? 112.32926 102.41114 101.87721 1.000 35.44083 395 ALA C O 1
ATOM 9633 N N . PRO C 1 396 ? 110.13048 101.93312 101.78578 1.000 35.64348 396 PRO C N 1
ATOM 9634 C CA . PRO C 1 396 ? 110.24469 100.89661 102.83734 1.000 34.41651 396 PRO C CA 1
ATOM 9635 C C . PRO C 1 396 ? 110.92637 99.59860 102.40844 1.000 35.67729 396 PRO C C 1
ATOM 9636 O O . PRO C 1 396 ? 110.30877 98.55592 102.19957 1.000 38.12003 396 PRO C O 1
ATOM 9640 N N . LEU C 1 397 ? 112.25166 99.65274 102.29245 1.000 32.47464 397 LEU C N 1
ATOM 9641 C CA . LEU C 1 397 ? 113.06737 98.48816 101.97168 1.000 30.94582 397 LEU C CA 1
ATOM 9642 C C . LEU C 1 397 ? 114.10553 98.28873 103.06578 1.000 30.75124 397 LEU C C 1
ATOM 9643 O O . LEU C 1 397 ? 114.77971 99.24107 103.46344 1.000 33.22943 397 LEU C O 1
ATOM 9648 N N . ALA C 1 398 ? 114.24559 97.05112 103.53539 1.000 27.71966 398 ALA C N 1
ATOM 9649 C CA . ALA C 1 398 ? 115.17564 96.74432 104.61458 1.000 26.13010 398 ALA C CA 1
ATOM 9650 C C . ALA C 1 398 ? 116.32168 95.86863 104.12223 1.000 27.51316 398 ALA C C 1
ATOM 9651 O O . ALA C 1 398 ? 116.26701 94.64008 104.25900 1.000 26.82708 398 ALA C O 1
ATOM 9653 N N . PRO C 1 399 ? 117.37641 96.45599 103.55474 1.000 27.84736 399 PRO C N 1
ATOM 9654 C CA . PRO C 1 399 ? 118.52325 95.65212 103.11309 1.000 26.15662 399 PRO C CA 1
ATOM 9655 C C . PRO C 1 399 ? 119.38825 95.22914 104.29307 1.000 25.04450 399 PRO C C 1
ATOM 9656 O O . PRO C 1 399 ? 119.76775 96.04928 105.13314 1.000 28.96459 399 PRO C O 1
ATOM 9660 N N . ILE C 1 400 ? 119.70188 93.93832 104.34343 1.000 24.97665 400 ILE C N 1
ATOM 9661 C CA . ILE C 1 400 ? 120.45604 93.33829 105.43574 1.000 22.41959 400 ILE C CA 1
ATOM 9662 C C . ILE C 1 400 ? 121.81706 92.91628 104.90418 1.000 23.93745 400 ILE C C 1
ATOM 9663 O O . ILE C 1 400 ? 121.91428 92.00881 104.06942 1.000 26.37476 400 ILE C O 1
ATOM 9668 N N . ILE C 1 401 ? 122.86294 93.56851 105.40027 1.000 21.26945 401 ILE C N 1
ATOM 9669 C CA . ILE C 1 401 ? 124.24848 93.22303 105.11662 1.000 20.72500 401 ILE C CA 1
ATOM 9670 C C . ILE C 1 401 ? 124.82447 92.57955 106.36827 1.000 20.82248 401 ILE C C 1
ATOM 9671 O O . ILE C 1 401 ? 124.57638 93.05164 107.48378 1.000 23.14044 401 ILE C O 1
ATOM 9676 N N . SER C 1 402 ? 125.57359 91.50036 106.18897 1.000 25.71801 402 SER C N 1
ATOM 9677 C CA . SER C 1 402 ? 126.19409 90.79346 107.29824 1.000 28.89950 402 SER C CA 1
ATOM 9678 C C . SER C 1 402 ? 127.66622 91.16846 107.40784 1.000 30.18767 402 SER C C 1
ATOM 9679 O O . SER C 1 402 ? 128.33397 91.40963 106.39858 1.000 31.54235 402 SER C O 1
ATOM 9682 N N . PHE C 1 403 ? 128.16397 91.22772 108.64170 1.000 27.38005 403 PHE C N 1
ATOM 9683 C CA . PHE C 1 403 ? 129.58047 91.45987 108.89197 1.000 25.05203 403 PHE C CA 1
ATOM 9684 C C . PHE C 1 403 ? 130.05853 90.49099 109.96257 1.000 27.91697 403 PHE C C 1
ATOM 9685 O O . PHE C 1 403 ? 129.29005 89.67889 110.48438 1.000 32.24090 403 PHE C O 1
ATOM 9693 N N . LYS C 1 404 ? 131.34630 90.57747 110.28868 1.000 40.63633 404 LYS C N 1
ATOM 9694 C CA . LYS C 1 404 ? 131.94636 89.64406 111.23117 1.000 43.32346 404 LYS C CA 1
ATOM 9695 C C . LYS C 1 404 ? 132.68701 90.36233 112.35412 1.000 44.69349 404 LYS C C 1
ATOM 9696 O O . LYS C 1 404 ? 132.78075 89.83836 113.46844 1.000 44.64334 404 LYS C O 1
ATOM 9700 N N . HIS C 1 405 ? 133.21412 91.55483 112.08134 1.000 46.60707 405 HIS C N 1
ATOM 9701 C CA . HIS C 1 405 ? 134.02161 92.28249 113.04945 1.000 43.90457 405 HIS C CA 1
ATOM 9702 C C . HIS C 1 405 ? 133.59968 93.74587 113.10907 1.000 45.57346 405 HIS C C 1
ATOM 9703 O O . HIS C 1 405 ? 133.05326 94.30251 112.15394 1.000 46.25150 405 HIS C O 1
ATOM 9710 N N . GLU C 1 406 ? 133.87576 94.36238 114.26023 1.000 36.18579 406 GLU C N 1
ATOM 9711 C CA . GLU C 1 406 ? 133.45509 95.73808 114.50280 1.000 35.02445 406 GLU C CA 1
ATOM 9712 C C . GLU C 1 406 ? 134.14287 96.71388 113.55332 1.000 37.15620 406 GLU C C 1
ATOM 9713 O O . GLU C 1 406 ? 133.51321 97.65116 113.04998 1.000 36.94636 406 GLU C O 1
ATOM 9719 N N . ASN C 1 407 ? 135.43427 96.51356 113.29246 1.000 38.85767 407 ASN C N 1
ATOM 9720 C CA . ASN C 1 407 ? 136.14336 97.44167 112.41934 1.000 39.26131 407 ASN C CA 1
ATOM 9721 C C . ASN C 1 407 ? 135.69010 97.31652 110.97108 1.000 39.28278 407 ASN C C 1
ATOM 9722 O O . ASN C 1 407 ? 135.67481 98.31393 110.24258 1.000 39.99234 407 ASN C O 1
ATOM 9727 N N . ASP C 1 408 ? 135.30619 96.11490 110.53950 1.000 40.02133 408 ASP C N 1
ATOM 9728 C CA . ASP C 1 408 ? 134.76786 95.95360 109.19286 1.000 40.01102 408 ASP C CA 1
ATOM 9729 C C . ASP C 1 408 ? 133.47077 96.73601 109.02475 1.000 37.50855 408 ASP C C 1
ATOM 9730 O O . ASP C 1 408 ? 133.27807 97.43658 108.02396 1.000 37.70627 408 ASP C O 1
ATOM 9735 N N . VAL C 1 409 ? 132.56835 96.63539 110.00294 1.000 25.91620 409 VAL C N 1
ATOM 9736 C CA . VAL C 1 409 ? 131.31569 97.37334 109.90119 1.000 24.93770 409 VAL C CA 1
ATOM 9737 C C . VAL C 1 409 ? 131.55677 98.86687 110.04290 1.000 22.96515 409 VAL C C 1
ATOM 9738 O O . VAL C 1 409 ? 130.80322 99.67187 109.49030 1.000 25.29532 409 VAL C O 1
ATOM 9742 N N . ILE C 1 410 ? 132.59399 99.27191 110.77606 1.000 23.37222 410 ILE C N 1
ATOM 9743 C CA . ILE C 1 410 ? 132.90909 100.69443 110.84835 1.000 21.36450 410 ILE C CA 1
ATOM 9744 C C . ILE C 1 410 ? 133.40310 101.19722 109.49767 1.000 20.99103 410 ILE C C 1
ATOM 9745 O O . ILE C 1 410 ? 133.03876 102.29307 109.05475 1.000 21.44589 410 ILE C O 1
ATOM 9750 N N . ALA C 1 411 ? 134.23117 100.40093 108.81982 1.000 22.80917 411 ALA C N 1
ATOM 9751 C CA . ALA C 1 411 ? 134.68524 100.75905 107.48053 1.000 17.77637 411 ALA C CA 1
ATOM 9752 C C . ALA C 1 411 ? 133.52146 100.83043 106.49881 1.000 20.68587 411 ALA C C 1
ATOM 9753 O O . ALA C 1 411 ? 133.47052 101.72640 105.64956 1.000 21.68497 411 ALA C O 1
ATOM 9755 N N . MET C 1 412 ? 132.57974 99.88924 106.59714 1.000 22.49570 412 MET C N 1
ATOM 9756 C CA . MET C 1 412 ? 131.45901 99.85743 105.66119 1.000 19.12570 412 MET C CA 1
ATOM 9757 C C . MET C 1 412 ? 130.46372 100.98053 105.92877 1.000 20.21365 412 MET C C 1
ATOM 9758 O O . MET C 1 412 ? 129.92247 101.57129 104.98850 1.000 22.43410 412 MET C O 1
ATOM 9763 N N . ALA C 1 413 ? 130.19983 101.28349 107.20126 1.000 20.39718 413 ALA C N 1
ATOM 9764 C CA . ALA C 1 413 ? 129.22451 102.31545 107.53738 1.000 14.65596 413 ALA C CA 1
ATOM 9765 C C . ALA C 1 413 ? 129.70880 103.70366 107.14932 1.000 16.71577 413 ALA C C 1
ATOM 9766 O O . ALA C 1 413 ? 128.90018 104.55125 106.75707 1.000 21.91627 413 ALA C O 1
ATOM 9768 N N . ASN C 1 414 ? 131.00939 103.95863 107.25247 1.000 15.10583 414 ASN C N 1
ATOM 9769 C CA . ASN C 1 414 ? 131.56759 105.24246 106.85120 1.000 16.27757 414 ASN C CA 1
ATOM 9770 C C . ASN C 1 414 ? 131.84525 105.32309 105.35738 1.000 23.65505 414 ASN C C 1
ATOM 9771 O O . ASN C 1 414 ? 132.30427 106.36799 104.88625 1.000 25.91855 414 ASN C O 1
ATOM 9776 N N . ASP C 1 415 ? 131.58952 104.24798 104.60946 1.000 32.25588 415 ASP C N 1
ATOM 9777 C CA . ASP C 1 415 ? 131.81591 104.21114 103.16459 1.000 31.74318 415 ASP C CA 1
ATOM 9778 C C . ASP C 1 415 ? 130.64503 104.89088 102.45248 1.000 34.28979 415 ASP C C 1
ATOM 9779 O O . ASP C 1 415 ? 129.82669 104.26812 101.77313 1.000 37.18519 415 ASP C O 1
ATOM 9784 N N . SER C 1 416 ? 130.58503 106.20874 102.61659 1.000 28.81254 416 SER C N 1
ATOM 9785 C CA . SER C 1 416 ? 129.51045 107.02532 102.07115 1.000 27.90342 416 SER C CA 1
ATOM 9786 C C . SER C 1 416 ? 129.87811 108.48663 102.25718 1.000 27.30305 416 SER C C 1
ATOM 9787 O O . SER C 1 416 ? 130.62604 108.83434 103.17336 1.000 31.04564 416 SER C O 1
ATOM 9790 N N . GLU C 1 417 ? 129.34856 109.33278 101.37950 1.000 19.47829 417 GLU C N 1
ATOM 9791 C CA . GLU C 1 417 ? 129.58053 110.76850 101.44162 1.000 20.57434 417 GLU C CA 1
ATOM 9792 C C . GLU C 1 417 ? 128.55825 111.49949 102.30195 1.000 21.71233 417 GLU C C 1
ATOM 9793 O O . GLU C 1 417 ? 128.66198 112.71846 102.45924 1.000 19.38568 417 GLU C O 1
ATOM 9795 N N . PHE C 1 418 ? 127.58156 110.79267 102.86052 1.000 22.60825 418 PHE C N 1
ATOM 9796 C CA . PHE C 1 418 ? 126.51924 111.39738 103.65106 1.000 19.70157 418 PHE C CA 1
ATOM 9797 C C . PHE C 1 418 ? 126.72563 111.06986 105.12169 1.000 18.92900 418 PHE C C 1
ATOM 9798 O O . PHE C 1 418 ? 127.01970 109.92312 105.47268 1.000 24.34902 418 PHE C O 1
ATOM 9806 N N . GLY C 1 419 ? 126.58369 112.08194 105.97004 1.000 14.36815 419 GLY C N 1
ATOM 9807 C CA . GLY C 1 419 ? 126.83719 111.94934 107.38925 1.000 9.11404 419 GLY C CA 1
ATOM 9808 C C . GLY C 1 419 ? 125.69221 112.38368 108.27773 1.000 7.55008 419 GLY C C 1
ATOM 9809 O O . GLY C 1 419 ? 125.91583 113.09593 109.25723 1.000 13.85829 419 GLY C O 1
ATOM 9810 N N . LEU C 1 420 ? 124.45941 112.01409 107.93775 1.000 6.66743 420 LEU C N 1
ATOM 9811 C CA . LEU C 1 420 ? 123.32595 112.51927 108.70311 1.000 8.25275 420 LEU C CA 1
ATOM 9812 C C . LEU C 1 420 ? 123.09157 111.72121 109.98309 1.000 7.90330 420 LEU C C 1
ATOM 9813 O O . LEU C 1 420 ? 123.28824 112.23502 111.08721 1.000 12.26948 420 LEU C O 1
ATOM 9818 N N . ALA C 1 421 ? 122.71118 110.45219 109.85869 1.000 10.39711 421 ALA C N 1
ATOM 9819 C CA . ALA C 1 421 ? 122.31787 109.66463 111.01663 1.000 7.82589 421 ALA C CA 1
ATOM 9820 C C . ALA C 1 421 ? 122.93960 108.28068 110.94260 1.000 10.80466 421 ALA C C 1
ATOM 9821 O O . ALA C 1 421 ? 123.34660 107.81137 109.87945 1.000 13.62245 421 ALA C O 1
ATOM 9823 N N . SER C 1 422 ? 123.02231 107.64125 112.10404 1.000 10.52766 422 SER C N 1
ATOM 9824 C CA . SER C 1 422 ? 123.48803 106.26836 112.21339 1.000 10.93440 422 SER C CA 1
ATOM 9825 C C . SER C 1 422 ? 122.89578 105.67125 113.47894 1.000 12.00468 422 SER C C 1
ATOM 9826 O O . SER C 1 422 ? 122.54927 106.38770 114.41905 1.000 17.47128 422 SER C O 1
ATOM 9829 N N . TYR C 1 423 ? 122.76892 104.35136 113.48738 1.000 11.91647 423 TYR C N 1
ATOM 9830 C CA . TYR C 1 423 ? 122.26122 103.64781 114.65183 1.000 12.28229 423 TYR C CA 1
ATOM 9831 C C . TYR C 1 423 ? 123.07953 102.38761 114.85150 1.000 13.10380 423 TYR C C 1
ATOM 9832 O O . TYR C 1 423 ? 123.48989 101.75332 113.88047 1.000 17.57340 423 TYR C O 1
ATOM 9841 N N . PHE C 1 424 ? 123.32702 102.02941 116.10707 1.000 14.23559 424 PHE C N 1
ATOM 9842 C CA . PHE C 1 424 ? 123.89452 100.72256 116.39384 1.000 14.34390 424 PHE C CA 1
ATOM 9843 C C . PHE C 1 424 ? 123.39421 100.25023 117.74799 1.000 17.46853 424 PHE C C 1
ATOM 9844 O O . PHE C 1 424 ? 122.97748 101.04236 118.59503 1.000 18.40517 424 PHE C O 1
ATOM 9852 N N . TYR C 1 425 ? 123.41253 98.93504 117.92203 1.000 15.83216 425 TYR C N 1
ATOM 9853 C CA . TYR C 1 425 ? 122.90540 98.28768 119.12286 1.000 11.71587 425 TYR C CA 1
ATOM 9854 C C . TYR C 1 425 ? 124.02578 97.48234 119.75956 1.000 15.12894 425 TYR C C 1
ATOM 9855 O O . TYR C 1 425 ? 124.55821 96.55575 119.14081 1.000 17.83173 425 TYR C O 1
ATOM 9864 N N . ALA C 1 426 ? 124.38308 97.84469 120.98862 1.000 14.95689 426 ALA C N 1
ATOM 9865 C CA . ALA C 1 426 ? 125.42503 97.16228 121.74082 1.000 12.94137 426 ALA C CA 1
ATOM 9866 C C . ALA C 1 426 ? 125.22906 97.47345 123.21527 1.000 14.12197 426 ALA C C 1
ATOM 9867 O O . ALA C 1 426 ? 124.55788 98.44123 123.57760 1.000 11.84656 426 ALA C O 1
ATOM 9869 N N . LYS C 1 427 ? 125.82557 96.64188 124.06481 1.000 17.44479 427 LYS C N 1
ATOM 9870 C CA . LYS C 1 427 ? 125.71834 96.82216 125.50586 1.000 14.82050 427 LYS C CA 1
ATOM 9871 C C . LYS C 1 427 ? 127.00209 97.29402 126.16597 1.000 16.87878 427 LYS C C 1
ATOM 9872 O O . LYS C 1 427 ? 126.93448 98.04061 127.14171 1.000 19.08951 427 LYS C O 1
ATOM 9878 N N . ASP C 1 428 ? 128.16151 96.88941 125.65582 1.000 16.56942 428 ASP C N 1
ATOM 9879 C CA . ASP C 1 428 ? 129.42661 97.22826 126.29272 1.000 12.24452 428 ASP C CA 1
ATOM 9880 C C . ASP C 1 428 ? 129.70236 98.72071 126.16652 1.000 11.61163 428 ASP C C 1
ATOM 9881 O O . ASP C 1 428 ? 129.58020 99.29626 125.08291 1.000 14.82693 428 ASP C O 1
ATOM 9886 N N . MET C 1 429 ? 130.07868 99.34406 127.28485 1.000 13.37511 429 MET C N 1
ATOM 9887 C CA . MET C 1 429 ? 130.32064 100.78345 127.30030 1.000 9.89154 429 MET C CA 1
ATOM 9888 C C . MET C 1 429 ? 131.49766 101.17055 126.41312 1.000 13.27172 429 MET C C 1
ATOM 9889 O O . MET C 1 429 ? 131.42728 102.15960 125.67228 1.000 13.34844 429 MET C O 1
ATOM 9894 N N . ALA C 1 430 ? 132.59393 100.41174 126.48284 1.000 15.14376 430 ALA C N 1
ATOM 9895 C CA . ALA C 1 430 ? 133.75265 100.71892 125.65166 1.000 9.88643 430 ALA C CA 1
ATOM 9896 C C . ALA C 1 430 ? 133.40576 100.62198 124.17372 1.000 8.87579 430 ALA C C 1
ATOM 9897 O O . ALA C 1 430 ? 133.76073 101.50598 123.38729 1.000 9.20578 430 ALA C O 1
ATOM 9899 N N . ARG C 1 431 ? 132.68816 99.56544 123.78355 1.000 11.23427 431 ARG C N 1
ATOM 9900 C CA . ARG C 1 431 ? 132.27221 99.42643 122.39357 1.000 9.38296 431 ARG C CA 1
ATOM 9901 C C . ARG C 1 431 ? 131.34260 100.55633 121.97846 1.000 11.54520 431 ARG C C 1
ATOM 9902 O O . ARG C 1 431 ? 131.45375 101.07981 120.86587 1.000 14.77422 431 ARG C O 1
ATOM 9910 N N . ILE C 1 432 ? 130.41709 100.94416 122.85758 1.000 8.11421 432 ILE C N 1
ATOM 9911 C CA . ILE C 1 432 ? 129.47126 102.00420 122.52143 1.000 9.53721 432 ILE C CA 1
ATOM 9912 C C . ILE C 1 432 ? 130.20804 103.31167 122.27554 1.000 9.95838 432 ILE C C 1
ATOM 9913 O O . ILE C 1 432 ? 129.99648 103.97988 121.25836 1.000 13.34300 432 ILE C O 1
ATOM 9918 N N . TRP C 1 433 ? 131.09779 103.68679 123.19460 1.000 13.35053 433 TRP C N 1
ATOM 9919 C CA . TRP C 1 433 ? 131.85477 104.92300 123.02853 1.000 10.24407 433 TRP C CA 1
ATOM 9920 C C . TRP C 1 433 ? 132.70890 104.87396 121.76980 1.000 11.67394 433 TRP C C 1
ATOM 9921 O O . TRP C 1 433 ? 132.73179 105.82549 120.98108 1.000 11.38908 433 TRP C O 1
ATOM 9932 N N . ARG C 1 434 ? 133.39687 103.75126 121.55347 1.000 11.07208 434 ARG C N 1
ATOM 9933 C CA . ARG C 1 434 ? 134.30740 103.62465 120.42354 1.000 8.32310 434 ARG C CA 1
ATOM 9934 C C . ARG C 1 434 ? 133.56665 103.73161 119.09589 1.000 8.57257 434 ARG C C 1
ATOM 9935 O O . ARG C 1 434 ? 133.96350 104.49627 118.21014 1.000 10.06997 434 ARG C O 1
ATOM 9943 N N . VAL C 1 435 ? 132.47234 102.98452 118.94705 1.000 8.07338 435 VAL C N 1
ATOM 9944 C CA . VAL C 1 435 ? 131.72728 102.99758 117.69473 1.000 7.90489 435 VAL C CA 1
ATOM 9945 C C . VAL C 1 435 ? 131.03941 104.34202 117.49035 1.000 8.21535 435 VAL C C 1
ATOM 9946 O O . VAL C 1 435 ? 131.02565 104.87673 116.37702 1.000 9.59789 435 VAL C O 1
ATOM 9950 N N . ALA C 1 436 ? 130.47514 104.92282 118.55453 1.000 7.84912 436 ALA C N 1
ATOM 9951 C CA . ALA C 1 436 ? 129.78782 106.20157 118.41537 1.000 7.43753 436 ALA C CA 1
ATOM 9952 C C . ALA C 1 436 ? 130.75364 107.31442 118.03286 1.000 12.63778 436 ALA C C 1
ATOM 9953 O O . ALA C 1 436 ? 130.38705 108.22994 117.28829 1.000 15.51733 436 ALA C O 1
ATOM 9955 N N . GLU C 1 437 ? 131.98869 107.26156 118.53299 1.000 9.78161 437 GLU C N 1
ATOM 9956 C CA . GLU C 1 437 ? 132.98028 108.24667 118.12414 1.000 10.46217 437 GLU C CA 1
ATOM 9957 C C . GLU C 1 437 ? 133.52715 107.96626 116.72886 1.000 11.10220 437 GLU C C 1
ATOM 9958 O O . GLU C 1 437 ? 133.87659 108.90531 116.00900 1.000 13.95103 437 GLU C O 1
ATOM 9964 N N . ALA C 1 438 ? 133.60362 106.69646 116.32713 1.000 9.94935 438 ALA C N 1
ATOM 9965 C CA . ALA C 1 438 ? 134.15257 106.36383 115.01700 1.000 7.27503 438 ALA C CA 1
ATOM 9966 C C . ALA C 1 438 ? 133.16827 106.62716 113.88312 1.000 9.60052 438 ALA C C 1
ATOM 9967 O O . ALA C 1 438 ? 133.59106 106.97101 112.77445 1.000 13.17374 438 ALA C O 1
ATOM 9969 N N . LEU C 1 439 ? 131.87049 106.46630 114.13039 1.000 5.84614 439 LEU C N 1
ATOM 9970 C CA . LEU C 1 439 ? 130.87663 106.66960 113.08500 1.000 7.46487 439 LEU C CA 1
ATOM 9971 C C . LEU C 1 439 ? 130.86699 108.12288 112.63117 1.000 6.10873 439 LEU C C 1
ATOM 9972 O O . LEU C 1 439 ? 130.86739 109.04100 113.45205 1.000 11.89946 439 LEU C O 1
ATOM 9977 N N . GLU C 1 440 ? 130.85902 108.32814 111.31794 1.000 4.42818 440 GLU C N 1
ATOM 9978 C CA . GLU C 1 440 ? 130.94411 109.66216 110.72761 1.000 7.57166 440 GLU C CA 1
ATOM 9979 C C . GLU C 1 440 ? 129.52837 110.12292 110.40541 1.000 6.78306 440 GLU C C 1
ATOM 9980 O O . GLU C 1 440 ? 129.03942 109.96049 109.28880 1.000 13.89629 440 GLU C O 1
ATOM 9982 N N . ALA C 1 441 ? 128.86552 110.70061 111.40134 1.000 6.89631 441 ALA C N 1
ATOM 9983 C CA . ALA C 1 441 ? 127.50110 111.16605 111.23502 1.000 5.02008 441 ALA C CA 1
ATOM 9984 C C . ALA C 1 441 ? 127.25815 112.34279 112.16443 1.000 5.42335 441 ALA C C 1
ATOM 9985 O O . ALA C 1 441 ? 127.93527 112.49850 113.18240 1.000 6.83097 441 ALA C O 1
ATOM 9987 N N . GLY C 1 442 ? 126.29119 113.17999 111.79174 1.000 6.30711 442 GLY C N 1
ATOM 9988 C CA . GLY C 1 442 ? 125.88401 114.26012 112.67240 1.000 3.82470 442 GLY C CA 1
ATOM 9989 C C . GLY C 1 442 ? 125.18060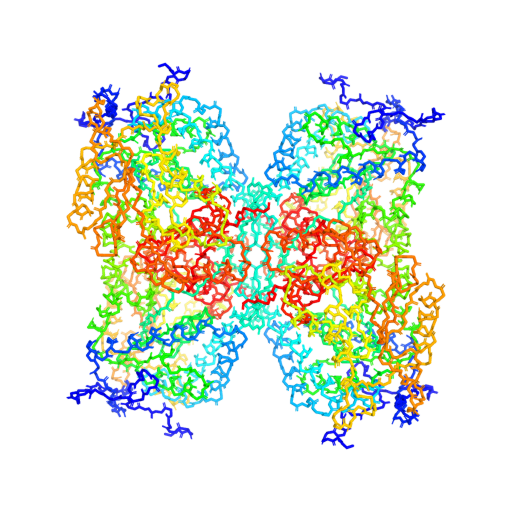 113.76579 113.92192 1.000 8.16893 442 GLY C C 1
ATOM 9990 O O . GLY C 1 442 ? 125.32097 114.35490 114.99543 1.000 11.44838 442 GLY C O 1
ATOM 9991 N N . MET C 1 443 ? 124.40611 112.68715 113.79809 1.000 9.11539 443 MET C N 1
ATOM 9992 C CA . MET C 1 443 ? 123.59452 112.15443 114.88344 1.000 7.22313 443 MET C CA 1
ATOM 9993 C C . MET C 1 443 ? 123.75516 110.64471 114.95514 1.000 9.20045 443 MET C C 1
ATOM 9994 O O . MET C 1 443 ? 123.72074 109.96156 113.93044 1.000 15.18554 443 MET C O 1
ATOM 9999 N N . VAL C 1 444 ? 123.93545 110.12694 116.16739 1.000 11.30272 444 VAL C N 1
ATOM 10000 C CA . VAL C 1 444 ? 124.10905 108.69788 116.39713 1.000 12.20884 444 VAL C CA 1
ATOM 10001 C C . VAL C 1 444 ? 123.09642 108.24473 117.43614 1.000 11.84337 444 VAL C C 1
ATOM 10002 O O . VAL C 1 444 ? 123.06324 108.77633 118.54945 1.000 14.78939 444 VAL C O 1
ATOM 10006 N N . GLY C 1 445 ? 122.28326 107.25832 117.07823 1.000 7.91136 445 GLY C N 1
ATOM 10007 C CA . GLY C 1 445 ? 121.32046 106.70102 118.00424 1.000 9.08187 445 GLY C CA 1
ATOM 10008 C C . GLY C 1 445 ? 121.75214 105.34948 118.52253 1.000 9.80336 445 GLY C C 1
ATOM 10009 O O . GLY C 1 445 ? 121.73443 104.36535 117.78177 1.000 14.40238 445 GLY C O 1
ATOM 10010 N N . VAL C 1 446 ? 122.14699 105.28533 119.78903 1.000 11.96111 446 VAL C N 1
ATOM 10011 C CA . VAL C 1 446 ? 122.66741 104.06451 120.39179 1.000 9.21734 446 VAL C CA 1
ATOM 10012 C C . VAL C 1 446 ? 121.53159 103.36857 121.12490 1.000 9.32085 446 VAL C C 1
ATOM 10013 O O . VAL C 1 446 ? 120.91753 103.94691 122.02783 1.000 12.46806 446 VAL C O 1
ATOM 10017 N N . ASN C 1 447 ? 121.24641 102.13031 120.72495 1.000 10.89961 447 ASN C N 1
ATOM 10018 C CA . ASN C 1 447 ? 120.19132 101.30371 121.30713 1.000 8.71910 447 ASN C CA 1
ATOM 10019 C C . ASN C 1 447 ? 118.81453 101.94368 121.19311 1.000 13.43468 447 ASN C C 1
ATOM 10020 O O . ASN C 1 447 ? 117.91063 101.61079 121.96117 1.000 14.08838 447 ASN C O 1
ATOM 10025 N N . THR C 1 448 ? 118.63224 102.85620 120.24373 1.000 15.18244 448 THR C N 1
ATOM 10026 C CA . THR C 1 448 ? 117.33320 103.46413 120.00899 1.000 12.00559 448 THR C CA 1
ATOM 10027 C C . THR C 1 448 ? 117.24604 103.91147 118.55847 1.000 16.74776 448 THR C C 1
ATOM 10028 O O . THR C 1 448 ? 118.21431 104.43307 118.00147 1.000 18.67517 448 THR C O 1
ATOM 10032 N N . GLY C 1 449 ? 116.08530 103.68767 117.95199 1.000 26.47405 449 GLY C N 1
ATOM 10033 C CA . GLY C 1 449 ? 115.78963 104.13301 116.61003 1.000 20.80165 449 GLY C CA 1
ATOM 10034 C C . GLY C 1 449 ? 115.11054 105.47270 116.52863 1.000 22.05827 449 GLY C C 1
ATOM 10035 O O . GLY C 1 449 ? 114.85127 105.96174 115.42685 1.000 26.92358 449 GLY C O 1
ATOM 10036 N N . MET C 1 450 ? 114.80716 106.07998 117.67009 1.000 35.91214 450 MET C N 1
ATOM 10037 C CA . MET C 1 450 ? 114.18109 107.39311 117.74655 1.000 37.22931 450 MET C CA 1
ATOM 10038 C C . MET C 1 450 ? 115.19916 108.39071 118.27980 1.000 38.72095 450 MET C C 1
ATOM 10039 O O . MET C 1 450 ? 115.75011 108.19356 119.36717 1.000 40.26760 450 MET C O 1
ATOM 10044 N N . ILE C 1 451 ? 115.44811 109.45856 117.51839 1.000 26.37907 451 ILE C N 1
ATOM 10045 C CA . ILE C 1 451 ? 116.40200 110.48684 117.91398 1.000 20.80836 451 ILE C CA 1
ATOM 10046 C C . ILE C 1 451 ? 115.84260 111.89427 117.79542 1.000 19.49600 451 ILE C C 1
ATOM 10047 O O . ILE C 1 451 ? 116.52191 112.84703 118.17715 1.000 20.62932 451 ILE C O 1
ATOM 10052 N N . ALA C 1 452 ? 114.62948 112.06492 117.27711 1.000 22.88215 452 ALA C N 1
ATOM 10053 C CA . ALA C 1 452 ? 114.07459 113.40334 117.12369 1.000 18.16890 452 ALA C CA 1
ATOM 10054 C C . ALA C 1 452 ? 113.91959 114.07072 118.48312 1.000 16.17752 452 ALA C C 1
ATOM 10055 O O . ALA C 1 452 ? 113.35193 113.49224 119.41347 1.000 20.15542 452 ALA C O 1
ATOM 10057 N N . ASN C 1 453 ? 114.43371 115.29282 118.59439 1.000 13.81969 453 ASN C N 1
ATOM 10058 C CA . ASN C 1 453 ? 114.45787 116.00346 119.86476 1.000 10.97274 453 ASN C CA 1
ATOM 10059 C C . ASN C 1 453 ? 114.74818 117.47012 119.59672 1.000 12.33485 453 ASN C C 1
ATOM 10060 O O . ASN C 1 453 ? 115.75237 117.79313 118.95839 1.000 14.91588 453 ASN C O 1
ATOM 10065 N N . GLU C 1 454 ? 113.87873 118.35232 120.09103 1.000 9.71736 454 GLU C N 1
ATOM 10066 C CA . GLU C 1 454 ? 114.10406 119.78347 119.94074 1.000 9.94645 454 GLU C CA 1
ATOM 10067 C C . GLU C 1 454 ? 115.20988 120.30275 120.84863 1.000 13.33138 454 GLU C C 1
ATOM 10068 O O . GLU C 1 454 ? 115.66694 121.43217 120.65188 1.000 14.06561 454 GLU C O 1
ATOM 10074 N N . MET C 1 455 ? 115.64160 119.51565 121.83005 1.000 12.51313 455 MET C N 1
ATOM 10075 C CA . MET C 1 455 ? 116.72395 119.88872 122.72872 1.000 9.70905 455 MET C CA 1
ATOM 10076 C C . MET C 1 455 ? 118.08518 119.38625 122.26650 1.000 11.61269 455 MET C C 1
ATOM 10077 O O . MET C 1 455 ? 119.09252 119.70967 122.90101 1.000 14.02510 455 MET C O 1
ATOM 10082 N N . ALA C 1 456 ? 118.14102 118.60293 121.18666 1.000 11.43401 456 ALA C N 1
ATOM 10083 C CA . ALA C 1 456 ? 119.37761 118.04812 120.66612 1.000 9.24504 456 ALA C CA 1
ATOM 10084 C C . ALA C 1 456 ? 119.76482 118.71973 119.34897 1.000 10.27555 456 ALA C C 1
ATOM 10085 O O . ALA C 1 456 ? 118.89825 119.18534 118.60377 1.000 9.92385 456 ALA C O 1
ATOM 10087 N N . PRO C 1 457 ? 121.06708 118.79629 119.03894 1.000 13.11273 457 PRO C N 1
ATOM 10088 C CA . PRO C 1 457 ? 121.50238 119.44553 117.79308 1.000 8.33441 457 PRO C CA 1
ATOM 10089 C C . PRO C 1 457 ? 121.28311 118.57818 116.56268 1.000 8.80765 457 PRO C C 1
ATOM 10090 O O . PRO C 1 457 ? 122.16525 117.81280 116.16781 1.000 11.94182 457 PRO C O 1
ATOM 10094 N N . PHE C 1 458 ? 120.09386 118.66203 115.97726 1.000 11.15779 458 PHE C N 1
ATOM 10095 C CA . PHE C 1 458 ? 119.78790 117.90766 114.77003 1.000 13.05268 458 PHE C CA 1
ATOM 10096 C C . PHE C 1 458 ? 120.54713 118.48495 113.58055 1.000 13.00794 458 PHE C C 1
ATOM 10097 O O . PHE C 1 458 ? 120.51892 119.69390 113.33895 1.000 14.96515 458 PHE C O 1
ATOM 10105 N N . GLY C 1 459 ? 121.21499 117.61889 112.83543 1.000 8.01740 459 GLY C N 1
ATOM 10106 C CA . GLY C 1 459 ? 121.97894 118.04207 111.67988 1.000 2.78783 459 GLY C CA 1
ATOM 10107 C C . GLY C 1 459 ? 123.01901 117.01045 111.32033 1.000 8.41947 459 GLY C C 1
ATOM 10108 O O . GLY C 1 459 ? 123.30190 116.08410 112.07568 1.000 10.77251 459 GLY C O 1
ATOM 10109 N N . GLY C 1 460 ? 123.60532 117.19693 110.13529 1.000 7.57898 460 GLY C N 1
ATOM 10110 C CA . GLY C 1 460 ? 124.53847 116.24634 109.57781 1.000 6.48723 460 GLY C CA 1
ATOM 10111 C C . GLY C 1 460 ? 125.90080 116.85828 109.28828 1.000 12.62438 460 GLY C C 1
ATOM 10112 O O . GLY C 1 460 ? 126.12101 118.06473 109.43442 1.000 11.97151 460 GLY C O 1
ATOM 10113 N N . ILE C 1 461 ? 126.82227 115.98914 108.87735 1.000 11.49603 461 ILE C N 1
ATOM 10114 C CA . ILE C 1 461 ? 128.17315 116.37612 108.50210 1.000 9.99492 461 ILE C CA 1
ATOM 10115 C C . ILE C 1 461 ? 128.43314 115.89898 107.07711 1.000 10.53644 461 ILE C C 1
ATOM 10116 O O . ILE C 1 461 ? 127.61881 115.20116 106.47519 1.000 11.72130 461 ILE C O 1
ATOM 10121 N N . LYS C 1 462 ? 129.58200 116.30566 106.54062 1.000 11.34608 462 LYS C N 1
ATOM 10122 C CA . LYS C 1 462 ? 130.03652 115.94386 105.18831 1.000 10.87969 462 LYS C CA 1
ATOM 10123 C C . LYS C 1 462 ? 129.04945 116.54873 104.19192 1.000 13.54361 462 LYS C C 1
ATOM 10124 O O . LYS C 1 462 ? 128.71294 117.73687 104.31613 1.000 15.39754 462 LYS C O 1
ATOM 10130 N N . GLN C 1 463 ? 128.56219 115.79408 103.20978 1.000 14.83139 463 GLN C N 1
ATOM 10131 C CA . GLN C 1 463 ? 127.62596 116.32121 102.22678 1.000 18.75559 463 GLN C CA 1
ATOM 10132 C C . GLN C 1 463 ? 126.21387 116.47121 102.76557 1.000 18.89860 463 GLN C C 1
ATOM 10133 O O . GLN C 1 463 ? 125.37856 117.08025 102.09273 1.000 24.07051 463 GLN C O 1
ATOM 10139 N N . SER C 1 464 ? 125.92607 115.93365 103.94993 1.000 14.95550 464 SER C N 1
ATOM 10140 C CA . SER C 1 464 ? 124.57923 115.98772 104.49747 1.000 13.06327 464 SER C CA 1
ATOM 10141 C C . SER C 1 464 ? 124.17049 117.39032 104.92025 1.000 14.18119 464 SER C C 1
ATOM 10142 O O . SER C 1 464 ? 123.00159 117.59704 105.25258 1.000 18.58183 464 SER C O 1
ATOM 10145 N N . GLY C 1 465 ? 125.09254 118.34401 104.93851 1.000 15.60591 465 GLY C N 1
ATOM 10146 C CA . GLY C 1 465 ? 124.74520 119.73198 105.11818 1.000 16.12442 465 GLY C CA 1
ATOM 10147 C C . GLY C 1 465 ? 125.55231 120.37958 106.21464 1.000 18.67362 465 GLY C C 1
ATOM 10148 O O . GLY C 1 465 ? 126.47781 119.78892 106.77867 1.000 21.57166 465 GLY C O 1
ATOM 10149 N N . THR C 1 466 ? 125.19285 121.62565 106.51414 1.000 22.23816 466 THR C N 1
ATOM 10150 C CA . THR C 1 466 ? 125.84476 122.43276 107.53252 1.000 23.70378 466 THR C CA 1
ATOM 10151 C C . THR C 1 466 ? 124.79259 123.03312 108.45280 1.000 25.52044 466 THR C C 1
ATOM 10152 O O . THR C 1 466 ? 123.65104 123.26332 108.04903 1.000 24.92783 466 THR C O 1
ATOM 10156 N N . GLY C 1 467 ? 125.19029 123.29817 109.69108 1.000 27.73056 467 GLY C N 1
ATOM 10157 C CA . GLY C 1 467 ? 124.30329 123.88882 110.66807 1.000 23.76506 467 GLY C CA 1
ATOM 10158 C C . GLY C 1 467 ? 123.54638 122.85179 111.47637 1.000 20.84992 467 GLY C C 1
ATOM 10159 O O . GLY C 1 467 ? 123.55343 121.65347 111.19093 1.000 25.20452 467 GLY C O 1
ATOM 10160 N N . ARG C 1 468 ? 122.86952 123.33669 112.51089 1.000 10.96242 468 ARG C N 1
ATOM 10161 C CA . ARG C 1 468 ? 122.13711 122.47702 113.42485 1.000 12.91622 468 ARG C CA 1
ATOM 10162 C C . ARG C 1 468 ? 120.76072 123.06139 113.69588 1.000 15.81454 468 ARG C C 1
ATOM 10163 O O . ARG C 1 468 ? 120.54000 124.26799 113.56553 1.000 15.23912 468 ARG C O 1
ATOM 10171 N N . GLU C 1 469 ? 119.83631 122.18304 114.06889 1.000 13.61431 469 GLU C N 1
ATOM 10172 C CA . GLU C 1 469 ? 118.46662 122.55251 114.38986 1.000 9.41481 469 GLU C CA 1
ATOM 10173 C C . GLU C 1 469 ? 118.15072 122.10010 115.80694 1.000 12.89248 469 GLU C C 1
ATOM 10174 O O . GLU C 1 469 ? 118.45080 120.96261 116.17938 1.000 13.16321 469 GLU C O 1
ATOM 10176 N N . GLY C 1 470 ? 117.54937 122.98830 116.59036 1.000 11.74101 470 GLY C N 1
ATOM 10177 C CA . GLY C 1 470 ? 117.24721 122.68857 117.97078 1.000 9.51094 470 GLY C CA 1
ATOM 10178 C C . GLY C 1 470 ? 118.43259 122.91140 118.89170 1.000 11.04452 470 GLY C C 1
ATOM 10179 O O . GLY C 1 470 ? 119.49255 123.40010 118.49560 1.000 12.56661 470 GLY C O 1
ATOM 10180 N N . SER C 1 471 ? 118.22761 122.54372 120.15867 1.000 11.10963 471 SER C N 1
ATOM 10181 C CA . SER C 1 471 ? 119.24585 122.64270 121.20004 1.000 12.73199 471 SER C CA 1
ATOM 10182 C C . SER C 1 471 ? 119.69485 124.08242 121.41104 1.000 13.18218 471 SER C C 1
ATOM 10183 O O . SER C 1 471 ? 119.07055 125.01859 120.90227 1.000 13.76193 471 SER C O 1
ATOM 10186 N N . LYS C 1 472 ? 120.77658 124.26845 122.16505 1.000 12.13642 472 LYS C N 1
ATOM 10187 C CA . LYS C 1 472 ? 121.33210 125.59672 122.37959 1.000 13.70206 472 LYS C CA 1
ATOM 10188 C C . LYS C 1 472 ? 122.16287 126.08660 121.20209 1.000 15.88056 472 LYS C C 1
ATOM 10189 O O . LYS C 1 472 ? 122.54910 127.25870 121.18480 1.000 18.08197 472 LYS C O 1
ATOM 10195 N N . TYR C 1 473 ? 122.44567 125.22578 120.22577 1.000 11.56997 473 TYR C N 1
ATOM 10196 C CA . TYR C 1 473 ? 123.19722 125.60798 119.03991 1.000 9.96835 473 TYR C CA 1
ATOM 10197 C C . TYR C 1 473 ? 122.31388 125.97938 117.85823 1.000 11.75898 473 TYR C C 1
ATOM 10198 O O . TYR C 1 473 ? 122.83122 126.47830 116.85522 1.000 14.80143 473 TYR C O 1
ATOM 10207 N N . GLY C 1 474 ? 121.00079 125.76621 117.95471 1.000 12.31830 474 GLY C N 1
ATOM 10208 C CA . GLY C 1 474 ? 120.11785 126.02369 116.83226 1.000 9.66220 474 GLY C CA 1
ATOM 10209 C C . GLY C 1 474 ? 119.90603 127.48840 116.52199 1.000 9.62985 474 GLY C C 1
ATOM 10210 O O . GLY C 1 474 ? 119.53538 127.82076 115.39374 1.000 11.64133 474 GLY C O 1
ATOM 10211 N N . ILE C 1 475 ? 120.13721 128.37458 117.49225 1.000 6.62307 475 ILE C N 1
ATOM 10212 C CA . ILE C 1 475 ? 119.94561 129.80248 117.25994 1.000 8.74053 475 ILE C CA 1
ATOM 10213 C C . ILE C 1 475 ? 121.22949 130.51047 116.84783 1.000 8.99341 475 ILE C C 1
ATOM 10214 O O . ILE C 1 475 ? 121.18799 131.70709 116.52183 1.000 8.15622 475 ILE C O 1
ATOM 10219 N N . GLU C 1 476 ? 122.36601 129.81144 116.83759 1.000 9.86831 476 GLU C N 1
ATOM 10220 C CA . GLU C 1 476 ? 123.63638 130.45856 116.52200 1.000 9.91647 476 GLU C CA 1
ATOM 10221 C C . GLU C 1 476 ? 123.67433 130.95060 115.08086 1.000 10.26756 476 GLU C C 1
ATOM 10222 O O . GLU C 1 476 ? 124.21573 132.02606 114.80171 1.000 10.58799 476 GLU C O 1
ATOM 10224 N N . GLY C 1 477 ? 123.11654 130.17301 114.15107 1.000 9.73675 477 GLY C N 1
ATOM 10225 C CA . GLY C 1 477 ? 123.16353 130.53869 112.74831 1.000 6.83520 477 GLY C CA 1
ATOM 10226 C C . GLY C 1 477 ? 122.35831 131.76976 112.39992 1.000 7.52590 477 GLY C C 1
ATOM 10227 O O . GLY C 1 477 ? 122.62812 132.40257 111.37576 1.000 9.23538 477 GLY C O 1
ATOM 10228 N N . PHE C 1 478 ? 121.38289 132.12704 113.22628 1.000 7.54054 478 PHE C N 1
ATOM 10229 C CA . PHE C 1 478 ? 120.53520 133.28249 112.97591 1.000 4.86916 478 PHE C CA 1
ATOM 10230 C C . PHE C 1 478 ? 121.04130 134.54748 113.64872 1.000 6.92818 478 PHE C C 1
ATOM 10231 O O . PHE C 1 478 ? 120.41354 135.59958 113.50871 1.000 9.16907 478 PHE C O 1
ATOM 10239 N N . LEU C 1 479 ? 122.15203 134.47668 114.37074 1.000 5.40741 479 LEU C N 1
ATOM 10240 C CA . LEU C 1 479 ? 122.71625 135.63485 115.03906 1.000 4.95701 479 LEU C CA 1
ATOM 10241 C C . LEU C 1 479 ? 124.09670 135.93467 114.47806 1.000 7.90547 479 LEU C C 1
ATOM 10242 O O . LEU C 1 479 ? 124.80579 135.04112 114.00935 1.000 15.88108 479 LEU C O 1
ATOM 10247 N N . GLU C 1 480 ? 124.45772 137.20793 114.51374 1.000 4.01944 480 GLU C N 1
ATOM 10248 C CA . GLU C 1 480 ? 125.77697 137.67648 114.13151 1.000 5.42679 480 GLU C CA 1
ATOM 10249 C C . GLU C 1 480 ? 126.42746 138.34016 115.33612 1.000 7.11273 480 GLU C C 1
ATOM 10250 O O . GLU C 1 480 ? 125.76174 139.03022 116.11680 1.000 9.78300 480 GLU C O 1
ATOM 10256 N N . LEU C 1 481 ? 127.71875 138.08933 115.50566 1.000 8.06412 481 LEU C N 1
ATOM 10257 C CA . LEU C 1 481 ? 128.46299 138.68559 116.59906 1.000 8.16986 481 LEU C CA 1
ATOM 10258 C C . LEU C 1 481 ? 128.85471 140.11760 116.26646 1.000 8.69353 481 LEU C C 1
ATOM 10259 O O . LEU C 1 481 ? 129.02911 140.48793 115.10309 1.000 11.91062 481 LEU C O 1
ATOM 10264 N N . LYS C 1 482 ? 128.97974 140.92739 117.30962 1.000 11.11765 482 LYS C N 1
ATOM 10265 C CA . LYS C 1 482 ? 129.45093 142.29926 117.18480 1.000 11.68785 482 LYS C CA 1
ATOM 10266 C C . LYS C 1 482 ? 130.42209 142.55515 118.32466 1.000 12.50119 482 LYS C C 1
ATOM 10267 O O . LYS C 1 482 ? 130.01368 142.62133 119.48714 1.000 16.19120 482 LYS C O 1
ATOM 10273 N N . TYR C 1 483 ? 131.69871 142.68345 117.99028 1.000 14.22887 483 TYR C N 1
ATOM 10274 C CA . TYR C 1 483 ? 132.74168 142.95816 118.96712 1.000 14.96478 483 TYR C CA 1
ATOM 10275 C C . TYR C 1 483 ? 132.86297 144.47167 119.09608 1.000 12.04639 483 TYR C C 1
ATOM 10276 O O . TYR C 1 483 ? 133.23963 145.15584 118.14249 1.000 14.86480 483 TYR C O 1
ATOM 10285 N N . VAL C 1 484 ? 132.52916 144.99047 120.27260 1.000 8.82979 484 VAL C N 1
ATOM 10286 C CA . VAL C 1 484 ? 132.59391 146.41256 120.57571 1.000 14.57903 484 VAL C CA 1
ATOM 10287 C C . VAL C 1 484 ? 133.74356 146.62226 121.54753 1.000 13.54429 484 VAL C C 1
ATOM 10288 O O . VAL C 1 484 ? 133.79260 145.98871 122.60842 1.000 13.25673 484 VAL C O 1
ATOM 10292 N N . ALA C 1 485 ? 134.66888 147.50208 121.18687 1.000 14.87790 485 ALA C N 1
ATOM 10293 C CA . ALA C 1 485 ? 135.79722 147.85758 122.03816 1.000 11.70509 485 ALA C CA 1
ATOM 10294 C C . ALA C 1 485 ? 135.56109 149.27156 122.54904 1.000 9.46635 485 ALA C C 1
ATOM 10295 O O . ALA C 1 485 ? 135.60102 150.22977 121.77310 1.000 14.26219 485 ALA C O 1
ATOM 10297 N N . LEU C 1 486 ? 135.30501 149.39655 123.84817 1.000 7.47606 486 LEU C N 1
ATOM 10298 C CA . LEU C 1 486 ? 134.96487 150.67117 124.47491 1.000 7.48201 486 LEU C CA 1
ATOM 10299 C C . LEU C 1 486 ? 136.22875 151.25565 125.08939 1.000 8.83878 486 LEU C C 1
ATOM 10300 O O . LEU C 1 486 ? 136.67699 150.81412 126.14918 1.000 12.85679 486 LEU C O 1
ATOM 10305 N N . GLY C 1 487 ? 136.80188 152.25373 124.42009 1.000 7.17482 487 GLY C N 1
ATOM 10306 C CA . GLY C 1 487 ? 137.97766 152.93658 124.90555 1.000 4.91056 487 GLY C CA 1
ATOM 10307 C C . GLY C 1 487 ? 137.63716 154.22306 125.63460 1.000 8.88109 487 GLY C C 1
ATOM 10308 O O . GLY C 1 487 ? 136.47528 154.56562 125.85846 1.000 15.26898 487 GLY C O 1
ATOM 10309 N N . GLY C 1 488 ? 138.68612 154.94736 126.00494 1.000 10.38061 488 GLY C N 1
ATOM 10310 C CA . GLY C 1 488 ? 138.52673 156.19454 126.72880 1.000 4.29867 488 GLY C CA 1
ATOM 10311 C C . GLY C 1 488 ? 137.96921 156.04156 128.12668 1.000 8.51370 488 GLY C C 1
ATOM 10312 O O . GLY C 1 488 ? 137.13622 156.85246 128.54812 1.000 15.29229 488 GLY C O 1
ATOM 10313 N N . MET C 1 489 ? 138.41601 155.02938 128.86099 1.000 8.13845 489 MET C N 1
ATOM 10314 C CA . MET C 1 489 ? 137.93299 154.78971 130.21345 1.000 7.10111 489 MET C CA 1
ATOM 10315 C C . MET C 1 489 ? 138.62115 155.69757 131.22641 1.000 9.24887 489 MET C C 1
ATOM 10316 O O . MET C 1 489 ? 139.84502 155.69788 131.34577 1.000 12.36548 489 MET C O 1
ATOM 10321 N N . ALA D 1 8 ? 170.87956 117.88459 150.14426 1.000 41.40263 8 ALA D N 1
ATOM 10322 C CA . ALA D 1 8 ? 171.27399 117.52653 148.78713 1.000 42.88096 8 ALA D CA 1
ATOM 10323 C C . ALA D 1 8 ? 170.36986 118.20834 147.76750 1.000 43.34708 8 ALA D C 1
ATOM 10324 O O . ALA D 1 8 ? 169.73815 117.54790 146.94444 1.000 41.97636 8 ALA D O 1
ATOM 10326 N N . LEU D 1 9 ? 170.31876 119.53559 147.82694 1.000 40.00807 9 LEU D N 1
ATOM 10327 C CA . LEU D 1 9 ? 169.42110 120.33405 147.00472 1.000 39.02041 9 LEU D CA 1
ATOM 10328 C C . LEU D 1 9 ? 170.21710 121.08089 145.94521 1.000 40.35199 9 LEU D C 1
ATOM 10329 O O . LEU D 1 9 ? 171.22181 121.72713 146.25972 1.000 41.27114 9 LEU D O 1
ATOM 10334 N N . LYS D 1 10 ? 169.76058 120.99736 144.69370 1.000 42.12569 10 LYS D N 1
ATOM 10335 C CA . LYS D 1 10 ? 170.38017 121.78198 143.63169 1.000 43.16680 10 LYS D CA 1
ATOM 10336 C C . LYS D 1 10 ? 170.24442 123.27328 143.90755 1.000 44.11360 10 LYS D C 1
ATOM 10337 O O . LYS D 1 10 ? 171.16985 124.04852 143.64349 1.000 43.92448 10 LYS D O 1
ATOM 10339 N N . ASP D 1 11 ? 169.09649 123.69236 144.43371 1.000 47.56381 11 ASP D N 1
ATOM 10340 C CA . ASP D 1 11 ? 168.87312 125.07591 144.85260 1.000 46.81924 11 ASP D CA 1
ATOM 10341 C C . ASP D 1 11 ? 168.61526 125.10408 146.35122 1.000 45.31242 11 ASP D C 1
ATOM 10342 O O . ASP D 1 11 ? 167.49257 124.80703 146.79568 1.000 45.85175 11 ASP D O 1
ATOM 10347 N N . PRO D 1 12 ? 169.61186 125.44853 147.17077 1.000 41.68104 12 PRO D N 1
ATOM 10348 C CA . PRO D 1 12 ? 169.39369 125.45458 148.62537 1.000 39.27354 12 PRO D CA 1
ATOM 10349 C C . PRO D 1 12 ? 168.46527 126.55815 149.09734 1.000 38.27679 12 PRO D C 1
ATOM 10350 O O . PRO D 1 12 ? 167.98308 126.49070 150.23394 1.000 38.67753 12 PRO D O 1
ATOM 10354 N N . ALA D 1 13 ? 168.19936 127.57176 148.27163 1.000 31.56798 13 ALA D N 1
ATOM 10355 C CA . ALA D 1 13 ? 167.26868 128.62120 148.66617 1.000 29.69425 13 ALA D CA 1
ATOM 10356 C C . ALA D 1 13 ? 165.83001 128.12586 148.73025 1.000 28.53770 13 ALA D C 1
ATOM 10357 O O . ALA D 1 13 ? 164.97577 128.82006 149.28879 1.000 31.96521 13 ALA D O 1
ATOM 10359 N N . LEU D 1 14 ? 165.54232 126.94521 148.17874 1.000 25.98477 14 LEU D N 1
ATOM 10360 C CA . LEU D 1 14 ? 164.19615 126.39592 148.26948 1.000 24.95714 14 LEU D CA 1
ATOM 10361 C C . LEU D 1 14 ? 163.88389 125.86531 149.65973 1.000 28.87350 14 LEU D C 1
ATOM 10362 O O . LEU D 1 14 ? 162.70974 125.66426 149.98292 1.000 31.01974 14 LEU D O 1
ATOM 10367 N N . LEU D 1 15 ? 164.90025 125.62578 150.48076 1.000 35.79115 15 LEU D N 1
ATOM 10368 C CA . LEU D 1 15 ? 164.71465 125.29483 151.88532 1.000 35.18323 15 LEU D CA 1
ATOM 10369 C C . LEU D 1 15 ? 164.93583 126.56232 152.69716 1.000 36.68590 15 LEU D C 1
ATOM 10370 O O . LEU D 1 15 ? 166.03738 127.12098 152.69276 1.000 36.78150 15 LEU D O 1
ATOM 10375 N N . THR D 1 16 ? 163.89336 127.01981 153.38061 1.000 39.85271 16 THR D N 1
ATOM 10376 C CA . THR D 1 16 ? 163.95609 128.26351 154.12728 1.000 41.38930 16 THR D CA 1
ATOM 10377 C C . THR D 1 16 ? 163.36019 128.05674 155.51211 1.000 41.69091 16 THR D C 1
ATOM 10378 O O . THR D 1 16 ? 162.55778 127.14946 155.74216 1.000 41.98700 16 THR D O 1
ATOM 10382 N N . ASP D 1 17 ? 163.78913 128.90628 156.44348 1.000 45.24723 17 ASP D N 1
ATOM 10383 C CA . ASP D 1 17 ? 163.39382 128.80992 157.84258 1.000 45.87567 17 ASP D CA 1
ATOM 10384 C C . ASP D 1 17 ? 162.55702 130.00426 158.27898 1.000 45.59520 17 ASP D C 1
ATOM 10385 O O . ASP D 1 17 ? 162.41946 130.25680 159.47958 1.000 46.55334 17 ASP D O 1
ATOM 10390 N N . LYS D 1 18 ? 162.00185 130.74837 157.32937 1.000 28.64558 18 LYS D N 1
ATOM 10391 C CA . LYS D 1 18 ? 161.28720 131.97791 157.62156 1.000 27.25829 18 LYS D CA 1
ATOM 10392 C C . LYS D 1 18 ? 159.92241 131.95445 156.95156 1.000 25.77817 18 LYS D C 1
ATOM 10393 O O . LYS D 1 18 ? 159.71557 131.26806 155.94831 1.000 28.80365 18 LYS D O 1
ATOM 10397 N N . ALA D 1 19 ? 158.99233 132.70766 157.52341 1.000 18.04235 19 ALA D N 1
ATOM 10398 C CA . ALA D 1 19 ? 157.66481 132.86502 156.95520 1.000 14.14495 19 ALA D CA 1
ATOM 10399 C C . ALA D 1 19 ? 157.64575 134.00916 155.94582 1.000 14.06711 19 ALA D C 1
ATOM 10400 O O . ALA D 1 19 ? 158.48042 134.91668 155.97475 1.000 15.41180 19 ALA D O 1
ATOM 10402 N N . PHE D 1 20 ? 156.67017 133.95191 155.04443 1.000 9.80092 20 PHE D N 1
ATOM 10403 C CA . PHE D 1 20 ? 156.52743 134.92043 153.96379 1.000 12.46249 20 PHE D CA 1
ATOM 10404 C C . PHE D 1 20 ? 155.36538 135.85335 154.29051 1.000 13.22056 20 PHE D C 1
ATOM 10405 O O . PHE D 1 20 ? 154.19933 135.46461 154.17886 1.000 17.84673 20 PHE D O 1
ATOM 10413 N N . VAL D 1 21 ? 155.68066 137.08069 154.69303 1.000 12.77283 21 VAL D N 1
ATOM 10414 C CA . VAL D 1 21 ? 154.68115 138.05410 155.11665 1.000 15.26074 21 VAL D CA 1
ATOM 10415 C C . VAL D 1 21 ? 154.96338 139.37518 154.41855 1.000 17.43877 21 VAL D C 1
ATOM 10416 O O . VAL D 1 21 ? 156.09829 139.86256 154.44522 1.000 20.67026 21 VAL D O 1
ATOM 10420 N N . ALA D 1 22 ? 153.93154 139.94815 153.79240 1.000 17.50122 22 ALA D N 1
ATOM 10421 C CA . ALA D 1 22 ? 154.04040 141.20545 153.04889 1.000 17.04926 22 ALA D CA 1
ATOM 10422 C C . ALA D 1 22 ? 155.12435 141.13875 151.97819 1.000 20.16209 22 ALA D C 1
ATOM 10423 O O . ALA D 1 22 ? 155.78151 142.13747 151.67997 1.000 20.44872 22 ALA D O 1
ATOM 10425 N N . GLY D 1 23 ? 155.32239 139.96046 151.39407 1.000 25.84786 23 GLY D N 1
ATOM 10426 C CA . GLY D 1 23 ? 156.34432 139.80065 150.38383 1.000 28.13687 23 GLY D CA 1
ATOM 10427 C C . GLY D 1 23 ? 157.76030 139.75406 150.90446 1.000 30.91547 23 GLY D C 1
ATOM 10428 O O . GLY D 1 23 ? 158.69792 139.79832 150.10386 1.000 34.51871 23 GLY D O 1
ATOM 10429 N N . ALA D 1 24 ? 157.94999 139.66046 152.21761 1.000 22.47750 24 ALA D N 1
ATOM 10430 C CA . ALA D 1 24 ? 159.27409 139.62679 152.81604 1.000 19.30005 24 ALA D CA 1
ATOM 10431 C C . ALA D 1 24 ? 159.40817 138.38844 153.68842 1.000 17.41795 24 ALA D C 1
ATOM 10432 O O . ALA D 1 24 ? 158.42071 137.80145 154.13144 1.000 21.45077 24 ALA D O 1
ATOM 10434 N N . TRP D 1 25 ? 160.64965 137.98853 153.92619 1.000 17.74284 25 TRP D N 1
ATOM 10435 C CA . TRP D 1 25 ? 160.93388 136.83103 154.76036 1.000 16.89108 25 TRP D CA 1
ATOM 10436 C C . TRP D 1 25 ? 161.19040 137.29916 156.18421 1.000 16.48821 25 TRP D C 1
ATOM 10437 O O . TRP D 1 25 ? 162.12229 138.06996 156.43489 1.000 20.38312 25 TRP D O 1
ATOM 10448 N N . ILE D 1 26 ? 160.35426 136.83847 157.11075 1.000 15.30292 26 ILE D N 1
ATOM 10449 C CA . ILE D 1 26 ? 160.39603 137.28425 158.49342 1.00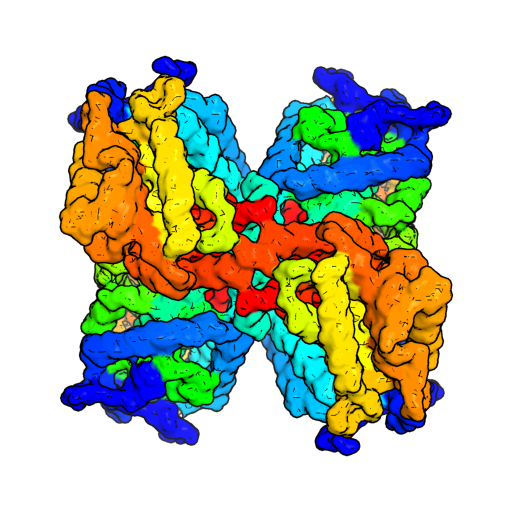0 16.03976 26 ILE D CA 1
ATOM 10450 C C . ILE D 1 26 ? 160.40311 136.06979 159.40786 1.000 21.21562 26 ILE D C 1
ATOM 10451 O O . ILE D 1 26 ? 159.99329 134.97012 159.03080 1.000 20.61804 26 ILE D O 1
ATOM 10456 N N . GLY D 1 27 ? 160.88724 136.28828 160.62932 1.000 29.67534 27 GLY D N 1
ATOM 10457 C CA . GLY D 1 27 ? 160.75688 135.33698 161.70557 1.000 31.40577 27 GLY D CA 1
ATOM 10458 C C . GLY D 1 27 ? 159.81404 135.86008 162.77711 1.000 35.41099 27 GLY D C 1
ATOM 10459 O O . GLY D 1 27 ? 159.32911 136.98726 162.72908 1.000 34.84373 27 GLY D O 1
ATOM 10460 N N . ALA D 1 28 ? 159.56178 135.00554 163.75609 1.000 43.68711 28 ALA D N 1
ATOM 10461 C CA . ALA D 1 28 ? 158.72506 135.40342 164.87880 1.000 42.81305 28 ALA D CA 1
ATOM 10462 C C . ALA D 1 28 ? 159.43691 136.47985 165.69033 1.000 43.75725 28 ALA D C 1
ATOM 10463 O O . ALA D 1 28 ? 160.61817 136.32111 166.01658 1.000 43.57621 28 ALA D O 1
ATOM 10465 N N . PRO D 1 29 ? 158.76628 137.58478 166.02592 1.000 51.64176 29 PRO D N 1
ATOM 10466 C CA . PRO D 1 29 ? 159.41487 138.64748 166.80381 1.000 52.09814 29 PRO D CA 1
ATOM 10467 C C . PRO D 1 29 ? 159.68434 138.28289 168.25430 1.000 53.40505 29 PRO D C 1
ATOM 10468 O O . PRO D 1 29 ? 160.35215 139.05354 168.95168 1.000 54.52793 29 PRO D O 1
ATOM 10472 N N . ASP D 1 30 ? 159.17951 137.14553 168.72792 1.000 57.88957 30 ASP D N 1
ATOM 10473 C CA . ASP D 1 30 ? 159.45893 136.66504 170.07123 1.000 58.06269 30 ASP D CA 1
ATOM 10474 C C . ASP D 1 30 ? 160.42724 135.49240 170.08275 1.000 57.89501 30 ASP D C 1
ATOM 10475 O O . ASP D 1 30 ? 160.65474 134.90474 171.14676 1.000 58.19404 30 ASP D O 1
ATOM 10477 N N . GLY D 1 31 ? 160.98887 135.12519 168.93365 1.000 44.37080 31 GLY D N 1
ATOM 10478 C CA . GLY D 1 31 ? 161.92602 134.02880 168.85247 1.000 42.55916 31 GLY D CA 1
ATOM 10479 C C . GLY D 1 31 ? 161.30779 132.65110 168.89856 1.000 43.50459 31 GLY D C 1
ATOM 10480 O O . GLY D 1 31 ? 162.03615 131.66150 168.75594 1.000 43.10626 31 GLY D O 1
ATOM 10481 N N . LYS D 1 32 ? 159.99696 132.54993 169.09665 1.000 38.48608 32 LYS D N 1
ATOM 10482 C CA . LYS D 1 32 ? 159.34568 131.25068 169.13806 1.000 37.71992 32 LYS D CA 1
ATOM 10483 C C . LYS D 1 32 ? 159.39496 130.59235 167.76651 1.000 35.70416 32 LYS D C 1
ATOM 10484 O O . LYS D 1 32 ? 159.43211 131.26160 166.73192 1.000 38.09643 32 LYS D O 1
ATOM 10486 N N . SER D 1 33 ? 159.40431 129.26390 167.76417 1.000 37.34670 33 SER D N 1
ATOM 10487 C CA . SER D 1 33 ? 159.50347 128.52778 166.51675 1.000 38.77985 33 SER D CA 1
ATOM 10488 C C . SER D 1 33 ? 158.89217 127.14718 166.68779 1.000 38.75214 33 SER D C 1
ATOM 10489 O O . SER D 1 33 ? 158.64730 126.68174 167.80244 1.000 41.16616 33 SER D O 1
ATOM 10492 N N . ILE D 1 34 ? 158.64190 126.50711 165.55230 1.000 39.56012 34 ILE D N 1
ATOM 10493 C CA . ILE D 1 34 ? 158.12136 125.15087 165.47888 1.000 40.58854 34 ILE D CA 1
ATOM 10494 C C . ILE D 1 34 ? 159.12926 124.31259 164.71030 1.000 41.66168 34 ILE D C 1
ATOM 10495 O O . ILE D 1 34 ? 159.54351 124.68965 163.60839 1.000 42.97416 34 ILE D O 1
ATOM 10500 N N . ALA D 1 35 ? 159.53229 123.19132 165.29378 1.000 37.70193 35 ALA D N 1
ATOM 10501 C CA . ALA D 1 35 ? 160.46813 122.29901 164.63359 1.000 35.30124 35 ALA D CA 1
ATOM 10502 C C . ALA D 1 35 ? 159.75218 121.44929 163.59268 1.000 35.38251 35 ALA D C 1
ATOM 10503 O O . ALA D 1 35 ? 158.57352 121.11731 163.73351 1.000 37.10465 35 ALA D O 1
ATOM 10505 N N . VAL D 1 36 ? 160.47922 121.10023 162.53578 1.000 37.08654 36 VAL D N 1
ATOM 10506 C CA . VAL D 1 36 ? 160.00141 120.17651 161.51611 1.000 37.18080 36 VAL D CA 1
ATOM 10507 C C . VAL D 1 36 ? 160.91236 118.96001 161.53437 1.000 37.15904 36 VAL D C 1
ATOM 10508 O O . VAL D 1 36 ? 162.13831 119.09828 161.46730 1.000 38.82563 36 VAL D O 1
ATOM 10512 N N . THR D 1 37 ? 160.31803 117.77545 161.62695 1.000 36.34472 37 THR D N 1
ATOM 10513 C CA . THR D 1 37 ? 161.06825 116.54086 161.77629 1.000 38.33608 37 THR D CA 1
ATOM 10514 C C . THR D 1 37 ? 160.73386 115.57259 160.64942 1.000 38.00908 37 THR D C 1
ATOM 10515 O O . THR D 1 37 ? 159.62564 115.58135 160.10540 1.000 37.21811 37 THR D O 1
ATOM 10519 N N . ASP D 1 38 ? 161.70964 114.73905 160.30387 1.000 34.03183 38 ASP D N 1
ATOM 10520 C CA . ASP D 1 38 ? 161.52041 113.73302 159.26849 1.000 34.75720 38 ASP D CA 1
ATOM 10521 C C . ASP D 1 38 ? 160.75207 112.54785 159.83905 1.000 36.10170 38 ASP D C 1
ATOM 10522 O O . ASP D 1 38 ? 161.19908 111.95181 160.82388 1.000 38.74351 38 ASP D O 1
ATOM 10527 N N . PRO D 1 39 ? 159.61295 112.16892 159.25893 1.000 34.71337 39 PRO D N 1
ATOM 10528 C CA . PRO D 1 39 ? 158.83237 111.06224 159.83365 1.000 35.59621 39 PRO D CA 1
ATOM 10529 C C . PRO D 1 39 ? 159.54862 109.72364 159.81656 1.000 35.87827 39 PRO D C 1
ATOM 10530 O O . PRO D 1 39 ? 159.17418 108.83501 160.59041 1.000 36.91719 39 PRO D O 1
ATOM 10534 N N . PHE D 1 40 ? 160.55563 109.54180 158.96004 1.000 48.75254 40 PHE D N 1
ATOM 10535 C CA . PHE D 1 40 ? 161.21952 108.24525 158.87094 1.000 49.84140 40 PHE D CA 1
ATOM 10536 C C . PHE D 1 40 ? 161.98181 107.92224 160.15088 1.000 52.04023 40 PHE D C 1
ATOM 10537 O O . PHE D 1 40 ? 161.87958 106.80995 160.68001 1.000 52.56202 40 PHE D O 1
ATOM 10545 N N . ASP D 1 41 ? 162.74970 108.88311 160.66900 1.000 52.57009 41 ASP D N 1
ATOM 10546 C CA . ASP D 1 41 ? 163.54194 108.63269 161.86619 1.000 52.49345 41 ASP D CA 1
ATOM 10547 C C . ASP D 1 41 ? 163.51434 109.78483 162.86367 1.000 52.79843 41 ASP D C 1
ATOM 10548 O O . ASP D 1 41 ? 164.35438 109.81131 163.77187 1.000 53.06606 41 ASP D O 1
ATOM 10553 N N . GLY D 1 42 ? 162.59314 110.73674 162.72901 1.000 41.39791 42 GLY D N 1
ATOM 10554 C CA . GLY D 1 42 ? 162.51746 111.83432 163.67236 1.000 38.38465 42 GLY D CA 1
ATOM 10555 C C . GLY D 1 42 ? 163.60312 112.87611 163.54173 1.000 39.75812 42 GLY D C 1
ATOM 10556 O O . GLY D 1 42 ? 163.73341 113.72520 164.42713 1.000 39.53471 42 GLY D O 1
ATOM 10557 N N . ALA D 1 43 ? 164.38582 112.84204 162.46773 1.000 44.97611 43 ALA D N 1
ATOM 10558 C CA . ALA D 1 43 ? 165.48660 113.78114 162.31280 1.000 44.79053 43 ALA D CA 1
ATOM 10559 C C . ALA D 1 43 ? 164.96658 115.20050 162.12234 1.000 44.11423 43 ALA D C 1
ATOM 10560 O O . ALA D 1 43 ? 163.99647 115.43252 161.39768 1.000 44.68570 43 ALA D O 1
ATOM 10562 N N . LEU D 1 44 ? 165.62485 116.15406 162.77416 1.000 37.04401 44 LEU D N 1
ATOM 10563 C CA . LEU D 1 44 ? 165.20251 117.54436 162.69186 1.000 36.09816 44 LEU D CA 1
ATOM 10564 C C . LEU D 1 44 ? 165.63550 118.15727 161.36597 1.000 37.03177 44 LEU D C 1
ATOM 10565 O O . LEU D 1 44 ? 166.74661 117.91737 160.88621 1.000 36.57989 44 LEU D O 1
ATOM 10570 N N . ILE D 1 45 ? 164.74842 118.95575 160.77253 1.000 34.80556 45 ILE D N 1
ATOM 10571 C CA . ILE D 1 45 ? 165.00211 119.60863 159.49021 1.000 31.65050 45 ILE D CA 1
ATOM 10572 C C . ILE D 1 45 ? 165.25525 121.10443 159.66858 1.000 30.98197 45 ILE D C 1
ATOM 10573 O O . ILE D 1 45 ? 166.32749 121.60426 159.32662 1.000 33.76840 45 ILE D O 1
ATOM 10578 N N . ALA D 1 46 ? 164.27951 121.83540 160.20214 1.000 33.33082 46 ALA D N 1
ATOM 10579 C CA . ALA D 1 46 ? 164.43582 123.27157 160.39411 1.000 33.64132 46 ALA D CA 1
ATOM 10580 C C . ALA D 1 46 ? 163.38230 123.77024 161.37232 1.000 35.24958 46 ALA D C 1
ATOM 10581 O O . ALA D 1 46 ? 162.39571 123.09027 161.66057 1.000 36.69964 46 ALA D O 1
ATOM 10583 N N . ASN D 1 47 ? 163.59680 124.98665 161.86360 1.000 44.66759 47 ASN D N 1
ATOM 10584 C CA . ASN D 1 47 ? 162.68001 125.64795 162.78667 1.000 45.50518 47 ASN D CA 1
ATOM 10585 C C . ASN D 1 47 ? 161.98694 126.79170 162.05527 1.000 44.71548 47 ASN D C 1
ATOM 10586 O O . ASN D 1 47 ? 162.61285 127.81550 161.76149 1.000 45.61020 47 ASN D O 1
ATOM 10591 N N . VAL D 1 48 ? 160.69915 126.62363 161.77123 1.000 33.79779 48 VAL D N 1
ATOM 10592 C CA . VAL D 1 48 ? 159.91784 127.66747 161.10844 1.000 35.63113 48 VAL D CA 1
ATOM 10593 C C . VAL D 1 48 ? 159.35260 128.61163 162.16514 1.000 33.78696 48 VAL D C 1
ATOM 10594 O O . VAL D 1 48 ? 159.20107 128.21404 163.32555 1.000 33.15835 48 VAL D O 1
ATOM 10598 N N . PRO D 1 49 ? 159.05268 129.86432 161.82848 1.000 29.26833 49 PRO D N 1
ATOM 10599 C CA . PRO D 1 49 ? 158.51030 130.78506 162.83348 1.000 29.76813 49 PRO D CA 1
ATOM 10600 C C . PRO D 1 49 ? 157.14108 130.35485 163.33795 1.000 31.16334 49 PRO D C 1
ATOM 10601 O O . PRO D 1 49 ? 156.34838 129.73857 162.62231 1.000 30.86290 49 PRO D O 1
ATOM 10605 N N . ASP D 1 50 ? 156.87761 130.68343 164.59775 1.000 38.34826 50 ASP D N 1
ATOM 10606 C CA . ASP D 1 50 ? 155.56833 130.51307 165.22300 1.000 38.68931 50 ASP D CA 1
ATOM 10607 C C . ASP D 1 50 ? 154.97328 131.90967 165.36947 1.000 38.83345 50 ASP D C 1
ATOM 10608 O O . ASP D 1 50 ? 155.33066 132.65287 166.28655 1.000 41.70217 50 ASP D O 1
ATOM 10613 N N . LEU D 1 51 ? 154.06787 132.26295 164.46526 1.000 30.68799 51 LEU D N 1
ATOM 10614 C CA . LEU D 1 51 ? 153.57239 133.62583 164.34991 1.000 31.75223 51 LEU D CA 1
ATOM 10615 C C . LEU D 1 51 ? 152.28413 133.80040 165.14105 1.000 31.02845 51 LEU D C 1
ATOM 10616 O O . LEU D 1 51 ? 151.39679 132.94414 165.10544 1.000 29.85789 51 LEU D O 1
ATOM 10621 N N . GLY D 1 52 ? 152.19285 134.91608 165.85754 1.000 31.20581 52 GLY D N 1
ATOM 10622 C CA . GLY D 1 52 ? 151.02584 135.22642 166.65037 1.000 31.23312 52 GLY D CA 1
ATOM 10623 C C . GLY D 1 52 ? 149.93245 135.86595 165.82011 1.000 33.61665 52 GLY D C 1
ATOM 10624 O O . GLY D 1 52 ? 149.99242 135.93631 164.59279 1.000 35.13116 52 GLY D O 1
ATOM 10625 N N . GLN D 1 53 ? 148.90745 136.34934 166.52073 1.000 29.39428 53 GLN D N 1
ATOM 10626 C CA A GLN D 1 53 ? 147.76416 136.94887 165.84380 0.543 29.54269 53 GLN D CA 1
ATOM 10627 C CA B GLN D 1 53 ? 147.76682 136.94762 165.83862 0.457 29.53806 53 GLN D CA 1
ATOM 10628 C C . GLN D 1 53 ? 148.06341 138.35198 165.32731 1.000 30.17472 53 GLN D C 1
ATOM 10629 O O . GLN D 1 53 ? 147.45303 138.78512 164.34575 1.000 31.17651 53 GLN D O 1
ATOM 10640 N N . ALA D 1 54 ? 148.99336 139.07255 165.95897 1.000 33.64582 54 ALA D N 1
ATOM 10641 C CA . ALA D 1 54 ? 149.29406 140.43235 165.51497 1.000 35.85208 54 ALA D CA 1
ATOM 10642 C C . ALA D 1 54 ? 150.05705 140.43365 164.19508 1.000 35.35300 54 ALA D C 1
ATOM 10643 O O . ALA D 1 54 ? 149.76645 141.23843 163.29890 1.000 36.35083 54 ALA D O 1
ATOM 10645 N N . VAL D 1 55 ? 151.03781 139.54052 164.05841 1.000 32.44532 55 VAL D N 1
ATOM 10646 C CA . VAL D 1 55 ? 151.77183 139.42926 162.80329 1.000 31.28342 55 VAL D CA 1
ATOM 10647 C C . VAL D 1 55 ? 150.84278 138.96802 161.68956 1.000 29.99912 55 VAL D C 1
ATOM 10648 O O . VAL D 1 55 ? 150.92559 139.44796 160.55384 1.000 32.20972 55 VAL D O 1
ATOM 10652 N N . VAL D 1 56 ? 149.93141 138.04496 161.99873 1.000 25.38994 56 VAL D N 1
ATOM 10653 C CA . VAL D 1 56 ? 148.96207 137.60587 161.00189 1.000 23.07983 56 VAL D CA 1
ATOM 10654 C C . VAL D 1 56 ? 148.03305 138.75152 160.61609 1.000 23.79892 56 VAL D C 1
ATOM 10655 O O . VAL D 1 56 ? 147.64742 138.88389 159.45138 1.000 27.98430 56 VAL D O 1
ATOM 10659 N N . ALA D 1 57 ? 147.66148 139.59967 161.57755 1.000 26.22057 57 ALA D N 1
ATOM 10660 C CA . ALA D 1 57 ? 146.82939 140.75665 161.25729 1.000 24.19072 57 ALA D CA 1
ATOM 10661 C C . ALA D 1 57 ? 147.55170 141.71294 160.31641 1.000 25.14194 57 ALA D C 1
ATOM 10662 O O . ALA D 1 57 ? 146.95830 142.22803 159.35731 1.000 27.01711 57 ALA D O 1
ATOM 10664 N N . GLN D 1 58 ? 148.83543 141.96538 160.57769 1.000 24.26491 58 GLN D N 1
ATOM 10665 C CA . GLN D 1 58 ? 149.61434 142.80630 159.67221 1.000 26.80345 58 GLN D CA 1
ATOM 10666 C C . GLN D 1 58 ? 149.72956 142.16669 158.29178 1.000 24.43374 58 GLN D C 1
ATOM 10667 O O . GLN D 1 58 ? 149.67027 142.85829 157.26681 1.000 25.94755 58 GLN D O 1
ATOM 10673 N N . ALA D 1 59 ? 149.89342 140.84440 158.24812 1.000 19.23603 59 ALA D N 1
ATOM 10674 C CA . ALA D 1 59 ? 149.94290 140.14144 156.97128 1.000 16.49675 59 ALA D CA 1
ATOM 10675 C C . ALA D 1 59 ? 148.63212 140.28629 156.21217 1.000 16.24739 59 ALA D C 1
ATOM 10676 O O . ALA D 1 59 ? 148.63111 140.44552 154.98862 1.000 18.69575 59 ALA D O 1
ATOM 10678 N N . ILE D 1 60 ? 147.50536 140.22799 156.92286 1.000 15.07755 60 ILE D N 1
ATOM 10679 C CA . ILE D 1 60 ? 146.20471 140.37170 156.27818 1.000 13.90186 60 ILE D CA 1
ATOM 10680 C C . ILE D 1 60 ? 146.03393 141.78321 155.72916 1.000 16.24569 60 ILE D C 1
ATOM 10681 O O . ILE D 1 60 ? 145.49552 141.97505 154.63389 1.000 19.06288 60 ILE D O 1
ATOM 10686 N N . ASP D 1 61 ? 146.49557 142.79119 156.47216 1.000 15.65607 61 ASP D N 1
ATOM 10687 C CA . ASP D 1 61 ? 146.43433 144.16151 155.96561 1.000 18.75389 61 ASP D CA 1
ATOM 10688 C C . ASP D 1 61 ? 147.27539 144.32629 154.70273 1.000 18.72308 61 ASP D C 1
ATOM 10689 O O . ASP D 1 61 ? 146.84220 144.96111 153.72460 1.000 21.39561 61 ASP D O 1
ATOM 10694 N N . ALA D 1 62 ? 148.48261 143.75538 154.70588 1.000 15.29135 62 ALA D N 1
ATOM 10695 C CA . ALA D 1 62 ? 149.32555 143.81003 153.51758 1.000 12.87534 62 ALA D CA 1
ATOM 10696 C C . ALA D 1 62 ? 148.66601 143.09598 152.34678 1.000 14.21188 62 ALA D C 1
ATOM 10697 O O . ALA D 1 62 ? 148.71239 143.57931 151.21104 1.000 15.13260 62 ALA D O 1
ATOM 10699 N N . ALA D 1 63 ? 148.04384 141.94473 152.60790 1.000 13.69642 63 ALA D N 1
ATOM 10700 C CA . ALA D 1 63 ? 147.34712 141.21394 151.55653 1.000 8.65673 63 ALA D CA 1
ATOM 10701 C C . ALA D 1 63 ? 146.18060 142.01963 151.00512 1.000 10.32903 63 ALA D C 1
ATOM 10702 O O . ALA D 1 63 ? 145.88579 141.95236 149.81065 1.000 10.89143 63 ALA D O 1
ATOM 10704 N N . ALA D 1 64 ? 145.50565 142.78913 151.86006 1.000 12.39386 64 ALA D N 1
ATOM 10705 C CA . ALA D 1 64 ? 144.40594 143.62908 151.39431 1.000 10.18027 64 ALA D CA 1
ATOM 10706 C C . ALA D 1 64 ? 144.90218 144.71431 150.44732 1.000 13.74017 64 ALA D C 1
ATOM 10707 O O . ALA D 1 64 ? 144.33008 144.92641 149.36907 1.000 11.25502 64 ALA D O 1
ATOM 10709 N N . GLU D 1 65 ? 145.97690 145.41011 150.82994 1.000 18.01516 65 GLU D N 1
ATOM 10710 C CA . GLU D 1 65 ? 146.53086 146.42829 149.93543 1.000 13.78787 65 GLU D CA 1
ATOM 10711 C C . GLU D 1 65 ? 147.02314 145.80874 148.62915 1.000 15.63871 65 GLU D C 1
ATOM 10712 O O . GLU D 1 65 ? 146.78810 146.35041 147.53682 1.000 17.44094 65 GLU D O 1
ATOM 10718 N N . ALA D 1 66 ? 147.69837 144.66327 148.72213 1.000 12.03989 66 ALA D N 1
ATOM 10719 C CA . ALA D 1 66 ? 148.19487 143.99638 147.52726 1.000 8.84032 66 ALA D CA 1
ATOM 10720 C C . ALA D 1 66 ? 147.05351 143.56119 146.62105 1.000 10.89065 66 ALA D C 1
ATOM 10721 O O . ALA D 1 66 ? 147.16608 143.64353 145.39767 1.000 10.49596 66 ALA D O 1
ATOM 10723 N N . GLN D 1 67 ? 145.95725 143.06865 147.20006 1.000 14.04869 67 GLN D N 1
ATOM 10724 C CA . GLN D 1 67 ? 144.79964 142.69468 146.39879 1.000 9.20825 67 GLN D CA 1
ATOM 10725 C C . GLN D 1 67 ? 144.21067 143.91089 145.70340 1.000 9.00906 67 GLN D C 1
ATOM 10726 O O . GLN D 1 67 ? 143.78798 143.82920 144.54525 1.000 10.83517 67 GLN D O 1
ATOM 10732 N N . LYS D 1 68 ? 144.16869 145.04867 146.39733 1.000 12.52643 68 LYS D N 1
ATOM 10733 C CA . LYS D 1 68 ? 143.69129 146.26941 145.75732 1.000 12.89917 68 LYS D CA 1
ATOM 10734 C C . LYS D 1 68 ? 144.54564 146.62076 144.54593 1.000 15.41837 68 LYS D C 1
ATOM 10735 O O . LYS D 1 68 ? 144.02375 147.05541 143.51337 1.000 19.49323 68 LYS D O 1
ATOM 10741 N N . LEU D 1 69 ? 145.86300 146.44211 144.65344 1.000 13.72646 69 LEU D N 1
ATOM 10742 C CA . LEU D 1 69 ? 146.73602 146.72417 143.51449 1.000 13.67041 69 LEU D CA 1
ATOM 10743 C C . LEU D 1 69 ? 146.72156 145.63017 142.44788 1.000 11.28616 69 LEU D C 1
ATOM 10744 O O . LEU D 1 69 ? 147.04362 145.90848 141.28980 1.000 14.66570 69 LEU D O 1
ATOM 10749 N N . TRP D 1 70 ? 146.34806 144.40622 142.80631 1.000 13.87770 70 TRP D N 1
ATOM 10750 C CA . TRP D 1 70 ? 146.50244 143.22892 141.96019 1.000 11.71194 70 TRP D CA 1
ATOM 10751 C C . TRP D 1 70 ? 145.28257 142.95556 141.09269 1.000 14.31175 70 TRP D C 1
ATOM 10752 O O . TRP D 1 70 ? 145.41431 142.34509 140.02625 1.000 15.10256 70 TRP D O 1
ATOM 10763 N N . GLU D 1 71 ? 144.09798 143.38539 141.52710 1.000 11.74115 71 GLU D N 1
ATOM 10764 C CA . GLU D 1 71 ? 142.90449 143.25745 140.70407 1.000 11.18025 71 GLU D CA 1
ATOM 10765 C C . GLU D 1 71 ? 142.87050 144.27504 139.57389 1.000 13.58287 71 GLU D C 1
ATOM 10766 O O . GLU D 1 71 ? 142.10728 144.09680 138.62074 1.000 17.36738 71 GLU D O 1
ATOM 10768 N N . ARG D 1 72 ? 143.67841 145.33185 139.65850 1.000 15.89342 72 ARG D N 1
ATOM 10769 C CA . ARG D 1 72 ? 143.73172 146.33567 138.60592 1.000 13.60201 72 ARG D CA 1
ATOM 10770 C C . ARG D 1 72 ? 144.63248 145.93097 137.44824 1.000 17.66149 72 ARG D C 1
ATOM 10771 O O . ARG D 1 72 ? 144.56234 146.55078 136.38376 1.000 22.93964 72 ARG D O 1
ATOM 10775 N N . ARG D 1 73 ? 145.47584 144.92196 137.62731 1.000 14.16021 73 ARG D N 1
ATOM 10776 C CA . ARG D 1 73 ? 146.28029 144.42396 136.52481 1.000 12.66202 73 ARG D CA 1
ATOM 10777 C C . ARG D 1 73 ? 145.40304 143.67722 135.52731 1.000 15.28986 73 ARG D C 1
ATOM 10778 O O . ARG D 1 73 ? 144.34742 143.14051 135.87338 1.000 17.32266 73 ARG D O 1
ATOM 10786 N N . THR D 1 74 ? 145.84542 143.65269 134.27473 1.000 12.74782 74 THR D N 1
ATOM 10787 C CA . THR D 1 74 ? 145.09994 142.94845 133.24668 1.000 11.53167 74 THR D CA 1
ATOM 10788 C C . THR D 1 74 ? 145.15412 141.44506 133.49319 1.000 10.23435 74 THR D C 1
ATOM 10789 O O . THR D 1 74 ? 146.03642 140.93308 134.18437 1.000 10.73842 74 THR D O 1
ATOM 10793 N N . ALA D 1 75 ? 144.18249 140.73443 132.91863 1.000 9.14790 75 ALA D N 1
ATOM 10794 C CA . ALA D 1 75 ? 144.16478 139.28141 133.04096 1.000 12.35918 75 ALA D CA 1
ATOM 10795 C C . ALA D 1 75 ? 145.38293 138.65087 132.38036 1.000 15.09913 75 ALA D C 1
ATOM 10796 O O . ALA D 1 75 ? 145.84758 137.59222 132.81633 1.000 12.54969 75 ALA D O 1
ATOM 10798 N N . LYS D 1 76 ? 145.91200 139.28708 131.33268 1.000 16.47589 76 LYS D N 1
ATOM 10799 C CA . LYS D 1 76 ? 147.11372 138.78055 130.67933 1.000 12.36522 76 LYS D CA 1
ATOM 10800 C C . LYS D 1 76 ? 148.31687 138.82204 131.61168 1.000 13.57348 76 LYS D C 1
ATOM 10801 O O . LYS D 1 76 ? 149.10279 137.87241 131.65664 1.000 16.49688 76 LYS D O 1
ATOM 10807 N N . GLU D 1 77 ? 148.47784 139.91445 132.36393 1.000 13.94993 77 GLU D N 1
ATOM 10808 C CA . GLU D 1 77 ? 149.60938 140.02956 133.28077 1.000 14.86354 77 GLU D CA 1
ATOM 10809 C C . GLU D 1 77 ? 149.53160 138.99665 134.39952 1.000 14.85344 77 GLU D C 1
ATOM 10810 O O . GLU D 1 77 ? 150.53490 138.35109 134.73003 1.000 18.40685 77 GLU D O 1
ATOM 10816 N N . ARG D 1 78 ? 148.34989 138.82462 134.99122 1.000 12.62187 78 ARG D N 1
ATOM 10817 C CA . ARG D 1 78 ? 148.19108 137.83733 136.05214 1.000 12.57629 78 ARG D CA 1
ATOM 10818 C C . ARG D 1 78 ? 148.39376 136.42398 135.52406 1.000 10.04587 78 ARG D C 1
ATOM 10819 O O . ARG D 1 78 ? 149.00774 135.58622 136.19577 1.000 13.67598 78 ARG D O 1
ATOM 10827 N N . ALA D 1 79 ? 147.89348 136.14158 134.31860 1.000 9.43544 79 ALA D N 1
ATOM 10828 C CA . ALA D 1 79 ? 148.12316 134.83414 133.71397 1.000 9.05216 79 ALA D CA 1
ATOM 10829 C C . ALA D 1 79 ? 149.60172 134.60559 133.43519 1.000 9.61523 79 ALA D C 1
ATOM 10830 O O . ALA D 1 79 ? 150.10258 133.49102 133.59914 1.000 7.98033 79 ALA D O 1
ATOM 10832 N N . GLN D 1 80 ? 150.31318 135.64506 132.99323 1.000 9.56326 80 GLN D N 1
ATOM 10833 C CA . GLN D 1 80 ? 151.74362 135.51127 132.74192 1.000 6.74473 80 GLN D CA 1
ATOM 10834 C C . GLN D 1 80 ? 152.50376 135.23354 134.03044 1.000 11.80414 80 GLN D C 1
ATOM 10835 O O . GLN D 1 80 ? 153.42982 134.41505 134.04918 1.000 12.54524 80 GLN D O 1
ATOM 10837 N N . VAL D 1 81 ? 152.12241 135.90282 135.12006 1.000 8.72529 81 VAL D N 1
ATOM 10838 C CA . VAL D 1 81 ? 152.75325 135.63718 136.41109 1.000 8.76368 81 VAL D CA 1
ATOM 10839 C C . VAL D 1 81 ? 152.49082 134.20053 136.84784 1.000 7.85019 81 VAL D C 1
ATOM 10840 O O . VAL D 1 81 ? 153.39878 133.50116 137.31543 1.000 8.47266 81 VAL D O 1
ATOM 10844 N N . LEU D 1 82 ? 151.24701 133.73712 136.70283 1.000 5.96475 82 LEU D N 1
ATOM 10845 C CA . LEU D 1 82 ? 150.91528 132.37470 137.10896 1.000 5.93917 82 LEU D CA 1
ATOM 10846 C C . LEU D 1 82 ? 151.64146 131.34305 136.25212 1.000 10.71352 82 LEU D C 1
ATOM 10847 O O . LEU D 1 82 ? 152.07161 130.29899 136.75436 1.000 13.23940 82 LEU D O 1
ATOM 10852 N N . LYS D 1 83 ? 151.77392 131.61067 134.95340 1.000 12.50015 83 LYS D N 1
ATOM 10853 C CA . LYS D 1 83 ? 152.49976 130.70475 134.07112 1.000 9.82538 83 LYS D CA 1
ATOM 10854 C C . LYS D 1 83 ? 153.98679 130.67544 134.40828 1.000 10.81226 83 LYS D C 1
ATOM 10855 O O . LYS D 1 83 ? 154.61592 129.61310 134.36175 1.000 12.32121 83 LYS D O 1
ATOM 10861 N N . ARG D 1 84 ? 154.56741 131.83078 134.74622 1.000 10.11118 84 ARG D N 1
ATOM 10862 C CA . ARG D 1 84 ? 155.94979 131.85345 135.21550 1.000 12.27698 84 ARG D CA 1
ATOM 10863 C C . ARG D 1 84 ? 156.10910 131.03032 136.48766 1.000 13.65332 84 ARG D C 1
ATOM 10864 O O . ARG D 1 84 ? 157.08740 130.28896 136.64066 1.000 14.24998 84 ARG D O 1
ATOM 10872 N N . TRP D 1 85 ? 155.15553 131.15361 137.41342 1.000 10.52082 85 TRP D N 1
ATOM 10873 C CA . TRP D 1 85 ? 155.19460 130.35653 138.63513 1.000 8.55633 85 TRP D CA 1
ATOM 10874 C C . TRP D 1 85 ? 155.13216 128.86661 138.32204 1.000 9.28041 85 TRP D C 1
ATOM 10875 O O . TRP D 1 85 ? 155.88228 128.07196 138.89823 1.000 9.96235 85 TRP D O 1
ATOM 10886 N N . TYR D 1 86 ? 154.25689 128.47424 137.39414 1.000 9.29626 86 TYR D N 1
ATOM 10887 C CA . TYR D 1 86 ? 154.16911 127.07181 136.99306 1.000 13.08024 86 TYR D CA 1
ATOM 10888 C C . TYR D 1 86 ? 155.47466 126.58434 136.37391 1.000 12.44729 86 TYR D C 1
ATOM 10889 O O . TYR D 1 86 ? 155.92989 125.46951 136.65760 1.000 10.67908 86 TYR D O 1
ATOM 10898 N N . ASP D 1 87 ? 156.07884 127.40201 135.51007 1.000 13.51830 87 ASP D N 1
ATOM 10899 C CA . ASP D 1 87 ? 157.33189 127.02093 134.86795 1.000 11.45043 87 ASP D CA 1
ATOM 10900 C C . ASP D 1 87 ? 158.44141 126.83976 135.89303 1.000 12.33051 87 ASP D C 1
ATOM 10901 O O . ASP D 1 87 ? 159.22163 125.88450 135.81368 1.000 13.86223 87 ASP D O 1
ATOM 10906 N N . LEU D 1 88 ? 158.52391 127.74877 136.86513 1.000 10.34630 88 LEU D N 1
ATOM 10907 C CA . LEU D 1 88 ? 159.52562 127.62291 137.91734 1.000 9.39904 88 LEU D CA 1
ATOM 10908 C C . LEU D 1 88 ? 159.27581 126.39430 138.78015 1.000 9.21403 88 LEU D C 1
ATOM 10909 O O . LEU D 1 88 ? 160.22492 125.73831 139.21944 1.000 13.01660 88 LEU D O 1
ATOM 10914 N N . ILE D 1 89 ? 158.00950 126.07413 139.04919 1.000 8.64326 89 ILE D N 1
ATOM 10915 C CA . ILE D 1 89 ? 157.70728 124.89204 139.84943 1.000 8.90657 89 ILE D CA 1
ATOM 10916 C C . ILE D 1 89 ? 158.12786 123.62479 139.11754 1.000 10.57169 89 ILE D C 1
ATOM 10917 O O . ILE D 1 89 ? 158.71185 122.71445 139.71496 1.000 14.12098 89 ILE D O 1
ATOM 10922 N N . VAL D 1 90 ? 157.83611 123.53880 137.81822 1.000 11.20508 90 VAL D N 1
ATOM 10923 C CA . VAL D 1 90 ? 158.21245 122.34513 137.06395 1.000 8.60810 90 VAL D CA 1
ATOM 10924 C C . VAL D 1 90 ? 159.72925 122.25353 136.92046 1.000 14.29611 90 VAL D C 1
ATOM 10925 O O . VAL D 1 90 ? 160.30444 121.16012 136.96903 1.000 11.89486 90 VAL D O 1
ATOM 10929 N N . GLU D 1 91 ? 160.40197 123.39624 136.75053 1.000 16.87479 91 GLU D N 1
ATOM 10930 C CA . GLU D 1 91 ? 161.85558 123.38864 136.60976 1.000 13.63331 91 GLU D CA 1
ATOM 10931 C C . GLU D 1 91 ? 162.54174 122.87170 137.86972 1.000 16.62945 91 GLU D C 1
ATOM 10932 O O . GLU D 1 91 ? 163.53748 122.14485 137.78532 1.000 21.20394 91 GLU D O 1
ATOM 10934 N N . ASN D 1 92 ? 162.03651 123.24267 139.04514 1.000 14.33070 92 ASN D N 1
ATOM 10935 C CA . ASN D 1 92 ? 162.61772 122.82285 140.32007 1.000 14.95586 92 ASN D CA 1
ATOM 10936 C C . ASN D 1 92 ? 161.85530 121.66186 140.94082 1.000 14.75666 92 ASN D C 1
ATOM 10937 O O . ASN D 1 92 ? 161.74240 121.57712 142.16228 1.000 20.53759 92 ASN D O 1
ATOM 10942 N N . ALA D 1 93 ? 161.32846 120.74572 140.12878 1.000 18.13520 93 ALA D N 1
ATOM 10943 C CA . ALA D 1 93 ? 160.48585 119.68623 140.67217 1.000 18.61801 93 ALA D CA 1
ATOM 10944 C C . ALA D 1 93 ? 161.27565 118.69625 141.51980 1.000 24.42761 93 ALA D C 1
ATOM 10945 O O . ALA D 1 93 ? 160.71993 118.11096 142.45271 1.000 25.33439 93 ALA D O 1
ATOM 10947 N N . ASP D 1 94 ? 162.56047 118.49112 141.22051 1.000 38.57850 94 ASP D N 1
ATOM 10948 C CA . ASP D 1 94 ? 163.34031 117.51397 141.97689 1.000 38.74091 94 ASP D CA 1
ATOM 10949 C C . ASP D 1 94 ? 163.64977 118.00929 143.38529 1.000 36.89458 94 ASP D C 1
ATOM 10950 O O . ASP D 1 94 ? 163.52508 117.25373 144.35478 1.000 37.17245 94 ASP D O 1
ATOM 10955 N N . ASP D 1 95 ? 164.04722 119.27455 143.52209 1.000 32.44927 95 ASP D N 1
ATOM 10956 C CA . ASP D 1 95 ? 164.28450 119.82897 144.85061 1.000 33.02351 95 ASP D CA 1
ATOM 10957 C C . ASP D 1 95 ? 162.99653 119.87932 145.66437 1.000 31.95185 95 ASP D C 1
ATOM 10958 O O . ASP D 1 95 ? 162.99480 119.57158 146.86355 1.000 34.43838 95 ASP D O 1
ATOM 10960 N N . LEU D 1 96 ? 161.88937 120.26732 145.02704 1.000 21.63137 96 LEU D N 1
ATOM 10961 C CA . LEU D 1 96 ? 160.60493 120.29052 145.71631 1.000 21.00201 96 LEU D CA 1
ATOM 10962 C C . LEU D 1 96 ? 160.19308 118.89245 146.15378 1.000 21.04464 96 LEU D C 1
ATOM 10963 O O . LEU D 1 96 ? 159.68129 118.70604 147.26258 1.000 22.41270 96 LEU D O 1
ATOM 10968 N N . ALA D 1 97 ? 160.41374 117.89531 145.29616 1.000 24.95945 97 ALA D N 1
ATOM 10969 C CA . ALA D 1 97 ? 160.08862 116.52098 145.65481 1.000 25.73036 97 ALA D CA 1
ATOM 10970 C C . ALA D 1 97 ? 160.94968 116.03584 146.81123 1.000 25.97552 97 ALA D C 1
ATOM 10971 O O . ALA D 1 97 ? 160.46644 115.31993 147.69349 1.000 28.43398 97 ALA D O 1
ATOM 10973 N N . LEU D 1 98 ? 162.23205 116.40535 146.82090 1.000 22.76200 98 LEU D N 1
ATOM 10974 C CA . LEU D 1 98 ? 163.09797 116.00831 147.92671 1.000 22.88879 98 LEU D CA 1
ATOM 10975 C C . LEU D 1 98 ? 162.64306 116.63850 149.23630 1.000 23.81960 98 LEU D C 1
ATOM 10976 O O . LEU D 1 98 ? 162.58888 115.96375 150.27159 1.000 23.70469 98 LEU D O 1
ATOM 10981 N N . ILE D 1 99 ? 162.29696 117.92838 149.20714 1.000 22.25571 99 ILE D N 1
ATOM 10982 C CA . ILE D 1 99 ? 161.78958 118.58896 150.40874 1.000 21.14588 99 ILE D CA 1
ATOM 10983 C C . ILE D 1 99 ? 160.50339 117.92253 150.87937 1.000 22.13705 99 ILE D C 1
ATOM 10984 O O . ILE D 1 99 ? 160.30704 117.68581 152.07941 1.000 23.39855 99 ILE D O 1
ATOM 10989 N N . LEU D 1 100 ? 159.60746 117.61199 149.94153 1.000 21.87698 100 LEU D N 1
ATOM 10990 C CA . LEU D 1 100 ? 158.33211 117.00638 150.29853 1.000 24.45587 100 LEU D CA 1
ATOM 10991 C C . LEU D 1 100 ? 158.52561 115.62553 150.91181 1.000 25.74387 100 LEU D C 1
ATOM 10992 O O . LEU D 1 100 ? 157.86846 115.28221 151.89799 1.000 26.93072 100 LEU D O 1
ATOM 10997 N N . THR D 1 101 ? 159.41248 114.81449 150.33314 1.000 25.38508 101 THR D N 1
ATOM 10998 C CA . THR D 1 101 ? 159.67997 113.48917 150.88233 1.000 23.91389 101 THR D CA 1
ATOM 10999 C C . THR D 1 101 ? 160.33269 113.58367 152.25601 1.000 24.76780 101 THR D C 1
ATOM 11000 O O . THR D 1 101 ? 160.00428 112.80833 153.16050 1.000 27.72065 101 THR D O 1
ATOM 11004 N N . THR D 1 102 ? 161.24168 114.54335 152.43813 1.000 26.64414 102 THR D N 1
ATOM 11005 C CA . THR D 1 102 ? 161.87119 114.72984 153.73979 1.000 26.05029 102 THR D CA 1
ATOM 11006 C C . THR D 1 102 ? 160.8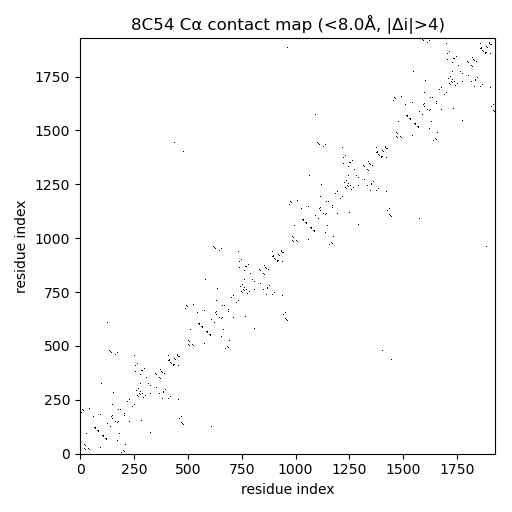5116 115.11329 154.80640 1.000 29.55087 102 THR D C 1
ATOM 11007 O O . THR D 1 102 ? 160.88539 114.58555 155.92315 1.000 29.59586 102 THR D O 1
ATOM 11011 N N . GLU D 1 103 ? 159.92800 116.02193 154.48207 1.000 28.94017 103 GLU D N 1
ATOM 11012 C CA . GLU D 1 103 ? 159.01140 116.52207 155.50405 1.000 24.44109 103 GLU D CA 1
ATOM 11013 C C . GLU D 1 103 ? 157.83949 115.57576 155.74717 1.000 27.17938 103 GLU D C 1
ATOM 11014 O O . GLU D 1 103 ? 157.42287 115.38815 156.89508 1.000 30.43573 103 GLU D O 1
ATOM 11016 N N . GLN D 1 104 ? 157.29783 114.96886 154.69299 1.000 23.28266 104 GLN D N 1
ATOM 11017 C CA . GLN D 1 104 ? 156.07597 114.17855 154.78428 1.000 22.11650 104 GLN D CA 1
ATOM 11018 C C . GLN D 1 104 ? 156.32857 112.67772 154.82252 1.000 23.20687 104 GLN D C 1
ATOM 11019 O O . GLN D 1 104 ? 155.61856 111.95771 155.52887 1.000 24.17870 104 GLN D O 1
ATOM 11025 N N . GLY D 1 105 ? 157.31579 112.18310 154.07829 1.000 23.74542 105 GLY D N 1
ATOM 11026 C CA . GLY D 1 105 ? 157.70762 110.79199 154.13884 1.000 22.28548 105 GLY D CA 1
ATOM 11027 C C . GLY D 1 105 ? 157.30448 109.94362 152.95337 1.000 24.46193 105 GLY D C 1
ATOM 11028 O O . GLY D 1 105 ? 157.70587 108.77596 152.89137 1.000 27.73144 105 GLY D O 1
ATOM 11029 N N . LYS D 1 106 ? 156.53532 110.48472 152.01314 1.000 29.17186 106 LYS D N 1
ATOM 11030 C CA . LYS D 1 106 ? 156.09672 109.70045 150.87174 1.000 30.22377 106 LYS D CA 1
ATOM 11031 C C . LYS D 1 106 ? 157.27263 109.40533 149.94091 1.000 31.55142 106 LYS D C 1
ATOM 11032 O O . LYS D 1 106 ? 158.26954 110.13069 149.93556 1.000 29.76195 106 LYS D O 1
ATOM 11038 N N . PRO D 1 107 ? 157.18266 108.32976 149.15517 1.000 36.41058 107 PRO D N 1
ATOM 11039 C CA . PRO D 1 107 ? 158.27913 107.98760 148.24147 1.000 34.60300 107 PRO D CA 1
ATOM 11040 C C . PRO D 1 107 ? 158.56733 109.11216 147.25904 1.000 36.49277 107 PRO D C 1
ATOM 11041 O O . PRO D 1 107 ? 157.66994 109.84207 146.83559 1.000 40.00964 107 PRO D O 1
ATOM 11045 N N . LEU D 1 108 ? 159.84723 109.23860 146.89738 1.000 34.19313 108 LEU D N 1
ATOM 11046 C CA . LEU D 1 108 ? 160.29945 110.37981 146.10525 1.000 30.77118 108 LEU D CA 1
ATOM 11047 C C . LEU D 1 108 ? 159.59429 110.44465 144.75579 1.000 33.90377 108 LEU D C 1
ATOM 11048 O O . LEU D 1 108 ? 159.31148 111.53643 144.24639 1.000 35.26387 108 LEU D O 1
ATOM 11053 N N . ALA D 1 109 ? 159.30414 109.28682 144.15971 1.000 36.05280 109 ALA D N 1
ATOM 11054 C CA . ALA D 1 109 ? 158.55224 109.27024 142.90995 1.000 35.81351 109 ALA D CA 1
ATOM 11055 C C . ALA D 1 109 ? 157.15742 109.85072 143.10177 1.000 37.80824 109 ALA D C 1
ATOM 11056 O O . ALA D 1 109 ? 156.67789 110.62671 142.26586 1.000 39.90601 109 ALA D O 1
ATOM 11058 N N . GLU D 1 110 ? 156.49500 109.49264 144.20427 1.000 40.38068 110 GLU D N 1
ATOM 11059 C CA . GLU D 1 110 ? 155.18392 110.05878 144.50138 1.000 38.87366 110 GLU D CA 1
ATOM 11060 C C . GLU D 1 110 ? 155.27266 111.55705 144.74944 1.000 38.22430 110 GLU D C 1
ATOM 11061 O O . GLU D 1 110 ? 154.38748 112.31200 144.33771 1.000 40.24246 110 GLU D O 1
ATOM 11067 N N . ALA D 1 111 ? 156.32990 112.00748 145.42827 1.000 32.70916 111 ALA D N 1
ATOM 11068 C CA . ALA D 1 111 ? 156.49509 113.43719 145.66848 1.000 33.52862 111 ALA D CA 1
ATOM 11069 C C . ALA D 1 111 ? 156.66381 114.20418 144.36042 1.000 33.64154 111 ALA D C 1
ATOM 11070 O O . ALA D 1 111 ? 156.06445 115.27247 144.17369 1.000 33.88092 111 ALA D O 1
ATOM 11072 N N . ARG D 1 112 ? 157.46695 113.67205 143.43569 1.000 33.95054 112 ARG D N 1
ATOM 11073 C CA . ARG D 1 112 ? 157.63611 114.34245 142.14939 1.000 33.76953 112 ARG D CA 1
ATOM 11074 C C . ARG D 1 112 ? 156.34218 114.33500 141.34550 1.000 36.12708 112 ARG D C 1
ATOM 11075 O O . ARG D 1 112 ? 155.97955 115.34817 140.72934 1.000 35.03897 112 ARG D O 1
ATOM 11083 N N . GLY D 1 113 ? 155.64149 113.19816 141.32839 1.000 35.74702 113 GLY D N 1
ATOM 11084 C CA . GLY D 1 113 ? 154.35332 113.14965 140.66152 1.000 32.96613 113 GLY D CA 1
ATOM 11085 C C . GLY D 1 113 ? 153.38049 114.16550 141.22428 1.000 33.44042 113 GLY D C 1
ATOM 11086 O O . GLY D 1 113 ? 152.65571 114.82469 140.47719 1.000 36.74207 113 GLY D O 1
ATOM 11087 N N . GLU D 1 114 ? 153.36606 114.31785 142.54861 1.000 30.46324 114 GLU D N 1
ATOM 11088 C CA . GLU D 1 114 ? 152.51834 115.32287 143.17520 1.000 30.78372 114 GLU D CA 1
ATOM 11089 C C . GLU D 1 114 ? 152.89126 116.71956 142.70205 1.000 31.11715 114 GLU D C 1
ATOM 11090 O O . GLU D 1 114 ? 152.02042 117.50920 142.31635 1.000 33.97493 114 GLU D O 1
ATOM 11096 N N . VAL D 1 115 ? 154.18991 117.03039 142.69385 1.000 22.74742 115 VAL D N 1
ATOM 11097 C CA . VAL D 1 115 ? 154.62214 118.37864 142.33267 1.000 21.71031 115 VAL D CA 1
ATOM 11098 C C . VAL D 1 115 ? 154.19415 118.71298 140.90658 1.000 22.51728 115 VAL D C 1
ATOM 11099 O O . VAL D 1 115 ? 153.61759 119.77604 140.64895 1.000 22.94413 115 VAL D O 1
ATOM 11103 N N . VAL D 1 116 ? 154.42302 117.79240 139.96703 1.000 21.88646 116 VAL D N 1
ATOM 11104 C CA . VAL D 1 116 ? 154.06788 118.06609 138.57188 1.000 20.66250 116 VAL D CA 1
ATOM 11105 C C . VAL D 1 116 ? 152.55063 118.12676 138.39135 1.000 21.01276 116 VAL D C 1
ATOM 11106 O O . VAL D 1 116 ? 152.00294 119.10671 137.85245 1.000 22.15901 116 VAL D O 1
ATOM 11110 N N . SER D 1 117 ? 151.84750 117.07836 138.82738 1.000 20.67907 117 SER D N 1
ATOM 11111 C CA . SER D 1 117 ? 150.41606 116.98500 138.59550 1.000 19.85087 117 SER D CA 1
ATOM 11112 C C . SER D 1 117 ? 149.62779 118.03105 139.36229 1.000 20.91212 117 SER D C 1
ATOM 11113 O O . SER D 1 117 ? 148.43656 118.20029 139.08549 1.000 25.07539 117 SER D O 1
ATOM 11116 N N . ASN D 1 118 ? 150.24713 118.73778 140.30919 1.000 18.48123 118 ASN D N 1
ATOM 11117 C CA . ASN D 1 118 ? 149.56293 119.83620 140.96355 1.000 15.19879 118 ASN D CA 1
ATOM 11118 C C . ASN D 1 118 ? 150.05211 121.21165 140.53564 1.000 17.16592 118 ASN D C 1
ATOM 11119 O O . ASN D 1 118 ? 149.32677 122.18851 140.73640 1.000 21.78736 118 ASN D O 1
ATOM 11124 N N . ALA D 1 119 ? 151.23849 121.32137 139.93138 1.000 13.78985 119 ALA D N 1
ATOM 11125 C CA . ALA D 1 119 ? 151.54576 122.53677 139.18671 1.000 12.49286 119 ALA D CA 1
ATOM 11126 C C . ALA D 1 119 ? 150.65259 122.66644 137.96319 1.000 14.91676 119 ALA D C 1
ATOM 11127 O O . ALA D 1 119 ? 150.42484 123.78598 137.47192 1.000 15.94177 119 ALA D O 1
ATOM 11129 N N . ALA D 1 120 ? 150.14017 121.53482 137.47215 1.000 11.73689 120 ALA D N 1
ATOM 11130 C CA . ALA D 1 120 ? 149.13192 121.58406 136.41889 1.000 9.88356 120 ALA D CA 1
ATOM 11131 C C . ALA D 1 120 ? 147.95120 122.47743 136.79753 1.000 12.04613 120 ALA D C 1
ATOM 11132 O O . ALA D 1 120 ? 147.36178 123.12364 135.92583 1.000 16.92261 120 ALA D O 1
ATOM 11134 N N . TYR D 1 121 ? 147.59362 122.53215 138.08522 1.000 13.02451 121 TYR D N 1
ATOM 11135 C CA . TYR D 1 121 ? 146.51161 123.41429 138.52146 1.000 11.52667 121 TYR D CA 1
ATOM 11136 C C . TYR D 1 121 ? 146.85948 124.87613 138.28892 1.000 10.70561 121 TYR D C 1
ATOM 11137 O O . TYR D 1 121 ? 146.01756 125.66081 137.83290 1.000 14.07758 121 TYR D O 1
ATOM 11146 N N . LEU D 1 122 ? 148.09467 125.26093 138.61152 1.000 12.56086 122 LEU D N 1
ATOM 11147 C CA . LEU D 1 122 ? 148.54101 126.62677 138.36867 1.000 8.97103 122 LEU D CA 1
ATOM 11148 C C . LEU D 1 122 ? 148.47931 126.96151 136.88806 1.000 12.25458 122 LEU D C 1
ATOM 11149 O O . LEU D 1 122 ? 148.04093 128.05179 136.50564 1.000 13.05538 122 LEU D O 1
ATOM 11154 N N . GLU D 1 123 ? 148.90481 126.02528 136.03963 1.000 15.82438 123 GLU D N 1
ATOM 11155 C CA . GLU D 1 123 ? 148.82499 126.24957 134.59607 1.000 10.81312 123 GLU D CA 1
ATOM 11156 C C . GLU D 1 123 ? 147.37640 126.43880 134.14142 1.000 15.02207 123 GLU D C 1
ATOM 11157 O O . GLU D 1 123 ? 147.05144 127.38234 133.40018 1.000 13.78882 123 GLU D O 1
ATOM 11163 N N . TRP D 1 124 ? 146.48586 125.55668 134.60307 1.000 16.34287 124 TRP D N 1
ATOM 11164 C CA . TRP D 1 124 ? 145.08703 125.61940 134.19856 1.000 14.08215 124 TRP D CA 1
ATOM 11165 C C . TRP D 1 124 ? 144.44637 126.93329 134.61428 1.000 14.65169 124 TRP D C 1
ATOM 11166 O O . TRP D 1 124 ? 143.69161 127.53871 133.84640 1.000 17.03761 124 TRP D O 1
ATOM 11177 N N . PHE D 1 125 ? 144.72299 127.39112 135.82958 1.000 14.30489 125 PHE D N 1
ATOM 11178 C CA . PHE D 1 125 ? 144.09454 128.62373 136.27184 1.000 14.33536 125 PHE D CA 1
ATOM 11179 C C . PHE D 1 125 ? 144.76584 129.86169 135.69973 1.000 12.93465 125 PHE D C 1
ATOM 11180 O O . PHE D 1 125 ? 144.11175 130.90141 135.58894 1.000 16.07526 125 PHE D O 1
ATOM 11188 N N . ALA D 1 126 ? 146.03022 129.76736 135.28469 1.000 13.53834 126 ALA D N 1
ATOM 11189 C CA . ALA D 1 126 ? 146.59550 130.82647 134.45812 1.000 11.11883 126 ALA D CA 1
ATOM 11190 C C . ALA D 1 126 ? 145.81513 130.96285 133.15987 1.000 16.62084 126 ALA D C 1
ATOM 11191 O O . ALA D 1 126 ? 145.55341 132.07742 132.69499 1.000 14.11151 126 ALA D O 1
ATOM 11193 N N . GLU D 1 127 ? 145.43765 129.83438 132.55626 1.000 17.74999 127 GLU D N 1
ATOM 11194 C CA . GLU D 1 127 ? 144.58013 129.90643 131.37368 1.000 9.64055 127 GLU D CA 1
ATOM 11195 C C . GLU D 1 127 ? 143.19808 130.46406 131.71302 1.000 11.32197 127 GLU D C 1
ATOM 11196 O O . GLU D 1 127 ? 142.63923 131.26393 130.95450 1.000 16.95642 127 GLU D O 1
ATOM 11202 N N . GLU D 1 128 ? 142.63281 130.05355 132.84953 1.000 11.04343 128 GLU D N 1
ATOM 11203 C CA . GLU D 1 128 ? 141.30744 130.51933 133.25429 1.000 10.18301 128 GLU D CA 1
ATOM 11204 C C . GLU D 1 128 ? 141.27437 132.00566 133.59828 1.000 11.70238 128 GLU D C 1
ATOM 11205 O O . GLU D 1 128 ? 140.19891 132.60892 133.55939 1.000 8.66129 128 GLU D O 1
ATOM 11211 N N . ALA D 1 129 ? 142.41493 132.59899 133.95729 1.000 11.34747 129 ALA D N 1
ATOM 11212 C CA . ALA D 1 129 ? 142.43584 134.01048 134.33413 1.000 8.74461 129 ALA D CA 1
ATOM 11213 C C . ALA D 1 129 ? 141.95933 134.91210 133.20534 1.000 13.22959 129 ALA D C 1
ATOM 11214 O O . ALA D 1 129 ? 141.39425 135.98052 133.46097 1.000 14.32143 129 ALA D O 1
ATOM 11216 N N . LYS D 1 130 ? 142.18413 134.51021 131.96042 1.000 16.29029 130 LYS D N 1
ATOM 11217 C CA A LYS D 1 130 ? 141.80343 135.30140 130.80016 0.180 13.52894 130 LYS D CA 1
ATOM 11218 C CA B LYS D 1 130 ? 141.80206 135.30472 130.80317 0.820 12.39188 130 LYS D CA 1
ATOM 11219 C C . LYS D 1 130 ? 140.40895 134.97436 130.28901 1.000 12.70474 130 LYS D C 1
ATOM 11220 O O . LYS D 1 130 ? 139.98562 135.54668 129.28153 1.000 16.07730 130 LYS D O 1
ATOM 11231 N N . ARG D 1 131 ? 139.68867 134.07570 130.95563 1.000 11.92818 131 ARG D N 1
ATOM 11232 C CA . ARG D 1 131 ? 138.36342 133.65737 130.52166 1.000 10.46942 131 ARG D CA 1
ATOM 11233 C C . ARG D 1 131 ? 137.28115 134.01516 131.53441 1.000 10.96301 131 ARG D C 1
ATOM 11234 O O . ARG D 1 131 ? 136.20861 133.40715 131.52602 1.000 12.38407 131 ARG D O 1
ATOM 11242 N N . ILE D 1 132 ? 137.53666 134.98664 132.40860 1.000 10.51565 132 ILE D N 1
ATOM 11243 C CA . ILE D 1 132 ? 136.52828 135.45884 133.35650 1.000 10.27493 132 ILE D CA 1
ATOM 11244 C C . ILE D 1 132 ? 135.62930 136.43169 132.59936 1.000 13.23616 132 ILE D C 1
ATOM 11245 O O . ILE D 1 132 ? 135.90582 137.62939 132.52792 1.000 13.58810 132 ILE D O 1
ATOM 11250 N N . ASP D 1 133 ? 134.54438 135.91692 132.03608 1.000 14.48549 133 ASP D N 1
ATOM 11251 C CA . ASP D 1 133 ? 133.69334 136.67464 131.13458 1.000 13.34362 133 ASP D CA 1
ATOM 11252 C C . ASP D 1 133 ? 132.40959 137.09506 131.83416 1.000 14.33102 133 ASP D C 1
ATOM 11253 O O . ASP D 1 133 ? 131.79892 136.30776 132.56268 1.000 16.41525 133 ASP D O 1
ATOM 11258 N N . GLY D 1 134 ? 132.01041 138.34213 131.61319 1.000 10.49100 134 GLY D N 1
ATOM 11259 C CA . GLY D 1 134 ? 130.71300 138.81308 132.03791 1.000 6.02785 134 GLY D CA 1
ATOM 11260 C C . GLY D 1 134 ? 129.63601 138.41545 131.04845 1.000 9.73956 134 GLY D C 1
ATOM 11261 O O . GLY D 1 134 ? 129.86136 137.66967 130.09462 1.000 9.82029 134 GLY D O 1
ATOM 11262 N N . ASP D 1 135 ? 128.43431 138.92550 131.29038 1.000 5.65931 135 ASP D N 1
ATOM 11263 C CA . ASP D 1 135 ? 127.29579 138.62991 130.43677 1.000 7.57491 135 ASP D CA 1
ATOM 11264 C C . ASP D 1 135 ? 126.58936 139.91863 130.05672 1.000 6.56756 135 ASP D C 1
ATOM 11265 O O . ASP D 1 135 ? 126.60695 140.89591 130.80401 1.000 11.88851 135 ASP D O 1
ATOM 11270 N N . ILE D 1 136 ? 125.96639 139.91014 128.88821 1.000 3.77585 136 ILE D N 1
ATOM 11271 C CA . ILE D 1 136 ? 125.10083 140.99541 128.45272 1.000 5.58483 136 ILE D CA 1
ATOM 11272 C C . ILE D 1 136 ? 123.71250 140.38819 128.30278 1.000 9.13105 136 ILE D C 1
ATOM 11273 O O . ILE D 1 136 ? 123.42918 139.68684 127.32649 1.000 14.95510 136 ILE D O 1
ATOM 11278 N N . ILE D 1 137 ? 122.85012 140.63647 129.28125 1.000 6.29456 137 ILE D N 1
ATOM 11279 C CA . ILE D 1 137 ? 121.52492 140.02449 129.33321 1.000 5.76162 137 ILE D CA 1
ATOM 11280 C C . ILE D 1 137 ? 120.54625 140.92136 128.58371 1.000 8.14841 137 ILE D C 1
ATOM 11281 O O . ILE D 1 137 ? 120.68060 142.15233 128.63484 1.000 9.08703 137 ILE D O 1
ATOM 11286 N N . PRO D 1 138 ? 119.57473 140.36429 127.86066 1.000 11.70153 138 PRO D N 1
ATOM 11287 C CA . PRO D 1 138 ? 118.54761 141.21062 127.24175 1.000 11.89566 138 PRO D CA 1
ATOM 11288 C C . PRO D 1 138 ? 117.81713 142.03909 128.28867 1.000 10.16034 138 PRO D C 1
ATOM 11289 O O . PRO D 1 138 ? 117.52646 141.56965 129.38949 1.000 13.56222 138 PRO D O 1
ATOM 11293 N N . GLY D 1 139 ? 117.52744 143.27825 127.93713 1.000 13.09183 139 GLY D N 1
ATOM 11294 C CA . GLY D 1 139 ? 116.93188 144.20411 128.86857 1.000 11.77230 139 GLY D CA 1
ATOM 11295 C C . GLY D 1 139 ? 115.44891 143.97645 129.03403 1.000 10.61290 139 GLY D C 1
ATOM 11296 O O . GLY D 1 139 ? 114.79575 143.26057 128.26381 1.000 13.25482 139 GLY D O 1
ATOM 11297 N N . PRO D 1 140 ? 114.88556 144.59586 130.07506 1.000 12.72285 140 PRO D N 1
ATOM 11298 C CA . PRO D 1 140 ? 113.42908 144.54100 130.25700 1.000 11.99492 140 PRO D CA 1
ATOM 11299 C C . PRO D 1 140 ? 112.66978 145.51018 129.36621 1.000 12.23625 140 PRO D C 1
ATOM 11300 O O . PRO D 1 140 ? 111.47094 145.30547 129.14007 1.000 13.89462 140 PRO D O 1
ATOM 11304 N N . ASN D 1 141 ? 113.32478 146.54703 128.85608 1.000 9.79868 141 ASN D N 1
ATOM 11305 C CA . ASN D 1 141 ? 112.70443 147.49116 127.93839 1.000 11.53744 141 ASN D CA 1
ATOM 11306 C C . ASN D 1 141 ? 113.81080 148.15223 127.13257 1.000 11.21082 141 ASN D C 1
ATOM 11307 O O . ASN D 1 141 ? 114.99865 147.94859 127.39026 1.000 15.53451 141 ASN D O 1
ATOM 11312 N N . ALA D 1 142 ? 113.40139 148.95051 126.14685 1.000 10.31130 142 ALA D N 1
ATOM 11313 C CA . ALA D 1 142 ? 114.35590 149.56180 125.23074 1.000 12.14209 142 ALA D CA 1
ATOM 11314 C C . ALA D 1 142 ? 115.28696 150.54614 125.92127 1.000 12.34768 142 ALA D C 1
ATOM 11315 O O . ALA D 1 142 ? 116.38439 150.80068 125.41476 1.000 16.07821 142 ALA D O 1
ATOM 11317 N N . GLY D 1 143 ? 114.88770 151.09580 127.06015 1.000 9.76944 143 GLY D N 1
ATOM 11318 C CA . GLY D 1 143 ? 115.68148 152.09186 127.74290 1.000 8.93740 143 GLY D CA 1
ATOM 11319 C C . GLY D 1 143 ? 116.72074 151.56324 128.70664 1.000 9.60321 143 GLY D C 1
ATOM 11320 O O . GLY D 1 143 ? 117.34384 152.36177 129.41232 1.000 9.36239 143 GLY D O 1
ATOM 11321 N N . GLN D 1 144 ? 116.93974 150.25162 128.76219 1.000 7.02200 144 GLN D N 1
ATOM 11322 C CA . GLN D 1 144 ? 117.82988 149.67047 129.75584 1.000 6.92767 144 GLN D CA 1
ATOM 11323 C C . GLN D 1 144 ? 118.58604 148.48416 129.17785 1.000 8.86347 144 GLN D C 1
ATOM 11324 O O . GLN D 1 144 ? 118.03795 147.71040 128.39038 1.000 13.33870 144 GLN D O 1
ATOM 11330 N N . ARG D 1 145 ? 119.84543 148.34496 129.58140 1.000 7.81306 145 ARG D N 1
ATOM 11331 C CA . ARG D 1 145 ? 120.64739 147.16511 129.29932 1.000 6.80128 145 ARG D CA 1
ATOM 11332 C C . ARG D 1 145 ? 121.09769 146.54503 130.61417 1.000 6.06460 145 ARG D C 1
ATOM 11333 O O . ARG D 1 145 ? 121.02327 147.17012 131.67139 1.000 15.09787 145 ARG D O 1
ATOM 11341 N N . ILE D 1 146 ? 121.56183 145.30206 130.54972 1.000 5.63141 146 ILE D N 1
ATOM 11342 C CA . ILE D 1 146 ? 121.96741 144.56340 131.74035 1.000 8.96973 146 ILE D CA 1
ATOM 11343 C C . ILE D 1 146 ? 123.34370 143.96236 131.50489 1.000 8.41867 146 ILE D C 1
ATOM 11344 O O . ILE D 1 146 ? 123.52461 143.15539 130.58499 1.000 11.09511 146 ILE D O 1
ATOM 11349 N N . MET D 1 147 ? 124.29922 144.32720 132.35069 1.000 7.02388 147 MET D N 1
ATOM 11350 C CA . MET D 1 147 ? 125.60741 143.69613 132.38005 1.000 7.05360 147 MET D CA 1
ATOM 11351 C C . MET D 1 147 ? 125.73969 142.86879 133.64904 1.000 5.64670 147 MET D C 1
ATOM 11352 O O . MET D 1 147 ? 125.20250 143.23220 134.69563 1.000 10.35412 147 MET D O 1
ATOM 11357 N N . VAL D 1 148 ? 126.43255 141.74400 133.55035 1.000 6.82369 148 VAL D N 1
ATOM 11358 C CA . VAL D 1 148 ? 126.79888 140.94946 134.71338 1.000 6.14528 148 VAL D CA 1
ATOM 11359 C C . VAL D 1 148 ? 128.31380 140.85309 134.71813 1.000 6.77303 148 VAL D C 1
ATOM 11360 O O . VAL D 1 148 ? 128.90150 140.14670 133.89090 1.000 11.98676 148 VAL D O 1
ATOM 11364 N N . LEU D 1 149 ? 128.94540 141.56996 135.63654 1.000 5.32485 149 LEU D N 1
ATOM 11365 C CA . LEU D 1 149 ? 130.38936 141.54914 135.78885 1.000 7.04878 149 LEU D CA 1
ATOM 11366 C C . LEU D 1 149 ? 130.78645 140.53638 136.85274 1.000 6.73686 149 LEU D C 1
ATOM 11367 O O . LEU D 1 149 ? 130.03270 140.26415 137.78552 1.000 7.21767 149 LEU D O 1
ATOM 11372 N N . LYS D 1 150 ? 131.96912 139.95803 136.69118 1.000 5.51265 150 LYS D N 1
ATOM 11373 C CA . LYS D 1 150 ? 132.54686 139.06342 137.68510 1.000 4.39085 150 LYS D CA 1
ATOM 11374 C C . LYS D 1 150 ? 133.77269 139.74434 138.27431 1.000 4.85827 150 LYS D C 1
ATOM 11375 O O . LYS D 1 150 ? 134.67624 140.14530 137.53451 1.000 11.03249 150 LYS D O 1
ATOM 11381 N N . GLN D 1 151 ? 133.80215 139.88481 139.59448 1.000 5.51517 151 GLN D N 1
ATOM 11382 C CA . GLN D 1 151 ? 134.87634 140.62966 140.22859 1.000 4.83604 151 GLN D CA 1
ATOM 11383 C C . GLN D 1 151 ? 135.50076 139.80967 141.34580 1.000 5.84302 151 GLN D C 1
ATOM 11384 O O . GLN D 1 151 ? 134.84329 138.94614 141.92659 1.000 8.25392 151 GLN D O 1
ATOM 11390 N N . PRO D 1 152 ? 136.77654 140.04138 141.65047 1.000 9.68619 152 PRO D N 1
ATOM 11391 C CA . PRO D 1 152 ? 137.42376 139.27201 142.71945 1.000 5.21443 152 PRO D CA 1
ATOM 11392 C C . PRO D 1 152 ? 136.76260 139.52042 144.06743 1.000 7.71648 152 PRO D C 1
ATOM 11393 O O . PRO D 1 152 ? 136.41497 140.65119 144.41281 1.000 10.50411 152 PRO D O 1
ATOM 11397 N N . VAL D 1 153 ? 136.61159 138.44590 144.84183 1.000 4.10208 153 VAL D N 1
ATOM 11398 C CA . VAL D 1 153 ? 135.90821 138.55238 146.11574 1.000 5.00927 153 VAL D CA 1
ATOM 11399 C C . VAL D 1 153 ? 136.71658 139.37662 147.11488 1.000 7.49838 153 VAL D C 1
ATOM 11400 O O . VAL D 1 153 ? 136.15291 140.15351 147.89293 1.000 9.31797 153 VAL D O 1
ATOM 11404 N N . GLY D 1 154 ? 138.04020 139.24024 147.10119 1.000 6.06231 154 GLY D N 1
ATOM 11405 C CA . GLY D 1 154 ? 138.88429 140.03290 147.97322 1.000 6.17529 154 GLY D CA 1
ATOM 11406 C C . GLY D 1 154 ? 140.12013 139.30008 148.44701 1.000 8.67258 154 GLY D C 1
ATOM 11407 O O . GLY D 1 154 ? 140.83537 138.69846 147.64438 1.000 12.43115 154 GLY D O 1
ATOM 11408 N N . VAL D 1 155 ? 140.38468 139.33832 149.74477 1.000 7.69790 155 VAL D N 1
ATOM 11409 C CA . VAL D 1 155 ? 141.49652 138.59986 150.32975 1.000 8.88063 155 VAL D CA 1
ATOM 11410 C C . VAL D 1 155 ? 141.00176 137.23120 150.76881 1.000 9.05200 155 VAL D C 1
ATOM 11411 O O . VAL D 1 155 ? 140.02703 137.12267 151.51836 1.000 8.64646 155 VAL D O 1
ATOM 11415 N N . CYS D 1 156 ? 141.68134 136.18647 150.31519 1.000 6.26202 156 CYS D N 1
ATOM 11416 C CA . CYS D 1 156 ? 141.32874 134.81659 150.64385 1.000 5.38112 156 CYS D CA 1
ATOM 11417 C C . CYS D 1 156 ? 142.35945 134.23625 151.60019 1.000 5.27738 156 CYS D C 1
ATOM 11418 O O . CYS D 1 156 ? 143.54770 134.55434 151.51649 1.000 10.20835 156 CYS D O 1
ATOM 11421 N N . ALA D 1 157 ? 141.89583 133.39776 152.51750 1.000 6.85032 157 ALA D N 1
ATOM 11422 C CA . ALA D 1 157 ? 142.75938 132.70173 153.45710 1.000 5.66995 157 ALA D CA 1
ATOM 11423 C C . ALA D 1 157 ? 142.65491 131.20832 153.20037 1.000 5.90722 157 ALA D C 1
ATOM 11424 O O . ALA D 1 157 ? 141.55066 130.66264 153.14048 1.000 13.86010 157 ALA D O 1
ATOM 11426 N N . ALA D 1 158 ? 143.79793 130.55464 153.03875 1.000 6.08681 158 ALA D N 1
ATOM 11427 C CA . ALA D 1 158 ? 143.84884 129.12751 152.76849 1.000 5.41917 158 ALA D CA 1
ATOM 11428 C C . ALA D 1 158 ? 144.46627 128.39421 153.94744 1.000 8.99330 158 ALA D C 1
ATOM 11429 O O . ALA D 1 158 ? 145.43747 128.86273 154.54645 1.000 14.52067 158 ALA D O 1
ATOM 11431 N N . ILE D 1 159 ? 143.88636 127.24826 154.28336 1.000 5.95477 159 ILE D N 1
ATOM 11432 C CA . ILE D 1 159 ? 144.41483 126.36296 155.31079 1.000 7.24489 159 ILE D CA 1
ATOM 11433 C C . ILE D 1 159 ? 144.58988 124.99071 154.68011 1.000 13.94977 159 ILE D C 1
ATOM 11434 O O . ILE D 1 159 ? 143.62069 124.40701 154.18186 1.000 12.08148 159 ILE D O 1
ATOM 11439 N N . THR D 1 160 ? 145.81719 124.47964 154.69294 1.000 14.21294 160 THR D N 1
ATOM 11440 C CA . THR D 1 160 ? 146.11240 123.22339 154.02632 1.000 12.50809 160 THR D CA 1
ATOM 11441 C C . THR D 1 160 ? 146.56960 122.17540 155.03178 1.000 15.93106 160 THR D C 1
ATOM 11442 O O . THR D 1 160 ? 147.09505 122.51598 156.09346 1.000 22.18990 160 THR D O 1
ATOM 11446 N N . PRO D 1 161 ? 146.36585 120.89374 154.73334 1.000 21.68017 161 PRO D N 1
ATOM 11447 C CA . PRO D 1 161 ? 146.79692 119.84417 155.66113 1.000 21.38169 161 PRO D CA 1
ATOM 11448 C C . PRO D 1 161 ? 148.20020 119.33483 155.37587 1.000 20.38854 161 PRO D C 1
ATOM 11449 O O . PRO D 1 161 ? 148.85437 119.77695 154.42772 1.000 22.77638 161 PRO D O 1
ATOM 11453 N N . TRP D 1 162 ? 148.66586 118.40093 156.20640 1.000 26.43122 162 TRP D N 1
ATOM 11454 C CA . TRP D 1 162 ? 149.90697 117.67828 155.95935 1.000 28.02287 162 TRP D CA 1
ATOM 11455 C C . TRP D 1 162 ? 149.75666 116.62867 154.87297 1.000 26.70205 162 TRP D C 1
ATOM 11456 O O . TRP D 1 162 ? 150.76638 116.09141 154.41010 1.000 26.33807 162 TRP D O 1
ATOM 11467 N N . ASN D 1 163 ? 148.52291 116.32314 154.47407 1.000 34.44054 163 ASN D N 1
ATOM 11468 C CA . ASN D 1 163 ? 148.27530 115.22163 153.55297 1.000 36.13703 163 ASN D CA 1
ATOM 11469 C C . ASN D 1 163 ? 149.01750 115.42130 152.23940 1.000 39.14961 163 ASN D C 1
ATOM 11470 O O . ASN D 1 163 ? 149.67041 114.50230 151.73157 1.000 39.69243 163 ASN D O 1
ATOM 11475 N N . PHE D 1 164 ? 148.92395 116.61953 151.67282 1.000 41.14315 164 PHE D N 1
ATOM 11476 C CA . PHE D 1 164 ? 149.62497 116.97607 150.44404 1.000 39.21020 164 PHE D CA 1
ATOM 11477 C C . PHE D 1 164 ? 150.30659 118.30759 150.71585 1.000 40.46951 164 PHE D C 1
ATOM 11478 O O . PHE D 1 164 ? 149.70304 119.37388 150.54050 1.000 40.89792 164 PHE D O 1
ATOM 11486 N N . PRO D 1 165 ? 151.55717 118.28246 151.18095 1.000 37.27660 165 PRO D N 1
ATOM 11487 C CA . PRO D 1 165 ? 152.23231 119.53814 151.54195 1.000 36.20524 165 PRO D CA 1
ATOM 11488 C C . PRO D 1 165 ? 152.34227 120.52428 150.39531 1.000 36.25425 165 PRO D C 1
ATOM 11489 O O . PRO D 1 165 ? 152.42040 121.73287 150.63868 1.000 36.28932 165 PRO D O 1
ATOM 11493 N N . ASN D 1 166 ? 152.36408 120.04902 149.15308 1.000 31.43590 166 ASN D N 1
ATOM 11494 C CA . ASN D 1 166 ? 152.42801 120.91908 147.98815 1.000 30.50757 166 ASN D CA 1
ATOM 11495 C C . ASN D 1 166 ? 151.16624 120.86051 147.14246 1.000 31.26991 166 ASN D C 1
ATOM 11496 O O . ASN D 1 166 ? 150.76991 121.88161 146.57836 1.000 30.27896 166 ASN D O 1
ATOM 11501 N N . GLY D 1 167 ? 150.50964 119.70071 147.07853 1.000 29.80219 167 GLY D N 1
ATOM 11502 C CA . GLY D 1 167 ? 149.41129 119.52701 146.14291 1.000 28.00421 167 GLY D CA 1
ATOM 11503 C C . GLY D 1 167 ? 148.23250 120.44434 146.40648 1.000 28.40196 167 GLY D C 1
ATOM 11504 O O . GLY D 1 167 ? 147.66151 121.01455 145.47600 1.000 27.58625 167 GLY D O 1
ATOM 11505 N N . MET D 1 168 ? 147.84654 120.59435 147.67195 1.000 30.24516 168 MET D N 1
ATOM 11506 C CA . MET D 1 168 ? 146.67487 121.38926 148.01436 1.000 26.95855 168 MET D CA 1
ATOM 11507 C C . MET D 1 168 ? 146.91705 122.88795 147.91825 1.000 25.28681 168 MET D C 1
ATOM 11508 O O . MET D 1 168 ? 145.94873 123.65232 147.90585 1.000 26.91085 168 MET D O 1
ATOM 11513 N N . ILE D 1 169 ? 148.17228 123.32493 147.84573 1.000 20.08079 169 ILE D N 1
ATOM 11514 C CA . ILE D 1 169 ? 148.46408 124.75350 147.84377 1.000 16.40040 169 ILE D CA 1
ATOM 11515 C C . ILE D 1 169 ? 148.25279 125.35325 146.46272 1.000 17.53252 169 ILE D C 1
ATOM 11516 O O . ILE D 1 169 ? 147.73210 126.46516 146.33290 1.000 17.49474 169 ILE D O 1
ATOM 11521 N N . THR D 1 170 ? 148.66593 124.64107 145.41486 1.000 18.72594 170 THR D N 1
ATOM 11522 C CA . THR D 1 170 ? 148.52403 125.17045 144.06363 1.000 15.51937 170 THR D CA 1
ATOM 11523 C C . THR D 1 170 ? 147.05964 125.29280 143.66777 1.000 16.06874 170 THR D C 1
ATOM 11524 O O . THR D 1 170 ? 146.65677 126.29727 143.07300 1.000 16.72281 170 THR D O 1
ATOM 11528 N N . ARG D 1 171 ? 146.24329 124.29467 144.01078 1.000 13.05480 171 ARG D N 1
ATOM 11529 C CA . ARG D 1 171 ? 144.83459 124.32319 143.64328 1.000 12.57327 171 ARG D CA 1
ATOM 11530 C C . ARG D 1 171 ? 144.03214 125.34019 144.44408 1.000 13.02266 171 ARG D C 1
ATOM 11531 O O . ARG D 1 171 ? 142.86106 125.56242 144.12515 1.000 15.39588 171 ARG D O 1
ATOM 11539 N N . LYS D 1 172 ? 144.62025 125.95274 145.46949 1.000 10.23373 172 LYS D N 1
ATOM 11540 C CA . LYS D 1 172 ? 144.00006 127.07366 146.16358 1.000 10.18641 172 LYS D CA 1
ATOM 11541 C C . LYS D 1 172 ? 144.56175 128.41701 145.72401 1.000 9.33426 172 LYS D C 1
ATOM 11542 O O . LYS D 1 172 ? 143.81146 129.38819 145.61158 1.000 12.00393 172 LYS D O 1
ATOM 11548 N N . ALA D 1 173 ? 145.86965 128.49300 145.47929 1.000 7.82125 173 ALA D N 1
ATOM 11549 C CA . ALA D 1 173 ? 146.50072 129.74818 145.09472 1.000 8.76968 173 ALA D CA 1
ATOM 11550 C C . ALA D 1 173 ? 146.23335 130.11310 143.64197 1.000 8.53627 173 ALA D C 1
ATOM 11551 O O . ALA D 1 173 ? 146.10036 131.29956 143.32616 1.000 12.38885 173 ALA D O 1
ATOM 11553 N N . GLY D 1 174 ? 146.15332 129.12624 142.75230 1.000 7.23854 174 GLY D N 1
ATOM 11554 C CA . GLY D 1 174 ? 145.90379 129.36604 141.35435 1.000 6.81254 174 GLY D CA 1
ATOM 11555 C C . GLY D 1 174 ? 144.60886 130.09765 141.07645 1.000 9.13179 174 GLY D C 1
ATOM 11556 O O . GLY D 1 174 ? 144.61411 131.18073 140.49125 1.000 9.50188 174 GLY D O 1
ATOM 11557 N N . PRO D 1 175 ? 143.46808 129.51017 141.45726 1.000 6.32330 175 PRO D N 1
ATOM 11558 C CA . PRO D 1 175 ? 142.19261 130.20336 141.21051 1.000 7.10581 175 PRO D CA 1
ATOM 11559 C C . PRO D 1 175 ? 142.09118 131.54172 141.91804 1.000 6.51459 175 PRO D C 1
ATOM 11560 O O . PRO D 1 175 ? 141.55915 132.50092 141.34743 1.000 9.03887 175 PRO D O 1
ATOM 11564 N N . ALA D 1 176 ? 142.62038 131.64144 143.13812 1.000 6.49047 176 ALA D N 1
ATOM 11565 C CA . ALA D 1 176 ? 142.56186 132.90117 143.86939 1.000 7.12502 176 ALA D CA 1
ATOM 11566 C C . ALA D 1 176 ? 143.33901 133.99345 143.14620 1.000 5.51871 176 ALA D C 1
ATOM 11567 O O . ALA D 1 176 ? 142.85037 135.11556 142.98353 1.000 12.20532 176 ALA D O 1
ATOM 11569 N N . LEU D 1 177 ? 144.54691 133.67709 142.68393 1.000 6.07574 177 LEU D N 1
ATOM 11570 C CA . LEU D 1 177 ? 145.35397 134.68332 142.00433 1.000 5.80891 177 LEU D CA 1
ATOM 11571 C C . LEU D 1 177 ? 144.79605 134.99568 140.62272 1.000 7.82684 177 LEU D C 1
ATOM 11572 O O . LEU D 1 177 ? 144.79902 136.15351 140.19360 1.000 10.35816 177 LEU D O 1
ATOM 11577 N N . ALA D 1 178 ? 144.31297 133.97285 139.91561 1.000 7.01962 178 ALA D N 1
ATOM 11578 C CA . ALA D 1 178 ? 143.73729 134.17492 138.59233 1.000 5.30868 178 ALA D CA 1
ATOM 11579 C C . ALA D 1 178 ? 142.51932 135.08418 138.65084 1.000 8.24880 178 ALA D C 1
ATOM 11580 O O . ALA D 1 178 ? 142.36820 135.98589 137.81875 1.000 11.42401 178 ALA D O 1
ATOM 11582 N N . ALA D 1 179 ? 141.64245 134.86779 139.63310 1.000 6.27795 179 ALA D N 1
ATOM 11583 C CA . ALA D 1 179 ? 140.48174 135.73121 139.80180 1.000 4.74510 179 ALA D CA 1
ATOM 11584 C C . ALA D 1 179 ? 140.86630 137.16103 140.14619 1.000 6.74842 179 ALA D C 1
ATOM 11585 O O . ALA D 1 179 ? 140.04784 138.06798 139.97302 1.000 14.47595 179 ALA D O 1
ATOM 11587 N N . GLY D 1 180 ? 142.08743 137.38572 140.61443 1.000 5.92302 180 GLY D N 1
ATOM 11588 C CA . GLY D 1 180 ? 142.49513 138.67921 141.10987 1.000 5.68873 180 GLY D CA 1
ATOM 11589 C C . GLY D 1 180 ? 142.46580 138.81583 142.61252 1.000 10.62700 180 GLY D C 1
ATOM 11590 O O . GLY D 1 180 ? 142.63901 139.92841 143.11791 1.000 11.68247 180 GLY D O 1
ATOM 11591 N N . CYS D 1 181 ? 142.24472 137.72534 143.33744 1.000 7.20173 181 CYS D N 1
ATOM 11592 C CA . CYS D 1 181 ? 142.24877 137.72580 144.78982 1.000 5.21530 181 CYS D CA 1
ATOM 11593 C C . CYS D 1 181 ? 143.65690 137.49880 145.32091 1.000 9.41635 181 CYS D C 1
ATOM 11594 O O . CYS D 1 181 ? 144.51096 136.91630 144.64810 1.000 12.92288 181 CYS D O 1
ATOM 11597 N N . SER D 1 182 ? 143.89326 137.97008 146.53853 1.000 11.24299 182 SER D N 1
ATOM 11598 C CA A SER D 1 182 ? 145.12932 137.69430 147.25416 0.756 12.67395 182 SER D CA 1
ATOM 11599 C CA B SER D 1 182 ? 145.13552 137.67651 147.23098 0.244 2.15750 182 SER D CA 1
ATOM 11600 C C . SER D 1 182 ? 144.93142 136.51226 148.19142 1.000 7.41391 182 SER D C 1
ATOM 11601 O O . SER D 1 182 ? 143.82485 136.25912 148.67144 1.000 9.64787 182 SER D O 1
ATOM 11606 N N . MET D 1 183 ? 146.01406 135.79064 148.44953 1.000 8.10204 183 MET D N 1
ATOM 11607 C CA . MET D 1 183 ? 145.98171 134.60904 149.29421 1.000 6.54506 183 MET D CA 1
ATOM 11608 C C . MET D 1 183 ? 146.95422 134.76449 150.45237 1.000 9.33649 183 MET D C 1
ATOM 11609 O O . MET D 1 183 ? 148.07754 135.24269 150.27434 1.000 15.73005 183 MET D O 1
ATOM 11614 N N . ILE D 1 184 ? 146.50648 134.37812 151.64153 1.000 4.85818 184 ILE D N 1
ATOM 11615 C CA . ILE D 1 184 ? 147.37434 134.19041 152.79507 1.000 6.60480 184 ILE D CA 1
ATOM 11616 C C . ILE D 1 184 ? 147.15507 132.76861 153.28295 1.000 7.09351 184 ILE D C 1
ATOM 11617 O O . ILE D 1 184 ? 146.04391 132.40669 153.68561 1.000 8.11348 184 ILE D O 1
ATOM 11622 N N . LEU D 1 185 ? 148.20410 131.96135 153.23143 1.000 6.65036 185 LEU D N 1
ATOM 11623 C CA . LEU D 1 185 ? 148.10208 130.53311 153.47053 1.000 6.28221 185 LEU D CA 1
ATOM 11624 C C . LEU D 1 185 ? 148.74877 130.16797 154.79758 1.000 5.99800 185 LEU D C 1
ATOM 11625 O O . LEU D 1 185 ? 149.83757 130.64777 155.12117 1.000 7.06682 185 LEU D O 1
ATOM 11630 N N . LYS D 1 186 ? 148.06319 129.32678 155.56723 1.000 7.38046 186 LYS D N 1
ATOM 11631 C CA . LYS D 1 186 ? 148.62907 128.72957 156.77057 1.000 7.52328 186 LYS D CA 1
ATOM 11632 C C . LYS D 1 186 ? 148.78171 127.23547 156.53970 1.000 9.57959 186 LYS D C 1
ATOM 11633 O O . LYS D 1 186 ? 147.80352 126.48548 156.66823 1.000 14.94724 186 LYS D O 1
ATOM 11639 N N . PRO D 1 187 ? 149.96937 126.75299 156.19142 1.000 13.38825 187 PRO D N 1
ATOM 11640 C CA . PRO D 1 187 ? 150.14874 125.31720 155.96981 1.000 11.06930 187 PRO D CA 1
ATOM 11641 C C . PRO D 1 187 ? 150.18680 124.55787 157.28675 1.000 14.86835 187 PRO D C 1
ATOM 11642 O O . PRO D 1 187 ? 150.31387 125.12792 158.37046 1.000 16.91875 187 PRO D O 1
ATOM 11646 N N . ALA D 1 188 ? 150.06658 123.23842 157.17510 1.000 21.67691 188 ALA D N 1
ATOM 11647 C CA . ALA D 1 188 ? 150.12719 122.38685 158.35340 1.000 24.56364 188 ALA D CA 1
ATOM 11648 C C . ALA D 1 188 ? 151.49137 122.50150 159.01975 1.000 25.25263 188 ALA D C 1
ATOM 11649 O O . ALA D 1 188 ? 152.52016 122.62539 158.35085 1.000 25.24576 188 ALA D O 1
ATOM 11651 N N . SER D 1 189 ? 151.49426 122.47390 160.35345 1.000 28.36302 189 SER D N 1
ATOM 11652 C CA . SER D 1 189 ? 152.74744 122.61691 161.08655 1.000 27.32690 189 SER D CA 1
ATOM 11653 C C . SER D 1 189 ? 153.66482 121.42173 160.87402 1.000 29.22880 189 SER D C 1
ATOM 11654 O O . SER D 1 189 ? 154.88791 121.55684 160.97664 1.000 32.49982 189 SER D O 1
ATOM 11657 N N . GLN D 1 190 ? 153.09911 120.25018 160.58638 1.000 32.44117 190 GLN D N 1
ATOM 11658 C CA . GLN D 1 190 ? 153.92481 119.07335 160.34536 1.000 32.85573 190 GLN D CA 1
ATOM 11659 C C . GLN D 1 190 ? 154.78085 119.23867 159.09592 1.000 33.42686 190 GLN D C 1
ATOM 11660 O O . GLN D 1 190 ? 155.95220 118.84476 159.08561 1.000 35.18493 190 GLN D O 1
ATOM 11666 N N . THR D 1 191 ? 154.21739 119.80904 158.03165 1.000 30.00053 191 THR D N 1
ATOM 11667 C CA . THR D 1 191 ? 154.89203 119.92122 156.73721 1.000 29.19978 191 THR D CA 1
ATOM 11668 C C . THR D 1 191 ? 154.75162 121.33340 156.17808 1.000 28.73673 191 THR D C 1
ATOM 11669 O O . THR D 1 191 ? 154.03916 121.55537 155.19381 1.000 29.21517 191 THR D O 1
ATOM 11673 N N . PRO D 1 192 ? 155.43555 122.31208 156.76977 1.000 25.62008 192 PRO D N 1
ATOM 11674 C CA . PRO D 1 192 ? 155.35560 123.69250 156.27411 1.000 22.49685 192 PRO D CA 1
ATOM 11675 C C . PRO D 1 192 ? 156.38213 124.06754 155.21474 1.000 23.47220 192 PRO D C 1
ATOM 11676 O O . PRO D 1 192 ? 156.31507 125.18541 154.69304 1.000 23.08819 192 PRO D O 1
ATOM 11680 N N . LEU D 1 193 ? 157.32215 123.17929 154.88551 1.000 20.00007 193 LEU D N 1
ATOM 11681 C CA . LEU D 1 193 ? 158.44900 123.55931 154.04090 1.000 17.86141 193 LEU D CA 1
ATOM 11682 C C . LEU D 1 193 ? 158.07698 123.65380 152.56610 1.000 17.07047 193 LEU D C 1
ATOM 11683 O O . LEU D 1 193 ? 158.63709 124.48851 151.84570 1.000 18.08542 193 LEU D O 1
ATOM 11688 N N . SER D 1 194 ? 157.15217 122.81195 152.10051 1.000 14.65571 194 SER D N 1
ATOM 11689 C CA . SER D 1 194 ? 156.71668 122.88359 150.71020 1.000 13.45198 194 SER D CA 1
ATOM 11690 C C . SER D 1 194 ? 156.05212 124.21975 150.41134 1.000 15.05204 194 SER D C 1
ATOM 11691 O O . SER D 1 194 ? 156.27069 124.80818 149.34518 1.000 14.03994 194 SER D O 1
ATOM 11694 N N . ALA D 1 195 ? 155.23841 124.71428 151.34620 1.000 13.30174 195 ALA D N 1
ATOM 11695 C CA . ALA D 1 195 ? 154.60586 126.01484 151.17226 1.000 10.49921 195 ALA D CA 1
ATOM 11696 C C . ALA D 1 195 ? 155.64184 127.12296 151.06510 1.000 10.98686 195 ALA D C 1
ATOM 11697 O O . ALA D 1 195 ? 155.52401 128.01486 150.21888 1.000 11.39533 195 ALA D O 1
ATOM 11699 N N . LEU D 1 196 ? 156.66854 127.08231 151.91259 1.000 11.37375 196 LEU D N 1
ATOM 11700 C CA . LEU D 1 196 ? 157.68892 128.12216 151.87983 1.000 7.83474 196 LEU D CA 1
ATOM 11701 C C . LEU D 1 196 ? 158.52074 128.04381 150.60499 1.000 10.05181 196 LEU D C 1
ATOM 11702 O O . LEU D 1 196 ? 158.91828 129.07608 150.05264 1.000 14.95020 196 LEU D O 1
ATOM 11707 N N . ALA D 1 197 ? 158.78222 126.83145 150.11298 1.000 8.61334 197 ALA D N 1
ATOM 11708 C CA . ALA D 1 197 ? 159.48721 126.69172 148.84282 1.000 9.05525 197 ALA D CA 1
ATOM 11709 C C . ALA D 1 197 ? 158.66367 127.25541 147.68859 1.000 12.13396 197 ALA D C 1
ATOM 11710 O O . ALA D 1 197 ? 159.19233 127.95989 146.81397 1.000 12.95564 197 ALA D O 1
ATOM 11712 N N . LEU D 1 198 ? 157.36266 126.95855 147.67186 1.000 8.43008 198 LEU D N 1
ATOM 11713 C CA . LEU D 1 198 ? 156.49276 127.54899 146.66407 1.000 8.02781 198 LEU D CA 1
ATOM 11714 C C . LEU D 1 198 ? 156.44513 129.06244 146.79630 1.000 10.35655 198 LEU D C 1
ATOM 11715 O O . LEU D 1 198 ? 156.31049 129.76104 145.79267 1.000 10.98409 198 LEU D O 1
ATOM 11720 N N . ALA D 1 199 ? 156.56044 129.58617 148.01916 1.000 7.10526 199 ALA D N 1
ATOM 11721 C CA . ALA D 1 199 ? 156.61454 131.03427 148.20434 1.000 8.67270 199 ALA D CA 1
ATOM 11722 C C . ALA D 1 199 ? 157.89471 131.62292 147.62659 1.000 10.84994 199 ALA D C 1
ATOM 11723 O O . ALA D 1 199 ? 157.87344 132.71069 147.03750 1.000 13.01017 199 ALA D O 1
ATOM 11725 N N . VAL D 1 200 ? 159.02023 130.92601 147.79971 1.000 10.28310 200 VAL D N 1
ATOM 11726 C CA . VAL D 1 200 ? 160.27115 131.36260 147.17973 1.000 10.56435 200 VAL D CA 1
ATOM 11727 C C . VAL D 1 200 ? 160.10396 131.42972 145.66805 1.000 12.97771 200 VAL D C 1
ATOM 11728 O O . VAL D 1 200 ? 160.48951 132.41070 145.01825 1.000 10.07176 200 VAL D O 1
ATOM 11732 N N . LEU D 1 201 ? 159.51836 130.37969 145.08900 1.000 13.46187 201 LEU D N 1
ATOM 11733 C CA . LEU D 1 201 ? 159.31106 130.35507 143.64376 1.000 10.30990 201 LEU D CA 1
ATOM 11734 C C . LEU D 1 201 ? 158.34076 131.44539 143.19653 1.000 8.72270 201 LEU D C 1
ATOM 11735 O O . LEU D 1 201 ? 158.53047 132.05776 142.14095 1.000 11.72803 201 LEU D O 1
ATOM 11740 N N . ALA D 1 202 ? 157.29420 131.69906 143.98523 1.000 9.73508 202 ALA D N 1
ATOM 11741 C CA . ALA D 1 202 ? 156.32308 132.73333 143.64349 1.000 10.32065 202 ALA D CA 1
ATOM 11742 C C . ALA D 1 202 ? 156.96023 134.11299 143.64473 1.000 11.72428 202 ALA D C 1
ATOM 11743 O O . ALA D 1 202 ? 156.70164 134.92583 142.75043 1.000 15.48390 202 ALA D O 1
ATOM 11745 N N . GLU D 1 203 ? 157.78949 134.40013 144.64798 1.000 12.34714 203 GLU D N 1
ATOM 11746 C CA . GLU D 1 203 ? 158.54072 135.64908 144.64324 1.000 13.55486 203 GLU D CA 1
ATOM 11747 C C . GLU D 1 203 ? 159.46837 135.71926 143.43883 1.000 17.22048 203 GLU D C 1
ATOM 11748 O O . GLU D 1 203 ? 159.60826 136.77523 142.81145 1.000 18.42285 203 GLU D O 1
ATOM 11754 N N . ARG D 1 204 ? 160.10965 134.59992 143.09882 1.000 14.25355 204 ARG D N 1
ATOM 11755 C CA . ARG D 1 204 ? 160.96471 134.56963 141.91856 1.000 11.93086 204 ARG D CA 1
ATOM 11756 C C . ARG D 1 204 ? 160.16366 134.72898 140.63163 1.000 12.86695 204 ARG D C 1
ATOM 11757 O O . ARG D 1 204 ? 160.69638 135.21493 139.62834 1.000 16.22531 204 ARG D O 1
ATOM 11765 N N . ALA D 1 205 ? 158.89272 134.33433 140.64012 1.000 11.20693 205 ALA D N 1
ATOM 11766 C CA . ALA D 1 205 ? 158.04890 134.38632 139.45463 1.000 8.81240 205 ALA D CA 1
ATOM 11767 C C . ALA D 1 205 ? 157.44375 135.75877 139.20878 1.000 8.83572 205 ALA D C 1
ATOM 11768 O O . ALA D 1 205 ? 156.77337 135.94778 138.18987 1.000 8.56904 205 ALA D O 1
ATOM 11770 N N . GLY D 1 206 ? 157.64700 136.71135 140.10769 1.000 8.96991 206 GLY D N 1
ATOM 11771 C CA . GLY D 1 206 ? 157.07098 138.02290 139.94465 1.000 7.11101 206 GLY D CA 1
ATOM 11772 C C . GLY D 1 206 ? 155.73118 138.23418 140.60761 1.000 6.45575 206 GLY D C 1
ATOM 11773 O O . GLY D 1 206 ? 155.04743 139.20895 140.27504 1.000 8.06895 206 GLY D O 1
ATOM 11774 N N . VAL D 1 207 ? 155.32389 137.35395 141.51592 1.000 5.30962 207 VAL D N 1
ATOM 11775 C CA . VAL D 1 207 ? 154.11641 137.63529 142.29838 1.000 7.26927 207 VAL D CA 1
ATOM 11776 C C . VAL D 1 207 ? 154.36130 138.87743 143.14539 1.000 7.54759 207 VAL D C 1
ATOM 11777 O O . VAL D 1 207 ? 155.36188 138.93387 143.88475 1.000 9.38519 207 VAL D O 1
ATOM 11781 N N . PRO D 1 208 ? 153.50912 139.89485 143.07507 1.000 9.28494 208 PRO D N 1
ATOM 11782 C CA . PRO D 1 208 ? 153.77295 141.13324 143.81250 1.000 7.66854 208 PRO D CA 1
ATOM 11783 C C . PRO D 1 208 ? 153.70130 140.92669 145.31596 1.000 9.43369 208 PRO D C 1
ATOM 11784 O O . PRO D 1 208 ? 153.07649 139.99276 145.81877 1.000 12.22723 208 PRO D O 1
ATOM 11788 N N . LYS D 1 209 ? 154.37158 141.82636 146.03081 1.000 18.81251 209 LYS D N 1
ATOM 11789 C CA . LYS D 1 209 ? 154.44583 141.75152 147.48374 1.000 17.77619 209 LYS D CA 1
ATOM 11790 C C . LYS D 1 209 ? 153.05447 141.79662 148.09824 1.000 16.86981 209 LYS D C 1
ATOM 11791 O O . LYS D 1 209 ? 152.28492 142.72649 147.84459 1.000 20.65039 209 LYS D O 1
ATOM 11797 N N . GLY D 1 210 ? 152.73860 140.79166 148.91094 1.000 12.98144 210 GLY D N 1
ATOM 11798 C CA . GLY D 1 210 ? 151.48164 140.71092 149.61171 1.000 10.56434 210 GLY D CA 1
ATOM 11799 C C . GLY D 1 210 ? 150.42989 139.85333 148.93817 1.000 11.02239 210 GLY D C 1
ATOM 11800 O O . GLY D 1 210 ? 149.49557 139.40808 149.61123 1.000 10.30923 210 GLY D O 1
ATOM 11801 N N . VAL D 1 211 ? 150.55775 139.60608 147.63368 1.000 8.22805 211 VAL D N 1
ATOM 11802 C CA . VAL D 1 211 ? 149.54807 138.82415 146.92738 1.000 7.05426 211 VAL D CA 1
ATOM 11803 C C . VAL D 1 211 ? 149.57833 137.37309 147.38785 1.000 7.82734 211 VAL D C 1
ATOM 11804 O O . VAL D 1 211 ? 148.53422 136.72415 147.51218 1.000 6.49933 211 VAL D O 1
ATOM 11808 N N . PHE D 1 212 ? 150.76573 136.84266 147.65098 1.000 7.33118 212 PHE D N 1
ATOM 11809 C CA . PHE D 1 212 ? 150.92648 135.50611 148.19810 1.000 6.16284 212 PHE D CA 1
ATOM 11810 C C . PHE D 1 212 ? 151.66471 135.60762 149.52292 1.000 8.37474 212 PHE D C 1
ATOM 11811 O O . PHE D 1 212 ? 152.69371 136.28403 149.61466 1.000 12.61501 212 PHE D O 1
ATOM 11819 N N . SER D 1 213 ? 151.12840 134.95136 150.54624 1.000 8.44062 213 SER D N 1
ATOM 11820 C CA . SER D 1 213 ? 151.70479 134.97547 151.88042 1.000 6.93739 213 SER D CA 1
ATOM 11821 C C . SER D 1 213 ? 151.58221 133.59682 152.50548 1.000 8.39320 213 SER D C 1
ATOM 11822 O O . SER D 1 213 ? 150.55591 132.93049 152.35805 1.000 11.01391 213 SER D O 1
ATOM 11825 N N . VAL D 1 214 ? 152.63546 133.17037 153.19302 1.000 6.79177 214 VAL D N 1
ATOM 11826 C CA . VAL D 1 214 ? 152.64870 131.91078 153.92488 1.000 5.50063 214 VAL D CA 1
ATOM 11827 C C . VAL D 1 214 ? 152.96441 132.23256 155.37625 1.000 8.91313 214 VAL D C 1
ATOM 11828 O O . VAL D 1 214 ? 153.99862 132.84309 155.67027 1.000 13.48009 214 VAL D O 1
ATOM 11832 N N . VAL D 1 215 ? 152.07551 131.83407 156.27995 1.000 7.55581 215 VAL D N 1
ATOM 11833 C CA . VAL D 1 215 ? 152.22840 132.09853 157.70471 1.000 9.91990 215 VAL D CA 1
ATOM 11834 C C . VAL D 1 215 ? 152.19509 130.77140 158.44561 1.000 11.97684 215 VAL D C 1
ATOM 11835 O O . VAL D 1 215 ? 151.35517 129.91226 158.15771 1.000 13.41328 215 VAL D O 1
ATOM 11839 N N . THR D 1 216 ? 153.11985 130.59868 159.38025 1.000 14.63689 216 THR D N 1
ATOM 11840 C CA . THR D 1 216 ? 153.19482 129.40253 160.20124 1.000 15.93256 216 THR D CA 1
ATOM 11841 C C . THR D 1 216 ? 152.96668 129.77689 161.65700 1.000 20.87973 216 THR D C 1
ATOM 11842 O O . THR D 1 216 ? 153.21372 130.91403 162.06615 1.000 24.89786 216 THR D O 1
ATOM 11846 N N . GLY D 1 217 ? 152.48602 128.82246 162.43044 1.000 19.18826 217 GLY D N 1
ATOM 11847 C CA . GLY D 1 217 ? 152.25050 129.04295 163.83914 1.000 21.14803 217 GLY D CA 1
ATOM 11848 C C . GLY D 1 217 ? 151.15776 128.12751 164.34776 1.000 20.69749 217 GLY D C 1
ATOM 11849 O O . GLY D 1 217 ? 150.73072 127.20170 163.66590 1.000 17.85026 217 GLY D O 1
ATOM 11850 N N . GLU D 1 218 ? 150.71891 128.41245 165.57255 1.000 23.90837 218 GLU D N 1
ATOM 11851 C CA . GLU D 1 218 ? 149.64620 127.64122 166.18488 1.000 24.78459 218 GLU D CA 1
ATOM 11852 C C . GLU D 1 218 ? 148.37588 127.75787 165.35257 1.000 23.30598 218 GLU D C 1
ATOM 11853 O O . GLU D 1 218 ? 147.97690 128.85612 164.95532 1.000 24.83737 218 GLU D O 1
ATOM 11855 N N . ALA D 1 219 ? 147.74024 126.61340 165.09427 1.000 21.82735 219 ALA D N 1
ATOM 11856 C CA . ALA D 1 219 ? 146.64508 126.56692 164.13141 1.000 21.60410 219 ALA D CA 1
ATOM 11857 C C . ALA D 1 219 ? 145.42812 127.34550 164.61805 1.000 23.11689 219 ALA D C 1
ATOM 11858 O O . ALA D 1 219 ? 144.84429 128.12981 163.86319 1.000 25.25819 219 ALA D O 1
ATOM 11860 N N . LYS D 1 220 ? 145.02758 127.14027 165.87225 1.000 24.49201 220 LYS D N 1
ATOM 11861 C CA . LYS D 1 220 ? 143.79235 127.74819 166.36656 1.000 23.23106 220 LYS D CA 1
ATOM 11862 C C . LYS D 1 220 ? 143.82557 129.27243 166.38039 1.000 19.89251 220 LYS D C 1
ATOM 11863 O O . LYS D 1 220 ? 142.84659 129.88612 165.92295 1.000 19.11943 220 LYS D O 1
ATOM 11865 N N . PRO D 1 221 ? 144.85990 129.94491 166.90658 1.000 20.32691 221 PRO D N 1
ATOM 11866 C CA . PRO D 1 221 ? 144.85564 131.41892 166.84745 1.000 20.47870 221 PRO D CA 1
ATOM 11867 C C . PRO D 1 221 ? 144.83999 131.97951 165.43515 1.000 20.30117 221 PRO D C 1
ATOM 11868 O O . PRO D 1 221 ? 144.16406 132.98353 165.17932 1.000 22.42739 221 PRO D O 1
ATOM 11872 N N . ILE D 1 222 ? 145.56083 131.35654 164.50259 1.000 17.11574 222 ILE D N 1
ATOM 11873 C CA . ILE D 1 222 ? 145.56171 131.84402 163.12669 1.000 18.33902 222 ILE D CA 1
ATOM 11874 C C . ILE D 1 222 ? 144.20188 131.61500 162.47619 1.000 20.99581 222 ILE D C 1
ATOM 11875 O O . ILE D 1 222 ? 143.70933 132.46250 161.72457 1.000 23.82555 222 ILE D O 1
ATOM 11880 N N . GLY D 1 223 ? 143.57506 130.47012 162.74985 1.000 20.72772 223 GLY D N 1
ATOM 11881 C CA . GLY D 1 223 ? 142.23065 130.23826 162.24882 1.000 19.35607 223 GLY D CA 1
ATOM 11882 C C . GLY D 1 223 ? 141.22729 131.22669 162.80832 1.000 21.88292 223 GLY D C 1
ATOM 11883 O O . GLY D 1 223 ? 140.33749 131.69613 162.09485 1.000 23.63126 223 GLY D O 1
ATOM 11884 N N . LEU D 1 224 ? 141.36538 131.56672 164.09157 1.000 22.53240 224 LEU D N 1
ATOM 11885 C CA . LEU D 1 224 ? 140.50803 132.58650 164.68466 1.000 21.96258 224 LEU D CA 1
ATOM 11886 C C . LEU D 1 224 ? 140.72213 133.93840 164.01947 1.000 22.38634 224 LEU D C 1
ATOM 11887 O O . LEU D 1 224 ? 139.75928 134.66197 163.74302 1.000 28.22627 224 LEU D O 1
ATOM 11892 N N . GLU D 1 225 ? 141.98040 134.29737 163.76054 1.000 24.26562 225 GLU D N 1
ATOM 11893 C CA . GLU D 1 225 ? 142.26767 135.55686 163.08289 1.000 26.46838 225 GLU D CA 1
ATOM 11894 C C . GLU D 1 225 ? 141.68536 135.56876 161.67529 1.000 25.75147 225 GLU D C 1
ATOM 11895 O O . GLU D 1 225 ? 141.17654 136.59530 161.21326 1.000 26.05987 225 GLU D O 1
ATOM 11901 N N . PHE D 1 226 ? 141.76323 134.43619 160.97637 1.000 17.95560 226 PHE D N 1
ATOM 11902 C CA . PHE D 1 226 ? 141.17207 134.33319 159.64806 1.000 15.83324 226 PHE D CA 1
ATOM 11903 C C . PHE D 1 226 ? 139.66138 134.50500 159.70616 1.000 18.15136 226 PHE D C 1
ATOM 11904 O O . PHE D 1 226 ? 139.07285 135.18960 158.86251 1.000 20.52552 226 PHE D O 1
ATOM 11912 N N . CYS D 1 227 ? 139.01784 133.88758 160.69749 1.000 19.13747 227 CYS D N 1
ATOM 11913 C CA . CYS D 1 227 ? 137.56337 133.90840 160.78396 1.000 19.53136 227 CYS D CA 1
ATOM 11914 C C . CYS D 1 227 ? 137.01927 135.24564 161.26940 1.000 23.79534 227 CYS D C 1
ATOM 11915 O O . CYS D 1 227 ? 135.89122 135.60749 160.92078 1.000 24.48914 227 CYS D O 1
ATOM 11918 N N . HIS D 1 228 ? 137.78522 135.98843 162.06507 1.000 23.55920 228 HIS D N 1
ATOM 11919 C CA . HIS D 1 228 ? 137.28400 137.20309 162.69304 1.000 21.28961 228 HIS D CA 1
ATOM 11920 C C . HIS D 1 228 ? 137.79851 138.48262 162.05261 1.000 24.49158 228 HIS D C 1
ATOM 11921 O O . HIS D 1 228 ? 137.37404 139.56853 162.45759 1.000 28.32098 228 HIS D O 1
ATOM 11928 N N . ASN D 1 229 ? 138.69726 138.39720 161.08341 1.000 21.52584 229 ASN D N 1
ATOM 11929 C CA . ASN D 1 229 ? 139.18266 139.60098 160.42109 1.000 21.06294 229 ASN D CA 1
ATOM 11930 C C . ASN D 1 229 ? 138.19444 140.01870 159.33974 1.000 24.71593 229 ASN D C 1
ATOM 11931 O O . ASN D 1 229 ? 137.91534 139.22665 158.43353 1.000 27.17606 229 ASN D O 1
ATOM 11936 N N . PRO D 1 230 ? 137.63988 141.23120 159.39713 1.000 27.37189 230 PRO D N 1
ATOM 11937 C CA . PRO D 1 230 ? 136.68432 141.65041 158.35948 1.000 27.57062 230 PRO D CA 1
ATOM 11938 C C . PRO D 1 230 ? 137.28762 141.73684 156.96939 1.000 27.10447 230 PRO D C 1
ATOM 11939 O O . PRO D 1 230 ? 136.54037 141.69074 155.98554 1.000 31.40074 230 PRO D O 1
ATOM 11943 N N . ARG D 1 231 ? 138.60896 141.85941 156.85294 1.000 23.32109 231 ARG D N 1
ATOM 11944 C CA . ARG D 1 231 ? 139.26466 141.97030 155.55691 1.000 22.37117 231 ARG D CA 1
ATOM 11945 C C . ARG D 1 231 ? 139.51228 140.62146 154.89680 1.000 17.55789 231 ARG D C 1
ATOM 11946 O O . ARG D 1 231 ? 140.04885 140.58603 153.78716 1.000 19.41137 231 ARG D O 1
ATOM 11954 N N . ILE D 1 232 ? 139.13955 139.52054 155.54281 1.000 14.66316 232 ILE D N 1
ATOM 11955 C CA . ILE D 1 232 ? 139.21085 138.19552 154.93828 1.000 13.86046 232 ILE D CA 1
ATOM 11956 C C . ILE D 1 232 ? 137.83798 137.91030 154.33705 1.000 12.60846 232 ILE D C 1
ATOM 11957 O O . ILE D 1 232 ? 136.88010 137.61656 155.04991 1.000 18.66747 232 ILE D O 1
ATOM 11962 N N . ALA D 1 233 ? 137.73617 138.02450 153.01403 1.000 10.12702 233 ALA D N 1
ATOM 11963 C CA . ALA D 1 233 ? 136.45954 137.80989 152.34701 1.000 8.99850 233 ALA D CA 1
ATOM 11964 C C . ALA D 1 233 ? 136.09917 136.33199 152.27409 1.000 7.83279 233 ALA D C 1
ATOM 11965 O O . ALA D 1 233 ? 134.94528 135.95879 152.50425 1.000 16.03254 233 ALA D O 1
ATOM 11967 N N . LYS D 1 234 ? 137.06724 135.48241 151.96003 1.000 7.11658 234 LYS D N 1
ATOM 11968 C CA . LYS D 1 234 ? 136.82114 134.07726 151.69094 1.000 7.94839 234 LYS D CA 1
ATOM 11969 C C . LYS D 1 234 ? 137.85595 133.23630 152.42382 1.000 8.74888 234 LYS D C 1
ATOM 11970 O O . LYS D 1 234 ? 138.98942 133.66969 152.63380 1.000 10.83424 234 LYS D O 1
ATOM 11976 N N . ILE D 1 235 ? 137.44879 132.04028 152.83968 1.000 9.47630 235 ILE D N 1
ATOM 11977 C CA . ILE D 1 235 ? 138.33694 131.08436 153.48962 1.000 5.43836 235 ILE D CA 1
ATOM 11978 C C . ILE D 1 235 ? 138.19237 129.74519 152.78068 1.000 6.58098 235 ILE D C 1
ATOM 11979 O O . ILE D 1 235 ? 137.08355 129.20974 152.68399 1.000 13.33995 235 ILE D O 1
ATOM 11984 N N . THR D 1 236 ? 139.30284 129.21188 152.28122 1.000 8.34806 236 THR D N 1
ATOM 11985 C CA . THR D 1 236 ? 139.35366 127.87369 151.70626 1.000 7.94113 236 THR D CA 1
ATOM 11986 C C . THR D 1 236 ? 140.06044 126.95144 152.68400 1.000 8.72087 236 THR D C 1
ATOM 11987 O O . THR D 1 236 ? 141.16118 127.26055 153.14652 1.000 13.04491 236 THR D O 1
ATOM 11991 N N . PHE D 1 237 ? 139.43293 125.82706 152.99648 1.000 12.08580 237 PHE D N 1
ATOM 11992 C CA . PHE D 1 237 ? 139.96781 124.90577 153.98223 1.000 9.59738 237 PHE D CA 1
ATOM 11993 C C . PHE D 1 237 ? 139.96371 123.48676 153.43979 1.000 13.06431 237 PHE D C 1
ATOM 11994 O O . PHE D 1 237 ? 138.99728 123.04956 152.81023 1.000 17.38938 237 PHE D O 1
ATOM 12002 N N . THR D 1 238 ? 141.05799 122.77880 153.68858 1.000 11.15957 238 THR D N 1
ATOM 12003 C CA . THR D 1 238 ? 141.17301 121.35345 153.42910 1.000 9.62877 238 THR D CA 1
ATOM 12004 C C . THR D 1 238 ? 141.68698 120.68562 154.69317 1.000 12.54621 238 THR D C 1
ATOM 12005 O O . THR D 1 238 ? 142.68556 121.12818 155.26675 1.000 18.06548 238 THR D O 1
ATOM 12009 N N . GLY D 1 239 ? 141.00344 119.64142 155.13150 1.000 13.18863 239 GLY D N 1
ATOM 12010 C CA . GLY D 1 239 ? 141.38170 118.99106 156.37332 1.000 17.30472 239 GLY D CA 1
ATOM 12011 C C . GLY D 1 239 ? 140.26587 118.08823 156.86791 1.000 22.69748 239 GLY D C 1
ATOM 12012 O O . GLY D 1 239 ? 139.44907 117.60517 156.08472 1.000 21.22097 239 GLY D O 1
ATOM 12013 N N . SER D 1 240 ? 140.26087 117.87444 158.17904 1.000 30.68716 240 SER D N 1
ATOM 12014 C CA . SER D 1 240 ? 139.29967 116.98419 158.80727 1.000 32.31045 240 SER D CA 1
ATOM 12015 C C . SER D 1 240 ? 137.93149 117.65007 158.92853 1.000 34.02664 240 SER D C 1
ATOM 12016 O O . SER D 1 240 ? 137.78834 118.87157 158.82486 1.000 33.94961 240 SER D O 1
ATOM 12019 N N . THR D 1 241 ? 136.91519 116.81479 159.15285 1.000 33.10477 241 THR D N 1
ATOM 12020 C CA . THR D 1 241 ? 135.54954 117.31074 159.29150 1.000 34.56413 241 THR D CA 1
ATOM 12021 C C . THR D 1 241 ? 135.38867 118.18165 160.53214 1.000 33.23861 241 THR D C 1
ATOM 12022 O O . THR D 1 241 ? 134.67843 119.19229 160.49671 1.000 35.65973 241 THR D O 1
ATOM 12026 N N . GLY D 1 242 ? 136.02634 117.80018 161.63944 1.000 25.81596 242 GLY D N 1
ATOM 12027 C CA . GLY D 1 242 ? 135.85501 118.54954 162.87411 1.000 22.84573 242 GLY D CA 1
ATOM 12028 C C . GLY D 1 242 ? 136.38967 119.96487 162.78286 1.000 22.53898 242 GLY D C 1
ATOM 12029 O O . GLY D 1 242 ? 135.74038 120.91803 163.22137 1.000 24.73319 242 GLY D O 1
ATOM 12030 N N . VAL D 1 243 ? 137.58719 120.12187 162.21565 1.000 24.84257 243 VAL D N 1
ATOM 12031 C CA . VAL D 1 243 ? 138.15109 121.45759 162.05908 1.000 24.13927 243 VAL D CA 1
ATOM 12032 C C . VAL D 1 243 ? 137.32403 122.27240 161.07338 1.000 26.06193 243 VAL D C 1
ATOM 12033 O O . VAL D 1 243 ? 137.16928 123.48642 161.23906 1.000 26.94770 243 VAL D O 1
ATOM 12037 N N . GLY D 1 244 ? 136.77213 121.62911 160.04328 1.000 24.61758 244 GLY D N 1
ATOM 12038 C CA . GLY D 1 244 ? 135.88429 122.33799 159.13678 1.000 23.36003 244 GLY D CA 1
ATOM 12039 C C . GLY D 1 244 ? 134.63367 122.84740 159.82641 1.000 26.80885 244 GLY D C 1
ATOM 12040 O O . GLY D 1 244 ? 134.20604 123.98164 159.59986 1.000 28.49377 244 GLY D O 1
ATOM 12041 N N . ARG D 1 245 ? 134.03393 122.01705 160.68339 1.000 27.14501 245 ARG D N 1
ATOM 12042 C CA . ARG D 1 245 ? 132.87110 122.45305 161.44988 1.000 25.51944 245 ARG D CA 1
ATOM 12043 C C . ARG D 1 245 ? 133.22872 123.59589 162.39007 1.000 24.92655 245 ARG D C 1
ATOM 12044 O O . ARG D 1 245 ? 132.46910 124.56239 162.52325 1.000 25.97732 245 ARG D O 1
ATOM 12052 N N . TRP D 1 246 ? 134.38659 123.50573 163.04513 1.000 25.75950 246 TRP D N 1
ATOM 12053 C CA . TRP D 1 246 ? 134.82720 124.59013 163.91543 1.000 25.20920 246 TRP D CA 1
ATOM 12054 C C . TRP D 1 246 ? 135.00738 125.88417 163.13458 1.000 28.89497 246 TRP D C 1
ATOM 12055 O O . TRP D 1 246 ? 134.60306 126.95903 163.59449 1.000 30.08034 246 TRP D O 1
ATOM 12066 N N . LEU D 1 247 ? 135.61829 125.80166 161.95219 1.000 27.00399 247 LEU D N 1
ATOM 12067 C CA . LEU D 1 247 ? 135.81555 126.99238 161.13419 1.000 29.02728 247 LEU D CA 1
ATOM 12068 C C . LEU D 1 247 ? 134.48716 127.58494 160.69815 1.000 30.13681 247 LEU D C 1
ATOM 12069 O O . LEU D 1 247 ? 134.30657 128.80724 160.71987 1.000 32.50600 247 LEU D O 1
ATOM 12074 N N . MET D 1 248 ? 133.54777 126.73211 160.28587 1.000 32.19220 248 MET D N 1
ATOM 12075 C CA . MET D 1 248 ? 132.26647 127.22970 159.80258 1.000 32.47196 248 MET D CA 1
ATOM 12076 C C . MET D 1 248 ? 131.46947 127.86456 160.93427 1.000 32.03078 248 MET D C 1
ATOM 12077 O O . MET D 1 248 ? 130.75018 128.84677 160.72013 1.000 33.67644 248 MET D O 1
ATOM 12082 N N . LYS D 1 249 ? 131.58939 127.32063 162.14727 1.000 29.32771 249 LYS D N 1
ATOM 12083 C CA . LYS D 1 249 ? 130.96023 127.94789 163.30403 1.000 29.37094 249 LYS D CA 1
ATOM 12084 C C . LYS D 1 249 ? 131.61643 129.28174 163.63660 1.000 29.49417 249 LYS D C 1
ATOM 12085 O O . LYS D 1 249 ? 130.92854 130.24666 163.98529 1.000 31.59942 249 LYS D O 1
ATOM 12089 N N . GLU D 1 250 ? 132.94505 129.35748 163.53550 1.000 32.43927 250 GLU D N 1
ATOM 12090 C CA . GLU D 1 250 ? 133.64984 130.58423 163.89197 1.000 31.37297 250 GLU D CA 1
ATOM 12091 C C . GLU D 1 250 ? 133.51624 131.66636 162.82955 1.000 30.21406 250 GLU D C 1
ATOM 12092 O O . GLU D 1 250 ? 133.59844 132.85501 163.15313 1.000 29.53865 250 GLU D O 1
ATOM 12098 N N . ALA D 1 251 ? 133.31791 131.28839 161.57182 1.000 29.36477 251 ALA D N 1
ATOM 12099 C CA . ALA D 1 251 ? 133.15378 132.25689 160.49725 1.000 28.08273 251 ALA D CA 1
ATOM 12100 C C . ALA D 1 251 ? 131.71851 132.74306 160.35066 1.000 30.62551 251 ALA D C 1
ATOM 12101 O O . ALA D 1 251 ? 131.45047 133.58245 159.48625 1.000 31.34311 251 ALA D O 1
ATOM 12103 N N . ALA D 1 252 ? 130.79652 132.23661 161.17189 1.000 36.04343 252 ALA D N 1
ATOM 12104 C CA . ALA D 1 252 ? 129.38782 132.58637 161.02680 1.000 34.91909 252 ALA D CA 1
ATOM 12105 C C . ALA D 1 252 ? 129.13836 134.05634 161.33483 1.000 34.33798 252 ALA D C 1
ATOM 12106 O O . ALA D 1 252 ? 128.33968 134.70887 160.65481 1.000 36.75174 252 ALA D O 1
ATOM 12108 N N . GLY D 1 253 ? 129.81506 134.59756 162.34713 1.000 30.06395 253 GLY D N 1
ATOM 12109 C CA . GLY D 1 253 ? 129.58055 135.97256 162.74419 1.000 32.90840 253 GLY D CA 1
ATOM 12110 C C . GLY D 1 253 ? 129.93749 136.99659 161.68835 1.000 34.34736 253 GLY D C 1
ATOM 12111 O O . GLY D 1 253 ? 129.49967 138.14723 161.78155 1.000 34.26983 253 GLY D O 1
ATOM 12112 N N . GLY D 1 254 ? 130.72469 136.61226 160.68900 1.000 33.56128 254 GLY D N 1
ATOM 12113 C CA . GLY D 1 254 ? 131.13813 137.54809 159.66352 1.000 31.54977 254 GLY D CA 1
ATOM 12114 C C . GLY D 1 254 ? 130.56946 137.25162 158.29286 1.000 31.71846 254 GLY D C 1
ATOM 12115 O O . GLY D 1 254 ? 130.85405 137.97814 157.33818 1.000 32.02553 254 GLY D O 1
ATOM 12116 N N . ILE D 1 255 ? 129.75606 136.19794 158.18955 1.000 25.81530 255 ILE D N 1
ATOM 12117 C CA . ILE D 1 255 ? 129.19346 135.74186 156.92124 1.000 25.79868 255 ILE D CA 1
ATOM 12118 C C . ILE D 1 255 ? 130.31041 135.66025 155.88926 1.000 26.78730 255 ILE D C 1
ATOM 12119 O O . ILE D 1 255 ? 130.33815 136.42371 154.91816 1.000 29.89350 255 ILE D O 1
ATOM 12124 N N . LYS D 1 256 ? 131.25474 134.75595 156.11194 1.000 25.72826 256 LYS D N 1
ATOM 12125 C CA . LYS D 1 256 ? 132.39763 134.58500 155.23163 1.000 22.24366 256 LYS D CA 1
ATOM 12126 C C . LYS D 1 256 ? 132.12874 133.44105 154.26858 1.000 21.60163 256 LYS D C 1
ATOM 12127 O O . LYS D 1 256 ? 131.56831 132.41267 154.65556 1.000 24.50283 256 LYS D O 1
ATOM 12133 N N . ARG D 1 257 ? 132.51540 133.62845 153.01126 1.000 21.98279 257 ARG D N 1
ATOM 12134 C CA . ARG D 1 257 ? 132.43777 132.53862 152.05091 1.000 21.24840 257 ARG D CA 1
ATOM 12135 C C . ARG D 1 257 ? 133.40147 131.43470 152.46152 1.000 19.95304 257 ARG D C 1
ATOM 12136 O O . ARG D 1 257 ? 134.58885 131.68357 152.68348 1.000 21.45056 257 ARG D O 1
ATOM 12144 N N . LEU D 1 258 ? 132.88783 130.21430 152.57430 1.000 15.89204 258 LEU D N 1
ATOM 12145 C CA . LEU D 1 258 ? 133.67377 129.08272 153.04455 1.000 16.58292 258 LEU D CA 1
ATOM 12146 C C . LEU D 1 258 ? 133.61929 127.97056 152.01424 1.000 19.67342 258 LEU D C 1
ATOM 12147 O O . LEU D 1 258 ? 132.53311 127.51798 151.64038 1.000 24.41483 258 LEU D O 1
ATOM 12152 N N . SER D 1 259 ? 134.78664 127.53505 151.56170 1.000 16.36910 259 SER D N 1
ATOM 12153 C CA . SER D 1 259 ? 134.92375 126.36094 150.71473 1.000 17.45721 259 SER D CA 1
ATOM 12154 C C . SER D 1 259 ? 135.66467 125.30380 151.51602 1.000 19.89988 259 SER D C 1
ATOM 12155 O O . SER D 1 259 ? 136.75921 125.56237 152.02290 1.000 23.23203 259 SER D O 1
ATOM 12158 N N . LEU D 1 260 ? 135.06801 124.12378 151.63518 1.000 18.26998 260 LEU D N 1
ATOM 12159 C CA . LEU D 1 260 ? 135.58563 123.07297 152.49653 1.000 16.51481 260 LEU D CA 1
ATOM 12160 C C . LEU D 1 260 ? 135.74781 121.78795 151.70320 1.000 17.48284 260 LEU D C 1
ATOM 12161 O O . LEU D 1 260 ? 134.83611 121.38426 150.97654 1.000 19.47323 260 LEU D O 1
ATOM 12166 N N . GLU D 1 261 ? 136.91050 121.15760 151.83287 1.000 16.23889 261 GLU D N 1
ATOM 12167 C CA . GLU D 1 261 ? 137.12201 119.79071 151.37280 1.000 15.37735 261 GLU D CA 1
ATOM 12168 C C . GLU D 1 261 ? 137.46734 118.96930 152.60555 1.000 16.65424 261 GLU D C 1
ATOM 12169 O O . GLU D 1 261 ? 138.55755 119.11298 153.16620 1.000 19.73385 261 GLU D O 1
ATOM 12175 N N . LEU D 1 262 ? 136.53723 118.12733 153.03204 1.000 19.18713 262 LEU D N 1
ATOM 12176 C CA . LEU D 1 262 ? 136.66373 117.34026 154.24751 1.000 19.92845 262 LEU D CA 1
ATOM 12177 C C . LEU D 1 262 ? 136.82540 115.86712 153.89230 1.000 22.38513 262 LEU D C 1
ATOM 12178 O O . LEU D 1 262 ? 136.91802 115.49053 152.72270 1.000 25.74013 262 LEU D O 1
ATOM 12183 N N . GLY D 1 263 ? 136.85798 115.02800 154.92074 1.000 22.88416 263 GLY D N 1
ATOM 12184 C CA . GLY D 1 263 ? 137.14866 113.62591 154.71426 1.000 24.70900 263 GLY D CA 1
ATOM 12185 C C . GLY D 1 263 ? 136.04096 112.88932 153.98631 1.000 25.66481 263 GLY D C 1
ATOM 12186 O O . GLY D 1 263 ? 134.89348 113.32620 153.91361 1.000 25.33798 263 GLY D O 1
ATOM 12187 N N . GLY D 1 264 ? 136.40972 111.73397 153.42853 1.000 23.64226 264 GLY D N 1
ATOM 12188 C CA . GLY D 1 264 ? 135.46627 110.88395 152.74145 1.000 18.26310 264 GLY D CA 1
ATOM 12189 C C . GLY D 1 264 ? 135.61567 109.44009 153.18567 1.000 20.08966 264 GLY D C 1
ATOM 12190 O O . GLY D 1 264 ? 136.58536 109.06654 153.84606 1.000 25.61159 264 GLY D O 1
ATOM 12191 N N . ASN D 1 265 ? 134.62733 108.63268 152.80937 1.000 21.65146 265 ASN D N 1
ATOM 12192 C CA . ASN D 1 265 ? 134.62509 107.19348 153.07142 1.000 21.91019 265 ASN D CA 1
ATOM 12193 C C . ASN D 1 265 ? 134.33114 106.51541 151.73617 1.000 21.90277 265 ASN D C 1
ATOM 12194 O O . ASN D 1 265 ? 133.18255 106.17270 151.44836 1.000 23.56457 265 ASN D O 1
ATOM 12199 N N . ALA D 1 266 ? 135.37400 106.29916 150.94056 1.000 14.78651 266 ALA D N 1
ATOM 12200 C CA . ALA D 1 266 ? 135.19675 105.96079 149.53192 1.000 14.65280 266 ALA D CA 1
ATOM 12201 C C . ALA D 1 266 ? 134.94664 104.46972 149.34864 1.000 15.03709 266 ALA D C 1
ATOM 12202 O O . ALA D 1 266 ? 135.80710 103.66057 149.70587 1.000 19.74859 266 ALA D O 1
ATOM 12204 N N . PRO D 1 267 ? 133.80733 104.06812 148.79573 1.000 10.22793 267 PRO D N 1
ATOM 12205 C CA . PRO D 1 267 ? 133.59668 102.65802 148.46353 1.000 10.67787 267 PRO D CA 1
ATOM 12206 C C . PRO D 1 267 ? 134.28260 102.27169 147.15896 1.000 11.21247 267 PRO D C 1
ATOM 12207 O O . PRO D 1 267 ? 134.56099 103.10240 146.29374 1.000 15.41999 267 PRO D O 1
ATOM 12211 N N . PHE D 1 268 ? 134.55517 100.97304 147.03790 1.000 11.67249 268 PHE D N 1
ATOM 12212 C CA . PHE D 1 268 ? 135.23010 100.39973 145.87208 1.000 7.30781 268 PHE D CA 1
ATOM 12213 C C . PHE D 1 268 ? 134.49131 99.10953 145.52687 1.000 13.08539 268 PHE D C 1
ATOM 12214 O O . PHE D 1 268 ? 134.66844 98.08884 146.19643 1.000 14.48404 268 PHE D O 1
ATOM 12222 N N . ILE D 1 269 ? 133.66617 99.15846 144.48554 1.000 10.25344 269 ILE D N 1
ATOM 12223 C CA . ILE D 1 269 ? 132.77686 98.06130 144.11840 1.000 7.89129 269 ILE D CA 1
ATOM 12224 C C . ILE D 1 269 ? 133.34296 97.31832 142.91738 1.000 10.92030 269 ILE D C 1
ATOM 12225 O O . ILE D 1 269 ? 133.79847 97.93156 141.94627 1.000 16.77349 269 ILE D O 1
ATOM 12230 N N . VAL D 1 270 ? 133.31555 95.99144 142.98206 1.000 8.65330 270 VAL D N 1
ATOM 12231 C CA . VAL D 1 270 ? 133.74865 95.13244 141.88789 1.000 9.03930 270 VAL D CA 1
ATOM 12232 C C . VAL D 1 270 ? 132.57659 94.23009 141.53053 1.000 13.16185 270 VAL D C 1
ATOM 12233 O O . VAL D 1 270 ? 132.21760 93.33235 142.30300 1.000 13.52202 270 VAL D O 1
ATOM 12237 N N . PHE D 1 271 ? 131.97832 94.46472 140.36744 1.000 12.96855 271 PHE D N 1
ATOM 12238 C CA . PHE D 1 271 ? 130.84857 93.67431 139.90408 1.000 14.52210 271 PHE D CA 1
ATOM 12239 C C . PHE D 1 271 ? 131.33295 92.42947 139.16429 1.000 17.39393 271 PHE D C 1
ATOM 12240 O O . PHE D 1 271 ? 132.49653 92.31584 138.77826 1.000 16.73039 271 PHE D O 1
ATOM 12248 N N . ASP D 1 272 ? 130.41433 91.48309 138.96279 1.000 23.41937 272 ASP D N 1
ATOM 12249 C CA . ASP D 1 272 ? 130.77276 90.23508 138.30034 1.000 27.44785 272 ASP D CA 1
ATOM 12250 C C . ASP D 1 272 ? 131.05017 90.40510 136.81049 1.000 28.95415 272 ASP D C 1
ATOM 12251 O O . ASP D 1 272 ? 131.58954 89.48204 136.19246 1.000 30.32498 272 ASP D O 1
ATOM 1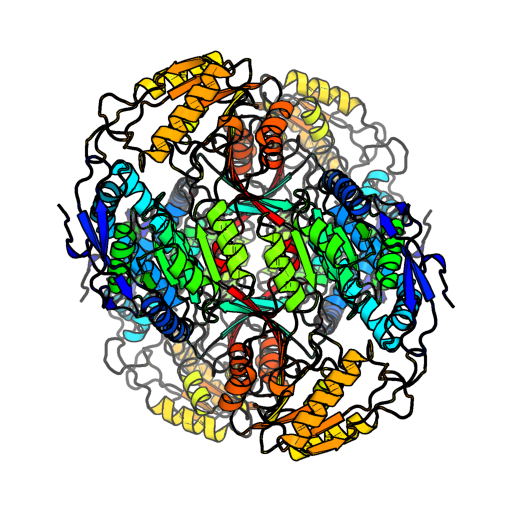2256 N N . ASP D 1 273 ? 130.69851 91.54710 136.21963 1.000 29.58085 273 ASP D N 1
ATOM 12257 C CA . ASP D 1 273 ? 130.98172 91.81903 134.81706 1.000 29.61499 273 ASP D CA 1
ATOM 12258 C C . ASP D 1 273 ? 132.17512 92.75272 134.63929 1.000 29.43209 273 ASP D C 1
ATOM 12259 O O . ASP D 1 273 ? 132.29023 93.41854 133.60565 1.000 33.55607 273 ASP D O 1
ATOM 12264 N N . ALA D 1 274 ? 133.07355 92.79508 135.61534 1.000 23.71483 274 ALA D N 1
ATOM 12265 C CA . ALA D 1 274 ? 134.21327 93.69733 135.60741 1.000 25.01852 274 ALA D CA 1
ATOM 12266 C C . ALA D 1 274 ? 135.46752 92.99977 135.09081 1.000 30.83030 274 ALA D C 1
ATOM 12267 O O . ALA D 1 274 ? 135.54366 91.77344 134.99694 1.000 28.73098 274 ALA D O 1
ATOM 12269 N N . ASP D 1 275 ? 136.46423 93.81349 134.75540 1.000 45.49007 275 ASP D N 1
ATOM 12270 C CA . ASP D 1 275 ? 137.78932 93.32547 134.39494 1.000 46.51980 275 ASP D CA 1
ATOM 12271 C C . ASP D 1 275 ? 138.59711 93.16244 135.67791 1.000 47.21662 275 ASP D C 1
ATOM 12272 O O . ASP D 1 275 ? 139.01242 94.15257 136.28724 1.000 46.27929 275 ASP D O 1
ATOM 12277 N N . LEU D 1 276 ? 138.82112 91.90942 136.08158 1.000 39.89295 276 LEU D N 1
ATOM 12278 C CA . LEU D 1 276 ? 139.37031 91.62977 137.40571 1.000 38.50747 276 LEU D CA 1
ATOM 12279 C C . LEU D 1 276 ? 140.78571 92.17207 137.56743 1.000 36.71607 276 LEU D C 1
ATOM 12280 O O . LEU D 1 276 ? 141.12690 92.71966 138.62099 1.000 35.48169 276 LEU D O 1
ATOM 12285 N N . ASP D 1 277 ? 141.63243 92.00724 136.54952 1.000 33.45033 277 ASP D N 1
ATOM 12286 C CA . ASP D 1 277 ? 142.98493 92.54818 136.63053 1.000 32.72561 277 ASP D CA 1
ATOM 12287 C C . ASP D 1 277 ? 142.95874 94.06589 136.73310 1.000 30.08484 277 ASP D C 1
ATOM 12288 O O . ASP D 1 277 ? 143.70563 94.65956 137.52356 1.000 31.41561 277 ASP D O 1
ATOM 12290 N N . ALA D 1 278 ? 142.09503 94.70999 135.94601 1.000 24.71713 278 ALA D N 1
ATOM 12291 C CA . ALA D 1 278 ? 141.93832 96.15425 136.04935 1.000 23.71014 278 ALA D CA 1
ATOM 12292 C C . ALA D 1 278 ? 141.41925 96.54902 137.42320 1.000 21.15094 278 ALA D C 1
ATOM 12293 O O . ALA D 1 278 ? 141.85102 97.55742 137.98813 1.000 19.72821 278 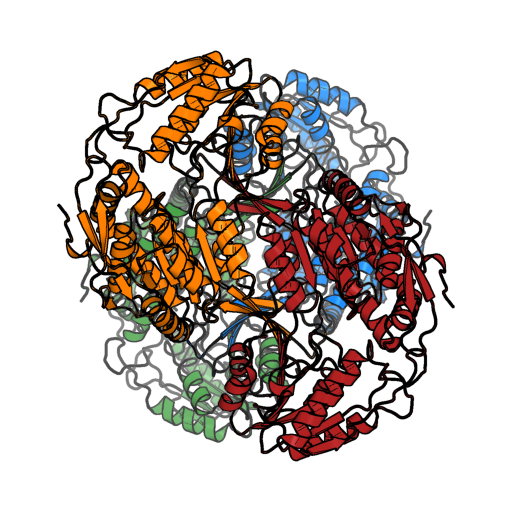ALA D O 1
ATOM 12295 N N . ALA D 1 279 ? 140.48880 95.76679 137.97482 1.000 18.99083 279 ALA D N 1
ATOM 12296 C CA . ALA D 1 279 ? 139.95630 96.07016 139.29907 1.000 17.38440 279 ALA D CA 1
ATOM 12297 C C . ALA D 1 279 ? 141.03926 95.97885 140.36658 1.000 21.70704 279 ALA D C 1
ATOM 12298 O O . ALA D 1 279 ? 141.10737 96.82486 141.26418 1.000 17.51734 279 ALA D O 1
ATOM 12300 N N . VAL D 1 280 ? 141.90009 94.96233 140.28277 1.000 22.02061 280 VAL D N 1
ATOM 12301 C CA . VAL D 1 280 ? 142.97076 94.81491 141.26383 1.000 21.53362 280 VAL D CA 1
ATOM 12302 C C . VAL D 1 280 ? 143.98881 95.94148 141.12854 1.000 21.88951 280 VAL D C 1
ATOM 12303 O O . VAL D 1 280 ? 144.45246 96.49549 142.13199 1.000 23.73353 280 VAL D O 1
ATOM 12307 N N . GLU D 1 281 ? 144.34876 96.30854 139.89511 1.000 23.21380 281 GLU D N 1
ATOM 12308 C CA . GLU D 1 281 ? 145.26393 97.43348 139.70957 1.000 22.20096 281 GLU D CA 1
ATOM 12309 C C . GLU D 1 281 ? 144.65989 98.73146 140.23664 1.000 23.75575 281 GLU D C 1
ATOM 12310 O O . GLU D 1 281 ? 145.35151 99.53846 140.87611 1.000 26.39489 281 GLU D O 1
ATOM 12312 N N . GLY D 1 282 ? 143.36744 98.94775 139.98317 1.000 20.93292 282 GLY D N 1
ATOM 12313 C CA . GLY D 1 282 ? 142.71158 100.14108 140.48611 1.000 20.32650 282 GLY D CA 1
ATOM 12314 C C . GLY D 1 282 ? 142.63921 100.17409 141.99832 1.000 22.39371 282 GLY D C 1
ATOM 12315 O O . GLY D 1 282 ? 142.81535 101.22557 142.61114 1.000 25.72621 282 GLY D O 1
ATOM 12316 N N . ALA D 1 283 ? 142.37499 99.02394 142.62037 1.000 24.09166 283 ALA D N 1
ATOM 12317 C CA . ALA D 1 283 ? 142.37290 98.95813 144.07707 1.000 21.56560 283 ALA D CA 1
ATOM 12318 C C . ALA D 1 283 ? 143.76166 99.22787 144.63619 1.000 25.69792 283 ALA D C 1
ATOM 12319 O O . ALA D 1 283 ? 143.90704 99.91343 145.65314 1.000 28.13687 283 ALA D O 1
ATOM 12321 N N . MET D 1 284 ? 144.79709 98.70592 143.97722 1.000 29.72520 284 MET D N 1
ATOM 12322 C CA . MET D 1 284 ? 146.15749 98.94771 144.44016 1.000 31.13100 284 MET D CA 1
ATOM 12323 C C . MET D 1 284 ? 146.51168 100.42796 144.37981 1.000 31.72669 284 MET D C 1
ATOM 12324 O O . MET D 1 284 ? 147.12233 100.96171 145.31210 1.000 32.41489 284 MET D O 1
ATOM 12329 N N . ILE D 1 285 ? 146.14436 101.11149 143.29400 1.000 31.96361 285 ILE D N 1
ATOM 12330 C CA . ILE D 1 285 ? 146.51044 102.52611 143.21865 1.000 33.64852 285 ILE D CA 1
ATOM 12331 C C . ILE D 1 285 ? 145.59768 103.39281 144.08928 1.000 34.55238 285 ILE D C 1
ATOM 12332 O O . ILE D 1 285 ? 146.04710 104.39937 144.64764 1.000 36.75278 285 ILE D O 1
ATOM 12337 N N . SER D 1 286 ? 144.32245 103.02888 144.23436 1.000 29.87864 286 SER D N 1
ATOM 12338 C CA A SER D 1 286 ? 143.38784 103.84242 145.00352 0.425 30.55478 286 SER D CA 1
ATOM 12339 C CA B SER D 1 286 ? 143.39981 103.85609 145.00299 0.575 30.54678 286 SER D CA 1
ATOM 12340 C C . SER D 1 286 ? 143.61184 103.69960 146.50346 1.000 33.05919 286 SER D C 1
ATOM 12341 O O . SER D 1 286 ? 143.53234 104.68418 147.24367 1.000 33.94809 286 SER D O 1
ATOM 12346 N N . LYS D 1 287 ? 143.88773 102.48239 146.97018 1.000 30.20548 287 LYS D N 1
ATOM 12347 C CA . LYS D 1 287 ? 144.00880 102.25124 148.40338 1.000 28.99873 287 LYS D CA 1
ATOM 12348 C C . LYS D 1 287 ? 145.39398 102.61081 148.92763 1.000 29.11827 287 LYS D C 1
ATOM 12349 O O . LYS D 1 287 ? 145.52007 103.37839 149.88598 1.000 30.83220 287 LYS D O 1
ATOM 12355 N N . PHE D 1 288 ? 146.44224 102.07269 148.31604 1.000 28.97943 288 PHE D N 1
ATOM 12356 C CA . PHE D 1 288 ? 147.76402 102.08254 148.92650 1.000 28.89156 288 PHE D CA 1
ATOM 12357 C C . PHE D 1 288 ? 148.62281 103.27297 148.52119 1.000 29.70634 288 PHE D C 1
ATOM 12358 O O . PHE D 1 288 ? 149.75610 103.38331 148.99612 1.000 31.68819 288 PHE D O 1
ATOM 12366 N N . ARG D 1 289 ? 148.12237 104.16580 147.67482 1.000 30.68104 289 ARG D N 1
ATOM 12367 C CA . ARG D 1 289 ? 148.85446 105.39036 147.38499 1.000 30.14110 289 ARG D CA 1
ATOM 12368 C C . ARG D 1 289 ? 148.94887 106.25609 148.63672 1.000 31.72968 289 ARG D C 1
ATOM 12369 O O . ARG D 1 289 ? 147.98919 106.37464 149.40536 1.000 30.00809 289 ARG D O 1
ATOM 12371 N N . ASN D 1 290 ? 150.12596 106.84961 148.84335 1.000 33.82854 290 ASN D N 1
ATOM 12372 C CA . ASN D 1 290 ? 150.41991 107.64856 150.03356 1.000 32.19539 290 ASN D CA 1
ATOM 12373 C C . ASN D 1 290 ? 150.22480 106.84106 151.31242 1.000 32.53968 290 ASN D C 1
ATOM 12374 O O . ASN D 1 290 ? 149.89966 107.39660 152.36395 1.000 32.43508 290 ASN D O 1
ATOM 12379 N N . ALA D 1 291 ? 150.42722 105.52546 151.22030 1.000 35.32296 291 ALA D N 1
ATOM 12380 C CA . ALA D 1 291 ? 150.19445 104.60142 152.32902 1.000 35.22724 291 ALA D CA 1
ATOM 12381 C C . ALA D 1 291 ? 148.77341 104.73440 152.86663 1.000 36.16586 291 ALA D C 1
ATOM 12382 O O . ALA D 1 291 ? 148.53115 104.64958 154.07117 1.000 38.09482 291 ALA D O 1
ATOM 12384 N N . GLY D 1 292 ? 147.82172 104.95330 151.96303 1.000 33.20806 292 GLY D N 1
ATOM 12385 C CA . GLY D 1 292 ? 146.44203 105.10857 152.36933 1.000 31.38909 292 GLY D CA 1
ATOM 12386 C C . GLY D 1 292 ? 146.09405 106.44986 152.96918 1.000 32.53976 292 GLY D C 1
ATOM 12387 O O . GLY D 1 292 ? 144.97636 106.61536 153.46754 1.000 34.20639 292 GLY D O 1
ATOM 12388 N N . GLN D 1 293 ? 147.01553 107.41091 152.94760 1.000 34.92044 293 GLN D N 1
ATOM 12389 C CA . GLN D 1 293 ? 146.77271 108.74476 153.49077 1.000 33.38060 293 GLN D CA 1
ATOM 12390 C C . GLN D 1 293 ? 146.43782 109.67532 152.32959 1.000 36.64128 293 GLN D C 1
ATOM 12391 O O . GLN D 1 293 ? 147.26722 110.44180 151.84539 1.000 38.35904 293 GLN D O 1
ATOM 12397 N N . THR D 1 294 ? 145.19896 109.57144 151.85944 1.000 43.75611 294 THR D N 1
ATOM 12398 C CA . THR D 1 294 ? 144.68084 110.43628 150.81012 1.000 43.17718 294 THR D CA 1
ATOM 12399 C C . THR D 1 294 ? 143.18548 110.57859 151.03730 1.000 44.10074 294 THR D C 1
ATOM 12400 O O . THR D 1 294 ? 142.52603 109.62327 151.45346 1.000 44.27002 294 THR D O 1
ATOM 12404 N N . CYS D 1 295 ? 142.65778 111.77644 150.78219 1.000 51.19195 295 CYS D N 1
ATOM 12405 C CA . CYS D 1 295 ? 141.22775 112.00026 150.95758 1.000 50.80385 295 CYS D CA 1
ATOM 12406 C C . CYS D 1 295 ? 140.39289 111.19934 149.96778 1.000 49.74853 295 CYS D C 1
ATOM 12407 O O . CYS D 1 295 ? 139.21907 110.93267 150.24106 1.000 49.39156 295 CYS D O 1
ATOM 12410 N N . VAL D 1 296 ? 140.97260 110.80044 148.83357 1.000 36.06917 296 VAL D N 1
ATOM 12411 C CA . VAL D 1 296 ? 140.26704 110.00322 147.83850 1.000 37.47898 296 VAL D CA 1
ATOM 12412 C C . VAL D 1 296 ? 140.58777 108.52408 147.94628 1.000 35.01129 296 VAL D C 1
ATOM 12413 O O . VAL D 1 296 ? 140.05530 107.72425 147.16414 1.000 32.12979 296 VAL D O 1
ATOM 12417 N N . CYS D 1 297 ? 141.43955 108.13551 148.89078 1.000 37.10197 297 CYS D N 1
ATOM 12418 C CA . CYS D 1 297 ? 141.80784 106.73590 149.03915 1.000 38.26687 297 CYS D CA 1
ATOM 12419 C C . CYS D 1 297 ? 140.57449 105.88308 149.29216 1.000 36.26228 297 CYS D C 1
ATOM 12420 O O . CYS D 1 297 ? 139.66010 106.28281 150.01645 1.000 36.95512 297 CYS D O 1
ATOM 12423 N N . ALA D 1 298 ? 140.54059 104.71241 148.66596 1.000 26.18133 298 ALA D N 1
ATOM 12424 C CA . ALA D 1 298 ? 139.47297 103.76615 148.94138 1.000 25.31503 298 ALA D CA 1
ATOM 12425 C C . ALA D 1 298 ? 139.51003 103.36880 150.40962 1.000 26.34470 298 ALA D C 1
ATOM 12426 O O . ALA D 1 298 ? 140.57897 103.25777 151.01256 1.000 29.45469 298 ALA D O 1
ATOM 12428 N N . ASN D 1 299 ? 138.33398 103.18232 150.99488 1.000 18.51572 299 ASN D N 1
ATOM 12429 C CA . ASN D 1 299 ? 138.23094 102.77350 152.38767 1.000 18.28053 299 ASN D CA 1
ATOM 12430 C C . ASN D 1 299 ? 137.42286 101.50699 152.59420 1.000 20.31903 299 ASN D C 1
ATOM 12431 O O . ASN D 1 299 ? 137.61668 100.83996 153.61503 1.000 26.07291 299 ASN D O 1
ATOM 12436 N N . ARG D 1 300 ? 136.52377 101.15817 151.67939 1.000 19.04343 300 ARG D N 1
ATOM 12437 C CA . ARG D 1 300 ? 135.76629 99.91591 151.72720 1.000 18.61214 300 ARG D CA 1
ATOM 12438 C C . ARG D 1 300 ? 135.79101 99.30349 150.33835 1.000 19.39130 300 ARG D C 1
ATOM 12439 O O . ARG D 1 300 ? 135.56357 100.00713 149.35129 1.000 24.91320 300 ARG D O 1
ATOM 12447 N N . ILE D 1 301 ? 136.06950 98.00850 150.25346 1.000 14.18920 301 ILE D N 1
ATOM 12448 C CA . ILE D 1 301 ? 136.16025 97.32176 148.97113 1.000 15.96715 301 ILE D CA 1
ATOM 12449 C C . ILE D 1 301 ? 135.04029 96.29369 148.91412 1.000 18.02187 301 ILE D C 1
ATOM 12450 O O . ILE D 1 301 ? 135.08069 95.28062 149.61873 1.000 21.55745 301 ILE D O 1
ATOM 12455 N N . TYR D 1 302 ? 134.04251 96.54474 148.07260 1.000 13.26985 302 TYR D N 1
ATOM 12456 C CA . TYR D 1 302 ? 132.90981 95.64431 147.90754 1.000 12.13199 302 TYR D CA 1
ATOM 12457 C C . TYR D 1 302 ? 133.12565 94.78417 146.67317 1.000 14.48518 302 TYR D C 1
ATOM 12458 O O . TYR D 1 302 ? 133.50898 95.29243 145.61605 1.000 19.14862 302 TYR D O 1
ATOM 12467 N N . VAL D 1 303 ? 132.89806 93.48429 146.81496 1.000 13.61927 303 VAL D N 1
ATOM 12468 C CA . VAL D 1 303 ? 133.04791 92.53924 145.71703 1.000 16.48955 303 VAL D CA 1
ATOM 12469 C C . VAL D 1 303 ? 131.80592 91.66443 145.65247 1.000 19.02488 303 VAL D C 1
ATOM 12470 O O . VAL D 1 303 ? 131.27945 91.23955 146.68627 1.000 23.47101 303 VAL D O 1
ATOM 12474 N N . GLN D 1 304 ? 131.32779 91.40927 144.43842 1.000 23.24859 304 GLN D N 1
ATOM 12475 C CA . GLN D 1 304 ? 130.20791 90.49954 144.26821 1.000 28.45055 304 GLN D CA 1
ATOM 12476 C C . GLN D 1 304 ? 130.62461 89.08243 144.65554 1.000 30.83125 304 GLN D C 1
ATOM 12477 O O . GLN D 1 304 ? 131.80185 88.71787 144.61143 1.000 31.80425 304 GLN D O 1
ATOM 12483 N N . GLU D 1 305 ? 129.63124 88.28087 145.04754 1.000 35.81039 305 GLU D N 1
ATOM 12484 C CA . GLU D 1 305 ? 129.91345 86.98267 145.65265 1.000 35.24349 305 GLU D CA 1
ATOM 12485 C C . GLU D 1 305 ? 130.58513 86.02878 144.67143 1.000 37.44447 305 GLU D C 1
ATOM 12486 O O . GLU D 1 305 ? 131.34794 85.14589 145.08018 1.000 40.89211 305 GLU D O 1
ATOM 12488 N N . SER D 1 306 ? 130.31683 86.18348 143.37787 1.000 33.72840 306 SER D N 1
ATOM 12489 C CA . SER D 1 306 ? 130.82473 85.24753 142.38152 1.000 34.59322 306 SER D CA 1
ATOM 12490 C C . SER D 1 306 ? 132.23052 85.58094 141.90236 1.000 35.95418 306 SER D C 1
ATOM 12491 O O . SER D 1 306 ? 132.75832 84.86616 141.04536 1.000 35.38636 306 SER D O 1
ATOM 12494 N N . VAL D 1 307 ? 132.84648 86.63545 142.42744 1.000 36.53556 307 VAL D N 1
ATOM 12495 C CA . VAL D 1 307 ? 134.11616 87.12884 141.90762 1.000 35.24720 307 VAL D CA 1
ATOM 12496 C C . VAL D 1 307 ? 135.08746 87.36099 143.06336 1.000 32.77550 307 VAL D C 1
ATOM 12497 O O . VAL D 1 307 ? 136.29972 87.49626 142.85878 1.000 34.96462 307 VAL D O 1
ATOM 12501 N N . ALA D 1 308 ? 134.56806 87.30879 144.29275 1.000 33.30023 308 ALA D N 1
ATOM 12502 C CA . ALA D 1 308 ? 135.32979 87.75013 145.45940 1.000 34.80811 308 ALA D CA 1
ATOM 12503 C C . ALA D 1 308 ? 136.61200 86.94701 145.65248 1.000 35.47797 308 ALA D C 1
ATOM 12504 O O . ALA D 1 308 ? 137.65648 87.51335 145.99341 1.000 36.20017 308 ALA D O 1
ATOM 12506 N N . ALA D 1 309 ? 136.55565 85.62949 145.45239 1.000 38.02738 309 ALA D N 1
ATOM 12507 C CA . ALA D 1 309 ? 137.73313 84.79750 145.68761 1.000 37.58329 309 ALA D CA 1
ATOM 12508 C C . ALA D 1 309 ? 138.87237 85.16269 144.74297 1.000 38.06514 309 ALA D C 1
ATOM 12509 O O . ALA D 1 309 ? 140.01196 85.36927 145.17667 1.000 39.52972 309 ALA D O 1
ATOM 12511 N N . ALA D 1 310 ? 138.58357 85.24189 143.44252 1.000 34.78318 310 ALA D N 1
ATOM 12512 C CA . ALA D 1 310 ? 139.62533 85.56448 142.47350 1.000 34.60202 310 ALA D CA 1
ATOM 12513 C C . ALA D 1 310 ? 140.16163 86.97161 142.69099 1.000 33.73601 310 ALA D C 1
ATOM 12514 O O . ALA D 1 310 ? 141.37436 87.20957 142.58979 1.000 34.91208 310 ALA D O 1
ATOM 12516 N N . PHE D 1 311 ? 139.27153 87.91746 142.99936 1.000 32.67145 311 PHE D N 1
ATOM 12517 C CA . PHE D 1 311 ? 139.71633 89.27632 143.27351 1.000 32.66979 311 PHE D CA 1
ATOM 12518 C C . PHE D 1 311 ? 140.65535 89.31470 144.46737 1.000 31.97778 311 PHE D C 1
ATOM 12519 O O . PHE D 1 311 ? 141.69646 89.97544 144.41971 1.000 29.91273 311 PHE D O 1
ATOM 12527 N N . THR D 1 312 ? 140.31051 88.61036 145.54774 1.000 37.85150 312 THR D N 1
ATOM 12528 C CA . THR D 1 312 ? 141.16292 88.65246 146.72890 1.000 37.92890 312 THR D CA 1
ATOM 12529 C C . THR D 1 312 ? 142.47523 87.91586 146.49552 1.000 38.76885 312 THR D C 1
ATOM 12530 O O . THR D 1 312 ? 143.50797 88.32612 147.03013 1.000 37.79051 312 THR D O 1
ATOM 12534 N N . GLU D 1 313 ? 142.47154 86.86451 145.66997 1.000 35.79368 313 GLU D N 1
ATOM 12535 C CA . GLU D 1 313 ? 143.72026 86.17883 145.35104 1.000 34.69295 313 GLU D CA 1
ATOM 12536 C C . GLU D 1 313 ? 144.66629 87.09675 144.58576 1.000 36.72084 313 GLU D C 1
ATOM 12537 O O . GLU D 1 313 ? 145.84755 87.22808 144.93771 1.000 37.91367 313 GLU D O 1
ATOM 12539 N N . ARG D 1 314 ? 144.15768 87.75772 143.54044 1.000 36.36432 314 ARG D N 1
ATOM 12540 C CA . ARG D 1 314 ? 144.99831 88.68359 142.78477 1.000 36.56386 314 ARG D CA 1
ATOM 12541 C C . ARG D 1 314 ? 145.43025 89.86390 143.64743 1.000 37.22341 314 ARG D C 1
ATOM 12542 O O . ARG D 1 314 ? 146.56602 90.34498 143.53876 1.000 38.40550 314 ARG D O 1
ATOM 12550 N N . LEU D 1 315 ? 144.53509 90.34240 144.51446 1.000 34.64597 315 LEU D N 1
ATOM 12551 C CA . LEU D 1 315 ? 144.86647 91.45186 145.39789 1.000 34.17885 315 LEU D CA 1
ATOM 12552 C C . LEU D 1 315 ? 145.97658 91.07491 146.36839 1.000 36.15747 315 LEU D C 1
ATOM 12553 O O . LEU D 1 315 ? 146.87895 91.87499 146.62339 1.000 37.04691 315 LEU D O 1
ATOM 12558 N N . LEU D 1 316 ? 145.92462 89.86272 146.92523 1.000 38.09363 316 LEU D N 1
ATOM 12559 C CA . LEU D 1 316 ? 146.99541 89.40405 147.80426 1.000 38.02536 316 LEU D CA 1
ATOM 12560 C C . LEU D 1 316 ? 148.30756 89.27111 147.04606 1.000 38.23686 316 LEU D C 1
ATOM 12561 O O . LEU D 1 316 ? 149.37182 89.63543 147.56189 1.000 39.48777 316 LEU D O 1
ATOM 12566 N N . ALA D 1 317 ? 148.25057 88.75135 145.81694 1.000 35.64229 317 ALA D N 1
ATOM 12567 C CA . ALA D 1 317 ? 149.46064 88.64898 145.00771 1.000 34.66292 317 ALA D CA 1
ATOM 12568 C C . ALA D 1 317 ? 150.07573 90.02175 144.75664 1.000 37.34476 317 ALA D C 1
ATOM 12569 O O . ALA D 1 317 ? 151.30271 90.16898 144.74775 1.000 36.92305 317 ALA D O 1
ATOM 12571 N N . LYS D 1 318 ? 149.24154 91.03941 144.54946 1.000 44.60452 318 LYS D N 1
ATOM 12572 C CA . LYS D 1 318 ? 149.76919 92.38286 144.32631 1.000 44.29903 318 LYS D CA 1
ATOM 12573 C C . LYS D 1 318 ? 150.24165 93.05109 145.61418 1.000 43.21585 318 LYS D C 1
ATOM 12574 O O . LYS D 1 318 ? 151.20219 93.82691 145.58413 1.000 44.01654 318 LYS D O 1
ATOM 12580 N N . VAL D 1 319 ? 149.58007 92.78172 146.74199 1.000 45.48246 319 VAL D N 1
ATOM 12581 C CA . VAL D 1 319 ? 149.99107 93.37820 148.01091 1.000 46.23943 319 VAL D CA 1
ATOM 12582 C C . VAL D 1 319 ? 151.30065 92.76496 148.48995 1.000 47.34146 319 VAL D C 1
ATOM 12583 O O . VAL D 1 319 ? 152.09574 93.42932 149.16752 1.000 46.95036 319 VAL D O 1
ATOM 12587 N N . SER D 1 320 ? 151.55786 91.50191 148.13683 1.000 47.73557 320 SER D N 1
ATOM 12588 C CA . SER D 1 320 ? 152.83019 90.88021 148.49153 1.000 46.07729 320 SER D CA 1
ATOM 12589 C C . SER D 1 320 ? 154.01576 91.65436 147.92868 1.000 45.08850 320 SER D C 1
ATOM 12590 O O . SER D 1 320 ? 155.09998 91.64126 148.51990 1.000 47.23389 320 SER D O 1
ATOM 12593 N N . GLY D 1 321 ? 153.83232 92.33896 146.80413 1.000 40.17770 321 GLY D N 1
ATOM 12594 C CA . GLY D 1 321 ? 154.90158 93.08269 146.17394 1.000 38.88003 321 GLY D CA 1
ATOM 12595 C C . GLY D 1 321 ? 155.19016 94.45180 146.74269 1.000 40.58353 321 GLY D C 1
ATOM 12596 O O . GLY D 1 321 ? 156.12309 95.11288 146.28120 1.000 41.75068 321 GLY D O 1
ATOM 12597 N N . LEU D 1 322 ? 154.42015 94.90744 147.72619 1.000 44.74031 322 LEU D N 1
ATOM 12598 C CA . LEU D 1 322 ? 154.65915 96.21688 148.31677 1.000 45.26595 322 LEU D CA 1
ATOM 12599 C C . LEU D 1 322 ? 155.90662 96.19198 149.19151 1.000 46.86798 322 LEU D C 1
ATOM 12600 O O . LEU D 1 322 ? 156.16848 95.21768 149.90160 1.000 46.79521 322 LEU D O 1
ATOM 12605 N N . SER D 1 323 ? 156.68234 97.27344 149.13595 1.000 46.62714 323 SER D N 1
ATOM 12606 C CA . SER D 1 323 ? 157.94431 97.36473 149.85748 1.000 46.13561 323 SER D CA 1
ATOM 12607 C C . SER D 1 323 ? 157.97987 98.64546 150.67466 1.000 45.55427 323 SER D C 1
ATOM 12608 O O . SER D 1 323 ? 157.80755 99.73955 150.12920 1.000 46.28752 323 SER D O 1
ATOM 12611 N N . LEU D 1 324 ? 158.21632 98.50574 151.97389 1.000 39.89808 324 LEU D N 1
ATOM 12612 C CA . LEU D 1 324 ? 158.29215 99.63068 152.89260 1.000 37.78025 324 LEU D CA 1
ATOM 12613 C C . LEU D 1 324 ? 159.73739 100.08678 153.05385 1.000 39.06407 324 LEU D C 1
ATOM 12614 O O . LEU D 1 324 ? 160.68335 99.39378 152.67579 1.000 41.94763 324 LEU D O 1
ATOM 12619 N N . GLY D 1 325 ? 159.89964 101.26439 153.62998 1.000 37.78617 325 GLY D N 1
ATOM 12620 C CA . GLY D 1 325 ? 161.20778 101.81247 153.89226 1.000 37.12043 325 GLY D CA 1
ATOM 12621 C C . GLY D 1 325 ? 161.21422 103.30844 153.68846 1.000 37.59040 325 GLY D C 1
ATOM 12622 O O . GLY D 1 325 ? 160.17072 103.94733 153.57644 1.000 39.05163 325 GLY D O 1
ATOM 12623 N N . ARG D 1 326 ? 162.41894 103.86777 153.64960 1.000 44.67998 326 ARG D N 1
ATOM 12624 C CA . ARG D 1 326 ? 162.58818 105.29949 153.45480 1.000 45.16640 326 ARG D CA 1
ATOM 12625 C C . ARG D 1 326 ? 162.14769 105.70892 152.05271 1.000 45.70558 326 ARG D C 1
ATOM 12626 O O . ARG D 1 326 ? 162.31017 104.96521 151.08244 1.000 46.95177 326 ARG D O 1
ATOM 12634 N N . GLY D 1 327 ? 161.57944 106.91301 151.95740 1.000 41.06344 327 GLY D N 1
ATOM 12635 C CA . GLY D 1 327 ? 161.06621 107.38908 150.68459 1.000 41.21813 327 GLY D CA 1
ATOM 12636 C C . GLY D 1 327 ? 162.13411 107.55698 149.62386 1.000 42.26782 327 GLY D C 1
ATOM 12637 O O . GLY D 1 327 ? 161.87969 107.32007 148.44088 1.000 41.80826 327 GLY D O 1
ATOM 12638 N N . THR D 1 328 ? 163.33879 107.96155 150.02421 1.000 50.76241 328 THR D N 1
ATOM 12639 C CA . THR D 1 328 ? 164.44355 108.16326 149.09509 1.000 52.18674 328 THR D CA 1
ATOM 12640 C C . THR D 1 328 ? 165.15596 106.86450 148.72304 1.000 53.11087 328 THR D C 1
ATOM 12641 O O . THR D 1 328 ? 166.27620 106.91596 148.20308 1.000 52.34835 328 THR D O 1
ATOM 12645 N N . ASP D 1 329 ? 164.54091 105.71282 148.97371 1.000 48.32791 329 ASP D N 1
ATOM 12646 C CA . ASP D 1 329 ? 165.13367 104.41943 148.66602 1.000 47.58148 329 ASP D CA 1
ATOM 12647 C C . ASP D 1 329 ? 164.46837 103.83375 147.42890 1.000 49.71509 329 ASP D C 1
ATOM 12648 O O . ASP D 1 329 ? 163.23694 103.82174 147.32643 1.000 48.58933 329 ASP D O 1
ATOM 12650 N N . ALA D 1 330 ? 165.28567 103.35359 146.49478 1.000 50.90286 330 ALA D N 1
ATOM 12651 C CA . ALA D 1 330 ? 164.76135 102.76951 145.26924 1.000 49.77818 330 ALA D CA 1
ATOM 12652 C C . ALA D 1 330 ? 163.97124 101.50457 145.57557 1.000 51.46132 330 ALA D C 1
ATOM 12653 O O . ALA D 1 330 ? 164.38070 100.67787 146.39460 1.000 51.52851 330 ALA D O 1
ATOM 12655 N N . GLY D 1 331 ? 162.82767 101.35925 144.91046 1.000 52.41434 331 GLY D N 1
ATOM 12656 C CA . GLY D 1 331 ? 161.96213 100.21882 145.11537 1.000 51.13859 331 GLY D CA 1
ATOM 12657 C C . GLY D 1 331 ? 161.00288 100.33223 146.27835 1.000 51.34538 331 GLY D C 1
ATOM 12658 O O . GLY D 1 331 ? 160.24285 99.38716 146.52316 1.000 51.23701 331 GLY D O 1
ATOM 12659 N N . VAL D 1 332 ? 161.00745 101.44665 147.00144 1.000 49.90480 332 VAL D N 1
ATOM 12660 C CA . VAL D 1 332 ? 160.13181 101.63084 148.15253 1.000 49.99535 332 VAL D CA 1
ATOM 12661 C C . VAL D 1 332 ? 158.80534 102.19502 147.66156 1.000 49.73716 332 VAL D C 1
ATOM 12662 O O . VAL D 1 332 ? 158.76947 103.23467 146.99441 1.000 50.35385 332 VAL D O 1
ATOM 12666 N N . SER D 1 333 ? 157.71590 101.49891 147.97970 1.000 45.95057 333 SER D N 1
ATOM 12667 C CA . SER D 1 333 ? 156.37654 101.92632 147.60096 1.000 45.86850 333 SER D CA 1
ATOM 12668 C C . SER D 1 333 ? 155.59804 102.54994 148.74847 1.000 45.06782 333 SER D C 1
ATOM 12669 O O . SER D 1 333 ? 154.69217 103.35183 148.50254 1.000 46.12909 333 SER D O 1
ATOM 12672 N N . GLN D 1 334 ? 155.92813 102.20806 149.99030 1.000 39.15567 334 GLN D N 1
ATOM 12673 C CA . GLN D 1 334 ? 155.17478 102.64305 151.15661 1.000 36.41548 334 GLN D CA 1
ATOM 12674 C C . GLN D 1 334 ? 156.09544 103.34865 152.13935 1.000 37.59648 334 GLN D C 1
ATOM 12675 O O . GLN D 1 334 ? 157.14774 102.81604 152.50525 1.000 40.19830 334 GLN D O 1
ATOM 12681 N N . GLY D 1 335 ? 155.69011 104.53635 152.57131 1.000 32.35127 335 GLY D N 1
ATOM 12682 C CA . GLY D 1 335 ? 156.40004 105.26061 153.59435 1.000 27.48684 335 GLY D CA 1
ATOM 12683 C C . GLY D 1 335 ? 155.69763 105.14316 154.92892 1.000 28.27563 335 GLY D C 1
ATOM 12684 O O . GLY D 1 335 ? 154.65327 104.49753 155.05019 1.000 32.21977 335 GLY D O 1
ATOM 12685 N N . PRO D 1 336 ? 156.26233 105.76061 155.96092 1.000 33.66293 336 PRO D N 1
ATOM 12686 C CA . PRO D 1 336 ? 155.64462 105.69437 157.28753 1.000 33.86854 336 PRO D CA 1
ATOM 12687 C C . PRO D 1 336 ? 154.38719 106.54447 157.36704 1.000 35.46430 336 PRO D C 1
ATOM 12688 O O . PRO D 1 336 ? 154.20361 107.51217 156.62655 1.000 37.12031 336 PRO D O 1
ATOM 12692 N N . LEU D 1 337 ? 153.51268 106.16634 158.29417 1.000 35.14110 337 LEU D N 1
ATOM 12693 C CA . LEU D 1 337 ? 152.35522 106.98999 158.59831 1.000 32.21059 337 LEU D CA 1
ATOM 12694 C C . LEU D 1 337 ? 152.80559 108.30399 159.23112 1.000 32.43875 337 LEU D C 1
ATOM 12695 O O . LEU D 1 337 ? 153.94802 108.45161 159.67141 1.000 34.01086 337 LEU D O 1
ATOM 12700 N N . ILE D 1 338 ? 151.88885 109.27268 159.26528 1.000 35.85821 338 ILE D N 1
ATOM 12701 C CA . ILE D 1 338 ? 152.26640 110.62977 159.65047 1.000 35.55679 338 ILE D CA 1
ATOM 12702 C C . ILE D 1 338 ? 152.71816 110.67744 161.10635 1.000 37.92421 338 ILE D C 1
ATOM 12703 O O . ILE D 1 338 ? 153.63319 111.43122 161.45896 1.000 36.82162 338 ILE D O 1
ATOM 12708 N N . ASP D 1 339 ? 152.10231 109.87389 161.96841 1.000 42.19728 339 ASP D N 1
ATOM 12709 C CA . ASP D 1 339 ? 152.40035 109.90483 163.39342 1.000 41.85843 339 ASP D CA 1
ATOM 12710 C C . ASP D 1 339 ? 151.88040 108.62061 164.02554 1.000 44.32682 339 ASP D C 1
ATOM 12711 O O . ASP D 1 339 ? 151.39664 107.71623 163.33941 1.000 45.21869 339 ASP D O 1
ATOM 12713 N N . GLU D 1 340 ? 151.98847 108.54843 165.35353 1.000 45.63352 340 GLU D N 1
ATOM 12714 C CA . GLU D 1 340 ? 151.56570 107.35645 166.07706 1.000 43.51754 340 GLU D CA 1
ATOM 12715 C C . GLU D 1 340 ? 150.05075 107.23533 166.16564 1.000 43.44970 340 GLU D C 1
ATOM 12716 O O . GLU D 1 340 ? 149.54023 106.12111 166.32336 1.000 43.47470 340 GLU D O 1
ATOM 12718 N N . LYS D 1 341 ? 149.32513 108.35270 166.07555 1.000 40.36247 341 LYS D N 1
ATOM 12719 C CA . LYS D 1 341 ? 147.86745 108.29832 166.11827 1.000 38.71418 341 LYS D CA 1
ATOM 12720 C C . LYS D 1 341 ? 147.30867 107.51677 164.93507 1.000 39.66648 341 LYS D C 1
ATOM 12721 O O . LYS D 1 341 ? 146.32206 106.78505 165.07499 1.000 36.63854 341 LYS D O 1
ATOM 12723 N N . ALA D 1 342 ? 147.92244 107.66429 163.75860 1.000 42.56570 342 ALA D N 1
ATOM 12724 C CA . ALA D 1 342 ? 147.49853 106.88477 162.59992 1.000 42.91317 342 ALA D CA 1
ATOM 12725 C C . ALA D 1 342 ? 147.69162 105.39512 162.83998 1.000 40.84944 342 ALA D C 1
ATOM 12726 O O . ALA D 1 342 ? 146.82056 104.58328 162.50104 1.000 40.85395 342 ALA D O 1
ATOM 12728 N N . VAL D 1 343 ? 148.82854 105.01838 163.42854 1.000 42.48936 343 VAL D N 1
ATOM 12729 C CA . VAL D 1 343 ? 149.07266 103.61637 163.74697 1.000 43.51365 343 VAL D CA 1
ATOM 12730 C C . VAL D 1 343 ? 148.03702 103.11251 164.74005 1.000 42.97375 343 VAL D C 1
ATOM 12731 O O . VAL D 1 343 ? 147.51206 102.00272 164.60066 1.000 41.44228 343 VAL D O 1
ATOM 12735 N N . ALA D 1 344 ? 147.73144 103.91728 165.76040 1.000 43.72897 344 ALA D N 1
ATOM 12736 C CA . ALA D 1 344 ? 146.75168 103.50725 166.76051 1.000 43.37408 344 ALA D CA 1
ATOM 12737 C C . ALA D 1 344 ? 145.37480 103.31473 166.14023 1.000 44.60394 344 ALA D C 1
ATOM 12738 O O . ALA D 1 344 ? 144.67892 102.34014 166.44725 1.000 44.46433 344 ALA D O 1
ATOM 12740 N N . LYS D 1 345 ? 144.96548 104.23275 165.26138 1.000 43.54416 345 LYS D N 1
ATOM 12741 C CA . LYS D 1 345 ? 143.66726 104.10609 164.60580 1.000 42.75499 345 LYS D CA 1
ATOM 12742 C C . LYS D 1 345 ? 143.61687 102.87816 163.70347 1.000 43.78573 345 LYS D C 1
ATOM 12743 O O . LYS D 1 345 ? 142.61069 102.15865 163.67718 1.000 41.88817 345 LYS D O 1
ATOM 12745 N N . MET D 1 346 ? 144.69018 102.62580 162.94919 1.000 43.63833 346 MET D N 1
ATOM 12746 C CA . MET D 1 346 ? 144.72252 101.45060 162.08405 1.000 42.02828 346 MET D CA 1
ATOM 12747 C C . MET D 1 346 ? 144.65823 100.16734 162.90480 1.000 43.34734 346 MET D C 1
ATOM 12748 O O . MET D 1 346 ? 143.94465 99.22261 162.54369 1.000 44.43894 346 MET D O 1
ATOM 12753 N N . GLU D 1 347 ? 145.38321 100.12567 164.02660 1.000 52.45248 347 GLU D N 1
ATOM 12754 C CA . GLU D 1 347 ? 145.31622 98.97234 164.91795 1.000 52.35420 347 GLU D CA 1
ATOM 12755 C C . GLU D 1 347 ? 143.91811 98.79517 165.48918 1.000 52.96182 347 GLU D C 1
ATOM 12756 O O . GLU D 1 347 ? 143.43526 97.66739 165.62116 1.000 50.76516 347 GLU D O 1
ATOM 12762 N N . GLU D 1 348 ? 143.26089 99.89777 165.85295 1.000 54.25495 348 GLU D N 1
ATOM 12763 C CA . GLU D 1 348 ? 141.90084 99.81280 166.37377 1.000 53.11280 348 GLU D CA 1
ATOM 12764 C C . GLU D 1 348 ? 140.94481 99.25371 165.33011 1.000 52.82742 348 GLU D C 1
ATOM 12765 O O . GLU D 1 348 ? 140.09039 98.41600 165.64288 1.000 54.03424 348 GLU D O 1
ATOM 12771 N N . HIS D 1 349 ? 141.07367 99.70810 164.08299 1.000 50.62410 349 HIS D N 1
ATOM 12772 C CA . HIS D 1 349 ? 140.22349 99.19001 163.01678 1.000 51.26049 349 HIS D CA 1
ATOM 12773 C C . HIS D 1 349 ? 140.47426 97.70480 162.78108 1.000 50.10681 349 HIS D C 1
ATOM 12774 O O . HIS D 1 349 ? 139.52660 96.92751 162.61512 1.000 50.42622 349 HIS D O 1
ATOM 12781 N N . ILE D 1 350 ? 141.74340 97.28760 162.77905 1.000 45.38587 350 ILE D N 1
ATOM 12782 C CA . ILE D 1 350 ? 142.05581 95.87163 162.58581 1.000 45.43094 350 ILE D CA 1
ATOM 12783 C C . ILE D 1 350 ? 141.51393 95.03655 163.74241 1.000 46.04168 350 ILE D C 1
ATOM 12784 O O . ILE D 1 350 ? 140.98774 93.93449 163.53987 1.000 45.82171 350 ILE D O 1
ATOM 12789 N N . ALA D 1 351 ? 141.63794 95.54294 164.97237 1.000 45.92823 351 ALA D N 1
ATOM 12790 C CA . ALA D 1 351 ? 141.14054 94.81399 166.13497 1.000 45.64153 351 ALA D CA 1
ATOM 12791 C C . ALA D 1 351 ? 139.62564 94.67400 166.09417 1.000 45.75884 351 ALA D C 1
ATOM 12792 O O . ALA D 1 351 ? 139.08571 93.60196 166.39322 1.000 45.12483 351 ALA D O 1
ATOM 12794 N N . ASP D 1 352 ? 138.92216 95.75161 165.73390 1.000 43.86306 352 ASP D N 1
ATOM 12795 C CA . ASP D 1 352 ? 137.47043 95.68052 165.61017 1.000 41.82480 352 ASP D CA 1
ATOM 12796 C C . ASP D 1 352 ? 137.06173 94.71207 164.50877 1.000 41.25051 352 ASP D C 1
ATOM 12797 O O . ASP D 1 352 ? 136.09366 93.95825 164.66312 1.000 41.68992 352 ASP D O 1
ATOM 12799 N N . ALA D 1 353 ? 137.79197 94.71377 163.38965 1.000 36.60114 353 ALA D N 1
ATOM 12800 C CA . ALA D 1 353 ? 137.50492 93.76278 162.32161 1.000 36.63370 353 ALA D CA 1
ATOM 12801 C C . ALA D 1 353 ? 137.68053 92.32818 162.79745 1.000 39.30060 353 ALA D C 1
ATOM 12802 O O . ALA D 1 353 ? 136.83967 91.46540 162.51774 1.000 36.51135 353 ALA D O 1
ATOM 12804 N N . MET D 1 354 ? 138.76850 92.05534 163.52103 1.000 46.28506 354 MET D N 1
ATOM 12805 C CA . MET D 1 354 ? 139.01406 90.70209 164.00847 1.000 46.39706 354 MET D CA 1
ATOM 12806 C C . MET D 1 354 ? 137.95320 90.27205 165.01403 1.000 44.96910 354 MET D C 1
ATOM 12807 O O . MET D 1 354 ? 137.47646 89.13200 164.97207 1.000 43.40395 354 MET D O 1
ATOM 12809 N N . ALA D 1 355 ? 137.56927 91.17144 165.92261 1.000 46.21985 355 ALA D N 1
ATOM 12810 C CA . ALA D 1 355 ? 136.60853 90.81462 166.96105 1.000 46.38154 355 ALA D CA 1
ATOM 12811 C C . ALA D 1 355 ? 135.20567 90.63668 166.39353 1.000 48.53711 355 ALA D C 1
ATOM 12812 O O . ALA D 1 355 ? 134.44868 89.77593 166.85819 1.000 48.02858 355 ALA D O 1
ATOM 12814 N N . ASN D 1 356 ? 134.83932 91.43452 165.38836 1.000 43.69924 356 ASN D N 1
ATOM 12815 C CA . ASN D 1 356 ? 133.48161 91.40956 164.85979 1.000 40.71907 356 ASN D CA 1
ATOM 12816 C C . ASN D 1 356 ? 133.24996 90.30330 163.83975 1.000 41.25245 356 ASN D C 1
ATOM 12817 O O . ASN D 1 356 ? 132.12290 90.16415 163.35444 1.000 41.31981 356 ASN D O 1
ATOM 12819 N N . GLY D 1 357 ? 134.27145 89.52404 163.49655 1.000 40.41557 357 GLY D N 1
ATOM 12820 C CA . GLY D 1 357 ? 134.06880 88.38267 162.62631 1.000 38.85848 357 GLY D CA 1
ATOM 12821 C C . GLY D 1 357 ? 134.99423 88.30992 161.42911 1.000 40.11986 357 GLY D C 1
ATOM 12822 O O . GLY D 1 357 ? 135.06831 87.27287 160.76360 1.000 39.79118 357 GLY D O 1
ATOM 12823 N N . GLY D 1 358 ? 135.70587 89.40084 161.14112 1.000 42.18683 358 GLY D N 1
ATOM 12824 C CA . GLY D 1 358 ? 136.56607 89.43342 159.98019 1.000 39.43518 358 GLY D CA 1
ATOM 12825 C C . GLY D 1 358 ? 137.85959 88.66693 160.17723 1.000 42.02542 358 GLY D C 1
ATOM 12826 O O . GLY D 1 358 ? 138.27829 88.36392 161.29267 1.000 42.84027 358 GLY D O 1
ATOM 12827 N N . THR D 1 359 ? 138.50688 88.36009 159.05625 1.000 43.67458 359 THR D N 1
ATOM 12828 C CA . THR D 1 359 ? 139.74349 87.59266 159.03836 1.000 41.54450 359 THR D CA 1
ATOM 12829 C C . THR D 1 359 ? 140.82823 88.39155 158.33343 1.000 43.39848 359 THR D C 1
ATOM 12830 O O . THR D 1 359 ? 140.64314 88.81986 157.19034 1.000 43.09902 359 THR D O 1
ATOM 12834 N N . VAL D 1 360 ? 141.95871 88.57885 159.00854 1.000 40.04861 360 VAL D N 1
ATOM 12835 C CA . VAL D 1 360 ? 143.11070 89.24878 158.41320 1.000 38.88138 360 VAL D CA 1
ATOM 12836 C C . VAL D 1 360 ? 143.79568 88.25655 157.47844 1.000 39.37095 360 VAL D C 1
ATOM 12837 O O . VAL D 1 360 ? 144.32631 87.23710 157.92296 1.000 39.51422 360 VAL D O 1
ATOM 12841 N N . LEU D 1 361 ? 143.77627 88.54826 156.17604 1.000 45.39785 361 LEU D N 1
ATOM 12842 C CA . LEU D 1 361 ? 144.42559 87.66872 155.20908 1.000 44.70015 361 LEU D CA 1
ATOM 12843 C C . LEU D 1 361 ? 145.90764 87.98507 155.07231 1.000 45.63176 361 LEU D C 1
ATOM 12844 O O . LEU D 1 361 ? 146.72236 87.07943 154.86470 1.000 47.48330 361 LEU D O 1
ATOM 12849 N N . THR D 1 362 ? 146.27405 89.25941 155.16939 1.000 39.98601 362 THR D N 1
ATOM 12850 C CA . THR D 1 362 ? 147.67707 89.63665 155.07332 1.000 36.86019 362 THR D CA 1
ATOM 12851 C C . THR D 1 362 ? 147.93387 90.84754 155.95253 1.000 34.71974 362 THR D C 1
ATOM 12852 O O . THR D 1 362 ? 147.06392 91.70399 156.11247 1.000 38.66539 362 THR D O 1
ATOM 12854 N N . GLY D 1 363 ? 149.14438 90.91682 156.50407 1.000 30.92373 363 GLY D N 1
ATOM 12855 C CA . GLY D 1 363 ? 149.50370 92.04049 157.35369 1.000 31.57640 363 GLY D CA 1
ATOM 12856 C C . GLY D 1 363 ? 148.82354 91.95716 158.70671 1.000 34.06369 363 GLY D C 1
ATOM 12857 O O . GLY D 1 363 ? 148.66604 90.87839 159.28795 1.000 34.97306 363 GLY D O 1
ATOM 12858 N N . GLY D 1 364 ? 148.41694 93.11195 159.22032 1.000 35.68825 364 GLY D N 1
ATOM 12859 C CA . GLY D 1 364 ? 147.72449 93.18641 160.48727 1.000 33.30148 364 GLY D CA 1
ATOM 12860 C C . GLY D 1 364 ? 148.56070 93.61574 161.66957 1.000 36.16301 364 GLY D C 1
ATOM 12861 O O . GLY D 1 364 ? 148.07620 93.53758 162.80337 1.000 37.78935 364 GLY D O 1
ATOM 12862 N N . LYS D 1 365 ? 149.79202 94.06737 161.44729 1.000 38.94366 365 LYS D N 1
ATOM 12863 C CA . LYS D 1 365 ? 150.66984 94.47290 162.53622 1.000 40.02213 365 LYS D CA 1
ATOM 12864 C C . LYS D 1 365 ? 151.69951 95.45224 161.99329 1.000 39.51105 365 LYS D C 1
ATOM 12865 O O . LYS D 1 365 ? 151.87653 95.58921 160.78108 1.000 39.01036 365 LYS D O 1
ATOM 12867 N N . ARG D 1 366 ? 152.37272 96.13957 162.91448 1.000 38.51618 366 ARG D N 1
ATOM 12868 C CA . ARG D 1 366 ? 153.44937 97.04445 162.53749 1.000 39.47254 366 ARG D CA 1
ATOM 12869 C C . ARG D 1 366 ? 154.58982 96.27260 161.88803 1.000 41.51806 366 ARG D C 1
ATOM 12870 O O . ARG D 1 366 ? 154.88700 95.13646 162.26459 1.000 41.32011 366 ARG D O 1
ATOM 12878 N N . SER D 1 367 ? 155.23735 96.90071 160.91195 1.000 50.63519 367 SER D N 1
ATOM 12879 C CA . SER D 1 367 ? 156.34198 96.25617 160.22283 1.000 51.21956 367 SER D CA 1
ATOM 12880 C C . SER D 1 367 ? 157.59104 96.24089 161.10180 1.000 52.60041 367 SER D C 1
ATOM 12881 O O . SER D 1 367 ? 157.70172 96.97069 162.09114 1.000 51.55453 367 SER D O 1
ATOM 12884 N N . VAL D 1 368 ? 158.54515 95.38714 160.71993 1.000 58.01871 368 VAL D N 1
ATOM 12885 C CA . VAL D 1 368 ? 159.77364 95.23274 161.49009 1.000 57.48381 368 VAL D CA 1
ATOM 12886 C C . VAL D 1 368 ? 160.63519 96.48649 161.44762 1.000 56.70072 368 VAL D C 1
ATOM 12887 O O . VAL D 1 368 ? 161.55289 96.62941 162.26279 1.000 56.95414 368 VAL D O 1
ATOM 12889 N N . LEU D 1 369 ? 160.36435 97.40184 160.51477 1.000 49.96888 369 LEU D N 1
ATOM 12890 C CA . LEU D 1 369 ? 161.10236 98.65735 160.44976 1.000 49.03214 369 LEU D CA 1
ATOM 12891 C C . LEU D 1 369 ? 160.89741 99.51613 161.68901 1.000 48.49591 369 LEU D C 1
ATOM 12892 O O . LEU D 1 369 ? 161.72457 100.39053 161.96639 1.000 48.70470 369 LEU D O 1
ATOM 12897 N N . GLY D 1 370 ? 159.82015 99.29739 162.43154 1.000 43.18985 370 GLY D N 1
ATOM 12898 C CA . GLY D 1 370 ? 159.54805 100.09648 163.60189 1.000 42.96944 370 GLY D CA 1
ATOM 12899 C C . GLY D 1 370 ? 159.02416 101.47464 163.24756 1.000 44.38695 370 GLY D C 1
ATOM 12900 O O . GLY D 1 370 ? 158.67366 101.77772 162.10375 1.000 44.51993 370 GLY D O 1
ATOM 12901 N N . GLY D 1 371 ? 158.98698 102.32759 164.26439 1.000 51.21811 371 GLY D N 1
ATOM 12902 C CA . GLY D 1 371 ? 158.43317 103.65698 164.07812 1.000 50.16406 371 GLY D CA 1
ATOM 12903 C C . GLY D 1 371 ? 156.97268 103.58335 163.68287 1.000 50.27310 371 GLY D C 1
ATOM 12904 O O . GLY D 1 371 ? 156.19329 102.79990 164.23449 1.000 50.48436 371 GLY D O 1
ATOM 12905 N N . THR D 1 372 ? 156.59330 104.39803 162.70102 1.000 48.24641 372 THR D N 1
ATOM 12906 C CA . THR D 1 372 ? 155.20755 104.51270 162.27243 1.000 47.90930 372 THR D CA 1
ATOM 12907 C C . THR D 1 372 ? 154.90017 103.69111 161.02736 1.000 45.25047 372 THR D C 1
ATOM 12908 O O . THR D 1 372 ? 153.80977 103.82403 160.46686 1.000 47.19128 372 THR D O 1
ATOM 12912 N N . PHE D 1 373 ? 155.82844 102.84857 160.58521 1.000 36.61932 373 PHE D N 1
ATOM 12913 C CA . PHE D 1 373 ? 155.55838 101.96055 159.46560 1.000 36.78624 373 PHE D CA 1
ATOM 12914 C C . PHE D 1 373 ? 154.54042 100.89629 159.86134 1.000 38.80715 373 PHE D C 1
ATOM 12915 O O . PHE D 1 373 ? 154.48930 100.44956 161.00977 1.000 40.44504 373 PHE D O 1
ATOM 12923 N N . PHE D 1 374 ? 153.72054 100.49135 158.89368 1.000 38.40434 374 PHE D N 1
ATOM 12924 C CA . PHE D 1 374 ? 152.70482 99.47332 159.11430 1.000 38.27812 374 PHE D CA 1
ATOM 12925 C C . PHE D 1 374 ? 152.62596 98.56246 157.89947 1.000 40.70691 374 PHE D C 1
ATOM 12926 O O . PHE D 1 374 ? 152.69852 99.02892 156.75984 1.000 41.21116 374 PHE D O 1
ATOM 12934 N N . GLU D 1 375 ? 152.47596 97.26649 158.14966 1.000 45.59364 375 GLU D N 1
ATOM 12935 C CA . GLU D 1 375 ? 152.33223 96.31481 157.05932 1.000 46.41318 375 GLU D CA 1
ATOM 12936 C C . GLU D 1 375 ? 151.01181 96.54335 156.32711 1.000 46.14780 375 GLU D C 1
ATOM 12937 O O . GLU D 1 375 ? 149.97078 96.72590 156.96558 1.000 45.52691 375 GLU D O 1
ATOM 12943 N N . PRO D 1 376 ? 151.02238 96.54974 154.99446 1.000 40.50600 376 PRO D N 1
ATOM 12944 C CA . PRO D 1 376 ? 149.75977 96.61431 154.24568 1.000 37.58938 376 PRO D CA 1
ATOM 12945 C C . PRO D 1 376 ? 148.87365 95.42988 154.59298 1.000 37.79544 376 PRO D C 1
ATOM 12946 O O . PRO D 1 376 ? 149.26291 94.27036 154.43905 1.000 38.64017 376 PRO D O 1
ATOM 12950 N N . THR D 1 377 ? 147.67374 95.73236 155.07257 1.000 34.10452 377 THR D N 1
ATOM 12951 C CA . THR D 1 377 ? 146.77439 94.73429 155.62735 1.000 32.55504 377 THR D CA 1
ATOM 12952 C C . THR D 1 377 ? 145.59543 94.51541 154.69311 1.000 31.57845 377 THR D C 1
ATOM 12953 O O . THR D 1 377 ? 144.95927 95.47513 154.24880 1.000 36.10653 377 THR D O 1
ATOM 12957 N N . VAL D 1 378 ? 145.31850 93.25140 154.39812 1.000 30.21271 378 VAL D N 1
ATOM 12958 C CA . VAL D 1 378 ? 144.13414 92.84081 153.65668 1.000 32.07125 378 VAL D CA 1
ATOM 12959 C C . VAL D 1 378 ? 143.31233 91.95530 154.57919 1.000 33.87397 378 VAL D C 1
ATOM 12960 O O . VAL D 1 378 ? 143.80829 90.92567 155.05996 1.000 35.78905 378 VAL D O 1
ATOM 12964 N N . VAL D 1 379 ? 142.06691 92.36135 154.82742 1.000 29.19769 379 VAL D N 1
ATOM 12965 C CA . VAL D 1 379 ? 141.15133 91.67445 155.73022 1.000 29.13873 379 VAL D CA 1
ATOM 12966 C C . VAL D 1 379 ? 139.89325 91.30605 154.95799 1.000 27.90842 379 VAL D C 1
ATOM 12967 O O . VAL D 1 379 ? 139.28992 92.16190 154.30249 1.000 30.29085 379 VAL D O 1
ATOM 12971 N N . THR D 1 380 ? 139.50013 90.04159 155.03918 1.000 31.33936 380 THR D N 1
ATOM 12972 C CA . THR D 1 380 ? 138.25498 89.56574 154.45762 1.000 31.19477 380 THR D CA 1
ATOM 12973 C C . THR D 1 380 ? 137.20959 89.36859 155.54899 1.000 29.93840 380 THR D C 1
ATOM 12974 O O . THR D 1 380 ? 137.51943 89.29512 156.73874 1.000 33.14724 380 THR D O 1
ATOM 12976 N N . GLY D 1 381 ? 135.95326 89.27402 155.12413 1.000 30.34703 381 GLY D N 1
ATOM 12977 C CA . GLY D 1 381 ? 134.85669 89.07005 156.04737 1.000 28.68877 381 GLY D CA 1
ATOM 12978 C C . GLY D 1 381 ? 134.35367 90.31576 156.73671 1.000 29.19453 381 GLY D C 1
ATOM 12979 O O . GLY D 1 381 ? 133.59982 90.20294 157.70829 1.000 32.17336 381 GLY D O 1
ATOM 12980 N N . VAL D 1 382 ? 134.74679 91.49960 156.26886 1.000 26.46797 382 VAL D N 1
ATOM 12981 C CA . VAL D 1 382 ? 134.29443 92.74241 156.87758 1.000 26.89057 382 VAL D CA 1
ATOM 12982 C C . VAL D 1 382 ? 132.79542 92.91310 156.65929 1.000 28.03218 382 VAL D C 1
ATOM 12983 O O . VAL D 1 382 ? 132.23344 92.46675 155.65053 1.000 28.69396 382 VAL D O 1
ATOM 12987 N N . THR D 1 383 ? 132.13663 93.54946 157.62172 1.000 36.64183 383 THR D N 1
ATOM 12988 C CA . THR D 1 383 ? 130.70542 93.81467 157.57467 1.000 38.11304 383 THR D CA 1
ATOM 12989 C C . THR D 1 383 ? 130.45380 95.31385 157.70759 1.000 39.33208 383 THR D C 1
ATOM 12990 O O . THR D 1 383 ? 131.37949 96.11535 157.84620 1.000 39.16758 383 THR D O 1
ATOM 12994 N N . GLN D 1 384 ? 129.17482 95.68716 157.66458 1.000 45.46348 384 GLN D N 1
ATOM 12995 C CA . GLN D 1 384 ? 128.78351 97.08982 157.70643 1.000 45.49694 384 GLN D CA 1
ATOM 12996 C C . GLN D 1 384 ? 128.71671 97.65530 159.11823 1.000 45.48953 384 GLN D C 1
ATOM 12997 O O . GLN D 1 384 ? 128.64204 98.87849 159.27048 1.000 45.36028 384 GLN D O 1
ATOM 13003 N N . THR D 1 385 ? 128.73677 96.80793 160.14665 1.000 53.04930 385 THR D N 1
ATOM 13004 C CA . THR D 1 385 ? 128.76587 97.28380 161.52350 1.000 54.46488 385 THR D CA 1
ATOM 13005 C C . THR D 1 385 ? 130.17292 97.59744 162.00891 1.000 53.79090 385 THR D C 1
ATOM 13006 O O . THR D 1 385 ? 130.32345 98.20102 163.07632 1.000 55.21334 385 THR D O 1
ATOM 13010 N N . MET D 1 386 ? 131.19320 97.20722 161.25393 1.000 46.51646 386 MET D N 1
ATOM 13011 C CA . MET D 1 386 ? 132.57392 97.37875 161.66784 1.000 45.48705 386 MET D CA 1
ATOM 13012 C C . MET D 1 386 ? 132.93843 98.85953 161.69360 1.000 45.69586 386 MET D C 1
ATOM 13013 O O . MET D 1 386 ? 132.32216 99.68966 161.02212 1.000 46.58086 386 MET D O 1
ATOM 13018 N N . LYS D 1 387 ? 133.95767 99.18726 162.48953 1.000 44.89970 387 LYS D N 1
ATOM 13019 C CA . LYS D 1 387 ? 134.39714 100.57490 162.58824 1.000 43.11575 387 LYS D CA 1
ATOM 13020 C C . LYS D 1 387 ? 134.90137 101.09117 161.24675 1.000 44.87095 387 LYS D C 1
ATOM 13021 O O . LYS D 1 387 ? 134.60622 102.22737 160.86000 1.000 44.70063 387 LYS D O 1
ATOM 13023 N N . VAL D 1 388 ? 135.65728 100.26562 160.51799 1.000 46.05109 388 VAL D N 1
ATOM 13024 C CA . VAL D 1 388 ? 136.18534 100.67343 159.22202 1.000 45.22458 388 VAL D CA 1
ATOM 13025 C C . VAL D 1 388 ? 135.07509 100.91064 158.20379 1.000 45.91870 388 VAL D C 1
ATOM 13026 O O . VAL D 1 388 ? 135.26397 101.68036 157.25563 1.000 45.72842 388 VAL D O 1
ATOM 13030 N N . ALA D 1 389 ? 133.91361 100.27624 158.37615 1.000 42.06236 389 ALA D N 1
ATOM 13031 C CA . ALA D 1 389 ? 132.82192 100.45170 157.42751 1.000 40.32221 389 ALA D CA 1
ATOM 13032 C C . ALA D 1 389 ? 132.23383 101.85423 157.46818 1.000 42.07668 389 ALA D C 1
ATOM 13033 O O . ALA D 1 389 ? 131.63733 102.28936 156.47848 1.000 41.25092 389 ALA D O 1
ATOM 13035 N N . LYS D 1 390 ? 132.38050 102.56729 158.58385 1.000 43.91461 390 LYS D N 1
ATOM 13036 C CA . LYS D 1 390 ? 131.85027 103.91353 158.71102 1.000 43.83124 390 LYS D CA 1
ATOM 13037 C C . LYS D 1 390 ? 132.90466 104.96439 159.01842 1.000 44.39114 390 LYS D C 1
ATOM 13038 O O . LYS D 1 390 ? 132.57842 106.15585 159.01345 1.000 46.37430 390 LYS D O 1
ATOM 13040 N N . GLU D 1 391 ? 134.14758 104.57149 159.27636 1.000 41.26695 391 GLU D N 1
ATOM 13041 C CA . GLU D 1 391 ? 135.20703 105.50467 159.62278 1.000 42.49971 391 GLU D CA 1
ATOM 13042 C C . GLU D 1 391 ? 136.36751 105.35770 158.64980 1.000 41.09266 391 GLU D C 1
ATOM 13043 O O . GLU D 1 391 ? 136.62344 104.27174 158.12349 1.000 43.11006 391 GLU D O 1
ATOM 13045 N N . GLU D 1 392 ? 137.06678 106.46386 158.41461 1.000 33.57539 392 GLU D N 1
ATOM 13046 C CA . GLU D 1 392 ? 138.19502 106.48947 157.49396 1.000 34.42821 392 GLU D CA 1
ATOM 13047 C C . GLU D 1 392 ? 139.47274 106.14584 158.25031 1.000 35.71226 392 GLU D C 1
ATOM 13048 O O . GLU D 1 392 ? 139.80686 106.79930 159.24451 1.000 32.79291 392 GLU D O 1
ATOM 13050 N N . THR D 1 393 ? 140.18745 105.12479 157.77263 1.000 42.06762 393 THR D N 1
ATOM 13051 C CA . THR D 1 393 ? 141.40918 104.69695 158.44549 1.000 42.39554 393 THR D CA 1
ATOM 13052 C C . THR D 1 393 ? 142.55669 105.67298 158.21297 1.000 42.04131 393 THR D C 1
ATOM 13053 O O . THR D 1 393 ? 143.30796 105.98276 159.14476 1.000 43.00099 393 THR D O 1
ATOM 13057 N N . PHE D 1 394 ? 142.70016 106.17277 156.98333 1.000 35.64054 394 PHE D N 1
ATOM 13058 C CA . PHE D 1 394 ? 143.89126 106.91435 156.55927 1.000 36.60205 394 PHE D CA 1
ATOM 13059 C C . PHE D 1 394 ? 145.15641 106.08411 156.75625 1.000 37.81853 394 PHE D C 1
ATOM 13060 O O . PHE D 1 394 ? 146.19344 106.58662 157.19106 1.000 38.52374 394 PHE D O 1
ATOM 13068 N N . ALA D 1 395 ? 145.07154 104.80300 156.41775 1.000 36.58121 395 ALA D N 1
ATOM 13069 C CA . ALA D 1 395 ? 146.16083 103.86301 156.63032 1.000 35.47081 395 ALA D CA 1
ATOM 13070 C C . ALA D 1 395 ? 145.95281 102.67646 155.69838 1.000 35.11859 395 ALA D C 1
ATOM 13071 O O . ALA D 1 395 ? 144.82280 102.41141 155.27486 1.000 35.77727 395 ALA D O 1
ATOM 13073 N N . PRO D 1 396 ? 147.02161 101.93333 155.36620 1.000 35.75792 396 PRO D N 1
ATOM 13074 C CA . PRO D 1 396 ? 146.90727 100.89687 154.31461 1.000 34.64974 396 PRO D CA 1
ATOM 13075 C C . PRO D 1 396 ? 146.22575 99.59877 154.74349 1.000 36.17022 396 PRO D C 1
ATOM 13076 O O . PRO D 1 396 ? 146.84342 98.55613 154.95231 1.000 38.58787 396 PRO D O 1
ATOM 13080 N N . LEU D 1 397 ? 144.90045 99.65277 154.85954 1.000 32.68570 397 LEU D N 1
ATOM 13081 C CA . LEU D 1 397 ? 144.08490 98.48810 155.18025 1.000 31.42839 397 LEU D CA 1
ATOM 13082 C C . LEU D 1 397 ? 143.04666 98.28886 154.08615 1.000 31.33377 397 LEU D C 1
ATOM 13083 O O . LEU D 1 397 ? 142.37255 99.24132 153.68856 1.000 33.92493 397 LEU D O 1
ATOM 13088 N N . ALA D 1 398 ? 142.90643 97.05129 153.61642 1.000 28.62077 398 ALA D N 1
ATOM 13089 C CA . ALA D 1 398 ? 141.97624 96.74488 152.53728 1.000 26.89451 398 ALA D CA 1
ATOM 13090 C C . ALA D 1 398 ? 140.83033 95.86911 153.02965 1.000 28.06983 398 ALA D C 1
ATOM 13091 O O . ALA D 1 398 ? 140.88502 94.64062 152.89274 1.000 27.60333 398 ALA D O 1
ATOM 13093 N N . PRO D 1 399 ? 139.77566 96.45637 153.59729 1.000 27.40112 399 PRO D N 1
ATOM 13094 C CA . PRO D 1 399 ? 138.62895 95.65232 154.03903 1.000 25.73086 399 PRO D CA 1
ATOM 13095 C C . PRO D 1 399 ? 137.76402 95.22910 152.85909 1.000 24.57843 399 PRO D C 1
ATOM 13096 O O . PRO D 1 399 ? 137.38379 96.04922 152.01931 1.000 28.46829 399 PRO D O 1
ATOM 13100 N N . ILE D 1 400 ? 137.45121 93.93813 152.80845 1.000 24.80201 400 ILE D N 1
ATOM 13101 C CA . ILE D 1 400 ? 136.69696 93.33795 151.71631 1.000 22.22199 400 ILE D CA 1
ATOM 13102 C C . ILE D 1 400 ? 135.33606 92.91594 152.24814 1.000 24.00494 400 ILE D C 1
ATOM 13103 O O . ILE D 1 400 ? 135.23897 92.00847 153.08292 1.000 26.67129 400 ILE D O 1
ATOM 13108 N N . ILE D 1 401 ? 134.29016 93.56826 151.75222 1.000 20.88780 401 ILE D N 1
ATOM 13109 C CA . ILE D 1 401 ? 132.90468 93.22282 152.03591 1.000 20.27142 401 ILE D CA 1
ATOM 13110 C C . ILE D 1 401 ? 132.32910 92.57874 150.78438 1.000 20.59156 401 ILE D C 1
ATOM 13111 O O . ILE D 1 401 ? 132.57630 93.05115 149.66881 1.000 22.79221 401 ILE D O 1
ATOM 13116 N N . SER D 1 402 ? 131.58132 91.49878 150.96381 1.000 24.84338 402 SER D N 1
ATOM 13117 C CA . SER D 1 402 ? 130.96130 90.79126 149.85469 1.000 27.81658 402 SER D CA 1
ATOM 13118 C C . SER D 1 402 ? 129.48895 91.16526 149.74537 1.000 29.02172 402 SER D C 1
ATOM 13119 O O . SER D 1 402 ? 128.82235 91.40950 150.75456 1.000 30.53713 402 SER D O 1
ATOM 13122 N N . PHE D 1 403 ? 128.98918 91.21806 148.51199 1.000 26.84400 403 PHE D N 1
ATOM 13123 C CA . PHE D 1 403 ? 127.57300 91.45316 148.26251 1.000 25.11599 403 PHE D CA 1
ATOM 13124 C C . PHE D 1 403 ? 127.09431 90.48887 147.18823 1.000 28.04793 403 PHE D C 1
ATOM 13125 O O . PHE D 1 403 ? 127.86246 89.67888 146.66271 1.000 32.14062 403 PHE D O 1
ATOM 13133 N N . LYS D 1 404 ? 125.80647 90.57682 146.86307 1.000 40.94041 404 LYS D N 1
ATOM 13134 C CA . LYS D 1 404 ? 125.20588 89.64403 145.92047 1.000 43.69071 404 LYS D CA 1
ATOM 13135 C C . LYS D 1 404 ? 124.46624 90.36302 144.79731 1.000 45.03878 404 LYS D C 1
ATOM 13136 O O . LYS D 1 404 ? 124.37914 89.84266 143.68077 1.000 45.25300 404 LYS D O 1
ATOM 13140 N N . HIS D 1 405 ? 123.93223 91.55184 145.07264 1.000 46.67830 405 HIS D N 1
ATOM 13141 C CA . HIS D 1 405 ? 123.12634 92.28011 144.10366 1.000 44.16643 405 HIS D CA 1
ATOM 13142 C C . HIS D 1 405 ? 123.54992 93.74303 144.04338 1.000 45.83626 405 HIS D C 1
ATOM 13143 O O . HIS D 1 405 ? 124.09718 94.29939 144.99818 1.000 46.33457 405 HIS D O 1
ATOM 13150 N N . GLU D 1 406 ? 123.27435 94.35944 142.89202 1.000 35.69888 406 GLU D N 1
ATOM 13151 C CA . GLU D 1 406 ? 123.69585 95.73486 142.64902 1.000 34.63536 406 GLU D CA 1
ATOM 13152 C C . GLU D 1 406 ? 123.00890 96.71151 143.59820 1.000 36.95332 406 GLU D C 1
ATOM 13153 O O . GLU D 1 406 ? 123.63926 97.64869 144.10078 1.000 36.54358 406 GLU D O 1
ATOM 13159 N N . ASN D 1 407 ? 121.71730 96.51239 143.85917 1.000 39.52066 407 ASN D N 1
ATOM 13160 C CA . ASN D 1 407 ? 121.00902 97.44137 144.73207 1.000 39.92328 407 ASN D CA 1
ATOM 13161 C C . ASN D 1 407 ? 121.46202 97.31583 146.18027 1.000 39.96115 407 ASN D C 1
ATOM 13162 O O . ASN D 1 407 ? 121.47708 98.31303 146.90915 1.000 40.52406 407 ASN D O 1
ATOM 13167 N N . ASP D 1 408 ? 121.84641 96.11422 146.61156 1.000 40.39814 408 ASP D N 1
ATOM 13168 C CA . ASP D 1 408 ? 122.38463 95.95282 147.95822 1.000 40.50597 408 ASP D CA 1
ATOM 13169 C C . ASP D 1 408 ? 123.68062 96.73643 148.12677 1.000 37.95095 408 ASP D C 1
ATOM 13170 O O . ASP D 1 408 ? 123.87266 97.43650 149.12822 1.000 38.10203 408 ASP D O 1
ATOM 13175 N N . VAL D 1 409 ? 124.58322 96.63761 147.14884 1.000 25.77398 409 VAL D N 1
ATOM 13176 C CA . VAL D 1 409 ? 125.83513 97.37638 147.25131 1.000 24.61380 409 VAL D CA 1
ATOM 13177 C C . VAL D 1 409 ? 125.59275 98.86964 147.10811 1.000 22.27845 409 VAL D C 1
ATOM 13178 O O . VAL D 1 409 ? 126.34472 99.67565 147.66176 1.000 24.90140 409 VAL D O 1
ATOM 13182 N N . ILE D 1 410 ? 124.55802 99.27338 146.37062 1.000 22.94660 410 ILE D N 1
ATOM 13183 C CA . ILE D 1 410 ? 124.23895 100.69500 146.29958 1.000 20.90699 410 ILE D CA 1
ATOM 13184 C C . ILE D 1 410 ? 123.74845 101.19670 147.65201 1.000 20.51206 410 ILE D C 1
ATOM 13185 O O . ILE D 1 410 ? 124.11429 102.29191 148.09529 1.000 21.50881 410 ILE D O 1
ATOM 13190 N N . ALA D 1 411 ? 122.92128 100.40014 148.33085 1.000 22.51787 411 ALA D N 1
ATOM 13191 C CA . ALA D 1 411 ? 122.46743 100.75856 149.67018 1.000 17.65480 411 ALA D CA 1
ATOM 13192 C C . ALA D 1 411 ? 123.63127 100.83056 150.65173 1.000 20.44230 411 ALA D C 1
ATOM 13193 O O . ALA D 1 411 ? 123.68232 101.72719 151.50020 1.000 21.42401 411 ALA D O 1
ATOM 13195 N N . MET D 1 412 ? 124.57290 99.88928 150.55411 1.000 22.39354 412 MET D N 1
ATOM 13196 C CA . MET D 1 412 ? 125.69323 99.85775 151.49058 1.000 18.87669 412 MET D CA 1
ATOM 13197 C C . MET D 1 412 ? 126.68849 100.98101 151.22327 1.000 19.87439 412 MET D C 1
ATOM 13198 O O . MET D 1 412 ? 127.23049 101.57082 152.16369 1.000 22.18510 412 MET D O 1
ATOM 13203 N N . ALA D 1 413 ? 126.95157 101.28493 149.95086 1.000 20.51434 413 ALA D N 1
ATOM 13204 C CA . ALA D 1 413 ? 127.92650 102.31718 149.61477 1.000 14.77661 413 ALA D CA 1
ATOM 13205 C C . ALA D 1 413 ? 127.44242 103.70513 150.00410 1.000 16.71256 413 ALA D C 1
ATOM 13206 O O . ALA D 1 413 ? 128.25125 104.55248 150.39639 1.000 21.47472 413 ALA D O 1
ATOM 13208 N N . ASN D 1 414 ? 126.14178 103.96021 149.90175 1.000 15.29722 414 ASN D N 1
ATOM 13209 C CA . ASN D 1 414 ? 125.58355 105.24387 150.30347 1.000 16.54154 414 ASN D CA 1
ATOM 13210 C C . ASN D 1 414 ? 125.30539 105.32385 151.79727 1.000 23.99865 414 ASN D C 1
ATOM 13211 O O . ASN D 1 414 ? 124.84504 106.36803 152.26859 1.000 26.29194 414 ASN D O 1
ATOM 13216 N N . ASP D 1 415 ? 125.56251 104.24867 152.54469 1.000 33.81073 415 ASP D N 1
ATOM 13217 C CA . ASP D 1 415 ? 125.33472 104.20954 153.98938 1.000 33.20885 415 ASP D CA 1
ATOM 13218 C C . ASP D 1 415 ? 126.50267 104.89199 154.70393 1.000 35.64774 415 ASP D C 1
ATOM 13219 O O . ASP D 1 415 ? 127.31566 104.27250 155.39256 1.000 38.68239 415 ASP D O 1
ATOM 13224 N N . SER D 1 416 ? 126.56718 106.20838 154.53041 1.000 29.70701 416 SER D N 1
ATOM 13225 C CA . SER D 1 416 ? 127.64062 107.02473 155.07853 1.000 29.00501 416 SER D CA 1
ATOM 13226 C C . SER D 1 416 ? 127.27461 108.48629 154.89136 1.000 28.31129 416 SER D C 1
ATOM 13227 O O . SER D 1 416 ? 126.52894 108.83448 153.97347 1.000 31.87943 416 SER D O 1
ATOM 13230 N N . GLU D 1 417 ? 127.80330 109.33213 155.76999 1.000 20.37913 417 GLU D N 1
ATOM 13231 C CA . GLU D 1 417 ? 127.57158 110.76793 155.70899 1.000 21.11090 417 GLU D CA 1
ATOM 13232 C C . GLU D 1 417 ? 128.59396 111.49940 154.84946 1.000 22.06263 417 GLU D C 1
ATOM 13233 O O . GLU D 1 417 ? 128.49030 112.71831 154.69282 1.000 19.76966 417 GLU D O 1
ATOM 13235 N N . PHE D 1 418 ? 129.57087 110.79287 154.29110 1.000 22.58638 418 PHE D N 1
ATOM 13236 C CA . PHE D 1 418 ? 130.63286 111.39777 153.50057 1.000 19.94589 418 PHE D CA 1
ATOM 13237 C C . PHE D 1 418 ? 130.42564 111.06998 152.03021 1.000 19.20585 418 PHE D C 1
ATOM 13238 O O . PHE D 1 418 ? 130.13175 109.92315 151.67950 1.000 24.69868 418 PHE D O 1
ATOM 13246 N N . GLY D 1 419 ? 130.56650 112.08209 151.18175 1.000 14.41958 419 GLY D N 1
ATOM 13247 C CA . GLY D 1 419 ? 130.31157 111.94967 149.76279 1.000 9.04249 419 GLY D CA 1
ATOM 13248 C C . GLY D 1 419 ? 131.45621 112.38395 148.87380 1.000 7.57649 419 GLY D C 1
ATOM 13249 O O . GLY D 1 419 ? 131.23276 113.09759 147.89524 1.000 13.78380 419 GLY D O 1
ATOM 13250 N N . LEU D 1 420 ? 132.68879 112.01277 149.21289 1.000 6.56482 420 LEU D N 1
ATOM 13251 C CA . LEU D 1 420 ? 133.82279 112.51711 148.44777 1.000 8.33148 420 LEU D CA 1
ATOM 13252 C C . LEU D 1 420 ? 134.05686 111.71953 147.16748 1.000 7.97232 420 LEU D C 1
ATOM 13253 O O . LEU D 1 420 ? 133.85958 112.23354 146.06356 1.000 12.50778 420 LEU D O 1
ATOM 13258 N N . ALA D 1 421 ? 134.43784 110.45069 147.29153 1.000 10.60431 421 ALA D N 1
ATOM 13259 C CA . ALA D 1 421 ? 134.83253 109.66366 146.13371 1.000 8.02061 421 ALA D CA 1
ATOM 13260 C C . ALA D 1 421 ? 134.21211 108.27913 146.20769 1.000 10.78152 421 ALA D C 1
ATOM 13261 O O . ALA D 1 421 ? 133.80650 107.80915 147.27101 1.000 13.52443 421 ALA D O 1
ATOM 13263 N N . SER D 1 422 ? 134.12900 107.63981 145.04628 1.000 10.35957 422 SER D N 1
ATOM 13264 C CA . SER D 1 422 ? 133.66364 106.26685 144.93734 1.000 11.03420 422 SER D CA 1
ATOM 13265 C C . SER D 1 422 ? 134.25629 105.67006 143.67185 1.000 11.97699 422 SER D C 1
ATOM 13266 O O . SER D 1 422 ? 134.60248 106.38662 142.73151 1.000 17.30828 422 SER D O 1
ATOM 13269 N N . TYR D 1 423 ? 134.38388 104.35033 143.66361 1.000 12.13166 423 TYR D N 1
ATOM 13270 C CA . TYR D 1 423 ? 134.89189 103.64685 142.49929 1.000 12.22415 423 TYR D CA 1
ATOM 13271 C C . TYR D 1 423 ? 134.07328 102.38687 142.29951 1.000 13.29122 423 TYR D C 1
ATOM 13272 O O . TYR D 1 423 ? 133.66233 101.75293 143.27048 1.000 17.78940 423 TYR D O 1
ATOM 13281 N N . PHE D 1 424 ? 133.82596 102.02856 141.04391 1.000 14.12485 424 PHE D N 1
ATOM 13282 C CA . PHE D 1 424 ? 133.25772 100.72193 140.75761 1.000 14.34977 424 PHE D CA 1
ATOM 13283 C C . PHE D 1 424 ? 133.75768 100.24863 139.40360 1.000 16.80882 424 PHE D C 1
ATOM 13284 O O . PHE D 1 424 ? 134.17580 101.03998 138.55658 1.000 17.54174 424 PHE D O 1
ATOM 13292 N N . TYR D 1 425 ? 133.73744 98.93335 139.22971 1.000 14.25141 425 TYR D N 1
ATOM 13293 C CA . TYR D 1 425 ? 134.24583 98.28475 138.02999 1.000 10.07653 425 TYR D CA 1
ATOM 13294 C C . TYR D 1 425 ? 133.12584 97.47954 137.39210 1.000 13.64020 425 TYR D C 1
ATOM 13295 O O . TYR D 1 425 ? 132.59415 96.55166 138.00932 1.000 16.42651 425 TYR D O 1
ATOM 13304 N N . ALA D 1 426 ? 132.76590 97.84581 136.16506 1.000 14.05707 426 ALA D N 1
ATOM 13305 C CA . ALA D 1 426 ? 131.72567 97.16269 135.41118 1.000 12.00291 426 ALA D CA 1
ATOM 13306 C C . ALA D 1 426 ? 131.92361 97.47472 133.93713 1.000 13.75073 426 ALA D C 1
ATOM 13307 O O . ALA D 1 426 ? 132.59397 98.44365 133.57617 1.000 11.38227 426 ALA D O 1
ATOM 13309 N N . LYS D 1 427 ? 131.32965 96.64231 133.08632 1.000 16.67702 427 LYS D N 1
ATOM 13310 C CA . LYS D 1 427 ? 131.43860 96.82397 131.64558 1.000 14.20358 427 LYS D CA 1
ATOM 13311 C C . LYS D 1 427 ? 130.15521 97.29622 130.98520 1.000 16.36712 427 LYS D C 1
ATOM 13312 O O . LYS D 1 427 ? 130.22287 98.04112 130.00816 1.000 18.75752 427 LYS D O 1
ATOM 13318 N N . ASP D 1 428 ? 128.99607 96.89355 131.49718 1.000 16.25825 428 ASP D N 1
ATOM 13319 C CA . ASP D 1 428 ? 127.73007 97.23263 130.86246 1.000 11.70612 428 ASP D CA 1
ATOM 13320 C C . ASP D 1 428 ? 127.45310 98.72502 130.98783 1.000 11.10019 428 ASP D C 1
ATOM 13321 O O . ASP D 1 428 ? 127.57174 99.30068 132.07171 1.000 14.43638 428 ASP D O 1
ATOM 13326 N N . MET D 1 429 ? 127.07560 99.34733 129.86954 1.000 12.87949 429 MET D N 1
ATOM 13327 C CA . MET D 1 429 ? 126.83216 100.78654 129.85308 1.000 9.56594 429 MET D CA 1
ATOM 13328 C C . MET D 1 429 ? 125.65291 101.17289 130.73774 1.000 12.96810 429 MET D C 1
ATOM 13329 O O . MET D 1 429 ? 125.72052 102.16278 131.47778 1.000 12.55755 429 MET D O 1
ATOM 13334 N N . ALA D 1 430 ? 124.55799 100.41220 130.66728 1.000 15.26279 430 ALA D N 1
ATOM 13335 C CA . ALA D 1 430 ? 123.39882 100.71696 131.49871 1.000 9.57451 430 ALA D CA 1
ATOM 13336 C C . ALA D 1 430 ? 123.74640 100.62129 132.97661 1.000 8.70198 430 ALA D C 1
ATOM 13337 O O . ALA D 1 430 ? 123.39213 101.50612 133.76262 1.000 9.14072 430 ALA D O 1
ATOM 13339 N N . ARG D 1 431 ? 124.46470 99.56536 133.36700 1.000 11.09944 431 ARG D N 1
ATOM 13340 C CA . ARG D 1 431 ? 124.88068 99.42661 134.75696 1.000 9.27409 431 ARG D CA 1
ATOM 13341 C C . ARG D 1 431 ? 125.81000 100.55677 135.17210 1.000 10.91466 431 ARG D C 1
ATOM 13342 O O . ARG D 1 431 ? 125.69927 101.07963 136.28499 1.000 13.99424 431 ARG D O 1
ATOM 13350 N N . ILE D 1 432 ? 126.73507 100.94519 134.29283 1.000 7.36679 432 ILE D N 1
ATOM 13351 C CA . ILE D 1 432 ? 127.68166 102.00431 134.62965 1.000 8.36574 432 ILE D CA 1
ATOM 13352 C C . ILE D 1 432 ? 126.94597 103.31237 134.87597 1.000 9.18878 432 ILE D C 1
ATOM 13353 O O . ILE D 1 432 ? 127.15767 103.97961 135.89375 1.000 13.00510 432 ILE D O 1
ATOM 13358 N N . TRP D 1 433 ? 126.05662 103.68894 133.95704 1.000 12.50303 433 TRP D N 1
ATOM 13359 C CA . TRP D 1 433 ? 125.29906 104.92458 134.12551 1.000 9.62229 433 TRP D CA 1
ATOM 13360 C C . TRP D 1 433 ? 124.44447 104.87366 135.38384 1.000 11.38429 433 TRP D C 1
ATOM 13361 O O . TRP D 1 433 ? 124.42013 105.82487 136.17282 1.000 11.23230 433 TRP D O 1
ATOM 13372 N N . ARG D 1 434 ? 123.75644 103.75075 135.59889 1.000 10.97973 434 ARG D N 1
ATOM 13373 C CA . ARG D 1 434 ? 122.84583 103.62371 136.72874 1.000 7.95679 434 ARG D CA 1
ATOM 13374 C C . ARG D 1 434 ? 123.58678 103.73028 138.05640 1.000 8.28297 434 ARG D C 1
ATOM 13375 O O . ARG D 1 434 ? 123.19015 104.49478 138.94246 1.000 9.51227 434 ARG D O 1
ATOM 13383 N N . VAL D 1 435 ? 124.68142 102.98362 138.20472 1.000 7.52466 435 VAL D N 1
ATOM 13384 C CA . VAL D 1 435 ? 125.42535 102.99528 139.45775 1.000 7.38736 435 VAL D CA 1
ATOM 13385 C C . VAL D 1 435 ? 126.11745 104.33764 139.66165 1.000 7.77916 435 VAL D C 1
ATOM 13386 O O . VAL D 1 435 ? 126.14491 104.86610 140.77763 1.000 9.47674 435 VAL D O 1
ATOM 13390 N N . ALA D 1 436 ? 126.66708 104.92545 138.59388 1.000 7.27739 436 ALA D N 1
ATOM 13391 C CA . ALA D 1 436 ? 127.35974 106.20108 138.73437 1.000 7.24850 436 ALA D CA 1
ATOM 13392 C C . ALA D 1 436 ? 126.39713 107.31586 139.11797 1.000 12.60985 436 ALA D C 1
ATOM 13393 O O . ALA D 1 436 ? 126.76440 108.23246 139.86104 1.000 15.61535 436 ALA D O 1
ATOM 13395 N N . GLU D 1 437 ? 125.16173 107.26251 138.61896 1.000 9.18211 437 GLU D N 1
ATOM 13396 C CA . GLU D 1 437 ? 124.17001 108.24730 139.02809 1.000 10.07364 437 GLU D CA 1
ATOM 13397 C C . GLU D 1 437 ? 123.62350 107.96642 140.42344 1.000 10.40220 437 GLU D C 1
ATOM 13398 O O . GLU D 1 437 ? 123.27341 108.90528 141.14338 1.000 13.49413 437 GLU D O 1
ATOM 13404 N N . ALA D 1 438 ? 123.54806 106.69640 140.82516 1.000 9.65639 438 ALA D N 1
ATOM 13405 C CA . ALA D 1 438 ? 122.99896 106.36368 142.13521 1.000 7.00979 438 ALA D CA 1
ATOM 13406 C C . ALA D 1 438 ? 123.98312 106.62750 143.26920 1.000 9.35370 438 ALA D C 1
ATOM 13407 O O . ALA D 1 438 ? 123.56022 106.97135 144.37783 1.000 12.84320 438 ALA D O 1
ATOM 13409 N N . LEU D 1 439 ? 125.28097 106.46669 143.02214 1.000 5.66388 439 LEU D N 1
ATOM 13410 C CA . LEU D 1 439 ? 126.27487 106.67033 144.06748 1.000 7.49573 439 LEU D CA 1
ATOM 13411 C C . LEU D 1 439 ? 126.28475 108.12357 144.52100 1.000 5.84849 439 LEU D C 1
ATOM 13412 O O . LEU D 1 439 ? 126.28470 109.04162 143.69995 1.000 11.39030 439 LEU D O 1
ATOM 13417 N N . GLU D 1 440 ? 126.29283 108.32892 145.83413 1.000 4.41787 440 GLU D N 1
ATOM 13418 C CA . GLU D 1 440 ? 126.20769 109.66288 146.42441 1.000 7.41114 440 GLU D CA 1
ATOM 13419 C C . GLU D 1 440 ? 127.62353 110.12350 146.74659 1.000 6.22327 440 GLU D C 1
ATOM 13420 O O . GLU D 1 440 ? 128.11244 109.96103 147.86315 1.000 13.40336 440 GLU D O 1
ATOM 13422 N N . ALA D 1 441 ? 128.28667 110.70084 145.75053 1.000 6.94522 441 ALA D N 1
ATOM 13423 C CA . ALA D 1 441 ? 129.65124 111.16603 145.91682 1.000 4.83793 441 ALA D CA 1
ATOM 13424 C C . ALA D 1 441 ? 129.89442 112.34278 144.98753 1.000 5.33019 441 ALA D C 1
ATOM 13425 O O . ALA D 1 441 ? 129.21671 112.49929 143.97005 1.000 6.83057 441 ALA D O 1
ATOM 13427 N N . GLY D 1 442 ? 130.86214 113.17921 145.35986 1.000 6.19178 442 GLY D N 1
ATOM 13428 C CA . GLY D 1 442 ? 131.26925 114.25941 144.47932 1.000 3.98100 442 GLY D CA 1
ATOM 13429 C C . GLY D 1 442 ? 131.97217 113.76511 143.22955 1.000 7.97141 442 GLY D C 1
ATOM 13430 O O . GLY D 1 442 ? 131.83099 114.35387 142.15597 1.000 10.96653 442 GLY D O 1
ATOM 13431 N N . MET D 1 443 ? 132.74700 112.68682 143.35323 1.000 9.08356 443 MET D N 1
ATOM 13432 C CA . MET D 1 443 ? 133.55884 112.15468 142.26784 1.000 7.21749 443 MET D CA 1
ATOM 13433 C C . MET D 1 443 ? 133.39896 110.64487 142.19618 1.000 9.47542 443 MET D C 1
ATOM 13434 O O . MET D 1 443 ? 133.43543 109.96165 143.22074 1.000 15.43797 443 MET D O 1
ATOM 13439 N N . VAL D 1 444 ? 133.21742 110.12699 140.98417 1.000 11.41434 444 VAL D N 1
ATOM 13440 C CA . VAL D 1 444 ? 133.04422 108.69780 140.75475 1.000 12.04539 444 VAL D CA 1
ATOM 13441 C C . VAL D 1 444 ? 134.05712 108.24497 139.71586 1.000 11.83472 444 VAL D C 1
ATOM 13442 O O . VAL D 1 444 ? 134.09046 108.77676 138.60264 1.000 14.90771 444 VAL D O 1
ATOM 13446 N N . GLY D 1 445 ? 134.87035 107.25866 140.07378 1.000 7.47656 445 GLY D N 1
ATOM 13447 C CA . GLY D 1 445 ? 135.83269 106.70107 139.14749 1.000 8.77905 445 GLY D CA 1
ATOM 13448 C C . GLY D 1 445 ? 135.39994 105.34976 138.62954 1.000 9.51359 445 GLY D C 1
ATOM 13449 O O . GLY D 1 445 ? 135.41651 104.36594 139.37073 1.000 13.89813 445 GLY D O 1
ATOM 13450 N N . VAL D 1 446 ? 135.00516 105.28546 137.36303 1.000 12.01443 446 VAL D N 1
ATOM 13451 C CA . VAL D 1 446 ? 134.48463 104.06458 136.76049 1.000 9.01481 446 VAL D CA 1
ATOM 13452 C C . VAL D 1 446 ? 135.62048 103.36847 136.02765 1.000 8.73741 446 VAL D C 1
ATOM 13453 O O . VAL D 1 446 ? 136.23463 103.94665 135.12468 1.000 12.20777 446 VAL D O 1
ATOM 13457 N N . ASN D 1 447 ? 135.90563 102.13028 136.42782 1.000 10.13755 447 ASN D N 1
ATOM 13458 C CA . ASN D 1 447 ? 136.96061 101.30365 135.84553 1.000 7.89509 447 ASN D CA 1
ATOM 13459 C C . ASN D 1 447 ? 138.33740 101.94358 135.95944 1.000 12.51225 447 ASN D C 1
ATOM 13460 O O . ASN D 1 447 ? 139.24134 101.61048 135.19153 1.000 13.62298 447 ASN D O 1
ATOM 13465 N N . THR D 1 448 ? 138.51970 102.85625 136.90869 1.000 13.71567 448 THR D N 1
ATOM 13466 C CA . THR D 1 448 ? 139.81884 103.46395 137.14346 1.000 10.80494 448 THR D CA 1
ATOM 13467 C C . THR D 1 448 ? 139.90616 103.91140 138.59394 1.000 15.89599 448 THR D C 1
ATOM 13468 O O . THR D 1 448 ? 138.93809 104.43340 139.15088 1.000 18.09815 448 THR D O 1
ATOM 13472 N N . GLY D 1 449 ? 141.06691 103.68759 139.20036 1.000 25.66218 449 GLY D N 1
ATOM 13473 C CA . GLY D 1 449 ? 141.36253 104.13293 140.54235 1.000 19.59767 449 GLY D CA 1
ATOM 13474 C C . GLY D 1 449 ? 142.04168 105.47251 140.62361 1.000 20.85027 449 GLY D C 1
ATOM 13475 O O . GLY D 1 449 ? 142.30082 105.96188 141.72537 1.000 26.05466 449 GLY D O 1
ATOM 13476 N N . MET D 1 450 ? 142.34489 106.07997 139.48205 1.000 36.67751 450 MET D N 1
ATOM 13477 C CA . MET D 1 450 ? 142.97098 107.39309 139.40554 1.000 38.16815 450 MET D CA 1
ATOM 13478 C C . MET D 1 450 ? 141.95292 108.39066 138.87224 1.000 39.74721 450 MET D C 1
ATOM 13479 O O . MET D 1 450 ? 141.40210 108.19350 137.78483 1.000 41.41329 450 MET D O 1
ATOM 13484 N N . ILE D 1 451 ? 141.70395 109.45852 139.63361 1.000 26.27319 451 ILE D N 1
ATOM 13485 C CA . ILE D 1 451 ? 140.75010 110.48680 139.23798 1.000 20.91956 451 ILE D CA 1
ATOM 13486 C C . ILE D 1 451 ? 141.30950 111.89418 139.35655 1.000 19.71715 451 ILE D C 1
ATOM 13487 O O . ILE D 1 451 ? 140.63008 112.84705 138.97507 1.000 20.73192 451 ILE D O 1
ATOM 13492 N N . ALA D 1 452 ? 142.52283 112.06479 139.87450 1.000 23.42234 452 ALA D N 1
ATOM 13493 C CA . ALA D 1 452 ? 143.07777 113.40317 140.02785 1.000 18.45656 452 ALA D CA 1
ATOM 13494 C C . ALA D 1 452 ? 143.23278 114.07057 138.66848 1.000 16.63851 452 ALA D C 1
ATOM 13495 O O . ALA D 1 452 ? 143.80007 113.49192 137.73796 1.000 20.99634 452 ALA D O 1
ATOM 13497 N N . ASN D 1 453 ? 142.71915 115.29292 138.55753 1.000 14.31243 453 ASN D N 1
ATOM 13498 C CA . ASN D 1 453 ? 142.69444 116.00375 137.28722 1.000 11.41089 453 ASN D CA 1
ATOM 13499 C C . ASN D 1 453 ? 142.40388 117.47028 137.55565 1.000 12.63064 453 ASN D C 1
ATOM 13500 O O . ASN D 1 453 ? 141.39956 117.79292 138.19383 1.000 15.03844 453 ASN D O 1
ATOM 13505 N N . GLU D 1 454 ? 143.27299 118.35295 137.06159 1.000 9.91544 454 GLU D N 1
ATOM 13506 C CA . GLU D 1 454 ? 143.04713 119.78389 137.21257 1.000 9.96878 454 GLU D CA 1
ATOM 13507 C C . GLU D 1 454 ? 141.94161 120.30307 136.30402 1.000 13.44944 454 GLU D C 1
ATOM 13508 O O . GLU D 1 454 ? 141.48441 121.43248 136.50055 1.000 13.93302 454 GLU D O 1
ATOM 13514 N N . MET D 1 455 ? 141.51021 119.51590 135.32253 1.000 12.52568 455 MET D N 1
ATOM 13515 C CA . MET D 1 455 ? 140.42787 119.88884 134.42364 1.000 9.95672 455 MET D CA 1
ATOM 13516 C C . MET D 1 455 ? 139.06673 119.38621 134.88579 1.000 12.14830 455 MET D C 1
ATOM 13517 O O . MET D 1 455 ? 138.05936 119.70943 134.25123 1.000 14.87466 455 MET D O 1
ATOM 13522 N N . ALA D 1 456 ? 139.01097 118.60299 135.96577 1.000 11.96289 456 ALA D N 1
ATOM 13523 C CA . ALA D 1 456 ? 137.77444 118.04802 136.48630 1.000 9.46979 456 ALA D CA 1
ATOM 13524 C C . ALA D 1 456 ? 137.38707 118.71977 137.80330 1.000 10.95711 456 ALA D C 1
ATOM 13525 O O . ALA D 1 456 ? 138.25356 119.18563 138.54844 1.000 10.26316 456 ALA D O 1
ATOM 13527 N N . PRO D 1 457 ? 136.08476 118.79621 138.11325 1.000 13.63050 457 PRO D N 1
ATOM 13528 C CA . PRO D 1 457 ? 135.64932 119.44528 139.35916 1.000 8.39394 457 PRO D CA 1
ATOM 13529 C C . PRO D 1 457 ? 135.86856 118.57781 140.58943 1.000 8.83601 457 PRO D C 1
ATOM 13530 O O . PRO D 1 457 ? 134.98640 117.81255 140.98452 1.000 11.89761 457 PRO D O 1
ATOM 13534 N N . PHE D 1 458 ? 137.05806 118.66140 141.17439 1.000 11.56706 458 PHE D N 1
ATOM 13535 C CA . PHE D 1 458 ? 137.36410 117.90729 142.38184 1.000 12.95512 458 PHE D CA 1
ATOM 13536 C C . PHE D 1 458 ? 136.60485 118.48468 143.57124 1.000 12.96267 458 PHE D C 1
ATOM 13537 O O . PHE D 1 458 ? 136.63295 119.69366 143.81266 1.000 14.68683 458 PHE D O 1
ATOM 13545 N N . GLY D 1 459 ? 135.93714 117.61865 144.31654 1.000 8.01454 459 GLY D N 1
ATOM 13546 C CA . GLY D 1 459 ? 135.17311 118.04190 145.47203 1.000 2.88271 459 GLY D CA 1
ATOM 13547 C C . GLY D 1 459 ? 134.13309 117.01024 145.83168 1.000 8.61404 459 GLY D C 1
ATOM 13548 O O . GLY D 1 459 ? 133.85028 116.08380 145.07641 1.000 10.80537 459 GLY D O 1
ATOM 13549 N N . GLY D 1 460 ? 133.54675 117.19677 147.01669 1.000 7.63409 460 GLY D N 1
ATOM 13550 C CA . GLY D 1 460 ? 132.61367 116.24616 147.57424 1.000 6.74442 460 GLY D CA 1
ATOM 13551 C C . GLY D 1 460 ? 131.25135 116.85809 147.86379 1.000 12.67234 460 GLY D C 1
ATOM 13552 O O . GLY D 1 460 ? 131.03110 118.06453 147.71758 1.000 11.68781 460 GLY D O 1
ATOM 13553 N N . ILE D 1 461 ? 130.32994 115.98895 148.27485 1.000 11.28754 461 ILE D N 1
ATOM 13554 C CA . ILE D 1 461 ? 128.97906 116.37587 148.65012 1.000 10.11575 461 ILE D CA 1
ATOM 13555 C C . ILE D 1 461 ? 128.71903 115.89857 150.07505 1.000 10.53489 461 ILE D C 1
ATOM 13556 O O . ILE D 1 461 ? 129.53331 115.20063 150.67690 1.000 11.76117 461 ILE D O 1
ATOM 13561 N N . LYS D 1 462 ? 127.57023 116.30535 150.61158 1.000 10.99926 462 LYS D N 1
ATOM 13562 C CA . LYS D 1 462 ? 127.11563 115.94374 151.96391 1.000 10.86533 462 LYS D CA 1
ATOM 13563 C C . LYS D 1 462 ? 128.10276 116.54864 152.96020 1.000 13.17272 462 LYS D C 1
ATOM 13564 O O . LYS D 1 462 ? 128.43928 117.73678 152.83586 1.000 15.16618 462 LYS D O 1
ATOM 13570 N N . GLN D 1 463 ? 128.59013 115.79401 153.94236 1.000 14.12328 463 GLN D N 1
ATOM 13571 C CA . GLN D 1 463 ? 129.52670 116.32122 154.92502 1.000 17.89917 463 GLN D CA 1
ATOM 13572 C C . GLN D 1 463 ? 130.93860 116.47052 154.38566 1.000 18.19813 463 GLN D C 1
ATOM 13573 O O . GLN D 1 463 ? 131.77406 117.08070 155.05729 1.000 23.20927 463 GLN D O 1
ATOM 13579 N N . SER D 1 464 ? 131.22598 115.93147 153.20188 1.000 14.78439 464 SER D N 1
ATOM 13580 C CA . SER D 1 464 ? 132.57253 115.98559 152.65361 1.000 12.95538 464 SER D CA 1
ATOM 13581 C C . SER D 1 464 ? 132.98078 117.38802 152.22986 1.000 13.65391 464 SER D C 1
ATOM 13582 O O . SER D 1 464 ? 134.14962 117.59506 151.89751 1.000 18.37993 464 SER D O 1
ATOM 13585 N N . GLY D 1 465 ? 132.05854 118.34128 152.21096 1.000 15.28731 465 GLY D N 1
ATOM 13586 C CA . GLY D 1 465 ? 132.40723 119.72908 152.03354 1.000 15.77025 465 GLY D CA 1
ATOM 13587 C C . GLY D 1 465 ? 131.60119 120.38010 150.93827 1.000 18.28847 465 GLY D C 1
ATOM 13588 O O . GLY D 1 465 ? 130.67528 119.79181 150.37241 1.000 21.27664 465 GLY D O 1
ATOM 13589 N N . THR D 1 466 ? 131.96226 121.62663 150.64241 1.000 21.37871 466 THR D N 1
ATOM 13590 C CA . THR D 1 466 ? 131.30861 122.44018 149.63027 1.000 23.00072 466 THR D CA 1
ATOM 13591 C C . THR D 1 466 ? 132.35837 123.04169 148.70783 1.000 24.91763 466 THR D C 1
ATOM 13592 O O . THR D 1 466 ? 133.49730 123.28342 149.11234 1.000 24.19516 466 THR D O 1
ATOM 13596 N N . GLY D 1 467 ? 131.96167 123.29377 147.46635 1.000 27.74773 467 GLY D N 1
ATOM 13597 C CA . GLY D 1 467 ? 132.84573 123.88490 146.48684 1.000 23.63734 467 GLY D CA 1
ATOM 13598 C C . GLY D 1 467 ? 133.60479 122.84871 145.67932 1.000 21.02375 467 GLY D C 1
ATOM 13599 O O . GLY D 1 467 ? 133.59847 121.65034 145.96470 1.000 25.52120 467 GLY D O 1
ATOM 13600 N N . ARG D 1 468 ? 134.28160 123.33432 144.64502 1.000 10.80581 468 ARG D N 1
ATOM 13601 C CA . ARG D 1 468 ? 135.01411 122.47575 143.73025 1.000 12.90582 468 ARG D CA 1
ATOM 13602 C C . ARG D 1 468 ? 136.39084 123.06023 143.45955 1.000 15.69094 468 ARG D C 1
ATOM 13603 O O . ARG D 1 468 ? 136.61203 124.26664 143.59110 1.000 15.40327 468 ARG D O 1
ATOM 13611 N N . GLU D 1 469 ? 137.31482 122.18207 143.08531 1.000 13.55948 469 GLU D N 1
ATOM 13612 C CA . GLU D 1 469 ? 138.68449 122.55160 142.76366 1.000 9.82100 469 GLU D CA 1
ATOM 13613 C C . GLU D 1 469 ? 138.99976 122.09965 141.34626 1.000 13.32790 469 GLU D C 1
ATOM 13614 O O . GLU D 1 469 ? 138.69913 120.96242 140.97339 1.000 13.70953 469 GLU D O 1
ATOM 13616 N N . GLY D 1 470 ? 139.60132 122.98797 140.56309 1.000 11.95094 470 GLY D N 1
ATOM 13617 C CA . GLY D 1 470 ? 139.90386 122.68848 139.18267 1.000 9.27857 470 GLY D CA 1
ATOM 13618 C C . GLY D 1 470 ? 138.71877 122.91127 138.26136 1.000 11.23403 470 GLY D C 1
ATOM 13619 O O . GLY D 1 470 ? 137.65864 123.39982 138.65718 1.000 12.89645 470 GLY D O 1
ATOM 13620 N N . SER D 1 471 ? 138.92420 122.54370 136.99442 1.000 10.98670 471 SER D N 1
ATOM 13621 C CA . SER D 1 471 ? 137.90637 122.64275 135.95263 1.000 12.67213 471 SER D CA 1
ATOM 13622 C C . SER D 1 471 ? 137.45733 124.08247 135.74155 1.000 12.83261 471 SER D C 1
ATOM 13623 O O . SER D 1 471 ? 138.08145 125.01863 136.25057 1.000 13.18396 471 SER D O 1
ATOM 13626 N N . LYS D 1 472 ? 136.37588 124.26848 134.98714 1.000 12.28513 472 LYS D N 1
ATOM 13627 C CA . LYS D 1 472 ? 135.82031 125.59667 134.77258 1.000 13.95475 472 LYS D CA 1
ATOM 13628 C C . LYS D 1 472 ? 134.98932 126.08646 135.94985 1.000 15.48050 472 LYS D C 1
ATOM 13629 O O . LYS D 1 472 ? 134.60288 127.25853 135.96704 1.000 17.02555 472 LYS D O 1
ATOM 13635 N N . TYR D 1 473 ? 134.70649 125.22570 136.92617 1.000 11.19198 473 TYR D N 1
ATOM 13636 C CA . TYR D 1 473 ? 133.95481 125.60799 138.11199 1.000 9.69677 473 TYR D CA 1
ATOM 13637 C C . TYR D 1 473 ? 134.83806 125.97937 139.29370 1.000 11.09167 473 TYR D C 1
ATOM 13638 O O . TYR D 1 473 ? 134.32063 126.47834 140.29674 1.000 14.16991 473 TYR D O 1
ATOM 13647 N N . GLY D 1 474 ? 136.15115 125.76605 139.19719 1.000 12.30013 474 GLY D N 1
ATOM 13648 C CA . GLY D 1 474 ? 137.03408 126.02329 140.31965 1.000 9.62016 474 GLY D CA 1
ATOM 13649 C C . GLY D 1 474 ? 137.24576 127.48805 140.63009 1.000 9.60981 474 GLY D C 1
ATOM 13650 O O . GLY D 1 474 ? 137.61652 127.82052 141.75867 1.000 11.81425 474 GLY D O 1
ATOM 13651 N N . ILE D 1 475 ? 137.01460 128.37426 139.65984 1.000 6.63324 475 ILE D N 1
ATOM 13652 C CA . ILE D 1 475 ? 137.20632 129.80217 139.89228 1.000 8.66154 475 ILE D CA 1
ATOM 13653 C C . ILE D 1 475 ? 135.92249 130.51022 140.30438 1.000 9.23688 475 ILE D C 1
ATOM 13654 O O . ILE D 1 475 ? 135.96387 131.70700 140.62998 1.000 8.31438 475 ILE D O 1
ATOM 13659 N N . GLU D 1 476 ? 134.78596 129.81120 140.31442 1.000 9.64715 476 GLU D N 1
ATOM 13660 C CA . GLU D 1 476 ? 133.51567 130.45847 140.63004 1.000 9.45964 476 GLU D CA 1
ATOM 13661 C C . GLU D 1 476 ? 133.47765 130.95050 142.07112 1.000 10.26309 476 GLU D C 1
ATOM 13662 O O . GLU D 1 476 ? 132.93611 132.02586 142.35020 1.000 10.66318 476 GLU D O 1
ATOM 13664 N N . GLY D 1 477 ? 134.03506 130.17270 143.00097 1.000 9.68639 477 GLY D N 1
ATOM 13665 C CA . GLY D 1 477 ? 133.98826 130.53836 144.40367 1.000 6.94849 477 GLY D CA 1
ATOM 13666 C C . GLY D 1 477 ? 134.79365 131.76926 144.75202 1.000 7.64787 477 GLY D C 1
ATOM 13667 O O . GLY D 1 477 ? 134.52391 132.40201 145.77618 1.000 8.83752 477 GLY D O 1
ATOM 13668 N N . PHE D 1 478 ? 135.76917 132.12637 143.92572 1.000 7.52609 478 PHE D N 1
ATOM 13669 C CA . PHE D 1 478 ? 136.61700 133.28166 144.17599 1.000 4.85810 478 PHE D CA 1
ATOM 13670 C C . PHE D 1 478 ? 136.11147 134.54663 143.50339 1.000 6.85530 478 PHE D C 1
ATOM 13671 O O . PHE D 1 478 ? 136.73923 135.59860 143.64437 1.000 8.93455 478 PHE D O 1
ATOM 13679 N N . LEU D 1 479 ? 135.00033 134.47624 142.78137 1.000 5.39593 479 LEU D N 1
ATOM 13680 C CA . LEU D 1 479 ? 134.43632 135.63442 142.11309 1.000 5.10069 479 LEU D CA 1
ATOM 13681 C C . LEU D 1 479 ? 133.05586 135.93431 142.67404 1.000 7.60574 479 LEU D C 1
ATOM 13682 O O . LEU D 1 479 ? 132.34671 135.04075 143.14261 1.000 16.17480 479 LEU D O 1
ATOM 13687 N N . GLU D 1 480 ? 132.69510 137.20761 142.63875 1.000 4.15081 480 GLU D N 1
ATOM 13688 C CA . GLU D 1 480 ? 131.37570 137.67599 143.02074 1.000 5.58596 480 GLU D CA 1
ATOM 13689 C C . GLU D 1 480 ? 130.72530 138.33950 141.81596 1.000 7.06180 480 GLU D C 1
ATOM 13690 O O . GLU D 1 480 ? 131.39099 139.02989 141.03551 1.000 10.00775 480 GLU D O 1
ATOM 13696 N N . LEU D 1 481 ? 129.43426 138.08798 141.64586 1.000 7.59215 481 LEU D N 1
ATOM 13697 C CA . LEU D 1 481 ? 128.69015 138.68452 140.55256 1.000 8.24096 481 LEU D CA 1
ATOM 13698 C C . LEU D 1 481 ? 128.29844 140.11632 140.88577 1.000 8.78763 481 LEU D C 1
ATOM 13699 O O . LEU D 1 481 ? 128.12314 140.48582 142.04927 1.000 11.99908 481 LEU D O 1
ATOM 13704 N N . LYS D 1 482 ? 128.17413 140.92681 139.84319 1.000 10.88537 482 LYS D N 1
ATOM 13705 C CA . LYS D 1 482 ? 127.70107 142.29789 139.96871 1.000 11.40230 482 LYS D CA 1
ATOM 13706 C C . LYS D 1 482 ? 126.72964 142.55284 138.82882 1.000 12.68915 482 LYS D C 1
ATOM 13707 O O . LYS D 1 482 ? 127.13701 142.61286 137.66578 1.000 16.50576 482 LYS D O 1
ATOM 13713 N N . TYR D 1 483 ? 125.45421 142.68954 139.16418 1.000 14.68726 483 TYR D N 1
ATOM 13714 C CA . TYR D 1 483 ? 124.41120 142.96247 138.18685 1.000 15.07011 483 TYR D CA 1
ATOM 13715 C C . TYR D 1 483 ? 124.28952 144.47574 138.05587 1.000 12.16365 483 TYR D C 1
ATOM 13716 O O . TYR D 1 483 ? 123.91335 145.16114 139.00874 1.000 14.96319 483 TYR D O 1
ATOM 13725 N N . VAL D 1 484 ? 124.62264 144.99313 136.87858 1.000 8.97828 484 VAL D N 1
ATOM 13726 C CA . VAL D 1 484 ? 124.55809 146.41491 136.57418 1.000 14.48027 484 VAL D CA 1
ATOM 13727 C C . VAL D 1 484 ? 123.40806 146.62387 135.60265 1.000 13.37164 484 VAL D C 1
ATOM 13728 O O . VAL D 1 484 ? 123.35880 145.98967 134.54210 1.000 13.54234 484 VAL D O 1
ATOM 13732 N N . ALA D 1 485 ? 122.48277 147.50375 135.96318 1.000 14.93898 485 ALA D N 1
ATOM 13733 C CA . ALA D 1 485 ? 121.35425 147.85911 135.11211 1.000 12.04557 485 ALA D CA 1
ATOM 13734 C C . ALA D 1 485 ? 121.58992 149.27322 134.60139 1.000 9.55028 485 ALA D C 1
ATOM 13735 O O . ALA D 1 485 ? 121.55134 150.23120 135.37776 1.000 14.80742 485 ALA D O 1
ATOM 13737 N N . LEU D 1 486 ? 121.84431 149.39829 133.30180 1.000 7.62600 486 LEU D N 1
ATOM 13738 C CA . LEU D 1 486 ? 122.18383 150.67262 132.67395 1.000 7.52313 486 LEU D CA 1
ATOM 13739 C C . LEU D 1 486 ? 120.92040 151.25646 132.05782 1.000 8.62559 486 LEU D C 1
ATOM 13740 O O . LEU D 1 486 ? 120.47300 150.81380 130.99813 1.000 12.55552 486 LEU D O 1
ATOM 13745 N N . GLY D 1 487 ? 120.34705 152.25557 132.72546 1.000 6.97480 487 GLY D N 1
ATOM 13746 C CA . GLY D 1 487 ? 119.17214 152.93863 132.23810 1.000 4.54298 487 GLY D CA 1
ATOM 13747 C C . GLY D 1 487 ? 119.51394 154.22531 131.50988 1.000 9.27300 487 GLY D C 1
ATOM 13748 O O . GLY D 1 487 ? 120.67625 154.56809 131.28868 1.000 14.96012 487 GLY D O 1
ATOM 13749 N N . GLY D 1 488 ? 118.46567 154.94975 131.13762 1.000 10.28534 488 GLY D N 1
ATOM 13750 C CA . GLY D 1 488 ? 118.62645 156.19837 130.41631 1.000 4.29699 488 GLY D CA 1
ATOM 13751 C C . GLY D 1 488 ? 119.18771 156.04880 129.01948 1.000 8.40278 488 GLY D C 1
ATOM 13752 O O . GLY D 1 488 ? 120.02568 156.85773 128.60413 1.000 15.08629 488 GLY D O 1
ATOM 13753 N N . MET D 1 489 ? 118.73880 155.04170 128.27937 1.000 8.15865 489 MET D N 1
ATOM 13754 C CA . MET D 1 489 ? 119.22793 154.80370 126.92871 1.000 7.30007 489 MET D CA 1
ATOM 13755 C C . MET D 1 489 ? 118.53097 155.69736 125.90898 1.000 9.37812 489 MET D C 1
ATOM 13756 O O . MET D 1 489 ? 117.30646 155.69763 125.80206 1.000 12.47136 489 MET D O 1
#

InterPro domains:
  IPR010102 Succinate semialdehyde dehydrogenase [TIGR01780] (36-482)
  IPR015590 Aldehyde dehydrogenase domain [PF00171] (28-484)
  IPR016160 Aldehyde dehydrogenase, cysteine active site [PS00070] (288-299)
  IPR016161 Aldehyde/histidinol dehydrogenase [SSF53720] (10-487)
  IPR016162 Aldehyde dehydrogenase, N-terminal [G3DSA:3.40.605.10] (31-478)
  IPR016163 Aldehyde dehydrogenase, C-terminal [G3DSA:3.40.309.10] (264-453)
  IPR029510 Aldehyde dehydrogenase, glutamic acid active site [PS00687] (260-267)
  IPR050740 Aldehyde Dehydrogenase Superfamily [PTHR43353] (10-489)

Nearest PDB structures (foldseek):
  8c54-assembly1_D  TM=1.002E+00  e=0.000E+00  Rhizobium leguminosarum bv. trifolii SRDI565
  3jz4-assembly1_D  TM=9.960E-01  e=4.371E-80  Escherichia coli
  4v6h-assembly1_A  TM=9.934E-01  e=7.097E-79  Burkholderia pseudomallei 1710b
  8s33-assembly2_F  TM=9.953E-01  e=9.608E-78  Acinetobacter baumannii
  8of1-assembly1_A  TM=9.940E-01  e=1.224E-76  Physcomitrium patens

B-factor: mean 24.18, std 13.09, range [0.53, 58.19]

Foldseek 3Di:
DAPDCVLFDQFWQALNDTHAEPVPDWFWAAFQLPRHTDYTHHAYFLVSLVNRLVSLQVLLVVQQPDDLLVLLQLLVLLLVLLLVRLQNLLVLLCRLQFAASVLSSVLSNLQSVLSNQLSVVLNVQDKDWDDDPDPFKTKIKHKAFQEEEEEEEENLNLARVVSLVLRLCSSRSYAYAYEYHSSRNSSVSSSSVSSSVSPSHGSSYTYDYHDDVRSLLSLLPPLRHQAYEYEEALVVLVVSCVSNVVNPHHYFYFHAFAAEEEEEPQFDLVLSLVLLCCQQCQQQRQDRRRHQAYEYEPVCQVVSVVVNVVVLVLAAEDGSHDPSHRYTFDRAVVLVVLLLQQLVQCVVVFKAWPDFNAADPSDRRHGRQIEIEDGDCVGPSLADRSSHRYYYYHYDHDDVVVLVSQQPYQWAFEYEYGHDDPVSVVVSVVSRQHPYYHYSHNDDSHLQDFHHTDGSSTDATTHHSRSSVSRIDMDMDMDGRD/DAPDCVLFDQFWQALNDTHAEPVPDWFWAAFQLPRHTDYTHHAHFLVSLVNRLVSLQVLLVVQQPDDLLVLLQLLVLLLVLLLVRLQNLLVLLCRLQFAASVLSSVLSNLQSVLSNQLSVVLNVQDKDWDDDPDPFKTKIKHKAFQEEEEEEEENLNLARVVSLVLRLCSSRSYAYAYEYHSSRNSSVSSSSVSSSVSPSHGSSYTYDYHDDVRSLLSLLPPLRHQAYEYEEALVVLVVSCVSNVVNPHHYFYFHAFAAEEEEEPQFDLVLSLVLLCCQQCQQQRQDRRRHQAYEYEPVCQVVSVVVNVVVLVLAAEDGSHDPSHRYTFDRAVVLVVLLLQQLVQCVVVFKAWPDFNAADPSDRRHGRQIEIEDGDCVGPSLADRSSHRYYYYHYDHDPVVVLVSQQPYQWAFEYEYGHDDPVSVVVSVVSRQHPYYHYSHNDDSHLQDFHHTDGSSTDATTHHSRSSVSRIDMDMDMDGRD/DAPDCVLFDQFWQALNDTHAEPVPDWFWAAFQLPRHTDYTHHAHFLVSLVNRLVSLQVLLVVQQPDDLLVLLQLLVLLLVLLLVRLQNLLVLLCRLQFAASVLSSVLSNLQSVLSNQLSVVLNVQDKDWDDDPDPFKTKIKHKAFQEEEEEEEENLNLARVVSLVLRLCSSRSYAYAYEYHSSRNSSVSSSSVSSSVSPSHGSSYTYDYHDDVRSLLSLLPPLRHQAYEYEEALVVLVVSCVSNVVNPHHYFYFHAFAAEEEEEPQFDLVLSLVLLCCQQCQQQRQDRRRHQAYEYEPVCQVVSVVVNVVVLVLAAEDGSHDPSHRYTFDRAVVLVVLLLQQLVQCVVVFKAWPDFNAADPSDRRHGRQIEIEDGDCVGPSLADRSSHRYYYYHYDHDDVVVLVSQQPYQWAFEYEYGHDDPVSVVVSVVSRQHPYYHYSHNDDSHLQDFHHTDGSSTDATTHHSRSSVSRIDMDMDMDGRD/DAPDCVLFDQFWQALNDTHAEPVPDWFWAAFQLPRHTDYTHHAHFLVSLVNRLVSLQVLLVVQQPDDLLVLLQLLVLLLVLLLVRLQNLLVLLCRLQFAASVLSSVLSNLQSVLSNQLSVVLNVQDKDWDDDPDPFKTKIKHKAFQEEEEEEEENLNLARVVSLVLRLCSSRSYAYAYEYHSSRNSSVSSSSVSSSVSPSHGSSYTYDYHDDVRSLLSLLPPLRHQAYEYEEALVVLVVSCVSNVVNPHHYFYFHAFAAEEEEEPQFDLVLSLVLLCCQQCQQQRQDRRRHQAYEYEPVCQVVSVVVNVVVLVLAAEDGSHDPSHRYTFDRAVVLVVLLLQQLVQCVVVFKAWPDFNAADPSDRRHGRQIEIEPGDCVGPSLADRSSHRYYYYHYDHDPVVVLVSQQPYQWAFEYEYGHDDPVSVVVSVVSRQHPYYHYSHNDDSHLQDFHHTDGSSTDATTHHSRSSVSRIDMDMDMDGRD

Solvent-accessible surface area: 57981 Å² total; per-residue (Å²): 135,36,109,40,97,55,0,70,27,80,48,0,7,7,32,7,48,69,51,38,18,114,94,66,51,52,36,56,1,67,9,28,65,90,49,46,119,42,18,71,0,6,43,3,40,102,75,29,0,28,104,0,0,62,19,0,7,85,8,20,112,138,2,38,123,79,29,6,83,76,19,8,41,2,0,43,113,1,40,73,40,0,50,77,25,0,94,10,5,1,41,6,0,5,40,3,6,4,9,6,61,84,65,0,99,37,11,0,52,61,7,0,8,3,0,28,8,0,4,15,13,0,7,37,22,25,4,9,13,6,27,18,62,78,80,27,14,49,0,2,0,11,54,36,32,22,14,6,0,0,0,15,5,22,46,8,34,3,1,0,8,2,2,25,16,0,0,2,0,0,0,3,0,0,0,2,0,1,7,3,10,39,91,1,0,2,4,0,0,0,0,0,16,0,0,81,110,3,38,14,40,160,1,0,1,0,0,0,2,1,50,62,60,58,0,1,63,16,0,2,108,16,122,86,1,28,6,0,10,6,8,21,65,20,44,74,0,85,85,0,13,70,46,0,2,50,17,4,14,43,32,23,6,26,1,21,10,2,1,6,0,0,0,0,70,41,16,68,25,64,35,0,3,46,2,0,26,76,4,5,5,39,12,4,1,4,16,13,26,12,1,9,1,0,0,0,11,64,92,22,20,79,40,0,25,58,108,0,47,73,118,10,97,60,36,50,36,8,103,6,65,44,113,66,22,44,4,7,6,2,33,47,67,76,15,0,57,37,0,68,107,12,14,60,32,0,57,94,60,58,10,83,50,78,28,38,25,51,113,16,118,91,31,59,23,3,5,57,15,0,0,0,26,43,6,60,52,132,6,35,1,3,66,39,48,6,61,0,1,2,0,1,9,7,72,10,97,100,22,107,62,0,23,68,35,6,46,87,24,54,51,1,2,3,2,0,0,4,0,101,38,5,18,39,0,8,106,0,3,46,42,2,33,3,0,0,0,0,0,24,20,6,103,5,59,15,11,8,0,0,13,3,2,9,73,33,0,0,27,40,38,22,0,0,82,51,3,11,64,43,10,24,27,23,6,2,0,0,2,3,57,57,136,35,110,38,95,54,0,69,27,79,48,0,8,7,31,6,47,69,49,37,18,114,93,65,51,51,35,55,1,68,10,28,65,90,50,46,116,41,19,73,1,6,43,3,41,98,75,30,0,28,104,0,0,63,20,0,7,85,9,19,111,138,2,39,122,77,30,6,83,74,19,8,42,1,0,41,112,1,38,71,42,0,50,76,25,0,94,10,5,1,40,5,0,5,39,3,6,4,8,7,62,83,63,0,100,38,10,0,51,60,8,0,9,3,0,28,8,0,4,13,14,0,7,38,23,26,4,9,13,6,28,18,61,78,79,27,15,47,0,1,0,10,53,36,31,20,13,7,0,0,0,15,5,21,46,9,34,2,2,0,9,2,2,24,16,0,0,2,0,0,0,2,0,0,0,2,0,1,8,3,10,38,90,1,0,2,4,0,0,0,0,0,17,0,0,81,109,3,37,14,41,161,1,0,1,1,0,0,2,2,49,62,60,57,0,2,64,16,0,2,109,16,122,87,1,28,6,0,10,7,9,21,66,19,45,73,0,84,88,1,12,70,46,0,2,52,18,4,14,43,30,24,8,25,1,20,10,3,1,6,0,0,0,0,73,39,16,69,25,64,34,0,3,47,2,0,26,79,5,5,6,38,11,5,1,5,16,13,25,11,1,9,1,0,0,0,11,65,91,22,21,80,39,0,27,57,108,1,48,73,119,10,98,61,36,50,37,7,102,6,63,44,113,66,22,46,5,7,6,2,33,47,66,78,15,0,56,38,0,69,105,11,14,61,33,1,57,96,59,57,10,81,50,77,30,38,25,51,110,16,118,91,30,60,24,4,5,57,15,0,0,0,25,44,6,60,52,131,7,34,1,2,66,38,48,7,61,0,2,2,0,1,9,7,71,9,98,99,23,108,61,0,22,67,36,6,47,90,24,55,52,1,1,3,1,0,0,4,0,101,39,5,18,39,0,8,105,0,2,47,43,2,32,4,0,0,0,0,0,24,20,6,103,7,60,15,11,8,0,0,11,3,3,10,74,34,0,0,26,38,38,21,0,0,82,52,3,14,64,41,10,24,27,23,6,2,0,0,2,3,56,54,137,37,109,40,97,54,0,68,27,80,49,0,8,6,32,7,47,70,50,38,19,114,94,66,51,53,36,55,1,69,9,28,64,90,49,45,118,42,19,72,0,6,43,4,40,102,74,29,0,28,104,0,0,61,20,0,7,86,8,19,111,140,2,38,121,79,30,5,80,77,20,8,41,1,0,42,113,1,39,71,41,0,49,78,25,0,94,9,5,1,41,5,0,5,39,3,5,5,7,6,61,83,66,0,96,38,10,0,51,61,8,0,10,3,0,28,8,0,4,15,14,0,7,36,24,26,4,9,14,6,28,18,61,81,79,27,14,46,0,2,0,10,56,36,32,20,13,6,0,0,0,15,4,21,48,9,34,3,2,0,7,3,1,24,16,0,0,3,0,0,0,3,0,0,0,2,0,1,8,3,9,39,89,1,0,2,4,0,0,0,0,0,17,0,0,81,112,4,38,14,41,158,1,0,1,0,0,0,2,2,50,61,61,58,0,1,65,16,0,2,107,16,121,85,1,28,5,0,9,6,8,20,66,20,44,73,0,84,89,1,12,71,46,0,2,49,17,4,14,44,31,24,8,24,1,20,10,3,2,7,0,0,0,0,71,42,15,68,26,64,35,0,4,46,2,0,25,76,4,5,6,39,11,5,1,4,15,13,25,11,1,10,1,1,0,0,10,64,92,21,21,80,40,0,26,57,108,0,47,73,118,10,98,61,36,52,37,6,101,6,63,44,113,66,23,44,4,6,6,2,33,46,67,76,14,0,56,37,0,69,104,11,14,60,32,1,57,95,60,58,10,82,51,78,30,37,24,52,114,16,116,92,30,60,23,3,5,58,15,0,0,0,25,44,5,60,53,133,6,34,1,4,65,40,48,7,62,0,2,2,0,1,10,8,70,10,97,101,23,108,62,0,21,67,36,7,48,87,23,55,51,1,1,3,1,0,0,4,0,100,39,5,18,39,0,9,105,0,1,48,42,2,33,4,0,0,0,0,0,24,20,5,106,7,59,15,11,8,0,0,12,3,3,11,74,33,0,0,27,39,37,21,0,0,84,52,3,13,64,43,10,24,28,22,5,2,0,0,2,3,57,54,136,35,110,40,95,55,0,69,27,80,48,0,7,6,32,7,46,70,51,39,18,114,93,66,53,51,36,54,1,69,9,28,64,91,50,45,118,42,20,72,1,6,43,4,41,102,74,30,0,28,103,0,0,62,19,0,8,85,9,18,111,137,2,38,122,80,30,6,82,74,19,9,40,2,0,40,113,1,39,70,42,0,48,77,25,0,93,9,5,1,41,5,0,5,40,4,6,4,8,6,61,84,65,0,97,38,11,0,51,62,7,0,10,3,0,27,8,0,4,14,14,0,6,36,23,26,4,9,14,6,26,18,64,79,79,27,14,47,0,2,0,10,55,38,31,21,13,7,0,0,0,16,4,22,47,9,35,3,2,0,8,2,1,26,17,0,0,2,0,0,0,3,0,0,0,2,0,1,8,3,10,38,89,1,0,2,4,0,0,0,0,0,16,0,0,81,109,3,38,14,41,160,1,0,1,0,0,0,2,1,48,63,60,59,0,1,63,17,0,2,109,16,123,85,1,28,5,0,10,7,8,21,64,21,44,74,0,83,87,0,12,70,46,0,2,50,17,4,13,44,31,24,7,24,1,20,10,2,1,7,0,0,0,0,72,40,15,69,26,64,34,0,3,46,3,0,27,79,4,6,6,39,12,5,1,4,15,12,25,11,1,10,1,0,0,0,11,64,92,20,21,79,40,0,26,58,108,1,46,74,120,11,98,60,35,52,37,8,102,7,62,43,113,65,24,43,4,7,6,2,33,46,67,77,14,0,57,37,0,69,106,11,13,60,32,2,58,95,61,57,10,84,50,78,30,38,24,52,114,18,116,91,30,58,23,3,6,57,16,0,0,0,25,44,6,59,53,131,6,34,2,3,67,39,48,7,62,0,2,2,0,1,11,7,70,11,98,101,25,108,62,0,22,68,38,6,47,88,24,54,53,1,1,4,1,0,0,4,0,100,39,6,18,39,0,9,104,0,2,47,42,2,32,4,0,0,0,0,0,23,19,6,105,6,59,15,10,8,0,0,13,3,3,11,74,33,0,0,27,39,37,22,0,0,83,52,3,12,64,41,9,24,27,21,6,2,0,0,2,3,56,55

Secondary structure (DSSP, 8-state):
--SSGGGS-SSEEETTEEE--TT--EEEEE-TTT--EEEEEE---HHHHHHHHHHHHHHHHHHTTS-HHHHHHHHHHHHHHHHHTHHHHHHHHHHHH---HHHHHHHHHHHHHHHHHHHHHGGG--EEEEPPSSTT-EEEEEEEE--EEEEE--SSSTTHHHHHHHHHHHHHT-EEEEE--SSS-HHHHHHHHHHHHTTPPBTTEEE--S-HHHHHHHHHH-TTEEEEEEES-HHHHHHHHHHTGGGT-EEEEE----EEEEE-TTS-HHHHHHHHHHHHHGGGG-STT-EEEEEEETTTHHHHHHHHHHHHHT--BS-TTSTT--B---SSHHHHHHHHHHHHHHHHHT-EEEE--SB-TT-TT-B--EEEES--TTSHHHHS---SSEEEEEEESSHHHHHHHHT-SSEESEEEEE--BHHHHHHHHHHS-SSEEEES-S----TTS-B--EETTEE--BSTTTTTGGGEEEEEEEE---/--SSGGGS-SSEEETTEEE--TT--EEEEE-TTT--EEEEEE---HHHHHHHHHHHHHHHHHHTTS-HHHHHHHHHHHHHHHHHTHHHHHHHHHHHH---HHHHHHHHHHHHHHHHHHHHHGGG--EEEEPPSSTT-EEEEEEEE--EEEEE--SSSTTHHHHHHHHHHHHHT-EEEEE--SSS-HHHHHHHHHHHHTTPPBTTEEE--S-HHHHHHHHHH-TTEEEEEEES-HHHHHHHHHHTGGGT-EEEEE----EEEEE-TTS-HHHHHHHHHHHHHGGGG-STT-EEEEEEETTTHHHHHHHHHHHHHT--BS-TTSTT--B---SSHHHHHHHHHHHHHHHHHT-EEEE--SB-TT-TT-B--EEEES--TTSHHHHS---SSEEEEEEESSHHHHHHHHT-SSEESEEEEE--BHHHHHHHHHHS-SSEEEES-S----TTS-B--EETTEE--BSTTTTTGGGEEEEEEEE---/--SSGGGS-SSEEETTEEE--TT--EEEEE-TTT--EEEEEE---HHHHHHHHHHHHHHHHHHTTS-HHHHHHHHHHHHHHHHHTHHHHHHHHHHHH---HHHHHHHHHHHHHHHHHHHHHGGG--EEEEPPSSTT-EEEEEEEE--EEEEE--SSSTTHHHHHHHHHHHHHT-EEEEE--SSS-HHHHHHHHHHHHTTPPBTTEEE--S-HHHHHHHHHH-TTEEEEEEES-HHHHHHHHHHTGGGT-EEEEE----EEEEE-TTS-HHHHHHHHHHHHHGGGG-STT-EEEEEEETTTHHHHHHHHHHHHHT--BS-TTSTT--B---SSHHHHHHHHHHHHHHHHHT-EEEE--SB-TT-TT-B--EEEES--TTSHHHHS---SSEEEEEEESSHHHHHHHHT-SSEESEEEEE--BHHHHHHHHHHS-SSEEEES-S----TTS-B--EETTEE--BSTTTTTGGGEEEEEEEE---/--SSGGGS-SSEEETTEEE--TT--EEEEE-TTT--EEEEEE---HHHHHHHHHHHHHHHHHHTTS-HHHHHHHHHHHHHHHHHTHHHHHHHHHHHH---HHHHHHHHHHHHHHHHHHHHHGGG--EEEEPPSSTT-EEEEEEEE--EEEEE--SSSTTHHHHHHHHHHHHHT-EEEEE--SSS-HHHHHHHHHHHHTTPPBTTEEE--S-HHHHHHHHHH-TTEEEEEEES-HHHHHHHHHHTGGGT-EEEEE----EEEEE-TTS-HHHHHHHHHHHHHGGGG-STT-EEEEEEETTTHHHHHHHHHHHHHT--BS-TTSTT--B---SSHHHHHHHHHHHHHHHHHT-EEEE--SB-TT-TT-B--EEEES--TTSHHHHS---SSEEEEEEESSHHHHHHHHT-SSEESEEEEE--BHHHHHHHHHHS-SSEEEES-S----TTS-B--EETTEE--BSTTTTTGGGEEEEEEEE---

Sequence (1928 aa):
ALKDPALLTDKAFVAGAWIGAPDGKSIAVTDPFDGALIANVPDLGQQAVVAQAIDAAAEAQKLWERRTAKERAQVLKRWYDLIVENADDLALILTTEQGKPLAEARGEVVSNAAYLEWFAEEAKKRIDGDIIPGPNAGQRIMVLKQPVGVCAAITPWNFPNGMITRKAGPALAAGCSSMILKPASQTPLSALALAVLAERAGVPKGVFSVVTGEAKPIGLEFCHNPRIAKITFTGSTGVGRWLMKEAAGGIKRLSLELGGNAPFIVFDDADLDAAVEGAMISSKFRNAGQTCVCANRIYVQESVAAAFTERLLAKVSGLSLGRGTDAGVSQGPLIDEKAVAKMEEHIADAMANGGTVLTGGKRSVLGGTFFEPTVVTGVTQTMKVAKEETFAPLAPIISFKHENDVIAMANDSEFGLASYFYAKDMARIWRVAEALEAGMVGVNTGMIANEMAPFGGIKQSGTGREGSKYGIEGFLELKYVALGGMALKDPALLTDKAFVAGAWIGAPDGKSIAVTDPFDGALIANVPDLGQQAVVAQAIDAAAEAQKLWERRTAKERAQVLKRWYDLIVENADDLALILTTEQGKPLAEARGEVVSNAAYLEWFAEEAKKRIDGDIIPGPNAGQRIMVLKQPVGVCAAITPWNFPNGMITRKAGPALAAGCSSMILKPASQTPLSALALAVLAERAGVPKGVFSVVTGEAKPIGLEFCHNPRIAKITFTGSTGVGRWLMKEAAGGIKRLSLELGGNAPFIVFDDADLDAAVEGAMISSKFRNAGQTCVCANRIYVQESVAAAFTERLLAKVSGLSLGRGTDAGVSQGPLIDEKAVAKMEEHIADAMANGGTVLTGGKRSVLGGTFFEPTVVTGVTQTMKVAKEETFAPLAPIISFKHENDVIAMANDSEFGLASYFYAKDMARIWRVAEALEAGMVGVNTGMIANEMAPFGGIKQSGTGREGSKYGIEGFLELKYVALGGMALKDPALLTDKAFVAGAWIGAPDGKSIAVTDPFDGALIANVPDLGQQAVVAQAIDAAAEAQKLWERRTAKERAQVLKRWYDLIVENADDLALILTTEQGKPLAEARGEVVSNAAYLEWFAEEAKKRIDGDIIPGPNAGQRIMVLKQPVGVCAAITPWNFPNGMITRKAGPALAAGCSSMILKPASQTPLSALALAVLAERAGVPKGVFSVVTGEAKPIGLEFCHNPRIAKITFTGSTGVGRWLMKEAAGGIKRLSLELGGNAPFIVFDDADLDAAVEGAMISSKFRNAGQTCVCANRIYVQESVAAAFTERLLAKVSGLSLGRGTDAGVSQGPLIDEKAVAKMEEHIADAMANGGTVLTGGKRSVLGGTFFEPTVVTGVTQTMKVAKEETFAPLAPIISFKHENDVIAMANDSEFGLASYFYAKDMARIWRVAEALEAGMVGVNTGMIANEMAPFGGIKQSGTGREGSKYGIEGFLELKYVALGGMALKDPALLTDKAFVAGAWIGAPDGKSIAVTDPFDGALIANVPDLGQQAVVAQAIDAAAEAQKLWERRTAKERAQVLKRWYDLIVENADDLALILTTEQGKPLAEARGEVVSNAAYLEWFAEEAKKRIDGDIIPGPNAGQRIMVLKQPVGVCAAITPWNFPNGMITRKAGPALAAGCSSMILKPASQTPLSALALAVLAERAGVPKGVFSVVTGEAKPIGLEFCHNPRIAKITFTGSTGVGRWLMKEAAGGIKRLSLELGGNAPFIVFDDADLDAAVEGAMISSKFRNAGQTCVCANRIYVQESVAAAFTERLLAKVSGLSLGRGTDAGVSQGPLIDEKAVAKMEEHIADAMANGGTVLTGGKRSVLGGTFFEPTVVTGVTQTMKVAKEETFAPLAPIISFKHENDVIAMANDSEFGLASYFYAKDMARIWRVAEALEAGMVGVNTGMIANEMAPFGGIKQSGTGREGSKYGIEGFLELKYVALGGM

Radius of gyration: 36.15 Å; Cα contacts (8 Å, |Δi|>4): 5046; chains: 4; bounding box: 85×88×83 Å

Organism: NCBI:txid935549